Protein 5W6F (pdb70)

Sequence (1848 aa):
TSIEVNKQSIARNFGVKEDEVIIYFTAGIDLSGFKVIYDESTQRAYSLPFGIVSGTTAISLDERAILTHSAGSVDLGELAVSREEYVTLPGSFNFGHTINVKNELLVHDDKKYRWDGSLPKVVAAGSTPDSSGGVGLGAWLSVGDAALRAELNTKVSDGTFPATIKYKYGLPSVIDGAIYRTVQDKLDDFVFLEDFGGKDDAGSTDNSIAFRKAFASGARKIRLRGSGVYGMATRDIELPAKYEIIGNAKNPEIKYLGTDTSFTMFTLTGSGPASNQWKQGGMFRDLIISSDVKINWMLGRHVQNLDYDRVFFYNSATVLNNYHYVNFTRCERWGSAFIGRADLNTIQFFISESPKFHLCFSSGSPIDVWDTADLAITKCTMFAGDYAVRTRVTQKQVTAPDLFAGYPVLITCSVFDAVRGHAWDLEGSVYSTITGNLVSAGRDTNSHGAYIKGGRSLSLTGNVFTYCGNYGLVLEDVQQSGFVGNVFNGNKTGGLGTLACKDLSIVGGSMGTTYVRGGYYTQPVGYSDISSNSTGILLSGVAFDEALTTKVYLDTSITTRNKVINCSGVPDTIARGSTANRPANPQASYQYYDTTLGIPIWWNSVSGTWKNAAGADVTSIEVNKQSIARNFGVKEDEVIYFTAGIDLSGFKVIYDESTQRAYSLPFGIVSGTTAISLDERAILTHSAGSVDLGELAVSREEYVTLPGSFNFGHTINVKNELLVHDDKKYRWDGSLPKVVAAGSTPDSSGGVGLGAWLSVGDAALRAELNTKVSDGTFPATIKYKYGLPSVIDGAIYRTVQDKLDDFVFLEDFGGKDDAGSTDNSIAFRKAFASGARKIRRLRGSSGVYGMATRDIELPAKYEIIGNAKNPEIKYLGTDTSFTMFTLTGSGPASNQWKQGGMFRDLIISSDVKINWMLGRHVQNLDYDRVFFYNSATVLNNYHYVNFTRCERWGSAFIGRADLNTIQFISESPKFHLCFSSGSPIDVWDTADLAITKCTMFAGDYAVRTRVTQKQVTAPDLFAGYPVLITCSVFDAVRGHAWDLEGSVYSTITGNLVSAGRDTNSHGAYIKGGRSLSLTGNVFTYCGNYGLVLEDVQQSGFVGNVFNGNKTGGLGTLACKDLSIVGGSMGTTYVRGGYYTQPVGYSDISSNSTGILLSGVAFDEALTTKVYLDTSITTRNKVINCSGVPDTIARGSTANRPANPQASYQYYDTTLGIPIWWNSVSGTWKNAAGADVTSIEVNKQSIARNFGVKEDEVIYFTAGIDLSGFKVIYDESTQRAYSLPFGIVSGTTAISLDERAILTHSAGSVDLGELAVSREEYVTLPGSFNFGHTINVKNELLVHDDKKYRWDGSLPKVVAAGSTPDSSGGVGLGAWLSVGDAALRAELNTKVSDGTFPATIKYKYGLPSVIDGAIYRTVQDKLDDFVFLEDFGGKDDAGSTDNSIAFRKAFASGARKIRLRGSGVYGMATRDIELPAKYEIIGNAKNPEIKYLGTDTSFTMFTLTGSGPASNQWKQGGMFRDLIISSDVKINWMLGRHVQNLDYDRVFFYNSATVLNNYHYVNFTRCERWGSAFIGRADLNTIQFISESPKFHLCFSSGSPIDVWDTADLAITKCTMFAGDYAVRTRVTQKQVTAPDLFAGYPVLITCSVFDAVRGHAWDLEGSVYSTITGNLVSAGRDTNSHGAYIKGGRSLSLTGNVFTYCGNYGLVLEDVQQSGFVGNVFNGNKTGGLGTLACKDLSIVGGSMGTTYVRGGYYTQPVGYSDISSNSTGILLSGVAFDEALTTKVYLDTSITTRNKVINCSGVPDTIARGSTANRPANPQASYQYYDTTLGIPIWWNSVSGTWKNAAGADV

Structure (mmCIF, N/CA/C/O backbone):
data_5W6F
#
_entry.id   5W6F
#
_cell.length_a   100.580
_cell.length_b   66.781
_cell.length_c   161.989
_cell.angle_alpha   90.00
_cell.angle_beta   105.86
_cell.angle_gamma   90.00
#
_symmetry.space_group_name_H-M   'P 1 21 1'
#
loop_
_entity.id
_entity.type
_entity.pdbx_description
1 polymer 'tailspike protein 3'
2 non-polymer 'CHLORIDE ION'
3 water water
#
loop_
_atom_site.group_PDB
_atom_site.id
_atom_site.type_symbol
_atom_site.label_atom_id
_atom_site.label_alt_id
_atom_site.label_comp_id
_atom_site.label_asym_id
_atom_site.label_entity_id
_atom_site.label_seq_id
_atom_site.pdbx_PDB_ins_code
_atom_site.Cartn_x
_atom_site.Cartn_y
_atom_site.Cartn_z
_atom_site.occupancy
_atom_site.B_iso_or_equiv
_atom_site.auth_seq_id
_atom_site.auth_comp_id
_atom_site.auth_asym_id
_atom_site.auth_atom_id
_atom_site.pdbx_PDB_model_num
ATOM 1 N N . THR A 1 12 ? -42.048 -10.888 43.928 1.00 115.46 12 THR A N 1
ATOM 2 C CA . THR A 1 12 ? -40.728 -11.344 43.506 1.00 112.33 12 THR A CA 1
ATOM 3 C C . THR A 1 12 ? -40.595 -11.271 41.981 1.00 104.14 12 THR A C 1
ATOM 4 O O . THR A 1 12 ? -40.084 -12.185 41.334 1.00 104.51 12 THR A O 1
ATOM 8 N N . SER A 1 13 ? -41.055 -10.155 41.427 1.00 93.59 13 SER A N 1
ATOM 9 C CA . SER A 1 13 ? -41.155 -9.943 39.982 1.00 83.15 13 SER A CA 1
ATOM 10 C C . SER A 1 13 ? -39.824 -9.816 39.233 1.00 73.75 13 SER A C 1
ATOM 11 O O . SER A 1 13 ? -39.780 -9.983 38.013 1.00 67.16 13 SER A O 1
ATOM 14 N N . ILE A 1 14 ? -38.750 -9.495 39.944 1.00 71.89 14 ILE A N 1
ATOM 15 C CA . ILE A 1 14 ? -37.483 -9.168 39.291 1.00 68.59 14 ILE A CA 1
ATOM 16 C C . ILE A 1 14 ? -36.757 -10.334 38.604 1.00 70.33 14 ILE A C 1
ATOM 17 O O . ILE A 1 14 ? -36.282 -10.180 37.475 1.00 59.77 14 ILE A O 1
ATOM 22 N N . GLU A 1 15 ? -36.686 -11.499 39.243 1.00 73.73 15 GLU A N 1
ATOM 23 C CA . GLU A 1 15 ? -35.873 -12.577 38.674 1.00 75.11 15 GLU A CA 1
ATOM 24 C C . GLU A 1 15 ? -36.598 -13.314 37.551 1.00 71.91 15 GLU A C 1
ATOM 25 O O . GLU A 1 15 ? -35.963 -13.977 36.730 1.00 72.56 15 GLU A O 1
ATOM 31 N N . VAL A 1 16 ? -37.921 -13.195 37.507 1.00 70.21 16 VAL A N 1
ATOM 32 C CA . VAL A 1 16 ? -38.682 -13.782 36.412 1.00 71.88 16 VAL A CA 1
ATOM 33 C C . VAL A 1 16 ? -38.591 -12.856 35.200 1.00 69.42 16 VAL A C 1
ATOM 34 O O . VAL A 1 16 ? -38.664 -13.300 34.053 1.00 70.29 16 VAL A O 1
ATOM 38 N N . ASN A 1 17 ? -38.405 -11.567 35.464 1.00 65.82 17 ASN A N 1
ATOM 39 C CA . ASN A 1 17 ? -38.167 -10.601 34.404 1.00 59.10 17 ASN A CA 1
ATOM 40 C C . ASN A 1 17 ? -36.790 -10.817 33.796 1.00 57.79 17 ASN A C 1
ATOM 41 O O . ASN A 1 17 ? -36.618 -10.761 32.578 1.00 53.41 17 ASN A O 1
ATOM 46 N N . LYS A 1 18 ? -35.811 -11.061 34.662 1.00 60.44 18 LYS A N 1
ATOM 47 C CA . LYS A 1 18 ? -34.443 -11.324 34.233 1.00 59.02 18 LYS A CA 1
ATOM 48 C C . LYS A 1 18 ? -34.392 -12.558 33.342 1.00 57.97 18 LYS A C 1
ATOM 49 O O . LYS A 1 18 ? -33.578 -12.643 32.424 1.00 58.99 18 LYS A O 1
ATOM 55 N N . GLN A 1 19 ? -35.267 -13.514 33.628 1.00 60.83 19 GLN A N 1
ATOM 56 C CA . GLN A 1 19 ? -35.332 -14.753 32.869 1.00 61.09 19 GLN A CA 1
ATOM 57 C C . GLN A 1 19 ? -35.849 -14.520 31.452 1.00 59.13 19 GLN A C 1
ATOM 58 O O . GLN A 1 19 ? -35.283 -15.034 30.489 1.00 59.26 19 GLN A O 1
ATOM 64 N N . SER A 1 20 ? -36.918 -13.737 31.328 1.00 56.32 20 SER A N 1
ATOM 65 C CA . SER A 1 20 ? -37.514 -13.456 30.023 1.00 53.92 20 SER A CA 1
ATOM 66 C C . SER A 1 20 ? -36.579 -12.634 29.146 1.00 52.35 20 SER A C 1
ATOM 67 O O . SER A 1 20 ? -36.502 -12.847 27.936 1.00 48.26 20 SER A O 1
ATOM 70 N N . ILE A 1 21 ? -35.876 -11.692 29.766 1.00 48.52 21 ILE A N 1
ATOM 71 C CA . ILE A 1 21 ? -34.890 -10.882 29.065 1.00 47.77 21 ILE A CA 1
ATOM 72 C C . ILE A 1 21 ? -33.741 -11.757 28.576 1.00 49.27 21 ILE A C 1
ATOM 73 O O . ILE A 1 21 ? -33.257 -11.590 27.457 1.00 47.32 21 ILE A O 1
ATOM 78 N N . ALA A 1 22 ? -33.317 -12.696 29.418 1.00 49.41 22 ALA A N 1
ATOM 79 C CA . ALA A 1 22 ? -32.234 -13.608 29.066 1.00 50.60 22 ALA A CA 1
ATOM 80 C C . ALA A 1 22 ? -32.613 -14.493 27.878 1.00 55.53 22 ALA A C 1
ATOM 81 O O . ALA A 1 22 ? -31.787 -14.762 27.003 1.00 50.62 22 ALA A O 1
ATOM 83 N N . ARG A 1 23 ? -33.865 -14.940 27.847 1.00 54.83 23 ARG A N 1
ATOM 84 C CA . ARG A 1 23 ? -34.349 -15.767 26.746 1.00 56.22 23 ARG A CA 1
ATOM 85 C C . ARG A 1 23 ? -34.420 -14.986 25.436 1.00 53.39 23 ARG A C 1
ATOM 86 O O . ARG A 1 23 ? -34.175 -15.539 24.364 1.00 55.33 23 ARG A O 1
ATOM 94 N N . ASN A 1 24 ? -34.754 -13.702 25.523 1.00 52.47 24 ASN A N 1
ATOM 95 C CA . ASN A 1 24 ? -34.775 -12.843 24.343 1.00 53.84 24 ASN A CA 1
ATOM 96 C C . ASN A 1 24 ? -33.386 -12.631 23.755 1.00 53.06 24 ASN A C 1
ATOM 97 O O . ASN A 1 24 ? -33.206 -12.675 22.538 1.00 52.38 24 ASN A O 1
ATOM 102 N N . PHE A 1 25 ? -32.409 -12.399 24.625 1.00 50.33 25 PHE A N 1
ATOM 103 C CA . PHE A 1 25 ? -31.044 -12.128 24.188 1.00 48.86 25 PHE A CA 1
ATOM 104 C C . PHE A 1 25 ? -30.218 -13.400 24.030 1.00 50.79 25 PHE A C 1
ATOM 105 O O . PHE A 1 25 ? -29.087 -13.357 23.549 1.00 53.24 25 PHE A O 1
ATOM 113 N N . GLY A 1 26 ? -30.788 -14.530 24.432 1.00 49.28 26 GLY A N 1
ATOM 114 C CA . GLY A 1 26 ? -30.096 -15.802 24.347 1.00 51.60 26 GLY A CA 1
ATOM 115 C C . GLY A 1 26 ? -28.888 -15.886 25.259 1.00 56.59 26 GLY A C 1
ATOM 116 O O . GLY A 1 26 ? -27.909 -16.560 24.943 1.00 60.52 26 GLY A O 1
ATOM 117 N N . VAL A 1 27 ? -28.955 -15.196 26.392 1.00 55.67 27 VAL A N 1
ATOM 118 C CA . VAL A 1 27 ? -27.905 -15.274 27.400 1.00 58.18 27 VAL A CA 1
ATOM 119 C C . VAL A 1 27 ? -28.407 -16.021 28.630 1.00 59.44 27 VAL A C 1
ATOM 120 O O . VAL A 1 27 ? -29.565 -16.434 28.681 1.00 61.03 27 VAL A O 1
ATOM 124 N N . LYS A 1 28 ? -27.533 -16.201 29.614 1.00 61.74 28 LYS A N 1
ATOM 125 C CA . LYS A 1 28 ? -27.918 -16.866 30.854 1.00 64.67 28 LYS A CA 1
ATOM 126 C C . LYS A 1 28 ? -28.575 -15.878 31.818 1.00 63.72 28 LYS A C 1
ATOM 127 O O . LYS A 1 28 ? -28.364 -14.669 31.725 1.00 62.68 28 LYS A O 1
ATOM 133 N N . GLU A 1 29 ? -29.373 -16.408 32.739 1.00 63.27 29 GLU A N 1
ATOM 134 C CA . GLU A 1 29 ? -30.187 -15.591 33.636 1.00 63.42 29 GLU A CA 1
ATOM 135 C C . GLU A 1 29 ? -29.373 -14.659 34.533 1.00 62.60 29 GLU A C 1
ATOM 136 O O . GLU A 1 29 ? -29.778 -13.524 34.787 1.00 59.98 29 GLU A O 1
ATOM 142 N N . ASP A 1 30 ? -28.226 -15.134 35.009 1.00 65.02 30 ASP A N 1
ATOM 143 C CA . ASP A 1 30 ? -27.396 -14.343 35.915 1.00 66.63 30 ASP A CA 1
ATOM 144 C C . ASP A 1 30 ? -26.510 -13.342 35.175 1.00 64.42 30 ASP A C 1
ATOM 145 O O . ASP A 1 30 ? -25.661 -12.688 35.776 1.00 64.02 30 ASP A O 1
ATOM 150 N N . GLU A 1 31 ? -26.715 -13.227 33.869 1.00 60.77 31 GLU A N 1
ATOM 151 C CA . GLU A 1 31 ? -25.947 -12.294 33.058 1.00 58.78 31 GLU A CA 1
ATOM 152 C C . GLU A 1 31 ? -26.781 -11.059 32.726 1.00 54.51 31 GLU A C 1
ATOM 153 O O . GLU A 1 31 ? -26.368 -10.206 31.941 1.00 53.35 31 GLU A O 1
ATOM 159 N N . VAL A 1 32 ? -27.961 -10.981 33.336 1.00 59.41 32 VAL A N 1
ATOM 160 C CA . VAL A 1 32 ? -28.840 -9.823 33.214 1.00 51.93 32 VAL A CA 1
ATOM 161 C C . VAL A 1 32 ? -28.905 -9.070 34.538 1.00 54.58 32 VAL A C 1
ATOM 162 O O . VAL A 1 32 ? -29.047 -9.679 35.597 1.00 55.25 32 VAL A O 1
ATOM 166 N N A ILE A 1 33 ? -28.791 -7.748 34.468 0.14 53.97 33 ILE A N 1
ATOM 167 N N B ILE A 1 33 ? -28.807 -7.746 34.480 0.86 53.97 33 ILE A N 1
ATOM 168 C CA A ILE A 1 33 ? -28.867 -6.907 35.655 0.14 54.67 33 ILE A CA 1
ATOM 169 C CA B ILE A 1 33 ? -28.833 -6.939 35.696 0.86 54.56 33 ILE A CA 1
ATOM 170 C C A ILE A 1 33 ? -29.730 -5.678 35.467 0.14 53.12 33 ILE A C 1
ATOM 171 C C B ILE A 1 33 ? -29.645 -5.653 35.513 0.86 53.18 33 ILE A C 1
ATOM 172 O O A ILE A 1 33 ? -29.780 -5.092 34.387 0.14 51.16 33 ILE A O 1
ATOM 173 O O B ILE A 1 33 ? -29.601 -5.018 34.459 0.86 48.30 33 ILE A O 1
ATOM 182 N N . TYR A 1 34 ? -30.414 -5.297 36.537 1.00 53.77 34 TYR A N 1
ATOM 183 C CA . TYR A 1 34 ? -31.136 -4.039 36.563 1.00 52.60 34 TYR A CA 1
ATOM 184 C C . TYR A 1 34 ? -30.120 -2.934 36.788 1.00 51.79 34 TYR A C 1
ATOM 185 O O . TYR A 1 34 ? -29.136 -3.137 37.500 1.00 51.79 34 TYR A O 1
ATOM 194 N N . PHE A 1 35 ? -30.338 -1.770 36.188 1.00 48.33 35 PHE A N 1
ATOM 195 C CA . PHE A 1 35 ? -29.470 -0.643 36.490 1.00 48.67 35 PHE A CA 1
ATOM 196 C C . PHE A 1 35 ? -29.861 -0.110 37.856 1.00 50.39 35 PHE A C 1
ATOM 197 O O . PHE A 1 35 ? -31.026 0.189 38.100 1.00 50.27 35 PHE A O 1
ATOM 205 N N . THR A 1 36 ? -28.872 0.031 38.729 1.00 58.26 36 THR A N 1
ATOM 206 C CA . THR A 1 36 ? -29.028 0.782 39.968 1.00 61.16 36 THR A CA 1
ATOM 207 C C . THR A 1 36 ? -27.683 1.422 40.268 1.00 55.24 36 THR A C 1
ATOM 208 O O . THR A 1 36 ? -26.641 0.809 40.055 1.00 60.04 36 THR A O 1
ATOM 212 N N . ALA A 1 37 ? -27.706 2.652 40.765 1.00 55.85 37 ALA A N 1
ATOM 213 C CA . ALA A 1 37 ? -26.482 3.436 40.888 1.00 58.97 37 ALA A CA 1
ATOM 214 C C . ALA A 1 37 ? -25.472 2.777 41.825 1.00 59.60 37 ALA A C 1
ATOM 215 O O . ALA A 1 37 ? -25.831 2.303 42.901 1.00 61.56 37 ALA A O 1
ATOM 217 N N . GLY A 1 38 ? -24.211 2.745 41.400 1.00 60.11 38 GLY A N 1
ATOM 218 C CA . GLY A 1 38 ? -23.131 2.246 42.235 1.00 63.04 38 GLY A CA 1
ATOM 219 C C . GLY A 1 38 ? -22.736 0.792 42.036 1.00 68.39 38 GLY A C 1
ATOM 220 O O . GLY A 1 38 ? -21.729 0.347 42.585 1.00 66.23 38 GLY A O 1
ATOM 221 N N . ILE A 1 39 ? -23.516 0.049 41.256 1.00 65.02 39 ILE A N 1
ATOM 222 C CA . ILE A 1 39 ? -23.267 -1.380 41.073 1.00 65.91 39 ILE A CA 1
ATOM 223 C C . ILE A 1 39 ? -22.088 -1.666 40.153 1.00 62.22 39 ILE A C 1
ATOM 224 O O . ILE A 1 39 ? -21.801 -0.897 39.239 1.00 61.44 39 ILE A O 1
ATOM 229 N N . ASP A 1 40 ? -21.397 -2.771 40.409 1.00 64.37 40 ASP A N 1
ATOM 230 C CA . ASP A 1 40 ? -20.300 -3.184 39.554 1.00 68.69 40 ASP A CA 1
ATOM 231 C C . ASP A 1 40 ? -20.907 -3.854 38.321 1.00 64.49 40 ASP A C 1
ATOM 232 O O . ASP A 1 40 ? -21.631 -4.842 38.430 1.00 62.24 40 ASP A O 1
ATOM 237 N N . LEU A 1 41 ? -20.620 -3.290 37.153 1.00 63.98 41 LEU A N 1
ATOM 238 C CA . LEU A 1 41 ? -21.262 -3.719 35.916 1.00 59.78 41 LEU A CA 1
ATOM 239 C C . LEU A 1 41 ? -20.526 -4.887 35.261 1.00 62.53 41 LEU A C 1
ATOM 240 O O . LEU A 1 41 ? -20.961 -5.407 34.231 1.00 58.24 41 LEU A O 1
ATOM 245 N N . SER A 1 42 ? -19.423 -5.303 35.873 1.00 64.67 42 SER A N 1
ATOM 246 C CA . SER A 1 42 ? -18.546 -6.313 35.293 1.00 67.85 42 SER A CA 1
ATOM 247 C C . SER A 1 42 ? -19.184 -7.698 35.211 1.00 69.13 42 SER A C 1
ATOM 248 O O . SER A 1 42 ? -19.936 -8.106 36.097 1.00 64.71 42 SER A O 1
ATOM 251 N N . GLY A 1 43 ? -18.859 -8.414 34.137 1.00 64.72 43 GLY A N 1
ATOM 252 C CA . GLY A 1 43 ? -19.289 -9.790 33.941 1.00 66.67 43 GLY A CA 1
ATOM 253 C C . GLY A 1 43 ? -20.660 -9.966 33.313 1.00 68.82 43 GLY A C 1
ATOM 254 O O . GLY A 1 43 ? -20.929 -10.986 32.678 1.00 72.86 43 GLY A O 1
ATOM 255 N N . PHE A 1 44 ? -21.528 -8.974 33.480 1.00 64.72 44 PHE A N 1
ATOM 256 C CA . PHE A 1 44 ? -22.885 -9.071 32.958 1.00 57.10 44 PHE A CA 1
ATOM 257 C C . PHE A 1 44 ? -22.930 -8.695 31.478 1.00 60.07 44 PHE A C 1
ATOM 258 O O . PHE A 1 44 ? -22.089 -7.939 30.995 1.00 60.69 44 PHE A O 1
ATOM 266 N N . LYS A 1 45 ? -23.902 -9.241 30.757 1.00 56.08 45 LYS A N 1
ATOM 267 C CA . LYS A 1 45 ? -23.986 -9.027 29.318 1.00 54.53 45 LYS A CA 1
ATOM 268 C C . LYS A 1 45 ? -25.204 -8.216 28.891 1.00 51.96 45 LYS A C 1
ATOM 269 O O . LYS A 1 45 ? -25.232 -7.684 27.783 1.00 48.75 45 LYS A O 1
ATOM 275 N N . VAL A 1 46 ? -26.207 -8.118 29.760 1.00 48.93 46 VAL A N 1
ATOM 276 C CA . VAL A 1 46 ? -27.385 -7.309 29.462 1.00 46.76 46 VAL A CA 1
ATOM 277 C C . VAL A 1 46 ? -27.814 -6.497 30.683 1.00 46.63 46 VAL A C 1
ATOM 278 O O . VAL A 1 46 ? -27.902 -7.024 31.790 1.00 47.99 46 VAL A O 1
ATOM 282 N N . ILE A 1 47 ? -28.090 -5.214 30.469 1.00 45.32 47 ILE A N 1
ATOM 283 C CA . ILE A 1 47 ? -28.561 -4.342 31.535 1.00 50.29 47 ILE A CA 1
ATOM 284 C C . ILE A 1 47 ? -30.012 -3.924 31.276 1.00 48.01 47 ILE A C 1
ATOM 285 O O . ILE A 1 47 ? -30.441 -3.815 30.124 1.00 47.53 47 ILE A O 1
ATOM 290 N N . TYR A 1 48 ? -30.765 -3.711 32.352 1.00 44.29 48 TYR A N 1
ATOM 291 C CA . TYR A 1 48 ? -32.183 -3.383 32.250 1.00 43.46 48 TYR A CA 1
ATOM 292 C C . TYR A 1 48 ? -32.503 -2.081 32.982 1.00 50.04 48 TYR A C 1
ATOM 293 O O . TYR A 1 48 ? -32.022 -1.839 34.090 1.00 44.90 48 TYR A O 1
ATOM 302 N N . ASP A 1 49 ? -33.312 -1.246 32.340 1.00 47.04 49 ASP A N 1
ATOM 303 C CA . ASP A 1 49 ? -33.732 0.041 32.886 1.00 45.54 49 ASP A CA 1
ATOM 304 C C . ASP A 1 49 ? -35.169 -0.049 33.397 1.00 44.33 49 ASP A C 1
ATOM 305 O O . ASP A 1 49 ? -36.076 -0.294 32.608 1.00 42.54 49 ASP A O 1
ATOM 310 N N . GLU A 1 50 ? -35.384 0.144 34.700 1.00 44.91 50 GLU A N 1
ATOM 311 C CA . GLU A 1 50 ? -36.732 0.015 35.260 1.00 50.70 50 GLU A CA 1
ATOM 312 C C . GLU A 1 50 ? -37.663 1.130 34.816 1.00 45.67 50 GLU A C 1
ATOM 313 O O . GLU A 1 50 ? -38.861 0.909 34.643 1.00 56.56 50 GLU A O 1
ATOM 319 N N . SER A 1 51 ? -37.118 2.329 34.651 1.00 45.00 51 SER A N 1
ATOM 320 C CA . SER A 1 51 ? -37.938 3.485 34.310 1.00 52.62 51 SER A CA 1
ATOM 321 C C . SER A 1 51 ? -38.485 3.388 32.889 1.00 48.66 51 SER A C 1
ATOM 322 O O . SER A 1 51 ? -39.677 3.597 32.665 1.00 44.02 51 SER A O 1
ATOM 325 N N . THR A 1 52 ? -37.616 3.057 31.936 1.00 47.43 52 THR A N 1
ATOM 326 C CA . THR A 1 52 ? -38.023 2.961 30.537 1.00 44.30 52 THR A CA 1
ATOM 327 C C . THR A 1 52 ? -38.496 1.555 30.170 1.00 44.91 52 THR A C 1
ATOM 328 O O . THR A 1 52 ? -39.161 1.365 29.148 1.00 44.30 52 THR A O 1
ATOM 332 N N . GLN A 1 53 ? -38.153 0.582 31.013 1.00 43.95 53 GLN A N 1
ATOM 333 C CA . GLN A 1 53 ? -38.439 -0.831 30.757 1.00 42.72 53 GLN A CA 1
ATOM 334 C C . GLN A 1 53 ? -37.857 -1.263 29.403 1.00 42.75 53 GLN A C 1
ATOM 335 O O . GLN A 1 53 ? -38.523 -1.906 28.592 1.00 41.39 53 GLN A O 1
ATOM 341 N N . ARG A 1 54 ? -36.598 -0.890 29.183 1.00 39.62 54 ARG A N 1
ATOM 342 C CA . ARG A 1 54 ? -35.840 -1.270 27.991 1.00 44.14 54 ARG A CA 1
ATOM 343 C C . ARG A 1 54 ? -34.585 -2.040 28.393 1.00 43.27 54 ARG A C 1
ATOM 344 O O . ARG A 1 54 ? -33.976 -1.747 29.423 1.00 39.93 54 ARG A O 1
ATOM 352 N N . ALA A 1 55 ? -34.198 -3.020 27.583 1.00 42.03 55 ALA A N 1
ATOM 353 C CA . ALA A 1 55 ? -33.003 -3.811 27.865 1.00 43.02 55 ALA A CA 1
ATOM 354 C C . ALA A 1 55 ? -31.943 -3.612 26.787 1.00 45.31 55 ALA A C 1
ATOM 355 O O . ALA A 1 55 ? -32.265 -3.489 25.605 1.00 39.39 55 ALA A O 1
ATOM 357 N N . TYR A 1 56 ? -30.679 -3.579 27.198 1.00 40.74 56 TYR A N 1
ATOM 358 C CA . TYR A 1 56 ? -29.582 -3.389 26.255 1.00 45.16 56 TYR A CA 1
ATOM 359 C C . TYR A 1 56 ? -28.432 -4.342 26.535 1.00 45.73 56 TYR A C 1
ATOM 360 O O . TYR A 1 56 ? -28.143 -4.658 27.689 1.00 47.15 56 TYR A O 1
ATOM 369 N N . SER A 1 57 ? -27.779 -4.799 25.474 1.00 43.50 57 SER A N 1
ATOM 370 C CA . SER A 1 57 ? -26.530 -5.523 25.629 1.00 50.29 57 SER A CA 1
ATOM 371 C C . SER A 1 57 ? -25.476 -4.561 26.164 1.00 50.60 57 SER A C 1
ATOM 372 O O . SER A 1 57 ? -25.475 -3.380 25.820 1.00 48.79 57 SER A O 1
ATOM 375 N N . LEU A 1 58 ? -24.581 -5.069 27.004 1.00 53.83 58 LEU A N 1
ATOM 376 C CA . LEU A 1 58 ? -23.488 -4.263 27.535 1.00 52.39 58 LEU A CA 1
ATOM 377 C C . LEU A 1 58 ? -22.228 -4.505 26.711 1.00 54.13 58 LEU A C 1
ATOM 378 O O . LEU A 1 58 ? -22.022 -5.608 26.205 1.00 52.53 58 LEU A O 1
ATOM 383 N N . PRO A 1 59 ? -21.379 -3.474 26.569 1.00 54.75 59 PRO A N 1
ATOM 384 C CA . PRO A 1 59 ? -20.129 -3.662 25.829 1.00 59.01 59 PRO A CA 1
ATOM 385 C C . PRO A 1 59 ? -19.219 -4.676 26.508 1.00 62.97 59 PRO A C 1
ATOM 386 O O . PRO A 1 59 ? -19.203 -4.772 27.736 1.00 65.83 59 PRO A O 1
ATOM 390 N N . PHE A 1 60 ? -18.473 -5.425 25.705 1.00 65.85 60 PHE A N 1
ATOM 391 C CA . PHE A 1 60 ? -17.606 -6.473 26.219 1.00 69.05 60 PHE A CA 1
ATOM 392 C C . PHE A 1 60 ? -16.395 -5.849 26.906 1.00 72.30 60 PHE A C 1
ATOM 393 O O . PHE A 1 60 ? -15.974 -4.748 26.553 1.00 73.46 60 PHE A O 1
ATOM 401 N N . GLY A 1 61 ? -15.841 -6.552 27.887 1.00 72.61 61 GLY A N 1
ATOM 402 C CA . GLY A 1 61 ? -14.613 -6.120 28.527 1.00 70.28 61 GLY A CA 1
ATOM 403 C C . GLY A 1 61 ? -14.755 -5.015 29.559 1.00 72.69 61 GLY A C 1
ATOM 404 O O . GLY A 1 61 ? -13.843 -4.208 29.733 1.00 76.08 61 GLY A O 1
ATOM 405 N N . ILE A 1 62 ? -15.893 -4.969 30.245 1.00 66.49 62 ILE A N 1
ATOM 406 C CA . ILE A 1 62 ? -16.036 -4.084 31.396 1.00 69.70 62 ILE A CA 1
ATOM 407 C C . ILE A 1 62 ? -15.324 -4.711 32.587 1.00 74.10 62 ILE A C 1
ATOM 408 O O . ILE A 1 62 ? -15.707 -5.787 33.047 1.00 75.70 62 ILE A O 1
ATOM 413 N N . VAL A 1 63 ? -14.288 -4.046 33.085 1.00 71.53 63 VAL A N 1
ATOM 414 C CA . VAL A 1 63 ? -13.442 -4.650 34.108 1.00 78.97 63 VAL A CA 1
ATOM 415 C C . VAL A 1 63 ? -14.004 -4.419 35.503 1.00 76.99 63 VAL A C 1
ATOM 416 O O . VAL A 1 63 ? -14.873 -3.570 35.703 1.00 71.69 63 VAL A O 1
ATOM 420 N N . SER A 1 64 ? -13.504 -5.193 36.461 1.00 79.79 64 SER A N 1
ATOM 421 C CA . SER A 1 64 ? -13.945 -5.104 37.848 1.00 79.88 64 SER A CA 1
ATOM 422 C C . SER A 1 64 ? -13.704 -3.713 38.423 1.00 82.75 64 SER A C 1
ATOM 423 O O . SER A 1 64 ? -12.738 -3.042 38.062 1.00 84.26 64 SER A O 1
ATOM 426 N N . GLY A 1 65 ? -14.591 -3.285 39.316 1.00 82.96 65 GLY A N 1
ATOM 427 C CA . GLY A 1 65 ? -14.467 -1.986 39.947 1.00 76.93 65 GLY A CA 1
ATOM 428 C C . GLY A 1 65 ? -15.029 -0.858 39.105 1.00 73.90 65 GLY A C 1
ATOM 429 O O . GLY A 1 65 ? -14.939 0.311 39.476 1.00 81.14 65 GLY A O 1
ATOM 430 N N . THR A 1 66 ? -15.616 -1.206 37.966 1.00 71.19 66 THR A N 1
ATOM 431 C CA . THR A 1 66 ? -16.297 -0.218 37.145 1.00 68.37 66 THR A CA 1
ATOM 432 C C . THR A 1 66 ? -17.740 -0.126 37.614 1.00 65.62 66 THR A C 1
ATOM 433 O O . THR A 1 66 ? -18.508 -1.078 37.474 1.00 70.51 66 THR A O 1
ATOM 437 N N . THR A 1 67 ? -18.113 1.024 38.163 1.00 65.26 67 THR A N 1
ATOM 438 C CA . THR A 1 67 ? -19.416 1.158 38.799 1.00 66.86 67 THR A CA 1
ATOM 439 C C . THR A 1 67 ? -20.307 2.171 38.093 1.00 63.34 67 THR A C 1
ATOM 440 O O . THR A 1 67 ? -19.834 3.184 37.583 1.00 61.11 67 THR A O 1
ATOM 444 N N . ALA A 1 68 ? -21.607 1.900 38.103 1.00 58.65 68 ALA A N 1
ATOM 445 C CA . ALA A 1 68 ? -22.571 2.695 37.357 1.00 56.20 68 ALA A CA 1
ATOM 446 C C . ALA A 1 68 ? -22.853 4.036 38.021 1.00 59.91 68 ALA A C 1
ATOM 447 O O . ALA A 1 68 ? -22.889 4.144 39.248 1.00 58.26 68 ALA A O 1
ATOM 449 N N . ILE A 1 69 ? -23.052 5.056 37.195 1.00 55.64 69 ILE A N 1
ATOM 450 C CA . ILE A 1 69 ? -23.359 6.394 37.682 1.00 56.18 69 ILE A CA 1
ATOM 451 C C . ILE A 1 69 ? -24.755 6.812 37.238 1.00 55.38 69 ILE A C 1
ATOM 452 O O . ILE A 1 69 ? -25.582 7.208 38.059 1.00 55.00 69 ILE A O 1
ATOM 457 N N . SER A 1 70 ? -25.013 6.721 35.936 1.00 54.62 70 SER A N 1
ATOM 458 C CA . SER A 1 70 ? -26.304 7.121 35.389 1.00 52.59 70 SER A CA 1
ATOM 459 C C . SER A 1 70 ? -26.644 6.419 34.073 1.00 52.34 70 SER A C 1
ATOM 460 O O . SER A 1 70 ? -25.762 5.998 33.326 1.00 51.83 70 SER A O 1
ATOM 463 N N . LEU A 1 71 ? -27.941 6.296 33.811 1.00 52.69 71 LEU A N 1
ATOM 464 C CA . LEU A 1 71 ? -28.445 5.749 32.558 1.00 51.18 71 LEU A CA 1
ATOM 465 C C . LEU A 1 71 ? -29.659 6.559 32.132 1.00 50.95 71 LEU A C 1
ATOM 466 O O . LEU A 1 71 ? -30.733 6.425 32.719 1.00 47.57 71 LEU A O 1
ATOM 471 N N . ASP A 1 72 ? -29.496 7.400 31.113 1.00 49.28 72 ASP A N 1
ATOM 472 C CA . ASP A 1 72 ? -30.552 8.345 30.773 1.00 49.53 72 ASP A CA 1
ATOM 473 C C . ASP A 1 72 ? -31.497 7.800 29.706 1.00 43.48 72 ASP A C 1
ATOM 474 O O . ASP A 1 72 ? -31.344 6.672 29.235 1.00 44.20 72 ASP A O 1
ATOM 479 N N . GLU A 1 73 ? -32.474 8.624 29.343 1.00 43.56 73 GLU A N 1
ATOM 480 C CA . GLU A 1 73 ? -33.503 8.279 28.366 1.00 42.69 73 GLU A CA 1
ATOM 481 C C . GLU A 1 73 ? -32.944 7.849 27.005 1.00 52.96 73 GLU A C 1
ATOM 482 O O . GLU A 1 73 ? -33.623 7.164 26.242 1.00 53.17 73 GLU A O 1
ATOM 488 N N . ARG A 1 74 ? -31.710 8.246 26.704 1.00 55.11 74 ARG A N 1
ATOM 489 C CA . ARG A 1 74 ? -31.113 7.936 25.409 1.00 56.00 74 ARG A CA 1
ATOM 490 C C . ARG A 1 74 ? -30.188 6.732 25.510 1.00 53.11 74 ARG A C 1
ATOM 491 O O . ARG A 1 74 ? -29.343 6.519 24.641 1.00 52.89 74 ARG A O 1
ATOM 499 N N . ALA A 1 75 ? -30.348 5.967 26.587 1.00 48.59 75 ALA A N 1
ATOM 500 C CA . ALA A 1 75 ? -29.562 4.760 26.831 1.00 46.10 75 ALA A CA 1
ATOM 501 C C . ALA A 1 75 ? -28.061 5.035 26.893 1.00 44.41 75 ALA A C 1
ATOM 502 O O . ALA A 1 75 ? -27.250 4.136 26.674 1.00 44.89 75 ALA A O 1
ATOM 504 N N . ILE A 1 76 ? -27.693 6.276 27.187 1.00 45.66 76 ILE A N 1
ATOM 505 C CA . ILE A 1 76 ? -26.305 6.593 27.488 1.00 48.91 76 ILE A CA 1
ATOM 506 C C . ILE A 1 76 ? -25.959 6.109 28.887 1.00 53.30 76 ILE A C 1
ATOM 507 O O . ILE A 1 76 ? -26.557 6.550 29.870 1.00 47.16 76 ILE A O 1
ATOM 512 N N . LEU A 1 77 ? -24.998 5.197 28.978 1.00 53.35 77 LEU A N 1
ATOM 513 C CA . LEU A 1 77 ? -24.622 4.650 30.271 1.00 53.40 77 LEU A CA 1
ATOM 514 C C . LEU A 1 77 ? -23.316 5.285 30.714 1.00 54.89 77 LEU A C 1
ATOM 515 O O . LEU A 1 77 ? -22.308 5.206 30.015 1.00 53.21 77 LEU A O 1
ATOM 520 N N . THR A 1 78 ? -23.342 5.914 31.882 1.00 53.64 78 THR A N 1
ATOM 521 C CA . THR A 1 78 ? -22.155 6.544 32.434 1.00 54.43 78 THR A CA 1
ATOM 522 C C . THR A 1 78 ? -21.685 5.744 33.636 1.00 59.68 78 THR A C 1
ATOM 523 O O . THR A 1 78 ? -22.491 5.289 34.447 1.00 60.85 78 THR A O 1
ATOM 527 N N . HIS A 1 79 ? -20.374 5.575 33.744 1.00 61.60 79 HIS A N 1
ATOM 528 C CA . HIS A 1 79 ? -19.791 4.815 34.835 1.00 63.52 79 HIS A CA 1
ATOM 529 C C . HIS A 1 79 ? -18.411 5.353 35.191 1.00 62.52 79 HIS A C 1
ATOM 530 O O . HIS A 1 79 ? -17.953 6.332 34.605 1.00 63.72 79 HIS A O 1
ATOM 537 N N . SER A 1 80 ? -17.763 4.719 36.163 1.00 69.79 80 SER A N 1
ATOM 538 C CA . SER A 1 80 ? -16.500 5.213 36.709 1.00 67.90 80 SER A CA 1
ATOM 539 C C . SER A 1 80 ? -15.370 5.258 35.677 1.00 72.22 80 SER A C 1
ATOM 540 O O . SER A 1 80 ? -14.469 6.092 35.775 1.00 74.19 80 SER A O 1
ATOM 543 N N . ALA A 1 81 ? -15.416 4.359 34.697 1.00 72.19 81 ALA A N 1
ATOM 544 C CA . ALA A 1 81 ? -14.372 4.277 33.676 1.00 73.41 81 ALA A CA 1
ATOM 545 C C . ALA A 1 81 ? -14.637 5.205 32.489 1.00 72.03 81 ALA A C 1
ATOM 546 O O . ALA A 1 81 ? -13.710 5.595 31.779 1.00 73.82 81 ALA A O 1
ATOM 548 N N . GLY A 1 82 ? -15.903 5.544 32.269 1.00 69.55 82 GLY A N 1
ATOM 549 C CA . GLY A 1 82 ? -16.286 6.369 31.137 1.00 68.15 82 GLY A CA 1
ATOM 550 C C . GLY A 1 82 ? -17.764 6.257 30.816 1.00 64.19 82 GLY A C 1
ATOM 551 O O . GLY A 1 82 ? -18.561 5.855 31.664 1.00 61.87 82 GLY A O 1
ATOM 552 N N . SER A 1 83 ? -18.135 6.631 29.595 1.00 63.82 83 SER A N 1
ATOM 553 C CA . SER A 1 83 ? -19.516 6.501 29.146 1.00 61.21 83 SER A CA 1
ATOM 554 C C . SER A 1 83 ? -19.620 5.623 27.901 1.00 62.14 83 SER A C 1
ATOM 555 O O . SER A 1 83 ? -18.647 5.452 27.167 1.00 62.82 83 SER A O 1
ATOM 558 N N . VAL A 1 84 ? -20.807 5.076 27.662 1.00 59.54 84 VAL A N 1
ATOM 559 C CA . VAL A 1 84 ? -21.052 4.282 26.464 1.00 58.10 84 VAL A CA 1
ATOM 560 C C . VAL A 1 84 ? -22.507 4.406 26.015 1.00 55.79 84 VAL A C 1
ATOM 561 O O . VAL A 1 84 ? -23.427 4.409 26.837 1.00 49.59 84 VAL A O 1
ATOM 565 N N . ASP A 1 85 ? -22.705 4.523 24.704 1.00 51.13 85 ASP A N 1
ATOM 566 C CA . ASP A 1 85 ? -24.041 4.613 24.133 1.00 47.29 85 ASP A CA 1
ATOM 567 C C . ASP A 1 85 ? -24.574 3.212 23.852 1.00 49.46 85 ASP A C 1
ATOM 568 O O . ASP A 1 85 ? -24.235 2.599 22.840 1.00 49.18 85 ASP A O 1
ATOM 573 N N . LEU A 1 86 ? -25.413 2.719 24.758 1.00 47.73 86 LEU A N 1
ATOM 574 C CA . LEU A 1 86 ? -25.994 1.386 24.642 1.00 46.62 86 LEU A CA 1
ATOM 575 C C . LEU A 1 86 ? -26.933 1.310 23.443 1.00 42.02 86 LEU A C 1
ATOM 576 O O . LEU A 1 86 ? -27.154 0.238 22.882 1.00 41.19 86 LEU A O 1
ATOM 581 N N . GLY A 1 87 ? -27.502 2.453 23.073 1.00 41.79 87 GLY A N 1
ATOM 582 C CA . GLY A 1 87 ? -28.335 2.540 21.889 1.00 46.87 87 GLY A CA 1
ATOM 583 C C . GLY A 1 87 ? -27.519 2.304 20.630 1.00 48.01 87 GLY A C 1
ATOM 584 O O . GLY A 1 87 ? -27.943 1.573 19.731 1.00 45.58 87 GLY A O 1
ATOM 585 N N . GLU A 1 88 ? -26.349 2.934 20.566 1.00 48.34 88 GLU A N 1
ATOM 586 C CA . GLU A 1 88 ? -25.426 2.745 19.451 1.00 48.09 88 GLU A CA 1
ATOM 587 C C . GLU A 1 88 ? -24.932 1.307 19.380 1.00 44.46 88 GLU A C 1
ATOM 588 O O . GLU A 1 88 ? -24.850 0.719 18.302 1.00 42.48 88 GLU A O 1
ATOM 594 N N . LEU A 1 89 ? -24.611 0.744 20.540 1.00 42.92 89 LEU A N 1
ATOM 595 C CA . LEU A 1 89 ? -24.141 -0.632 20.612 1.00 44.07 89 LEU A CA 1
ATOM 596 C C . LEU A 1 89 ? -25.222 -1.585 20.122 1.00 44.90 89 LEU A C 1
ATOM 597 O O . LEU A 1 89 ? -24.932 -2.568 19.438 1.00 44.24 89 LEU A O 1
ATOM 602 N N . ALA A 1 90 ? -26.468 -1.290 20.481 1.00 40.27 90 ALA A N 1
ATOM 603 C CA . ALA A 1 90 ? -27.591 -2.116 20.063 1.00 43.86 90 ALA A CA 1
ATOM 604 C C . ALA A 1 90 ? -27.732 -2.108 18.543 1.00 43.12 90 ALA A C 1
ATOM 605 O O . ALA A 1 90 ? -28.015 -3.139 17.936 1.00 37.76 90 ALA A O 1
ATOM 607 N N . VAL A 1 91 ? -27.517 -0.943 17.936 1.00 41.94 91 VAL A N 1
ATOM 608 C CA . VAL A 1 91 ? -27.587 -0.808 16.484 1.00 40.90 91 VAL A CA 1
ATOM 609 C C . VAL A 1 91 ? -26.525 -1.667 15.802 1.00 41.48 91 VAL A C 1
ATOM 610 O O . VAL A 1 91 ? -26.818 -2.380 14.840 1.00 38.55 91 VAL A O 1
ATOM 614 N N . SER A 1 92 ? -25.298 -1.606 16.312 1.00 43.04 92 SER A N 1
ATOM 615 C CA . SER A 1 92 ? -24.196 -2.383 15.753 1.00 43.40 92 SER A CA 1
ATOM 616 C C . SER A 1 92 ? -24.468 -3.880 15.878 1.00 43.50 92 SER A C 1
ATOM 617 O O . SER A 1 92 ? -23.991 -4.678 15.071 1.00 44.23 92 SER A O 1
ATOM 620 N N . ARG A 1 93 ? -25.251 -4.248 16.886 1.00 39.61 93 ARG A N 1
ATOM 621 C CA . ARG A 1 93 ? -25.618 -5.640 17.121 1.00 44.65 93 ARG A CA 1
ATOM 622 C C . ARG A 1 93 ? -26.985 -5.983 16.526 1.00 44.08 93 ARG A C 1
ATOM 623 O O . ARG A 1 93 ? -27.490 -7.090 16.721 1.00 38.93 93 ARG A O 1
ATOM 631 N N . GLU A 1 94 ? -27.582 -5.021 15.826 1.00 37.38 94 GLU A N 1
ATOM 632 C CA . GLU A 1 94 ? -28.907 -5.182 15.226 1.00 40.53 94 GLU A CA 1
ATOM 633 C C . GLU A 1 94 ? -29.943 -5.650 16.252 1.00 40.98 94 GLU A C 1
ATOM 634 O O . GLU A 1 94 ? -30.743 -6.546 15.984 1.00 39.09 94 GLU A O 1
ATOM 640 N N . GLU A 1 95 ? -29.901 -5.044 17.435 1.00 40.78 95 GLU A N 1
ATOM 641 C CA . GLU A 1 95 ? -30.883 -5.305 18.480 1.00 41.14 95 GLU A CA 1
ATOM 642 C C . GLU A 1 95 ? -31.799 -4.094 18.629 1.00 38.68 95 GLU A C 1
ATOM 643 O O . GLU A 1 95 ? -31.432 -3.091 19.244 1.00 38.30 95 GLU A O 1
ATOM 649 N N . TYR A 1 96 ? -32.995 -4.201 18.059 1.00 36.75 96 TYR A N 1
ATOM 650 C CA . TYR A 1 96 ? -33.863 -3.046 17.881 1.00 35.87 96 TYR A CA 1
ATOM 651 C C . TYR A 1 96 ? -35.171 -3.149 18.651 1.00 40.13 96 TYR A C 1
ATOM 652 O O . TYR A 1 96 ? -35.607 -4.237 19.027 1.00 44.08 96 TYR A O 1
ATOM 661 N N . VAL A 1 97 ? -35.792 -1.998 18.877 1.00 37.83 97 VAL A N 1
ATOM 662 C CA . VAL A 1 97 ? -37.169 -1.947 19.339 1.00 38.16 97 VAL A CA 1
ATOM 663 C C . VAL A 1 97 ? -38.002 -1.200 18.305 1.00 40.44 97 VAL A C 1
ATOM 664 O O . VAL A 1 97 ? -37.686 -0.065 17.951 1.00 39.76 97 VAL A O 1
ATOM 668 N N . THR A 1 98 ? -39.055 -1.842 17.810 1.00 36.08 98 THR A N 1
ATOM 669 C CA . THR A 1 98 ? -39.948 -1.190 16.862 1.00 39.38 98 THR A CA 1
ATOM 670 C C . THR A 1 98 ? -41.075 -0.497 17.613 1.00 40.54 98 THR A C 1
ATOM 671 O O . THR A 1 98 ? -41.940 -1.144 18.201 1.00 40.44 98 THR A O 1
ATOM 675 N N . LEU A 1 99 ? -41.046 0.830 17.585 1.00 40.50 99 LEU A N 1
ATOM 676 C CA . LEU A 1 99 ? -42.002 1.649 18.317 1.00 41.43 99 LEU A CA 1
ATOM 677 C C . LEU A 1 99 ? -43.435 1.437 17.851 1.00 42.41 99 LEU A C 1
ATOM 678 O O . LEU A 1 99 ? -43.670 1.083 16.698 1.00 47.10 99 LEU A O 1
ATOM 683 N N . PRO A 1 100 ? -44.401 1.640 18.760 1.00 44.01 100 PRO A N 1
ATOM 684 C CA . PRO A 1 100 ? -45.814 1.600 18.374 1.00 43.23 100 PRO A CA 1
ATOM 685 C C . PRO A 1 100 ? -46.138 2.721 17.389 1.00 44.24 100 PRO A C 1
ATOM 686 O O . PRO A 1 100 ? -45.423 3.721 17.342 1.00 45.43 100 PRO A O 1
ATOM 690 N N . GLY A 1 101 ? -47.203 2.553 16.614 1.00 44.34 101 GLY A N 1
ATOM 691 C CA . GLY A 1 101 ? -47.618 3.569 15.666 1.00 46.73 101 GLY A CA 1
ATOM 692 C C . GLY A 1 101 ? -46.707 3.693 14.459 1.00 46.89 101 GLY A C 1
ATOM 693 O O . GLY A 1 101 ? -46.148 2.704 13.983 1.00 46.94 101 GLY A O 1
ATOM 694 N N . SER A 1 102 ? -46.547 4.919 13.970 1.00 46.60 102 SER A N 1
ATOM 695 C CA . SER A 1 102 ? -45.824 5.153 12.726 1.00 45.47 102 SER A CA 1
ATOM 696 C C . SER A 1 102 ? -45.429 6.613 12.541 1.00 47.14 102 SER A C 1
ATOM 697 O O . SER A 1 102 ? -45.721 7.462 13.386 1.00 44.71 102 SER A O 1
ATOM 700 N N . PHE A 1 103 ? -44.757 6.890 11.427 1.00 43.26 103 PHE A N 1
ATOM 701 C CA . PHE A 1 103 ? -44.424 8.253 11.030 1.00 47.37 103 PHE A CA 1
ATOM 702 C C . PHE A 1 103 ? -45.673 9.124 10.889 1.00 49.94 103 PHE A C 1
ATOM 703 O O . PHE A 1 103 ? -45.673 10.289 11.286 1.00 51.96 103 PHE A O 1
ATOM 711 N N . ASN A 1 104 ? -46.732 8.556 10.317 1.00 51.60 104 ASN A N 1
ATOM 712 C CA . ASN A 1 104 ? -47.958 9.308 10.060 1.00 56.41 104 ASN A CA 1
ATOM 713 C C . ASN A 1 104 ? -48.659 9.891 11.272 1.00 58.61 104 ASN A C 1
ATOM 714 O O . ASN A 1 104 ? -49.143 11.022 11.233 1.00 60.93 104 ASN A O 1
ATOM 719 N N . PHE A 1 105 ? -48.723 9.109 12.340 1.00 59.45 105 PHE A N 1
ATOM 720 C CA . PHE A 1 105 ? -49.384 9.540 13.561 1.00 63.21 105 PHE A CA 1
ATOM 721 C C . PHE A 1 105 ? -48.422 10.226 14.521 1.00 59.47 105 PHE A C 1
ATOM 722 O O . PHE A 1 105 ? -48.838 10.814 15.517 1.00 61.17 105 PHE A O 1
ATOM 730 N N . GLY A 1 106 ? -47.135 10.156 14.203 1.00 55.59 106 GLY A N 1
ATOM 731 C CA . GLY A 1 106 ? -46.120 10.825 14.991 1.00 57.08 106 GLY A CA 1
ATOM 732 C C . GLY A 1 106 ? -45.661 10.063 16.221 1.00 57.89 106 GLY A C 1
ATOM 733 O O . GLY A 1 106 ? -46.389 9.237 16.775 1.00 47.11 106 GLY A O 1
ATOM 734 N N . HIS A 1 107 ? -44.435 10.354 16.643 1.00 55.86 107 HIS A N 1
ATOM 735 C CA . HIS A 1 107 ? -43.815 9.691 17.779 1.00 53.84 107 HIS A CA 1
ATOM 736 C C . HIS A 1 107 ? -42.576 10.467 18.210 1.00 52.58 107 HIS A C 1
ATOM 737 O O . HIS A 1 107 ? -42.123 11.370 17.505 1.00 52.67 107 HIS A O 1
ATOM 744 N N . THR A 1 108 ? -42.039 10.123 19.374 1.00 50.99 108 THR A N 1
ATOM 745 C CA . THR A 1 108 ? -40.783 10.701 19.834 1.00 50.84 108 THR A CA 1
ATOM 746 C C . THR A 1 108 ? -39.696 9.630 19.868 1.00 46.80 108 THR A C 1
ATOM 747 O O . THR A 1 108 ? -39.867 8.579 20.485 1.00 45.42 108 THR A O 1
ATOM 751 N N . ILE A 1 109 ? -38.590 9.886 19.179 1.00 47.39 109 ILE A N 1
ATOM 752 C CA . ILE A 1 109 ? -37.461 8.964 19.194 1.00 45.94 109 ILE A CA 1
ATOM 753 C C . ILE A 1 109 ? -36.459 9.355 20.276 1.00 47.63 109 ILE A C 1
ATOM 754 O O . ILE A 1 109 ? -35.967 10.483 20.292 1.00 48.93 109 ILE A O 1
ATOM 759 N N . ASN A 1 110 ? -36.164 8.427 21.181 1.00 41.58 110 ASN A N 1
ATOM 760 C CA . ASN A 1 110 ? -35.238 8.699 22.279 1.00 47.29 110 ASN A CA 1
ATOM 761 C C . ASN A 1 110 ? -33.923 7.934 22.161 1.00 48.62 110 ASN A C 1
ATOM 762 O O . ASN A 1 110 ? -32.881 8.407 22.623 1.00 50.36 110 ASN A O 1
ATOM 767 N N . VAL A 1 111 ? -33.974 6.746 21.563 1.00 44.76 111 VAL A N 1
ATOM 768 C CA . VAL A 1 111 ? -32.805 5.871 21.508 1.00 43.25 111 VAL A CA 1
ATOM 769 C C . VAL A 1 111 ? -32.419 5.524 20.067 1.00 42.64 111 VAL A C 1
ATOM 770 O O . VAL A 1 111 ? -33.266 5.495 19.171 1.00 38.81 111 VAL A O 1
ATOM 774 N N . LYS A 1 112 ? -31.129 5.277 19.857 1.00 39.65 112 LYS A N 1
ATOM 775 C CA . LYS A 1 112 ? -30.595 4.949 18.540 1.00 41.52 112 LYS A CA 1
ATOM 776 C C . LYS A 1 112 ? -31.141 3.638 17.979 1.00 40.25 112 LYS A C 1
ATOM 777 O O . LYS A 1 112 ? -31.194 3.459 16.764 1.00 40.96 112 LYS A O 1
ATOM 783 N N . ASN A 1 113 ? -31.549 2.723 18.853 1.00 37.53 113 ASN A N 1
ATOM 784 C CA . ASN A 1 113 ? -32.055 1.434 18.394 1.00 36.63 113 ASN A CA 1
ATOM 785 C C . ASN A 1 113 ? -33.577 1.382 18.337 1.00 38.69 113 ASN A C 1
ATOM 786 O O . ASN A 1 113 ? -34.164 0.304 18.252 1.00 35.78 113 ASN A O 1
ATOM 791 N N . GLU A 1 114 ? -34.215 2.546 18.378 1.00 36.60 114 GLU A N 1
ATOM 792 C CA . GLU A 1 114 ? -35.662 2.608 18.225 1.00 38.73 114 GLU A CA 1
ATOM 793 C C . GLU A 1 114 ? -36.012 2.765 16.753 1.00 38.06 114 GLU A C 1
ATOM 794 O O . GLU A 1 114 ? -35.409 3.577 16.048 1.00 36.45 114 GLU A O 1
ATOM 800 N N . LEU A 1 115 ? -36.987 1.985 16.296 1.00 35.92 115 LEU A N 1
ATOM 801 C CA . LEU A 1 115 ? -37.393 2.009 14.893 1.00 39.25 115 LEU A CA 1
ATOM 802 C C . LEU A 1 115 ? -38.807 2.560 14.745 1.00 40.07 115 LEU A C 1
ATOM 803 O O . LEU A 1 115 ? -39.704 2.214 15.515 1.00 38.36 115 LEU A O 1
ATOM 808 N N . LEU A 1 116 ? -38.996 3.421 13.752 1.00 36.77 116 LEU A N 1
ATOM 809 C CA . LEU A 1 116 ? -40.314 3.965 13.460 1.00 39.11 116 LEU A CA 1
ATOM 810 C C . LEU A 1 116 ? -40.758 3.538 12.063 1.00 44.04 116 LEU A C 1
ATOM 811 O O . LEU A 1 116 ? -40.055 3.768 11.079 1.00 37.24 116 LEU A O 1
ATOM 816 N N . VAL A 1 117 ? -41.928 2.914 11.985 1.00 38.10 117 VAL A N 1
ATOM 817 C CA . VAL A 1 117 ? -42.427 2.383 10.725 1.00 41.54 117 VAL A CA 1
ATOM 818 C C . VAL A 1 117 ? -43.009 3.473 9.831 1.00 41.91 117 VAL A C 1
ATOM 819 O O . VAL A 1 117 ? -43.830 4.272 10.267 1.00 40.46 117 VAL A O 1
ATOM 823 N N . HIS A 1 118 ? -42.562 3.508 8.581 1.00 41.91 118 HIS A N 1
ATOM 824 C CA . HIS A 1 118 ? -43.221 4.314 7.560 1.00 45.61 118 HIS A CA 1
ATOM 825 C C . HIS A 1 118 ? -43.517 3.457 6.345 1.00 39.85 118 HIS A C 1
ATOM 826 O O . HIS A 1 118 ? -42.592 2.956 5.709 1.00 41.13 118 HIS A O 1
ATOM 833 N N . ASP A 1 119 ? -44.799 3.263 6.052 1.00 41.16 119 ASP A N 1
ATOM 834 C CA . ASP A 1 119 ? -45.218 2.554 4.847 1.00 52.60 119 ASP A CA 1
ATOM 835 C C . ASP A 1 119 ? -44.689 1.120 4.840 1.00 47.37 119 ASP A C 1
ATOM 836 O O . ASP A 1 119 ? -44.167 0.652 3.826 1.00 39.60 119 ASP A O 1
ATOM 841 N N . ASP A 1 120 ? -44.800 0.457 5.992 1.00 44.54 120 ASP A N 1
ATOM 842 C CA . ASP A 1 120 ? -44.377 -0.934 6.190 1.00 44.86 120 ASP A CA 1
ATOM 843 C C . ASP A 1 120 ? -42.858 -1.098 6.185 1.00 41.26 120 ASP A C 1
ATOM 844 O O . ASP A 1 120 ? -42.348 -2.211 6.074 1.00 39.80 120 ASP A O 1
ATOM 849 N N . LYS A 1 121 ? -42.138 0.010 6.313 1.00 37.17 121 LYS A N 1
ATOM 850 C CA . LYS A 1 121 ? -40.680 -0.032 6.320 1.00 38.25 121 LYS A CA 1
ATOM 851 C C . LYS A 1 121 ? -40.123 0.675 7.544 1.00 38.64 121 LYS A C 1
ATOM 852 O O . LYS A 1 121 ? -40.709 1.640 8.032 1.00 39.20 121 LYS A O 1
ATOM 858 N N . LYS A 1 122 ? -38.981 0.202 8.028 1.00 39.77 122 LYS A N 1
ATOM 859 C CA . LYS A 1 122 ? -38.445 0.685 9.294 1.00 39.75 122 LYS A CA 1
ATOM 860 C C . LYS A 1 122 ? -37.279 1.645 9.107 1.00 39.74 122 LYS A C 1
ATOM 861 O O . LYS A 1 122 ? -36.451 1.477 8.211 1.00 39.13 122 LYS A O 1
ATOM 867 N N . TYR A 1 123 ? -37.230 2.655 9.969 1.00 37.79 123 TYR A N 1
ATOM 868 C CA . TYR A 1 123 ? -36.181 3.661 9.930 1.00 38.64 123 TYR A CA 1
ATOM 869 C C . TYR A 1 123 ? -35.705 3.986 11.341 1.00 38.77 123 TYR A C 1
ATOM 870 O O . TYR A 1 123 ? -36.494 3.980 12.287 1.00 38.68 123 TYR A O 1
ATOM 879 N N . ARG A 1 124 ? -34.414 4.268 11.476 1.00 37.10 124 ARG A N 1
ATOM 880 C CA . ARG A 1 124 ? -33.861 4.727 12.742 1.00 40.48 124 ARG A CA 1
ATOM 881 C C . ARG A 1 124 ? -33.258 6.113 12.570 1.00 41.53 124 ARG A C 1
ATOM 882 O O . ARG A 1 124 ? -32.879 6.503 11.461 1.00 40.17 124 ARG A O 1
ATOM 890 N N . TRP A 1 125 ? -33.177 6.856 13.667 1.00 41.04 125 TRP A N 1
ATOM 891 C CA . TRP A 1 125 ? -32.662 8.218 13.619 1.00 44.63 125 TRP A CA 1
ATOM 892 C C . TRP A 1 125 ? -31.180 8.247 13.973 1.00 45.71 125 TRP A C 1
ATOM 893 O O . TRP A 1 125 ? -30.765 7.721 15.005 1.00 46.74 125 TRP A O 1
ATOM 904 N N . ASP A 1 126 ? -30.389 8.857 13.098 1.00 47.82 126 ASP A N 1
ATOM 905 C CA . ASP A 1 126 ? -28.938 8.863 13.237 1.00 48.20 126 ASP A CA 1
ATOM 906 C C . ASP A 1 126 ? -28.435 10.220 13.719 1.00 50.39 126 ASP A C 1
ATOM 907 O O . ASP A 1 126 ? -27.239 10.406 13.937 1.00 52.99 126 ASP A O 1
ATOM 912 N N . GLY A 1 127 ? -29.352 11.169 13.880 1.00 48.78 127 GLY A N 1
ATOM 913 C CA . GLY A 1 127 ? -28.982 12.507 14.303 1.00 54.05 127 GLY A CA 1
ATOM 914 C C . GLY A 1 127 ? -29.075 12.728 15.801 1.00 57.95 127 GLY A C 1
ATOM 915 O O . GLY A 1 127 ? -29.018 11.783 16.589 1.00 56.86 127 GLY A O 1
ATOM 916 N N . SER A 1 128 ? -29.230 13.988 16.195 1.00 61.62 128 SER A N 1
ATOM 917 C CA . SER A 1 128 ? -29.285 14.353 17.605 1.00 62.53 128 SER A CA 1
ATOM 918 C C . SER A 1 128 ? -30.563 13.844 18.258 1.00 62.01 128 SER A C 1
ATOM 919 O O . SER A 1 128 ? -31.611 13.764 17.617 1.00 59.74 128 SER A O 1
ATOM 922 N N . LEU A 1 129 ? -30.470 13.502 19.539 1.00 60.72 129 LEU A N 1
ATOM 923 C CA . LEU A 1 129 ? -31.608 12.946 20.257 1.00 57.89 129 LEU A CA 1
ATOM 924 C C . LEU A 1 129 ? -31.899 13.797 21.491 1.00 59.99 129 LEU A C 1
ATOM 925 O O . LEU A 1 129 ? -30.988 14.414 22.041 1.00 64.24 129 LEU A O 1
ATOM 930 N N . PRO A 1 130 ? -33.172 13.849 21.923 1.00 58.92 130 PRO A N 1
ATOM 931 C CA . PRO A 1 130 ? -34.323 13.151 21.338 1.00 57.11 130 PRO A CA 1
ATOM 932 C C . PRO A 1 130 ? -34.788 13.794 20.038 1.00 60.33 130 PRO A C 1
ATOM 933 O O . PRO A 1 130 ? -34.385 14.911 19.718 1.00 64.85 130 PRO A O 1
ATOM 937 N N . LYS A 1 131 ? -35.640 13.089 19.304 1.00 56.71 131 LYS A N 1
ATOM 938 C CA . LYS A 1 131 ? -36.113 13.577 18.021 1.00 56.87 131 LYS A CA 1
ATOM 939 C C . LYS A 1 131 ? -37.615 13.375 17.921 1.00 56.25 131 LYS A C 1
ATOM 940 O O . LYS A 1 131 ? -38.118 12.259 18.057 1.00 54.69 131 LYS A O 1
ATOM 946 N N . VAL A 1 132 ? -38.329 14.467 17.675 1.00 57.91 132 VAL A N 1
ATOM 947 C CA . VAL A 1 132 ? -39.780 14.422 17.607 1.00 58.63 132 VAL A CA 1
ATOM 948 C C . VAL A 1 132 ? -40.254 14.485 16.165 1.00 60.37 132 VAL A C 1
ATOM 949 O O . VAL A 1 132 ? -39.882 15.394 15.419 1.00 62.83 132 VAL A O 1
ATOM 953 N N . VAL A 1 133 ? -41.075 13.521 15.770 1.00 56.61 133 VAL A N 1
ATOM 954 C CA . VAL A 1 133 ? -41.699 13.584 14.461 1.00 54.32 133 VAL A CA 1
ATOM 955 C C . VAL A 1 133 ? -43.173 13.942 14.655 1.00 54.44 133 VAL A C 1
ATOM 956 O O . VAL A 1 133 ? -43.896 13.304 15.424 1.00 54.40 133 VAL A O 1
ATOM 960 N N . ALA A 1 134 ? -43.600 15.012 13.999 1.00 57.66 134 ALA A N 1
ATOM 961 C CA . ALA A 1 134 ? -44.983 15.446 14.099 1.00 59.15 134 ALA A CA 1
ATOM 962 C C . ALA A 1 134 ? -45.864 14.456 13.357 1.00 59.59 134 ALA A C 1
ATOM 963 O O . ALA A 1 134 ? -45.372 13.672 12.542 1.00 58.22 134 ALA A O 1
ATOM 965 N N . ALA A 1 135 ? -47.161 14.478 13.642 1.00 59.64 135 ALA A N 1
ATOM 966 C CA . ALA A 1 135 ? -48.094 13.633 12.912 1.00 61.59 135 ALA A CA 1
ATOM 967 C C . ALA A 1 135 ? -48.093 14.023 11.436 1.00 60.21 135 ALA A C 1
ATOM 968 O O . ALA A 1 135 ? -47.984 15.202 11.102 1.00 61.79 135 ALA A O 1
ATOM 970 N N . GLY A 1 136 ? -48.208 13.030 10.558 1.00 59.54 136 GLY A N 1
ATOM 971 C CA . GLY A 1 136 ? -48.218 13.270 9.125 1.00 59.56 136 GLY A CA 1
ATOM 972 C C . GLY A 1 136 ? -46.839 13.392 8.501 1.00 59.88 136 GLY A C 1
ATOM 973 O O . GLY A 1 136 ? -46.697 13.891 7.384 1.00 61.68 136 GLY A O 1
ATOM 974 N N . SER A 1 137 ? -45.819 12.938 9.221 1.00 57.54 137 SER A N 1
ATOM 975 C CA . SER A 1 137 ? -44.446 13.022 8.734 1.00 55.38 137 SER A CA 1
ATOM 976 C C . SER A 1 137 ? -44.033 11.821 7.885 1.00 51.78 137 SER A C 1
ATOM 977 O O . SER A 1 137 ? -44.634 10.750 7.963 1.00 49.48 137 SER A O 1
ATOM 980 N N . THR A 1 138 ? -43.005 12.026 7.067 1.00 50.90 138 THR A N 1
ATOM 981 C CA . THR A 1 138 ? -42.310 10.947 6.371 1.00 48.47 138 THR A CA 1
ATOM 982 C C . THR A 1 138 ? -40.830 11.067 6.729 1.00 47.62 138 THR A C 1
ATOM 983 O O . THR A 1 138 ? -40.423 12.083 7.296 1.00 48.08 138 THR A O 1
ATOM 987 N N . PRO A 1 139 ? -40.022 10.033 6.431 1.00 47.16 139 PRO A N 1
ATOM 988 C CA . PRO A 1 139 ? -38.581 10.221 6.632 1.00 49.88 139 PRO A CA 1
ATOM 989 C C . PRO A 1 139 ? -38.036 11.419 5.852 1.00 55.82 139 PRO A C 1
ATOM 990 O O . PRO A 1 139 ? -37.201 12.158 6.373 1.00 59.19 139 PRO A O 1
ATOM 994 N N . ASP A 1 140 ? -38.524 11.616 4.630 1.00 58.40 140 ASP A N 1
ATOM 995 C CA . ASP A 1 140 ? -38.117 12.758 3.816 1.00 62.22 140 ASP A CA 1
ATOM 996 C C . ASP A 1 140 ? -38.590 14.074 4.429 1.00 64.46 140 ASP A C 1
ATOM 997 O O . ASP A 1 140 ? -37.889 15.085 4.373 1.00 65.47 140 ASP A O 1
ATOM 1002 N N . SER A 1 141 ? -39.782 14.052 5.016 1.00 63.27 141 SER A N 1
ATOM 1003 C CA . SER A 1 141 ? -40.384 15.257 5.572 1.00 65.73 141 SER A CA 1
ATOM 1004 C C . SER A 1 141 ? -39.803 15.653 6.928 1.00 65.72 141 SER A C 1
ATOM 1005 O O . SER A 1 141 ? -40.034 16.763 7.403 1.00 68.80 141 SER A O 1
ATOM 1008 N N . SER A 1 142 ? -39.055 14.749 7.554 1.00 62.95 142 SER A N 1
ATOM 1009 C CA . SER A 1 142 ? -38.513 15.022 8.883 1.00 62.02 142 SER A CA 1
ATOM 1010 C C . SER A 1 142 ? -36.996 14.846 8.961 1.00 62.90 142 SER A C 1
ATOM 1011 O O . SER A 1 142 ? -36.484 14.247 9.907 1.00 64.70 142 SER A O 1
ATOM 1014 N N . GLY A 1 143 ? -36.280 15.372 7.972 1.00 63.10 143 GLY A N 1
ATOM 1015 C CA . GLY A 1 143 ? -34.828 15.369 8.010 1.00 61.75 143 GLY A CA 1
ATOM 1016 C C . GLY A 1 143 ? -34.134 14.557 6.931 1.00 62.67 143 GLY A C 1
ATOM 1017 O O . GLY A 1 143 ? -32.910 14.588 6.825 1.00 64.92 143 GLY A O 1
ATOM 1018 N N . GLY A 1 144 ? -34.907 13.830 6.131 1.00 59.25 144 GLY A N 1
ATOM 1019 C CA . GLY A 1 144 ? -34.355 13.098 5.003 1.00 57.47 144 GLY A CA 1
ATOM 1020 C C . GLY A 1 144 ? -33.718 11.762 5.345 1.00 54.48 144 GLY A C 1
ATOM 1021 O O . GLY A 1 144 ? -33.645 11.374 6.510 1.00 55.64 144 GLY A O 1
ATOM 1022 N N . VAL A 1 145 ? -33.261 11.056 4.314 1.00 52.67 145 VAL A N 1
ATOM 1023 C CA . VAL A 1 145 ? -32.632 9.749 4.477 1.00 49.40 145 VAL A CA 1
ATOM 1024 C C . VAL A 1 145 ? -31.138 9.826 4.172 1.00 50.86 145 VAL A C 1
ATOM 1025 O O . VAL A 1 145 ? -30.739 10.282 3.101 1.00 55.61 145 VAL A O 1
ATOM 1029 N N . GLY A 1 146 ? -30.317 9.379 5.117 1.00 51.76 146 GLY A N 1
ATOM 1030 C CA . GLY A 1 146 ? -28.873 9.413 4.962 1.00 49.89 146 GLY A CA 1
ATOM 1031 C C . GLY A 1 146 ? -28.182 9.579 6.304 1.00 54.67 146 GLY A C 1
ATOM 1032 O O . GLY A 1 146 ? -28.841 9.619 7.344 1.00 55.59 146 GLY A O 1
ATOM 1033 N N . LEU A 1 147 ? -26.854 9.662 6.284 1.00 54.09 147 LEU A N 1
ATOM 1034 C CA . LEU A 1 147 ? -26.074 9.821 7.508 1.00 56.21 147 LEU A CA 1
ATOM 1035 C C . LEU A 1 147 ? -26.459 11.088 8.263 1.00 57.61 147 LEU A C 1
ATOM 1036 O O . LEU A 1 147 ? -26.617 12.154 7.667 1.00 53.96 147 LEU A O 1
ATOM 1041 N N . GLY A 1 148 ? -26.614 10.959 9.579 1.00 58.18 148 GLY A N 1
ATOM 1042 C CA . GLY A 1 148 ? -27.027 12.069 10.420 1.00 46.68 148 GLY A CA 1
ATOM 1043 C C . GLY A 1 148 ? -28.527 12.288 10.414 1.00 49.39 148 GLY A C 1
ATOM 1044 O O . GLY A 1 148 ? -29.040 13.171 11.101 1.00 52.36 148 GLY A O 1
ATOM 1045 N N . ALA A 1 149 ? -29.233 11.481 9.630 1.00 47.41 149 ALA A N 1
ATOM 1046 C CA . ALA A 1 149 ? -30.679 11.603 9.510 1.00 47.12 149 ALA A CA 1
ATOM 1047 C C . ALA A 1 149 ? -31.343 10.237 9.649 1.00 43.91 149 ALA A C 1
ATOM 1048 O O . ALA A 1 149 ? -30.931 9.420 10.468 1.00 43.69 149 ALA A O 1
ATOM 1050 N N . TRP A 1 150 ? -32.370 9.987 8.846 1.00 43.73 150 TRP A N 1
ATOM 1051 C CA . TRP A 1 150 ? -33.028 8.687 8.861 1.00 42.53 150 TRP A CA 1
ATOM 1052 C C . TRP A 1 150 ? -32.222 7.647 8.092 1.00 42.15 150 TRP A C 1
ATOM 1053 O O . TRP A 1 150 ? -31.733 7.906 6.993 1.00 45.14 150 TRP A O 1
ATOM 1064 N N . LEU A 1 151 ? -32.074 6.474 8.694 1.00 39.74 151 LEU A N 1
ATOM 1065 C CA . LEU A 1 151 ? -31.441 5.337 8.041 1.00 37.22 151 LEU A CA 1
ATOM 1066 C C . LEU A 1 151 ? -32.395 4.153 8.079 1.00 38.16 151 LEU A C 1
ATOM 1067 O O . LEU A 1 151 ? -32.839 3.740 9.150 1.00 37.19 151 LEU A O 1
ATOM 1072 N N . SER A 1 152 ? -32.715 3.613 6.909 1.00 36.07 152 SER A N 1
ATOM 1073 C CA . SER A 1 152 ? -33.651 2.504 6.823 1.00 35.97 152 SER A CA 1
ATOM 1074 C C . SER A 1 152 ? -33.045 1.246 7.422 1.00 36.98 152 SER A C 1
ATOM 1075 O O . SER A 1 152 ? -31.832 1.044 7.381 1.00 36.31 152 SER A O 1
ATOM 1078 N N . VAL A 1 153 ? -33.905 0.408 7.989 1.00 39.22 153 VAL A N 1
ATOM 1079 C CA . VAL A 1 153 ? -33.472 -0.803 8.666 1.00 38.99 153 VAL A CA 1
ATOM 1080 C C . VAL A 1 153 ? -34.300 -1.998 8.212 1.00 37.86 153 VAL A C 1
ATOM 1081 O O . VAL A 1 153 ? -35.521 -1.908 8.102 1.00 33.21 153 VAL A O 1
ATOM 1085 N N . GLY A 1 154 ? -33.635 -3.111 7.931 1.00 38.34 154 GLY A N 1
ATOM 1086 C CA . GLY A 1 154 ? -34.335 -4.373 7.791 1.00 38.60 154 GLY A CA 1
ATOM 1087 C C . GLY A 1 154 ? -34.793 -4.792 6.410 1.00 40.66 154 GLY A C 1
ATOM 1088 O O . GLY A 1 154 ? -34.493 -4.157 5.398 1.00 39.01 154 GLY A O 1
ATOM 1089 N N . ASP A 1 155 ? -35.542 -5.888 6.400 1.00 42.59 155 ASP A N 1
ATOM 1090 C CA . ASP A 1 155 ? -35.911 -6.611 5.192 1.00 40.02 155 ASP A CA 1
ATOM 1091 C C . ASP A 1 155 ? -36.818 -5.819 4.248 1.00 37.96 155 ASP A C 1
ATOM 1092 O O . ASP A 1 155 ? -36.514 -5.677 3.061 1.00 35.69 155 ASP A O 1
ATOM 1097 N N . ALA A 1 156 ? -37.921 -5.301 4.780 1.00 36.16 156 ALA A N 1
ATOM 1098 C CA . ALA A 1 156 ? -38.921 -4.610 3.971 1.00 40.83 156 ALA A CA 1
ATOM 1099 C C . ALA A 1 156 ? -38.358 -3.350 3.318 1.00 40.50 156 ALA A C 1
ATOM 1100 O O . ALA A 1 156 ? -38.647 -3.059 2.156 1.00 36.20 156 ALA A O 1
ATOM 1102 N N . ALA A 1 157 ? -37.561 -2.605 4.075 1.00 41.89 157 ALA A N 1
ATOM 1103 C CA . ALA A 1 157 ? -36.946 -1.383 3.574 1.00 41.20 157 ALA A CA 1
ATOM 1104 C C . ALA A 1 157 ? -35.954 -1.684 2.452 1.00 43.05 157 ALA A C 1
ATOM 1105 O O . ALA A 1 157 ? -35.965 -1.026 1.411 1.00 45.28 157 ALA A O 1
ATOM 1107 N N . LEU A 1 158 ? -35.099 -2.681 2.672 1.00 41.76 158 LEU A N 1
ATOM 1108 C CA . LEU A 1 158 ? -34.075 -3.048 1.701 1.00 41.54 158 LEU A CA 1
ATOM 1109 C C . LEU A 1 158 ? -34.685 -3.537 0.388 1.00 42.22 158 LEU A C 1
ATOM 1110 O O . LEU A 1 158 ? -34.235 -3.154 -0.689 1.00 42.00 158 LEU A O 1
ATOM 1115 N N . ARG A 1 159 ? -35.710 -4.379 0.482 1.00 41.63 159 ARG A N 1
ATOM 1116 C CA . ARG A 1 159 ? -36.376 -4.910 -0.703 1.00 39.17 159 ARG A CA 1
ATOM 1117 C C . ARG A 1 159 ? -36.985 -3.786 -1.537 1.00 39.36 159 ARG A C 1
ATOM 1118 O O . ARG A 1 159 ? -36.885 -3.786 -2.768 1.00 35.40 159 ARG A O 1
ATOM 1126 N N . ALA A 1 160 ? -37.609 -2.824 -0.862 1.00 37.61 160 ALA A N 1
ATOM 1127 C CA . ALA A 1 160 ? -38.239 -1.701 -1.549 1.00 38.45 160 ALA A CA 1
ATOM 1128 C C . ALA A 1 160 ? -37.201 -0.799 -2.213 1.00 38.66 160 ALA A C 1
ATOM 1129 O O . ALA A 1 160 ? -37.399 -0.332 -3.334 1.00 39.22 160 ALA A O 1
ATOM 1131 N N . GLU A 1 161 ? -36.092 -0.564 -1.520 1.00 38.18 161 GLU A N 1
ATOM 1132 C CA . GLU A 1 161 ? -35.031 0.295 -2.037 1.00 37.45 161 GLU A CA 1
ATOM 1133 C C . GLU A 1 161 ? -34.315 -0.331 -3.231 1.00 41.00 161 GLU A C 1
ATOM 1134 O O . GLU A 1 161 ? -33.989 0.361 -4.195 1.00 32.75 161 GLU A O 1
ATOM 1140 N N . LEU A 1 162 ? -34.060 -1.634 -3.155 1.00 40.31 162 LEU A N 1
ATOM 1141 C CA . LEU A 1 162 ? -33.437 -2.358 -4.259 1.00 40.87 162 LEU A CA 1
ATOM 1142 C C . LEU A 1 162 ? -34.315 -2.290 -5.503 1.00 41.94 162 LEU A C 1
ATOM 1143 O O . LEU A 1 162 ? -33.828 -2.048 -6.608 1.00 43.39 162 LEU A O 1
ATOM 1148 N N . ASN A 1 163 ? -35.614 -2.498 -5.318 1.00 41.01 163 ASN A N 1
ATOM 1149 C CA . ASN A 1 163 ? -36.560 -2.436 -6.426 1.00 42.38 163 ASN A CA 1
ATOM 1150 C C . ASN A 1 163 ? -36.664 -1.043 -7.043 1.00 42.67 163 ASN A C 1
ATOM 1151 O O . ASN A 1 163 ? -36.785 -0.904 -8.261 1.00 43.85 163 ASN A O 1
ATOM 1156 N N . THR A 1 164 ? -36.628 -0.016 -6.199 1.00 44.39 164 THR A N 1
ATOM 1157 C CA . THR A 1 164 ? -36.735 1.362 -6.666 1.00 42.79 164 THR A CA 1
ATOM 1158 C C . THR A 1 164 ? -35.550 1.809 -7.518 1.00 42.96 164 THR A C 1
ATOM 1159 O O . THR A 1 164 ? -35.739 2.296 -8.633 1.00 45.95 164 THR A O 1
ATOM 1163 N N . LYS A 1 165 ? -34.333 1.638 -7.005 1.00 40.84 165 LYS A N 1
ATOM 1164 C CA . LYS A 1 165 ? -33.147 2.125 -7.716 1.00 43.60 165 LYS A CA 1
ATOM 1165 C C . LYS A 1 165 ? -32.901 1.373 -9.026 1.00 43.20 165 LYS A C 1
ATOM 1166 O O . LYS A 1 165 ? -32.398 1.946 -9.988 1.00 43.38 165 LYS A O 1
ATOM 1172 N N . VAL A 1 166 ? -33.234 0.088 -9.049 1.00 42.38 166 VAL A N 1
ATOM 1173 C CA . VAL A 1 166 ? -33.062 -0.726 -10.247 1.00 43.81 166 VAL A CA 1
ATOM 1174 C C . VAL A 1 166 ? -34.038 -0.263 -11.330 1.00 42.08 166 VAL A C 1
ATOM 1175 O O . VAL A 1 166 ? -33.728 -0.297 -12.523 1.00 40.54 166 VAL A O 1
ATOM 1179 N N . SER A 1 167 ? -35.213 0.192 -10.907 1.00 40.19 167 SER A N 1
ATOM 1180 C CA . SER A 1 167 ? -36.269 0.552 -11.847 1.00 40.71 167 SER A CA 1
ATOM 1181 C C . SER A 1 167 ? -36.430 2.060 -12.071 1.00 35.83 167 SER A C 1
ATOM 1182 O O . SER A 1 167 ? -37.292 2.472 -12.845 1.00 36.89 167 SER A O 1
ATOM 1185 N N . ASP A 1 168 ? -35.635 2.893 -11.403 1.00 35.69 168 ASP A N 1
ATOM 1186 C CA . ASP A 1 168 ? -35.815 4.336 -11.580 1.00 43.92 168 ASP A CA 1
ATOM 1187 C C . ASP A 1 168 ? -34.783 4.978 -12.509 1.00 41.97 168 ASP A C 1
ATOM 1188 O O . ASP A 1 168 ? -34.847 6.177 -12.773 1.00 44.10 168 ASP A O 1
ATOM 1193 N N . GLY A 1 169 ? -33.841 4.181 -13.003 1.00 41.01 169 GLY A N 1
ATOM 1194 C CA . GLY A 1 169 ? -32.859 4.672 -13.954 1.00 38.45 169 GLY A CA 1
ATOM 1195 C C . GLY A 1 169 ? -31.558 5.172 -13.350 1.00 41.39 169 GLY A C 1
ATOM 1196 O O . GLY A 1 169 ? -30.637 5.535 -14.081 1.00 42.02 169 GLY A O 1
ATOM 1197 N N . THR A 1 170 ? -31.471 5.194 -12.022 1.00 42.14 170 THR A N 1
ATOM 1198 C CA . THR A 1 170 ? -30.288 5.732 -11.348 1.00 36.31 170 THR A CA 1
ATOM 1199 C C . THR A 1 170 ? -29.195 4.690 -11.154 1.00 38.54 170 THR A C 1
ATOM 1200 O O . THR A 1 170 ? -28.050 5.029 -10.867 1.00 37.98 170 THR A O 1
ATOM 1204 N N . PHE A 1 171 ? -29.551 3.422 -11.317 1.00 34.33 171 PHE A N 1
ATOM 1205 C CA . PHE A 1 171 ? -28.651 2.332 -10.956 1.00 33.61 171 PHE A CA 1
ATOM 1206 C C . PHE A 1 171 ? -27.349 2.254 -11.780 1.00 37.87 171 PHE A C 1
ATOM 1207 O O . PHE A 1 171 ? -26.286 2.015 -11.203 1.00 33.94 171 PHE A O 1
ATOM 1215 N N . PRO A 1 172 ? -27.413 2.439 -13.117 1.00 39.74 172 PRO A N 1
ATOM 1216 C CA . PRO A 1 172 ? -26.144 2.379 -13.860 1.00 40.04 172 PRO A CA 1
ATOM 1217 C C . PRO A 1 172 ? -25.103 3.406 -13.392 1.00 40.78 172 PRO A C 1
ATOM 1218 O O . PRO A 1 172 ? -23.905 3.122 -13.420 1.00 35.78 172 PRO A O 1
ATOM 1222 N N . ALA A 1 173 ? -25.561 4.581 -12.967 1.00 39.79 173 ALA A N 1
ATOM 1223 C CA . ALA A 1 173 ? -24.660 5.619 -12.479 1.00 40.81 173 ALA A CA 1
ATOM 1224 C C . ALA A 1 173 ? -24.024 5.224 -11.149 1.00 41.29 173 ALA A C 1
ATOM 1225 O O . ALA A 1 173 ? -22.965 5.731 -10.783 1.00 38.68 173 ALA A O 1
ATOM 1227 N N . THR A 1 174 ? -24.675 4.319 -10.425 1.00 41.18 174 THR A N 1
ATOM 1228 C CA . THR A 1 174 ? -24.162 3.881 -9.132 1.00 42.29 174 THR A CA 1
ATOM 1229 C C . THR A 1 174 ? -23.165 2.730 -9.258 1.00 43.03 174 THR A C 1
ATOM 1230 O O . THR A 1 174 ? -22.341 2.525 -8.370 1.00 43.95 174 THR A O 1
ATOM 1234 N N . ILE A 1 175 ? -23.225 1.990 -10.362 1.00 42.04 175 ILE A N 1
ATOM 1235 C CA . ILE A 1 175 ? -22.347 0.834 -10.521 1.00 39.63 175 ILE A CA 1
ATOM 1236 C C . ILE A 1 175 ? -20.982 1.236 -11.066 1.00 40.58 175 ILE A C 1
ATOM 1237 O O . ILE A 1 175 ? -20.858 1.665 -12.211 1.00 41.52 175 ILE A O 1
ATOM 1242 N N . LYS A 1 176 ? -19.960 1.091 -10.231 1.00 41.58 176 LYS A N 1
ATOM 1243 C CA . LYS A 1 176 ? -18.589 1.360 -10.639 1.00 46.26 176 LYS A CA 1
ATOM 1244 C C . LYS A 1 176 ? -18.109 0.333 -11.658 1.00 44.93 176 LYS A C 1
ATOM 1245 O O . LYS A 1 176 ? -18.352 -0.865 -11.511 1.00 42.27 176 LYS A O 1
ATOM 1251 N N . TYR A 1 177 ? -17.446 0.811 -12.704 1.00 42.78 177 TYR A N 1
ATOM 1252 C CA . TYR A 1 177 ? -16.910 -0.068 -13.734 1.00 39.80 177 TYR A CA 1
ATOM 1253 C C . TYR A 1 177 ? -15.443 0.234 -14.006 1.00 41.78 177 TYR A C 1
ATOM 1254 O O . TYR A 1 177 ? -15.041 1.394 -14.080 1.00 45.80 177 TYR A O 1
ATOM 1263 N N . LYS A 1 178 ? -14.652 -0.821 -14.158 1.00 42.32 178 LYS A N 1
ATOM 1264 C CA . LYS A 1 178 ? -13.276 -0.697 -14.624 1.00 44.32 178 LYS A CA 1
ATOM 1265 C C . LYS A 1 178 ? -13.009 -1.723 -15.713 1.00 47.72 178 LYS A C 1
ATOM 1266 O O . LYS A 1 178 ? -13.299 -2.907 -15.544 1.00 43.31 178 LYS A O 1
ATOM 1272 N N . TYR A 1 179 ? -12.473 -1.260 -16.838 1.00 33.59 179 TYR A N 1
ATOM 1273 C CA . TYR A 1 179 ? -12.170 -2.141 -17.959 1.00 34.04 179 TYR A CA 1
ATOM 1274 C C . TYR A 1 179 ? -11.204 -3.253 -17.545 1.00 35.80 179 TYR A C 1
ATOM 1275 O O . TYR A 1 179 ? -10.156 -2.989 -16.957 1.00 29.26 179 TYR A O 1
ATOM 1284 N N . GLY A 1 180 ? -11.567 -4.494 -17.856 1.00 35.01 180 GLY A N 1
ATOM 1285 C CA . GLY A 1 180 ? -10.672 -5.621 -17.669 1.00 35.63 180 GLY A CA 1
ATOM 1286 C C . GLY A 1 180 ? -10.729 -6.369 -16.349 1.00 39.93 180 GLY A C 1
ATOM 1287 O O . GLY A 1 180 ? -10.044 -7.380 -16.191 1.00 42.30 180 GLY A O 1
ATOM 1288 N N . LEU A 1 181 ? -11.523 -5.886 -15.398 1.00 39.94 181 LEU A N 1
ATOM 1289 C CA . LEU A 1 181 ? -11.683 -6.590 -14.127 1.00 43.28 181 LEU A CA 1
ATOM 1290 C C . LEU A 1 181 ? -12.225 -8.002 -14.372 1.00 46.10 181 LEU A C 1
ATOM 1291 O O . LEU A 1 181 ? -12.981 -8.217 -15.318 1.00 47.02 181 LEU A O 1
ATOM 1296 N N . PRO A 1 182 ? -11.848 -8.971 -13.521 1.00 47.65 182 PRO A N 1
ATOM 1297 C CA . PRO A 1 182 ? -11.055 -8.843 -12.292 1.00 48.70 182 PRO A CA 1
ATOM 1298 C C . PRO A 1 182 ? -9.547 -8.744 -12.521 1.00 53.15 182 PRO A C 1
ATOM 1299 O O . PRO A 1 182 ? -8.802 -8.599 -11.554 1.00 55.32 182 PRO A O 1
ATOM 1303 N N . SER A 1 183 ? -9.103 -8.820 -13.771 1.00 54.89 183 SER A N 1
ATOM 1304 C CA . SER A 1 183 ? -7.683 -8.669 -14.067 1.00 54.99 183 SER A CA 1
ATOM 1305 C C . SER A 1 183 ? -7.203 -7.274 -13.690 1.00 51.44 183 SER A C 1
ATOM 1306 O O . SER A 1 183 ? -7.887 -6.279 -13.946 1.00 44.92 183 SER A O 1
ATOM 1309 N N . VAL A 1 184 ? -6.025 -7.209 -13.078 1.00 52.89 184 VAL A N 1
ATOM 1310 C CA . VAL A 1 184 ? -5.448 -5.936 -12.676 1.00 53.40 184 VAL A CA 1
ATOM 1311 C C . VAL A 1 184 ? -4.680 -5.339 -13.844 1.00 54.02 184 VAL A C 1
ATOM 1312 O O . VAL A 1 184 ? -3.589 -5.797 -14.186 1.00 56.59 184 VAL A O 1
ATOM 1316 N N . ILE A 1 185 ? -5.264 -4.321 -14.462 1.00 50.81 185 ILE A N 1
ATOM 1317 C CA . ILE A 1 185 ? -4.673 -3.714 -15.645 1.00 46.85 185 ILE A CA 1
ATOM 1318 C C . ILE A 1 185 ? -4.179 -2.304 -15.354 1.00 43.78 185 ILE A C 1
ATOM 1319 O O . ILE A 1 185 ? -4.970 -1.411 -15.041 1.00 42.09 185 ILE A O 1
ATOM 1324 N N . ASP A 1 186 ? -2.866 -2.115 -15.453 1.00 41.93 186 ASP A N 1
ATOM 1325 C CA . ASP A 1 186 ? -2.251 -0.821 -15.186 1.00 46.24 186 ASP A CA 1
ATOM 1326 C C . ASP A 1 186 ? -2.846 0.274 -16.066 1.00 44.27 186 ASP A C 1
ATOM 1327 O O . ASP A 1 186 ? -2.912 0.137 -17.290 1.00 44.85 186 ASP A O 1
ATOM 1332 N N . GLY A 1 187 ? -3.275 1.360 -15.431 1.00 39.69 187 GLY A N 1
ATOM 1333 C CA . GLY A 1 187 ? -3.794 2.510 -16.145 1.00 38.43 187 GLY A CA 1
ATOM 1334 C C . GLY A 1 187 ? -5.294 2.538 -16.362 1.00 39.78 187 GLY A C 1
ATOM 1335 O O . GLY A 1 187 ? -5.858 3.597 -16.637 1.00 44.40 187 GLY A O 1
ATOM 1336 N N . ALA A 1 188 ? -5.947 1.385 -16.250 1.00 39.15 188 ALA A N 1
ATOM 1337 C CA . ALA A 1 188 ? -7.399 1.340 -16.372 1.00 39.17 188 ALA A CA 1
ATOM 1338 C C . ALA A 1 188 ? -8.025 2.089 -15.201 1.00 42.32 188 ALA A C 1
ATOM 1339 O O . ALA A 1 188 ? -7.627 1.899 -14.052 1.00 43.02 188 ALA A O 1
ATOM 1341 N N . ILE A 1 189 ? -9.002 2.941 -15.491 1.00 41.39 189 ILE A N 1
ATOM 1342 C CA . ILE A 1 189 ? -9.595 3.771 -14.451 1.00 41.45 189 ILE A CA 1
ATOM 1343 C C . ILE A 1 189 ? -11.024 3.350 -14.148 1.00 38.98 189 ILE A C 1
ATOM 1344 O O . ILE A 1 189 ? -11.660 2.651 -14.941 1.00 34.41 189 ILE A O 1
ATOM 1349 N N . TYR A 1 190 ? -11.519 3.778 -12.991 1.00 33.85 190 TYR A N 1
ATOM 1350 C CA . TYR A 1 190 ? -12.909 3.551 -12.628 1.00 34.77 190 TYR A CA 1
ATOM 1351 C C . TYR A 1 190 ? -13.827 4.537 -13.332 1.00 35.33 190 TYR A C 1
ATOM 1352 O O . TYR A 1 190 ? -13.596 5.746 -13.328 1.00 37.68 190 TYR A O 1
ATOM 1361 N N . ARG A 1 191 ? -14.866 3.998 -13.949 1.00 35.81 191 ARG A N 1
ATOM 1362 C CA . ARG A 1 191 ? -15.931 4.801 -14.518 1.00 36.64 191 ARG A CA 1
ATOM 1363 C C . ARG A 1 191 ? -17.229 4.240 -13.963 1.00 37.70 191 ARG A C 1
ATOM 1364 O O . ARG A 1 191 ? -17.205 3.411 -13.054 1.00 40.11 191 ARG A O 1
ATOM 1372 N N . THR A 1 192 ? -18.360 4.689 -14.487 1.00 38.18 192 THR A N 1
ATOM 1373 C CA . THR A 1 192 ? -19.626 4.074 -14.121 1.00 36.56 192 THR A CA 1
ATOM 1374 C C . THR A 1 192 ? -20.153 3.265 -15.298 1.00 37.12 192 THR A C 1
ATOM 1375 O O . THR A 1 192 ? -19.762 3.500 -16.445 1.00 38.37 192 THR A O 1
ATOM 1379 N N . VAL A 1 193 ? -21.035 2.310 -15.017 1.00 32.83 193 VAL A N 1
ATOM 1380 C CA . VAL A 1 193 ? -21.653 1.531 -16.083 1.00 36.75 193 VAL A CA 1
ATOM 1381 C C . VAL A 1 193 ? -22.448 2.472 -16.981 1.00 37.06 193 VAL A C 1
ATOM 1382 O O . VAL A 1 193 ? -22.492 2.296 -18.198 1.00 32.83 193 VAL A O 1
ATOM 1386 N N . GLN A 1 194 ? -23.043 3.491 -16.367 1.00 36.49 194 GLN A N 1
ATOM 1387 C CA . GLN A 1 194 ? -23.747 4.537 -17.099 1.00 36.04 194 GLN A CA 1
ATOM 1388 C C . GLN A 1 194 ? -22.839 5.219 -18.121 1.00 37.17 194 GLN A C 1
ATOM 1389 O O . GLN A 1 194 ? -23.185 5.331 -19.296 1.00 33.85 194 GLN A O 1
ATOM 1395 N N . ASP A 1 195 ? -21.675 5.670 -17.665 1.00 40.36 195 ASP A N 1
ATOM 1396 C CA . ASP A 1 195 ? -20.730 6.370 -18.529 1.00 40.50 195 ASP A CA 1
ATOM 1397 C C . ASP A 1 195 ? -20.205 5.468 -19.644 1.00 35.65 195 ASP A C 1
ATOM 1398 O O . ASP A 1 195 ? -20.120 5.884 -20.804 1.00 33.22 195 ASP A O 1
ATOM 1403 N N . LYS A 1 196 ? -19.851 4.237 -19.286 1.00 32.01 196 LYS A N 1
ATOM 1404 C CA . LYS A 1 196 ? -19.346 3.267 -20.250 1.00 30.89 196 LYS A CA 1
ATOM 1405 C C . LYS A 1 196 ? -20.381 2.974 -21.335 1.00 33.66 196 LYS A C 1
ATOM 1406 O O . LYS A 1 196 ? -20.050 2.911 -22.523 1.00 31.36 196 LYS A O 1
ATOM 1412 N N . LEU A 1 197 ? -21.634 2.805 -20.928 1.00 34.62 197 LEU A N 1
ATOM 1413 C CA . LEU A 1 197 ? -22.716 2.594 -21.883 1.00 34.44 197 LEU A CA 1
ATOM 1414 C C . LEU A 1 197 ? -22.929 3.831 -22.751 1.00 33.51 197 LEU A C 1
ATOM 1415 O O . LEU A 1 197 ? -23.277 3.720 -23.925 1.00 32.77 197 LEU A O 1
ATOM 1420 N N . ASP A 1 198 ? -22.713 5.009 -22.172 1.00 30.47 198 ASP A N 1
ATOM 1421 C CA . ASP A 1 198 ? -22.897 6.260 -22.901 1.00 30.42 198 ASP A CA 1
ATOM 1422 C C . ASP A 1 198 ? -21.798 6.512 -23.936 1.00 30.67 198 ASP A C 1
ATOM 1423 O O . ASP A 1 198 ? -21.828 7.525 -24.635 1.00 30.44 198 ASP A O 1
ATOM 1428 N N . ASP A 1 199 ? -20.827 5.604 -24.026 1.00 30.22 199 ASP A N 1
ATOM 1429 C CA . ASP A 1 199 ? -19.759 5.725 -25.018 1.00 31.20 199 ASP A CA 1
ATOM 1430 C C . ASP A 1 199 ? -20.312 5.695 -26.437 1.00 31.98 199 ASP A C 1
ATOM 1431 O O . ASP A 1 199 ? -19.716 6.263 -27.354 1.00 33.54 199 ASP A O 1
ATOM 1436 N N . PHE A 1 200 ? -21.444 5.020 -26.614 1.00 29.55 200 PHE A N 1
ATOM 1437 C CA . PHE A 1 200 ? -22.085 4.932 -27.920 1.00 31.65 200 PHE A CA 1
ATOM 1438 C C . PHE A 1 200 ? -23.471 5.561 -27.920 1.00 32.45 200 PHE A C 1
ATOM 1439 O O . PHE A 1 200 ? -24.186 5.526 -26.916 1.00 30.96 200 PHE A O 1
ATOM 1447 N N . VAL A 1 201 ? -23.839 6.141 -29.057 1.00 29.96 201 VAL A N 1
ATOM 1448 C CA . VAL A 1 201 ? -25.183 6.658 -29.261 1.00 31.72 201 VAL A CA 1
ATOM 1449 C C . VAL A 1 201 ? -25.848 5.975 -30.445 1.00 33.77 201 VAL A C 1
ATOM 1450 O O . VAL A 1 201 ? -25.323 5.995 -31.561 1.00 33.45 201 VAL A O 1
ATOM 1454 N N . PHE A 1 202 ? -27.004 5.375 -30.195 1.00 33.66 202 PHE A N 1
ATOM 1455 C CA . PHE A 1 202 ? -27.843 4.843 -31.256 1.00 31.76 202 PHE A CA 1
ATOM 1456 C C . PHE A 1 202 ? -29.077 5.727 -31.371 1.00 33.64 202 PHE A C 1
ATOM 1457 O O . PHE A 1 202 ? -29.467 6.377 -30.401 1.00 34.47 202 PHE A O 1
ATOM 1465 N N . LEU A 1 203 ? -29.680 5.769 -32.554 1.00 31.02 203 LEU A N 1
ATOM 1466 C CA . LEU A 1 203 ? -30.883 6.570 -32.755 1.00 30.85 203 LEU A CA 1
ATOM 1467 C C . LEU A 1 203 ? -31.992 6.078 -31.829 1.00 31.97 203 LEU A C 1
ATOM 1468 O O . LEU A 1 203 ? -32.856 6.849 -31.406 1.00 33.30 203 LEU A O 1
ATOM 1473 N N . GLU A 1 204 ? -31.946 4.786 -31.514 1.00 28.54 204 GLU A N 1
ATOM 1474 C CA . GLU A 1 204 ? -32.883 4.163 -30.588 1.00 29.80 204 GLU A CA 1
ATOM 1475 C C . GLU A 1 204 ? -32.868 4.831 -29.212 1.00 33.82 204 GLU A C 1
ATOM 1476 O O . GLU A 1 204 ? -33.886 4.869 -28.522 1.00 34.03 204 GLU A O 1
ATOM 1482 N N . ASP A 1 205 ? -31.709 5.351 -28.817 1.00 35.09 205 ASP A N 1
ATOM 1483 C CA . ASP A 1 205 ? -31.566 6.042 -27.536 1.00 35.64 205 ASP A CA 1
ATOM 1484 C C . ASP A 1 205 ? -32.415 7.308 -27.475 1.00 33.46 205 ASP A C 1
ATOM 1485 O O . ASP A 1 205 ? -32.703 7.819 -26.392 1.00 35.64 205 ASP A O 1
ATOM 1490 N N . PHE A 1 206 ? -32.802 7.822 -28.636 1.00 28.28 206 PHE A N 1
ATOM 1491 C CA . PHE A 1 206 ? -33.641 9.010 -28.678 1.00 28.17 206 PHE A CA 1
ATOM 1492 C C . PHE A 1 206 ? -35.006 8.712 -29.286 1.00 31.60 206 PHE A C 1
ATOM 1493 O O . PHE A 1 206 ? -35.649 9.593 -29.857 1.00 35.29 206 PHE A O 1
ATOM 1501 N N . GLY A 1 207 ? -35.446 7.465 -29.155 1.00 31.92 207 GLY A N 1
ATOM 1502 C CA . GLY A 1 207 ? -36.782 7.079 -29.573 1.00 31.77 207 GLY A CA 1
ATOM 1503 C C . GLY A 1 207 ? -36.858 6.618 -31.017 1.00 33.69 207 GLY A C 1
ATOM 1504 O O . GLY A 1 207 ? -37.943 6.370 -31.543 1.00 34.94 207 GLY A O 1
ATOM 1505 N N . GLY A 1 208 ? -35.704 6.509 -31.665 1.00 32.24 208 GLY A N 1
ATOM 1506 C CA . GLY A 1 208 ? -35.653 6.018 -33.029 1.00 32.59 208 GLY A CA 1
ATOM 1507 C C . GLY A 1 208 ? -36.144 4.586 -33.140 1.00 35.04 208 GLY A C 1
ATOM 1508 O O . GLY A 1 208 ? -35.855 3.749 -32.282 1.00 40.87 208 GLY A O 1
ATOM 1509 N N . LYS A 1 209 ? -36.909 4.308 -34.189 1.00 30.53 209 LYS A N 1
ATOM 1510 C CA . LYS A 1 209 ? -37.439 2.971 -34.423 1.00 33.58 209 LYS A CA 1
ATOM 1511 C C . LYS A 1 209 ? -37.659 2.688 -35.904 1.00 33.46 209 LYS A C 1
ATOM 1512 O O . LYS A 1 209 ? -38.224 3.506 -36.628 1.00 33.89 209 LYS A O 1
ATOM 1518 N N . ASP A 1 210 ? -37.192 1.529 -36.351 1.00 32.41 210 ASP A N 1
ATOM 1519 C CA . ASP A 1 210 ? -37.397 1.124 -37.732 1.00 32.94 210 ASP A CA 1
ATOM 1520 C C . ASP A 1 210 ? -38.742 0.403 -37.855 1.00 33.60 210 ASP A C 1
ATOM 1521 O O . ASP A 1 210 ? -38.807 -0.777 -38.209 1.00 31.28 210 ASP A O 1
ATOM 1526 N N . ASP A 1 211 ? -39.817 1.127 -37.552 1.00 33.20 211 ASP A N 1
ATOM 1527 C CA . ASP A 1 211 ? -41.156 0.552 -37.591 1.00 31.56 211 ASP A CA 1
ATOM 1528 C C . ASP A 1 211 ? -41.955 1.065 -38.783 1.00 31.67 211 ASP A C 1
ATOM 1529 O O . ASP A 1 211 ? -43.183 1.131 -38.732 1.00 32.66 211 ASP A O 1
ATOM 1534 N N . ALA A 1 212 ? -41.245 1.431 -39.847 1.00 32.88 212 ALA A N 1
ATOM 1535 C CA . ALA A 1 212 ? -41.854 1.726 -41.143 1.00 33.93 212 ALA A CA 1
ATOM 1536 C C . ALA A 1 212 ? -42.946 2.800 -41.100 1.00 34.76 212 ALA A C 1
ATOM 1537 O O . ALA A 1 212 ? -44.012 2.628 -41.689 1.00 37.02 212 ALA A O 1
ATOM 1539 N N . GLY A 1 213 ? -42.688 3.900 -40.402 1.00 37.01 213 GLY A N 1
ATOM 1540 C CA . GLY A 1 213 ? -43.585 5.041 -40.461 1.00 37.05 213 GLY A CA 1
ATOM 1541 C C . GLY A 1 213 ? -44.406 5.351 -39.223 1.00 39.11 213 GLY A C 1
ATOM 1542 O O . GLY A 1 213 ? -45.005 6.425 -39.137 1.00 40.81 213 GLY A O 1
ATOM 1543 N N . SER A 1 214 ? -44.449 4.429 -38.266 1.00 38.43 214 SER A N 1
ATOM 1544 C CA . SER A 1 214 ? -45.171 4.683 -37.021 1.00 39.16 214 SER A CA 1
ATOM 1545 C C . SER A 1 214 ? -44.461 5.761 -36.208 1.00 37.70 214 SER A C 1
ATOM 1546 O O . SER A 1 214 ? -45.100 6.656 -35.653 1.00 40.68 214 SER A O 1
ATOM 1549 N N . THR A 1 215 ? -43.136 5.671 -36.155 1.00 34.55 215 THR A N 1
ATOM 1550 C CA . THR A 1 215 ? -42.312 6.643 -35.445 1.00 35.17 215 THR A CA 1
ATOM 1551 C C . THR A 1 215 ? -41.705 7.653 -36.419 1.00 34.03 215 THR A C 1
ATOM 1552 O O . THR A 1 215 ? -41.206 7.272 -37.476 1.00 31.85 215 THR A O 1
ATOM 1556 N N . ASP A 1 216 ? -41.759 8.937 -36.069 1.00 33.54 216 ASP A N 1
ATOM 1557 C CA . ASP A 1 216 ? -41.129 9.974 -36.883 1.00 33.04 216 ASP A CA 1
ATOM 1558 C C . ASP A 1 216 ? -39.667 10.135 -36.492 1.00 33.46 216 ASP A C 1
ATOM 1559 O O . ASP A 1 216 ? -39.335 10.884 -35.574 1.00 33.28 216 ASP A O 1
ATOM 1564 N N . ASN A 1 217 ? -38.793 9.440 -37.212 1.00 32.74 217 ASN A N 1
ATOM 1565 C CA . ASN A 1 217 ? -37.378 9.415 -36.872 1.00 31.91 217 ASN A CA 1
ATOM 1566 C C . ASN A 1 217 ? -36.659 10.733 -37.147 1.00 29.44 217 ASN A C 1
ATOM 1567 O O . ASN A 1 217 ? -35.527 10.924 -36.705 1.00 31.27 217 ASN A O 1
ATOM 1572 N N . SER A 1 218 ? -37.314 11.637 -37.870 1.00 29.24 218 SER A N 1
ATOM 1573 C CA . SER A 1 218 ? -36.765 12.974 -38.083 1.00 31.42 218 SER A CA 1
ATOM 1574 C C . SER A 1 218 ? -36.551 13.668 -36.741 1.00 30.89 218 SER A C 1
ATOM 1575 O O . SER A 1 218 ? -35.534 14.324 -36.520 1.00 30.92 218 SER A O 1
ATOM 1578 N N . ILE A 1 219 ? -37.526 13.518 -35.852 1.00 31.99 219 ILE A N 1
ATOM 1579 C CA . ILE A 1 219 ? -37.457 14.099 -34.517 1.00 33.66 219 ILE A CA 1
ATOM 1580 C C . ILE A 1 219 ? -36.337 13.466 -33.695 1.00 29.75 219 ILE A C 1
ATOM 1581 O O . ILE A 1 219 ? -35.611 14.161 -32.987 1.00 30.88 219 ILE A O 1
ATOM 1586 N N . ALA A 1 220 ? -36.197 12.148 -33.796 1.00 29.10 220 ALA A N 1
ATOM 1587 C CA . ALA A 1 220 ? -35.146 11.436 -33.073 1.00 29.15 220 ALA A CA 1
ATOM 1588 C C . ALA A 1 220 ? -33.763 11.949 -33.467 1.00 29.62 220 ALA A C 1
ATOM 1589 O O . ALA A 1 220 ? -32.908 12.150 -32.607 1.00 31.18 220 ALA A O 1
ATOM 1591 N N . PHE A 1 221 ? -33.545 12.157 -34.765 1.00 28.47 221 PHE A N 1
ATOM 1592 C CA . PHE A 1 221 ? -32.287 12.732 -35.237 1.00 28.91 221 PHE A CA 1
ATOM 1593 C C . PHE A 1 221 ? -32.061 14.126 -34.654 1.00 29.16 221 PHE A C 1
ATOM 1594 O O . PHE A 1 221 ? -30.981 14.421 -34.139 1.00 31.39 221 PHE A O 1
ATOM 1602 N N . ARG A 1 222 ? -33.081 14.977 -34.741 1.00 27.83 222 ARG A N 1
ATOM 1603 C CA . ARG A 1 222 ? -32.991 16.346 -34.233 1.00 29.65 222 ARG A CA 1
ATOM 1604 C C . ARG A 1 222 ? -32.575 16.385 -32.767 1.00 32.05 222 ARG A C 1
ATOM 1605 O O . ARG A 1 222 ? -31.676 17.135 -32.385 1.00 33.34 222 ARG A O 1
ATOM 1613 N N . LYS A 1 223 ? -33.229 15.565 -31.952 1.00 32.05 223 LYS A N 1
ATOM 1614 C CA . LYS A 1 223 ? -32.959 15.536 -30.519 1.00 34.42 223 LYS A CA 1
ATOM 1615 C C . LYS A 1 223 ? -31.596 14.927 -30.210 1.00 32.26 223 LYS A C 1
ATOM 1616 O O . LYS A 1 223 ? -30.895 15.387 -29.310 1.00 30.71 223 LYS A O 1
ATOM 1622 N N . ALA A 1 224 ? -31.216 13.907 -30.976 1.00 33.83 224 ALA A N 1
ATOM 1623 C CA . ALA A 1 224 ? -29.908 13.276 -30.827 1.00 34.61 224 ALA A CA 1
ATOM 1624 C C . ALA A 1 224 ? -28.783 14.286 -31.037 1.00 35.74 224 ALA A C 1
ATOM 1625 O O . ALA A 1 224 ? -27.849 14.365 -30.235 1.00 34.26 224 ALA A O 1
ATOM 1627 N N . PHE A 1 225 ? -28.880 15.056 -32.117 1.00 33.85 225 PHE A N 1
ATOM 1628 C CA . PHE A 1 225 ? -27.870 16.058 -32.436 1.00 33.55 225 PHE A CA 1
ATOM 1629 C C . PHE A 1 225 ? -27.886 17.226 -31.442 1.00 32.58 225 PHE A C 1
ATOM 1630 O O . PHE A 1 225 ? -26.842 17.798 -31.123 1.00 32.86 225 PHE A O 1
ATOM 1638 N N . ALA A 1 226 ? -29.071 17.564 -30.945 1.00 31.67 226 ALA A N 1
ATOM 1639 C CA . ALA A 1 226 ? -29.215 18.662 -29.993 1.00 30.81 226 ALA A CA 1
ATOM 1640 C C . ALA A 1 226 ? -28.480 18.373 -28.685 1.00 32.26 226 ALA A C 1
ATOM 1641 O O . ALA A 1 226 ? -28.048 19.294 -27.991 1.00 32.95 226 ALA A O 1
ATOM 1643 N N . SER A 1 227 ? -28.342 17.091 -28.358 1.00 28.72 227 SER A N 1
ATOM 1644 C CA . SER A 1 227 ? -27.671 16.667 -27.135 1.00 29.17 227 SER A CA 1
ATOM 1645 C C . SER A 1 227 ? -26.161 16.860 -27.223 1.00 32.86 227 SER A C 1
ATOM 1646 O O . SER A 1 227 ? -25.459 16.779 -26.217 1.00 31.63 227 SER A O 1
ATOM 1649 N N . GLY A 1 228 ? -25.669 17.102 -28.434 1.00 34.60 228 GLY A N 1
ATOM 1650 C CA . GLY A 1 228 ? -24.246 17.255 -28.669 1.00 32.54 228 GLY A CA 1
ATOM 1651 C C . GLY A 1 228 ? -23.642 16.051 -29.362 1.00 31.41 228 GLY A C 1
ATOM 1652 O O . GLY A 1 228 ? -22.489 16.085 -29.795 1.00 33.04 228 GLY A O 1
ATOM 1653 N N . ALA A 1 229 ? -24.431 14.987 -29.480 1.00 30.69 229 ALA A N 1
ATOM 1654 C CA . ALA A 1 229 ? -23.994 13.782 -30.171 1.00 32.25 229 ALA A CA 1
ATOM 1655 C C . ALA A 1 229 ? -23.744 14.068 -31.648 1.00 34.05 229 ALA A C 1
ATOM 1656 O O . ALA A 1 229 ? -24.463 14.845 -32.278 1.00 33.76 229 ALA A O 1
ATOM 1658 N N . ARG A 1 230 ? -22.710 13.438 -32.191 1.00 34.29 230 ARG A N 1
ATOM 1659 C CA . ARG A 1 230 ? -22.331 13.650 -33.578 1.00 31.17 230 ARG A CA 1
ATOM 1660 C C . ARG A 1 230 ? -22.355 12.344 -34.356 1.00 33.19 230 ARG A C 1
ATOM 1661 O O . ARG A 1 230 ? -22.743 12.308 -35.523 1.00 34.72 230 ARG A O 1
ATOM 1669 N N . LYS A 1 231 ? -21.938 11.272 -33.694 1.00 29.21 231 LYS A N 1
ATOM 1670 C CA . LYS A 1 231 ? -21.827 9.969 -34.327 1.00 29.34 231 LYS A CA 1
ATOM 1671 C C . LYS A 1 231 ? -22.990 9.084 -33.890 1.00 30.01 231 LYS A C 1
ATOM 1672 O O . LYS A 1 231 ? -23.056 8.659 -32.735 1.00 29.83 231 LYS A O 1
ATOM 1678 N N . ILE A 1 232 ? -23.905 8.813 -34.818 1.00 30.66 232 ILE A N 1
ATOM 1679 C CA . ILE A 1 232 ? -25.151 8.119 -34.500 1.00 30.01 232 ILE A CA 1
ATOM 1680 C C . ILE A 1 232 ? -25.291 6.808 -35.265 1.00 31.54 232 ILE A C 1
ATOM 1681 O O . ILE A 1 232 ? -25.172 6.777 -36.492 1.00 30.27 232 ILE A O 1
ATOM 1686 N N . ARG A 1 233 ? -25.576 5.732 -34.542 1.00 30.63 233 ARG A N 1
ATOM 1687 C CA . ARG A 1 233 ? -25.756 4.433 -35.174 1.00 34.19 233 ARG A CA 1
ATOM 1688 C C . ARG A 1 233 ? -27.221 4.026 -35.257 1.00 32.10 233 ARG A C 1
ATOM 1689 O O . ARG A 1 233 ? -28.033 4.396 -34.411 1.00 29.76 233 ARG A O 1
ATOM 1697 N N . LEU A 1 234 ? -27.546 3.270 -36.300 1.00 33.43 234 LEU A N 1
ATOM 1698 C CA . LEU A 1 234 ? -28.871 2.690 -36.466 1.00 32.68 234 LEU A CA 1
ATOM 1699 C C . LEU A 1 234 ? -28.801 1.201 -36.157 1.00 32.69 234 LEU A C 1
ATOM 1700 O O . LEU A 1 234 ? -28.010 0.471 -36.755 1.00 33.21 234 LEU A O 1
ATOM 1705 N N . ARG A 1 235 ? -29.623 0.761 -35.213 1.00 32.77 235 ARG A N 1
ATOM 1706 C CA . ARG A 1 235 ? -29.621 -0.626 -34.769 1.00 32.15 235 ARG A CA 1
ATOM 1707 C C . ARG A 1 235 ? -30.339 -1.568 -35.734 1.00 34.48 235 ARG A C 1
ATOM 1708 O O . ARG A 1 235 ? -29.894 -2.694 -35.960 1.00 35.73 235 ARG A O 1
ATOM 1716 N N . GLY A 1 236 ? -31.442 -1.098 -36.306 1.00 31.65 236 GLY A N 1
ATOM 1717 C CA . GLY A 1 236 ? -32.341 -1.961 -37.048 1.00 33.49 236 GLY A CA 1
ATOM 1718 C C . GLY A 1 236 ? -31.936 -2.291 -38.472 1.00 33.65 236 GLY A C 1
ATOM 1719 O O . GLY A 1 236 ? -30.992 -1.725 -39.022 1.00 35.54 236 GLY A O 1
ATOM 1720 N N . SER A 1 237 ? -32.662 -3.231 -39.065 1.00 34.51 237 SER A N 1
ATOM 1721 C CA . SER A 1 237 ? -32.471 -3.590 -40.462 1.00 35.66 237 SER A CA 1
ATOM 1722 C C . SER A 1 237 ? -33.665 -3.148 -41.298 1.00 33.93 237 SER A C 1
ATOM 1723 O O . SER A 1 237 ? -33.699 -3.374 -42.506 1.00 33.24 237 SER A O 1
ATOM 1726 N N . GLY A 1 238 ? -34.644 -2.525 -40.648 1.00 30.53 238 GLY A N 1
ATOM 1727 C CA . GLY A 1 238 ? -35.869 -2.125 -41.319 1.00 31.07 238 GLY A CA 1
ATOM 1728 C C . GLY A 1 238 ? -35.901 -0.670 -41.756 1.00 29.61 238 GLY A C 1
ATOM 1729 O O . GLY A 1 238 ? -34.865 -0.014 -41.866 1.00 28.39 238 GLY A O 1
ATOM 1730 N N . VAL A 1 239 ? -37.107 -0.162 -41.985 1.00 28.98 239 VAL A N 1
ATOM 1731 C CA . VAL A 1 239 ? -37.294 1.204 -42.458 1.00 29.31 239 VAL A CA 1
ATOM 1732 C C . VAL A 1 239 ? -37.510 2.206 -41.324 1.00 32.57 239 VAL A C 1
ATOM 1733 O O . VAL A 1 239 ? -38.484 2.112 -40.573 1.00 35.50 239 VAL A O 1
ATOM 1737 N N . TYR A 1 240 ? -36.590 3.158 -41.201 1.00 31.59 240 TYR A N 1
ATOM 1738 C CA . TYR A 1 240 ? -36.785 4.300 -40.317 1.00 32.96 240 TYR A CA 1
ATOM 1739 C C . TYR A 1 240 ? -37.512 5.396 -41.083 1.00 33.84 240 TYR A C 1
ATOM 1740 O O . TYR A 1 240 ? -36.904 6.095 -41.893 1.00 33.28 240 TYR A O 1
ATOM 1749 N N . GLY A 1 241 ? -38.810 5.541 -40.835 1.00 31.94 241 GLY A N 1
ATOM 1750 C CA . GLY A 1 241 ? -39.595 6.566 -41.499 1.00 31.53 241 GLY A CA 1
ATOM 1751 C C . GLY A 1 241 ? -39.193 7.967 -41.077 1.00 30.83 241 GLY A C 1
ATOM 1752 O O . GLY A 1 241 ? -38.884 8.211 -39.913 1.00 30.25 241 GLY A O 1
ATOM 1753 N N . MET A 1 242 ? -39.196 8.889 -42.034 1.00 30.76 242 MET A N 1
ATOM 1754 C CA . MET A 1 242 ? -38.858 10.288 -41.786 1.00 30.43 242 MET A CA 1
ATOM 1755 C C . MET A 1 242 ? -40.026 11.180 -42.196 1.00 32.74 242 MET A C 1
ATOM 1756 O O . MET A 1 242 ? -40.425 11.174 -43.359 1.00 34.77 242 MET A O 1
ATOM 1761 N N . ALA A 1 243 ? -40.579 11.942 -41.255 1.00 33.09 243 ALA A N 1
ATOM 1762 C CA . ALA A 1 243 ? -41.811 12.678 -41.542 1.00 33.54 243 ALA A CA 1
ATOM 1763 C C . ALA A 1 243 ? -41.739 14.184 -41.266 1.00 30.82 243 ALA A C 1
ATOM 1764 O O . ALA A 1 243 ? -42.675 14.916 -41.586 1.00 28.23 243 ALA A O 1
ATOM 1766 N N . THR A 1 244 ? -40.636 14.656 -40.695 1.00 29.64 244 THR A N 1
ATOM 1767 C CA . THR A 1 244 ? -40.488 16.090 -40.448 1.00 32.34 244 THR A CA 1
ATOM 1768 C C . THR A 1 244 ? -39.332 16.660 -41.256 1.00 32.20 244 THR A C 1
ATOM 1769 O O . THR A 1 244 ? -38.172 16.315 -41.026 1.00 33.13 244 THR A O 1
ATOM 1773 N N . ARG A 1 245 ? -39.657 17.547 -42.191 1.00 30.59 245 ARG A N 1
ATOM 1774 C CA . ARG A 1 245 ? -38.682 18.043 -43.160 1.00 34.90 245 ARG A CA 1
ATOM 1775 C C . ARG A 1 245 ? -37.600 18.935 -42.555 1.00 33.90 245 ARG A C 1
ATOM 1776 O O . ARG A 1 245 ? -37.762 19.485 -41.467 1.00 33.24 245 ARG A O 1
ATOM 1784 N N . ASP A 1 246 ? -36.495 19.056 -43.286 1.00 32.31 246 ASP A N 1
ATOM 1785 C CA . ASP A 1 246 ? -35.464 20.056 -43.023 1.00 33.66 246 ASP A CA 1
ATOM 1786 C C . ASP A 1 246 ? -34.839 19.973 -41.635 1.00 34.91 246 ASP A C 1
ATOM 1787 O O . ASP A 1 246 ? -34.730 20.982 -40.937 1.00 35.98 246 ASP A O 1
ATOM 1792 N N . ILE A 1 247 ? -34.418 18.778 -41.238 1.00 34.60 247 ILE A N 1
ATOM 1793 C CA . ILE A 1 247 ? -33.649 18.637 -40.009 1.00 34.46 247 ILE A CA 1
ATOM 1794 C C . ILE A 1 247 ? -32.225 19.113 -40.265 1.00 33.68 247 ILE A C 1
ATOM 1795 O O . ILE A 1 247 ? -31.496 18.509 -41.052 1.00 34.85 247 ILE A O 1
ATOM 1800 N N . GLU A 1 248 ? -31.827 20.192 -39.600 1.00 32.64 248 GLU A N 1
ATOM 1801 C CA . GLU A 1 248 ? -30.495 20.749 -39.803 1.00 33.06 248 GLU A CA 1
ATOM 1802 C C . GLU A 1 248 ? -29.452 19.874 -39.129 1.00 32.81 248 GLU A C 1
ATOM 1803 O O . GLU A 1 248 ? -29.489 19.663 -37.916 1.00 32.28 248 GLU A O 1
ATOM 1809 N N . LEU A 1 249 ? -28.524 19.365 -39.930 1.00 31.06 249 LEU A N 1
ATOM 1810 C CA . LEU A 1 249 ? -27.411 18.578 -39.420 1.00 29.52 249 LEU A CA 1
ATOM 1811 C C . LEU A 1 249 ? -26.422 19.470 -38.686 1.00 30.08 249 LEU A C 1
ATOM 1812 O O . LEU A 1 249 ? -26.253 20.636 -39.039 1.00 29.34 249 LEU A O 1
ATOM 1817 N N . PRO A 1 250 ? -25.771 18.925 -37.650 1.00 30.35 250 PRO A N 1
ATOM 1818 C CA . PRO A 1 250 ? -24.670 19.640 -37.008 1.00 29.00 250 PRO A CA 1
ATOM 1819 C C . PRO A 1 250 ? -23.398 19.472 -37.825 1.00 30.20 250 PRO A C 1
ATOM 1820 O O . PRO A 1 250 ? -23.370 18.639 -38.730 1.00 29.71 250 PRO A O 1
ATOM 1824 N N . ALA A 1 251 ? -22.363 20.245 -37.518 1.00 30.59 251 ALA A N 1
ATOM 1825 C CA . ALA A 1 251 ? -21.074 20.057 -38.170 1.00 30.74 251 ALA A CA 1
ATOM 1826 C C . ALA A 1 251 ? -20.485 18.697 -37.801 1.00 31.38 251 ALA A C 1
ATOM 1827 O O . ALA A 1 251 ? -20.602 18.253 -36.659 1.00 33.88 251 ALA A O 1
ATOM 1829 N N . LYS A 1 252 ? -19.868 18.041 -38.781 1.00 30.64 252 LYS A N 1
ATOM 1830 C CA . LYS A 1 252 ? -19.146 16.787 -38.565 1.00 30.94 252 LYS A CA 1
ATOM 1831 C C . LYS A 1 252 ? -20.011 15.693 -37.938 1.00 30.38 252 LYS A C 1
ATOM 1832 O O . LYS A 1 252 ? -19.602 15.014 -36.991 1.00 29.53 252 LYS A O 1
ATOM 1838 N N . TYR A 1 253 ? -21.208 15.531 -38.489 1.00 26.26 253 TYR A N 1
ATOM 1839 C CA . TYR A 1 253 ? -22.082 14.411 -38.172 1.00 25.34 253 TYR A CA 1
ATOM 1840 C C . TYR A 1 253 ? -21.500 13.111 -38.721 1.00 25.16 253 TYR A C 1
ATOM 1841 O O . TYR A 1 253 ? -20.692 13.126 -39.649 1.00 26.09 253 TYR A O 1
ATOM 1850 N N . GLU A 1 254 ? -21.910 11.986 -38.150 1.00 26.02 254 GLU A N 1
ATOM 1851 C CA . GLU A 1 254 ? -21.671 10.700 -38.791 1.00 28.31 254 GLU A CA 1
ATOM 1852 C C . GLU A 1 254 ? -22.837 9.765 -38.510 1.00 28.97 254 GLU A C 1
ATOM 1853 O O . GLU A 1 254 ? -23.051 9.345 -37.374 1.00 31.29 254 GLU A O 1
ATOM 1859 N N . ILE A 1 255 ? -23.589 9.443 -39.555 1.00 25.90 255 ILE A N 1
ATOM 1860 C CA . ILE A 1 255 ? -24.728 8.551 -39.419 1.00 23.32 255 ILE A CA 1
ATOM 1861 C C . ILE A 1 255 ? -24.389 7.204 -40.037 1.00 25.25 255 ILE A C 1
ATOM 1862 O O . ILE A 1 255 ? -24.057 7.110 -41.219 1.00 24.34 255 ILE A O 1
ATOM 1867 N N . ILE A 1 256 ? -24.466 6.165 -39.212 1.00 26.28 256 ILE A N 1
ATOM 1868 C CA . ILE A 1 256 ? -23.985 4.843 -39.582 1.00 26.59 256 ILE A CA 1
ATOM 1869 C C . ILE A 1 256 ? -25.119 3.832 -39.560 1.00 27.21 256 ILE A C 1
ATOM 1870 O O . ILE A 1 256 ? -25.702 3.560 -38.511 1.00 28.01 256 ILE A O 1
ATOM 1875 N N . GLY A 1 257 ? -25.434 3.276 -40.721 1.00 25.18 257 GLY A N 1
ATOM 1876 C CA . GLY A 1 257 ? -26.480 2.278 -40.806 1.00 24.92 257 GLY A CA 1
ATOM 1877 C C . GLY A 1 257 ? -25.975 0.911 -40.401 1.00 27.55 257 GLY A C 1
ATOM 1878 O O . GLY A 1 257 ? -24.779 0.717 -40.189 1.00 28.70 257 GLY A O 1
ATOM 1879 N N . ASN A 1 258 ? -26.895 -0.038 -40.291 1.00 28.56 258 ASN A N 1
ATOM 1880 C CA . ASN A 1 258 ? -26.559 -1.399 -39.901 1.00 27.60 258 ASN A CA 1
ATOM 1881 C C . ASN A 1 258 ? -26.183 -2.247 -41.123 1.00 28.15 258 ASN A C 1
ATOM 1882 O O . ASN A 1 258 ? -27.014 -2.977 -41.667 1.00 25.38 258 ASN A O 1
ATOM 1887 N N . ALA A 1 259 ? -24.925 -2.129 -41.547 1.00 26.69 259 ALA A N 1
ATOM 1888 C CA . ALA A 1 259 ? -24.381 -2.903 -42.667 1.00 24.05 259 ALA A CA 1
ATOM 1889 C C . ALA A 1 259 ? -25.220 -2.772 -43.936 1.00 25.63 259 ALA A C 1
ATOM 1890 O O . ALA A 1 259 ? -25.445 -3.758 -44.644 1.00 28.00 259 ALA A O 1
ATOM 1892 N N . LYS A 1 260 ? -25.683 -1.550 -44.198 1.00 24.58 260 LYS A N 1
ATOM 1893 C CA . LYS A 1 260 ? -26.438 -1.198 -45.404 1.00 25.55 260 LYS A CA 1
ATOM 1894 C C . LYS A 1 260 ? -27.817 -1.859 -45.454 1.00 26.57 260 LYS A C 1
ATOM 1895 O O . LYS A 1 260 ? -28.465 -1.886 -46.500 1.00 26.85 260 LYS A O 1
ATOM 1901 N N . ASN A 1 261 ? -28.273 -2.377 -44.318 1.00 22.64 261 ASN A N 1
ATOM 1902 C CA . ASN A 1 261 ? -29.611 -2.963 -44.236 1.00 25.00 261 ASN A CA 1
ATOM 1903 C C . ASN A 1 261 ? -30.749 -1.951 -44.029 1.00 27.85 261 ASN A C 1
ATOM 1904 O O . ASN A 1 261 ? -31.722 -1.967 -44.784 1.00 27.04 261 ASN A O 1
ATOM 1909 N N . PRO A 1 262 ? -30.644 -1.069 -43.014 1.00 29.20 262 PRO A N 1
ATOM 1910 C CA . PRO A 1 262 ? -31.817 -0.226 -42.751 1.00 28.28 262 PRO A CA 1
ATOM 1911 C C . PRO A 1 262 ? -32.004 0.892 -43.765 1.00 27.50 262 PRO A C 1
ATOM 1912 O O . PRO A 1 262 ? -31.062 1.272 -44.459 1.00 26.00 262 PRO A O 1
ATOM 1916 N N . GLU A 1 263 ? -33.225 1.410 -43.837 1.00 27.99 263 GLU A N 1
ATOM 1917 C CA . GLU A 1 263 ? -33.535 2.530 -44.710 1.00 28.51 263 GLU A CA 1
ATOM 1918 C C . GLU A 1 263 ? -33.924 3.770 -43.919 1.00 29.40 263 GLU A C 1
ATOM 1919 O O . GLU A 1 263 ? -34.715 3.700 -42.981 1.00 29.29 263 GLU A O 1
ATOM 1925 N N . ILE A 1 264 ? -33.341 4.901 -44.294 1.00 31.75 264 ILE A N 1
ATOM 1926 C CA . ILE A 1 264 ? -33.836 6.198 -43.869 1.00 31.71 264 ILE A CA 1
ATOM 1927 C C . ILE A 1 264 ? -34.759 6.668 -44.987 1.00 31.72 264 ILE A C 1
ATOM 1928 O O . ILE A 1 264 ? -34.292 7.049 -46.064 1.00 31.31 264 ILE A O 1
ATOM 1933 N N . LYS A 1 265 ? -36.067 6.617 -44.751 1.00 28.96 265 LYS A N 1
ATOM 1934 C CA . LYS A 1 265 ? -37.019 6.739 -45.852 1.00 28.82 265 LYS A CA 1
ATOM 1935 C C . LYS A 1 265 ? -38.148 7.738 -45.631 1.00 29.42 265 LYS A C 1
ATOM 1936 O O . LYS A 1 265 ? -38.769 7.770 -44.570 1.00 32.61 265 LYS A O 1
ATOM 1942 N N . TYR A 1 266 ? -38.407 8.546 -46.654 1.00 27.08 266 TYR A N 1
ATOM 1943 C CA . TYR A 1 266 ? -39.604 9.372 -46.707 1.00 28.25 266 TYR A CA 1
ATOM 1944 C C . TYR A 1 266 ? -40.743 8.581 -47.342 1.00 29.71 266 TYR A C 1
ATOM 1945 O O . TYR A 1 266 ? -40.610 8.079 -48.458 1.00 27.88 266 TYR A O 1
ATOM 1954 N N . LEU A 1 267 ? -41.854 8.460 -46.625 1.00 31.00 267 LEU A N 1
ATOM 1955 C CA . LEU A 1 267 ? -42.968 7.634 -47.077 1.00 34.23 267 LEU A CA 1
ATOM 1956 C C . LEU A 1 267 ? -44.153 8.460 -47.572 1.00 33.33 267 LEU A C 1
ATOM 1957 O O . 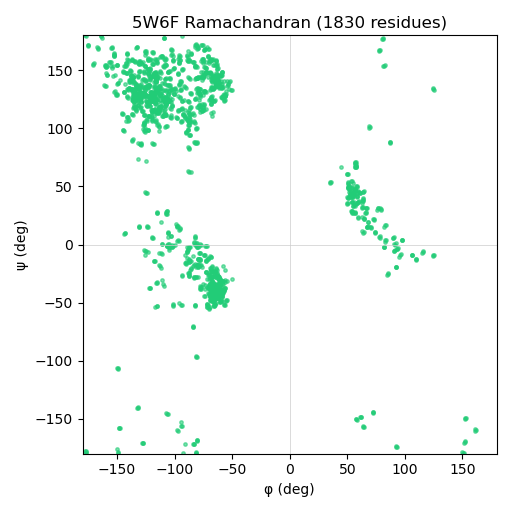LEU A 1 267 ? -45.160 7.906 -48.008 1.00 34.53 267 LEU A O 1
ATOM 1962 N N . GLY A 1 268 ? -44.029 9.782 -47.510 1.00 34.72 268 GLY A N 1
ATOM 1963 C CA . GLY A 1 268 ? -45.112 10.664 -47.917 1.00 36.10 268 GLY A CA 1
ATOM 1964 C C . GLY A 1 268 ? -45.201 10.861 -49.420 1.00 37.79 268 GLY A C 1
ATOM 1965 O O . GLY A 1 268 ? -44.546 10.155 -50.185 1.00 38.27 268 GLY A O 1
ATOM 1966 N N . THR A 1 269 ? -46.005 11.833 -49.843 1.00 38.11 269 THR A N 1
ATOM 1967 C CA . THR A 1 269 ? -46.237 12.078 -51.265 1.00 38.94 269 THR A CA 1
ATOM 1968 C C . THR A 1 269 ? -45.804 13.473 -51.727 1.00 38.27 269 THR A C 1
ATOM 1969 O O . THR A 1 269 ? -46.029 13.853 -52.877 1.00 38.67 269 THR A O 1
ATOM 1973 N N . ASP A 1 270 ? -45.180 14.231 -50.832 1.00 37.77 270 ASP A N 1
ATOM 1974 C CA . ASP A 1 270 ? -44.768 15.599 -51.137 1.00 36.79 270 ASP A CA 1
ATOM 1975 C C . ASP A 1 270 ? -43.343 15.641 -51.702 1.00 36.74 270 ASP A C 1
ATOM 1976 O O . ASP A 1 270 ? -42.370 15.396 -50.986 1.00 34.31 270 ASP A O 1
ATOM 1981 N N . THR A 1 271 ? -43.227 15.940 -52.994 1.00 36.58 271 THR A N 1
ATOM 1982 C CA . THR A 1 271 ? -41.929 15.940 -53.669 1.00 35.18 271 THR A CA 1
ATOM 1983 C C . THR A 1 271 ? -41.016 17.072 -53.193 1.00 34.29 271 THR A C 1
ATOM 1984 O O . THR A 1 271 ? -39.830 17.093 -53.522 1.00 30.57 271 THR A O 1
ATOM 1988 N N . SER A 1 272 ? -41.567 18.007 -52.422 1.00 34.74 272 SER A N 1
ATOM 1989 C CA . SER A 1 272 ? -40.777 19.109 -51.881 1.00 34.15 272 SER A CA 1
ATOM 1990 C C . SER A 1 272 ? -40.138 18.741 -50.546 1.00 32.48 272 SER A C 1
ATOM 1991 O O . SER A 1 272 ? -39.375 19.525 -49.979 1.00 33.43 272 SER A O 1
ATOM 1994 N N . PHE A 1 273 ? -40.453 17.549 -50.047 1.00 30.13 273 PHE A N 1
ATOM 1995 C CA . PHE A 1 273 ? -39.906 17.089 -48.773 1.00 31.52 273 PHE A CA 1
ATOM 1996 C C . PHE A 1 273 ? -38.393 16.925 -48.851 1.00 31.71 273 PHE A C 1
ATOM 1997 O O . PHE A 1 273 ? -37.867 16.416 -49.838 1.00 28.92 273 PHE A O 1
ATOM 2005 N N . THR A 1 274 ? -37.707 17.353 -47.797 1.00 33.41 274 THR A N 1
ATOM 2006 C CA . THR A 1 274 ? -36.264 17.177 -47.667 1.00 30.04 274 THR A CA 1
ATOM 2007 C C . THR A 1 274 ? -35.956 16.674 -46.259 1.00 30.74 274 THR A C 1
ATOM 2008 O O . THR A 1 274 ? -36.441 17.239 -45.280 1.00 29.14 274 THR A O 1
ATOM 2012 N N . MET A 1 275 ? -35.161 15.614 -46.154 1.00 30.08 275 MET A N 1
ATOM 2013 C CA . MET A 1 275 ? -34.848 15.029 -44.853 1.00 29.24 275 MET A CA 1
ATOM 2014 C C . MET A 1 275 ? -33.921 15.908 -44.025 1.00 30.18 275 MET A C 1
ATOM 2015 O O . MET A 1 275 ? -34.206 16.213 -42.865 1.00 29.70 275 MET A O 1
ATOM 2020 N N . PHE A 1 276 ? -32.806 16.309 -44.626 1.00 28.98 276 PHE A N 1
ATOM 2021 C CA . PHE A 1 276 ? -31.757 16.999 -43.889 1.00 27.12 276 PHE A CA 1
ATOM 2022 C C . PHE A 1 276 ? -31.286 18.258 -44.603 1.00 27.99 276 PHE A C 1
ATOM 2023 O O . PHE A 1 276 ? -31.227 18.308 -45.833 1.00 25.78 276 PHE A O 1
ATOM 2031 N N . THR A 1 277 ? -30.951 19.275 -43.821 1.00 28.08 277 THR A N 1
ATOM 2032 C CA . THR A 1 277 ? -30.256 20.434 -44.355 1.00 27.84 277 THR A CA 1
ATOM 2033 C C . THR A 1 277 ? -28.889 20.552 -43.697 1.00 24.72 277 THR A C 1
ATOM 2034 O O . THR A 1 277 ? -28.703 20.155 -42.551 1.00 25.42 277 THR A O 1
ATOM 2038 N N . LEU A 1 278 ? -27.927 21.065 -44.452 1.00 23.47 278 LEU A N 1
ATOM 2039 C CA . LEU A 1 278 ? -26.634 21.451 -43.914 1.00 28.55 278 LEU A CA 1
ATOM 2040 C C . LEU A 1 278 ? -26.375 22.866 -44.404 1.00 28.54 278 LEU A C 1
ATOM 2041 O O . LEU A 1 278 ? -26.297 23.110 -45.609 1.00 27.39 278 LEU A O 1
ATOM 2046 N N . THR A 1 279 ? -26.250 23.801 -43.473 1.00 27.54 279 THR A N 1
ATOM 2047 C CA . THR A 1 279 ? -26.291 25.209 -43.830 1.00 28.60 279 THR A CA 1
ATOM 2048 C C . THR A 1 279 ? -25.197 26.024 -43.159 1.00 28.77 279 THR A C 1
ATOM 2049 O O . THR A 1 279 ? -25.144 26.123 -41.936 1.00 27.50 279 THR A O 1
ATOM 2053 N N . GLY A 1 280 ? -24.323 26.601 -43.976 1.00 30.68 280 GLY A N 1
ATOM 2054 C CA . GLY A 1 280 ? -23.321 27.533 -43.497 1.00 30.87 280 GLY A CA 1
ATOM 2055 C C . GLY A 1 280 ? -23.926 28.895 -43.211 1.00 34.46 280 GLY A C 1
ATOM 2056 O O . GLY A 1 280 ? -25.088 29.149 -43.528 1.00 36.11 280 GLY A O 1
ATOM 2057 N N . SER A 1 281 ? -23.135 29.772 -42.604 1.00 33.96 281 SER A N 1
ATOM 2058 C CA . SER A 1 281 ? -23.598 31.101 -42.227 1.00 34.65 281 SER A CA 1
ATOM 2059 C C . SER A 1 281 ? -23.439 32.127 -43.348 1.00 36.98 281 SER A C 1
ATOM 2060 O O . SER A 1 281 ? -24.002 33.220 -43.280 1.00 38.43 281 SER A O 1
ATOM 2063 N N . GLY A 1 282 ? -22.671 31.779 -44.376 1.00 35.67 282 GLY A N 1
ATOM 2064 C CA . GLY A 1 282 ? -22.428 32.698 -45.473 1.00 34.30 282 GLY A CA 1
ATOM 2065 C C . GLY A 1 282 ? -21.574 32.119 -46.585 1.00 33.20 282 GLY A C 1
ATOM 2066 O O . GLY A 1 282 ? -21.177 30.957 -46.530 1.00 34.36 282 GLY A O 1
ATOM 2067 N N . PRO A 1 283 ? -21.275 32.937 -47.604 1.00 32.43 283 PRO A N 1
ATOM 2068 C CA . PRO A 1 283 ? -20.546 32.481 -48.791 1.00 30.34 283 PRO A CA 1
ATOM 2069 C C . PRO A 1 283 ? -19.031 32.385 -48.596 1.00 32.47 283 PRO A C 1
ATOM 2070 O O . PRO A 1 283 ? -18.372 31.712 -49.387 1.00 34.25 283 PRO A O 1
ATOM 2074 N N . ALA A 1 284 ? -18.485 33.038 -47.573 1.00 32.39 284 ALA A N 1
ATOM 2075 C CA . ALA A 1 284 ? -17.035 33.032 -47.371 1.00 33.71 284 ALA A CA 1
ATOM 2076 C C . ALA A 1 284 ? -16.552 31.697 -46.805 1.00 30.36 284 ALA A C 1
ATOM 2077 O O . ALA A 1 284 ? -17.321 30.970 -46.173 1.00 29.10 284 ALA A O 1
ATOM 2079 N N . SER A 1 285 ? -15.275 31.387 -47.027 1.00 28.15 285 SER A N 1
ATOM 2080 C CA . SER A 1 285 ? -14.708 30.101 -46.616 1.00 30.30 285 SER A CA 1
ATOM 2081 C C . SER A 1 285 ? -14.763 29.872 -45.102 1.00 33.27 285 SER A C 1
ATOM 2082 O O . SER A 1 285 ? -14.876 28.733 -44.649 1.00 35.45 285 SER A O 1
ATOM 2085 N N . ASN A 1 286 ? -14.692 30.943 -44.318 1.00 31.70 286 ASN A N 1
ATOM 2086 C CA . ASN A 1 286 ? -14.780 30.794 -42.870 1.00 33.43 286 ASN A CA 1
ATOM 2087 C C . ASN A 1 286 ? -16.232 30.655 -42.412 1.00 34.80 286 ASN A C 1
ATOM 2088 O O . ASN A 1 286 ? -16.508 30.529 -41.220 1.00 38.50 286 ASN A O 1
ATOM 2093 N N . GLN A 1 287 ? -17.154 30.665 -43.370 1.00 33.67 287 GLN A N 1
ATOM 2094 C CA . GLN A 1 287 ? -18.575 30.517 -43.072 1.00 36.51 287 GLN A CA 1
ATOM 2095 C C . GLN A 1 287 ? -19.150 29.199 -43.588 1.00 37.14 287 GLN A C 1
ATOM 2096 O O . GLN A 1 287 ? -20.301 28.871 -43.302 1.00 38.23 287 GLN A O 1
ATOM 2102 N N . TRP A 1 288 ? -18.362 28.450 -44.356 1.00 34.88 288 TRP A N 1
ATOM 2103 C CA . TRP A 1 288 ? -18.809 27.141 -44.824 1.00 35.52 288 TRP A CA 1
ATOM 2104 C C . TRP A 1 288 ? -18.914 26.176 -43.649 1.00 35.81 288 TRP A C 1
ATOM 2105 O O . TRP A 1 288 ? -17.959 26.004 -42.891 1.00 36.06 288 TRP A O 1
ATOM 2116 N N . LYS A 1 289 ? -20.071 25.544 -43.502 1.00 35.66 289 LYS A N 1
ATOM 2117 C CA . LYS A 1 289 ? -20.261 24.565 -42.443 1.00 33.28 289 LYS A CA 1
ATOM 2118 C C . LYS A 1 289 ? -19.521 23.272 -42.778 1.00 32.97 289 LYS A C 1
ATOM 2119 O O . LYS A 1 289 ? -19.628 22.758 -43.894 1.00 31.19 289 LYS A O 1
ATOM 2125 N N . GLN A 1 290 ? -18.763 22.756 -41.815 1.00 33.09 290 GLN A N 1
ATOM 2126 C CA . GLN A 1 290 ? -18.058 21.493 -41.999 1.00 31.83 290 GLN A CA 1
ATOM 2127 C C . GLN A 1 290 ? -19.054 20.343 -42.064 1.00 30.26 290 GLN A C 1
ATOM 2128 O O . GLN A 1 290 ? -19.879 20.170 -41.167 1.00 33.55 290 GLN A O 1
ATOM 2134 N N . GLY A 1 291 ? -18.979 19.566 -43.139 1.00 29.89 291 GLY A N 1
ATOM 2135 C CA . GLY A 1 291 ? -19.894 18.461 -43.350 1.00 26.52 291 GLY A CA 1
ATOM 2136 C C . GLY A 1 291 ? -19.458 17.207 -42.625 1.00 27.71 291 GLY A C 1
ATOM 2137 O O . GLY A 1 291 ? -18.515 17.231 -41.835 1.00 29.36 291 GLY A O 1
ATOM 2138 N N . GLY A 1 292 ? -20.137 16.102 -42.907 1.00 24.05 292 GLY A N 1
ATOM 2139 C CA . GLY A 1 292 ? -19.894 14.863 -42.196 1.00 23.43 292 GLY A CA 1
ATOM 2140 C C . GLY A 1 292 ? -20.105 13.635 -43.059 1.00 26.61 292 GLY A C 1
ATOM 2141 O O . GLY A 1 292 ? -20.037 13.706 -44.288 1.00 24.12 292 GLY A O 1
ATOM 2142 N N . MET A 1 293 ? -20.356 12.503 -42.410 1.00 20.77 293 MET A N 1
ATOM 2143 C CA . MET A 1 293 ? -20.454 11.224 -43.099 1.00 26.85 293 MET A CA 1
ATOM 2144 C C . MET A 1 293 ? -21.829 10.557 -42.990 1.00 27.66 293 MET A C 1
ATOM 2145 O O . MET A 1 293 ? -22.396 10.443 -41.905 1.00 29.27 293 MET A O 1
ATOM 2150 N N . PHE A 1 294 ? -22.358 10.129 -44.132 1.00 26.88 294 PHE A N 1
ATOM 2151 C CA . PHE A 1 294 ? -23.402 9.111 -44.168 1.00 26.93 294 PHE A CA 1
ATOM 2152 C C . PHE A 1 294 ? -22.761 7.822 -44.650 1.00 26.55 294 PHE A C 1
ATOM 2153 O O . PHE A 1 294 ? -22.063 7.828 -45.666 1.00 27.01 294 PHE A O 1
ATOM 2161 N N . ARG A 1 295 ? -22.971 6.717 -43.940 1.00 24.37 295 ARG A N 1
ATOM 2162 C CA . ARG A 1 295 ? -22.441 5.456 -44.443 1.00 24.76 295 ARG A CA 1
ATOM 2163 C C . ARG A 1 295 ? -23.241 4.213 -44.064 1.00 25.96 295 ARG A C 1
ATOM 2164 O O . ARG A 1 295 ? -23.953 4.191 -43.057 1.00 26.06 295 ARG A O 1
ATOM 2172 N N . ASP A 1 296 ? -23.110 3.188 -44.907 1.00 24.24 296 ASP A N 1
ATOM 2173 C CA . ASP A 1 296 ? -23.664 1.859 -44.658 1.00 27.95 296 ASP A CA 1
ATOM 2174 C C . ASP A 1 296 ? -25.177 1.876 -44.483 1.00 29.38 296 ASP A C 1
ATOM 2175 O O . ASP A 1 296 ? -25.709 1.247 -43.572 1.00 27.79 296 ASP A O 1
ATOM 2180 N N . LEU A 1 297 ? -25.873 2.586 -45.362 1.00 29.91 297 LEU A N 1
ATOM 2181 C CA . LEU A 1 297 ? -27.318 2.684 -45.236 1.00 24.97 297 LEU A CA 1
ATOM 2182 C C . LEU A 1 297 ? -28.023 2.972 -46.553 1.00 22.13 297 LEU A C 1
ATOM 2183 O O . LEU A 1 297 ? -27.395 3.301 -47.561 1.00 20.85 297 LEU A O 1
ATOM 2188 N N . ILE A 1 298 ? -29.343 2.839 -46.524 1.00 22.01 298 ILE A N 1
ATOM 2189 C CA . ILE A 1 298 ? -30.179 3.199 -47.649 1.00 20.49 298 ILE A CA 1
ATOM 2190 C C . ILE A 1 298 ? -30.875 4.516 -47.342 1.00 26.97 298 ILE A C 1
ATOM 2191 O O . ILE A 1 298 ? -31.430 4.698 -46.254 1.00 26.52 298 ILE A O 1
ATOM 2196 N N . ILE A 1 299 ? -30.819 5.436 -48.297 1.00 24.86 299 ILE A N 1
ATOM 2197 C CA . ILE A 1 299 ? -31.598 6.663 -48.245 1.00 24.78 299 ILE A CA 1
ATOM 2198 C C . ILE A 1 299 ? -32.635 6.572 -49.345 1.00 28.48 299 ILE A C 1
ATOM 2199 O O . ILE A 1 299 ? -32.288 6.468 -50.525 1.00 28.86 299 ILE A O 1
ATOM 2204 N N . SER A 1 300 ? -33.908 6.596 -48.976 1.00 28.84 300 SER A N 1
ATOM 2205 C CA . SER A 1 300 ? -34.932 6.288 -49.958 1.00 27.24 300 SER A CA 1
ATOM 2206 C C . SER A 1 300 ? -36.181 7.139 -49.831 1.00 28.07 300 SER A C 1
ATOM 2207 O O . SER A 1 300 ? -36.421 7.798 -48.816 1.00 26.42 300 SER A O 1
ATOM 2210 N N . SER A 1 301 ? -36.969 7.108 -50.896 1.00 25.59 301 SER A N 1
ATOM 2211 C CA . SER A 1 301 ? -38.252 7.781 -50.955 1.00 26.00 301 SER A CA 1
ATOM 2212 C C . SER A 1 301 ? -39.067 7.119 -52.049 1.00 28.13 301 SER A C 1
ATOM 2213 O O . SER A 1 301 ? -38.512 6.674 -53.054 1.00 31.48 301 SER A O 1
ATOM 2216 N N . ASP A 1 302 ? -40.378 7.043 -51.863 1.00 28.63 302 ASP A N 1
ATOM 2217 C CA . ASP A 1 302 ? -41.236 6.477 -52.893 1.00 31.71 302 ASP A CA 1
ATOM 2218 C C . ASP A 1 302 ? -41.444 7.487 -54.016 1.00 31.06 302 ASP A C 1
ATOM 2219 O O . ASP A 1 302 ? -41.512 7.116 -55.186 1.00 32.92 302 ASP A O 1
ATOM 2224 N N . VAL A 1 303 ? -41.535 8.765 -53.658 1.00 29.71 303 VAL A N 1
ATOM 2225 C CA . VAL A 1 303 ? -41.579 9.824 -54.659 1.00 30.75 303 VAL A CA 1
ATOM 2226 C C . VAL A 1 303 ? -40.209 10.486 -54.773 1.00 32.85 303 VAL A C 1
ATOM 2227 O O . VAL A 1 303 ? -39.389 10.387 -53.860 1.00 27.67 303 VAL A O 1
ATOM 2231 N N . LYS A 1 304 ? -39.962 11.145 -55.903 1.00 32.91 304 LYS A N 1
ATOM 2232 C CA . LYS A 1 304 ? -38.704 11.853 -56.125 1.00 31.85 304 LYS A CA 1
ATOM 2233 C C . LYS A 1 304 ? -38.555 13.029 -55.174 1.00 31.03 304 LYS A C 1
ATOM 2234 O O . LYS A 1 304 ? -39.403 13.920 -55.137 1.00 33.20 304 LYS A O 1
ATOM 2240 N N . ILE A 1 305 ? -37.469 13.040 -54.412 1.00 29.04 305 ILE A N 1
ATOM 2241 C CA . ILE A 1 305 ? -37.200 14.149 -53.507 1.00 28.55 305 ILE A CA 1
ATOM 2242 C C . ILE A 1 305 ? -35.745 14.585 -53.542 1.00 27.17 305 ILE A C 1
ATOM 2243 O O . ILE A 1 305 ? -34.861 13.845 -53.980 1.00 27.42 305 ILE A O 1
ATOM 2248 N N . ASN A 1 306 ? -35.511 15.811 -53.094 1.00 25.10 306 ASN A N 1
ATOM 2249 C CA . ASN A 1 306 ? -34.177 16.236 -52.722 1.00 24.43 306 ASN A CA 1
ATOM 2250 C C . ASN A 1 306 ? -33.997 15.918 -51.243 1.00 29.41 306 ASN A C 1
ATOM 2251 O O . ASN A 1 306 ? -34.409 16.696 -50.385 1.00 26.03 306 ASN A O 1
ATOM 2256 N N . TRP A 1 307 ? -33.394 14.767 -50.952 1.00 31.88 307 TRP A N 1
ATOM 2257 C CA . TRP A 1 307 ? -33.333 14.256 -49.583 1.00 31.47 307 TRP A CA 1
ATOM 2258 C C . TRP A 1 307 ? -32.469 15.132 -48.687 1.00 30.35 307 TRP A C 1
ATOM 2259 O O . TRP A 1 307 ? -32.731 15.256 -47.491 1.00 29.60 307 TRP A O 1
ATOM 2270 N N . MET A 1 308 ? -31.441 15.741 -49.268 1.00 28.90 308 MET A N 1
ATOM 2271 C CA . MET A 1 308 ? -30.546 16.604 -48.507 1.00 26.65 308 MET A CA 1
ATOM 2272 C C . MET A 1 308 ? -30.237 17.879 -49.281 1.00 27.57 308 MET A C 1
ATOM 2273 O O . MET A 1 308 ? -29.925 17.842 -50.475 1.00 28.16 308 MET A O 1
ATOM 2278 N N . LEU A 1 309 ? -30.334 19.007 -48.589 1.00 23.67 309 LEU A N 1
ATOM 2279 C CA . LEU A 1 309 ? -30.007 20.302 -49.166 1.00 25.74 309 LEU A CA 1
ATOM 2280 C C . LEU A 1 309 ? -28.838 20.926 -48.416 1.00 26.34 309 LEU A C 1
ATOM 2281 O O . LEU A 1 309 ? -28.946 21.224 -47.226 1.00 30.11 309 LEU A O 1
ATOM 2286 N N . GLY A 1 310 ? -27.723 21.116 -49.114 1.00 22.57 310 GLY A N 1
ATOM 2287 C CA . GLY A 1 310 ? -26.538 21.706 -48.517 1.00 22.67 310 GLY A CA 1
ATOM 2288 C C . GLY A 1 310 ? -26.227 23.070 -49.105 1.00 31.37 310 GLY A C 1
ATOM 2289 O O . GLY A 1 310 ? -26.158 23.226 -50.325 1.00 31.77 310 GLY A O 1
ATOM 2290 N N . ARG A 1 311 ? -26.053 24.064 -48.236 1.00 29.07 311 ARG A N 1
ATOM 2291 C CA . ARG A 1 311 ? -25.760 25.423 -48.679 1.00 26.24 311 ARG A CA 1
ATOM 2292 C C . ARG A 1 311 ? -24.632 26.042 -47.859 1.00 29.85 311 ARG A C 1
ATOM 2293 O O . ARG A 1 311 ? -24.694 26.063 -46.627 1.00 30.40 311 ARG A O 1
ATOM 2301 N N . HIS A 1 312 ? -23.614 26.549 -48.555 1.00 28.51 312 HIS A N 1
ATOM 2302 C CA . HIS A 1 312 ? -22.390 27.056 -47.926 1.00 30.20 312 HIS A CA 1
ATOM 2303 C C . HIS A 1 312 ? -21.742 25.974 -47.073 1.00 28.42 312 HIS A C 1
ATOM 2304 O O . HIS A 1 312 ? -21.701 26.080 -45.847 1.00 33.48 312 HIS A O 1
ATOM 2311 N N . VAL A 1 313 ? -21.247 24.928 -47.727 1.00 26.89 313 VAL A N 1
ATOM 2312 C CA . VAL A 1 313 ? -20.743 23.752 -47.025 1.00 26.29 313 VAL A CA 1
ATOM 2313 C C . VAL A 1 313 ? -19.407 23.256 -47.573 1.00 30.48 313 VAL A C 1
ATOM 2314 O O . VAL A 1 313 ? -19.050 23.526 -48.724 1.00 30.67 313 VAL A O 1
ATOM 2318 N N . GLN A 1 314 ? -18.678 22.522 -46.738 1.00 31.82 314 GLN A N 1
ATOM 2319 C CA . GLN A 1 314 ? -17.387 21.962 -47.120 1.00 30.65 314 GLN A CA 1
ATOM 2320 C C . GLN A 1 314 ? -17.153 20.589 -46.488 1.00 28.70 314 GLN A C 1
ATOM 2321 O O . GLN A 1 314 ? -17.653 20.306 -45.400 1.00 32.17 314 GLN A O 1
ATOM 2327 N N . ASN A 1 315 ? -16.408 19.740 -47.193 1.00 24.63 315 ASN A N 1
ATOM 2328 C CA . ASN A 1 315 ? -15.988 18.433 -46.687 1.00 25.86 315 ASN A CA 1
ATOM 2329 C C . ASN A 1 315 ? -17.147 17.530 -46.264 1.00 27.95 315 ASN A C 1
ATOM 2330 O O . ASN A 1 315 ? -17.330 17.244 -45.081 1.00 29.64 315 ASN A O 1
ATOM 2335 N N . LEU A 1 316 ? -17.924 17.081 -47.244 1.00 27.72 316 LEU A N 1
ATOM 2336 C CA . LEU A 1 316 ? -18.995 16.125 -46.999 1.00 28.20 316 LEU A CA 1
ATOM 2337 C C . LEU A 1 316 ? -18.589 14.748 -47.520 1.00 26.75 316 LEU A C 1
ATOM 2338 O O . LEU A 1 316 ? -17.843 14.641 -48.495 1.00 27.28 316 LEU A O 1
ATOM 2343 N N . ASP A 1 317 ? -19.077 13.697 -46.868 1.00 22.13 317 ASP A N 1
ATOM 2344 C CA . ASP A 1 317 ? -18.785 12.335 -47.301 1.00 23.07 317 ASP A CA 1
ATOM 2345 C C . ASP A 1 317 ? -20.021 11.444 -47.352 1.00 23.27 317 ASP A C 1
ATOM 2346 O O . ASP A 1 317 ? -20.873 11.488 -46.466 1.00 24.17 317 ASP A O 1
ATOM 2351 N N . TYR A 1 318 ? -20.105 10.635 -48.401 1.00 21.29 318 TYR A N 1
ATOM 2352 C CA . TYR A 1 318 ? -21.096 9.574 -48.484 1.00 21.51 318 TYR A CA 1
ATOM 2353 C C . TYR A 1 318 ? -20.383 8.292 -48.897 1.00 22.99 318 TYR A C 1
ATOM 2354 O O . TYR A 1 318 ? -19.766 8.235 -49.961 1.00 23.27 318 TYR A O 1
ATOM 2363 N N . ASP A 1 319 ? -20.459 7.268 -48.052 1.00 23.42 319 ASP A N 1
ATOM 2364 C CA . ASP A 1 319 ? -19.719 6.033 -48.294 1.00 22.99 319 ASP A CA 1
ATOM 2365 C C . ASP A 1 319 ? -20.599 4.800 -48.108 1.00 22.59 319 ASP A C 1
ATOM 2366 O O . ASP A 1 319 ? -21.214 4.621 -47.060 1.00 21.09 319 ASP A O 1
ATOM 2371 N N . ARG A 1 320 ? -20.638 3.942 -49.120 1.00 23.82 320 ARG A N 1
ATOM 2372 C CA . ARG A 1 320 ? -21.497 2.760 -49.102 1.00 27.73 320 ARG A CA 1
ATOM 2373 C C . ARG A 1 320 ? -22.944 3.136 -48.794 1.00 26.76 320 ARG A C 1
ATOM 2374 O O . ARG A 1 320 ? -23.615 2.478 -47.997 1.00 27.05 320 ARG A O 1
ATOM 2382 N N . VAL A 1 321 ? -23.414 4.203 -49.428 1.00 26.74 321 VAL A N 1
ATOM 2383 C CA . VAL A 1 321 ? -24.811 4.592 -49.327 1.00 26.75 321 VAL A CA 1
ATOM 2384 C C . VAL A 1 321 ? -25.567 4.172 -50.587 1.00 27.87 321 VAL A C 1
ATOM 2385 O O . VAL A 1 321 ? -25.097 4.372 -51.708 1.00 24.73 321 VAL A O 1
ATOM 2389 N N . PHE A 1 322 ? -26.730 3.566 -50.379 1.00 25.81 322 PHE A N 1
ATOM 2390 C CA . PHE A 1 322 ? -27.645 3.217 -51.453 1.00 22.23 322 PHE A CA 1
ATOM 2391 C C . PHE A 1 322 ? -28.707 4.311 -51.515 1.00 27.15 322 PHE A C 1
ATOM 2392 O O . PHE A 1 322 ? -29.535 4.420 -50.608 1.00 30.18 322 PHE A O 1
ATOM 2400 N N . PHE A 1 323 ? -28.666 5.131 -52.566 1.00 25.40 323 PHE A N 1
ATOM 2401 C CA . PHE A 1 323 ? -29.652 6.194 -52.772 1.00 23.71 323 PHE A CA 1
ATOM 2402 C C . PHE A 1 323 ? -30.779 5.713 -53.682 1.00 25.41 323 PHE A C 1
ATOM 2403 O O . PHE A 1 323 ? -30.526 5.117 -54.736 1.00 26.57 323 PHE A O 1
ATOM 2411 N N . TYR A 1 324 ? -32.019 5.986 -53.287 1.00 21.57 324 TYR A N 1
ATOM 2412 C CA . TYR A 1 324 ? -33.175 5.612 -54.092 1.00 24.20 324 TYR A CA 1
ATOM 2413 C C . TYR A 1 324 ? -34.159 6.777 -54.207 1.00 25.60 324 TYR A C 1
ATOM 2414 O O . TYR A 1 324 ? -34.736 7.210 -53.205 1.00 24.41 324 TYR A O 1
ATOM 2423 N N . ASN A 1 325 ? -34.338 7.282 -55.429 1.00 25.29 325 ASN A N 1
ATOM 2424 C CA . ASN A 1 325 ? -35.205 8.434 -55.691 1.00 24.61 325 ASN A CA 1
ATOM 2425 C C . ASN A 1 325 ? -34.844 9.641 -54.829 1.00 26.82 325 ASN A C 1
ATOM 2426 O O . ASN A 1 325 ? -35.695 10.475 -54.521 1.00 27.67 325 ASN A O 1
ATOM 2431 N N . SER A 1 326 ? -33.579 9.724 -54.438 1.00 25.64 326 SER A N 1
ATOM 2432 C CA . SER A 1 326 ? -33.151 10.716 -53.463 1.00 28.53 326 SER A CA 1
ATOM 2433 C C . SER A 1 326 ? -31.986 11.550 -53.977 1.00 26.68 326 SER A C 1
ATOM 2434 O O . SER A 1 326 ? -30.830 11.140 -53.891 1.00 27.78 326 SER A O 1
ATOM 2437 N N . ALA A 1 327 ? -32.301 12.731 -54.497 1.00 25.72 327 ALA A N 1
ATOM 2438 C CA . ALA A 1 327 ? -31.290 13.616 -55.055 1.00 25.42 327 ALA A CA 1
ATOM 2439 C C . ALA A 1 327 ? -30.576 14.432 -53.978 1.00 26.95 327 ALA A C 1
ATOM 2440 O O . ALA A 1 327 ? -31.188 14.866 -52.997 1.00 28.88 327 ALA A O 1
ATOM 2442 N N . THR A 1 328 ? -29.279 14.640 -54.179 1.00 21.95 328 THR A N 1
ATOM 2443 C CA . THR A 1 328 ? -28.478 15.481 -53.298 1.00 23.50 328 THR A CA 1
ATOM 2444 C C . THR A 1 328 ? -28.260 16.843 -53.946 1.00 25.02 328 THR A C 1
ATOM 2445 O O . THR A 1 328 ? -27.673 16.934 -55.025 1.00 22.63 328 THR A O 1
ATOM 2449 N N . VAL A 1 329 ? -28.727 17.900 -53.288 1.00 24.86 329 VAL A N 1
ATOM 2450 C CA . VAL A 1 329 ? -28.622 19.241 -53.851 1.00 25.70 329 VAL A CA 1
ATOM 2451 C C . VAL A 1 329 ? -27.676 20.107 -53.030 1.00 27.35 329 VAL A C 1
ATOM 2452 O O . VAL A 1 329 ? -27.916 20.369 -51.848 1.00 22.60 329 VAL A O 1
ATOM 2456 N N . LEU A 1 330 ? -26.589 20.537 -53.662 1.00 27.53 330 LEU A N 1
ATOM 2457 C CA . LEU A 1 330 ? -25.598 21.363 -52.989 1.00 26.57 330 LEU A CA 1
ATOM 2458 C C . LEU A 1 330 ? -25.401 22.676 -53.732 1.00 28.00 330 LEU A C 1
ATOM 2459 O O . LEU A 1 330 ? -25.280 22.702 -54.959 1.00 28.74 330 LEU A O 1
ATOM 2464 N N . ASN A 1 331 ? -25.366 23.766 -52.978 1.00 25.01 331 ASN A N 1
ATOM 2465 C CA . ASN A 1 331 ? -25.164 25.087 -53.553 1.00 25.29 331 ASN A CA 1
ATOM 2466 C C . ASN A 1 331 ? -24.083 25.808 -52.760 1.00 24.46 331 ASN A C 1
ATOM 2467 O O . ASN A 1 331 ? -24.202 25.965 -51.543 1.00 23.53 331 ASN A O 1
ATOM 2472 N N . ASN A 1 332 ? -23.036 26.238 -53.461 1.00 23.22 332 ASN A N 1
ATOM 2473 C CA . ASN A 1 332 ? -21.811 26.736 -52.840 1.00 28.50 332 ASN A CA 1
ATOM 2474 C C . ASN A 1 332 ? -21.226 25.675 -51.918 1.00 29.26 332 ASN A C 1
ATOM 2475 O O . ASN A 1 332 ? -21.268 25.802 -50.695 1.00 28.13 332 ASN A O 1
ATOM 2480 N N . TYR A 1 333 ? -20.692 24.621 -52.526 1.00 29.03 333 TYR A N 1
ATOM 2481 C CA . TYR A 1 333 ? -20.155 23.481 -51.796 1.00 26.17 333 TYR A CA 1
ATOM 2482 C C . TYR A 1 333 ? -18.694 23.307 -52.160 1.00 26.38 333 TYR A C 1
ATOM 2483 O O . TYR A 1 333 ? -18.280 23.660 -53.262 1.00 28.64 333 TYR A O 1
ATOM 2492 N N . HIS A 1 334 ? -17.908 22.764 -51.238 1.00 25.48 334 HIS A N 1
ATOM 2493 C CA . HIS A 1 334 ? -16.476 22.636 -51.469 1.00 24.16 334 HIS A CA 1
ATOM 2494 C C . HIS A 1 334 ? -15.921 21.327 -50.919 1.00 26.86 334 HIS A C 1
ATOM 2495 O O . HIS A 1 334 ? -15.858 21.124 -49.704 1.00 27.79 334 HIS A O 1
ATOM 2502 N N . TYR A 1 335 ? -15.543 20.446 -51.843 1.00 25.30 335 TYR A N 1
ATOM 2503 C CA . TYR A 1 335 ? -14.975 19.126 -51.552 1.00 25.77 335 TYR A CA 1
ATOM 2504 C C . TYR A 1 335 ? -16.002 18.184 -50.942 1.00 25.02 335 TYR A C 1
ATOM 2505 O O . TYR A 1 335 ? -16.316 18.252 -49.758 1.00 24.38 335 TYR A O 1
ATOM 2514 N N . VAL A 1 336 ? -16.534 17.314 -51.795 1.00 26.50 336 VAL A N 1
ATOM 2515 C CA . VAL A 1 336 ? -17.581 16.373 -51.428 1.00 23.56 336 VAL A CA 1
ATOM 2516 C C . VAL A 1 336 ? -17.257 15.018 -52.039 1.00 29.03 336 VAL A C 1
ATOM 2517 O O . VAL A 1 336 ? -17.059 14.917 -53.253 1.00 27.18 336 VAL A O 1
ATOM 2521 N N . ASN A 1 337 ? -17.184 13.983 -51.204 1.00 27.98 337 ASN A N 1
ATOM 2522 C CA . ASN A 1 337 ? -16.867 12.638 -51.683 1.00 27.22 337 ASN A CA 1
ATOM 2523 C C . ASN A 1 337 ? -18.052 11.678 -51.690 1.00 27.89 337 ASN A C 1
ATOM 2524 O O . ASN A 1 337 ? -18.729 11.499 -50.677 1.00 27.86 337 ASN A O 1
ATOM 2529 N N . PHE A 1 338 ? -18.302 11.076 -52.847 1.00 22.75 338 PHE A N 1
ATOM 2530 C CA . PHE A 1 338 ? -19.167 9.908 -52.933 1.00 23.37 338 PHE A CA 1
ATOM 2531 C C . PHE A 1 338 ? -18.296 8.685 -53.209 1.00 28.26 338 PHE A C 1
ATOM 2532 O O . PHE A 1 338 ? -17.718 8.556 -54.291 1.00 27.78 338 PHE A O 1
ATOM 2540 N N . THR A 1 339 ? -18.199 7.789 -52.234 1.00 24.51 339 THR A N 1
ATOM 2541 C CA . THR A 1 339 ? -17.379 6.593 -52.393 1.00 24.68 339 THR A CA 1
ATOM 2542 C C . THR A 1 339 ? -18.206 5.328 -52.213 1.00 24.83 339 THR A C 1
ATOM 2543 O O . THR A 1 339 ? -19.014 5.240 -51.294 1.00 23.01 339 THR A O 1
ATOM 2547 N N . ARG A 1 340 ? -17.987 4.348 -53.087 1.00 25.54 340 ARG A N 1
ATOM 2548 C CA . ARG A 1 340 ? -18.667 3.052 -53.000 1.00 26.13 340 ARG A CA 1
ATOM 2549 C C . ARG A 1 340 ? -20.186 3.180 -52.859 1.00 26.77 340 ARG A C 1
ATOM 2550 O O . ARG A 1 340 ? -20.820 2.390 -52.161 1.00 27.62 340 ARG A O 1
ATOM 2558 N N . CYS A 1 341 ? -20.765 4.176 -53.522 1.00 22.47 341 CYS A N 1
ATOM 2559 C CA . CYS A 1 341 ? -22.200 4.403 -53.423 1.00 22.67 341 CYS A CA 1
ATOM 2560 C C . CYS A 1 341 ? -22.954 3.751 -54.575 1.00 23.63 341 CYS A C 1
ATOM 2561 O O . CYS A 1 341 ? -22.389 3.484 -55.637 1.00 25.17 341 CYS A O 1
ATOM 2564 N N . GLU A 1 342 ? -24.232 3.478 -54.340 1.00 22.49 342 GLU A N 1
ATOM 2565 C CA . GLU A 1 342 ? -25.126 2.967 -55.365 1.00 22.65 342 GLU A CA 1
ATOM 2566 C C . GLU A 1 342 ? -26.264 3.962 -55.533 1.00 22.64 342 GLU A C 1
ATOM 2567 O O . GLU A 1 342 ? -27.058 4.174 -54.614 1.00 22.98 342 GLU A O 1
ATOM 2573 N N . ARG A 1 343 ? -26.321 4.583 -56.706 1.00 21.00 343 ARG A N 1
ATOM 2574 C CA . ARG A 1 343 ? -27.260 5.665 -56.970 1.00 21.87 343 ARG A CA 1
ATOM 2575 C C . ARG A 1 343 ? -28.335 5.243 -57.961 1.00 22.94 343 ARG A C 1
ATOM 2576 O O . ARG A 1 343 ? -28.056 5.040 -59.145 1.00 24.82 343 ARG A O 1
ATOM 2584 N N . TRP A 1 344 ? -29.562 5.113 -57.467 1.00 21.21 344 TRP A N 1
ATOM 2585 C CA . TRP A 1 344 ? -30.696 4.729 -58.299 1.00 21.32 344 TRP A CA 1
ATOM 2586 C C . TRP A 1 344 ? -31.730 5.845 -58.369 1.00 21.38 344 TRP A C 1
ATOM 2587 O O . TRP A 1 344 ? -32.375 6.162 -57.368 1.00 22.86 344 TRP A O 1
ATOM 2598 N N . GLY A 1 345 ? -31.893 6.427 -59.555 1.00 23.58 345 GLY A N 1
ATOM 2599 C CA . GLY A 1 345 ? -32.818 7.533 -59.751 1.00 24.50 345 GLY A CA 1
ATOM 2600 C C . GLY A 1 345 ? -32.550 8.687 -58.801 1.00 25.92 345 GLY A C 1
ATOM 2601 O O . GLY A 1 345 ? -33.470 9.387 -58.379 1.00 26.20 345 GLY A O 1
ATOM 2602 N N . SER A 1 346 ? -31.277 8.889 -58.476 1.00 26.25 346 SER A N 1
ATOM 2603 C CA . SER A 1 346 ? -30.878 9.821 -57.428 1.00 24.80 346 SER A CA 1
ATOM 2604 C C . SER A 1 346 ? -29.809 10.788 -57.918 1.00 23.95 346 SER A C 1
ATOM 2605 O O . SER A 1 346 ? -28.615 10.541 -57.754 1.00 25.42 346 SER A O 1
ATOM 2608 N N . ALA A 1 347 ? -30.247 11.890 -58.515 1.00 26.40 347 ALA A N 1
ATOM 2609 C CA . ALA A 1 347 ? -29.339 12.843 -59.140 1.00 24.86 347 ALA A CA 1
ATOM 2610 C C . ALA A 1 347 ? -28.415 13.503 -58.131 1.00 28.27 347 ALA A C 1
ATOM 2611 O O . ALA A 1 347 ? -28.732 13.590 -56.943 1.00 31.49 347 ALA A O 1
ATOM 2613 N N . PHE A 1 348 ? -27.258 13.951 -58.606 1.00 25.74 348 PHE A N 1
ATOM 2614 C CA . PHE A 1 348 ? -26.469 14.908 -57.848 1.00 24.13 348 PHE A CA 1
ATOM 2615 C C . PHE A 1 348 ? -26.593 16.264 -58.521 1.00 27.09 348 PHE A C 1
ATOM 2616 O O . PHE A 1 348 ? -26.290 16.412 -59.706 1.00 25.59 348 PHE A O 1
ATOM 2624 N N . ILE A 1 349 ? -27.020 17.255 -57.752 1.00 24.03 349 ILE A N 1
ATOM 2625 C CA . ILE A 1 349 ? -27.254 18.582 -58.288 1.00 24.54 349 ILE A CA 1
ATOM 2626 C C . ILE A 1 349 ? -26.327 19.566 -57.598 1.00 27.77 349 ILE A C 1
ATOM 2627 O O . ILE A 1 349 ? -26.483 19.849 -56.407 1.00 26.26 349 ILE A O 1
ATOM 2632 N N . GLY A 1 350 ? -25.352 20.074 -58.345 1.00 26.88 350 GLY A N 1
ATOM 2633 C CA . GLY A 1 350 ? -24.392 21.013 -57.797 1.00 25.25 350 GLY A CA 1
ATOM 2634 C C . GLY A 1 350 ? -24.540 22.394 -58.401 1.00 28.30 350 GLY A C 1
ATOM 2635 O O . GLY A 1 350 ? -24.558 22.552 -59.620 1.00 29.95 350 GLY A O 1
ATOM 2636 N N . ARG A 1 351 ? -24.642 23.399 -57.537 1.00 28.05 351 ARG A N 1
ATOM 2637 C CA . ARG A 1 351 ? -24.799 24.782 -57.972 1.00 25.91 351 ARG A CA 1
ATOM 2638 C C . ARG A 1 351 ? -23.842 25.691 -57.209 1.00 25.23 351 ARG A C 1
ATOM 2639 O O . ARG A 1 351 ? -23.207 25.263 -56.243 1.00 24.76 351 ARG A O 1
ATOM 2647 N N . ALA A 1 352 ? -23.728 26.943 -57.642 1.00 24.43 352 ALA A N 1
ATOM 2648 C CA . ALA A 1 352 ? -22.807 27.866 -56.985 1.00 26.31 352 ALA A CA 1
ATOM 2649 C C . ALA A 1 352 ? -23.337 29.294 -56.903 1.00 26.81 352 ALA A C 1
ATOM 2650 O O . ALA A 1 352 ? -22.597 30.204 -56.537 1.00 27.25 352 ALA A O 1
ATOM 2652 N N . ASP A 1 353 ? -24.609 29.493 -57.237 1.00 26.26 353 ASP A N 1
ATOM 2653 C CA . ASP A 1 353 ? -25.165 30.842 -57.280 1.00 29.58 353 ASP A CA 1
ATOM 2654 C C . ASP A 1 353 ? -25.271 31.486 -55.898 1.00 31.19 353 ASP A C 1
ATOM 2655 O O . ASP A 1 353 ? -25.346 32.708 -55.787 1.00 27.90 353 ASP A O 1
ATOM 2660 N N . LEU A 1 354 ? -25.259 30.671 -54.847 1.00 32.15 354 LEU A N 1
ATOM 2661 C CA . LEU A 1 354 ? -25.289 31.204 -53.485 1.00 33.66 354 LEU A CA 1
ATOM 2662 C C . LEU A 1 354 ? -23.920 31.728 -53.062 1.00 35.82 354 LEU A C 1
ATOM 2663 O O . LEU A 1 354 ? -23.793 32.412 -52.049 1.00 37.68 354 LEU A O 1
ATOM 2668 N N . ASN A 1 355 ? -22.895 31.401 -53.840 1.00 34.92 355 ASN A N 1
ATOM 2669 C CA . ASN A 1 355 ? -21.579 31.983 -53.630 1.00 32.63 355 ASN A CA 1
ATOM 2670 C C . ASN A 1 355 ? -21.555 33.372 -54.251 1.00 32.39 355 ASN A C 1
ATOM 2671 O O . ASN A 1 355 ? -21.186 33.534 -55.406 1.00 37.90 355 ASN A O 1
ATOM 2676 N N . THR A 1 356 ? -21.955 34.377 -53.482 1.00 36.10 356 THR A N 1
ATOM 2677 C CA . THR A 1 356 ? -22.031 35.738 -54.002 1.00 37.43 356 THR A CA 1
ATOM 2678 C C . THR A 1 356 ? -20.659 36.399 -54.097 1.00 36.38 356 THR A C 1
ATOM 2679 O O . THR A 1 356 ? -20.547 37.546 -54.530 1.00 37.15 356 THR A O 1
ATOM 2683 N N . ILE A 1 357 ? -19.620 35.678 -53.692 1.00 34.33 357 ILE A N 1
ATOM 2684 C CA . ILE A 1 357 ? -18.262 36.202 -53.756 1.00 36.25 357 ILE A CA 1
ATOM 2685 C C . ILE A 1 357 ? -17.554 35.780 -55.040 1.00 37.38 357 ILE A C 1
ATOM 2686 O O . ILE A 1 357 ? -17.023 36.618 -55.764 1.00 37.54 357 ILE A O 1
ATOM 2691 N N . GLN A 1 358 ? -17.551 34.481 -55.321 1.00 38.13 358 GLN A N 1
ATOM 2692 C CA . GLN A 1 358 ? -16.837 33.972 -56.486 1.00 39.77 358 GLN A CA 1
ATOM 2693 C C . GLN A 1 358 ? -17.701 33.142 -57.431 1.00 33.72 358 GLN A C 1
ATOM 2694 O O . GLN A 1 358 ? -17.248 32.774 -58.516 1.00 32.96 358 GLN A O 1
ATOM 2700 N N A PHE A 1 359 ? -18.925 32.842 -56.999 0.50 33.33 359 PHE A N 1
ATOM 2701 N N B PHE A 1 359 ? -18.940 32.861 -57.028 0.50 33.35 359 PHE A N 1
ATOM 2702 C CA A PHE A 1 359 ? -19.893 32.118 -57.819 0.50 33.59 359 PHE A CA 1
ATOM 2703 C CA B PHE A 1 359 ? -19.887 32.120 -57.867 0.50 33.51 359 PHE A CA 1
ATOM 2704 C C A PHE A 1 359 ? -19.340 30.778 -58.299 0.50 33.05 359 PHE A C 1
ATOM 2705 C C B PHE A 1 359 ? -19.305 30.783 -58.323 0.50 33.05 359 PHE A C 1
ATOM 2706 O O A PHE A 1 359 ? -19.607 30.349 -59.421 0.50 33.72 359 PHE A O 1
ATOM 2707 O O B PHE A 1 359 ? -19.509 30.364 -59.462 0.50 33.68 359 PHE A O 1
ATOM 2722 N N . ILE A 1 360 ? -18.564 30.126 -57.436 1.00 31.34 360 ILE A N 1
ATOM 2723 C CA . ILE A 1 360 ? -17.901 28.871 -57.777 1.00 29.33 360 ILE A CA 1
ATOM 2724 C C . ILE A 1 360 ? -18.036 27.840 -56.655 1.00 29.52 360 ILE A C 1
ATOM 2725 O O . ILE A 1 360 ? -17.944 28.174 -55.475 1.00 32.49 360 ILE A O 1
ATOM 2730 N N . SER A 1 361 ? -18.274 26.588 -57.039 1.00 26.05 361 SER A N 1
ATOM 2731 C CA . SER A 1 361 ? -18.190 25.453 -56.129 1.00 27.34 361 SER A CA 1
ATOM 2732 C C . SER A 1 361 ? -17.013 24.558 -56.512 1.00 28.48 361 SER A C 1
ATOM 2733 O O . SER A 1 361 ? -16.517 24.628 -57.639 1.00 26.76 361 SER A O 1
ATOM 2736 N N . GLU A 1 362 ? -16.571 23.711 -55.585 1.00 26.23 362 GLU A N 1
ATOM 2737 C CA . GLU A 1 362 ? -15.330 22.966 -55.794 1.00 27.32 362 GLU A CA 1
ATOM 2738 C C . GLU A 1 362 ? -15.406 21.473 -55.486 1.00 25.47 362 GLU A C 1
ATOM 2739 O O . GLU A 1 362 ? -15.984 21.051 -54.482 1.00 20.72 362 GLU A O 1
ATOM 2745 N N . SER A 1 363 ? -14.815 20.695 -56.386 1.00 25.94 363 SER A N 1
ATOM 2746 C CA . SER A 1 363 ? -14.454 19.297 -56.159 1.00 28.47 363 SER A CA 1
ATOM 2747 C C . SER A 1 363 ? -15.529 18.370 -55.598 1.00 28.69 363 SER A C 1
ATOM 2748 O O . SER A 1 363 ? -15.341 17.786 -54.534 1.00 27.91 363 SER A O 1
ATOM 2751 N N . PRO A 1 364 ? -16.646 18.207 -56.319 1.00 28.80 364 PRO A N 1
ATOM 2752 C CA . PRO A 1 364 ? -17.432 17.014 -56.012 1.00 20.96 364 PRO A CA 1
ATOM 2753 C C . PRO A 1 364 ? -16.693 15.820 -56.595 1.00 23.16 364 PRO A C 1
ATOM 2754 O O . PRO A 1 364 ? -16.259 15.872 -57.748 1.00 23.29 364 PRO A O 1
ATOM 2758 N N . LYS A 1 365 ? -16.521 14.764 -55.813 1.00 26.02 365 LYS A N 1
ATOM 2759 C CA . LYS A 1 365 ? -15.720 13.640 -56.270 1.00 24.35 365 LYS A CA 1
ATOM 2760 C C . LYS A 1 365 ? -16.473 12.327 -56.148 1.00 24.33 365 LYS A C 1
ATOM 2761 O O . LYS A 1 365 ? -17.119 12.059 -55.135 1.00 22.98 365 LYS A O 1
ATOM 2767 N N . PHE A 1 366 ? -16.388 11.519 -57.201 1.00 20.31 366 PHE A N 1
ATOM 2768 C CA . PHE A 1 366 ? -17.051 10.223 -57.246 1.00 22.57 366 PHE A CA 1
ATOM 2769 C C . PHE A 1 366 ? -16.037 9.112 -57.473 1.00 21.52 366 PHE A C 1
ATOM 2770 O O . PHE A 1 366 ? -15.244 9.167 -58.408 1.00 20.90 366 PHE A O 1
ATOM 2778 N N . HIS A 1 367 ? -16.061 8.104 -56.610 1.00 20.62 367 HIS A N 1
ATOM 2779 C CA . HIS A 1 367 ? -15.125 6.996 -56.723 1.00 19.83 367 HIS A CA 1
ATOM 2780 C C . HIS A 1 367 ? -15.794 5.664 -56.398 1.00 20.03 367 HIS A C 1
ATOM 2781 O O . HIS A 1 367 ? -16.515 5.551 -55.403 1.00 22.67 367 HIS A O 1
ATOM 2788 N N . LEU A 1 368 ? -15.550 4.667 -57.247 1.00 20.39 368 LEU A N 1
ATOM 2789 C CA . LEU A 1 368 ? -16.092 3.317 -57.070 1.00 24.09 368 LEU A CA 1
ATOM 2790 C C . LEU A 1 368 ? -17.610 3.290 -56.909 1.00 26.94 368 LEU A C 1
ATOM 2791 O O . LEU A 1 368 ? -18.140 2.487 -56.143 1.00 29.52 368 LEU A O 1
ATOM 2796 N N . CYS A 1 369 ? -18.308 4.158 -57.631 1.00 26.07 369 CYS A N 1
ATOM 2797 C CA . CYS A 1 369 ? -19.760 4.225 -57.521 1.00 24.56 369 CYS A CA 1
ATOM 2798 C C . CYS A 1 369 ? -20.447 3.493 -58.671 1.00 24.47 369 CYS A C 1
ATOM 2799 O O . CYS A 1 369 ? -19.891 3.368 -59.763 1.00 22.86 369 CYS A O 1
ATOM 2802 N N . PHE A 1 370 ? -21.648 2.989 -58.404 1.00 25.84 370 PHE A N 1
ATOM 2803 C CA . PHE A 1 370 ? -22.525 2.495 -59.454 1.00 24.53 370 PHE A CA 1
ATOM 2804 C C . PHE A 1 370 ? -23.753 3.391 -59.523 1.00 24.66 370 PHE A C 1
ATOM 2805 O O . PHE A 1 370 ? -24.348 3.721 -58.498 1.00 23.06 370 PHE A O 1
ATOM 2813 N N . SER A 1 371 ? -24.138 3.775 -60.731 1.00 26.23 371 SER A N 1
ATOM 2814 C CA . SER A 1 371 ? -25.290 4.645 -60.902 1.00 23.14 371 SER A CA 1
ATOM 2815 C C . SER A 1 371 ? -26.227 4.117 -61.970 1.00 25.34 371 SER A C 1
ATOM 2816 O O . SER A 1 371 ? -25.791 3.703 -63.047 1.00 27.19 371 SER A O 1
ATOM 2819 N N . SER A 1 372 ? -27.517 4.127 -61.662 1.00 24.01 372 SER A N 1
ATOM 2820 C CA . SER A 1 372 ? -28.540 3.852 -62.659 1.00 24.75 372 SER A CA 1
ATOM 2821 C C . SER A 1 372 ? -29.587 4.957 -62.614 1.00 27.21 372 SER A C 1
ATOM 2822 O O . SER A 1 372 ? -30.174 5.224 -61.560 1.00 23.22 372 SER A O 1
ATOM 2825 N N . GLY A 1 373 ? -29.798 5.607 -63.756 1.00 23.60 373 GLY A N 1
ATOM 2826 C CA . GLY A 1 373 ? -30.738 6.708 -63.857 1.00 22.14 373 GLY A CA 1
ATOM 2827 C C . GLY A 1 373 ? -30.416 7.839 -62.899 1.00 23.33 373 GLY A C 1
ATOM 2828 O O . GLY A 1 373 ? -31.316 8.501 -62.385 1.00 23.84 373 GLY A O 1
ATOM 2829 N N . SER A 1 374 ? -29.128 8.077 -62.670 1.00 22.56 374 SER A N 1
ATOM 2830 C CA . SER A 1 374 ? -28.706 9.071 -61.691 1.00 23.59 374 SER A CA 1
ATOM 2831 C C . SER A 1 374 ? -27.675 10.021 -62.276 1.00 23.92 374 SER A C 1
ATOM 2832 O O . SER A 1 374 ? -26.472 9.803 -62.132 1.00 27.61 374 SER A O 1
ATOM 2835 N N . PRO A 1 375 ? -28.146 11.089 -62.935 1.00 23.58 375 PRO A N 1
ATOM 2836 C CA . PRO A 1 375 ? -27.265 12.074 -63.568 1.00 23.95 375 PRO A CA 1
ATOM 2837 C C . PRO A 1 375 ? -26.390 12.811 -62.565 1.00 25.76 375 PRO A C 1
ATOM 2838 O O . PRO A 1 375 ? -26.749 12.935 -61.393 1.00 24.13 375 PRO A O 1
ATOM 2842 N N . ILE A 1 376 ? -25.245 13.290 -63.035 1.00 26.23 376 ILE A N 1
ATOM 2843 C CA . ILE A 1 376 ? -24.421 14.205 -62.264 1.00 23.69 376 ILE A CA 1
ATOM 2844 C C . ILE A 1 376 ? -24.421 15.542 -62.990 1.00 24.72 376 ILE A C 1
ATOM 2845 O O . ILE A 1 376 ? -23.898 15.656 -64.099 1.00 26.68 376 ILE A O 1
ATOM 2850 N N . ASP A 1 377 ? -25.019 16.548 -62.360 1.00 19.92 377 ASP A N 1
ATOM 2851 C CA . ASP A 1 377 ? -25.281 17.826 -63.015 1.00 22.06 377 ASP A CA 1
ATOM 2852 C C . ASP A 1 377 ? -24.733 18.992 -62.200 1.00 24.80 377 ASP A C 1
ATOM 2853 O O . ASP A 1 377 ? -25.373 19.442 -61.249 1.00 28.11 377 ASP A O 1
ATOM 2858 N N . VAL A 1 378 ? -23.556 19.488 -62.578 1.00 24.06 378 VAL A N 1
ATOM 2859 C CA . VAL A 1 378 ? -22.906 20.558 -61.823 1.00 24.83 378 VAL A CA 1
ATOM 2860 C C . VAL A 1 378 ? -22.774 21.821 -62.671 1.00 28.21 378 VAL A C 1
ATOM 2861 O O . VAL A 1 378 ? -22.396 21.762 -63.842 1.00 30.12 378 VAL A O 1
ATOM 2865 N N . TRP A 1 379 ? -23.126 22.961 -62.083 1.00 25.25 379 TRP A N 1
ATOM 2866 C CA . TRP A 1 379 ? -22.946 24.254 -62.739 1.00 26.58 379 TRP A CA 1
ATOM 2867 C C . TRP A 1 379 ? -21.926 25.070 -61.959 1.00 26.82 379 TRP A C 1
ATOM 2868 O O . TRP A 1 379 ? -21.896 25.001 -60.731 1.00 22.69 379 TRP A O 1
ATOM 2879 N N . ASP A 1 380 ? -21.116 25.851 -62.671 1.00 21.86 380 ASP A N 1
ATOM 2880 C CA . ASP A 1 380 ? -20.141 26.747 -62.053 1.00 34.40 380 ASP A CA 1
ATOM 2881 C C . ASP A 1 380 ? -19.291 26.011 -61.025 1.00 30.70 380 ASP A C 1
ATOM 2882 O O . ASP A 1 380 ? -18.980 26.538 -59.955 1.00 25.30 380 ASP A O 1
ATOM 2887 N N . THR A 1 381 ? -18.925 24.783 -61.364 1.00 28.29 381 THR A N 1
ATOM 2888 C CA . THR A 1 381 ? -18.197 23.926 -60.451 1.00 29.31 381 THR A CA 1
ATOM 2889 C C . THR A 1 381 ? -16.825 23.593 -61.018 1.00 29.08 381 THR A C 1
ATOM 2890 O O . THR A 1 381 ? -16.705 23.139 -62.155 1.00 24.07 381 THR A O 1
ATOM 2894 N N . ALA A 1 382 ? -15.790 23.827 -60.222 1.00 29.69 382 ALA A N 1
ATOM 2895 C CA . ALA A 1 382 ? -14.440 23.487 -60.634 1.00 29.17 382 ALA A CA 1
ATOM 2896 C C . ALA A 1 382 ? -14.035 22.108 -60.115 1.00 28.98 382 ALA A C 1
ATOM 2897 O O . ALA A 1 382 ? -14.352 21.740 -58.982 1.00 27.23 382 ALA A O 1
ATOM 2899 N N . ASP A 1 383 ? -13.342 21.356 -60.966 1.00 24.27 383 ASP A N 1
ATOM 2900 C CA . ASP A 1 383 ? -12.705 20.090 -60.598 1.00 25.85 383 ASP A CA 1
ATOM 2901 C C . ASP A 1 383 ? -13.676 18.992 -60.160 1.00 25.13 383 ASP A C 1
ATOM 2902 O O . ASP A 1 383 ? -13.369 18.224 -59.249 1.00 27.56 383 ASP A O 1
ATOM 2907 N N . LEU A 1 384 ? -14.838 18.906 -60.800 1.00 22.70 384 LEU A N 1
ATOM 2908 C CA . LEU A 1 384 ? -15.646 17.697 -60.679 1.00 22.19 384 LEU A CA 1
ATOM 2909 C C . LEU A 1 384 ? -14.793 16.512 -61.116 1.00 23.84 384 LEU A C 1
ATOM 2910 O O . LEU A 1 384 ? -14.180 16.541 -62.184 1.00 24.22 384 LEU A O 1
ATOM 2915 N N . ALA A 1 385 ? -14.722 15.483 -60.283 1.00 23.46 385 ALA A N 1
ATOM 2916 C CA . ALA A 1 385 ? -13.880 14.339 -60.607 1.00 24.35 385 ALA A CA 1
ATOM 2917 C C . ALA A 1 385 ? -14.635 13.023 -60.485 1.00 24.33 385 ALA A C 1
ATOM 2918 O O . ALA A 1 385 ? -15.249 12.737 -59.457 1.00 22.98 385 ALA A O 1
ATOM 2920 N N . ILE A 1 386 ? -14.591 12.232 -61.551 1.00 23.58 386 ILE A N 1
ATOM 2921 C CA . ILE A 1 386 ? -15.209 10.913 -61.561 1.00 21.47 386 ILE A CA 1
ATOM 2922 C C . ILE A 1 386 ? -14.166 9.880 -61.950 1.00 21.38 386 ILE A C 1
ATOM 2923 O O . ILE A 1 386 ? -13.584 9.953 -63.034 1.00 22.11 386 ILE A O 1
ATOM 2928 N N . THR A 1 387 ? -13.926 8.925 -61.058 1.00 17.85 387 THR A N 1
ATOM 2929 C CA . THR A 1 387 ? -12.870 7.941 -61.255 1.00 18.22 387 THR A CA 1
ATOM 2930 C C . THR A 1 387 ? -13.352 6.553 -60.867 1.00 21.64 387 THR A C 1
ATOM 2931 O O . THR A 1 387 ? -13.948 6.373 -59.802 1.00 22.05 387 THR A O 1
ATOM 2935 N N . LYS A 1 388 ? -13.081 5.577 -61.731 1.00 20.47 388 LYS A N 1
ATOM 2936 C CA . LYS A 1 388 ? -13.402 4.181 -61.460 1.00 21.25 388 LYS A CA 1
ATOM 2937 C C . LYS A 1 388 ? -14.891 4.014 -61.152 1.00 27.03 388 LYS A C 1
ATOM 2938 O O . LYS A 1 388 ? -15.275 3.304 -60.220 1.00 26.74 388 LYS A O 1
ATOM 2944 N N . CYS A 1 389 ? -15.727 4.684 -61.939 1.00 26.69 389 CYS A N 1
ATOM 2945 C CA . CYS A 1 389 ? -17.169 4.634 -61.732 1.00 24.72 389 CYS A CA 1
ATOM 2946 C C . CYS A 1 389 ? -17.889 3.974 -62.893 1.00 23.71 389 CYS A C 1
ATOM 2947 O O . CYS A 1 389 ? -17.385 3.939 -64.017 1.00 23.13 389 CYS A O 1
ATOM 2950 N N . THR A 1 390 ? -19.076 3.453 -62.611 1.00 24.21 390 THR A N 1
ATOM 2951 C CA . THR A 1 390 ? -19.949 2.936 -63.653 1.00 24.24 390 THR A CA 1
ATOM 2952 C C . THR A 1 390 ? -21.294 3.647 -63.594 1.00 24.02 390 THR A C 1
ATOM 2953 O O . THR A 1 390 ? -21.919 3.730 -62.532 1.00 22.61 390 THR A O 1
ATOM 2957 N N . MET A 1 391 ? -21.723 4.174 -64.737 1.00 20.98 391 MET A N 1
ATOM 2958 C CA . MET A 1 391 ? -23.010 4.850 -64.840 1.00 18.95 391 MET A CA 1
ATOM 2959 C C . MET A 1 391 ? -23.840 4.245 -65.963 1.00 21.34 391 MET A C 1
ATOM 2960 O O . MET A 1 391 ? -23.372 4.099 -67.100 1.00 20.99 391 MET A O 1
ATOM 2965 N N . PHE A 1 392 ? -25.078 3.903 -65.630 1.00 20.86 392 PHE A N 1
ATOM 2966 C CA . PHE A 1 392 ? -25.967 3.208 -66.545 1.00 27.71 392 PHE A CA 1
ATOM 2967 C C . PHE A 1 392 ? -27.271 3.990 -66.697 1.00 26.49 392 PHE A C 1
ATOM 2968 O O . PHE A 1 392 ? -27.761 4.580 -65.734 1.00 23.98 392 PHE A O 1
ATOM 2976 N N . ALA A 1 393 ? -27.801 4.014 -67.918 1.00 27.77 393 ALA A N 1
ATOM 2977 C CA . ALA A 1 393 ? -29.099 4.624 -68.222 1.00 26.50 393 ALA A CA 1
ATOM 2978 C C . ALA A 1 393 ? -29.168 6.108 -67.854 1.00 25.71 393 ALA A C 1
ATOM 2979 O O . ALA A 1 393 ? -28.158 6.811 -67.881 1.00 23.38 393 ALA A O 1
ATOM 2981 N N . GLY A 1 394 ? -30.369 6.575 -67.519 1.00 27.26 394 GLY A N 1
ATOM 2982 C CA . GLY A 1 394 ? -30.599 7.986 -67.263 1.00 27.25 394 GLY A CA 1
ATOM 2983 C C . GLY A 1 394 ? -30.699 8.780 -68.554 1.00 28.97 394 GLY A C 1
ATOM 2984 O O . GLY A 1 394 ? -30.372 8.270 -69.627 1.00 25.58 394 GLY A O 1
ATOM 2985 N N . ASP A 1 395 ? -31.157 10.025 -68.456 1.00 28.05 395 ASP A N 1
ATOM 2986 C CA . ASP A 1 395 ? -31.232 10.898 -69.625 1.00 29.66 395 ASP A CA 1
ATOM 2987 C C . ASP A 1 395 ? -29.839 11.302 -70.081 1.00 27.49 395 ASP A C 1
ATOM 2988 O O . ASP A 1 395 ? -29.570 11.407 -71.273 1.00 25.47 395 ASP A O 1
ATOM 2993 N N . TYR A 1 396 ? -28.964 11.540 -69.111 1.00 27.11 396 TYR A N 1
ATOM 2994 C CA . TYR A 1 396 ? -27.557 11.822 -69.364 1.00 27.19 396 TYR A CA 1
ATOM 2995 C C . TYR A 1 396 ? -26.785 11.370 -68.134 1.00 26.44 396 TYR A C 1
ATOM 2996 O O . TYR A 1 396 ? -27.391 11.108 -67.097 1.00 20.78 396 TYR A O 1
ATOM 3005 N N . ALA A 1 397 ? -25.467 11.242 -68.243 1.00 27.89 397 ALA A N 1
ATOM 3006 C CA . ALA A 1 397 ? -24.679 10.817 -67.090 1.00 25.74 397 ALA A CA 1
ATOM 3007 C C . ALA A 1 397 ? -23.978 11.994 -66.419 1.00 27.70 397 ALA A C 1
ATOM 3008 O O . ALA A 1 397 ? -24.120 12.203 -65.213 1.00 26.91 397 ALA A O 1
ATOM 3010 N N . VAL A 1 398 ? -23.238 12.769 -67.207 1.00 25.89 398 VAL A N 1
ATOM 3011 C CA . VAL A 1 398 ? -22.437 13.873 -66.684 1.00 24.16 398 VAL A CA 1
ATOM 3012 C C . VAL A 1 398 ? -22.704 15.161 -67.450 1.00 24.13 398 VAL A C 1
ATOM 3013 O O . VAL A 1 398 ? -22.590 15.192 -68.672 1.00 22.79 398 VAL A O 1
ATOM 3017 N N . ARG A 1 399 ? -23.057 16.220 -66.730 1.00 25.58 399 ARG A N 1
ATOM 3018 C CA . ARG A 1 399 ? -23.306 17.513 -67.358 1.00 23.62 399 ARG A CA 1
ATOM 3019 C C . ARG A 1 399 ? -22.656 18.651 -66.590 1.00 24.65 399 ARG A C 1
ATOM 3020 O O . ARG A 1 399 ? -22.761 18.728 -65.363 1.00 28.27 399 ARG A O 1
ATOM 3028 N N . THR A 1 400 ? -21.964 19.523 -67.316 1.00 21.09 400 THR A N 1
ATOM 3029 C CA . THR A 1 400 ? -21.399 20.724 -66.721 1.00 25.13 400 THR A CA 1
ATOM 3030 C C . THR A 1 400 ? -21.943 21.958 -67.428 1.00 27.88 400 THR A C 1
ATOM 3031 O O . THR A 1 400 ? -22.136 21.954 -68.647 1.00 30.14 400 THR A O 1
ATOM 3035 N N . ARG A 1 401 ? -22.189 23.010 -66.654 1.00 23.13 401 ARG A N 1
ATOM 3036 C CA . ARG A 1 401 ? -22.696 24.265 -67.195 1.00 25.76 401 ARG A CA 1
ATOM 3037 C C . ARG A 1 401 ? -21.997 25.458 -66.553 1.00 26.90 401 ARG A C 1
ATOM 3038 O O . ARG A 1 401 ? -21.569 25.396 -65.403 1.00 25.55 401 ARG A O 1
ATOM 3046 N N . VAL A 1 402 ? -21.862 26.535 -67.316 1.00 27.48 402 VAL A N 1
ATOM 3047 C CA . VAL A 1 402 ? -21.370 27.795 -66.780 1.00 28.99 402 VAL A CA 1
ATOM 3048 C C . VAL A 1 402 ? -22.481 28.834 -66.887 1.00 30.39 402 VAL A C 1
ATOM 3049 O O . VAL A 1 402 ? -22.974 29.099 -67.982 1.00 30.00 402 VAL A O 1
ATOM 3053 N N . THR A 1 403 ? -22.891 29.408 -65.759 1.00 29.68 403 THR A N 1
ATOM 3054 C CA . THR A 1 403 ? -24.025 30.335 -65.752 1.00 34.22 403 THR A CA 1
ATOM 3055 C C . THR A 1 403 ? -23.682 31.708 -66.326 1.00 39.84 403 THR A C 1
ATOM 3056 O O . THR A 1 403 ? -24.526 32.341 -66.960 1.00 44.27 403 TH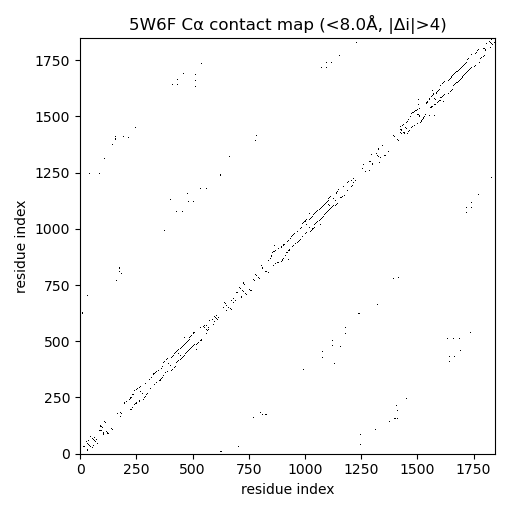R A O 1
ATOM 3060 N N . GLN A 1 404 ? -22.455 32.172 -66.117 1.00 42.73 404 GLN A N 1
ATOM 3061 C CA . GLN A 1 404 ? -22.069 33.469 -66.661 1.00 49.41 404 GLN A CA 1
ATOM 3062 C C . GLN A 1 404 ? -21.002 33.243 -67.722 1.00 48.13 404 GLN A C 1
ATOM 3063 O O . GLN A 1 404 ? -19.826 33.043 -67.410 1.00 47.85 404 GLN A O 1
ATOM 3069 N N . LYS A 1 405 ? -21.429 33.283 -68.981 1.00 44.66 405 LYS A N 1
ATOM 3070 C CA . LYS A 1 405 ? -20.572 32.871 -70.084 1.00 44.77 405 LYS A CA 1
ATOM 3071 C C . LYS A 1 405 ? -19.818 34.047 -70.693 1.00 44.78 405 LYS A C 1
ATOM 3072 O O . LYS A 1 405 ? -18.748 33.874 -71.277 1.00 45.67 405 LYS A O 1
ATOM 3078 N N . GLN A 1 406 ? -20.391 35.240 -70.567 1.00 46.22 406 GLN A N 1
ATOM 3079 C CA . GLN A 1 406 ? -19.750 36.455 -71.059 1.00 47.19 406 GLN A CA 1
ATOM 3080 C C . GLN A 1 406 ? -18.450 36.750 -70.323 1.00 43.29 406 GLN A C 1
ATOM 3081 O O . GLN A 1 406 ? -18.369 36.623 -69.101 1.00 41.44 406 GLN A O 1
ATOM 3087 N N . VAL A 1 407 ? -17.438 37.148 -71.085 1.00 40.83 407 VAL A N 1
ATOM 3088 C CA . VAL A 1 407 ? -16.178 37.617 -70.530 1.00 40.80 407 VAL A CA 1
ATOM 3089 C C . VAL A 1 407 ? -15.824 38.999 -71.078 1.00 44.02 407 VAL A C 1
ATOM 3090 O O . VAL A 1 407 ? -16.385 39.443 -72.082 1.00 44.16 407 VAL A O 1
ATOM 3094 N N . THR A 1 408 ? -14.900 39.676 -70.409 1.00 44.76 408 THR A N 1
ATOM 3095 C CA . THR A 1 408 ? -14.366 40.940 -70.900 1.00 48.76 408 THR A CA 1
ATOM 3096 C C . THR A 1 408 ? -12.896 40.787 -71.290 1.00 51.13 408 THR A C 1
ATOM 3097 O O . THR A 1 408 ? -12.116 40.182 -70.553 1.00 54.27 408 THR A O 1
ATOM 3101 N N . ALA A 1 409 ? -12.535 41.314 -72.459 1.00 52.70 409 ALA A N 1
ATOM 3102 C CA . ALA A 1 409 ? -11.160 41.265 -72.956 1.00 52.05 409 ALA A CA 1
ATOM 3103 C C . ALA A 1 409 ? -10.176 41.785 -71.906 1.00 51.27 409 ALA A C 1
ATOM 3104 O O . ALA A 1 409 ? -10.465 42.759 -71.213 1.00 53.67 409 ALA A O 1
ATOM 3106 N N . PRO A 1 410 ? -9.003 41.138 -71.787 1.00 46.52 410 PRO A N 1
ATOM 3107 C CA . PRO A 1 410 ? -8.481 40.114 -72.702 1.00 43.86 410 PRO A CA 1
ATOM 3108 C C . PRO A 1 410 ? -9.011 38.692 -72.496 1.00 39.47 410 PRO A C 1
ATOM 3109 O O . PRO A 1 410 ? -8.597 37.813 -73.254 1.00 38.24 410 PRO A O 1
ATOM 3113 N N . ASP A 1 411 ? -9.889 38.462 -71.521 1.00 36.00 411 ASP A N 1
ATOM 3114 C CA . ASP A 1 411 ? -10.515 37.146 -71.388 1.00 34.04 411 ASP A CA 1
ATOM 3115 C C . ASP A 1 411 ? -11.324 36.832 -72.643 1.00 33.62 411 ASP A C 1
ATOM 3116 O O . ASP A 1 411 ? -12.003 37.704 -73.185 1.00 33.60 411 ASP A O 1
ATOM 3121 N N . LEU A 1 412 ? -11.252 35.587 -73.097 1.00 33.90 412 LEU A N 1
ATOM 3122 C CA . LEU A 1 412 ? -11.952 35.181 -74.308 1.00 35.23 412 LEU A CA 1
ATOM 3123 C C . LEU A 1 412 ? -12.984 34.104 -74.023 1.00 33.91 412 LEU A C 1
ATOM 3124 O O . LEU A 1 412 ? -13.845 33.824 -74.852 1.00 35.37 412 LEU A O 1
ATOM 3129 N N . PHE A 1 413 ? -12.896 33.501 -72.845 1.00 32.59 413 PHE A N 1
ATOM 3130 C CA . PHE A 1 413 ? -13.701 32.329 -72.551 1.00 30.49 413 PHE A CA 1
ATOM 3131 C C . PHE A 1 413 ? -13.806 32.101 -71.048 1.00 29.34 413 PHE A C 1
ATOM 3132 O O . PHE A 1 413 ? -12.926 32.511 -70.286 1.00 28.15 413 PHE A O 1
ATOM 3140 N N . ALA A 1 414 ? -14.886 31.451 -70.627 1.00 28.39 414 ALA A N 1
ATOM 3141 C CA . ALA A 1 414 ? -15.082 31.112 -69.220 1.00 29.04 414 ALA A CA 1
ATOM 3142 C C . ALA A 1 414 ? -15.458 29.645 -69.086 1.00 27.76 414 ALA A C 1
ATOM 3143 O O . ALA A 1 414 ? -16.343 29.159 -69.788 1.00 25.24 414 ALA A O 1
ATOM 3145 N N . GLY A 1 415 ? -14.786 28.941 -68.184 1.00 29.68 415 GLY A N 1
ATOM 3146 C CA . GLY A 1 415 ? -15.059 27.533 -67.977 1.00 28.36 415 GLY A CA 1
ATOM 3147 C C . GLY A 1 415 ? -14.229 26.927 -66.867 1.00 28.45 415 GLY A C 1
ATOM 3148 O O . GLY A 1 415 ? -13.409 27.606 -66.249 1.00 28.66 415 GLY A O 1
ATOM 3149 N N . TYR A 1 416 ? -14.435 25.635 -66.627 1.00 26.16 416 TYR A N 1
ATOM 3150 C CA . TYR A 1 416 ? -13.824 24.948 -65.497 1.00 28.19 416 TYR A CA 1
ATOM 3151 C C . TYR A 1 416 ? -13.407 23.535 -65.884 1.00 27.95 416 TYR A C 1
ATOM 3152 O O . TYR A 1 416 ? -13.982 22.944 -66.799 1.00 24.31 416 TYR A O 1
ATOM 3161 N N . PRO A 1 417 ? -12.388 22.995 -65.198 1.00 26.14 417 PRO A N 1
ATOM 3162 C CA . PRO A 1 417 ? -11.920 21.637 -65.500 1.00 24.05 417 PRO A CA 1
ATOM 3163 C C . PRO A 1 417 ? -12.771 20.541 -64.887 1.00 28.17 417 PRO A C 1
ATOM 3164 O O . PRO A 1 417 ? -13.291 20.679 -63.777 1.00 28.96 417 PRO A O 1
ATOM 3168 N N . VAL A 1 418 ? -12.921 19.459 -65.640 1.00 28.61 418 VAL A N 1
ATOM 3169 C CA . VAL A 1 418 ? -13.478 18.220 -65.122 1.00 25.00 418 VAL A CA 1
ATOM 3170 C C . VAL A 1 418 ? -12.429 17.128 -65.301 1.00 26.84 418 VAL A C 1
ATOM 3171 O O . VAL A 1 418 ? -11.638 17.166 -66.245 1.00 28.72 418 VAL A O 1
ATOM 3175 N N . LEU A 1 419 ? -12.391 16.175 -64.381 1.00 24.10 419 LEU A N 1
ATOM 3176 C CA . LEU A 1 419 ? -11.469 15.057 -64.511 1.00 23.58 419 LEU A CA 1
ATOM 3177 C C . LEU A 1 419 ? -12.246 13.750 -64.505 1.00 24.24 419 LEU A C 1
ATOM 3178 O O . LEU A 1 419 ? -12.814 13.358 -63.487 1.00 23.85 419 LEU A O 1
ATOM 3183 N N . ILE A 1 420 ? -12.286 13.086 -65.656 1.00 23.54 420 ILE A N 1
ATOM 3184 C CA . ILE A 1 420 ? -13.023 11.834 -65.790 1.00 22.04 420 ILE A CA 1
ATOM 3185 C C . ILE A 1 420 ? -12.053 10.735 -66.202 1.00 20.30 420 ILE A C 1
ATOM 3186 O O . ILE A 1 420 ? -11.466 10.780 -67.283 1.00 20.68 420 ILE A O 1
ATOM 3191 N N . THR A 1 421 ? -11.889 9.747 -65.329 1.00 20.45 421 THR A N 1
ATOM 3192 C CA . THR A 1 421 ? -10.832 8.762 -65.493 1.00 20.26 421 THR A CA 1
ATOM 3193 C C . THR A 1 421 ? -11.324 7.336 -65.289 1.00 21.98 421 THR A C 1
ATOM 3194 O O . THR A 1 421 ? -12.085 7.066 -64.355 1.00 21.10 421 THR A O 1
ATOM 3198 N N . CYS A 1 422 ? -10.865 6.444 -66.168 1.00 23.17 422 CYS A N 1
ATOM 3199 C CA . CYS A 1 422 ? -11.145 5.003 -66.127 1.00 24.27 422 CYS A CA 1
ATOM 3200 C C . CYS A 1 422 ? -12.546 4.670 -65.622 1.00 24.80 422 CYS A C 1
ATOM 3201 O O . CYS A 1 422 ? -12.720 3.856 -64.716 1.00 22.62 422 CYS A O 1
ATOM 3204 N N . SER A 1 423 ? -13.544 5.294 -66.241 1.00 24.73 423 SER A N 1
ATOM 3205 C CA . SER A 1 423 ? -14.931 5.089 -65.851 1.00 25.74 423 SER A CA 1
ATOM 3206 C C . SER A 1 423 ? -15.770 4.607 -67.031 1.00 27.53 423 SER A C 1
ATOM 3207 O O . SER A 1 423 ? -15.408 4.813 -68.187 1.00 28.01 423 SER A O 1
ATOM 3210 N N . VAL A 1 424 ? -16.900 3.978 -66.727 1.00 30.03 424 VAL A N 1
ATOM 3211 C CA . VAL A 1 424 ? -17.740 3.361 -67.745 1.00 27.43 424 VAL A CA 1
ATOM 3212 C C . VAL A 1 424 ? -19.114 4.013 -67.794 1.00 25.55 424 VAL A C 1
ATOM 3213 O O . VAL A 1 424 ? -19.777 4.171 -66.770 1.00 28.18 424 VAL A O 1
ATOM 3217 N N . PHE A 1 425 ? -19.530 4.403 -68.993 1.00 23.92 425 PHE A N 1
ATOM 3218 C CA . PHE A 1 425 ? -20.806 5.075 -69.185 1.00 22.91 425 PHE A CA 1
ATOM 3219 C C . PHE A 1 425 ? -21.588 4.328 -70.253 1.00 25.63 425 PHE A C 1
ATOM 3220 O O . PHE A 1 425 ? -21.212 4.335 -71.426 1.00 26.73 425 PHE A O 1
ATOM 3228 N N . ASP A 1 426 ? -22.674 3.681 -69.842 1.00 24.48 426 ASP A N 1
ATOM 3229 C CA . ASP A 1 426 ? -23.319 2.683 -70.685 1.00 25.24 426 ASP A CA 1
ATOM 3230 C C . ASP A 1 426 ? -24.837 2.828 -70.766 1.00 25.87 426 ASP A C 1
ATOM 3231 O O . ASP A 1 426 ? -25.510 3.041 -69.755 1.00 25.19 426 ASP A O 1
ATOM 3236 N N . ALA A 1 427 ? -25.355 2.713 -71.987 1.00 22.68 427 ALA A N 1
ATOM 3237 C CA . ALA A 1 427 ? -26.792 2.726 -72.269 1.00 18.91 427 ALA A CA 1
ATOM 3238 C C . ALA A 1 427 ? -27.479 3.987 -71.755 1.00 21.01 427 ALA A C 1
ATOM 3239 O O . ALA A 1 427 ? -28.663 3.974 -71.431 1.00 25.18 427 ALA A O 1
ATOM 3241 N N . VAL A 1 428 ? -26.725 5.075 -71.672 1.00 21.29 428 VAL A N 1
ATOM 3242 C CA . VAL A 1 428 ? -27.311 6.369 -71.367 1.00 20.63 428 VAL A CA 1
ATOM 3243 C C . VAL A 1 428 ? -28.191 6.783 -72.547 1.00 23.91 428 VAL A C 1
ATOM 3244 O O . VAL A 1 428 ? -27.781 6.648 -73.699 1.00 23.66 428 VAL A O 1
ATOM 3248 N N . ARG A 1 429 ? -29.398 7.266 -72.263 1.00 22.66 429 ARG A N 1
ATOM 3249 C CA . ARG A 1 429 ? -30.368 7.566 -73.315 1.00 25.85 429 ARG A CA 1
ATOM 3250 C C . ARG A 1 429 ? -29.938 8.754 -74.176 1.00 26.22 429 ARG A C 1
ATOM 3251 O O . ARG A 1 429 ? -30.108 8.732 -75.394 1.00 23.82 429 ARG A O 1
ATOM 3259 N N . GLY A 1 430 ? -29.388 9.785 -73.543 1.00 28.31 430 GLY A N 1
ATOM 3260 C CA . GLY A 1 430 ? -28.845 10.925 -74.265 1.00 27.01 430 GLY A CA 1
ATOM 3261 C C . GLY A 1 430 ? -27.328 10.879 -74.229 1.00 28.83 430 GLY A C 1
ATOM 3262 O O . GLY A 1 430 ? -26.742 9.797 -74.238 1.00 31.97 430 GLY A O 1
ATOM 3263 N N . HIS A 1 431 ? -26.686 12.042 -74.180 1.00 26.79 431 HIS A N 1
ATOM 3264 C CA . HIS A 1 431 ? -25.232 12.087 -74.052 1.00 28.20 431 HIS A CA 1
ATOM 3265 C C . HIS A 1 431 ? -24.794 11.460 -72.735 1.00 26.95 431 HIS A C 1
ATOM 3266 O O . HIS A 1 431 ? -25.419 11.679 -71.701 1.00 25.73 431 HIS A O 1
ATOM 3273 N N . ALA A 1 432 ? -23.723 10.678 -72.772 1.00 24.32 432 ALA A N 1
ATOM 3274 C CA . ALA A 1 432 ? -23.082 10.267 -71.538 1.00 23.48 432 ALA A CA 1
ATOM 3275 C C . ALA A 1 432 ? -22.467 11.506 -70.902 1.00 24.23 432 ALA A C 1
ATOM 3276 O O . ALA A 1 432 ? -22.670 11.769 -69.719 1.00 24.29 432 ALA A O 1
ATOM 3278 N N . TRP A 1 433 ? -21.738 12.273 -71.709 1.00 22.68 433 TRP A N 1
ATOM 3279 C CA . TRP A 1 433 ? -21.153 13.540 -71.271 1.00 24.37 433 TRP A CA 1
ATOM 3280 C C . TRP A 1 433 ? -21.727 14.713 -72.055 1.00 25.24 433 TRP A C 1
ATOM 3281 O O . TRP A 1 433 ? -21.661 14.744 -73.287 1.00 23.86 433 TRP A O 1
ATOM 3292 N N . ASP A 1 434 ? -22.303 15.666 -71.334 1.00 22.80 434 ASP A N 1
ATOM 3293 C CA . ASP A 1 434 ? -22.790 16.904 -71.926 1.00 21.69 434 ASP A CA 1
ATOM 3294 C C . ASP A 1 434 ? -22.022 18.042 -71.270 1.00 26.86 434 ASP A C 1
ATOM 3295 O O . ASP A 1 434 ? -22.459 18.606 -70.262 1.00 26.15 434 ASP A O 1
ATOM 3300 N N . LEU A 1 435 ? -20.869 18.367 -71.839 1.00 24.65 435 LEU A N 1
ATOM 3301 C CA . LEU A 1 435 ? -19.931 19.258 -71.174 1.00 26.38 435 LEU A CA 1
ATOM 3302 C C . LEU A 1 435 ? -19.854 20.626 -71.844 1.00 25.50 435 LEU A C 1
ATOM 3303 O O . LEU A 1 435 ? -19.388 20.751 -72.978 1.00 22.60 435 LEU A O 1
ATOM 3308 N N . GLU A 1 436 ? -20.327 21.651 -71.143 1.00 24.75 436 GLU A N 1
ATOM 3309 C CA . GLU A 1 436 ? -20.133 23.025 -71.591 1.00 25.45 436 GLU A CA 1
ATOM 3310 C C . GLU A 1 436 ? -19.124 23.718 -70.687 1.00 25.77 436 GLU A C 1
ATOM 3311 O O . GLU A 1 436 ? -19.107 23.488 -69.478 1.00 28.66 436 GLU A O 1
ATOM 3317 N N . GLY A 1 437 ? -18.285 24.565 -71.276 1.00 25.53 437 GLY A N 1
ATOM 3318 C CA . GLY A 1 437 ? -17.288 25.300 -70.520 1.00 28.28 437 GLY A CA 1
ATOM 3319 C C . GLY A 1 437 ? -16.254 24.397 -69.875 1.00 27.42 437 GLY A C 1
ATOM 3320 O O . GLY A 1 437 ? -15.919 24.558 -68.703 1.00 22.72 437 GLY A O 1
ATOM 3321 N N . SER A 1 438 ? -15.750 23.440 -70.645 1.00 28.49 438 SER A N 1
ATOM 3322 C CA . SER A 1 438 ? -14.746 22.507 -70.151 1.00 27.32 438 SER A CA 1
ATOM 3323 C C . SER A 1 438 ? -13.348 23.042 -70.457 1.00 28.46 438 SER A C 1
ATOM 3324 O O . SER A 1 438 ? -12.936 23.102 -71.613 1.00 28.37 438 SER A O 1
ATOM 3327 N N . VAL A 1 439 ? -12.623 23.431 -69.414 1.00 27.93 439 VAL A N 1
ATOM 3328 C CA . VAL A 1 439 ? -11.320 24.069 -69.577 1.00 27.11 439 VAL A CA 1
ATOM 3329 C C . VAL A 1 439 ? -10.262 23.420 -68.694 1.00 27.17 439 VAL A C 1
ATOM 3330 O O . VAL A 1 439 ? -10.465 23.295 -67.495 1.00 29.63 439 VAL A O 1
ATOM 3334 N N . TYR A 1 440 ? -9.130 23.045 -69.286 1.00 20.75 440 TYR A N 1
ATOM 3335 C CA . TYR A 1 440 ? -8.038 22.344 -68.589 1.00 26.46 440 TYR A CA 1
ATOM 3336 C C . TYR A 1 440 ? -8.470 20.962 -68.113 1.00 23.45 440 TYR A C 1
ATOM 3337 O O . TYR A 1 440 ? -7.869 20.401 -67.200 1.00 29.00 440 TYR A O 1
ATOM 3346 N N . SER A 1 441 ? -9.510 20.420 -68.735 1.00 21.96 441 SER A N 1
ATOM 3347 C CA . SER A 1 441 ? -10.035 19.111 -68.367 1.00 22.36 441 SER A CA 1
ATOM 3348 C C . SER A 1 441 ? -9.119 17.974 -68.811 1.00 22.39 441 SER A C 1
ATOM 3349 O O . SER A 1 441 ? -8.428 18.071 -69.829 1.00 19.83 441 SER A O 1
ATOM 3352 N N . THR A 1 442 ? -9.108 16.897 -68.033 1.00 26.09 442 THR A N 1
ATOM 3353 C CA . THR A 1 442 ? -8.441 15.673 -68.450 1.00 26.47 442 THR A CA 1
ATOM 3354 C C . THR A 1 442 ? -9.446 14.534 -68.426 1.00 25.80 442 THR A C 1
ATOM 3355 O O . THR A 1 442 ? -10.067 14.256 -67.401 1.00 27.31 442 THR A O 1
ATOM 3359 N N . ILE A 1 443 ? -9.608 13.886 -69.572 1.00 22.01 443 ILE A N 1
ATOM 3360 C CA . ILE A 1 443 ? -10.586 12.824 -69.728 1.00 21.28 443 ILE A CA 1
ATOM 3361 C C . ILE A 1 443 ? -9.873 11.596 -70.277 1.00 23.48 443 ILE A C 1
ATOM 3362 O O . ILE A 1 443 ? -9.532 11.542 -71.460 1.00 20.18 443 ILE A O 1
ATOM 3367 N N . THR A 1 444 ? -9.639 10.616 -69.408 1.00 24.09 444 THR A N 1
ATOM 3368 C CA . THR A 1 444 ? -8.672 9.561 -69.700 1.00 24.31 444 THR A CA 1
ATOM 3369 C C . THR A 1 444 ? -9.172 8.141 -69.447 1.00 26.27 444 THR A C 1
ATOM 3370 O O . THR A 1 444 ? -9.694 7.835 -68.373 1.00 24.25 444 THR A O 1
ATOM 3374 N N . GLY A 1 445 ? -9.001 7.281 -70.448 1.00 24.38 445 GLY A N 1
ATOM 3375 C CA . GLY A 1 445 ? -9.222 5.855 -70.289 1.00 23.20 445 GLY A CA 1
ATOM 3376 C C . GLY A 1 445 ? -10.644 5.461 -69.945 1.00 25.02 445 GLY A C 1
ATOM 3377 O O . GLY A 1 445 ? -10.868 4.469 -69.252 1.00 24.78 445 GLY A O 1
ATOM 3378 N N . ASN A 1 446 ? -11.612 6.228 -70.436 1.00 24.83 446 ASN A N 1
ATOM 3379 C CA . ASN A 1 446 ? -13.012 5.920 -70.179 1.00 23.30 446 ASN A CA 1
ATOM 3380 C C . ASN A 1 446 ? -13.648 5.121 -71.304 1.00 24.65 446 ASN A C 1
ATOM 3381 O O . ASN A 1 446 ? -13.166 5.121 -72.436 1.00 20.23 446 ASN A O 1
ATOM 3386 N N . LEU A 1 447 ? -14.737 4.439 -70.978 1.00 25.65 447 LEU A N 1
ATOM 3387 C CA . LEU A 1 447 ? -15.507 3.707 -71.967 1.00 22.91 447 LEU A CA 1
ATOM 3388 C C . LEU A 1 447 ? -16.895 4.324 -72.079 1.00 23.64 447 LEU A C 1
ATOM 3389 O O . LEU A 1 447 ? -17.598 4.463 -71.081 1.00 23.81 447 LEU A O 1
ATOM 3394 N N . VAL A 1 448 ? -17.282 4.706 -73.292 1.00 23.06 448 VAL A N 1
ATOM 3395 C CA . VAL A 1 448 ? -18.566 5.363 -73.503 1.00 20.77 448 VAL A CA 1
ATOM 3396 C C . VAL A 1 448 ? -19.404 4.663 -74.568 1.00 20.52 448 VAL A C 1
ATOM 3397 O O . VAL A 1 448 ? -18.931 4.391 -75.668 1.00 20.08 448 VAL A O 1
ATOM 3401 N N . SER A 1 449 ? -20.650 4.368 -74.219 1.00 21.40 449 SER A N 1
ATOM 3402 C CA . SER A 1 449 ? -21.619 3.808 -75.152 1.00 22.32 449 SER A CA 1
ATOM 3403 C C . SER A 1 449 ? -22.987 4.383 -74.811 1.00 24.56 449 SER A C 1
ATOM 3404 O O . SER A 1 449 ? -23.650 3.910 -73.882 1.00 26.42 449 SER A O 1
ATOM 3407 N N . ALA A 1 450 ? -23.405 5.414 -75.543 1.00 19.19 450 ALA A N 1
ATOM 3408 C CA . ALA A 1 450 ? -24.573 6.190 -75.127 1.00 19.67 450 ALA A CA 1
ATOM 3409 C C . ALA A 1 450 ? -25.332 6.867 -76.269 1.00 22.94 450 ALA A C 1
ATOM 3410 O O . ALA A 1 450 ? -24.825 6.999 -77.382 1.00 22.14 450 ALA A O 1
ATOM 3412 N N . GLY A 1 451 ? -26.565 7.275 -75.982 1.00 24.70 451 GLY A N 1
ATOM 3413 C CA . GLY A 1 451 ? -27.325 8.114 -76.892 1.00 25.51 451 GLY A CA 1
ATOM 3414 C C . GLY A 1 451 ? -28.194 7.399 -77.907 1.00 23.25 451 GLY A C 1
ATOM 3415 O O . GLY A 1 451 ? -28.859 8.044 -78.719 1.00 21.75 451 GLY A O 1
ATOM 3416 N N . ARG A 1 452 ? -28.196 6.072 -77.870 1.00 21.91 452 ARG A N 1
ATOM 3417 C CA . ARG A 1 452 ? -28.909 5.291 -78.879 1.00 25.96 452 ARG A CA 1
ATOM 3418 C C . ARG A 1 452 ? -30.415 5.538 -78.866 1.00 29.45 452 ARG A C 1
ATOM 3419 O O . ARG A 1 452 ? -31.062 5.516 -79.913 1.00 29.83 452 ARG A O 1
ATOM 3427 N N . ASP A 1 453 ? -30.968 5.779 -77.682 1.00 28.91 453 ASP A N 1
ATOM 3428 C CA . ASP A 1 453 ? -32.407 5.971 -77.541 1.00 33.85 453 ASP A CA 1
ATOM 3429 C C . ASP A 1 453 ? -32.895 7.289 -78.149 1.00 33.24 453 ASP A C 1
ATOM 3430 O O . ASP A 1 453 ? -34.062 7.406 -78.525 1.00 30.87 453 ASP A O 1
ATOM 3435 N N . THR A 1 454 ? -32.010 8.280 -78.235 1.00 29.72 454 THR A N 1
ATOM 3436 C CA . THR A 1 454 ? -32.397 9.601 -78.729 1.00 25.21 454 THR A CA 1
ATOM 3437 C C . THR A 1 454 ? -31.550 10.063 -79.920 1.00 25.76 454 THR A C 1
ATOM 3438 O O . THR A 1 454 ? -31.567 11.244 -80.270 1.00 28.76 454 THR A O 1
ATOM 3442 N N . ASN A 1 455 ? -30.822 9.132 -80.535 1.00 23.98 455 ASN A N 1
ATOM 3443 C CA . ASN A 1 455 ? -29.892 9.453 -81.617 1.00 27.83 455 ASN A CA 1
ATOM 3444 C C . ASN A 1 455 ? -28.929 10.577 -81.245 1.00 27.76 455 ASN A C 1
ATOM 3445 O O . ASN A 1 455 ? -28.736 11.524 -82.011 1.00 25.21 455 ASN A O 1
ATOM 3450 N N . SER A 1 456 ? -28.337 10.469 -80.061 1.00 24.34 456 SER A N 1
ATOM 3451 C CA . SER A 1 456 ? -27.453 11.510 -79.549 1.00 25.10 456 SER A CA 1
ATOM 3452 C C . SER A 1 456 ? -25.999 11.071 -79.585 1.00 23.52 456 SER A C 1
ATOM 3453 O O . SER A 1 456 ? -25.701 9.876 -79.537 1.00 23.77 456 SER A O 1
ATOM 3456 N N . HIS A 1 457 ? -25.098 12.045 -79.656 1.00 21.39 457 HIS A N 1
ATOM 3457 C CA . HIS A 1 457 ? -23.675 11.771 -79.538 1.00 23.18 457 HIS A CA 1
ATOM 3458 C C . HIS A 1 457 ? -23.399 11.131 -78.183 1.00 25.60 457 HIS A C 1
ATOM 3459 O O . HIS A 1 457 ? -24.057 11.460 -77.192 1.00 20.69 457 HIS A O 1
ATOM 3466 N N . GLY A 1 458 ? -22.438 10.213 -78.146 1.00 24.16 458 GLY A N 1
ATOM 3467 C CA . GLY A 1 458 ? -22.032 9.589 -76.899 1.00 24.02 458 GLY A CA 1
ATOM 3468 C C . GLY A 1 458 ? -21.522 10.641 -75.938 1.00 23.31 458 GLY A C 1
ATOM 3469 O O . GLY A 1 458 ? -21.841 10.627 -74.747 1.00 22.12 458 GLY A O 1
ATOM 3470 N N . ALA A 1 459 ? -20.729 11.561 -76.474 1.00 23.97 459 ALA A N 1
ATOM 3471 C CA . ALA A 1 459 ? -20.209 12.684 -75.709 1.00 24.42 459 ALA A CA 1
ATOM 3472 C C . ALA A 1 459 ? -20.252 13.954 -76.553 1.00 26.91 459 ALA A C 1
ATOM 3473 O O . ALA A 1 459 ? -19.964 13.929 -77.751 1.00 28.01 459 ALA A O 1
ATOM 3475 N N . TYR A 1 460 ? -20.610 15.063 -75.918 1.00 25.58 460 TYR A N 1
ATOM 3476 C CA . TYR A 1 460 ? -20.779 16.327 -76.617 1.00 25.05 460 TYR A CA 1
ATOM 3477 C C . TYR A 1 460 ? -20.138 17.446 -75.814 1.00 22.87 460 TYR A C 1
ATOM 3478 O O . TYR A 1 460 ? -20.605 17.793 -74.727 1.00 26.94 460 TYR A O 1
ATOM 3487 N N . ILE A 1 461 ? -19.056 18.000 -76.350 1.00 22.55 461 ILE A N 1
ATOM 3488 C CA . ILE A 1 461 ? -18.353 19.088 -75.687 1.00 25.31 461 ILE A CA 1
ATOM 3489 C C . ILE A 1 461 ? -18.576 20.387 -76.444 1.00 26.42 461 ILE A C 1
ATOM 3490 O O . ILE A 1 461 ? -18.099 20.553 -77.566 1.00 27.69 461 ILE A O 1
ATOM 3495 N N . LYS A 1 462 ? -19.308 21.306 -75.826 1.00 27.55 462 LYS A N 1
ATOM 3496 C CA . LYS A 1 462 ? -19.610 22.585 -76.451 1.00 28.64 462 LYS A CA 1
ATOM 3497 C C . LYS A 1 462 ? -19.001 23.724 -75.651 1.00 26.02 462 LYS A C 1
ATOM 3498 O O . LYS A 1 462 ? -19.499 24.081 -74.584 1.00 27.42 462 LYS A O 1
ATOM 3504 N N . GLY A 1 463 ? -17.932 24.305 -76.180 1.00 24.74 463 GLY A N 1
ATOM 3505 C CA . GLY A 1 463 ? -17.176 25.298 -75.449 1.00 24.38 463 GLY A CA 1
ATOM 3506 C C . GLY A 1 463 ? -16.122 24.617 -74.599 1.00 27.64 463 GLY A C 1
ATOM 3507 O O . GLY A 1 463 ? -16.368 24.266 -73.444 1.00 25.72 463 GLY A O 1
ATOM 3508 N N . GLY A 1 464 ? -14.954 24.401 -75.193 1.00 28.25 464 GLY A N 1
ATOM 3509 C CA . GLY A 1 464 ? -13.843 23.768 -74.512 1.00 26.72 464 GLY A CA 1
ATOM 3510 C C . GLY A 1 464 ? -12.528 24.440 -74.859 1.00 29.86 464 GLY A C 1
ATOM 3511 O O . GLY A 1 464 ? -12.321 24.852 -75.999 1.00 32.26 464 GLY A O 1
ATOM 3512 N N . ARG A 1 465 ? -11.642 24.562 -73.876 1.00 27.24 465 ARG A N 1
ATOM 3513 C CA . ARG A 1 465 ? -10.335 25.174 -74.091 1.00 24.75 465 ARG A CA 1
ATOM 3514 C C . ARG A 1 465 ? -9.236 24.423 -73.350 1.00 27.52 465 ARG A C 1
ATOM 3515 O O . ARG A 1 465 ? -9.391 24.079 -72.172 1.00 25.66 465 ARG A O 1
ATOM 3523 N N . SER A 1 466 ? -8.126 24.187 -74.047 1.00 23.78 466 SER A N 1
ATOM 3524 C CA . SER A 1 466 ? -6.903 23.686 -73.427 1.00 26.19 466 SER A CA 1
ATOM 3525 C C . SER A 1 466 ? -7.120 22.412 -72.618 1.00 28.13 466 SER A C 1
ATOM 3526 O O . SER A 1 466 ? -6.701 22.333 -71.463 1.00 29.38 466 SER A O 1
ATOM 3529 N N . LEU A 1 467 ? -7.781 21.423 -73.212 1.00 25.43 467 LEU A N 1
ATOM 3530 C CA . LEU A 1 467 ? -8.053 20.179 -72.496 1.00 25.97 467 LEU A CA 1
ATOM 3531 C C . LEU A 1 467 ? -7.419 18.973 -73.181 1.00 25.58 467 LEU A C 1
ATOM 3532 O O . LEU A 1 467 ? -6.988 19.045 -74.335 1.00 24.35 467 LEU A O 1
ATOM 3537 N N . SER A 1 468 ? -7.370 17.862 -72.457 1.00 22.24 468 SER A N 1
ATOM 3538 C CA . SER A 1 468 ? -6.854 16.620 -73.003 1.00 22.85 468 SER A CA 1
ATOM 3539 C C . SER A 1 468 ? -7.874 15.504 -72.839 1.00 22.35 468 SER A C 1
ATOM 3540 O O . SER A 1 468 ? -8.408 15.291 -71.754 1.00 23.44 468 SER A O 1
ATOM 3543 N N . LEU A 1 469 ? -8.162 14.816 -73.935 1.00 18.91 469 LEU A N 1
ATOM 3544 C CA . LEU A 1 469 ? -9.059 13.674 -73.915 1.00 20.82 469 LEU A CA 1
ATOM 3545 C C . LEU A 1 469 ? -8.286 12.509 -74.520 1.00 26.51 469 LEU A C 1
ATOM 3546 O O . LEU A 1 469 ? -8.049 12.468 -75.731 1.00 27.09 469 LEU A O 1
ATOM 3551 N N . THR A 1 470 ? -7.893 11.572 -73.662 1.00 24.67 470 THR A N 1
ATOM 3552 C CA . THR A 1 470 ? -6.846 10.608 -73.978 1.00 26.52 470 THR A CA 1
ATOM 3553 C C . THR A 1 470 ? -7.251 9.154 -73.756 1.00 26.71 470 THR A C 1
ATOM 3554 O O . THR A 1 470 ? -7.757 8.799 -72.695 1.00 29.51 470 THR A O 1
ATOM 3558 N N . GLY A 1 471 ? -7.012 8.318 -74.761 1.00 27.25 471 GLY A N 1
ATOM 3559 C CA . GLY A 1 471 ? -7.131 6.878 -74.610 1.00 24.86 471 GLY A CA 1
ATOM 3560 C C . GLY A 1 471 ? -8.502 6.386 -74.195 1.00 23.96 471 GLY A C 1
ATOM 3561 O O . GLY A 1 471 ? -8.619 5.424 -73.433 1.00 21.15 471 GLY A O 1
ATOM 3562 N N . ASN A 1 472 ? -9.542 7.042 -74.701 1.00 21.66 472 ASN A N 1
ATOM 3563 C CA . ASN A 1 472 ? -10.913 6.626 -74.429 1.00 22.59 472 ASN A CA 1
ATOM 3564 C C . ASN A 1 472 ? -11.467 5.752 -75.546 1.00 25.63 472 ASN A C 1
ATOM 3565 O O . ASN A 1 472 ? -10.942 5.746 -76.661 1.00 26.28 472 ASN A O 1
ATOM 3570 N N . VAL A 1 473 ? -12.534 5.021 -75.246 1.00 20.91 473 VAL A N 1
ATOM 3571 C CA . VAL A 1 473 ? -13.242 4.267 -76.272 1.00 22.36 473 VAL A CA 1
ATOM 3572 C C . VAL A 1 473 ? -14.700 4.715 -76.341 1.00 24.39 473 VAL A C 1
ATOM 3573 O O . VAL A 1 473 ? -15.409 4.714 -75.333 1.00 25.12 473 VAL A O 1
ATOM 3577 N N . PHE A 1 474 ? -15.129 5.112 -77.536 1.00 21.03 474 PHE A N 1
ATOM 3578 C CA . PHE A 1 474 ? -16.518 5.488 -77.790 1.00 20.73 474 PHE A CA 1
ATOM 3579 C C . PHE A 1 474 ? -17.111 4.486 -78.763 1.00 23.88 474 PHE A C 1
ATOM 3580 O O . PHE A 1 474 ? -16.682 4.408 -79.917 1.00 22.48 474 PHE A O 1
ATOM 3588 N N . THR A 1 475 ? -18.082 3.706 -78.302 1.00 24.00 475 THR A N 1
ATOM 3589 C CA . THR A 1 475 ? -18.598 2.621 -79.122 1.00 24.46 475 THR A CA 1
ATOM 3590 C C . THR A 1 475 ? -20.126 2.535 -79.105 1.00 24.91 475 THR A C 1
ATOM 3591 O O . THR A 1 475 ? -20.756 2.731 -78.068 1.00 27.18 475 THR A O 1
ATOM 3595 N N . TYR A 1 476 ? -20.713 2.277 -80.272 1.00 22.58 476 TYR A N 1
ATOM 3596 C CA . TYR A 1 476 ? -22.148 2.014 -80.381 1.00 23.41 476 TYR A CA 1
ATOM 3597 C C . TYR A 1 476 ? -22.994 3.169 -79.841 1.00 23.10 476 TYR A C 1
ATOM 3598 O O . TYR A 1 476 ? -23.971 2.953 -79.130 1.00 22.99 476 TYR A O 1
ATOM 3607 N N . CYS A 1 477 ? -22.598 4.397 -80.154 1.00 18.89 477 CYS A N 1
ATOM 3608 C CA . CYS A 1 477 ? -23.350 5.566 -79.721 1.00 18.86 477 CYS A CA 1
ATOM 3609 C C . CYS A 1 477 ? -24.418 5.935 -80.747 1.00 22.66 477 CYS A C 1
ATOM 3610 O O . CYS A 1 477 ? -24.362 5.496 -81.898 1.00 20.84 477 CYS A O 1
ATOM 3613 N N . GLY A 1 478 ? -25.385 6.740 -80.317 1.00 23.38 478 GLY A N 1
ATOM 3614 C CA . GLY A 1 478 ? -26.562 7.052 -81.110 1.00 25.07 478 GLY A CA 1
ATOM 3615 C C . GLY A 1 478 ? -26.367 8.013 -82.266 1.00 23.60 478 GLY A C 1
ATOM 3616 O O . GLY A 1 478 ? -27.273 8.199 -83.076 1.00 21.19 478 GLY A O 1
ATOM 3617 N N . ASN A 1 479 ? -25.190 8.625 -82.345 1.00 23.94 479 ASN A N 1
ATOM 3618 C CA . ASN A 1 479 ? -24.894 9.598 -83.394 1.00 23.95 479 ASN A CA 1
ATOM 3619 C C . ASN A 1 479 ? -23.401 9.548 -83.722 1.00 23.04 479 ASN A C 1
ATOM 3620 O O . ASN A 1 479 ? -22.937 8.606 -84.364 1.00 21.98 479 ASN A O 1
ATOM 3625 N N . TYR A 1 480 ? -22.649 10.557 -83.295 1.00 21.94 480 TYR A N 1
ATOM 3626 C CA . TYR A 1 480 ? -21.196 10.433 -83.271 1.00 23.12 480 TYR A CA 1
ATOM 3627 C C . TYR A 1 480 ? -20.768 9.852 -81.928 1.00 26.19 480 TYR A C 1
ATOM 3628 O O . TYR A 1 480 ? -21.513 9.917 -80.947 1.00 25.05 480 TYR A O 1
ATOM 3637 N N . GLY A 1 481 ? -19.575 9.275 -81.880 1.00 27.07 481 GLY A N 1
ATOM 3638 C CA . GLY A 1 481 ? -19.007 8.862 -80.610 1.00 27.65 481 GLY A CA 1
ATOM 3639 C C . GLY A 1 481 ? -18.774 10.104 -79.771 1.00 27.51 481 GLY A C 1
ATOM 3640 O O . GLY A 1 481 ? -19.191 10.190 -78.612 1.00 25.04 481 GLY A O 1
ATOM 3641 N N . LEU A 1 482 ? -18.107 11.079 -80.381 1.00 26.83 482 LEU A N 1
ATOM 3642 C CA . LEU A 1 482 ? -17.777 12.331 -79.722 1.00 22.18 482 LEU A CA 1
ATOM 3643 C C . LEU A 1 482 ? -17.861 13.501 -80.692 1.00 23.82 482 LEU A C 1
ATOM 3644 O O . LEU A 1 482 ? -17.308 13.451 -81.798 1.00 23.62 482 LEU A O 1
ATOM 3649 N N . VAL A 1 483 ? -18.549 14.558 -80.274 1.00 23.71 483 VAL A N 1
ATOM 3650 C CA . VAL A 1 483 ? -18.583 15.792 -81.047 1.00 21.47 483 VAL A CA 1
ATOM 3651 C C . VAL A 1 483 ? -18.021 16.951 -80.240 1.00 22.29 483 VAL A C 1
ATOM 3652 O O . VAL A 1 483 ? -18.402 17.173 -79.085 1.00 22.68 483 VAL A O 1
ATOM 3656 N N . LEU A 1 484 ? -17.099 17.676 -80.863 1.00 23.58 484 LEU A N 1
ATOM 3657 C CA . LEU A 1 484 ? -16.495 18.860 -80.272 1.00 22.74 484 LEU A CA 1
ATOM 3658 C C . LEU A 1 484 ? -17.003 20.101 -80.985 1.00 23.13 484 LEU A C 1
ATOM 3659 O O . LEU A 1 484 ? -16.810 20.248 -82.190 1.00 22.20 484 LEU A O 1
ATOM 3664 N N . GLU A 1 485 ? -17.662 20.987 -80.248 1.00 24.08 485 GLU A N 1
ATOM 3665 C CA . GLU A 1 485 ? -18.137 22.241 -80.822 1.00 26.22 485 GLU A CA 1
ATOM 3666 C C . GLU A 1 485 ? -17.563 23.414 -80.041 1.00 24.87 485 GLU A C 1
ATOM 3667 O O . GLU A 1 485 ? -17.680 23.460 -78.818 1.00 26.51 485 GLU A O 1
ATOM 3673 N N . ASP A 1 486 ? -16.952 24.358 -80.751 1.00 26.06 486 ASP A N 1
ATOM 3674 C CA . ASP A 1 486 ? -16.282 25.496 -80.122 1.00 26.84 486 ASP A CA 1
ATOM 3675 C C . ASP A 1 486 ? -15.249 24.993 -79.106 1.00 25.13 486 ASP A C 1
ATOM 3676 O O . ASP A 1 486 ? -15.258 25.372 -77.934 1.00 23.16 486 ASP A O 1
ATOM 3681 N N . VAL A 1 487 ? -14.370 24.113 -79.570 1.00 26.06 487 VAL A N 1
ATOM 3682 C CA . VAL A 1 487 ? -13.265 23.626 -78.758 1.00 24.73 487 VAL A CA 1
ATOM 3683 C C . VAL A 1 487 ? -11.956 24.063 -79.399 1.00 27.72 487 VAL A C 1
ATOM 3684 O O . VAL A 1 487 ? -11.768 23.901 -80.606 1.00 29.32 487 VAL A O 1
ATOM 3688 N N . GLN A 1 488 ? -11.059 24.633 -78.599 1.00 26.81 488 GLN A N 1
ATOM 3689 C CA . GLN A 1 488 ? -9.792 25.123 -79.126 1.00 26.69 488 GLN A CA 1
ATOM 3690 C C . GLN A 1 488 ? -8.586 24.656 -78.316 1.00 26.66 488 GLN A C 1
ATOM 3691 O O . GLN A 1 488 ? -8.678 24.453 -77.102 1.00 24.30 488 GLN A O 1
ATOM 3697 N N . GLN A 1 489 ? -7.462 24.496 -79.013 1.00 25.02 489 GLN A N 1
ATOM 3698 C CA . GLN A 1 489 ? -6.166 24.192 -78.405 1.00 26.68 489 GLN A CA 1
ATOM 3699 C C . GLN A 1 489 ? -6.234 23.006 -77.450 1.00 26.64 489 GLN A C 1
ATOM 3700 O O . GLN A 1 489 ? -5.803 23.089 -76.301 1.00 29.12 489 GLN A O 1
ATOM 3706 N N . SER A 1 490 ? -6.759 21.895 -77.954 1.00 22.95 490 SER A N 1
ATOM 3707 C CA . SER A 1 490 ? -6.944 20.696 -77.152 1.00 24.52 490 SER A CA 1
ATOM 3708 C C . SER A 1 490 ? -6.371 19.468 -77.858 1.00 25.37 490 SER A C 1
ATOM 3709 O O . SER A 1 490 ? -6.192 19.464 -79.077 1.00 27.66 490 SER A O 1
ATOM 3712 N N . GLY A 1 491 ? -6.072 18.435 -77.080 1.00 23.77 491 GLY A N 1
ATOM 3713 C CA . GLY A 1 491 ? -5.447 17.236 -77.606 1.00 23.02 491 GLY A CA 1
ATOM 3714 C C . GLY A 1 491 ? -6.325 16.009 -77.467 1.00 25.08 491 GLY A C 1
ATOM 3715 O O . GLY A 1 491 ? -7.007 15.825 -76.453 1.00 24.17 491 GLY A O 1
ATOM 3716 N N . PHE A 1 492 ? -6.316 15.173 -78.499 1.00 20.48 492 PHE A N 1
ATOM 3717 C CA . PHE A 1 492 ? -7.138 13.971 -78.529 1.00 22.48 492 PHE A CA 1
ATOM 3718 C C . PHE A 1 492 ? -6.327 12.809 -79.073 1.00 26.41 492 PHE A C 1
ATOM 3719 O O . PHE A 1 492 ? -6.301 12.566 -80.285 1.00 25.63 492 PHE A O 1
ATOM 3727 N N . VAL A 1 493 ? -5.652 12.100 -78.176 1.00 24.56 493 VAL A N 1
ATOM 3728 C CA . VAL A 1 493 ? -4.734 11.051 -78.594 1.00 28.55 493 VAL A CA 1
ATOM 3729 C C . VAL A 1 493 ? -5.151 9.665 -78.096 1.00 27.66 493 VAL A C 1
ATOM 3730 O O . VAL A 1 493 ? -5.621 9.498 -76.965 1.00 26.16 493 VAL A O 1
ATOM 3734 N N . GLY A 1 494 ? -4.991 8.677 -78.972 1.00 25.94 494 GLY A N 1
ATOM 3735 C CA . GLY A 1 494 ? -5.188 7.283 -78.621 1.00 27.30 494 GLY A CA 1
ATOM 3736 C C . GLY A 1 494 ? -6.632 6.852 -78.451 1.00 26.26 494 GLY A C 1
ATOM 3737 O O . GLY A 1 494 ? -6.899 5.752 -77.968 1.00 25.66 494 GLY A O 1
ATOM 3738 N N . ASN A 1 495 ? -7.568 7.709 -78.848 1.00 24.85 495 ASN A N 1
ATOM 3739 C CA . ASN A 1 495 ? -8.984 7.384 -78.701 1.00 25.40 495 ASN A CA 1
ATOM 3740 C C . ASN A 1 495 ? -9.498 6.465 -79.800 1.00 23.68 495 ASN A C 1
ATOM 3741 O O . ASN A 1 495 ? -9.098 6.580 -80.957 1.00 24.37 495 ASN A O 1
ATOM 3746 N N . VAL A 1 496 ? -10.391 5.556 -79.424 1.00 20.81 496 VAL A N 1
ATOM 3747 C CA . VAL A 1 496 ? -11.023 4.659 -80.377 1.00 20.63 496 VAL A CA 1
ATOM 3748 C C . VAL A 1 496 ? -12.487 5.056 -80.580 1.00 23.99 496 VAL A C 1
ATOM 3749 O O . VAL A 1 496 ? -13.218 5.309 -79.618 1.00 25.04 496 VAL A O 1
ATOM 3753 N N . PHE A 1 497 ? -12.902 5.126 -81.839 1.00 21.84 497 PHE A N 1
ATOM 3754 C CA . PHE A 1 497 ? -14.274 5.478 -82.181 1.00 19.17 497 PHE A CA 1
ATOM 3755 C C . PHE A 1 497 ? -14.887 4.369 -83.017 1.00 20.56 497 PHE A C 1
ATOM 3756 O O . PHE A 1 497 ? -14.671 4.297 -84.225 1.00 19.08 497 PHE A O 1
ATOM 3764 N N . ASN A 1 498 ? -15.650 3.500 -82.362 1.00 21.12 498 ASN A N 1
ATOM 3765 C CA . ASN A 1 498 ? -16.114 2.272 -82.994 1.00 21.11 498 ASN A CA 1
ATOM 3766 C C . ASN A 1 498 ? -17.628 2.165 -83.120 1.00 19.77 498 ASN A C 1
ATOM 3767 O O . ASN A 1 498 ? -18.358 2.488 -82.188 1.00 19.02 498 ASN A O 1
ATOM 3772 N N . GLY A 1 499 ? -18.088 1.723 -84.287 1.00 19.44 499 GLY A N 1
ATOM 3773 C CA . GLY A 1 499 ? -19.465 1.297 -84.474 1.00 19.61 499 GLY A CA 1
ATOM 3774 C C . GLY A 1 499 ? -20.554 2.279 -84.082 1.00 20.28 499 GLY A C 1
ATOM 3775 O O . GLY A 1 499 ? -21.654 1.876 -83.695 1.00 20.32 499 GLY A O 1
ATOM 3776 N N . ASN A 1 500 ? -20.256 3.568 -84.177 1.00 20.89 500 ASN A N 1
ATOM 3777 C CA . ASN A 1 500 ? -21.245 4.593 -83.873 1.00 21.29 500 ASN A CA 1
ATOM 3778 C C . ASN A 1 500 ? -22.161 4.851 -85.070 1.00 22.59 500 ASN A C 1
ATOM 3779 O O . ASN A 1 500 ? -21.773 4.631 -86.216 1.00 23.92 500 ASN A O 1
ATOM 3784 N N . LYS A 1 501 ? -23.378 5.311 -84.794 1.00 23.44 501 LYS A N 1
ATOM 3785 C CA . LYS A 1 501 ? -24.432 5.357 -85.806 1.00 27.46 501 LYS A CA 1
ATOM 3786 C C . LYS A 1 501 ? -24.116 6.263 -86.995 1.00 26.65 501 LYS A C 1
ATOM 3787 O O . LYS A 1 501 ? -24.365 5.892 -88.140 1.00 25.32 501 LYS A O 1
ATOM 3793 N N . THR A 1 502 ? -23.558 7.438 -86.726 1.00 26.42 502 THR A N 1
ATOM 3794 C CA . THR A 1 502 ? -23.380 8.439 -87.768 1.00 28.70 502 THR A CA 1
ATOM 3795 C C . THR A 1 502 ? -21.909 8.739 -88.059 1.00 29.13 502 THR A C 1
ATOM 3796 O O . THR A 1 502 ? -21.548 9.039 -89.198 1.00 30.26 502 THR A O 1
ATOM 3800 N N . GLY A 1 503 ? -21.061 8.652 -87.037 1.00 25.57 503 GLY A N 1
ATOM 3801 C CA . GLY A 1 503 ? -19.641 8.913 -87.210 1.00 23.54 503 GLY A CA 1
ATOM 3802 C C . GLY A 1 503 ? -18.798 8.656 -85.970 1.00 24.84 503 GLY A C 1
ATOM 3803 O O . GLY A 1 503 ? -19.323 8.418 -84.883 1.00 23.23 503 GLY A O 1
ATOM 3804 N N . GLY A 1 504 ? -17.481 8.709 -86.125 1.00 22.41 504 GLY A N 1
ATOM 3805 C CA . GLY A 1 504 ? -16.594 8.495 -84.995 1.00 21.44 504 GLY A CA 1
ATOM 3806 C C . GLY A 1 504 ? -16.382 9.755 -84.176 1.00 22.43 504 GLY A C 1
ATOM 3807 O O . GLY A 1 504 ? -16.883 9.879 -83.057 1.00 24.29 504 GLY A O 1
ATOM 3808 N N . LEU A 1 505 ? -15.647 10.699 -84.751 1.00 21.39 505 LEU A N 1
ATOM 3809 C CA . LEU A 1 505 ? -15.327 11.955 -84.092 1.00 23.52 505 LEU A CA 1
ATOM 3810 C C . LEU A 1 505 ? -15.727 13.131 -84.978 1.00 24.71 505 LEU A C 1
ATOM 3811 O O . LEU A 1 505 ? -15.366 13.178 -86.157 1.00 26.33 505 LEU A O 1
ATOM 3816 N N . GLY A 1 506 ? -16.468 14.079 -84.412 1.00 23.13 506 GLY A N 1
ATOM 3817 C CA . GLY A 1 506 ? -16.927 15.227 -85.171 1.00 26.13 506 GLY A CA 1
ATOM 3818 C C . GLY A 1 506 ? -16.502 16.554 -84.577 1.00 28.17 506 GLY A C 1
ATOM 3819 O O . GLY A 1 506 ? -16.404 16.692 -83.356 1.00 24.53 506 GLY A O 1
ATOM 3820 N N . THR A 1 507 ? -16.247 17.533 -85.443 1.00 27.63 507 THR A N 1
ATOM 3821 C CA . THR A 1 507 ? -15.900 18.882 -85.003 1.00 26.66 507 THR A CA 1
ATOM 3822 C C . THR A 1 507 ? -16.766 19.953 -85.669 1.00 26.10 507 THR A C 1
ATOM 3823 O O . THR A 1 507 ? -17.090 19.861 -86.855 1.00 25.89 507 THR A O 1
ATOM 3827 N N . LEU A 1 508 ? -17.124 20.973 -84.893 1.00 24.92 508 LEU A N 1
ATOM 3828 C CA . LEU A 1 508 ? -17.888 22.117 -85.383 1.00 24.59 508 LEU A CA 1
ATOM 3829 C C . LEU A 1 508 ? -17.270 23.410 -84.871 1.00 28.74 508 LEU A C 1
ATOM 3830 O O . LEU A 1 508 ? -17.224 23.635 -83.660 1.00 32.83 508 LEU A O 1
ATOM 3835 N N . ALA A 1 509 ? -16.813 24.256 -85.793 1.00 26.29 509 ALA A N 1
ATOM 3836 C CA . ALA A 1 509 ? -16.220 25.551 -85.451 1.00 27.28 509 ALA A CA 1
ATOM 3837 C C . ALA A 1 509 ? -15.120 25.429 -84.399 1.00 30.42 509 ALA A C 1
ATOM 3838 O O . ALA A 1 509 ? -15.128 26.142 -83.395 1.00 31.32 509 ALA A O 1
ATOM 3840 N N . CYS A 1 510 ? -14.182 24.519 -84.635 1.00 27.29 510 CYS A N 1
ATOM 3841 C CA . CYS A 1 510 ? -13.064 24.315 -83.721 1.00 26.76 510 CYS A CA 1
ATOM 3842 C C . CYS A 1 510 ? -11.781 24.947 -84.249 1.00 27.59 510 CYS A C 1
ATOM 3843 O O . CYS A 1 510 ? -11.707 25.358 -85.402 1.00 31.30 510 CYS A O 1
ATOM 3846 N N . LYS A 1 511 ? -10.768 25.025 -83.395 1.00 28.54 511 LYS A N 1
ATOM 3847 C CA . LYS A 1 511 ? -9.515 25.663 -83.770 1.00 30.44 511 LYS A CA 1
ATOM 3848 C C . LYS A 1 511 ? -8.335 25.042 -83.035 1.00 31.20 511 LYS A C 1
ATOM 3849 O O . LYS A 1 511 ? -8.364 24.896 -81.817 1.00 32.03 511 LYS A O 1
ATOM 3855 N N . ASP A 1 512 ? -7.304 24.677 -83.789 1.00 29.47 512 ASP A N 1
ATOM 3856 C CA . ASP A 1 512 ? -6.064 24.158 -83.221 1.00 29.14 512 ASP A CA 1
ATOM 3857 C C . ASP A 1 512 ? -6.287 22.917 -82.360 1.00 29.62 512 ASP A C 1
ATOM 3858 O O . ASP A 1 512 ? -6.103 22.947 -81.147 1.00 29.44 512 ASP A O 1
ATOM 3863 N N . LEU A 1 513 ? -6.693 21.825 -82.996 1.00 29.27 513 LEU A N 1
ATOM 3864 C CA . LEU A 1 513 ? -6.864 20.558 -82.299 1.00 27.40 513 LEU A CA 1
ATOM 3865 C C . LEU A 1 513 ? -5.911 19.526 -82.874 1.00 28.43 513 LEU A C 1
ATOM 3866 O O . LEU A 1 513 ? -5.648 19.515 -84.078 1.00 24.55 513 LEU A O 1
ATOM 3871 N N . SER A 1 514 ? -5.393 18.662 -82.011 1.00 26.59 514 SER A N 1
ATOM 3872 C CA . SER A 1 514 ? -4.596 17.535 -82.462 1.00 25.47 514 SER A CA 1
ATOM 3873 C C . SER A 1 514 ? -5.383 16.243 -82.286 1.00 25.98 514 SER A C 1
ATOM 3874 O O . SER A 1 514 ? -5.891 15.950 -81.203 1.00 26.63 514 SER A O 1
ATOM 3877 N N . ILE A 1 515 ? -5.494 15.483 -83.369 1.00 22.57 515 ILE A N 1
ATOM 3878 C CA . ILE A 1 515 ? -6.158 14.191 -83.344 1.00 23.60 515 ILE A CA 1
ATOM 3879 C C . ILE A 1 515 ? -5.148 13.134 -83.764 1.00 26.62 515 ILE A C 1
ATOM 3880 O O . ILE A 1 515 ? -4.787 13.037 -84.938 1.00 24.01 515 ILE A O 1
ATOM 3885 N N . VAL A 1 516 ? -4.693 12.345 -82.798 1.00 27.81 516 VAL A N 1
ATOM 3886 C CA . VAL A 1 516 ? -3.524 11.497 -82.990 1.00 25.72 516 VAL A CA 1
ATOM 3887 C C . VAL A 1 516 ? -3.755 10.035 -82.630 1.00 25.11 516 VAL A C 1
ATOM 3888 O O . VAL A 1 516 ? -4.245 9.721 -81.542 1.00 24.43 516 VAL A O 1
ATOM 3892 N N . GLY A 1 517 ? -3.376 9.147 -83.543 1.00 23.49 517 GLY A N 1
ATOM 3893 C CA . GLY A 1 517 ? -3.421 7.720 -83.285 1.00 26.12 517 GLY A CA 1
ATOM 3894 C C . GLY A 1 517 ? -4.820 7.218 -83.002 1.00 27.05 517 GLY A C 1
ATOM 3895 O O . GLY A 1 517 ? -5.801 7.751 -83.523 1.00 27.18 517 GLY A O 1
ATOM 3896 N N . GLY A 1 518 ? -4.915 6.189 -82.168 1.00 26.88 518 GLY A N 1
ATOM 3897 C CA . GLY A 1 518 ? -6.190 5.542 -81.928 1.00 24.50 518 GLY A CA 1
ATOM 3898 C C . GLY A 1 518 ? -6.707 4.907 -83.205 1.00 25.35 518 GLY A C 1
ATOM 3899 O O . GLY A 1 518 ? -5.936 4.607 -84.115 1.00 26.33 518 GLY A O 1
ATOM 3900 N N . SER A 1 519 ? -8.017 4.709 -83.282 1.00 24.81 519 SER A N 1
ATOM 3901 C CA . SER A 1 519 ? -8.595 4.024 -84.424 1.00 23.25 519 SER A CA 1
ATOM 3902 C C . SER A 1 519 ? -10.076 4.341 -84.573 1.00 24.21 519 SER A C 1
ATOM 3903 O O . SER A 1 519 ? -10.758 4.652 -83.596 1.00 24.50 519 SER A O 1
ATOM 3906 N N . MET A 1 520 ? -10.569 4.272 -85.806 1.00 22.65 520 MET A N 1
ATOM 3907 C CA . MET A 1 520 ? -11.991 4.461 -86.069 1.00 22.17 520 MET A CA 1
ATOM 3908 C C . MET A 1 520 ? -12.476 3.432 -87.076 1.00 27.00 520 MET A C 1
ATOM 3909 O O . MET A 1 520 ? -11.759 3.072 -88.010 1.00 28.74 520 MET A O 1
ATOM 3914 N N . GLY A 1 521 ? -13.703 2.966 -86.888 1.00 28.25 521 GLY A N 1
ATOM 3915 C CA . GLY A 1 521 ? -14.272 1.974 -87.777 1.00 24.29 521 GLY A CA 1
ATOM 3916 C C . GLY A 1 521 ? -15.297 1.129 -87.060 1.00 22.34 521 GLY A C 1
ATOM 3917 O O . GLY A 1 521 ? -15.949 1.594 -86.128 1.00 24.40 521 GLY A O 1
ATOM 3918 N N . THR A 1 522 ? -15.439 -0.118 -87.494 1.00 20.69 522 THR A N 1
ATOM 3919 C CA . THR A 1 522 ? -16.370 -1.038 -86.859 1.00 23.21 522 THR A CA 1
ATOM 3920 C C . THR A 1 522 ? -15.751 -2.427 -86.814 1.00 23.37 522 THR A C 1
ATOM 3921 O O . THR A 1 522 ? -15.310 -2.941 -87.838 1.00 23.02 522 THR A O 1
ATOM 3925 N N . THR A 1 523 ? -15.715 -3.033 -85.629 1.00 20.60 523 THR A N 1
ATOM 3926 C CA . THR A 1 523 ? -15.067 -4.329 -85.472 1.00 20.93 523 THR A CA 1
ATOM 3927 C C . THR A 1 523 ? -16.076 -5.458 -85.311 1.00 21.23 523 THR A C 1
ATOM 3928 O O . THR A 1 523 ? -15.694 -6.620 -85.180 1.00 22.59 523 THR A O 1
ATOM 3932 N N . TYR A 1 524 ? -17.360 -5.109 -85.338 1.00 24.87 524 TYR A N 1
ATOM 3933 C CA . TYR A 1 524 ? -18.437 -6.099 -85.365 1.00 23.87 524 TYR A CA 1
ATOM 3934 C C . TYR A 1 524 ? -18.364 -7.102 -84.213 1.00 27.75 524 TYR A C 1
ATOM 3935 O O . TYR A 1 524 ? -18.555 -8.303 -84.407 1.00 32.65 524 TYR A O 1
ATOM 3944 N N . VAL A 1 525 ? -18.079 -6.599 -83.017 1.00 24.95 525 VAL A N 1
ATOM 3945 C CA . VAL A 1 525 ? -18.025 -7.438 -81.824 1.00 27.07 525 VAL A CA 1
ATOM 3946 C C . VAL A 1 525 ? -19.435 -7.708 -81.308 1.00 26.46 525 VAL A C 1
ATOM 3947 O O . VAL A 1 525 ? -20.241 -6.785 -81.184 1.00 21.09 525 VAL A O 1
ATOM 3951 N N . ARG A 1 526 ? -19.732 -8.977 -81.038 1.00 26.98 526 ARG A N 1
ATOM 3952 C CA . ARG A 1 526 ? -21.033 -9.381 -80.514 1.00 26.78 526 ARG A CA 1
ATOM 3953 C C . ARG A 1 526 ? -21.405 -8.571 -79.274 1.00 27.58 526 ARG A C 1
ATOM 3954 O O . ARG A 1 526 ? -20.584 -8.383 -78.376 1.00 27.02 526 ARG A O 1
ATOM 3962 N N . GLY A 1 527 ? -22.639 -8.082 -79.234 1.00 27.85 527 GLY A N 1
ATOM 3963 C CA . GLY A 1 527 ? -23.089 -7.274 -78.117 1.00 27.41 527 GLY A CA 1
ATOM 3964 C C . GLY A 1 527 ? -23.636 -5.919 -78.522 1.00 26.23 527 GLY A C 1
ATOM 3965 O O . GLY A 1 527 ? -24.218 -5.213 -77.702 1.00 24.28 527 GLY A O 1
ATOM 3966 N N . GLY A 1 528 ? -23.461 -5.555 -79.788 1.00 26.43 528 GLY A N 1
ATOM 3967 C CA . GLY A 1 528 ? -24.063 -4.341 -80.305 1.00 26.75 528 GLY A CA 1
ATOM 3968 C C . GLY A 1 528 ? -23.100 -3.361 -80.948 1.00 28.66 528 GLY A C 1
ATOM 3969 O O . GLY A 1 528 ? -22.046 -3.036 -80.396 1.00 27.83 528 GLY A O 1
ATOM 3970 N N . TYR A 1 529 ? -23.494 -2.883 -82.123 1.00 25.17 529 TYR A N 1
ATOM 3971 C CA . TYR A 1 529 ? -22.720 -1.934 -82.907 1.00 27.26 529 TYR A CA 1
ATOM 3972 C C . TYR A 1 529 ? -23.587 -1.443 -84.061 1.00 28.30 529 TYR A C 1
ATOM 3973 O O . TYR A 1 529 ? -24.529 -2.122 -84.471 1.00 26.08 529 TYR A O 1
ATOM 3982 N N . TYR A 1 530 ? -23.281 -0.258 -84.572 1.00 27.82 530 TYR A N 1
ATOM 3983 C CA . TYR A 1 530 ? -23.795 0.155 -85.869 1.00 28.01 530 TYR A CA 1
ATOM 3984 C C . TYR A 1 530 ? -22.670 -0.002 -86.876 1.00 28.48 530 TYR A C 1
ATOM 3985 O O . TYR A 1 530 ? -21.505 -0.136 -86.492 1.00 26.55 530 TYR A O 1
ATOM 3994 N N . THR A 1 531 ? -23.011 0.001 -88.158 1.00 26.19 531 THR A N 1
ATOM 3995 C CA . THR A 1 531 ? -21.991 0.133 -89.188 1.00 27.70 531 THR A CA 1
ATOM 3996 C C . THR A 1 531 ? -21.653 1.615 -89.305 1.00 27.68 531 THR A C 1
ATOM 3997 O O . THR A 1 531 ? -22.389 2.387 -89.921 1.00 28.84 531 THR A O 1
ATOM 4001 N N . GLN A 1 532 ? -20.548 2.009 -88.683 1.00 26.28 532 GLN A N 1
ATOM 4002 C CA . GLN A 1 532 ? -20.141 3.407 -88.647 1.00 27.11 532 GLN A CA 1
ATOM 4003 C C . GLN A 1 532 ? -19.732 3.864 -90.046 1.00 26.47 532 GLN A C 1
ATOM 4004 O O . GLN A 1 532 ? -18.828 3.290 -90.646 1.00 26.07 532 GLN A O 1
ATOM 4010 N N . PRO A 1 533 ? -20.406 4.896 -90.576 1.00 24.98 533 PRO A N 1
ATOM 4011 C CA . PRO A 1 533 ? -20.127 5.336 -91.947 1.00 27.78 533 PRO A CA 1
ATOM 4012 C C . PRO A 1 533 ? -18.988 6.352 -92.042 1.00 27.24 533 PRO A C 1
ATOM 4013 O O . PRO A 1 533 ? -18.313 6.416 -93.071 1.00 27.16 533 PRO A O 1
ATOM 4017 N N . VAL A 1 534 ? -18.763 7.110 -90.974 1.00 27.59 534 VAL A N 1
ATOM 4018 C CA . VAL A 1 534 ? -17.777 8.186 -90.984 1.00 26.94 534 VAL A CA 1
ATOM 4019 C C . VAL A 1 534 ? -16.712 7.993 -89.906 1.00 28.63 534 VAL A C 1
ATOM 4020 O O . VAL A 1 534 ? -17.027 7.618 -88.775 1.00 25.64 534 VAL A O 1
ATOM 4024 N N . GLY A 1 535 ? -15.454 8.244 -90.263 1.00 27.01 535 GLY A N 1
ATOM 4025 C CA . GLY A 1 535 ? -14.375 8.270 -89.291 1.00 27.52 535 GLY A CA 1
ATOM 4026 C C . GLY A 1 535 ? -14.340 9.607 -88.572 1.00 28.84 535 GLY A C 1
ATOM 4027 O O . GLY A 1 535 ? -15.078 9.821 -87.610 1.00 27.18 535 GLY A O 1
ATOM 4028 N N . TYR A 1 536 ? -13.485 10.512 -89.041 1.00 28.73 536 TYR A N 1
ATOM 4029 C CA . TYR A 1 536 ? -13.471 11.879 -88.531 1.00 26.63 536 TYR A CA 1
ATOM 4030 C C . TYR A 1 536 ? -14.134 12.841 -89.513 1.00 29.08 536 TYR A C 1
ATOM 4031 O O . TYR A 1 536 ? -13.891 12.774 -90.720 1.00 29.71 536 TYR A O 1
ATOM 4040 N N . SER A 1 537 ? -14.955 13.748 -88.994 1.00 28.78 537 SER A N 1
ATOM 4041 C CA . SER A 1 537 ? -15.572 14.768 -89.833 1.00 25.18 537 SER A CA 1
ATOM 4042 C C . SER A 1 537 ? -15.539 16.161 -89.211 1.00 22.70 537 SER A C 1
ATOM 4043 O O . SER A 1 537 ? -16.006 16.364 -88.090 1.00 21.70 537 SER A O 1
ATOM 4046 N N . ASP A 1 538 ? -14.979 17.117 -89.944 1.00 20.53 538 ASP A N 1
ATOM 4047 C CA . ASP A 1 538 ? -15.192 18.521 -89.632 1.00 25.13 538 ASP A CA 1
ATOM 4048 C C . ASP A 1 538 ? -16.524 18.898 -90.265 1.00 28.34 538 ASP A C 1
ATOM 4049 O O . ASP A 1 538 ? -16.580 19.362 -91.405 1.00 31.94 538 ASP A O 1
ATOM 4054 N N . ILE A 1 539 ? -17.589 18.688 -89.500 1.00 27.39 539 ILE A N 1
ATOM 4055 C CA . ILE A 1 539 ? -18.944 18.581 -90.026 1.00 25.23 539 ILE A CA 1
ATOM 4056 C C . ILE A 1 539 ? -19.427 19.790 -90.835 1.00 25.99 539 ILE A C 1
ATOM 4057 O O . ILE A 1 539 ? -20.083 19.620 -91.860 1.00 25.05 539 ILE A O 1
ATOM 4062 N N . SER A 1 540 ? -19.087 21.002 -90.408 1.00 29.61 540 SER A N 1
ATOM 4063 C CA . SER A 1 540 ? -19.528 22.187 -91.145 1.00 30.31 540 SER A CA 1
ATOM 4064 C C . SER A 1 540 ? -18.402 22.832 -91.945 1.00 29.30 540 SER A C 1
ATOM 4065 O O . SER A 1 540 ? -18.568 23.929 -92.475 1.00 31.39 540 SER A O 1
ATOM 4068 N N . SER A 1 541 ? -17.270 22.136 -92.035 1.00 31.01 541 SER A N 1
ATOM 4069 C CA . SER A 1 541 ? -16.113 22.594 -92.803 1.00 37.39 541 SER A CA 1
ATOM 4070 C C . SER A 1 541 ? -15.665 24.006 -92.430 1.00 38.22 541 SER A C 1
ATOM 4071 O O . SER A 1 541 ? -15.332 24.801 -93.307 1.00 40.74 541 SER A O 1
ATOM 4074 N N . ASN A 1 542 ? -15.654 24.319 -91.137 1.00 35.93 542 ASN A N 1
ATOM 4075 C CA . ASN A 1 542 ? -15.279 25.660 -90.695 1.00 32.65 542 ASN A CA 1
ATOM 4076 C C . ASN A 1 542 ? -14.241 25.676 -89.573 1.00 33.36 542 ASN A C 1
ATOM 4077 O O . ASN A 1 542 ? -14.050 26.699 -88.913 1.00 33.93 542 ASN A O 1
ATOM 4082 N N . SER A 1 543 ? -13.575 24.547 -89.352 1.00 31.18 543 SER A N 1
ATOM 4083 C CA . SER A 1 543 ? -12.505 24.496 -88.363 1.00 30.73 543 SER A CA 1
ATOM 4084 C C . SER A 1 543 ? -11.162 24.775 -89.019 1.00 29.64 543 SER A C 1
ATOM 4085 O O . SER A 1 543 ? -10.974 24.499 -90.200 1.00 28.07 543 SER A O 1
ATOM 4088 N N . THR A 1 544 ? -10.232 25.329 -88.250 1.00 28.26 544 THR A N 1
ATOM 4089 C CA . THR A 1 544 ? -8.881 25.555 -88.744 1.00 29.94 544 THR A CA 1
ATOM 4090 C C . THR A 1 544 ? -7.867 24.971 -87.771 1.00 29.36 544 THR A C 1
ATOM 4091 O O . THR A 1 544 ? -8.149 24.829 -86.583 1.00 30.78 544 THR A O 1
ATOM 4095 N N . GLY A 1 545 ? -6.685 24.637 -88.279 1.00 27.98 545 GLY A N 1
ATOM 4096 C CA . GLY A 1 545 ? -5.627 24.087 -87.452 1.00 26.94 545 GLY A CA 1
ATOM 4097 C C . GLY A 1 545 ? -5.930 22.716 -86.871 1.00 26.68 545 GLY A C 1
ATOM 4098 O O . GLY A 1 545 ? -5.426 22.364 -85.807 1.00 26.01 545 GLY A O 1
ATOM 4099 N N . ILE A 1 546 ? -6.763 21.944 -87.560 1.00 25.16 546 ILE A N 1
ATOM 4100 C CA . ILE A 1 546 ? -7.050 20.578 -87.140 1.00 25.52 546 ILE A CA 1
ATOM 4101 C C . ILE A 1 546 ? -6.000 19.636 -87.714 1.00 28.30 546 ILE A C 1
ATOM 4102 O O . ILE A 1 546 ? -5.863 19.517 -88.934 1.00 25.04 546 ILE A O 1
ATOM 4107 N N . LEU A 1 547 ? -5.257 18.972 -86.835 1.00 25.76 547 LEU A N 1
ATOM 4108 C CA . LEU A 1 547 ? -4.162 18.109 -87.263 1.00 26.42 547 LEU A CA 1
ATOM 4109 C C . LEU A 1 547 ? -4.432 16.634 -86.963 1.00 28.80 547 LEU A C 1
ATOM 4110 O O . LEU A 1 547 ? -4.580 16.240 -85.804 1.00 29.55 547 LEU A O 1
ATOM 4115 N N . LEU A 1 548 ? -4.486 15.819 -88.013 1.00 25.89 548 LEU A N 1
ATOM 4116 C CA . LEU A 1 548 ? -4.646 14.380 -87.851 1.00 25.58 548 LEU A CA 1
ATOM 4117 C C . LEU A 1 548 ? -3.338 13.658 -88.144 1.00 26.35 548 LEU A C 1
ATOM 4118 O O . LEU A 1 548 ? -2.771 13.789 -89.227 1.00 28.68 548 LEU A O 1
ATOM 4123 N N . SER A 1 549 ? -2.862 12.893 -87.168 1.00 25.50 549 SER A N 1
ATOM 4124 C CA . SER A 1 549 ? -1.598 12.186 -87.306 1.00 25.69 549 SER A CA 1
ATOM 4125 C C . SER A 1 549 ? -1.699 10.745 -86.819 1.00 26.29 549 SER A C 1
ATOM 4126 O O . SER A 1 549 ? -2.066 10.492 -85.671 1.00 25.04 549 SER A O 1
ATOM 4129 N N . GLY A 1 550 ? -1.379 9.806 -87.704 1.00 23.72 550 GLY A N 1
ATOM 4130 C CA . GLY A 1 550 ? -1.198 8.418 -87.318 1.00 25.50 550 GLY A CA 1
ATOM 4131 C C . GLY A 1 550 ? -2.448 7.635 -86.975 1.00 22.65 550 GLY A C 1
ATOM 4132 O O . GLY A 1 550 ? -2.372 6.633 -86.271 1.00 24.08 550 GLY A O 1
ATOM 4133 N N . VAL A 1 551 ? -3.600 8.081 -87.461 1.00 24.94 551 VAL A N 1
ATOM 4134 C CA . VAL A 1 551 ? -4.860 7.417 -87.141 1.00 26.95 551 VAL A CA 1
ATOM 4135 C C . VAL A 1 551 ? -5.101 6.194 -88.027 1.00 30.09 551 VAL A C 1
ATOM 4136 O O . VAL A 1 551 ? -5.092 6.291 -89.259 1.00 26.12 551 VAL A O 1
ATOM 4140 N N . ALA A 1 552 ? -5.331 5.048 -87.393 1.00 27.48 552 ALA A N 1
ATOM 4141 C CA . ALA A 1 552 ? -5.585 3.808 -88.115 1.00 29.25 552 ALA A CA 1
ATOM 4142 C C . ALA A 1 552 ? -7.069 3.671 -88.432 1.00 28.99 552 ALA A C 1
ATOM 4143 O O . ALA A 1 552 ? -7.879 3.376 -87.549 1.00 26.42 552 ALA A O 1
ATOM 4145 N N . PHE A 1 553 ? -7.420 3.891 -89.696 1.00 28.94 553 PHE A N 1
ATOM 4146 C CA . PHE A 1 553 ? -8.813 3.814 -90.119 1.00 27.54 553 PHE A CA 1
ATOM 4147 C C . PHE A 1 553 ? -9.159 2.454 -90.708 1.00 27.39 553 PHE A C 1
ATOM 4148 O O . PHE A 1 553 ? -8.388 1.878 -91.478 1.00 28.04 553 PHE A O 1
ATOM 4156 N N . ASP A 1 554 ? -10.329 1.951 -90.330 1.00 26.28 554 ASP A N 1
ATOM 4157 C CA . ASP A 1 554 ? -10.926 0.792 -90.973 1.00 27.36 554 ASP A CA 1
ATOM 4158 C C . ASP A 1 554 ? -11.044 1.120 -92.465 1.00 24.65 554 ASP A C 1
ATOM 4159 O O . ASP A 1 554 ? -11.609 2.146 -92.834 1.00 23.51 554 ASP A O 1
ATOM 4164 N N . GLU A 1 555 ? -10.482 0.276 -93.321 1.00 26.97 555 GLU A N 1
ATOM 4165 C CA . GLU A 1 555 ? -10.483 0.565 -94.754 1.00 27.82 555 GLU A CA 1
ATOM 4166 C C . GLU A 1 555 ? -11.904 0.569 -95.310 1.00 30.06 555 GLU A C 1
ATOM 4167 O O . GLU A 1 555 ? -12.178 1.190 -96.343 1.00 28.57 555 GLU A O 1
ATOM 4173 N N . ALA A 1 556 ? -12.809 -0.115 -94.615 1.00 27.25 556 ALA A N 1
ATOM 4174 C CA . ALA A 1 556 ? -14.195 -0.212 -95.060 1.00 28.46 556 ALA A CA 1
ATOM 4175 C C . ALA A 1 556 ? -15.002 1.050 -94.760 1.00 28.76 556 ALA A C 1
ATOM 4176 O O . ALA A 1 556 ? -16.145 1.167 -95.194 1.00 28.59 556 ALA A O 1
ATOM 4178 N N . LEU A 1 557 ? -14.417 1.990 -94.021 1.00 29.84 557 LEU A N 1
ATOM 4179 C CA . LEU A 1 557 ? -15.091 3.261 -93.763 1.00 31.66 557 LEU A CA 1
ATOM 4180 C C . LEU A 1 557 ? -15.406 3.969 -95.072 1.00 31.49 557 LEU A C 1
ATOM 4181 O O . LEU A 1 557 ? -14.521 4.178 -95.898 1.00 35.02 557 LEU A O 1
ATOM 4186 N N . THR A 1 558 ? -16.669 4.333 -95.257 1.00 33.51 558 THR A N 1
ATOM 4187 C CA . THR A 1 558 ? -17.087 5.029 -96.467 1.00 33.62 558 THR A CA 1
ATOM 4188 C C . THR A 1 558 ? -16.399 6.383 -96.542 1.00 34.01 558 THR A C 1
ATOM 4189 O O . THR A 1 558 ? -15.893 6.777 -97.590 1.00 34.83 558 THR A O 1
ATOM 4193 N N . THR A 1 559 ? -16.382 7.087 -95.414 1.00 33.54 559 THR A N 1
ATOM 4194 C CA . THR A 1 559 ? -15.697 8.369 -95.314 1.00 33.44 559 THR A CA 1
ATOM 4195 C C . THR A 1 559 ? -14.729 8.368 -94.136 1.00 32.40 559 THR A C 1
ATOM 4196 O O . THR A 1 559 ? -15.147 8.487 -92.983 1.00 30.58 559 THR A O 1
ATOM 4200 N N . LYS A 1 560 ? -13.438 8.228 -94.423 1.00 28.38 560 LYS A N 1
ATOM 4201 C CA . LYS A 1 560 ? -12.428 8.224 -93.370 1.00 28.60 560 LYS A CA 1
ATOM 4202 C C . LYS A 1 560 ? -12.274 9.610 -92.750 1.00 28.00 560 LYS A C 1
ATOM 4203 O O . LYS A 1 560 ? -12.390 9.778 -91.532 1.00 23.67 560 LYS A O 1
ATOM 4209 N N . VAL A 1 561 ? -12.013 10.599 -93.599 1.00 25.75 561 VAL A N 1
ATOM 4210 C CA . VAL A 1 561 ? -11.799 11.969 -93.149 1.00 27.04 561 VAL A CA 1
ATOM 4211 C C . VAL A 1 561 ? -12.530 12.966 -94.037 1.00 27.55 561 VAL A C 1
ATOM 4212 O O . VAL A 1 561 ? -12.359 12.970 -95.257 1.00 27.81 561 VAL A O 1
ATOM 4216 N N . TYR A 1 562 ? -13.341 13.814 -93.411 1.00 27.96 562 TYR A N 1
ATOM 4217 C CA . TYR A 1 562 ? -13.996 14.919 -94.100 1.00 27.35 562 TYR A CA 1
ATOM 4218 C C . TYR A 1 562 ? -13.438 16.226 -93.551 1.00 27.36 562 TYR A C 1
ATOM 4219 O O . TYR A 1 562 ? -13.805 16.662 -92.458 1.00 25.98 562 TYR A O 1
ATOM 4228 N N . LEU A 1 563 ? -12.542 16.843 -94.315 1.00 25.81 563 LEU A N 1
ATOM 4229 C CA . LEU A 1 563 ? -11.777 17.979 -93.820 1.00 28.22 563 LEU A CA 1
ATOM 4230 C C . LEU A 1 563 ? -11.176 18.797 -94.962 1.00 28.11 563 LEU A C 1
ATOM 4231 O O . LEU A 1 563 ? -10.639 18.241 -95.921 1.00 25.39 563 LEU A O 1
ATOM 4236 N N . ASP A 1 564 ? -11.259 20.118 -94.850 1.00 29.77 564 ASP A N 1
ATOM 4237 C CA . ASP A 1 564 ? -10.640 21.007 -95.826 1.00 30.47 564 ASP A CA 1
ATOM 4238 C C . ASP A 1 564 ? -9.163 21.179 -95.477 1.00 32.78 564 ASP A C 1
ATOM 4239 O O . ASP A 1 564 ? -8.823 21.893 -94.536 1.00 27.95 564 ASP A O 1
ATOM 4244 N N . THR A 1 565 ? -8.286 20.537 -96.243 1.00 34.05 565 THR A N 1
ATOM 4245 C CA . THR A 1 565 ? -6.855 20.607 -95.969 1.00 31.93 565 THR A CA 1
ATOM 4246 C C . THR A 1 565 ? -6.100 21.472 -96.973 1.00 31.00 565 THR A C 1
ATOM 4247 O O . THR A 1 565 ? -4.902 21.279 -97.184 1.00 31.91 565 THR A O 1
ATOM 4251 N N . SER A 1 566 ? -6.793 22.431 -97.578 1.00 28.97 566 SER A N 1
ATOM 4252 C CA . SER A 1 566 ? -6.135 23.381 -98.467 1.00 33.02 566 SER A CA 1
ATOM 4253 C C . SER A 1 566 ? -5.195 24.278 -97.663 1.00 34.59 566 SER A C 1
ATOM 4254 O O . SER A 1 566 ? -5.364 24.434 -96.450 1.00 34.76 566 SER A O 1
ATOM 4257 N N . ILE A 1 567 ? -4.228 24.878 -98.353 1.00 33.32 567 ILE A N 1
ATOM 4258 C CA . ILE A 1 567 ? -3.068 25.523 -97.732 1.00 34.29 567 ILE A CA 1
ATOM 4259 C C . ILE A 1 567 ? -3.424 26.586 -96.684 1.00 35.66 567 ILE A C 1
ATOM 4260 O O . ILE A 1 567 ? -2.694 26.775 -95.711 1.00 39.39 567 ILE A O 1
ATOM 4265 N N . THR A 1 568 ? -4.553 27.258 -96.868 1.00 33.89 568 THR A N 1
ATOM 4266 C CA . THR A 1 568 ? -4.936 28.359 -95.990 1.00 36.84 568 THR A CA 1
ATOM 4267 C C . THR A 1 568 ? -5.644 27.947 -94.690 1.00 36.27 568 THR A C 1
ATOM 4268 O O . THR A 1 568 ? -5.715 28.740 -93.753 1.00 38.57 568 THR A O 1
ATOM 4272 N N . THR A 1 569 ? -6.173 26.728 -94.632 1.00 33.99 569 THR A N 1
ATOM 4273 C CA . THR A 1 569 ? -6.962 26.297 -93.472 1.00 31.44 569 THR A CA 1
ATOM 4274 C C . THR A 1 569 ? -6.121 25.849 -92.274 1.00 35.56 569 THR A C 1
ATOM 4275 O O . THR A 1 569 ? -6.636 25.750 -91.157 1.00 37.40 569 THR A O 1
ATOM 4279 N N . ARG A 1 570 ? -4.845 25.557 -92.521 1.00 36.08 570 ARG A N 1
ATOM 4280 C CA . ARG A 1 570 ? -3.928 25.002 -91.515 1.00 36.29 570 ARG A CA 1
ATOM 4281 C C . ARG A 1 570 ? -4.351 23.606 -91.042 1.00 34.68 570 ARG A C 1
ATOM 4282 O O . ARG A 1 570 ? -3.803 23.079 -90.074 1.00 34.81 570 ARG A O 1
ATOM 4290 N N . ASN A 1 571 ? -5.319 23.008 -91.730 1.00 32.26 571 ASN A N 1
ATOM 4291 C CA . ASN A 1 571 ? -5.706 21.627 -91.461 1.00 29.14 571 ASN A CA 1
ATOM 4292 C C . ASN A 1 571 ? -4.811 20.679 -92.249 1.00 30.78 571 ASN A C 1
ATOM 4293 O O . ASN A 1 571 ? -4.631 20.847 -93.457 1.00 32.68 571 ASN A O 1
ATOM 4298 N N . LYS A 1 572 ? -4.243 19.687 -91.569 1.00 32.33 572 LYS A N 1
ATOM 4299 C CA . LYS A 1 572 ? -3.325 18.753 -92.219 1.00 33.67 572 LYS A CA 1
ATOM 4300 C C . LYS A 1 572 ? -3.479 17.317 -91.729 1.00 31.81 572 LYS A C 1
ATOM 4301 O O . LYS A 1 572 ? -3.793 17.065 -90.560 1.00 28.16 572 LYS A O 1
ATOM 4307 N N . VAL A 1 573 ? -3.234 16.383 -92.641 1.00 25.52 573 VAL A N 1
ATOM 4308 C CA . VAL A 1 573 ? -3.269 14.961 -92.344 1.00 29.20 573 VAL A CA 1
ATOM 4309 C C . VAL A 1 573 ? -1.913 14.321 -92.640 1.00 34.19 573 VAL A C 1
ATOM 4310 O O . VAL A 1 573 ? -1.340 14.542 -93.708 1.00 35.44 573 VAL A O 1
ATOM 4314 N N . ILE A 1 574 ? -1.390 13.544 -91.697 1.00 31.10 574 ILE A N 1
ATOM 4315 C CA . ILE A 1 574 ? -0.182 12.771 -91.959 1.00 29.70 574 ILE A CA 1
ATOM 4316 C C . ILE A 1 574 ? -0.322 11.333 -91.447 1.00 28.03 574 ILE A C 1
ATOM 4317 O O . ILE A 1 574 ? -0.748 11.096 -90.312 1.00 28.31 574 ILE A O 1
ATOM 4322 N N . ASN A 1 575 ? 0.028 10.382 -92.309 1.00 25.36 575 ASN A N 1
ATOM 4323 C CA . ASN A 1 575 ? 0.016 8.952 -91.988 1.00 25.36 575 ASN A CA 1
ATOM 4324 C C . ASN A 1 575 ? -1.292 8.447 -91.367 1.00 28.67 575 ASN A C 1
ATOM 4325 O O . ASN A 1 575 ? -1.282 7.769 -90.341 1.00 28.79 575 ASN A O 1
ATOM 4330 N N . CYS A 1 576 ? -2.414 8.784 -91.991 1.00 29.92 576 CYS A N 1
ATOM 4331 C CA . CYS A 1 576 ? -3.694 8.185 -91.640 1.00 27.26 576 CYS A CA 1
ATOM 4332 C C . CYS A 1 576 ? -4.104 7.264 -92.781 1.00 29.67 576 CYS A C 1
ATOM 4333 O O . CYS A 1 576 ? -4.153 7.693 -93.933 1.00 25.31 576 CYS A O 1
ATOM 4336 N N . SER A 1 577 ? -4.366 5.998 -92.464 1.00 30.40 577 SER A N 1
ATOM 4337 C CA . SER A 1 577 ? -4.555 4.975 -93.493 1.00 31.35 577 SER A CA 1
ATOM 4338 C C . SER A 1 577 ? -5.828 5.197 -94.307 1.00 28.52 577 SER A C 1
ATOM 4339 O O . SER A 1 577 ? -6.889 5.485 -93.756 1.00 27.01 577 SER A O 1
ATOM 4342 N N . GLY A 1 578 ? -5.709 5.066 -95.625 1.00 25.88 578 GLY A N 1
ATOM 4343 C CA . GLY A 1 578 ? -6.830 5.288 -96.520 1.00 22.16 578 GLY A CA 1
ATOM 4344 C C . GLY A 1 578 ? -7.097 6.763 -96.748 1.00 26.11 578 GLY A C 1
ATOM 4345 O O . GLY A 1 578 ? -8.092 7.135 -97.367 1.00 27.43 578 GLY A O 1
ATOM 4346 N N . VAL A 1 579 ? -6.203 7.604 -96.234 1.00 26.73 579 VAL A N 1
ATOM 4347 C CA . VAL A 1 579 ? -6.325 9.057 -96.342 1.00 25.33 579 VAL A CA 1
ATOM 4348 C C . VAL A 1 579 ? -5.024 9.638 -96.875 1.00 26.18 579 VAL A C 1
ATOM 4349 O O . VAL A 1 579 ? -3.949 9.305 -96.380 1.00 27.91 579 VAL A O 1
ATOM 4353 N N . PRO A 1 580 ? -5.109 10.490 -97.903 1.00 29.79 580 PRO A N 1
ATOM 4354 C CA . PRO A 1 580 ? -3.884 11.063 -98.468 1.00 30.97 580 PRO A CA 1
ATOM 4355 C C . PRO A 1 580 ? -3.181 12.018 -97.505 1.00 30.01 580 PRO A C 1
ATOM 4356 O O . PRO A 1 580 ? -3.851 12.765 -96.793 1.00 31.46 580 PRO A O 1
ATOM 4360 N N . ASP A 1 581 ? -1.853 11.976 -97.469 1.00 26.53 581 ASP A N 1
ATOM 4361 C CA . ASP A 1 581 ? -1.089 12.993 -96.756 1.00 29.73 581 ASP A CA 1
ATOM 4362 C C . ASP A 1 581 ? -1.352 14.365 -97.371 1.00 32.77 581 ASP A C 1
ATOM 4363 O O . ASP A 1 581 ? -1.451 14.501 -98.592 1.00 31.11 581 ASP A O 1
ATOM 4368 N N . THR A 1 582 ? -1.463 15.377 -96.521 1.00 31.74 582 THR A N 1
ATOM 4369 C CA . THR A 1 582 ? -1.625 16.750 -96.979 1.00 30.67 582 THR A CA 1
ATOM 4370 C C . THR A 1 582 ? -0.335 17.262 -97.608 1.00 31.14 582 THR A C 1
ATOM 4371 O O . THR A 1 582 ? 0.728 17.221 -96.987 1.00 28.25 582 THR A O 1
ATOM 4375 N N . ILE A 1 583 ? -0.431 17.731 -98.846 1.00 31.67 583 ILE A N 1
ATOM 4376 C CA . ILE A 1 583 ? 0.731 18.233 -99.564 1.00 29.77 583 ILE A CA 1
ATOM 4377 C C . ILE A 1 583 ? 0.663 19.755 -99.623 1.00 30.36 583 ILE A C 1
ATOM 4378 O O . ILE A 1 583 ? -0.401 20.323 -99.870 1.00 31.98 583 ILE A O 1
ATOM 4383 N N . ALA A 1 584 ? 1.798 20.414 -99.402 1.00 29.35 584 ALA A N 1
ATOM 4384 C CA . ALA A 1 584 ? 1.861 21.862 -99.541 1.00 31.72 584 ALA A CA 1
ATOM 4385 C C . ALA A 1 584 ? 1.685 22.205 -101.011 1.00 34.43 584 ALA A C 1
ATOM 4386 O O . ALA A 1 584 ? 2.567 21.938 -101.830 1.00 34.48 584 ALA A O 1
ATOM 4388 N N . ARG A 1 585 ? 0.548 22.814 -101.335 1.00 34.47 585 ARG A N 1
ATOM 4389 C CA . ARG A 1 585 ? 0.183 23.057 -102.725 1.00 37.53 585 ARG A CA 1
ATOM 4390 C C . ARG A 1 585 ? -0.797 24.214 -102.853 1.00 37.54 585 ARG A C 1
ATOM 4391 O O . ARG A 1 585 ? -1.506 24.550 -101.906 1.00 35.19 585 ARG A O 1
ATOM 4399 N N . GLY A 1 586 ? -0.839 24.817 -104.035 1.00 38.19 586 GLY A N 1
ATOM 4400 C CA . GLY A 1 586 ? -1.807 25.859 -104.314 1.00 35.71 586 GLY A CA 1
ATOM 4401 C C . GLY A 1 586 ? -1.309 26.832 -105.357 1.00 36.52 586 GLY A C 1
ATOM 4402 O O . GLY A 1 586 ? -0.283 26.604 -105.998 1.00 35.80 586 GLY A O 1
ATOM 4403 N N . SER A 1 587 ? -2.037 27.929 -105.524 1.00 39.65 587 SER A N 1
ATOM 4404 C CA . SER A 1 587 ? -1.690 28.923 -106.527 1.00 39.09 587 SER A CA 1
ATOM 4405 C C . SER A 1 587 ? -0.425 29.677 -106.134 1.00 37.70 587 SER A C 1
ATOM 4406 O O . SER A 1 587 ? 0.044 29.572 -105.001 1.00 37.37 587 SER A O 1
ATOM 4409 N N . THR A 1 588 ? 0.125 30.433 -107.079 1.00 39.11 588 THR A N 1
ATOM 4410 C CA . THR A 1 588 ? 1.308 31.243 -106.820 1.00 42.09 588 THR A CA 1
ATOM 4411 C C . THR A 1 588 ? 1.014 32.261 -105.721 1.00 44.55 588 THR A C 1
ATOM 4412 O O . THR A 1 588 ? 1.862 32.537 -104.870 1.00 47.59 588 THR A O 1
ATOM 4416 N N . ALA A 1 589 ? -0.202 32.798 -105.733 1.00 42.46 589 ALA A N 1
ATOM 4417 C CA . ALA A 1 589 ? -0.625 33.765 -104.727 1.00 42.94 589 ALA A CA 1
ATOM 4418 C C . ALA A 1 589 ? -0.619 33.172 -103.321 1.00 43.64 589 ALA A C 1
ATOM 4419 O O . ALA A 1 589 ? -0.455 33.897 -102.340 1.00 46.37 589 ALA A O 1
ATOM 4421 N N . ASN A 1 590 ? -0.799 31.857 -103.222 1.00 40.85 590 ASN A N 1
ATOM 4422 C CA . ASN A 1 590 ? -0.858 31.203 -101.918 1.00 41.28 590 ASN A CA 1
ATOM 4423 C C . ASN A 1 590 ? 0.479 30.616 -101.464 1.00 41.05 590 ASN A C 1
ATOM 4424 O O . ASN A 1 590 ? 0.520 29.825 -100.518 1.00 37.38 590 ASN A O 1
ATOM 4429 N N . ARG A 1 591 ? 1.563 30.991 -102.139 1.00 41.83 591 ARG A N 1
ATOM 4430 C CA . ARG A 1 591 ? 2.901 30.642 -101.670 1.00 42.06 591 ARG A CA 1
ATOM 4431 C C . ARG A 1 591 ? 3.099 31.210 -100.270 1.00 45.18 591 ARG A C 1
ATOM 4432 O O . ARG A 1 591 ? 2.682 32.336 -99.998 1.00 47.71 591 ARG A O 1
ATOM 4440 N N . PRO A 1 592 ? 3.716 30.426 -99.373 1.00 45.91 592 PRO A N 1
ATOM 4441 C CA . PRO A 1 592 ? 4.000 30.882 -98.007 1.00 49.03 592 PRO A CA 1
ATOM 4442 C C . PRO A 1 592 ? 4.763 32.206 -98.020 1.00 48.12 592 PRO A C 1
ATOM 4443 O O . PRO A 1 592 ? 5.684 32.370 -98.817 1.00 47.78 592 PRO A O 1
ATOM 4447 N N . ALA A 1 593 ? 4.379 33.132 -97.148 1.00 55.33 593 ALA A N 1
ATOM 4448 C CA . ALA A 1 593 ? 4.998 34.455 -97.112 1.00 60.77 593 ALA A CA 1
ATOM 4449 C C . ALA A 1 593 ? 6.435 34.420 -96.603 1.00 62.57 593 ALA A C 1
ATOM 4450 O O . ALA A 1 593 ? 7.316 35.064 -97.175 1.00 66.31 593 ALA A O 1
ATOM 4452 N N . ASN A 1 594 ? 6.671 33.677 -95.529 1.00 56.60 594 ASN A N 1
ATOM 4453 C CA . ASN A 1 594 ? 8.016 33.546 -94.982 1.00 55.90 594 ASN A CA 1
ATOM 4454 C C . ASN A 1 594 ? 8.420 32.084 -94.873 1.00 49.07 594 ASN A C 1
ATOM 4455 O O . ASN A 1 594 ? 8.490 31.539 -93.773 1.00 44.39 594 ASN A O 1
ATOM 4460 N N . PRO A 1 595 ? 8.686 31.439 -96.019 1.00 45.55 595 PRO A N 1
ATOM 4461 C CA . PRO A 1 595 ? 9.020 30.016 -95.958 1.00 41.33 595 PRO A CA 1
ATOM 4462 C C . PRO A 1 595 ? 10.429 29.788 -95.430 1.00 42.21 595 PRO A C 1
ATOM 4463 O O . PRO A 1 595 ? 11.288 30.661 -95.574 1.00 43.63 595 PRO A O 1
ATOM 4467 N N . GLN A 1 596 ? 10.660 28.633 -94.818 1.00 41.62 596 GLN A N 1
ATOM 4468 C CA . GLN A 1 596 ? 11.995 28.287 -94.363 1.00 45.54 596 GLN A CA 1
ATOM 4469 C C . GLN A 1 596 ? 12.811 27.767 -95.535 1.00 42.32 596 GLN A C 1
ATOM 4470 O O . GLN A 1 596 ? 12.273 27.520 -96.614 1.00 39.45 596 GLN A O 1
ATOM 4476 N N . ALA A 1 597 ? 14.108 27.593 -95.311 1.00 40.54 597 ALA A N 1
ATOM 4477 C CA . ALA A 1 597 ? 15.024 27.188 -96.366 1.00 39.29 597 ALA A CA 1
ATOM 4478 C C . ALA A 1 597 ? 14.668 25.809 -96.911 1.00 37.47 597 ALA A C 1
ATOM 4479 O O . ALA A 1 597 ? 14.318 24.904 -96.154 1.00 38.54 597 ALA A O 1
ATOM 4481 N N . SER A 1 598 ? 14.716 25.691 -98.235 1.00 40.39 598 SER A N 1
ATOM 4482 C CA . SER A 1 598 ? 14.455 24.446 -98.961 1.00 42.76 598 SER A CA 1
ATOM 4483 C C . SER A 1 598 ? 12.993 23.992 -98.888 1.00 43.79 598 SER A C 1
ATOM 4484 O O . SER A 1 598 ? 12.681 22.840 -99.195 1.00 43.80 598 SER A O 1
ATOM 4487 N N . TYR A 1 599 ? 12.104 24.898 -98.490 1.00 41.31 599 TYR A N 1
ATOM 4488 C CA . TYR A 1 599 ? 10.675 24.601 -98.434 1.00 41.49 599 TYR A CA 1
ATOM 4489 C C . TYR A 1 599 ? 10.139 24.215 -99.808 1.00 40.34 599 TYR A C 1
ATOM 4490 O O . TYR A 1 599 ? 10.314 24.948 -100.780 1.00 40.73 599 TYR A O 1
ATOM 4499 N N . GLN A 1 600 ? 9.475 23.066 -99.880 1.00 38.08 600 GLN A N 1
ATOM 4500 C CA . GLN A 1 600 ? 8.906 22.603 -101.138 1.00 38.60 600 GLN A CA 1
ATOM 4501 C C . GLN A 1 600 ? 7.408 22.882 -101.205 1.00 38.04 600 GLN A C 1
ATOM 4502 O O . GLN A 1 600 ? 6.653 22.552 -100.290 1.00 36.66 600 GLN A O 1
ATOM 4508 N N . TYR A 1 601 ? 7.000 23.499 -102.306 1.00 37.63 601 TYR A N 1
ATOM 4509 C CA . TYR A 1 601 ? 5.627 23.922 -102.526 1.00 35.03 601 TYR A CA 1
ATOM 4510 C C . TYR A 1 601 ? 5.236 23.540 -103.945 1.00 33.48 601 TYR A C 1
ATOM 4511 O O . TYR A 1 601 ? 5.957 23.856 -104.890 1.00 33.32 601 TYR A O 1
ATOM 4520 N N . TYR A 1 602 ? 4.109 22.858 -104.113 1.00 35.56 602 TYR A N 1
ATOM 4521 C CA . TYR A 1 602 ? 3.652 22.577 -105.465 1.00 34.89 602 TYR A CA 1
ATOM 4522 C C . TYR A 1 602 ? 2.821 23.750 -105.961 1.00 34.34 602 TYR A C 1
ATOM 4523 O O . TYR A 1 602 ? 1.714 23.993 -105.483 1.00 36.02 602 TYR A O 1
ATOM 4532 N N . ASP A 1 603 ? 3.363 24.464 -106.939 1.00 36.83 603 ASP A N 1
ATOM 4533 C CA . ASP A 1 603 ? 2.702 25.633 -107.491 1.00 38.39 603 ASP A CA 1
ATOM 4534 C C . ASP A 1 603 ? 1.752 25.189 -108.600 1.00 39.34 603 ASP A C 1
ATOM 4535 O O . ASP A 1 603 ? 2.187 24.793 -109.681 1.00 41.06 603 ASP A O 1
ATOM 4540 N N . THR A 1 604 ? 0.453 25.262 -108.322 1.00 37.19 604 THR A N 1
ATOM 4541 C CA . THR A 1 604 ? -0.566 24.792 -109.253 1.00 39.83 604 THR A CA 1
ATOM 4542 C C . THR A 1 604 ? -0.713 25.723 -110.451 1.00 42.16 604 THR A C 1
ATOM 4543 O O . THR A 1 604 ? -1.169 25.306 -111.516 1.00 44.16 604 THR A O 1
ATOM 4547 N N . THR A 1 605 ? -0.324 26.982 -110.276 1.00 41.93 605 THR A N 1
ATOM 4548 C CA . THR A 1 605 ? -0.315 27.933 -111.382 1.00 41.89 605 THR A CA 1
ATOM 4549 C C . THR A 1 605 ? 0.725 27.511 -112.418 1.00 42.88 605 THR A C 1
ATOM 4550 O O . THR A 1 605 ? 0.449 27.481 -113.616 1.00 43.56 605 THR A O 1
ATOM 4554 N N . LEU A 1 606 ? 1.925 27.189 -111.943 1.00 42.04 606 LEU A N 1
ATOM 4555 C CA . LEU A 1 606 ? 3.014 26.767 -112.820 1.00 42.36 606 LEU A CA 1
ATOM 4556 C C . LEU A 1 606 ? 2.949 25.282 -113.175 1.00 41.12 606 LEU A C 1
ATOM 4557 O O . LEU A 1 606 ? 3.420 24.872 -114.234 1.00 44.73 606 LEU A O 1
ATOM 4562 N N . GLY A 1 607 ? 2.376 24.477 -112.286 1.00 39.36 607 GLY A N 1
ATOM 4563 C CA . GLY A 1 607 ? 2.298 23.043 -112.503 1.00 37.52 607 GLY A CA 1
ATOM 4564 C C . GLY A 1 607 ? 3.620 22.336 -112.257 1.00 39.75 607 GLY A C 1
ATOM 4565 O O . GLY A 1 607 ? 3.930 21.328 -112.897 1.00 38.84 607 GLY A O 1
ATOM 4566 N N . ILE A 1 608 ? 4.409 22.877 -111.331 1.00 36.01 608 ILE A N 1
ATOM 4567 C CA . ILE A 1 608 ? 5.699 22.295 -110.973 1.00 34.62 608 ILE A CA 1
ATOM 4568 C C . ILE A 1 608 ? 5.932 22.422 -109.476 1.00 36.96 608 ILE A C 1
ATOM 4569 O O . ILE A 1 608 ? 5.340 23.282 -108.823 1.00 34.72 608 ILE A O 1
ATOM 4574 N N . PRO A 1 609 ? 6.782 21.552 -108.916 1.00 40.81 609 PRO A N 1
ATOM 4575 C CA . PRO A 1 609 ? 7.221 21.813 -107.545 1.00 38.43 609 PRO A CA 1
ATOM 4576 C C . PRO A 1 609 ? 8.241 22.947 -107.543 1.00 38.15 609 PRO A C 1
ATOM 4577 O O . PRO A 1 609 ? 9.000 23.075 -108.504 1.00 36.30 609 PRO A O 1
ATOM 4581 N N . ILE A 1 610 ? 8.250 23.772 -106.502 1.00 37.77 610 ILE A N 1
ATOM 4582 C CA . ILE A 1 610 ? 9.274 24.804 -106.388 1.00 36.98 610 ILE A CA 1
ATOM 4583 C C . ILE A 1 610 ? 9.906 24.779 -105.000 1.00 37.67 610 ILE A C 1
ATOM 4584 O O . ILE A 1 610 ? 9.294 24.315 -104.037 1.00 36.63 610 ILE A O 1
ATOM 4589 N N . TRP A 1 611 ? 11.134 25.277 -104.908 1.00 37.43 611 TRP A N 1
ATOM 4590 C CA . TRP A 1 611 ? 11.880 25.262 -103.656 1.00 38.68 611 TRP A CA 1
ATOM 4591 C C . TRP A 1 611 ? 12.371 26.653 -103.283 1.00 40.39 611 TRP A C 1
ATOM 4592 O O . TRP A 1 611 ? 12.902 27.379 -104.122 1.00 41.45 611 TRP A O 1
ATOM 4603 N N . TRP A 1 612 ? 12.195 27.022 -102.019 1.00 38.29 612 TRP A N 1
ATOM 4604 C CA . TRP A 1 612 ? 12.672 28.313 -101.550 1.00 39.25 612 TRP A CA 1
ATOM 4605 C C . TRP A 1 612 ? 14.174 28.268 -101.304 1.00 37.28 612 TRP A C 1
ATOM 4606 O O . TRP A 1 612 ? 14.659 27.465 -100.511 1.00 37.73 612 TRP A O 1
ATOM 4617 N N . ASN A 1 613 ? 14.906 29.120 -102.012 1.00 37.50 613 ASN A N 1
ATOM 4618 C CA . ASN A 1 613 ? 16.347 29.229 -101.829 1.00 42.52 613 ASN A CA 1
ATOM 4619 C C . ASN A 1 613 ? 16.678 30.386 -100.892 1.00 40.94 613 ASN A C 1
ATOM 4620 O O . ASN A 1 613 ? 16.428 31.546 -101.216 1.00 41.12 613 ASN A O 1
ATOM 4625 N N . SER A 1 614 ? 17.235 30.068 -99.728 1.00 45.27 614 SER A N 1
ATOM 4626 C CA . SER A 1 614 ? 17.490 31.084 -98.712 1.00 50.14 614 SER A CA 1
ATOM 4627 C C . SER A 1 614 ? 18.606 32.040 -99.124 1.00 54.83 614 SER A C 1
ATOM 4628 O O . SER A 1 614 ? 18.618 33.202 -98.718 1.00 58.29 614 SER A O 1
ATOM 4631 N N . VAL A 1 615 ? 19.543 31.544 -99.927 1.00 54.95 615 VAL A N 1
ATOM 4632 C CA . VAL A 1 615 ? 20.664 32.353 -100.394 1.00 55.75 615 VAL A CA 1
ATOM 4633 C C . VAL A 1 615 ? 20.219 33.389 -101.423 1.00 55.39 615 VAL A C 1
ATOM 4634 O O . VAL A 1 615 ? 20.500 34.580 -101.277 1.00 54.28 615 VAL A O 1
ATOM 4638 N N . SER A 1 616 ? 19.522 32.933 -102.460 1.00 54.39 616 SER A N 1
ATOM 4639 C CA . SER A 1 616 ? 19.036 33.828 -103.505 1.00 53.72 616 SER A CA 1
ATOM 4640 C C . SER A 1 616 ? 17.820 34.624 -103.053 1.00 54.85 616 SER A C 1
ATOM 4641 O O . SER A 1 616 ? 17.491 35.657 -103.640 1.00 56.64 616 SER A O 1
ATOM 4644 N N . GLY A 1 617 ? 17.161 34.139 -102.005 1.00 51.32 617 GLY A N 1
ATOM 4645 C CA . GLY A 1 617 ? 15.947 34.758 -101.507 1.00 48.40 617 GLY A CA 1
ATOM 4646 C C . GLY A 1 617 ? 14.852 34.712 -102.556 1.00 47.37 617 GLY A C 1
ATOM 4647 O O . GLY A 1 617 ? 14.067 35.652 -102.689 1.00 47.38 617 GLY A O 1
ATOM 4648 N N . THR A 1 618 ? 14.802 33.609 -103.298 1.00 44.74 618 THR A N 1
ATOM 4649 C CA . THR A 1 618 ? 13.818 33.420 -104.362 1.00 43.03 618 THR A CA 1
ATOM 4650 C C . THR A 1 618 ? 13.301 31.984 -104.412 1.00 41.06 618 THR A C 1
ATOM 4651 O O . THR A 1 618 ? 13.939 31.069 -103.891 1.00 37.96 618 THR A O 1
ATOM 4655 N N . TRP A 1 619 ? 12.142 31.794 -105.036 1.00 41.63 619 TRP A N 1
ATOM 4656 C CA . TRP A 1 619 ? 11.662 30.456 -105.368 1.00 42.92 619 TRP A CA 1
ATOM 4657 C C . TRP A 1 619 ? 12.359 29.942 -106.624 1.00 47.35 619 TRP A C 1
ATOM 4658 O O . TRP A 1 619 ? 12.490 30.664 -107.613 1.00 50.39 619 TRP A O 1
ATOM 4669 N N . LYS A 1 620 ? 12.808 28.691 -106.578 1.00 50.12 620 LYS A N 1
ATOM 4670 C CA . LYS A 1 620 ? 13.474 28.075 -107.721 1.00 49.57 620 LYS A CA 1
ATOM 4671 C C . LYS A 1 620 ? 12.818 26.759 -108.118 1.00 45.27 620 LYS A C 1
ATOM 4672 O O . LYS A 1 620 ? 12.210 26.083 -107.288 1.00 40.45 620 LYS A O 1
ATOM 4678 N N . ASN A 1 621 ? 12.942 26.392 -109.389 1.00 45.59 621 ASN A N 1
ATOM 4679 C CA . ASN A 1 621 ? 12.526 25.061 -109.807 1.00 43.58 621 ASN A CA 1
ATOM 4680 C C . ASN A 1 621 ? 13.632 24.059 -109.488 1.00 40.44 621 ASN A C 1
ATOM 4681 O O . ASN A 1 621 ? 14.675 24.433 -108.947 1.00 37.01 621 ASN A O 1
ATOM 4686 N N . ALA A 1 622 ? 13.406 22.792 -109.816 1.00 38.26 622 ALA A N 1
ATOM 4687 C CA . ALA A 1 622 ? 14.368 21.744 -109.493 1.00 37.19 622 ALA A CA 1
ATOM 4688 C C . ALA A 1 622 ? 15.667 21.889 -110.280 1.00 39.00 622 ALA A C 1
ATOM 4689 O O . ALA A 1 622 ? 16.709 21.379 -109.868 1.00 37.83 622 ALA A O 1
ATOM 4691 N N . ALA A 1 623 ? 15.600 22.584 -111.413 1.00 42.15 623 ALA A N 1
ATOM 4692 C CA . ALA A 1 623 ? 16.781 22.826 -112.234 1.00 43.97 623 ALA A CA 1
ATOM 4693 C C . ALA A 1 623 ? 17.639 23.949 -111.654 1.00 44.16 623 ALA A C 1
ATOM 4694 O O . ALA A 1 623 ? 18.782 24.143 -112.067 1.00 47.19 623 ALA A O 1
ATOM 4696 N N . GLY A 1 624 ? 17.087 24.683 -110.691 1.00 42.22 624 GLY A N 1
ATOM 4697 C CA . GLY A 1 624 ? 17.827 25.736 -110.015 1.00 43.63 624 GLY A CA 1
ATOM 4698 C C . GLY A 1 624 ? 17.574 27.138 -110.540 1.00 45.39 624 GLY A C 1
ATOM 4699 O O . GLY A 1 624 ? 18.218 28.095 -110.105 1.00 47.05 624 GLY A O 1
ATOM 4700 N N . ALA A 1 625 ? 16.651 27.258 -111.488 1.00 44.54 625 ALA A N 1
ATOM 4701 C CA . ALA A 1 625 ? 16.286 28.554 -112.060 1.00 43.91 625 ALA A CA 1
ATOM 4702 C C . ALA A 1 625 ? 15.172 29.246 -111.272 1.00 44.65 625 ALA A C 1
ATOM 4703 O O . ALA A 1 625 ? 14.265 28.590 -110.764 1.00 43.64 625 ALA A O 1
ATOM 4705 N N . ASP A 1 626 ? 15.249 30.571 -111.172 1.00 46.20 626 ASP A N 1
ATOM 4706 C CA . ASP A 1 626 ? 14.185 31.366 -110.562 1.00 46.13 626 ASP A CA 1
ATOM 4707 C C . ASP A 1 626 ? 12.877 31.255 -111.345 1.00 48.09 626 ASP A C 1
ATOM 4708 O O . ASP A 1 626 ? 12.883 31.179 -112.573 1.00 46.33 626 ASP A O 1
ATOM 4713 N N . VAL A 1 627 ? 11.755 31.246 -110.631 1.00 47.67 627 VAL A N 1
ATOM 4714 C CA . VAL A 1 627 ? 10.448 31.274 -111.277 1.00 47.74 627 VAL A CA 1
ATOM 4715 C C . VAL A 1 627 ? 9.763 32.618 -111.043 1.00 48.97 627 VAL A C 1
ATOM 4716 O O . VAL A 1 627 ? 9.084 33.144 -111.925 1.00 50.82 627 VAL A O 1
ATOM 4720 N N . THR B 1 12 ? -42.608 -20.416 40.803 1.00 113.82 12 THR B N 1
ATOM 4721 C CA . THR B 1 12 ? -42.267 -21.626 40.061 1.00 112.21 12 THR B CA 1
ATOM 4722 C C . THR B 1 12 ? -41.548 -21.274 38.751 1.00 108.04 12 THR B C 1
ATOM 4723 O O . THR B 1 12 ? -42.167 -20.948 37.738 1.00 106.83 12 THR B O 1
ATOM 4727 N N . SER B 1 13 ? -40.221 -21.350 38.791 1.00 104.18 13 SER B N 1
ATOM 4728 C CA . SER B 1 13 ? -39.376 -20.870 37.701 1.00 98.76 13 SER B CA 1
ATOM 4729 C C . SER B 1 13 ? -39.462 -21.654 36.389 1.00 94.75 13 SER B C 1
ATOM 4730 O O . SER B 1 13 ? -39.181 -21.105 35.325 1.00 92.10 13 SER B O 1
ATOM 4733 N N . ILE B 1 14 ? -39.833 -22.928 36.453 1.00 94.87 14 ILE B N 1
ATOM 4734 C CA . ILE B 1 14 ? -39.813 -23.764 35.255 1.00 91.69 14 ILE B CA 1
ATOM 4735 C C . ILE B 1 14 ? -40.952 -23.443 34.288 1.00 90.19 14 ILE B C 1
ATOM 4736 O O . ILE B 1 14 ? -40.737 -23.335 33.080 1.00 89.72 14 ILE B O 1
ATOM 4741 N N . GLU B 1 15 ? -42.160 -23.277 34.813 1.00 92.46 15 GLU B N 1
ATOM 4742 C CA . GLU B 1 15 ? -43.315 -23.080 33.944 1.00 92.41 15 GLU B CA 1
ATOM 4743 C C . GLU B 1 15 ? -43.448 -21.635 33.463 1.00 88.33 15 GLU B C 1
ATOM 4744 O O . GLU B 1 15 ? -44.117 -21.376 32.462 1.00 84.61 15 GLU B O 1
ATOM 4750 N N . VAL B 1 16 ? -42.805 -20.699 34.158 1.00 84.61 16 VAL B N 1
ATOM 4751 C CA . VAL B 1 16 ? -42.777 -19.311 33.698 1.00 80.77 16 VAL B CA 1
ATOM 4752 C C . VAL B 1 16 ? -41.704 -19.108 32.632 1.00 76.16 16 VAL B C 1
ATOM 4753 O O . VAL B 1 16 ? -41.826 -18.241 31.766 1.00 71.25 16 VAL B O 1
ATOM 4757 N N . ASN B 1 17 ? -40.657 -19.921 32.700 1.00 80.32 17 ASN B N 1
ATOM 4758 C CA . ASN B 1 17 ? -39.618 -19.917 31.685 1.00 76.72 17 ASN B CA 1
ATOM 4759 C C . ASN B 1 17 ? -40.149 -20.480 30.386 1.00 76.64 17 ASN B C 1
ATOM 4760 O O . ASN B 1 17 ? -39.885 -19.955 29.305 1.00 73.66 17 ASN B O 1
ATOM 4765 N N . LYS B 1 18 ? -40.898 -21.569 30.508 1.00 76.79 18 LYS B N 1
ATOM 4766 C CA . LYS B 1 18 ? -41.487 -22.224 29.356 1.00 75.45 18 LYS B CA 1
ATOM 4767 C C . LYS B 1 18 ? -42.455 -21.283 28.636 1.00 72.88 18 LYS B C 1
ATOM 4768 O O . LYS B 1 18 ? -42.584 -21.325 27.409 1.00 63.60 18 LYS B O 1
ATOM 4774 N N . GLN B 1 19 ? -43.119 -20.429 29.411 1.00 65.54 19 GLN B N 1
ATOM 4775 C CA . GLN B 1 19 ? -44.061 -19.454 28.876 1.00 64.03 19 GLN B CA 1
ATOM 4776 C C . GLN B 1 19 ? -43.361 -18.363 28.067 1.00 65.03 19 GLN B C 1
ATOM 4777 O O . GLN B 1 19 ? -43.818 -17.991 26.984 1.00 63.54 19 GLN B O 1
ATOM 4783 N N . SER B 1 20 ? -42.259 -17.846 28.602 1.00 65.05 20 SER B N 1
ATOM 4784 C CA . SER B 1 20 ? -41.503 -16.796 27.928 1.00 64.69 20 SER B CA 1
ATOM 4785 C C . SER B 1 20 ? -40.889 -17.328 26.639 1.00 62.33 20 SER B C 1
ATOM 4786 O O . SER B 1 20 ? -40.825 -16.623 25.633 1.00 55.22 20 SER B O 1
ATOM 4789 N N . ILE B 1 21 ? -40.435 -18.576 26.683 1.00 62.80 21 ILE B N 1
ATOM 4790 C CA . ILE B 1 21 ? -39.902 -19.247 25.506 1.00 62.99 21 ILE B CA 1
ATOM 4791 C C . ILE B 1 21 ? -41.000 -19.428 24.464 1.00 63.97 21 ILE B C 1
ATOM 4792 O O . ILE B 1 21 ? -40.772 -19.239 23.268 1.00 64.99 21 ILE B O 1
ATOM 4797 N N . ALA B 1 22 ? -42.194 -19.787 24.928 1.00 58.42 22 ALA B N 1
ATOM 4798 C CA . ALA B 1 22 ? -43.335 -19.985 24.043 1.00 58.11 22 ALA B CA 1
ATOM 4799 C C . ALA B 1 22 ? -43.705 -18.686 23.336 1.00 55.94 22 ALA B C 1
ATOM 4800 O O . ALA B 1 22 ? -44.038 -18.687 22.150 1.00 56.57 22 ALA B O 1
ATOM 4802 N N . ARG B 1 23 ? -43.642 -17.581 24.071 1.00 55.36 23 ARG B N 1
ATOM 4803 C CA . ARG B 1 23 ? -43.928 -16.267 23.507 1.00 53.39 23 ARG B CA 1
ATOM 4804 C C . ARG B 1 23 ? -42.855 -15.848 22.505 1.00 56.11 23 ARG B C 1
ATOM 4805 O O . ARG B 1 23 ? -43.150 -15.179 21.515 1.00 53.16 23 ARG B O 1
ATOM 4813 N N . ASN B 1 24 ? -41.613 -16.248 22.764 1.00 57.06 24 ASN B N 1
ATOM 4814 C CA . ASN B 1 24 ? -40.514 -15.947 21.854 1.00 59.08 24 ASN B CA 1
ATOM 4815 C C . ASN B 1 24 ? -40.674 -16.652 20.511 1.00 49.83 24 ASN B C 1
ATOM 4816 O O . ASN B 1 24 ? -40.470 -16.047 19.460 1.00 51.10 24 ASN B O 1
ATOM 4821 N N . PHE B 1 25 ? -41.044 -17.929 20.551 1.00 51.46 25 PHE B N 1
ATOM 4822 C CA . PHE B 1 25 ? -41.214 -18.719 19.334 1.00 56.78 25 PHE B CA 1
ATOM 4823 C C . PHE B 1 25 ? -42.634 -18.628 18.781 1.00 56.89 25 PHE B C 1
ATOM 4824 O O . PHE B 1 25 ? -42.920 -19.143 17.699 1.00 57.34 25 PHE B O 1
ATOM 4832 N N . GLY B 1 26 ? -43.518 -17.971 19.524 1.00 58.13 26 GLY B N 1
ATOM 4833 C CA . GLY B 1 26 ? -44.903 -17.826 19.112 1.00 51.60 26 GLY B CA 1
ATOM 4834 C C . GLY B 1 26 ? -45.674 -19.132 19.084 1.00 56.07 26 GLY B C 1
ATOM 4835 O O . GLY B 1 26 ? -46.586 -19.308 18.277 1.00 53.91 26 GLY B O 1
ATOM 4836 N N . VAL B 1 27 ? -45.309 -20.050 19.972 1.00 58.47 27 VAL B N 1
ATOM 4837 C CA . VAL B 1 27 ? -46.037 -21.303 20.122 1.00 57.66 27 VAL B CA 1
ATOM 4838 C C . VAL B 1 27 ? -46.801 -21.297 21.443 1.00 60.31 27 VAL B C 1
ATOM 4839 O O . VAL B 1 27 ? -46.714 -20.337 22.208 1.00 59.82 27 VAL B O 1
ATOM 4843 N N . LYS B 1 28 ? -47.551 -22.360 21.710 1.00 65.12 28 LYS B N 1
ATOM 4844 C CA . LYS B 1 28 ? -48.293 -22.456 22.963 1.00 66.80 28 LYS B CA 1
ATOM 4845 C C . LYS B 1 28 ? -47.416 -22.970 24.100 1.00 66.84 28 LYS B C 1
ATOM 4846 O O . LYS B 1 28 ? -46.399 -23.625 23.871 1.00 65.77 28 LYS B O 1
ATOM 4852 N N . GLU B 1 29 ? -47.827 -22.660 25.325 1.00 67.42 29 GLU B N 1
ATOM 4853 C CA . GLU B 1 29 ? -47.048 -22.956 26.522 1.00 69.91 29 GLU B CA 1
ATOM 4854 C C . GLU B 1 29 ? -46.801 -24.451 26.702 1.00 72.23 29 GLU B C 1
ATOM 4855 O O . GLU B 1 29 ? -45.720 -24.863 27.126 1.00 69.78 29 GLU B O 1
ATOM 4861 N N . ASP B 1 30 ? -47.803 -25.261 26.374 1.00 73.50 30 ASP B N 1
ATOM 4862 C CA . ASP B 1 30 ? -47.697 -26.706 26.538 1.00 77.44 30 ASP B CA 1
ATOM 4863 C C . ASP B 1 30 ? -46.964 -27.356 25.370 1.00 78.59 30 ASP B C 1
ATOM 4864 O O . ASP B 1 30 ? -46.885 -28.579 25.278 1.00 81.22 30 ASP B O 1
ATOM 4869 N N . GLU B 1 31 ? -46.441 -26.527 24.475 1.00 77.17 31 GLU B N 1
ATOM 4870 C CA . GLU B 1 31 ? -45.684 -27.009 23.329 1.00 77.41 31 GLU B CA 1
ATOM 4871 C C . GLU B 1 31 ? -44.185 -26.772 23.502 1.00 75.39 31 GLU B C 1
ATOM 4872 O O . GLU B 1 31 ? -43.401 -27.000 22.581 1.00 72.64 31 GLU B O 1
ATOM 4878 N N . VAL B 1 32 ? -43.794 -26.311 24.686 1.00 76.44 32 VAL B N 1
ATOM 4879 C CA . VAL B 1 32 ? -42.382 -26.121 25.002 1.00 76.05 32 VAL B CA 1
ATOM 4880 C C . VAL B 1 32 ? -41.942 -27.132 26.076 1.00 79.99 32 VAL B C 1
ATOM 4881 O O . VAL B 1 32 ? -42.668 -27.351 27.045 1.00 84.93 32 VAL B O 1
ATOM 4885 N N . ILE B 1 33 ? -40.782 -27.768 25.891 1.00 78.18 33 ILE B N 1
ATOM 4886 C CA . ILE B 1 33 ? -40.239 -28.725 26.876 1.00 80.36 33 ILE B CA 1
ATOM 4887 C C . ILE B 1 33 ? -38.748 -28.604 27.197 1.00 78.54 33 ILE B C 1
ATOM 4888 O O . ILE B 1 33 ? -37.927 -28.239 26.357 1.00 74.23 33 ILE B O 1
ATOM 4893 N N . TYR B 1 34 ? -38.428 -28.894 28.455 1.00 81.42 34 TYR B N 1
ATOM 4894 C CA . TYR B 1 34 ? -37.051 -29.012 28.910 1.00 83.99 34 TYR B CA 1
ATOM 4895 C C . TYR B 1 34 ? -36.480 -30.359 28.495 1.00 88.12 34 TYR B C 1
ATOM 4896 O O . TYR B 1 34 ? -37.192 -31.361 28.491 1.00 89.49 34 TYR B O 1
ATOM 4905 N N . PHE B 1 35 ? -35.198 -30.381 28.143 1.00 91.89 35 PHE B N 1
ATOM 4906 C CA . PHE B 1 35 ? -34.527 -31.638 27.845 1.00 96.73 35 PHE B CA 1
ATOM 4907 C C . PHE B 1 35 ? -34.121 -32.419 29.088 1.00 99.35 35 PHE B C 1
ATOM 4908 O O . PHE B 1 35 ? -33.410 -31.907 29.952 1.00 99.99 35 PHE B O 1
ATOM 4916 N N . THR B 1 36 ? -34.576 -33.665 29.156 1.00 100.83 36 THR B N 1
ATOM 4917 C CA . THR B 1 36 ? -34.040 -34.652 30.083 1.00 102.64 36 THR B CA 1
ATOM 4918 C C . THR B 1 36 ? -34.264 -36.040 29.486 1.00 103.81 36 THR B C 1
ATOM 4919 O O . THR B 1 36 ? -35.266 -36.276 28.810 1.00 102.63 36 THR B O 1
ATOM 4923 N N . ALA B 1 37 ? -33.320 -36.947 29.723 1.00 103.53 37 ALA B N 1
ATOM 4924 C CA . ALA B 1 37 ? -33.304 -38.246 29.054 1.00 105.17 37 ALA B CA 1
ATOM 4925 C C . ALA B 1 37 ? -34.546 -39.087 29.351 1.00 107.96 37 ALA B C 1
ATOM 4926 O O . ALA B 1 37 ? -35.000 -39.163 30.493 1.00 111.79 37 ALA B O 1
ATOM 4928 N N . GLY B 1 38 ? -35.085 -39.717 28.310 1.00 111.86 38 GLY B N 1
ATOM 4929 C CA . GLY B 1 38 ? -36.206 -40.631 28.458 1.00 114.21 38 GLY B CA 1
ATOM 4930 C C . GLY B 1 38 ? -37.573 -40.031 28.182 1.00 113.91 38 GLY B C 1
ATOM 4931 O O . GLY B 1 38 ? -38.572 -40.749 28.127 1.00 116.07 38 GLY B O 1
ATOM 4932 N N . ILE B 1 39 ? -37.621 -38.716 28.004 1.00 109.75 39 ILE B N 1
ATOM 4933 C CA . ILE B 1 39 ? -38.887 -38.017 27.807 1.00 107.14 39 ILE B CA 1
ATOM 4934 C C . ILE B 1 39 ? -39.441 -38.245 26.396 1.00 103.00 39 ILE B C 1
ATOM 4935 O O . ILE B 1 39 ? -38.684 -38.336 25.432 1.00 102.45 39 ILE B O 1
ATOM 4940 N N . ASP B 1 40 ? -40.767 -38.333 26.288 1.00 102.04 40 ASP B N 1
ATOM 4941 C CA . ASP B 1 40 ? -41.436 -38.490 24.998 1.00 101.30 40 ASP B CA 1
ATOM 4942 C C . ASP B 1 40 ? -41.498 -37.131 24.314 1.00 98.11 40 ASP B C 1
ATOM 4943 O O . ASP B 1 40 ? -42.082 -36.185 24.844 1.00 94.49 40 ASP B O 1
ATOM 4948 N N . LEU B 1 41 ? -40.892 -37.042 23.135 1.00 96.42 41 LEU B N 1
ATOM 4949 C CA . LEU B 1 41 ? -40.732 -35.768 22.446 1.00 91.96 41 LEU B CA 1
ATOM 4950 C C . LEU B 1 41 ? -41.918 -35.404 21.559 1.00 91.08 41 LEU B C 1
ATOM 4951 O O . LEU B 1 41 ? -41.938 -34.330 20.962 1.00 90.35 41 LEU B O 1
ATOM 4956 N N . SER B 1 42 ? -42.907 -36.288 21.483 1.00 96.41 42 SER B N 1
ATOM 4957 C CA . SER B 1 42 ? -44.009 -36.110 20.540 1.00 100.52 42 SER B CA 1
ATOM 4958 C C . SER B 1 42 ? -44.918 -34.924 20.869 1.00 99.99 42 SER B C 1
ATOM 4959 O O . SER B 1 42 ? -45.176 -34.620 22.035 1.00 100.67 42 SER B O 1
ATOM 4962 N N . GLY B 1 43 ? -45.394 -34.258 19.822 1.00 98.29 43 GLY B N 1
ATOM 4963 C CA . GLY B 1 43 ? -46.351 -33.177 19.953 1.00 94.12 43 GLY B CA 1
ATOM 4964 C C . GLY B 1 43 ? -45.777 -31.806 20.247 1.00 90.61 43 GLY B C 1
ATOM 4965 O O . GLY B 1 43 ? -46.400 -30.794 19.921 1.00 90.38 43 GLY B O 1
ATOM 4966 N N . PHE B 1 44 ? -44.601 -31.760 20.864 1.00 86.02 44 PHE B N 1
ATOM 4967 C CA . PHE B 1 44 ? -43.997 -30.483 21.244 1.00 81.85 44 PHE B CA 1
ATOM 4968 C C . PHE B 1 44 ? -43.251 -29.832 20.077 1.00 77.60 44 PHE B C 1
ATOM 4969 O O . PHE B 1 44 ? -42.767 -30.526 19.178 1.00 71.39 44 PHE B O 1
ATOM 4977 N N . LYS B 1 45 ? -43.148 -28.503 20.112 1.00 68.13 45 LYS B N 1
ATOM 4978 C CA . LYS B 1 45 ? -42.539 -27.751 19.010 1.00 70.24 45 LYS B CA 1
ATOM 4979 C C . LYS B 1 45 ? -41.214 -27.068 19.368 1.00 67.51 45 LYS B C 1
ATOM 4980 O O . LYS B 1 45 ? -40.449 -26.694 18.479 1.00 63.23 45 LYS B O 1
ATOM 4986 N N . VAL B 1 46 ? -40.936 -26.898 20.658 1.00 64.92 46 VAL B N 1
ATOM 4987 C CA . VAL B 1 46 ? -39.663 -26.299 21.080 1.00 63.96 46 VAL B CA 1
ATOM 4988 C C . VAL B 1 46 ? -39.072 -27.028 22.285 1.00 67.44 46 VAL B C 1
ATOM 4989 O O . VAL B 1 46 ? -39.780 -27.319 23.250 1.00 67.41 46 VAL B O 1
ATOM 4993 N N . ILE B 1 47 ? -37.774 -27.320 22.225 1.00 66.47 47 ILE B N 1
ATOM 4994 C CA . ILE B 1 47 ? -37.064 -27.959 23.331 1.00 68.50 47 ILE B CA 1
ATOM 4995 C C . ILE B 1 47 ? -36.049 -26.997 23.951 1.00 67.47 47 ILE B C 1
ATOM 4996 O O . ILE B 1 47 ? -35.519 -26.124 23.266 1.00 65.50 47 ILE B O 1
ATOM 5001 N N . TYR B 1 48 ? -35.801 -27.148 25.250 1.00 69.89 48 TYR B N 1
ATOM 5002 C CA . TYR B 1 48 ? -34.931 -26.238 25.989 1.00 70.16 48 TYR B CA 1
ATOM 5003 C C . TYR B 1 48 ? -33.786 -26.964 26.697 1.00 72.79 48 TYR B C 1
ATOM 5004 O O . TYR B 1 48 ? -33.982 -28.018 27.299 1.00 73.00 48 TYR B O 1
ATOM 5013 N N . ASP B 1 49 ? -32.591 -26.388 26.607 1.00 72.43 49 ASP B N 1
ATOM 5014 C CA . ASP B 1 49 ? -31.395 -26.937 27.239 1.00 73.38 49 ASP B CA 1
ATOM 5015 C C . ASP B 1 49 ? -31.073 -26.132 28.492 1.00 75.52 49 ASP B C 1
ATOM 5016 O O . ASP B 1 49 ? -30.781 -24.942 28.402 1.00 73.53 49 ASP B O 1
ATOM 5021 N N . GLU B 1 50 ? -31.130 -26.776 29.656 1.00 74.93 50 GLU B N 1
ATOM 5022 C CA . GLU B 1 50 ? -30.912 -26.078 30.922 1.00 78.77 50 GLU B CA 1
ATOM 5023 C C . GLU B 1 50 ? -29.466 -25.645 31.132 1.00 77.60 50 GLU B C 1
ATOM 5024 O O . GLU B 1 50 ? -29.204 -24.593 31.713 1.00 75.65 50 GLU B O 1
ATOM 5030 N N . SER B 1 51 ? -28.531 -26.456 30.650 1.00 80.18 51 SER B N 1
ATOM 5031 C CA . SER B 1 51 ? -27.110 -26.203 30.870 1.00 83.22 51 SER B CA 1
ATOM 5032 C C . SER B 1 51 ? -26.607 -24.981 30.112 1.00 83.62 51 SER B C 1
ATOM 5033 O O . SER B 1 51 ? -25.925 -24.124 30.675 1.00 82.63 51 SER B O 1
ATOM 5036 N N . THR B 1 52 ? -26.952 -24.906 28.832 1.00 82.17 52 THR B N 1
ATOM 5037 C CA . THR B 1 52 ? -26.514 -23.806 27.982 1.00 82.17 52 THR B CA 1
ATOM 5038 C C . THR B 1 52 ? -27.506 -22.652 28.019 1.00 69.05 52 THR B C 1
ATOM 5039 O O . THR B 1 52 ? -27.184 -21.538 27.608 1.00 67.31 52 THR B O 1
ATOM 5043 N N . GLN B 1 53 ? -28.706 -22.936 28.520 1.00 69.21 53 GLN B N 1
ATOM 5044 C CA . GLN B 1 53 ? -29.812 -21.981 28.534 1.00 67.24 53 GLN B CA 1
ATOM 5045 C C . GLN B 1 53 ? -30.097 -21.495 27.115 1.00 71.80 53 GLN B C 1
ATOM 5046 O O . GLN B 1 53 ? -30.244 -20.298 26.863 1.00 70.34 53 GLN B O 1
ATOM 5052 N N . ARG B 1 54 ? -30.173 -22.455 26.195 1.00 69.82 54 ARG B N 1
ATOM 5053 C CA . ARG B 1 54 ? -30.509 -22.190 24.802 1.00 66.09 54 ARG B CA 1
ATOM 5054 C C . ARG B 1 54 ? -31.763 -22.967 24.410 1.00 66.94 54 ARG B C 1
ATOM 5055 O O . ARG B 1 54 ? -31.970 -24.096 24.859 1.00 68.32 54 ARG B O 1
ATOM 5063 N N . ALA B 1 55 ? -32.595 -22.364 23.567 1.00 63.72 55 ALA B N 1
ATOM 5064 C CA . ALA B 1 55 ? -33.820 -23.010 23.113 1.00 60.91 55 ALA B CA 1
ATOM 5065 C C . ALA B 1 55 ? -33.782 -23.255 21.608 1.00 60.06 55 ALA B C 1
ATOM 5066 O O . ALA B 1 55 ? -33.265 -22.435 20.848 1.00 62.87 55 ALA B O 1
ATOM 5068 N N . TYR B 1 56 ? -34.331 -24.388 21.184 1.00 61.35 56 TYR B N 1
ATOM 5069 C CA . TYR B 1 56 ? -34.347 -24.753 19.771 1.00 65.27 56 TYR B CA 1
ATOM 5070 C C . TYR B 1 56 ? -35.699 -25.300 19.329 1.00 65.69 56 TYR B C 1
ATOM 5071 O O . TYR B 1 56 ? -36.380 -25.993 20.087 1.00 65.14 56 TYR B O 1
ATOM 5080 N N . SER B 1 57 ? -36.078 -24.981 18.095 1.00 60.13 57 SER B N 1
ATOM 5081 C CA . SER B 1 57 ? -37.242 -25.590 17.466 1.00 69.95 57 SER B CA 1
ATOM 5082 C C . SER B 1 57 ? -36.986 -27.073 17.228 1.00 71.53 57 SER B C 1
ATOM 5083 O O . SER B 1 57 ? -35.857 -27.479 16.952 1.00 73.31 57 SER B O 1
ATOM 5086 N N . LEU B 1 58 ? -38.036 -27.878 17.337 1.00 71.92 58 LEU B N 1
ATOM 5087 C CA . LEU B 1 58 ? -37.929 -29.309 17.083 1.00 72.64 58 LEU B CA 1
ATOM 5088 C C . LEU B 1 58 ? -38.363 -29.621 15.657 1.00 75.00 58 LEU B C 1
ATOM 5089 O O . LEU B 1 58 ? -39.246 -28.953 15.117 1.00 73.81 58 LEU B O 1
ATOM 5094 N N . PRO B 1 59 ? -37.738 -30.634 15.036 1.00 77.83 59 PRO B N 1
ATOM 5095 C CA . PRO B 1 59 ? -38.150 -31.030 13.687 1.00 79.42 59 PRO B CA 1
ATOM 5096 C C . PRO B 1 59 ? -39.582 -31.553 13.690 1.00 80.97 59 PRO B C 1
ATOM 5097 O O . PRO B 1 59 ? -40.002 -32.183 14.661 1.00 80.91 59 PRO B O 1
ATOM 5101 N N . PHE B 1 60 ? -40.315 -31.296 12.613 1.00 83.10 60 PHE B N 1
ATOM 5102 C CA . PHE B 1 60 ? -41.721 -31.673 12.540 1.00 87.72 60 PHE B CA 1
ATOM 5103 C C . PHE B 1 60 ? -41.898 -33.178 12.353 1.00 92.94 60 PHE B C 1
ATOM 5104 O O . PHE B 1 60 ? -41.027 -33.854 11.807 1.00 95.90 60 PHE B O 1
ATOM 5112 N N . GLY B 1 61 ? -43.032 -33.692 12.817 1.00 95.01 61 GLY B N 1
ATOM 5113 C CA . GLY B 1 61 ? -43.404 -35.074 12.582 1.00 96.31 61 GLY B CA 1
ATOM 5114 C C . GLY B 1 61 ? -42.724 -36.094 13.470 1.00 99.19 61 GLY B C 1
ATOM 5115 O O . GLY B 1 61 ? -42.501 -37.231 13.056 1.00 102.48 61 GLY B O 1
ATOM 5116 N N . ILE B 1 62 ? -42.395 -35.699 14.695 1.00 94.27 62 ILE B N 1
ATOM 5117 C CA . ILE B 1 62 ? -41.927 -36.661 15.682 1.00 93.80 62 ILE B CA 1
ATOM 5118 C C . ILE B 1 62 ? -43.130 -37.419 16.235 1.00 95.81 62 ILE B C 1
ATOM 5119 O O . ILE B 1 62 ? -43.988 -36.839 16.899 1.00 95.17 62 ILE B O 1
ATOM 5124 N N . VAL B 1 63 ? -43.186 -38.718 15.957 1.00 101.02 63 VAL B N 1
ATOM 5125 C CA . VAL B 1 63 ? -44.361 -39.525 16.277 1.00 105.55 63 VAL B CA 1
ATOM 5126 C C . VAL B 1 63 ? -44.293 -40.095 17.691 1.00 108.09 63 VAL B C 1
ATOM 5127 O O . VAL B 1 63 ? -43.241 -40.077 18.328 1.00 107.96 63 VAL B O 1
ATOM 5131 N N . SER B 1 64 ? -45.427 -40.601 18.170 1.00 111.43 64 SER B N 1
ATOM 5132 C CA . SER B 1 64 ? -45.531 -41.150 19.520 1.00 114.81 64 SER B CA 1
ATOM 5133 C C . SER B 1 64 ? -44.560 -42.301 19.777 1.00 118.07 64 SER B C 1
ATOM 5134 O O . SER B 1 64 ? -44.259 -43.097 18.886 1.00 119.75 64 SER B O 1
ATOM 5137 N N . GLY B 1 65 ? -44.082 -42.376 21.015 1.00 116.68 65 GLY B N 1
ATOM 5138 C CA . GLY B 1 65 ? -43.171 -43.422 21.448 1.00 117.77 65 GLY B CA 1
ATOM 5139 C C . GLY B 1 65 ? -41.717 -43.158 21.111 1.00 113.92 65 GLY B C 1
ATOM 5140 O O . GLY B 1 65 ? -40.851 -43.982 21.397 1.00 115.39 65 GLY B O 1
ATOM 5141 N N . THR B 1 66 ? -41.445 -42.005 20.508 1.00 109.86 66 THR B N 1
ATOM 5142 C CA . THR B 1 66 ? -40.072 -41.584 20.251 1.00 108.18 66 THR B CA 1
ATOM 5143 C C . THR B 1 66 ? -39.550 -40.760 21.426 1.00 107.00 66 THR B C 1
ATOM 5144 O O . THR B 1 66 ? -40.059 -39.674 21.707 1.00 103.84 66 THR B O 1
ATOM 5148 N N . THR B 1 67 ? -38.534 -41.279 22.109 1.00 110.30 67 THR B N 1
ATOM 5149 C CA . THR B 1 67 ? -38.053 -40.666 23.344 1.00 110.78 67 THR B CA 1
ATOM 5150 C C . THR B 1 67 ? -36.615 -40.159 23.243 1.00 108.96 67 THR B C 1
ATOM 5151 O O . THR B 1 67 ? -35.790 -40.734 22.535 1.00 110.20 67 THR B O 1
ATOM 5155 N N . ALA B 1 68 ? -36.327 -39.086 23.976 1.00 106.85 68 ALA B N 1
ATOM 5156 C CA . ALA B 1 68 ? -35.037 -38.401 23.906 1.00 103.92 68 ALA B CA 1
ATOM 5157 C C . ALA B 1 68 ? -33.935 -39.182 24.616 1.00 106.27 68 ALA B C 1
ATOM 5158 O O . ALA B 1 68 ? -34.174 -39.822 25.640 1.00 108.53 68 ALA B O 1
ATOM 5160 N N . ILE B 1 69 ? -32.725 -39.116 24.067 1.00 102.72 69 ILE B N 1
ATOM 5161 C CA . ILE B 1 69 ? -31.581 -39.824 24.632 1.00 102.91 69 ILE B CA 1
ATOM 5162 C C . ILE B 1 69 ? -30.501 -38.874 25.145 1.00 100.62 69 ILE B C 1
ATOM 5163 O O . ILE B 1 69 ? -30.076 -38.975 26.297 1.00 102.59 69 ILE B O 1
ATOM 5168 N N . SER B 1 70 ? -30.062 -37.951 24.294 1.00 97.49 70 SER B N 1
ATOM 5169 C CA . SER B 1 70 ? -29.001 -37.020 24.669 1.00 96.29 70 SER B CA 1
ATOM 5170 C C . SER B 1 70 ? -29.077 -35.710 23.892 1.00 95.01 70 SER B C 1
ATOM 5171 O O . SER B 1 70 ? -29.591 -35.663 22.775 1.00 95.44 70 SER B O 1
ATOM 5174 N N . LEU B 1 71 ? -28.554 -34.649 24.495 1.00 94.97 71 LEU B N 1
ATOM 5175 C CA . LEU B 1 71 ? -28.491 -33.344 23.853 1.00 92.84 71 LEU B CA 1
ATOM 5176 C C . LEU B 1 71 ? -27.140 -32.721 24.194 1.00 95.30 71 LEU B C 1
ATOM 5177 O O . LEU B 1 71 ? -26.915 -32.280 25.320 1.00 95.89 71 LEU B O 1
ATOM 5182 N N . ASP B 1 72 ? -26.252 -32.673 23.207 1.00 97.18 72 ASP B N 1
ATOM 5183 C CA . ASP B 1 72 ? -24.851 -32.325 23.435 1.00 100.60 72 ASP B CA 1
ATOM 5184 C C . ASP B 1 72 ? -24.540 -30.835 23.296 1.00 99.22 72 ASP B C 1
ATOM 5185 O O . ASP B 1 72 ? -25.438 -30.002 23.180 1.00 95.13 72 ASP B O 1
ATOM 5190 N N . GLU B 1 73 ? -23.246 -30.529 23.327 1.00 106.48 73 GLU B N 1
ATOM 5191 C CA . GLU B 1 73 ? -22.719 -29.168 23.298 1.00 109.36 73 GLU B CA 1
ATOM 5192 C C . GLU B 1 73 ? -23.274 -28.276 22.183 1.00 109.49 73 GLU B C 1
ATOM 5193 O O . GLU B 1 73 ? -23.348 -27.055 22.335 1.00 108.54 73 GLU B O 1
ATOM 5199 N N . ARG B 1 74 ? -23.650 -28.883 21.061 1.00 108.59 74 ARG B N 1
ATOM 5200 C CA . ARG B 1 74 ? -24.136 -28.131 19.902 1.00 105.40 74 ARG B CA 1
ATOM 5201 C C . ARG B 1 74 ? -25.608 -28.297 19.543 1.00 99.34 74 ARG B C 1
ATOM 5202 O O . ARG B 1 74 ? -25.994 -28.019 18.405 1.00 97.98 74 ARG B O 1
ATOM 5210 N N . ALA B 1 75 ? -26.415 -28.756 20.492 1.00 94.71 75 ALA B N 1
ATOM 5211 C CA . ALA B 1 75 ? -27.830 -29.021 20.247 1.00 88.50 75 ALA B CA 1
ATOM 5212 C C . ALA B 1 75 ? -28.013 -30.113 19.197 1.00 83.76 75 ALA B C 1
ATOM 5213 O O . ALA B 1 75 ? -29.041 -30.175 18.529 1.00 80.00 75 ALA B O 1
ATOM 5215 N N . ILE B 1 76 ? -27.008 -30.967 19.038 1.00 84.50 76 ILE B N 1
ATOM 5216 C CA . ILE B 1 76 ? -27.215 -32.185 18.274 1.00 86.64 76 ILE B CA 1
ATOM 5217 C C . ILE B 1 76 ? -28.027 -33.079 19.203 1.00 88.96 76 ILE B C 1
ATOM 5218 O O . ILE B 1 76 ? -27.556 -33.470 20.272 1.00 91.08 76 ILE B O 1
ATOM 5223 N N . LEU B 1 77 ? -29.249 -33.394 18.794 1.00 89.89 77 LEU B N 1
ATOM 5224 C CA . LEU B 1 77 ? -30.169 -34.139 19.644 1.00 90.41 77 LEU B CA 1
ATOM 5225 C C . LEU B 1 77 ? -30.317 -35.586 19.196 1.00 93.91 77 LEU B C 1
ATOM 5226 O O . LEU B 1 77 ? -30.644 -35.853 18.043 1.00 93.22 77 LEU B O 1
ATOM 5231 N N . THR B 1 78 ? -30.081 -36.516 20.116 1.00 94.36 78 THR B N 1
ATOM 5232 C CA . THR B 1 78 ? -30.213 -37.936 19.817 1.00 97.21 78 THR B CA 1
ATOM 5233 C C . THR B 1 78 ? -31.444 -38.512 20.510 1.00 97.99 78 THR B C 1
ATOM 5234 O O . THR B 1 78 ? -31.720 -38.194 21.665 1.00 90.25 78 THR B O 1
ATOM 5238 N N . HIS B 1 79 ? -32.182 -39.358 19.799 1.00 100.75 79 HIS B N 1
ATOM 5239 C CA . HIS B 1 79 ? -33.389 -39.968 20.344 1.00 103.89 79 HIS B CA 1
ATOM 5240 C C . HIS B 1 79 ? -33.630 -41.346 19.734 1.00 108.21 79 HIS B C 1
ATOM 5241 O O . HIS B 1 79 ? -32.815 -41.841 18.956 1.00 110.07 79 HIS B O 1
ATOM 5248 N N . SER B 1 80 ? -34.751 -41.959 20.104 1.00 109.33 80 SER B N 1
ATOM 5249 C CA . SER B 1 80 ? -35.048 -43.342 19.739 1.00 112.04 80 SER B CA 1
ATOM 5250 C C . SER B 1 80 ? -35.120 -43.589 18.231 1.00 112.73 80 SER B C 1
ATOM 5251 O O . SER B 1 80 ? -34.803 -44.684 17.764 1.00 115.63 80 SER B O 1
ATOM 5254 N N . ALA B 1 81 ? -35.538 -42.582 17.471 1.00 107.65 81 ALA B N 1
ATOM 5255 C CA . ALA B 1 81 ? -35.664 -42.729 16.023 1.00 105.44 81 ALA B CA 1
ATOM 5256 C C . ALA B 1 81 ? -34.365 -42.392 15.291 1.00 104.47 81 ALA B C 1
ATOM 5257 O O . ALA B 1 81 ? -34.129 -42.866 14.180 1.00 100.60 81 ALA B O 1
ATOM 5259 N N . GLY B 1 82 ? -33.528 -41.569 15.915 1.00 102.61 82 GLY B N 1
ATOM 5260 C CA . GLY B 1 82 ? -32.303 -41.115 15.285 1.00 102.85 82 GLY B CA 1
ATOM 5261 C C . GLY B 1 82 ? -31.736 -39.869 15.938 1.00 102.28 82 GLY B C 1
ATOM 5262 O O . GLY B 1 82 ? -32.045 -39.564 17.091 1.00 101.25 82 GLY B O 1
ATOM 5263 N N . SER B 1 83 ? -30.898 -39.149 15.200 1.00 99.16 83 SER B N 1
ATOM 5264 C CA . SER B 1 83 ? -30.329 -37.899 15.687 1.00 97.67 83 SER B CA 1
ATOM 5265 C C . SER B 1 83 ? -30.725 -36.736 14.783 1.00 94.02 83 SER B C 1
ATOM 5266 O O . SER B 1 83 ? -31.093 -36.939 13.627 1.00 93.79 83 SER B O 1
ATOM 5269 N N . VAL B 1 84 ? -30.652 -35.521 15.317 1.00 91.18 84 VAL B N 1
ATOM 5270 C CA . VAL B 1 84 ? -30.941 -34.321 14.537 1.00 85.64 84 VAL B CA 1
ATOM 5271 C C . VAL B 1 84 ? -30.114 -33.130 15.027 1.00 82.39 84 VAL B C 1
ATOM 5272 O O . VAL B 1 84 ? -29.916 -32.947 16.229 1.00 82.42 84 VAL B O 1
ATOM 5276 N N . ASP B 1 85 ? -29.609 -32.340 14.085 1.00 80.03 85 ASP B N 1
ATOM 5277 C CA . ASP B 1 85 ? -28.839 -31.147 14.415 1.00 78.52 85 ASP B CA 1
ATOM 5278 C C . ASP B 1 85 ? -29.781 -29.956 14.572 1.00 73.33 85 ASP B C 1
ATOM 5279 O O . ASP B 1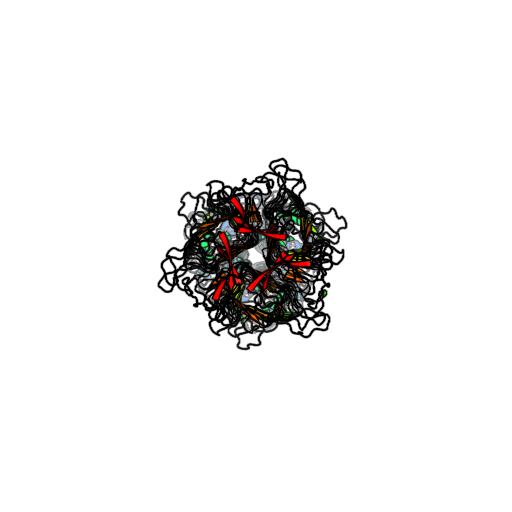 85 ? -30.196 -29.352 13.584 1.00 69.76 85 ASP B O 1
ATOM 5284 N N . LEU B 1 86 ? -30.122 -29.624 15.815 1.00 72.48 86 LEU B N 1
ATOM 5285 C CA . LEU B 1 86 ? -31.032 -28.513 16.081 1.00 70.17 86 LEU B CA 1
ATOM 5286 C C . LEU B 1 86 ? -30.396 -27.174 15.716 1.00 68.58 86 LEU B C 1
ATOM 5287 O O . LEU B 1 86 ? -31.096 -26.215 15.389 1.00 66.30 86 LEU B O 1
ATOM 5292 N N . GLY B 1 87 ? -29.070 -27.110 15.781 1.00 65.25 87 GLY B N 1
ATOM 5293 C CA . GLY B 1 87 ? -28.354 -25.920 15.363 1.00 75.19 87 GLY B CA 1
ATOM 5294 C C . GLY B 1 87 ? -28.507 -25.695 13.870 1.00 71.48 87 GLY B C 1
ATOM 5295 O O . GLY B 1 87 ? -28.772 -24.579 13.420 1.00 68.03 87 GLY B O 1
ATOM 5296 N N . GLU B 1 88 ? -28.340 -26.766 13.100 1.00 73.04 88 GLU B N 1
ATOM 5297 C CA . GLU B 1 88 ? -28.533 -26.716 11.655 1.00 71.58 88 GLU B CA 1
ATOM 5298 C C . GLU B 1 88 ? -29.991 -26.387 11.341 1.00 69.11 88 GLU B C 1
ATOM 5299 O O . GLU B 1 88 ? -30.283 -25.612 10.428 1.00 64.53 88 GLU B O 1
ATOM 5305 N N . LEU B 1 89 ? -30.900 -26.986 12.107 1.00 69.03 89 LEU B N 1
ATOM 5306 C CA . LEU B 1 89 ? -32.329 -26.737 11.956 1.00 64.52 89 LEU B CA 1
ATOM 5307 C C . LEU B 1 89 ? -32.664 -25.276 12.238 1.00 61.62 89 LEU B C 1
ATOM 5308 O O . LEU B 1 89 ? -33.493 -24.677 11.553 1.00 59.45 89 LEU B O 1
ATOM 5313 N N . ALA B 1 90 ? -32.014 -24.709 13.249 1.00 60.93 90 ALA B N 1
ATOM 5314 C CA . ALA B 1 90 ? -32.228 -23.313 13.613 1.00 55.18 90 ALA B CA 1
ATOM 5315 C C . ALA B 1 90 ? -31.817 -22.375 12.475 1.00 57.18 90 ALA B C 1
ATOM 5316 O O . ALA B 1 90 ? -32.460 -21.349 12.246 1.00 50.96 90 ALA B O 1
ATOM 5318 N N . VAL B 1 91 ? -30.739 -22.724 11.778 1.00 53.06 91 VAL B N 1
ATOM 5319 C CA . VAL B 1 91 ? -30.271 -21.936 10.641 1.00 56.61 91 VAL B CA 1
ATOM 5320 C C . VAL B 1 91 ? -31.322 -21.906 9.536 1.00 53.99 91 VAL B C 1
ATOM 5321 O O . VAL B 1 91 ? -31.626 -20.848 8.984 1.00 55.11 91 VAL B O 1
ATOM 5325 N N . SER B 1 92 ? -31.881 -23.073 9.228 1.00 52.52 92 SER B N 1
ATOM 5326 C CA . SER B 1 92 ? -32.898 -23.189 8.189 1.00 51.71 92 SER B CA 1
ATOM 5327 C C . SER B 1 92 ? -34.144 -22.381 8.542 1.00 51.21 92 SER B C 1
ATOM 5328 O O . SER B 1 92 ? -34.882 -21.940 7.659 1.00 46.32 92 SER B O 1
ATOM 5331 N N . ARG B 1 93 ? -34.373 -22.193 9.839 1.00 52.53 93 ARG B N 1
ATOM 5332 C CA . ARG B 1 93 ? -35.514 -21.417 10.309 1.00 52.29 93 ARG B CA 1
ATOM 5333 C C . ARG B 1 93 ? -35.134 -19.977 10.643 1.00 46.73 93 ARG B C 1
ATOM 5334 O O . ARG B 1 93 ? -35.973 -19.203 11.102 1.00 48.77 93 ARG B O 1
ATOM 5342 N N . GLU B 1 94 ? -33.870 -19.630 10.410 1.00 50.32 94 GLU B N 1
ATOM 5343 C CA . GLU B 1 94 ? -33.346 -18.298 10.712 1.00 45.54 94 GLU B CA 1
ATOM 5344 C C . GLU B 1 94 ? -33.628 -17.890 12.161 1.00 46.51 94 GLU B C 1
ATOM 5345 O O . GLU B 1 94 ? -34.044 -16.765 12.443 1.00 45.57 94 GLU B O 1
ATOM 5351 N N . GLU B 1 95 ? -33.402 -18.829 13.073 1.00 49.46 95 GLU B N 1
ATOM 5352 C CA . GLU B 1 95 ? -33.536 -18.576 14.502 1.00 53.26 95 GLU B CA 1
ATOM 5353 C C . GLU B 1 95 ? -32.157 -18.528 15.145 1.00 51.06 95 GLU B C 1
ATOM 5354 O O . GLU B 1 95 ? -31.535 -19.562 15.389 1.00 52.77 95 GLU B O 1
ATOM 5360 N N . TYR B 1 96 ? -31.689 -17.315 15.419 1.00 50.34 96 TYR B N 1
ATOM 5361 C CA . TYR B 1 96 ? -30.294 -17.094 15.777 1.00 54.62 96 TYR B CA 1
ATOM 5362 C C . TYR B 1 96 ? -30.088 -16.579 17.192 1.00 54.98 96 TYR B C 1
ATOM 5363 O O . TYR B 1 96 ? -30.997 -16.027 17.812 1.00 53.81 96 TYR B O 1
ATOM 5372 N N . VAL B 1 97 ? -28.872 -16.773 17.691 1.00 57.04 97 VAL B N 1
ATOM 5373 C CA . VAL B 1 97 ? -28.418 -16.112 18.904 1.00 58.90 97 VAL B CA 1
ATOM 5374 C C . VAL B 1 97 ? -27.203 -15.259 18.558 1.00 59.80 97 VAL B C 1
ATOM 5375 O O . VAL B 1 97 ? -26.214 -15.768 18.028 1.00 60.47 97 VAL B O 1
ATOM 5379 N N . THR B 1 98 ? -27.277 -13.964 18.844 1.00 58.99 98 THR B N 1
ATOM 5380 C CA . THR B 1 98 ? -26.147 -13.077 18.597 1.00 58.68 98 THR B CA 1
ATOM 5381 C C . THR B 1 98 ? -25.268 -12.990 19.837 1.00 61.68 98 THR B C 1
ATOM 5382 O O . THR B 1 98 ? -25.673 -12.436 20.859 1.00 61.21 98 THR B O 1
ATOM 5386 N N . LEU B 1 99 ? -24.068 -13.552 19.738 1.00 62.37 99 LEU B N 1
ATOM 5387 C CA . LEU B 1 99 ? -23.139 -13.619 20.861 1.00 64.32 99 LEU B CA 1
ATOM 5388 C C . LEU B 1 99 ? -22.714 -12.231 21.335 1.00 64.11 99 LEU B C 1
ATOM 5389 O O . LEU B 1 99 ? -22.682 -11.286 20.546 1.00 58.32 99 LEU B O 1
ATOM 5394 N N . PRO B 1 100 ? -22.395 -12.103 22.633 1.00 67.13 100 PRO B N 1
ATOM 5395 C CA . PRO B 1 100 ? -21.853 -10.852 23.177 1.00 67.65 100 PRO B CA 1
ATOM 5396 C C . PRO B 1 100 ? -20.491 -10.524 22.573 1.00 67.44 100 PRO B C 1
ATOM 5397 O O . PRO B 1 100 ? -19.822 -11.420 22.060 1.00 67.15 100 PRO B O 1
ATOM 5401 N N . GLY B 1 101 ? -20.094 -9.257 22.626 1.00 67.35 101 GLY B N 1
ATOM 5402 C CA . GLY B 1 101 ? -18.802 -8.845 22.108 1.00 69.04 101 GLY B CA 1
ATOM 5403 C C . GLY B 1 101 ? -18.722 -8.853 20.592 1.00 67.17 101 GLY B C 1
ATOM 5404 O O . GLY B 1 101 ? -19.697 -8.536 19.908 1.00 65.25 101 GLY B O 1
ATOM 5405 N N . SER B 1 102 ? -17.558 -9.221 20.064 1.00 68.22 102 SER B N 1
ATOM 5406 C CA . SER B 1 102 ? -17.317 -9.137 18.629 1.00 66.89 102 SER B CA 1
ATOM 5407 C C . SER B 1 102 ? -16.114 -9.965 18.187 1.00 70.07 102 SER B C 1
ATOM 5408 O O . SER B 1 102 ? -15.438 -10.582 19.010 1.00 72.47 102 SER B O 1
ATOM 5411 N N . PHE B 1 103 ? -15.863 -9.978 16.879 1.00 69.36 103 PHE B N 1
ATOM 5412 C CA . PHE B 1 103 ? -14.670 -10.611 16.323 1.00 71.97 103 PHE B CA 1
ATOM 5413 C C . PHE B 1 103 ? -13.392 -10.015 16.885 1.00 75.89 103 PHE B C 1
ATOM 5414 O O . PHE B 1 103 ? -12.463 -10.734 17.255 1.00 75.66 103 PHE B O 1
ATOM 5422 N N . ASN B 1 104 ? -13.363 -8.688 16.947 1.00 81.28 104 ASN B N 1
ATOM 5423 C CA . ASN B 1 104 ? -12.171 -7.954 17.352 1.00 88.07 104 ASN B CA 1
ATOM 5424 C C . ASN B 1 104 ? -11.772 -8.245 18.798 1.00 87.75 104 ASN B C 1
ATOM 5425 O O . ASN B 1 104 ? -10.585 -8.280 19.114 1.00 88.60 104 ASN B O 1
ATOM 5430 N N . PHE B 1 105 ? -12.755 -8.449 19.673 1.00 86.63 105 PHE B N 1
ATOM 5431 C CA . PHE B 1 105 ? -12.459 -8.783 21.069 1.00 88.87 105 PHE B CA 1
ATOM 5432 C C . PHE B 1 105 ? -12.221 -10.278 21.187 1.00 87.81 105 PHE B C 1
ATOM 5433 O O . PHE B 1 105 ? -11.794 -10.769 22.233 1.00 87.70 105 PHE B O 1
ATOM 5441 N N . GLY B 1 106 ? -12.518 -11.004 20.114 1.00 83.11 106 GLY B N 1
ATOM 5442 C CA . GLY B 1 106 ? -12.290 -12.434 20.085 1.00 84.37 106 GLY B CA 1
ATOM 5443 C C . GLY B 1 106 ? -13.435 -13.147 20.771 1.00 83.62 106 GLY B C 1
ATOM 5444 O O . GLY B 1 106 ? -14.092 -12.578 21.645 1.00 85.20 106 GLY B O 1
ATOM 5445 N N . HIS B 1 107 ? -13.671 -14.397 20.390 1.00 83.55 107 HIS B N 1
ATOM 5446 C CA . HIS B 1 107 ? -14.778 -15.158 20.953 1.00 83.21 107 HIS B CA 1
ATOM 5447 C C . HIS B 1 107 ? -14.666 -16.640 20.628 1.00 84.93 107 HIS B C 1
ATOM 5448 O O . HIS B 1 107 ? -13.851 -17.051 19.801 1.00 84.58 107 HIS B O 1
ATOM 5455 N N . THR B 1 108 ? -15.496 -17.438 21.288 1.00 86.41 108 THR B N 1
ATOM 5456 C CA . THR B 1 108 ? -15.580 -18.856 20.991 1.00 87.56 108 THR B CA 1
ATOM 5457 C C . THR B 1 108 ? -16.943 -19.106 20.355 1.00 86.81 108 THR B C 1
ATOM 5458 O O . THR B 1 108 ? -17.977 -18.787 20.946 1.00 85.58 108 THR B O 1
ATOM 5462 N N . ILE B 1 109 ? -16.950 -19.653 19.143 1.00 85.71 109 ILE B N 1
ATOM 5463 C CA . ILE B 1 109 ? -18.204 -19.993 18.481 1.00 82.05 109 ILE B CA 1
ATOM 5464 C C . ILE B 1 109 ? -18.543 -21.447 18.763 1.00 82.83 109 ILE B C 1
ATOM 5465 O O . ILE B 1 109 ? -17.751 -22.341 18.464 1.00 82.65 109 ILE B O 1
ATOM 5470 N N . ASN B 1 110 ? -19.719 -21.689 19.331 1.00 85.72 110 ASN B N 1
ATOM 5471 C CA . ASN B 1 110 ? -20.092 -23.051 19.688 1.00 88.34 110 ASN B CA 1
ATOM 5472 C C . ASN B 1 110 ? -21.201 -23.647 18.833 1.00 85.28 110 ASN B C 1
ATOM 5473 O O . ASN B 1 110 ? -21.182 -24.834 18.564 1.00 85.09 110 ASN B O 1
ATOM 5478 N N . VAL B 1 111 ? -22.159 -22.842 18.390 1.00 81.12 111 VAL B N 1
ATOM 5479 C CA . VAL B 1 111 ? -23.309 -23.413 17.690 1.00 77.28 111 VAL B CA 1
ATOM 5480 C C . VAL B 1 111 ? -23.482 -22.819 16.297 1.00 75.28 111 VAL B C 1
ATOM 5481 O O . VAL B 1 111 ? -23.107 -21.673 16.049 1.00 76.36 111 VAL B O 1
ATOM 5485 N N . LYS B 1 112 ? -24.049 -23.613 15.391 1.00 71.19 112 LYS B N 1
ATOM 5486 C CA . LYS B 1 112 ? -24.268 -23.191 14.012 1.00 67.52 112 LYS B CA 1
ATOM 5487 C C . LYS B 1 112 ? -25.224 -22.005 13.909 1.00 63.16 112 LYS B C 1
ATOM 5488 O O . LYS B 1 112 ? -25.166 -21.245 12.943 1.00 59.69 112 LYS B O 1
ATOM 5494 N N . ASN B 1 113 ? -26.105 -21.845 14.894 1.00 61.55 113 ASN B N 1
ATOM 5495 C CA . ASN B 1 113 ? -27.054 -20.738 14.859 1.00 60.49 113 ASN B CA 1
ATOM 5496 C C . ASN B 1 113 ? -26.581 -19.562 15.701 1.00 56.15 113 ASN B C 1
ATOM 5497 O O . ASN B 1 113 ? -27.353 -18.656 16.010 1.00 55.64 113 ASN B O 1
ATOM 5502 N N . GLU B 1 114 ? -25.303 -19.580 16.065 1.00 57.61 114 GLU B N 1
ATOM 5503 C CA . GLU B 1 114 ? -24.699 -18.468 16.787 1.00 57.75 114 GLU B CA 1
ATOM 5504 C C . GLU B 1 114 ? -24.076 -17.454 15.837 1.00 57.93 114 GLU B C 1
ATOM 5505 O O . GLU B 1 114 ? -23.405 -17.820 14.871 1.00 57.22 114 GLU B O 1
ATOM 5511 N N . LEU B 1 115 ? -24.308 -16.177 16.116 1.00 57.23 115 LEU B N 1
ATOM 5512 C CA . LEU B 1 115 ? -23.779 -15.111 15.279 1.00 56.26 115 LEU B CA 1
ATOM 5513 C C . LEU B 1 115 ? -22.731 -14.297 16.030 1.00 57.70 115 LEU B C 1
ATOM 5514 O O . LEU B 1 115 ? -22.915 -13.960 17.201 1.00 60.17 115 LEU B O 1
ATOM 5519 N N . LEU B 1 116 ? -21.629 -13.990 15.353 1.00 56.74 116 LEU B N 1
ATOM 5520 C CA . LEU B 1 116 ? -20.591 -13.142 15.925 1.00 56.11 116 LEU B CA 1
ATOM 5521 C C . LEU B 1 116 ? -20.450 -11.866 15.112 1.00 54.55 116 LEU B C 1
ATOM 5522 O O . LEU B 1 116 ? -20.246 -11.911 13.900 1.00 53.54 116 LEU B O 1
ATOM 5527 N N . VAL B 1 117 ? -20.562 -10.729 15.788 1.00 54.52 117 VAL B N 1
ATOM 5528 C CA . VAL B 1 117 ? -20.531 -9.440 15.115 1.00 53.22 117 VAL B CA 1
ATOM 5529 C C . VAL B 1 117 ? -19.111 -9.018 14.750 1.00 63.34 117 VAL B C 1
ATOM 5530 O O . VAL B 1 117 ? -18.208 -9.049 15.581 1.00 56.34 117 VAL B O 1
ATOM 5534 N N . HIS B 1 118 ? -18.925 -8.649 13.486 1.00 61.47 118 HIS B N 1
ATOM 5535 C CA . HIS B 1 118 ? -17.710 -7.979 13.032 1.00 61.81 118 HIS B CA 1
ATOM 5536 C C . HIS B 1 118 ? -18.077 -6.716 12.267 1.00 61.18 118 HIS B C 1
ATOM 5537 O O . HIS B 1 118 ? -18.706 -6.794 11.208 1.00 61.81 118 HIS B O 1
ATOM 5544 N N . ASP B 1 119 ? -17.702 -5.562 12.814 1.00 60.19 119 ASP B N 1
ATOM 5545 C CA . ASP B 1 119 ? -17.929 -4.282 12.145 1.00 61.50 119 ASP B CA 1
ATOM 5546 C C . ASP B 1 119 ? -19.422 -4.048 11.934 1.00 56.08 119 ASP B C 1
ATOM 5547 O O . ASP B 1 119 ? -19.847 -3.672 10.837 1.00 49.51 119 ASP B O 1
ATOM 5552 N N . ASP B 1 120 ? -20.208 -4.333 12.972 1.00 57.10 120 ASP B N 1
ATOM 5553 C CA . ASP B 1 120 ? -21.658 -4.121 12.968 1.00 56.89 120 ASP B CA 1
ATOM 5554 C C . ASP B 1 120 ? -22.382 -5.088 12.031 1.00 47.03 120 ASP B C 1
ATOM 5555 O O . ASP B 1 120 ? -23.544 -4.879 11.698 1.00 52.69 120 ASP B O 1
ATOM 5560 N N . LYS B 1 121 ? -21.692 -6.145 11.615 1.00 53.23 121 LYS B N 1
ATOM 5561 C CA . LYS B 1 121 ? -22.271 -7.138 10.713 1.00 49.79 121 LYS B CA 1
ATOM 5562 C C . LYS B 1 121 ? -22.126 -8.538 11.298 1.00 47.39 121 LYS B C 1
ATOM 5563 O O . LYS B 1 121 ? -21.151 -8.826 11.990 1.00 51.64 121 LYS B O 1
ATOM 5569 N N . LYS B 1 122 ? -23.089 -9.409 11.008 1.00 46.46 122 LYS B N 1
ATOM 5570 C CA . LYS B 1 122 ? -23.149 -10.720 11.649 1.00 51.62 122 LYS B CA 1
ATOM 5571 C C . LYS B 1 122 ? -22.702 -11.868 10.753 1.00 51.83 122 LYS B C 1
ATOM 5572 O O . LYS B 1 122 ? -22.951 -11.867 9.546 1.00 51.50 122 LYS B O 1
ATOM 5578 N N . TYR B 1 123 ? -22.035 -12.845 11.362 1.00 53.66 123 TYR B N 1
ATOM 5579 C CA . TYR B 1 123 ? -21.538 -14.013 10.643 1.00 55.16 123 TYR B CA 1
ATOM 5580 C C . TYR B 1 123 ? -21.762 -15.294 11.442 1.00 55.57 123 TYR B C 1
ATOM 5581 O O . TYR B 1 123 ? -21.698 -15.286 12.673 1.00 56.67 123 TYR B O 1
ATOM 5590 N N . ARG B 1 124 ? -22.031 -16.388 10.737 1.00 54.62 124 ARG B N 1
ATOM 5591 C CA . ARG B 1 124 ? -22.111 -17.701 11.365 1.00 53.54 124 ARG B CA 1
ATOM 5592 C C . ARG B 1 124 ? -21.061 -18.611 10.748 1.00 56.74 124 ARG B C 1
ATOM 5593 O O . ARG B 1 124 ? -20.628 -18.386 9.617 1.00 57.10 124 ARG B O 1
ATOM 5601 N N . TRP B 1 125 ? -20.638 -19.629 11.485 1.00 58.55 125 TRP B N 1
ATOM 5602 C CA . TRP B 1 125 ? -19.616 -20.530 10.978 1.00 61.68 125 TRP B CA 1
ATOM 5603 C C . TRP B 1 125 ? -20.204 -21.798 10.375 1.00 63.85 125 TRP B C 1
ATOM 5604 O O . TRP B 1 125 ? -20.997 -22.491 11.010 1.00 59.94 125 TRP B O 1
ATOM 5615 N N . ASP B 1 126 ? -19.792 -22.096 9.146 1.00 64.86 126 ASP B N 1
ATOM 5616 C CA . ASP B 1 126 ? -20.332 -23.218 8.384 1.00 67.53 126 ASP B CA 1
ATOM 5617 C C . ASP B 1 126 ? -19.386 -24.428 8.307 1.00 74.19 126 ASP B C 1
ATOM 5618 O O . ASP B 1 126 ? -19.756 -25.473 7.776 1.00 77.54 126 ASP B O 1
ATOM 5623 N N . GLY B 1 127 ? -18.177 -24.293 8.846 1.00 77.63 127 GLY B N 1
ATOM 5624 C CA . GLY B 1 127 ? -17.177 -25.354 8.794 1.00 83.39 127 GLY B CA 1
ATOM 5625 C C . GLY B 1 127 ? -17.180 -26.238 10.030 1.00 88.72 127 GLY B C 1
ATOM 5626 O O . GLY B 1 127 ? -18.225 -26.434 10.643 1.00 87.90 127 GLY B O 1
ATOM 5627 N N . SER B 1 128 ? -16.033 -26.837 10.349 1.00 93.02 128 SER B N 1
ATOM 5628 C CA . SER B 1 128 ? -15.903 -27.699 11.525 1.00 95.91 128 SER B CA 1
ATOM 5629 C C . SER B 1 128 ? -15.942 -26.894 12.834 1.00 97.65 128 SER B C 1
ATOM 5630 O O . SER B 1 128 ? -15.429 -25.780 12.892 1.00 95.26 128 SER B O 1
ATOM 5633 N N . LEU B 1 129 ? -16.542 -27.468 13.878 1.00 100.23 129 LEU B N 1
ATOM 5634 C CA . LEU B 1 129 ? -16.706 -26.804 15.187 1.00 103.01 129 LEU B CA 1
ATOM 5635 C C . LEU B 1 129 ? -16.196 -27.658 16.359 1.00 108.44 129 LEU B C 1
ATOM 5636 O O . LEU B 1 129 ? -16.134 -28.877 16.237 1.00 111.85 129 LEU B O 1
ATOM 5641 N N . PRO B 1 130 ? -15.848 -27.032 17.506 1.00 113.24 130 PRO B N 1
ATOM 5642 C CA . PRO B 1 130 ? -15.843 -25.585 17.745 1.00 111.96 130 PRO B CA 1
ATOM 5643 C C . PRO B 1 130 ? -14.550 -24.921 17.304 1.00 113.50 130 PRO B C 1
ATOM 5644 O O . PRO B 1 130 ? -13.538 -25.590 17.068 1.00 116.75 130 PRO B O 1
ATOM 5648 N N . LYS B 1 131 ? -14.591 -23.603 17.172 1.00 110.11 131 LYS B N 1
ATOM 5649 C CA . LYS B 1 131 ? -13.394 -22.853 16.822 1.00 111.26 131 LYS B CA 1
ATOM 5650 C C . LYS B 1 131 ? -13.307 -21.514 17.524 1.00 110.65 131 LYS B C 1
ATOM 5651 O O . LYS B 1 131 ? -14.286 -20.769 17.583 1.00 108.20 131 LYS B O 1
ATOM 5657 N N . VAL B 1 132 ? -12.114 -21.185 17.995 1.00 115.00 132 VAL B N 1
ATOM 5658 C CA . VAL B 1 132 ? -11.899 -19.944 18.708 1.00 115.36 132 VAL B CA 1
ATOM 5659 C C . VAL B 1 132 ? -11.308 -18.887 17.772 1.00 112.55 132 VAL B C 1
ATOM 5660 O O . VAL B 1 132 ? -10.377 -19.155 17.011 1.00 112.85 132 VAL B O 1
ATOM 5664 N N . VAL B 1 133 ? -11.893 -17.695 17.797 1.00 106.27 133 VAL B N 1
ATOM 5665 C CA . VAL B 1 133 ? -11.352 -16.585 17.029 1.00 102.63 133 VAL B CA 1
ATOM 5666 C C . VAL B 1 133 ? -10.596 -15.670 17.992 1.00 99.83 133 VAL B C 1
ATOM 5667 O O . VAL B 1 133 ? -11.110 -15.263 19.037 1.00 100.87 133 VAL B O 1
ATOM 5671 N N . ALA B 1 134 ? -9.335 -15.414 17.663 1.00 99.67 134 ALA B N 1
ATOM 5672 C CA . ALA B 1 134 ? -8.480 -14.587 18.501 1.00 97.72 134 ALA B CA 1
ATOM 5673 C C . ALA B 1 134 ? -8.911 -13.131 18.446 1.00 96.13 134 ALA B C 1
ATOM 5674 O O . ALA B 1 134 ? -9.634 -12.726 17.538 1.00 94.35 134 ALA B O 1
ATOM 5676 N N . ALA B 1 135 ? -8.473 -12.350 19.426 1.00 94.89 135 ALA B N 1
ATOM 5677 C CA . ALA B 1 135 ? -8.742 -10.921 19.425 1.00 92.28 135 ALA B CA 1
ATOM 5678 C C . ALA B 1 135 ? -8.073 -10.267 18.222 1.00 89.82 135 ALA B C 1
ATOM 5679 O O . ALA B 1 135 ? -6.963 -10.636 17.842 1.00 92.47 135 ALA B O 1
ATOM 5681 N N . GLY B 1 136 ? -8.756 -9.298 17.623 1.00 88.73 136 GLY B N 1
ATOM 5682 C CA . GLY B 1 136 ? -8.226 -8.597 16.469 1.00 86.84 136 GLY B CA 1
ATOM 5683 C C . GLY B 1 136 ? -8.433 -9.355 15.173 1.00 87.69 136 GLY B C 1
ATOM 5684 O O . GLY B 1 136 ? -7.806 -9.046 14.159 1.00 88.01 136 GLY B O 1
ATOM 5685 N N . SER B 1 137 ? -9.311 -10.352 15.203 1.00 86.09 137 SER B N 1
ATOM 5686 C CA . SER B 1 137 ? -9.586 -11.159 14.017 1.00 82.48 137 SER B CA 1
ATOM 5687 C C . SER B 1 137 ? -10.691 -10.561 13.156 1.00 76.02 137 SER B C 1
ATOM 5688 O O . SER B 1 137 ? -11.512 -9.775 13.628 1.00 73.27 137 SER B O 1
ATOM 5691 N N . THR B 1 138 ? -10.692 -10.944 11.884 1.00 74.28 138 THR B N 1
ATOM 5692 C CA . THR B 1 138 ? -11.798 -10.671 10.976 1.00 71.07 138 THR B CA 1
ATOM 5693 C C . THR B 1 138 ? -12.247 -12.002 10.374 1.00 68.99 138 THR B C 1
ATOM 5694 O O . THR B 1 138 ? -11.549 -13.005 10.520 1.00 70.07 138 THR B O 1
ATOM 5698 N N . PRO B 1 139 ? -13.423 -12.030 9.723 1.00 66.63 139 PRO B N 1
ATOM 5699 C CA . PRO B 1 139 ? -13.796 -13.245 8.990 1.00 68.54 139 PRO B CA 1
ATOM 5700 C C . PRO B 1 139 ? -12.745 -13.642 7.951 1.00 68.45 139 PRO B C 1
ATOM 5701 O O . PRO B 1 139 ? -12.482 -14.831 7.771 1.00 66.83 139 PRO B O 1
ATOM 5705 N N . ASP B 1 140 ? -12.148 -12.654 7.290 1.00 70.23 140 ASP B N 1
ATOM 5706 C CA . ASP B 1 140 ? -11.098 -12.909 6.308 1.00 73.58 140 ASP B CA 1
ATOM 5707 C C . ASP B 1 140 ? -9.842 -13.492 6.955 1.00 76.78 140 ASP B C 1
ATOM 5708 O O . ASP B 1 140 ? -9.183 -14.360 6.382 1.00 77.04 140 ASP B O 1
ATOM 5713 N N . SER B 1 141 ? -9.512 -13.009 8.148 1.00 78.59 141 SER B N 1
ATOM 5714 C CA . SER B 1 141 ? -8.302 -13.442 8.841 1.00 81.23 141 SER B CA 1
ATOM 5715 C C . SER B 1 141 ? -8.471 -14.792 9.539 1.00 82.10 141 SER B C 1
ATOM 5716 O O . SER B 1 141 ? -7.490 -15.396 9.973 1.00 84.25 141 SER B O 1
ATOM 5719 N N . SER B 1 142 ? -9.710 -15.261 9.657 1.00 78.83 142 SER B N 1
ATOM 5720 C CA . SER B 1 142 ? -9.976 -16.497 10.388 1.00 80.96 142 SER B CA 1
ATOM 5721 C C . SER B 1 142 ? -10.729 -17.547 9.571 1.00 79.39 142 SER B C 1
ATOM 5722 O O . SER B 1 142 ? -11.657 -18.181 10.073 1.00 80.78 142 SER B O 1
ATOM 5725 N N . GLY B 1 143 ? -10.319 -17.744 8.323 1.00 81.84 143 GLY B N 1
ATOM 5726 C CA . GLY B 1 143 ? -10.882 -18.801 7.501 1.00 80.41 143 GLY B CA 1
ATOM 5727 C C . GLY B 1 143 ? -11.641 -18.321 6.279 1.00 81.18 143 GLY B C 1
ATOM 5728 O O . GLY B 1 143 ? -12.060 -19.126 5.448 1.00 80.69 143 GLY B O 1
ATOM 5729 N N . GLY B 1 144 ? -11.822 -17.009 6.169 1.00 79.40 144 GLY B N 1
ATOM 5730 C CA . GLY B 1 144 ? -12.439 -16.423 4.993 1.00 76.38 144 GLY B CA 1
ATOM 5731 C C . GLY B 1 144 ? -13.953 -16.505 4.976 1.00 74.81 144 GLY B C 1
ATOM 5732 O O . GLY B 1 144 ? -14.567 -17.090 5.868 1.00 74.97 144 GLY B O 1
ATOM 5733 N N . VAL B 1 145 ? -14.553 -15.919 3.946 1.00 72.35 145 VAL B N 1
ATOM 5734 C CA . VAL B 1 145 ? -16.002 -15.911 3.796 1.00 68.18 145 VAL B CA 1
ATOM 5735 C C . VAL B 1 145 ? -16.427 -16.806 2.635 1.00 69.05 145 VAL B C 1
ATOM 5736 O O . VAL B 1 145 ? -15.948 -16.651 1.512 1.00 69.00 145 VAL B O 1
ATOM 5740 N N . GLY B 1 146 ? -17.330 -17.740 2.912 1.00 69.53 146 GLY B N 1
ATOM 5741 C CA . GLY B 1 146 ? -17.810 -18.661 1.897 1.00 66.56 146 GLY B CA 1
ATOM 5742 C C . GLY B 1 146 ? -18.218 -19.995 2.490 1.00 66.84 146 GLY B C 1
ATOM 5743 O O . GLY B 1 146 ? -18.137 -20.194 3.702 1.00 66.40 146 GLY B O 1
ATOM 5744 N N . LEU B 1 147 ? -18.656 -20.909 1.629 1.00 67.04 147 LEU B N 1
ATOM 5745 C CA . LEU B 1 147 ? -19.107 -22.230 2.058 1.00 68.67 147 LEU B CA 1
ATOM 5746 C C . LEU B 1 147 ? -18.008 -22.996 2.787 1.00 69.42 147 LEU B C 1
ATOM 5747 O O . LEU B 1 147 ? -16.857 -23.017 2.350 1.00 69.89 147 LEU B O 1
ATOM 5752 N N . GLY B 1 148 ? -18.370 -23.617 3.905 1.00 70.18 148 GLY B N 1
ATOM 5753 C CA . GLY B 1 148 ? -17.408 -24.324 4.729 1.00 72.21 148 GLY B CA 1
ATOM 5754 C C . GLY B 1 148 ? -16.666 -23.358 5.629 1.00 71.34 148 GLY B C 1
ATOM 5755 O O . GLY B 1 148 ? -15.826 -23.757 6.435 1.00 73.02 148 GLY B O 1
ATOM 5756 N N . ALA B 1 149 ? -16.982 -22.075 5.488 1.00 69.12 149 ALA B N 1
ATOM 5757 C CA . ALA B 1 149 ? -16.316 -21.042 6.263 1.00 69.86 149 ALA B CA 1
ATOM 5758 C C . ALA B 1 149 ? -17.315 -20.079 6.897 1.00 69.08 149 ALA B C 1
ATOM 5759 O O . ALA B 1 149 ? -18.369 -20.494 7.382 1.00 68.06 149 ALA B O 1
ATOM 5761 N N . TRP B 1 150 ? -16.974 -18.794 6.912 1.00 67.48 150 TRP B N 1
ATOM 5762 C CA . TRP B 1 150 ? -17.886 -17.785 7.432 1.00 63.02 150 TRP B CA 1
ATOM 5763 C C . TRP B 1 150 ? -18.965 -17.459 6.415 1.00 59.68 150 TRP B C 1
ATOM 5764 O O . TRP B 1 150 ? -18.684 -17.256 5.234 1.00 58.63 150 TRP B O 1
ATOM 5775 N N . LEU B 1 151 ? -20.204 -17.410 6.886 1.00 56.69 151 LEU B N 1
ATOM 5776 C CA . LEU B 1 151 ? -21.318 -16.987 6.053 1.00 52.07 151 LEU B CA 1
ATOM 5777 C C . LEU B 1 151 ? -22.027 -15.829 6.730 1.00 50.18 151 LEU B C 1
ATOM 5778 O O . LEU B 1 151 ? -22.475 -15.945 7.875 1.00 51.17 151 LEU B O 1
ATOM 5783 N N . SER B 1 152 ? -22.116 -14.707 6.029 1.00 47.37 152 SER B N 1
ATOM 5784 C CA . SER B 1 152 ? -22.743 -13.527 6.599 1.00 47.74 152 SER B CA 1
ATOM 5785 C C . SER B 1 152 ? -24.241 -13.741 6.752 1.00 48.10 152 SER B C 1
ATOM 5786 O O . SER B 1 152 ? -24.867 -14.443 5.955 1.00 43.45 152 SER B O 1
ATOM 5789 N N . VAL B 1 153 ? -24.803 -13.128 7.787 1.00 46.42 153 VAL B N 1
ATOM 5790 C CA . VAL B 1 153 ? -26.209 -13.288 8.118 1.00 45.43 153 VAL B CA 1
ATOM 5791 C C . VAL B 1 153 ? -26.856 -11.936 8.368 1.00 42.06 153 VAL B C 1
ATOM 5792 O O . VAL B 1 153 ? -26.296 -11.092 9.065 1.00 42.63 153 VAL B O 1
ATOM 5796 N N . GLY B 1 154 ? -28.031 -11.726 7.788 1.00 40.60 154 GLY B N 1
ATOM 5797 C CA . GLY B 1 154 ? -28.864 -10.614 8.190 1.00 39.79 154 GLY B CA 1
ATOM 5798 C C . GLY B 1 154 ? -28.714 -9.311 7.437 1.00 40.33 154 GLY B C 1
ATOM 5799 O O . GLY B 1 154 ? -27.969 -9.202 6.459 1.00 39.65 154 GLY B O 1
ATOM 5800 N N . ASP B 1 155 ? -29.426 -8.311 7.942 1.00 39.47 155 ASP B N 1
ATOM 5801 C CA . ASP B 1 155 ? -29.645 -7.041 7.264 1.00 39.71 155 ASP B CA 1
ATOM 5802 C C . ASP B 1 155 ? -28.384 -6.204 7.075 1.00 41.70 155 ASP B C 1
ATOM 5803 O O . ASP B 1 155 ? -28.090 -5.765 5.965 1.00 46.15 155 ASP B O 1
ATOM 5808 N N . ALA B 1 156 ? -27.648 -5.976 8.157 1.00 42.52 156 ALA B N 1
ATOM 5809 C CA . ALA B 1 156 ? -26.478 -5.105 8.106 1.00 44.92 156 ALA B CA 1
ATOM 5810 C C . ALA B 1 156 ? -25.402 -5.665 7.180 1.00 44.64 156 ALA B C 1
ATOM 5811 O O . ALA B 1 156 ? -24.761 -4.920 6.434 1.00 40.20 156 ALA B O 1
ATOM 5813 N N . ALA B 1 157 ? -25.207 -6.978 7.238 1.00 43.00 157 ALA B N 1
ATOM 5814 C CA . ALA B 1 157 ? -24.214 -7.640 6.405 1.00 44.75 157 ALA B CA 1
ATOM 5815 C C . ALA B 1 157 ? -24.574 -7.542 4.926 1.00 44.37 157 ALA B C 1
ATOM 5816 O O . ALA B 1 157 ? -23.726 -7.213 4.095 1.00 46.60 157 ALA B O 1
ATOM 5818 N N . LEU B 1 158 ? -25.832 -7.827 4.601 1.00 41.86 158 LEU B N 1
ATOM 5819 C CA . LEU B 1 158 ? -26.273 -7.801 3.211 1.00 40.82 158 LEU B CA 1
ATOM 5820 C C . LEU B 1 158 ? -26.154 -6.394 2.633 1.00 40.17 158 LEU B C 1
ATOM 5821 O O . LEU B 1 158 ? -25.677 -6.218 1.515 1.00 38.92 158 LEU B O 1
ATOM 5826 N N . ARG B 1 159 ? -26.575 -5.397 3.405 1.00 36.73 159 ARG B N 1
ATOM 5827 C CA . ARG B 1 159 ? -26.525 -4.012 2.956 1.00 36.49 159 ARG B CA 1
ATOM 5828 C C . ARG B 1 159 ? -25.098 -3.564 2.660 1.00 42.32 159 ARG B C 1
ATOM 5829 O O . ARG B 1 159 ? -24.852 -2.893 1.660 1.00 41.81 159 ARG B O 1
ATOM 5837 N N . ALA B 1 160 ? -24.163 -3.935 3.529 1.00 42.67 160 ALA B N 1
ATOM 5838 C CA . ALA B 1 160 ? -22.762 -3.573 3.342 1.00 40.25 160 ALA B CA 1
ATOM 5839 C C . ALA B 1 160 ? -22.151 -4.292 2.142 1.00 42.87 160 ALA B C 1
ATOM 5840 O O . ALA B 1 160 ? -21.387 -3.701 1.382 1.00 46.55 160 ALA B O 1
ATOM 5842 N N . GLU B 1 161 ? -22.491 -5.566 1.974 1.00 42.24 161 GLU B N 1
ATOM 5843 C CA . GLU B 1 161 ? -21.953 -6.354 0.871 1.00 44.68 161 GLU B CA 1
ATOM 5844 C C . GLU B 1 161 ? -22.468 -5.858 -0.474 1.00 42.78 161 GLU B C 1
ATOM 5845 O O . GLU B 1 161 ? -21.710 -5.754 -1.437 1.00 39.87 161 GLU B O 1
ATOM 5851 N N . LEU B 1 162 ? -23.760 -5.558 -0.534 1.00 41.15 162 LEU B N 1
ATOM 5852 C CA . LEU B 1 162 ? -24.357 -5.008 -1.743 1.00 40.03 162 LEU B CA 1
ATOM 5853 C C . LEU B 1 162 ? -23.745 -3.654 -2.077 1.00 43.62 162 LEU B C 1
ATOM 5854 O O . LEU B 1 162 ? -23.397 -3.380 -3.228 1.00 43.28 162 LEU B O 1
ATOM 5859 N N . ASN B 1 163 ? -23.605 -2.816 -1.055 1.00 44.67 163 ASN B N 1
ATOM 5860 C CA . ASN B 1 163 ? -23.031 -1.489 -1.218 1.00 49.20 163 ASN B CA 1
ATOM 5861 C C . ASN B 1 163 ? -21.568 -1.546 -1.648 1.00 50.09 163 ASN B C 1
ATOM 5862 O O . ASN B 1 163 ? -21.127 -0.769 -2.494 1.00 47.15 163 ASN B O 1
ATOM 5867 N N . THR B 1 164 ? -20.824 -2.475 -1.055 1.00 50.65 164 THR B N 1
ATOM 5868 C CA . THR B 1 164 ? -19.416 -2.670 -1.380 1.00 49.46 164 THR B CA 1
ATOM 5869 C C . THR B 1 164 ? -19.260 -3.176 -2.806 1.00 47.96 164 THR B C 1
ATOM 5870 O O . THR B 1 164 ? -18.468 -2.647 -3.585 1.00 44.75 164 THR B O 1
ATOM 5874 N N . LYS B 1 165 ? -20.033 -4.204 -3.138 1.00 50.84 165 LYS B N 1
ATOM 5875 C CA . LYS B 1 165 ? -19.926 -4.879 -4.424 1.00 48.14 165 LYS B CA 1
ATOM 5876 C C . LYS B 1 165 ? -20.256 -3.952 -5.585 1.00 44.69 165 LYS B C 1
ATOM 5877 O O . LYS B 1 165 ? -19.630 -4.025 -6.638 1.00 40.50 165 LYS B O 1
ATOM 5883 N N . VAL B 1 166 ? -21.229 -3.071 -5.383 1.00 42.80 166 VAL B N 1
ATOM 5884 C CA . VAL B 1 166 ? -21.633 -2.131 -6.422 1.00 45.00 166 VAL B CA 1
ATOM 5885 C C . VAL B 1 166 ? -20.566 -1.066 -6.684 1.00 45.98 166 VAL B C 1
ATOM 5886 O O . VAL B 1 166 ? -20.356 -0.652 -7.826 1.00 47.39 166 VAL B O 1
ATOM 5890 N N . SER B 1 167 ? -19.862 -0.656 -5.634 1.00 47.31 167 SER B N 1
ATOM 5891 C CA . SER B 1 167 ? -18.933 0.465 -5.749 1.00 50.49 167 SER B CA 1
ATOM 5892 C C . SER B 1 167 ? -17.452 0.092 -5.848 1.00 49.68 167 SER B C 1
ATOM 5893 O O . SER B 1 167 ? -16.604 0.978 -5.985 1.00 50.01 167 SER B O 1
ATOM 5896 N N . ASP B 1 168 ? -17.122 -1.195 -5.786 1.00 48.27 168 ASP B N 1
ATOM 5897 C CA . ASP B 1 168 ? -15.711 -1.580 -5.855 1.00 50.46 168 ASP B CA 1
ATOM 5898 C C . ASP B 1 168 ? -15.331 -2.095 -7.246 1.00 50.13 168 ASP B C 1
ATOM 5899 O O . ASP B 1 168 ? -14.175 -2.439 -7.495 1.00 51.80 168 ASP B O 1
ATOM 5904 N N . GLY B 1 169 ? -16.307 -2.135 -8.150 1.00 47.03 169 GLY B N 1
ATOM 5905 C CA . GLY B 1 169 ? -16.053 -2.526 -9.527 1.00 45.60 169 GLY B CA 1
ATOM 5906 C C . GLY B 1 169 ? -16.273 -3.996 -9.837 1.00 49.66 169 GLY B C 1
ATOM 5907 O O . GLY B 1 169 ? -16.152 -4.414 -10.989 1.00 45.20 169 GLY B O 1
ATOM 5908 N N . THR B 1 170 ? -16.606 -4.783 -8.820 1.00 44.45 170 THR B N 1
ATOM 5909 C CA . THR B 1 170 ? -16.752 -6.226 -8.998 1.00 44.22 170 THR B CA 1
ATOM 5910 C C . THR B 1 170 ? -18.145 -6.652 -9.456 1.00 42.24 170 THR B C 1
ATOM 5911 O O . THR B 1 170 ? -18.335 -7.791 -9.880 1.00 42.09 170 THR B O 1
ATOM 5915 N N . PHE B 1 171 ? -19.119 -5.751 -9.362 1.00 40.88 171 PHE B N 1
ATOM 5916 C CA . PHE B 1 171 ? -20.504 -6.117 -9.656 1.00 42.66 171 PHE B CA 1
ATOM 5917 C C . PHE B 1 171 ? -20.752 -6.533 -11.120 1.00 40.73 171 PHE B C 1
ATOM 5918 O O . PHE B 1 171 ? -21.468 -7.508 -11.358 1.00 40.29 171 PHE B O 1
ATOM 5926 N N . PRO B 1 172 ? -20.183 -5.804 -12.105 1.00 39.58 172 PRO B N 1
ATOM 5927 C CA . PRO B 1 172 ? -20.455 -6.222 -13.489 1.00 39.38 172 PRO B CA 1
ATOM 5928 C C . PRO B 1 172 ? -20.042 -7.661 -13.803 1.00 40.04 172 PRO B C 1
ATOM 5929 O O . PRO B 1 172 ? -20.719 -8.331 -14.581 1.00 39.39 172 PRO B O 1
ATOM 5933 N N . ALA B 1 173 ? -18.964 -8.132 -13.186 1.00 43.90 173 ALA B N 1
ATOM 5934 C CA . ALA B 1 173 ? -18.489 -9.495 -13.402 1.00 43.14 173 ALA B CA 1
ATOM 5935 C C . ALA B 1 173 ? -19.441 -10.547 -12.825 1.00 41.51 173 ALA B C 1
ATOM 5936 O O . ALA B 1 173 ? -19.423 -11.702 -13.251 1.00 43.64 173 ALA B O 1
ATOM 5938 N N . THR B 1 174 ? -20.270 -10.150 -11.862 1.00 40.09 174 THR B N 1
ATOM 5939 C CA . THR B 1 174 ? -21.201 -11.082 -11.227 1.00 39.23 174 THR B CA 1
ATOM 5940 C C . THR B 1 174 ? -22.516 -11.226 -11.997 1.00 42.35 174 THR B C 1
ATOM 5941 O O . THR B 1 174 ? -23.239 -12.209 -11.826 1.00 40.85 174 THR B O 1
ATOM 5945 N N . ILE B 1 175 ? -22.828 -10.246 -12.838 1.00 40.53 175 ILE B N 1
ATOM 5946 C CA . ILE B 1 175 ? -24.091 -10.256 -13.569 1.00 40.67 175 ILE B CA 1
ATOM 5947 C C . ILE B 1 175 ? -24.018 -11.094 -14.840 1.00 43.37 175 ILE B C 1
ATOM 5948 O O . ILE B 1 175 ? -23.311 -10.744 -15.787 1.00 44.02 175 ILE B O 1
ATOM 5953 N N . LYS B 1 176 ? -24.752 -12.202 -14.860 1.00 35.99 176 LYS B N 1
ATOM 5954 C CA . LYS B 1 176 ? -24.829 -13.020 -16.061 1.00 40.57 176 LYS B CA 1
ATOM 5955 C C . LYS B 1 176 ? -25.580 -12.280 -17.159 1.00 38.09 176 LYS B C 1
ATOM 5956 O O . LYS B 1 176 ? -26.636 -11.689 -16.923 1.00 36.33 176 LYS B O 1
ATOM 5962 N N . TYR B 1 177 ? -25.012 -12.307 -18.358 1.00 38.83 177 TYR B N 1
ATOM 5963 C CA . TYR B 1 177 ? -25.621 -11.669 -19.513 1.00 37.59 177 TYR B CA 1
ATOM 5964 C C . TYR B 1 177 ? -25.669 -12.621 -20.691 1.00 36.70 177 TYR B C 1
ATOM 5965 O O . TYR B 1 177 ? -24.703 -13.332 -20.957 1.00 38.10 177 TYR B O 1
ATOM 5974 N N . LYS B 1 178 ? -26.800 -12.645 -21.385 1.00 35.90 178 LYS B N 1
ATOM 5975 C CA . LYS B 1 178 ? -26.875 -13.316 -22.675 1.00 36.66 178 LYS B CA 1
ATOM 5976 C C . LYS B 1 178 ? -27.622 -12.435 -23.674 1.00 36.07 178 LYS B C 1
ATOM 5977 O O . LYS B 1 178 ? -28.697 -11.912 -23.382 1.00 34.83 178 LYS B O 1
ATOM 5983 N N . TYR B 1 179 ? -27.023 -12.270 -24.849 1.00 34.44 179 TYR B N 1
ATOM 5984 C CA . TYR B 1 179 ? -27.570 -11.429 -25.904 1.00 34.20 179 TYR B CA 1
ATOM 5985 C C . TYR B 1 179 ? -28.999 -11.818 -26.273 1.00 34.95 179 TYR B C 1
ATOM 5986 O O . TYR B 1 179 ? -29.296 -12.990 -26.508 1.00 39.25 179 TYR B O 1
ATOM 5995 N N . GLY B 1 180 ? -29.884 -10.828 -26.297 1.00 34.98 180 GLY B N 1
ATOM 5996 C CA . GLY B 1 180 ? -31.235 -11.026 -26.788 1.00 35.74 180 GLY B CA 1
ATOM 5997 C C . GLY B 1 180 ? -32.291 -11.434 -25.780 1.00 39.47 180 GLY B C 1
ATOM 5998 O O . GLY B 1 180 ? -33.466 -11.527 -26.130 1.00 41.96 180 GLY B O 1
ATOM 5999 N N . LEU B 1 181 ? -31.893 -11.687 -24.538 1.00 40.86 181 LEU B N 1
ATOM 6000 C CA . LEU B 1 181 ? -32.866 -12.021 -23.502 1.00 40.79 181 LEU B CA 1
ATOM 6001 C C . LEU B 1 181 ? -33.874 -10.880 -23.338 1.00 39.82 181 LEU B C 1
ATOM 6002 O O . LEU B 1 181 ? -33.528 -9.716 -23.539 1.00 37.17 181 LEU B O 1
ATOM 6007 N N . PRO B 1 182 ? -35.129 -11.205 -22.974 1.00 43.58 182 PRO B N 1
ATOM 6008 C CA . PRO B 1 182 ? -35.635 -12.532 -22.597 1.00 44.68 182 PRO B CA 1
ATOM 6009 C C . PRO B 1 182 ? -35.959 -13.465 -23.767 1.00 46.46 182 PRO B C 1
ATOM 6010 O O . PRO B 1 182 ? -36.360 -14.602 -23.519 1.00 51.20 182 PRO B O 1
ATOM 6014 N N . SER B 1 183 ? -35.801 -13.009 -25.007 1.00 44.09 183 SER B N 1
ATOM 6015 C CA . SER B 1 183 ? -36.019 -13.893 -26.148 1.00 48.38 183 SER B CA 1
ATOM 6016 C C . SER B 1 183 ? -34.993 -15.020 -26.134 1.00 48.07 183 SER B C 1
ATOM 6017 O O . SER B 1 183 ? -33.808 -14.792 -25.883 1.00 45.08 183 SER B O 1
ATOM 6020 N N . VAL B 1 184 ? -35.450 -16.236 -26.405 1.00 49.93 184 VAL B N 1
ATOM 6021 C CA . VAL B 1 184 ? -34.556 -17.384 -26.424 1.00 52.32 184 VAL B CA 1
ATOM 6022 C C . VAL B 1 184 ? -33.924 -17.512 -27.801 1.00 51.03 184 VAL B C 1
ATOM 6023 O O . VAL B 1 184 ? -34.581 -17.909 -28.763 1.00 54.11 184 VAL B O 1
ATOM 6027 N N . ILE B 1 185 ? -32.646 -17.167 -27.890 1.00 49.48 185 ILE B N 1
ATOM 6028 C CA . ILE B 1 185 ? -31.950 -17.166 -29.168 1.00 47.27 185 ILE B CA 1
ATOM 6029 C C . ILE B 1 185 ? -30.941 -18.303 -29.224 1.00 44.60 185 ILE B C 1
ATOM 6030 O O . ILE B 1 185 ? -29.976 -18.327 -28.458 1.00 42.34 185 ILE B O 1
ATOM 6035 N N . ASP B 1 186 ? -31.177 -19.240 -30.138 1.00 46.09 186 ASP B N 1
ATOM 6036 C CA . ASP B 1 186 ? -30.324 -20.411 -30.307 1.00 46.44 186 ASP B CA 1
ATOM 6037 C C . ASP B 1 186 ? -28.864 -20.020 -30.559 1.00 43.40 186 ASP B C 1
ATOM 6038 O O . ASP B 1 186 ? -28.572 -19.192 -31.422 1.00 43.06 186 ASP B O 1
ATOM 6043 N N . GLY B 1 187 ? -27.956 -20.606 -29.785 1.00 41.77 187 GLY B N 1
ATOM 6044 C CA . GLY B 1 187 ? -26.534 -20.377 -29.968 1.00 38.95 187 GLY B CA 1
ATOM 6045 C C . GLY B 1 187 ? -25.956 -19.249 -29.135 1.00 42.37 187 GLY B C 1
ATOM 6046 O O . GLY B 1 187 ? -24.745 -19.187 -28.929 1.00 43.53 187 GLY B O 1
ATOM 6047 N N . ALA B 1 188 ? -26.812 -18.354 -28.654 1.00 37.58 188 ALA B N 1
ATOM 6048 C CA . ALA B 1 188 ? -26.361 -17.278 -27.777 1.00 43.03 188 ALA B CA 1
ATOM 6049 C C . ALA B 1 188 ? -25.870 -17.860 -26.455 1.00 40.02 188 ALA B C 1
ATOM 6050 O O . ALA B 1 188 ? -26.514 -18.742 -25.882 1.00 37.84 188 ALA B O 1
ATOM 6052 N N . ILE B 1 189 ? -24.721 -17.385 -25.985 1.00 37.75 189 ILE B N 1
ATOM 6053 C CA . ILE B 1 189 ? -24.124 -17.928 -24.770 1.00 36.70 189 ILE B CA 1
ATOM 6054 C C . ILE B 1 189 ? -24.168 -16.924 -23.626 1.00 36.61 189 ILE B C 1
ATOM 6055 O O . ILE B 1 189 ? -24.344 -15.723 -23.841 1.00 35.48 189 ILE B O 1
ATOM 6060 N N . TYR B 1 190 ? -24.013 -17.426 -22.406 1.00 36.65 190 TYR B N 1
ATOM 6061 C CA . TYR B 1 190 ? -23.921 -16.562 -21.239 1.00 39.11 190 TYR B CA 1
ATOM 6062 C C . TYR B 1 190 ? -22.532 -15.958 -21.112 1.00 39.21 190 TYR B C 1
ATOM 6063 O O . TYR B 1 190 ? -21.524 -16.659 -21.171 1.00 35.95 190 TYR B O 1
ATOM 6072 N N . ARG B 1 191 ? -22.496 -14.646 -20.933 1.00 34.97 191 ARG B N 1
ATOM 6073 C CA . ARG B 1 191 ? -21.265 -13.944 -20.621 1.00 37.52 191 ARG B CA 1
ATOM 6074 C C . ARG B 1 191 ? -21.537 -13.119 -19.376 1.00 37.62 191 ARG B C 1
ATOM 6075 O O . ARG B 1 191 ? -22.579 -13.279 -18.744 1.00 40.57 191 ARG B O 1
ATOM 6083 N N . THR B 1 192 ? -20.611 -12.244 -19.010 1.00 38.30 192 THR B N 1
ATOM 6084 C CA . THR B 1 192 ? -20.872 -11.317 -17.921 1.00 37.51 192 THR B CA 1
ATOM 6085 C C . THR B 1 192 ? -21.068 -9.931 -18.505 1.00 38.31 192 THR B C 1
ATOM 6086 O O . THR B 1 192 ? -20.646 -9.666 -19.631 1.00 37.92 192 THR B O 1
ATOM 6090 N N . VAL B 1 193 ? -21.712 -9.051 -17.747 1.00 37.29 193 VAL B N 1
ATOM 6091 C CA . VAL B 1 193 ? -21.876 -7.672 -18.179 1.00 37.01 193 VAL B CA 1
ATOM 6092 C C . VAL B 1 193 ? -20.489 -7.065 -18.334 1.00 38.21 193 VAL B C 1
ATOM 6093 O O . VAL B 1 193 ? -20.240 -6.271 -19.242 1.00 36.41 193 VAL B O 1
ATOM 6097 N N . GLN B 1 194 ? -19.581 -7.487 -17.458 1.00 38.98 194 GLN B N 1
ATOM 6098 C CA . GLN B 1 194 ? -18.183 -7.083 -17.522 1.00 35.82 194 GLN B CA 1
ATOM 6099 C C . GLN B 1 194 ? -17.537 -7.434 -18.866 1.00 37.33 194 GLN B C 1
ATOM 6100 O O . GLN B 1 194 ? -16.914 -6.580 -19.495 1.00 35.30 194 GLN B O 1
ATOM 6106 N N . ASP B 1 195 ? -17.677 -8.689 -19.293 1.00 42.11 195 ASP B N 1
ATOM 6107 C CA . ASP B 1 195 ? -17.091 -9.149 -20.555 1.00 44.58 195 ASP B CA 1
ATOM 6108 C C . ASP B 1 195 ? -17.696 -8.421 -21.746 1.00 40.24 195 ASP B C 1
ATOM 6109 O O . ASP B 1 195 ? -16.982 -7.996 -22.656 1.00 39.27 195 ASP B O 1
ATOM 6114 N N . LYS B 1 196 ? -19.019 -8.287 -21.729 1.00 34.92 196 LYS B N 1
ATOM 6115 C CA . LYS B 1 196 ? -19.750 -7.613 -22.794 1.00 33.31 196 LYS B CA 1
ATOM 6116 C C . LYS B 1 196 ? -19.302 -6.161 -22.936 1.00 33.37 196 LYS B C 1
ATOM 6117 O O . LYS B 1 196 ? -19.110 -5.666 -24.047 1.00 33.71 196 LYS B O 1
ATOM 6123 N N . LEU B 1 197 ? -19.136 -5.485 -21.804 1.00 34.03 197 LEU B N 1
ATOM 6124 C CA . LEU B 1 197 ? -18.656 -4.106 -21.797 1.00 35.58 197 LEU B CA 1
ATOM 6125 C C . LEU B 1 197 ? -17.212 -4.012 -22.286 1.00 36.30 197 LEU B C 1
ATOM 6126 O O . LEU B 1 197 ? -16.833 -3.047 -22.951 1.00 35.04 197 LEU B O 1
ATOM 6131 N N . ASP B 1 198 ? -16.413 -5.023 -21.960 1.00 30.50 198 ASP B N 1
ATOM 6132 C CA . ASP B 1 198 ? -15.005 -5.037 -22.340 1.00 30.40 198 ASP B CA 1
ATOM 6133 C C . ASP B 1 198 ? -14.798 -5.307 -23.835 1.00 32.84 198 ASP B C 1
ATOM 6134 O O . ASP B 1 198 ? -13.662 -5.335 -24.311 1.00 29.99 198 ASP B O 1
ATOM 6139 N N . ASP B 1 199 ? -15.890 -5.511 -24.570 1.00 32.55 199 ASP B N 1
ATOM 6140 C CA . ASP B 1 199 ? -15.814 -5.723 -26.016 1.00 33.78 199 ASP B CA 1
ATOM 6141 C C . ASP B 1 199 ? -15.209 -4.513 -26.722 1.00 33.84 199 ASP B C 1
ATOM 6142 O O . ASP B 1 199 ? -14.604 -4.644 -27.785 1.00 31.60 199 ASP B O 1
ATOM 6147 N N . PHE B 1 200 ? -15.389 -3.335 -26.131 1.00 33.07 200 PHE B N 1
ATOM 6148 C CA . PHE B 1 200 ? -14.867 -2.103 -26.709 1.00 33.02 200 PHE B CA 1
ATOM 6149 C C . PHE B 1 200 ? -13.853 -1.439 -25.785 1.00 35.08 200 PHE B C 1
ATOM 6150 O O . PHE B 1 200 ? -13.973 -1.515 -24.560 1.00 33.47 200 PHE B O 1
ATOM 6158 N N . VAL B 1 201 ? -12.863 -0.776 -26.376 1.00 32.68 201 VAL B N 1
ATOM 6159 C CA . VAL B 1 201 ? -11.919 0.021 -25.604 1.00 35.70 201 VAL B CA 1
ATOM 6160 C C . VAL B 1 201 ? -11.950 1.481 -26.042 1.00 37.30 201 VAL B C 1
ATOM 6161 O O . VAL B 1 201 ? -11.747 1.795 -27.213 1.00 38.33 201 VAL B O 1
ATOM 6165 N N . PHE B 1 202 ? -12.205 2.371 -25.092 1.00 33.90 202 PHE B N 1
ATOM 6166 C CA . PHE B 1 202 ? -12.099 3.800 -25.344 1.00 32.27 202 PHE B CA 1
ATOM 6167 C C . PHE B 1 202 ? -10.888 4.341 -24.602 1.00 34.81 202 PHE B C 1
ATOM 6168 O O . PHE B 1 202 ? -10.473 3.771 -23.593 1.00 36.32 202 PHE B O 1
ATOM 6176 N N . LEU B 1 203 ? -10.307 5.426 -25.105 1.00 34.19 203 LEU B N 1
ATOM 6177 C CA . LEU B 1 203 ? -9.159 6.029 -24.440 1.00 33.34 203 LEU B CA 1
ATOM 6178 C C . LEU B 1 203 ? -9.567 6.489 -23.040 1.00 33.26 203 LEU B C 1
ATOM 6179 O O . LEU B 1 203 ? -8.752 6.514 -22.115 1.00 35.30 203 LEU B O 1
ATOM 6184 N N . GLU B 1 204 ? -10.841 6.842 -22.897 1.00 30.32 204 GLU B N 1
ATOM 6185 C CA . GLU B 1 204 ? -11.404 7.220 -21.608 1.00 31.89 204 GLU B CA 1
ATOM 6186 C C . GLU B 1 204 ? -11.269 6.105 -20.568 1.00 34.84 204 GLU B C 1
ATOM 6187 O O . GLU B 1 204 ? -11.142 6.379 -19.377 1.00 39.72 204 GLU B O 1
ATOM 6193 N N . ASP B 1 205 ? -11.303 4.853 -21.018 1.00 33.03 205 ASP B N 1
ATOM 6194 C CA . ASP B 1 205 ? -11.152 3.709 -20.119 1.00 34.31 205 ASP B CA 1
ATOM 6195 C C . ASP B 1 205 ? -9.779 3.669 -19.457 1.00 37.97 205 ASP B C 1
ATOM 6196 O O . ASP B 1 205 ? -9.598 3.029 -18.421 1.00 38.64 205 ASP B O 1
ATOM 6201 N N . PHE B 1 206 ? -8.811 4.347 -20.064 1.00 36.80 206 PHE B N 1
ATOM 6202 C CA . PHE B 1 206 ? -7.466 4.407 -19.509 1.00 37.79 206 PHE B CA 1
ATOM 6203 C C . PHE B 1 206 ? -7.098 5.828 -19.103 1.00 32.35 206 PHE B C 1
ATOM 6204 O O . PHE B 1 206 ? -5.927 6.194 -19.084 1.00 34.02 206 PHE B O 1
ATOM 6212 N N . GLY B 1 207 ? -8.108 6.621 -18.765 1.00 36.74 207 GLY B N 1
ATOM 6213 C CA . GLY B 1 207 ? -7.882 7.952 -18.236 1.00 35.08 207 GLY B CA 1
ATOM 6214 C C . GLY B 1 207 ? -7.827 9.037 -19.291 1.00 37.34 207 GLY B C 1
ATOM 6215 O O . GLY B 1 207 ? -7.524 10.190 -18.981 1.00 36.48 207 GLY B O 1
ATOM 6216 N N . GLY B 1 208 ? -8.122 8.672 -20.537 1.00 36.21 208 GLY B N 1
ATOM 6217 C CA . GLY B 1 208 ? -8.153 9.640 -21.618 1.00 37.09 208 GLY B CA 1
ATOM 6218 C C . GLY B 1 208 ? -9.211 10.695 -21.363 1.00 38.34 208 GLY B C 1
ATOM 6219 O O . GLY B 1 208 ? -10.314 10.382 -20.911 1.00 35.60 208 GLY B O 1
ATOM 6220 N N . LYS B 1 209 ? -8.873 11.948 -21.649 1.00 32.53 209 LYS B N 1
ATOM 6221 C CA . LYS B 1 209 ? -9.791 13.054 -21.412 1.00 42.10 209 LYS B CA 1
ATOM 6222 C C . LYS B 1 209 ? -9.540 14.189 -22.394 1.00 37.04 209 LYS B C 1
ATOM 6223 O O . LYS B 1 209 ? -8.408 14.643 -22.537 1.00 35.66 209 LYS B O 1
ATOM 6229 N N . ASP B 1 210 ? -10.592 14.655 -23.061 1.00 37.03 210 ASP B N 1
ATOM 6230 C CA . ASP B 1 210 ? -10.444 15.770 -23.993 1.00 38.08 210 ASP B CA 1
ATOM 6231 C C . ASP B 1 210 ? -10.620 17.089 -23.243 1.00 36.28 210 ASP B C 1
ATOM 6232 O O . ASP B 1 210 ? -11.544 17.858 -23.509 1.00 34.72 210 ASP B O 1
ATOM 6237 N N . ASP B 1 211 ? -9.720 17.342 -22.297 1.00 34.79 211 ASP B N 1
ATOM 6238 C CA . ASP B 1 211 ? -9.805 18.541 -21.473 1.00 38.67 211 ASP B CA 1
ATOM 6239 C C . ASP B 1 211 ? -8.740 19.565 -21.849 1.00 40.00 211 ASP B C 1
ATOM 6240 O O . ASP B 1 211 ? -8.299 20.349 -21.011 1.00 44.08 211 ASP B O 1
ATOM 6245 N N . ALA B 1 212 ? -8.334 19.539 -23.115 1.00 37.32 212 ALA B N 1
ATOM 6246 C CA . ALA B 1 212 ? -7.495 20.583 -23.701 1.00 37.87 212 ALA B CA 1
ATOM 6247 C C . ALA B 1 212 ? -6.182 20.828 -22.950 1.00 40.85 212 ALA B C 1
ATOM 6248 O O . ALA B 1 212 ? -5.796 21.976 -22.726 1.00 38.23 212 ALA B O 1
ATOM 6250 N N . GLY B 1 213 ? -5.494 19.754 -22.575 1.00 39.82 213 GLY B N 1
ATOM 6251 C CA . GLY B 1 213 ? -4.160 19.880 -22.017 1.00 40.63 213 GLY B CA 1
ATOM 6252 C C . GLY B 1 213 ? -4.020 19.563 -20.538 1.00 42.50 213 GLY B C 1
ATOM 6253 O O . GLY B 1 213 ? -2.904 19.428 -20.037 1.00 45.30 213 GLY B O 1
ATOM 6254 N N . SER B 1 214 ? -5.140 19.446 -19.834 1.00 44.05 214 SER B N 1
ATOM 6255 C CA . SER B 1 214 ? -5.098 19.092 -18.418 1.00 44.17 214 SER B CA 1
ATOM 6256 C C . SER B 1 214 ? -4.630 17.653 -18.238 1.00 43.83 214 SER B C 1
ATOM 6257 O O . SER B 1 214 ? -3.833 17.355 -17.350 1.00 47.19 214 SER B O 1
ATOM 6260 N N . THR B 1 215 ? -5.131 16.762 -19.085 1.00 41.58 215 THR B N 1
ATOM 6261 C CA . THR B 1 215 ? -4.730 15.362 -19.046 1.00 44.46 215 THR B CA 1
ATOM 6262 C C . THR B 1 215 ? -3.694 15.070 -20.129 1.00 43.67 215 THR B C 1
ATOM 6263 O O . THR B 1 215 ? -3.863 15.467 -21.282 1.00 42.61 215 THR B O 1
ATOM 6267 N N . ASP B 1 216 ? -2.625 14.370 -19.760 1.00 43.67 216 ASP B N 1
ATOM 6268 C CA . ASP B 1 216 ? -1.623 13.953 -20.733 1.00 44.42 216 ASP B CA 1
ATOM 6269 C C . ASP B 1 216 ? -2.056 12.627 -21.351 1.00 40.26 216 ASP B C 1
ATOM 6270 O O . ASP B 1 216 ? -1.775 11.557 -20.816 1.00 38.57 216 ASP B O 1
ATOM 6275 N N . ASN B 1 217 ? -2.736 12.711 -22.489 1.00 37.19 217 ASN B N 1
ATOM 6276 C CA . ASN B 1 217 ? -3.327 11.539 -23.124 1.00 37.34 217 ASN B CA 1
ATOM 6277 C C . ASN B 1 217 ? -2.304 10.586 -23.738 1.00 36.46 217 ASN B C 1
ATOM 6278 O O . ASN B 1 217 ? -2.640 9.457 -24.094 1.00 35.95 217 ASN B O 1
ATOM 6283 N N . SER B 1 218 ? -1.058 11.039 -23.849 1.00 38.21 218 SER B N 1
ATOM 6284 C CA . SER B 1 218 ? 0.022 10.183 -24.326 1.00 39.22 218 SER B CA 1
ATOM 6285 C C . SER B 1 218 ? 0.148 8.959 -23.431 1.00 42.04 218 SER B C 1
ATOM 6286 O O . SER B 1 218 ? 0.329 7.838 -23.907 1.00 42.42 218 SER B O 1
ATOM 6289 N N . ILE B 1 219 ? 0.039 9.194 -22.127 1.00 40.55 219 ILE B N 1
ATOM 6290 C CA . ILE B 1 219 ? 0.121 8.138 -21.130 1.00 39.86 219 ILE B CA 1
ATOM 6291 C C . ILE B 1 219 ? -1.046 7.163 -21.268 1.00 33.71 219 ILE B C 1
ATOM 6292 O O . ILE B 1 219 ? -0.868 5.949 -21.164 1.00 41.78 219 ILE B O 1
ATOM 6297 N N . ALA B 1 220 ? -2.237 7.702 -21.504 1.00 33.19 220 ALA B N 1
ATOM 6298 C CA . ALA B 1 220 ? -3.429 6.884 -21.694 1.00 36.32 220 ALA B CA 1
ATOM 6299 C C . ALA B 1 220 ? -3.254 5.930 -22.871 1.00 38.54 220 ALA B C 1
ATOM 6300 O O . ALA B 1 220 ? -3.600 4.750 -22.773 1.00 38.57 220 ALA B O 1
ATOM 6302 N N . PHE B 1 221 ? -2.714 6.447 -23.975 1.00 37.80 221 PHE B N 1
ATOM 6303 C CA . PHE B 1 221 ? -2.424 5.626 -25.149 1.00 36.30 221 PHE B CA 1
ATOM 6304 C C . PHE B 1 221 ? -1.431 4.521 -24.809 1.00 37.30 221 PHE B C 1
ATOM 6305 O O . PHE B 1 221 ? -1.652 3.354 -25.137 1.00 36.34 221 PHE B O 1
ATOM 6313 N N . ARG B 1 222 ? -0.334 4.901 -24.160 1.00 32.48 222 ARG B N 1
ATOM 6314 C CA . ARG B 1 222 ? 0.701 3.951 -23.768 1.00 41.24 222 ARG B CA 1
ATOM 6315 C C . ARG B 1 222 ? 0.147 2.812 -22.916 1.00 38.92 222 ARG B C 1
ATOM 6316 O O . ARG B 1 222 ? 0.419 1.641 -23.174 1.00 41.54 222 ARG B O 1
ATOM 6324 N N . LYS B 1 223 ? -0.637 3.161 -21.904 1.00 35.48 223 LYS B N 1
ATOM 6325 C CA . LYS B 1 223 ? -1.187 2.162 -20.994 1.00 38.61 223 LYS B CA 1
ATOM 6326 C C . LYS B 1 223 ? -2.257 1.300 -21.667 1.00 35.98 223 LYS B C 1
ATOM 6327 O O . LYS B 1 223 ? -2.361 0.105 -21.393 1.00 34.04 223 LYS B O 1
ATOM 6333 N N . ALA B 1 224 ? -3.048 1.908 -22.544 1.00 31.95 224 ALA B N 1
ATOM 6334 C CA . ALA B 1 224 ? -4.052 1.168 -23.301 1.00 37.89 224 ALA B CA 1
ATOM 6335 C C . ALA B 1 224 ? -3.414 0.069 -24.149 1.00 36.07 224 ALA B C 1
ATOM 6336 O O . ALA B 1 224 ? -3.858 -1.078 -24.127 1.00 35.01 224 ALA B O 1
ATOM 6338 N N . PHE B 1 225 ? -2.363 0.425 -24.880 1.00 31.40 225 PHE B N 1
ATOM 6339 C CA . PHE B 1 225 ? -1.681 -0.520 -25.757 1.00 39.80 225 PHE B CA 1
ATOM 6340 C C . PHE B 1 225 ? -0.944 -1.607 -24.976 1.00 40.84 225 PHE B C 1
ATOM 6341 O O . PHE B 1 225 ? -0.852 -2.750 -25.428 1.00 39.23 225 PHE B O 1
ATOM 6349 N N . ALA B 1 226 ? -0.420 -1.245 -23.807 1.00 42.18 226 ALA B N 1
ATOM 6350 C CA . ALA B 1 226 ? 0.309 -2.185 -22.960 1.00 41.41 226 ALA B CA 1
ATOM 6351 C C . ALA B 1 226 ? -0.603 -3.304 -22.466 1.00 40.42 226 ALA B C 1
ATOM 6352 O O . ALA B 1 226 ? -0.149 -4.417 -22.198 1.00 41.07 226 ALA B O 1
ATOM 6354 N N . SER B 1 227 ? -1.891 -2.999 -22.349 1.00 38.86 227 SER B N 1
ATOM 6355 C CA . SER B 1 227 ? -2.875 -3.970 -21.884 1.00 39.21 227 SER B CA 1
ATOM 6356 C C . SER B 1 227 ? -3.154 -5.028 -22.945 1.00 40.03 227 SER B C 1
ATOM 6357 O O . SER B 1 227 ? -3.749 -6.067 -22.658 1.00 37.03 227 SER B O 1
ATOM 6360 N N . GLY B 1 228 ? -2.717 -4.759 -24.170 1.00 32.51 228 GLY B N 1
ATOM 6361 C CA . GLY B 1 228 ? -2.978 -5.652 -25.281 1.00 35.63 228 GLY B CA 1
ATOM 6362 C C . GLY B 1 228 ? -4.033 -5.097 -26.220 1.00 37.11 228 GLY B C 1
ATOM 6363 O O . GLY B 1 228 ? -4.265 -5.647 -27.298 1.00 38.42 228 GLY B O 1
ATOM 6364 N N . ALA B 1 229 ? -4.677 -4.008 -25.810 1.00 32.84 229 ALA B N 1
ATOM 6365 C CA . ALA B 1 229 ? -5.659 -3.350 -26.659 1.00 36.77 229 ALA B CA 1
ATOM 6366 C C . ALA B 1 229 ? -4.986 -2.783 -27.909 1.00 38.50 229 ALA B C 1
ATOM 6367 O O . ALA B 1 229 ? -3.873 -2.259 -27.845 1.00 39.34 229 ALA B O 1
ATOM 6369 N N . ARG B 1 230 ? -5.669 -2.887 -29.043 1.00 37.61 230 ARG B N 1
ATOM 6370 C CA . ARG B 1 230 ? -5.125 -2.421 -30.315 1.00 34.67 230 ARG B CA 1
ATOM 6371 C C . ARG B 1 230 ? -6.027 -1.373 -30.944 1.00 33.02 230 ARG B C 1
ATOM 6372 O O . ARG B 1 230 ? -5.560 -0.404 -31.540 1.00 33.65 230 ARG B O 1
ATOM 6380 N N . LYS B 1 231 ? -7.329 -1.581 -30.791 1.00 28.44 231 LYS B N 1
ATOM 6381 C CA . LYS B 1 231 ? -8.342 -0.735 -31.401 1.00 31.36 231 LYS B CA 1
ATOM 6382 C C . LYS B 1 231 ? -8.934 0.202 -30.352 1.00 30.96 231 LYS B C 1
ATOM 6383 O O . LYS B 1 231 ? -9.645 -0.234 -29.449 1.00 28.20 231 LYS B O 1
ATOM 6389 N N . ILE B 1 232 ? -8.625 1.489 -30.469 1.00 31.64 232 ILE B N 1
ATOM 6390 C CA . ILE B 1 232 ? -8.987 2.462 -29.442 1.00 31.15 232 ILE B CA 1
ATOM 6391 C C . ILE B 1 232 ? -9.881 3.561 -30.001 1.00 29.71 232 ILE B C 1
ATOM 6392 O O . ILE B 1 232 ? -9.575 4.152 -31.039 1.00 27.79 232 ILE B O 1
ATOM 6397 N N A ARG B 1 233 ? -10.997 3.824 -29.328 0.57 28.05 233 ARG B N 1
ATOM 6398 N N B ARG B 1 233 ? -10.970 3.848 -29.297 0.43 28.06 233 ARG B N 1
ATOM 6399 C CA A ARG B 1 233 ? -11.899 4.886 -29.758 0.57 30.68 233 ARG B CA 1
ATOM 6400 C CA B ARG B 1 233 ? -11.909 4.875 -29.727 0.43 30.71 233 ARG B CA 1
ATOM 6401 C C A ARG B 1 233 ? -11.788 6.123 -28.877 0.57 28.38 233 ARG B C 1
ATOM 6402 C C B ARG B 1 233 ? -11.817 6.126 -28.861 0.43 30.85 233 ARG B C 1
ATOM 6403 O O A ARG B 1 233 ? -11.493 6.030 -27.685 0.57 29.95 233 ARG B O 1
ATOM 6404 O O B ARG B 1 233 ? -11.561 6.044 -27.660 0.43 30.26 233 ARG B O 1
ATOM 6419 N N . LEU B 1 234 ? -12.026 7.283 -29.479 1.00 28.44 234 LEU B N 1
ATOM 6420 C CA . LEU B 1 234 ? -12.061 8.541 -28.745 1.00 33.86 234 LEU B CA 1
ATOM 6421 C C . LEU B 1 234 ? -13.509 8.990 -28.582 1.00 31.99 234 LEU B C 1
ATOM 6422 O O . LEU B 1 234 ? -14.231 9.153 -29.561 1.00 30.99 234 LEU B O 1
ATOM 6427 N N . ARG B 1 235 ? -13.930 9.185 -27.340 1.00 35.24 235 ARG B N 1
ATOM 6428 C CA . ARG B 1 235 ? -15.313 9.539 -27.046 1.00 37.59 235 ARG B CA 1
ATOM 6429 C C . ARG B 1 235 ? -15.638 11.012 -27.303 1.00 38.22 235 ARG B C 1
ATOM 6430 O O . ARG B 1 235 ? -16.731 11.344 -27.765 1.00 38.06 235 ARG B O 1
ATOM 6438 N N . GLY B 1 236 ? -14.689 11.890 -26.994 1.00 36.53 236 GLY B N 1
ATOM 6439 C CA . GLY B 1 236 ? -14.947 13.319 -26.982 1.00 34.37 236 GLY B CA 1
ATOM 6440 C C . GLY B 1 236 ? -14.913 14.007 -28.333 1.00 33.12 236 GLY B C 1
ATOM 6441 O O . GLY B 1 236 ? -14.521 13.417 -29.337 1.00 34.29 236 GLY B O 1
ATOM 6442 N N A SER B 1 237 ? -15.343 15.264 -28.362 0.45 34.76 237 SER B N 1
ATOM 6443 N N B SER B 1 237 ? -15.331 15.269 -28.345 0.55 34.81 237 SER B N 1
ATOM 6444 C CA A SER B 1 237 ? -15.268 16.070 -29.575 0.45 35.20 237 SER B CA 1
ATOM 6445 C CA B SER B 1 237 ? -15.300 16.092 -29.547 0.55 35.34 237 SER B CA 1
ATOM 6446 C C A SER B 1 237 ? -14.244 17.191 -29.416 0.45 35.72 237 SER B C 1
ATOM 6447 C C B SER B 1 237 ? -14.351 17.268 -29.351 0.55 35.85 237 SER B C 1
ATOM 6448 O O A SER B 1 237 ? -14.037 17.991 -30.328 0.45 35.10 237 SER B O 1
ATOM 6449 O O B SER B 1 237 ? -14.299 18.183 -30.174 0.55 35.12 237 SER B O 1
ATOM 6454 N N . GLY B 1 238 ? -13.608 17.236 -28.249 1.00 34.88 238 GLY B N 1
ATOM 6455 C CA . GLY B 1 238 ? -12.670 18.295 -27.919 1.00 34.33 238 GLY B CA 1
ATOM 6456 C C . GLY B 1 238 ? -11.214 17.936 -28.142 1.00 35.55 238 GLY B C 1
ATOM 6457 O O . GLY B 1 238 ? -10.895 17.028 -28.908 1.00 39.30 238 GLY B O 1
ATOM 6458 N N . VAL B 1 239 ? -10.327 18.663 -27.469 1.00 34.48 239 VAL B N 1
ATOM 6459 C CA . VAL B 1 239 ? -8.888 18.468 -27.626 1.00 37.14 239 VAL B CA 1
ATOM 6460 C C . VAL B 1 239 ? -8.282 17.507 -26.604 1.00 36.81 239 VAL B C 1
ATOM 6461 O O . VAL B 1 239 ? -8.298 17.770 -25.402 1.00 38.35 239 VAL B O 1
ATOM 6465 N N . TYR B 1 240 ? -7.750 16.391 -27.097 1.00 36.65 240 TYR B N 1
ATOM 6466 C CA . TYR B 1 240 ? -6.941 15.497 -26.277 1.00 37.42 240 TYR B CA 1
ATOM 6467 C C . TYR B 1 240 ? -5.484 15.936 -26.340 1.00 37.75 240 TYR B C 1
ATOM 6468 O O . TYR B 1 240 ? -4.796 15.667 -27.324 1.00 37.97 240 TYR B O 1
ATOM 6477 N N . GLY B 1 241 ? -5.010 16.604 -25.294 1.00 38.21 241 GLY B N 1
ATOM 6478 C CA . GLY B 1 241 ? -3.630 17.054 -25.250 1.00 36.73 241 GLY B CA 1
ATOM 6479 C C . GLY B 1 241 ? -2.633 15.911 -25.172 1.00 36.32 241 GLY B C 1
ATOM 6480 O O . GLY B 1 241 ? -2.883 14.899 -24.515 1.00 35.65 241 GLY B O 1
ATOM 6481 N N . MET B 1 242 ? -1.506 16.074 -25.859 1.00 37.59 242 MET B N 1
ATOM 6482 C CA . MET B 1 242 ? -0.423 15.092 -25.854 1.00 38.89 242 MET B CA 1
ATOM 6483 C C . MET B 1 242 ? 0.866 15.740 -25.359 1.00 39.21 242 MET B C 1
ATOM 6484 O O . MET B 1 242 ? 1.362 16.686 -25.972 1.00 37.87 242 MET B O 1
ATOM 6489 N N . ALA B 1 243 ? 1.410 15.232 -24.257 1.00 39.24 243 ALA B N 1
ATOM 6490 C CA . ALA B 1 243 ? 2.537 15.896 -23.608 1.00 37.01 243 ALA B CA 1
ATOM 6491 C C . ALA B 1 243 ? 3.751 14.994 -23.375 1.00 37.37 243 ALA B C 1
ATOM 6492 O O . ALA B 1 243 ? 4.786 15.469 -22.915 1.00 38.40 243 ALA B O 1
ATOM 6494 N N . THR B 1 244 ? 3.634 13.705 -23.683 1.00 41.20 244 THR B N 1
ATOM 6495 C CA . THR B 1 244 ? 4.768 12.796 -23.520 1.00 42.81 244 THR B CA 1
ATOM 6496 C C . THR B 1 244 ? 5.203 12.231 -24.870 1.00 43.19 244 THR B C 1
ATOM 6497 O O . THR B 1 244 ? 4.462 11.497 -25.525 1.00 42.28 244 THR B O 1
ATOM 6501 N N . ARG B 1 245 ? 6.420 12.584 -25.269 1.00 45.49 245 ARG B N 1
ATOM 6502 C CA . ARG B 1 245 ? 6.926 12.307 -26.609 1.00 45.42 245 ARG B CA 1
ATOM 6503 C C . ARG B 1 245 ? 7.206 10.824 -26.868 1.00 43.41 245 ARG B C 1
ATOM 6504 O O . ARG B 1 245 ? 7.433 10.049 -25.936 1.00 41.92 245 ARG B O 1
ATOM 6512 N N . ASP B 1 246 ? 7.192 10.449 -28.146 1.00 44.32 246 ASP B N 1
ATOM 6513 C CA . ASP B 1 246 ? 7.669 9.145 -28.614 1.00 42.50 246 ASP B CA 1
ATOM 6514 C C . ASP B 1 246 ? 6.974 7.934 -27.985 1.00 40.80 246 ASP B C 1
ATOM 6515 O O . ASP B 1 246 ? 7.635 7.014 -27.501 1.00 41.06 246 ASP B O 1
ATOM 6520 N N . ILE B 1 247 ? 5.646 7.928 -27.999 1.00 38.36 247 ILE B N 1
ATOM 6521 C CA . ILE B 1 247 ? 4.903 6.745 -27.582 1.00 36.19 247 ILE B CA 1
ATOM 6522 C C . ILE B 1 247 ? 4.981 5.686 -28.678 1.00 37.79 247 ILE B C 1
ATOM 6523 O O . ILE B 1 247 ? 4.500 5.903 -29.790 1.00 34.51 247 ILE B O 1
ATOM 6528 N N . GLU B 1 248 ? 5.605 4.550 -28.380 1.00 38.22 248 GLU B N 1
ATOM 6529 C CA . GLU B 1 248 ? 5.732 3.493 -29.380 1.00 38.27 248 GLU B CA 1
ATOM 6530 C C . GLU B 1 248 ? 4.405 2.766 -29.576 1.00 40.72 248 GLU B C 1
ATOM 6531 O O . GLU B 1 248 ? 3.837 2.210 -28.633 1.00 44.05 248 GLU B O 1
ATOM 6537 N N . LEU B 1 249 ? 3.909 2.801 -30.808 1.00 35.54 249 LEU B N 1
ATOM 6538 C CA . LEU B 1 249 ? 2.704 2.076 -31.177 1.00 34.34 249 LEU B CA 1
ATOM 6539 C C . LEU B 1 249 ? 2.981 0.582 -31.257 1.00 34.08 249 LEU B C 1
ATOM 6540 O O . LEU B 1 249 ? 4.087 0.169 -31.603 1.00 36.03 249 LEU B O 1
ATOM 6545 N N . PRO B 1 250 ? 1.974 -0.238 -30.935 1.00 35.63 250 PRO B N 1
ATOM 6546 C CA . PRO B 1 250 ? 2.079 -1.678 -31.164 1.00 31.66 250 PRO B CA 1
ATOM 6547 C C . PRO B 1 250 ? 1.797 -2.001 -32.626 1.00 36.98 250 PRO B C 1
ATOM 6548 O O . PRO B 1 250 ? 1.348 -1.126 -33.367 1.00 30.59 250 PRO B O 1
ATOM 6552 N N . ALA B 1 251 ? 2.064 -3.232 -33.040 1.00 35.63 251 ALA B N 1
ATOM 6553 C CA . ALA B 1 251 ? 1.697 -3.662 -34.381 1.00 34.24 251 ALA B CA 1
ATOM 6554 C C . ALA B 1 251 ? 0.175 -3.671 -34.536 1.00 31.81 251 ALA B C 1
ATOM 6555 O O . ALA B 1 251 ? -0.544 -4.038 -33.607 1.00 33.23 251 ALA B O 1
ATOM 6557 N N . LYS B 1 252 ? -0.301 -3.248 -35.704 1.00 35.69 252 LYS B N 1
ATOM 6558 C CA . LYS B 1 252 ? -1.723 -3.318 -36.054 1.00 36.47 252 LYS B CA 1
ATOM 6559 C C . LYS B 1 252 ? -2.627 -2.593 -35.054 1.00 36.96 252 LYS B C 1
ATOM 6560 O O . LYS B 1 252 ? -3.628 -3.140 -34.580 1.00 28.92 252 LYS B O 1
ATOM 6566 N N . TYR B 1 253 ? -2.235 -1.366 -34.724 1.00 32.60 253 TYR B N 1
ATOM 6567 C CA . TYR B 1 253 ? -3.060 -0.437 -33.963 1.00 33.23 253 TYR B CA 1
ATOM 6568 C C . TYR B 1 253 ? -4.241 0.053 -34.797 1.00 33.45 253 TYR B C 1
ATOM 6569 O O . TYR B 1 253 ? -4.199 0.015 -36.029 1.00 30.12 253 TYR B O 1
ATOM 6578 N N . GLU B 1 254 ? -5.290 0.515 -34.128 1.00 27.91 254 GLU B N 1
ATOM 6579 C CA . GLU B 1 254 ? -6.322 1.299 -34.794 1.00 27.52 254 GLU B CA 1
ATOM 6580 C C . GLU B 1 254 ? -6.878 2.352 -33.852 1.00 33.62 254 GLU B C 1
ATOM 6581 O O . GLU B 1 254 ? -7.525 2.032 -32.856 1.00 37.27 254 GLU B O 1
ATOM 6587 N N . ILE B 1 255 ? -6.618 3.612 -34.171 1.00 31.93 255 ILE B N 1
ATOM 6588 C CA . ILE B 1 255 ? -7.113 4.712 -33.358 1.00 33.54 255 ILE B CA 1
ATOM 6589 C C . ILE B 1 255 ? -8.232 5.440 -34.093 1.00 34.76 255 ILE B C 1
ATOM 6590 O O . ILE B 1 255 ? -8.049 5.939 -35.208 1.00 32.88 255 ILE B O 1
ATOM 6595 N N . ILE B 1 256 ? -9.397 5.483 -33.457 1.00 32.60 256 ILE B N 1
ATOM 6596 C CA . ILE B 1 256 ? -10.615 5.965 -34.090 1.00 27.36 256 ILE B CA 1
ATOM 6597 C C . ILE B 1 256 ? -11.167 7.191 -33.371 1.00 27.66 256 ILE B C 1
ATOM 6598 O O . ILE B 1 256 ? -11.571 7.110 -32.213 1.00 35.47 256 ILE B O 1
ATOM 6603 N N . GLY B 1 257 ? -11.187 8.326 -34.062 1.00 30.31 257 GLY B N 1
ATOM 6604 C CA . GLY B 1 257 ? -11.727 9.546 -33.494 1.00 30.47 257 GLY B CA 1
ATOM 6605 C C . GLY B 1 257 ? -13.239 9.590 -33.597 1.00 34.46 257 GLY B C 1
ATOM 6606 O O . GLY B 1 257 ? -13.851 8.743 -34.250 1.00 33.95 257 GLY B O 1
ATOM 6607 N N . ASN B 1 258 ? -13.843 10.585 -32.955 1.00 34.23 258 ASN B N 1
ATOM 6608 C CA . ASN B 1 258 ? -15.294 10.724 -32.950 1.00 34.41 258 ASN B CA 1
ATOM 6609 C C . ASN B 1 258 ? -15.787 11.529 -34.150 1.00 33.08 258 ASN B C 1
ATOM 6610 O O . ASN B 1 258 ? -16.028 12.732 -34.045 1.00 30.94 258 ASN B O 1
ATOM 6615 N N . ALA B 1 259 ? -15.924 10.852 -35.289 1.00 28.88 259 ALA B N 1
ATOM 6616 C CA . ALA B 1 259 ? -16.437 11.464 -36.515 1.00 32.28 259 ALA B CA 1
ATOM 6617 C C . ALA B 1 259 ? -15.676 12.731 -36.919 1.00 31.83 259 ALA B C 1
ATOM 6618 O O . ALA B 1 259 ? -16.285 13.721 -37.326 1.00 29.90 259 ALA B O 1
ATOM 6620 N N . LYS B 1 260 ? -14.351 12.689 -36.775 1.00 31.62 260 LYS B N 1
ATOM 6621 C CA . LYS B 1 260 ? -13.447 13.774 -37.173 1.00 30.86 260 LYS B CA 1
ATOM 6622 C C . LYS B 1 260 ? -13.630 15.039 -36.327 1.00 32.80 260 LYS B C 1
ATOM 6623 O O . LYS B 1 260 ? -13.164 16.117 -36.704 1.00 34.58 260 LYS B O 1
ATOM 6629 N N . ASN B 1 261 ? -14.308 14.910 -35.191 1.00 33.29 261 ASN B N 1
ATOM 6630 C CA . ASN B 1 261 ? -14.480 16.039 -34.272 1.00 35.63 261 ASN B CA 1
ATOM 6631 C C . ASN B 1 261 ? -13.287 16.286 -33.332 1.00 34.79 261 ASN B C 1
ATOM 6632 O O . ASN B 1 261 ? -12.787 17.409 -33.270 1.00 32.25 261 ASN B O 1
ATOM 6637 N N . PRO B 1 262 ? -12.823 15.254 -32.596 1.00 34.68 262 PRO B N 1
ATOM 6638 C CA . PRO B 1 262 ? -11.778 15.558 -31.610 1.00 34.17 262 PRO B CA 1
ATOM 6639 C C . PRO B 1 262 ? -10.387 15.779 -32.202 1.00 35.67 262 PRO B C 1
ATOM 6640 O O . PRO B 1 262 ? -10.098 15.346 -33.323 1.00 34.74 262 PRO B O 1
ATOM 6644 N N . GLU B 1 263 ? -9.531 16.447 -31.434 1.00 34.52 263 GLU B N 1
ATOM 6645 C CA . GLU B 1 263 ? -8.145 16.658 -31.828 1.00 31.34 263 GLU B CA 1
ATOM 6646 C C . GLU B 1 263 ? -7.179 15.936 -30.900 1.00 41.90 263 GLU B C 1
ATOM 6647 O O . GLU B 1 263 ? -7.284 16.027 -29.674 1.00 43.74 263 GLU B O 1
ATOM 6653 N N . ILE B 1 264 ? -6.240 15.217 -31.498 1.00 41.66 264 ILE B N 1
ATOM 6654 C CA . ILE B 1 264 ? -5.066 14.738 -30.791 1.00 40.48 264 ILE B CA 1
ATOM 6655 C C . ILE B 1 264 ? -3.997 15.788 -31.042 1.00 39.94 264 ILE B C 1
ATOM 6656 O O . ILE B 1 264 ? -3.458 15.886 -32.148 1.00 31.50 264 ILE B O 1
ATOM 6661 N N . LYS B 1 265 ? -3.705 16.588 -30.021 1.00 35.43 265 LYS B N 1
ATOM 6662 C CA . LYS B 1 265 ? -2.954 17.817 -30.237 1.00 35.54 265 LYS B CA 1
ATOM 6663 C C . LYS B 1 265 ? -1.762 18.002 -29.306 1.00 37.41 265 LYS B C 1
ATOM 6664 O O . LYS B 1 265 ? -1.854 17.783 -28.096 1.00 37.59 265 LYS B O 1
ATOM 6670 N N . TYR B 1 266 ? -0.637 18.398 -29.892 1.00 34.27 266 TYR B N 1
ATOM 6671 C CA . TYR B 1 266 ? 0.512 18.853 -29.123 1.00 39.93 266 TYR B CA 1
ATOM 6672 C C . TYR B 1 266 ? 0.399 20.354 -28.875 1.00 38.80 266 TYR B C 1
ATOM 6673 O O . TYR B 1 266 ? 0.308 21.143 -29.816 1.00 36.27 266 TYR B O 1
ATOM 6682 N N . LEU B 1 267 ? 0.423 20.743 -27.606 1.00 36.94 267 LEU B N 1
ATOM 6683 C CA . LEU B 1 267 ? 0.188 22.130 -27.220 1.00 42.26 267 LEU B CA 1
ATOM 6684 C C . LEU B 1 267 ? 1.461 22.867 -26.806 1.00 43.10 267 LEU B C 1
ATOM 6685 O O . LEU B 1 267 ? 1.408 24.045 -26.451 1.00 44.49 267 LEU B O 1
ATOM 6690 N N . GLY B 1 268 ? 2.598 22.178 -26.846 1.00 42.79 268 GLY B N 1
ATOM 6691 C CA . GLY B 1 268 ? 3.860 22.778 -26.443 1.00 47.11 268 GLY B CA 1
ATOM 6692 C C . GLY B 1 268 ? 4.516 23.647 -27.504 1.00 48.87 268 GLY B C 1
ATOM 6693 O O . GLY B 1 268 ? 3.900 23.978 -28.518 1.00 47.56 268 GLY B O 1
ATOM 6694 N N . THR B 1 269 ? 5.770 24.023 -27.262 1.00 49.04 269 THR B N 1
ATOM 6695 C CA . THR B 1 269 ? 6.510 24.895 -28.171 1.00 50.41 269 THR B CA 1
ATOM 6696 C C . THR B 1 269 ? 7.769 24.211 -28.700 1.00 53.66 269 THR B C 1
ATOM 6697 O O . THR B 1 269 ? 8.579 24.826 -29.393 1.00 57.12 269 THR B O 1
ATOM 6701 N N . ASP B 1 270 ? 7.927 22.935 -28.369 1.00 51.99 270 ASP B N 1
ATOM 6702 C CA . ASP B 1 270 ? 9.109 22.180 -28.763 1.00 52.07 270 ASP B CA 1
ATOM 6703 C C . ASP B 1 270 ? 8.883 21.521 -30.123 1.00 51.15 270 ASP B C 1
ATOM 6704 O O . ASP B 1 270 ? 8.140 20.547 -30.233 1.00 49.92 270 ASP B O 1
ATOM 6709 N N . THR B 1 271 ? 9.535 22.055 -31.153 1.00 48.98 271 THR B N 1
ATOM 6710 C CA . THR B 1 271 ? 9.351 21.574 -32.522 1.00 46.76 271 THR B CA 1
ATOM 6711 C C . THR B 1 271 ? 9.927 20.172 -32.736 1.00 46.62 271 THR B C 1
ATOM 6712 O O . THR B 1 271 ? 9.693 19.549 -33.775 1.00 38.33 271 THR B O 1
ATOM 6716 N N . SER B 1 272 ? 10.678 19.677 -31.756 1.00 45.01 272 SER B N 1
ATOM 6717 C CA . SER B 1 272 ? 11.249 18.335 -31.837 1.00 44.48 272 SER B CA 1
ATOM 6718 C C . SER B 1 272 ? 10.309 17.253 -31.293 1.00 42.06 272 SER B C 1
ATOM 6719 O O . SER B 1 272 ? 10.617 16.064 -31.373 1.00 42.33 272 SER B O 1
ATOM 6722 N N . PHE B 1 273 ? 9.167 17.667 -30.750 1.00 40.01 273 PHE B N 1
ATOM 6723 C CA . PHE B 1 273 ? 8.201 16.732 -30.169 1.00 40.41 273 PHE B CA 1
ATOM 6724 C C . PHE B 1 273 ? 7.590 15.786 -31.202 1.00 40.12 273 PHE B C 1
ATOM 6725 O O . PHE B 1 273 ? 7.252 16.193 -32.312 1.00 42.61 273 PHE B O 1
ATOM 6733 N N . THR B 1 274 ? 7.444 14.522 -30.818 1.00 39.96 274 THR B N 1
ATOM 6734 C CA . THR B 1 274 ? 6.787 13.523 -31.654 1.00 39.63 274 THR B CA 1
ATOM 6735 C C . THR B 1 274 ? 5.804 12.719 -30.808 1.00 42.62 274 THR B C 1
ATOM 6736 O O . THR B 1 274 ? 6.158 12.234 -29.734 1.00 43.14 274 THR B O 1
ATOM 6740 N N . MET B 1 275 ? 4.570 12.581 -31.287 1.00 41.11 275 MET B N 1
ATOM 6741 C CA . MET B 1 275 ? 3.541 11.873 -30.528 1.00 38.34 275 MET B CA 1
ATOM 6742 C C . MET B 1 275 ? 3.782 10.369 -30.484 1.00 38.82 275 MET B C 1
ATOM 6743 O O . MET B 1 275 ? 3.771 9.758 -29.415 1.00 43.02 275 MET B O 1
ATOM 6748 N N . PHE B 1 276 ? 3.995 9.778 -31.655 1.00 39.43 276 PHE B N 1
ATOM 6749 C CA . PHE B 1 276 ? 4.044 8.328 -31.790 1.00 32.07 276 PHE B CA 1
ATOM 6750 C C . PHE B 1 276 ? 5.255 7.863 -32.582 1.00 35.15 276 PHE B C 1
ATOM 6751 O O . PHE B 1 276 ? 5.674 8.517 -33.536 1.00 37.21 276 PHE B O 1
ATOM 6759 N N . THR B 1 277 ? 5.810 6.725 -32.185 1.00 35.96 277 THR B N 1
ATOM 6760 C CA . THR B 1 277 ? 6.811 6.044 -32.992 1.00 33.02 277 THR B CA 1
ATOM 6761 C C . THR B 1 277 ? 6.307 4.669 -33.405 1.00 37.96 277 THR B C 1
ATOM 6762 O O . THR B 1 277 ? 5.560 4.023 -32.673 1.00 36.17 277 THR B O 1
ATOM 6766 N N . LEU B 1 278 ? 6.721 4.227 -34.584 1.00 34.97 278 LEU B N 1
ATOM 6767 C CA . LEU B 1 278 ? 6.500 2.853 -35.003 1.00 34.53 278 LEU B CA 1
ATOM 6768 C C . LEU B 1 278 ? 7.844 2.323 -35.476 1.00 36.48 278 LEU B C 1
ATOM 6769 O O . LEU B 1 278 ? 8.432 2.859 -36.411 1.00 38.86 278 LEU B O 1
ATOM 6774 N N . THR B 1 279 ? 8.344 1.289 -34.812 1.00 40.16 279 THR B N 1
ATOM 6775 C CA . THR B 1 279 ? 9.734 0.893 -34.995 1.00 41.34 279 THR B CA 1
ATOM 6776 C C . THR B 1 279 ? 9.912 -0.613 -35.139 1.00 42.77 279 THR B C 1
ATOM 6777 O O . THR B 1 279 ? 9.615 -1.374 -34.215 1.00 43.91 279 THR B O 1
ATOM 6781 N N . GLY B 1 280 ? 10.412 -1.030 -36.298 1.00 39.47 280 GLY B N 1
ATOM 6782 C CA . GLY B 1 280 ? 10.770 -2.418 -36.530 1.00 38.93 280 GLY B CA 1
ATOM 6783 C C . GLY B 1 280 ? 12.073 -2.765 -35.835 1.00 42.38 280 GLY B C 1
ATOM 6784 O O . GLY B 1 280 ? 12.762 -1.886 -35.318 1.00 43.64 280 GLY B O 1
ATOM 6785 N N . SER B 1 281 ? 12.416 -4.049 -35.830 1.00 44.09 281 SER B N 1
ATOM 6786 C CA . SER B 1 281 ? 13.602 -4.523 -35.128 1.00 47.92 281 SER B CA 1
ATOM 6787 C C . SER B 1 281 ? 14.863 -4.425 -35.976 1.00 48.29 281 SER B C 1
ATOM 6788 O O . SER B 1 281 ? 15.977 -4.537 -35.461 1.00 46.70 281 SER B O 1
ATOM 6791 N N . GLY B 1 282 ? 14.685 -4.210 -37.275 1.00 44.56 282 GLY B N 1
ATOM 6792 C CA . GLY B 1 282 ? 15.807 -4.133 -38.191 1.00 43.66 282 GLY B CA 1
ATOM 6793 C C . GLY B 1 282 ? 15.383 -3.805 -39.609 1.00 41.12 282 GLY B C 1
ATOM 6794 O O . GLY B 1 282 ? 14.196 -3.624 -39.881 1.00 39.04 282 GLY B O 1
ATOM 6795 N N . PRO B 1 283 ? 16.355 -3.743 -40.528 1.00 43.78 283 PRO B N 1
ATOM 6796 C CA . PRO B 1 283 ? 16.117 -3.316 -41.912 1.00 42.04 283 PRO B CA 1
ATOM 6797 C C . PRO B 1 283 ? 15.528 -4.397 -42.820 1.00 43.45 283 PRO B C 1
ATOM 6798 O O . PRO B 1 283 ? 14.984 -4.052 -43.865 1.00 44.75 283 PRO B O 1
ATOM 6802 N N . ALA B 1 284 ? 15.624 -5.667 -42.433 1.00 44.82 284 ALA B N 1
ATOM 6803 C CA . ALA B 1 284 ? 15.141 -6.763 -43.276 1.00 44.65 284 ALA B CA 1
ATOM 6804 C C . ALA B 1 284 ? 13.619 -6.879 -43.265 1.00 44.76 284 ALA B C 1
ATOM 6805 O O . ALA B 1 284 ? 12.957 -6.425 -42.333 1.00 46.30 284 ALA B O 1
ATOM 6807 N N . SER B 1 285 ? 13.079 -7.502 -44.310 1.00 42.69 285 SER B N 1
ATOM 6808 C CA . SER B 1 285 ? 11.636 -7.618 -44.499 1.00 40.73 285 SER B CA 1
ATOM 6809 C C . SER B 1 285 ? 10.949 -8.376 -43.368 1.00 42.40 285 SER B C 1
ATOM 6810 O O . SER B 1 285 ? 9.796 -8.097 -43.043 1.00 42.04 285 SER B O 1
ATOM 6813 N N . ASN B 1 286 ? 11.656 -9.326 -42.763 1.00 43.88 286 ASN B N 1
ATOM 6814 C CA . ASN B 1 286 ? 11.105 -10.065 -41.632 1.00 47.24 286 ASN B CA 1
ATOM 6815 C C . ASN B 1 286 ? 11.240 -9.276 -40.332 1.00 48.47 286 ASN B C 1
ATOM 6816 O O . ASN B 1 286 ? 10.864 -9.754 -39.264 1.00 48.72 286 ASN B O 1
ATOM 6821 N N . GLN B 1 287 ? 11.786 -8.066 -40.429 1.00 49.00 287 GLN B N 1
ATOM 6822 C CA . GLN B 1 287 ? 11.960 -7.208 -39.261 1.00 45.66 287 GLN B CA 1
ATOM 6823 C C . GLN B 1 287 ? 11.093 -5.945 -39.291 1.00 44.05 287 GLN B C 1
ATOM 6824 O O . GLN B 1 287 ? 11.052 -5.197 -38.314 1.00 43.75 287 GLN B O 1
ATOM 6830 N N . TRP B 1 288 ? 10.416 -5.699 -40.411 1.00 42.46 288 TRP B N 1
ATOM 6831 C CA . TRP B 1 288 ? 9.527 -4.542 -40.523 1.00 39.13 288 TRP B CA 1
ATOM 6832 C C . TRP B 1 288 ? 8.305 -4.703 -39.632 1.00 37.24 288 TRP B C 1
ATOM 6833 O O . TRP B 1 288 ? 7.599 -5.707 -39.720 1.00 36.66 288 TRP B O 1
ATOM 6844 N N . LYS B 1 289 ? 8.047 -3.713 -38.784 1.00 36.35 289 LYS B N 1
ATOM 6845 C CA . LYS B 1 289 ? 6.877 -3.761 -37.919 1.00 36.19 289 LYS B CA 1
ATOM 6846 C C . LYS B 1 289 ? 5.611 -3.481 -38.720 1.00 35.21 289 LYS B C 1
ATOM 6847 O O . LYS B 1 289 ? 5.549 -2.507 -39.467 1.00 38.05 289 LYS B O 1
ATOM 6853 N N . GLN B 1 290 ? 4.603 -4.333 -38.553 1.00 34.42 290 GLN B N 1
ATOM 6854 C CA . GLN B 1 290 ? 3.317 -4.147 -39.221 1.00 35.66 290 GLN B CA 1
ATOM 6855 C C . GLN B 1 290 ? 2.587 -2.932 -38.661 1.00 38.96 290 GLN B C 1
ATOM 6856 O O . GLN B 1 290 ? 2.371 -2.829 -37.452 1.00 42.83 290 GLN B O 1
ATOM 6862 N N . GLY B 1 291 ? 2.209 -2.014 -39.546 1.00 36.04 291 GLY B N 1
ATOM 6863 C CA . GLY B 1 291 ? 1.541 -0.791 -39.141 1.00 33.78 291 GLY B CA 1
ATOM 6864 C C . GLY B 1 291 ? 0.045 -0.946 -38.945 1.00 35.51 291 GLY B C 1
ATOM 6865 O O . GLY B 1 291 ? -0.489 -2.056 -38.974 1.00 36.02 291 GLY B O 1
ATOM 6866 N N . GLY B 1 292 ? -0.635 0.179 -38.743 1.00 34.53 292 GLY B N 1
ATOM 6867 C CA . GLY B 1 292 ? -2.051 0.170 -38.433 1.00 31.66 292 GLY B CA 1
ATOM 6868 C C . GLY B 1 292 ? -2.789 1.383 -38.968 1.00 29.27 292 GLY B C 1
ATOM 6869 O O . GLY B 1 292 ? -2.333 2.035 -39.908 1.00 31.41 292 GLY B O 1
ATOM 6870 N N . MET B 1 293 ? -3.933 1.682 -38.359 1.00 27.44 293 MET B N 1
ATOM 6871 C CA . MET B 1 293 ? -4.824 2.740 -38.831 1.00 27.77 293 MET B CA 1
ATOM 6872 C C . MET B 1 293 ? -5.030 3.897 -37.850 1.00 28.42 293 MET B C 1
ATOM 6873 O O . MET B 1 293 ? -5.312 3.683 -36.676 1.00 31.50 293 MET B O 1
ATOM 6878 N N . PHE B 1 294 ? -4.880 5.119 -38.351 1.00 28.51 294 PHE B N 1
ATOM 6879 C CA . PHE B 1 294 ? -5.456 6.302 -37.720 1.00 27.26 294 PHE B CA 1
ATOM 6880 C C . PHE B 1 294 ? -6.653 6.726 -38.566 1.00 31.34 294 PHE B C 1
ATOM 6881 O O . PHE B 1 294 ? -6.522 6.867 -39.785 1.00 30.33 294 PHE B O 1
ATOM 6889 N N . ARG B 1 295 ? -7.815 6.935 -37.954 1.00 32.52 295 ARG B N 1
ATOM 6890 C CA . ARG B 1 295 ? -8.939 7.428 -38.745 1.00 31.99 295 ARG B CA 1
ATOM 6891 C C . ARG B 1 295 ? -9.955 8.293 -38.004 1.00 31.11 295 ARG B C 1
ATOM 6892 O O . ARG B 1 295 ? -10.120 8.197 -36.786 1.00 32.22 295 ARG B O 1
ATOM 6900 N N . ASP B 1 296 ? -10.626 9.140 -38.783 1.00 29.61 296 ASP B N 1
ATOM 6901 C CA . ASP B 1 296 ? -11.745 9.961 -38.328 1.00 32.19 296 ASP B CA 1
ATOM 6902 C C . ASP B 1 296 ? -11.374 10.906 -37.191 1.00 33.34 296 ASP B C 1
ATOM 6903 O O . ASP B 1 296 ? -12.120 11.034 -36.221 1.00 32.24 296 ASP B O 1
ATOM 6908 N N . LEU B 1 297 ? -10.234 11.578 -37.312 1.00 34.64 297 LEU B N 1
ATOM 6909 C CA . LEU B 1 297 ? -9.802 12.490 -36.260 1.00 39.20 297 LEU B CA 1
ATOM 6910 C C . LEU B 1 297 ? -8.880 13.590 -36.770 1.00 35.83 297 LEU B C 1
ATOM 6911 O O . LEU B 1 297 ? -8.407 13.556 -37.911 1.00 31.79 297 LEU B O 1
ATOM 6916 N N . ILE B 1 298 ? -8.630 14.563 -35.904 1.00 32.36 298 ILE B N 1
ATOM 6917 C CA . ILE B 1 298 ? -7.682 15.623 -36.196 1.00 29.91 298 ILE B CA 1
ATOM 6918 C C . ILE B 1 298 ? -6.382 15.369 -35.448 1.00 30.01 298 ILE B C 1
ATOM 6919 O O . ILE B 1 298 ? -6.393 15.080 -34.251 1.00 30.14 298 ILE B O 1
ATOM 6924 N N . ILE B 1 299 ? -5.269 15.461 -36.169 1.00 30.02 299 ILE B N 1
ATOM 6925 C CA . ILE B 1 299 ? -3.943 15.449 -35.564 1.00 34.33 299 ILE B CA 1
ATOM 6926 C C . ILE B 1 299 ? -3.343 16.829 -35.747 1.00 31.04 299 ILE B C 1
ATOM 6927 O O . ILE B 1 299 ? -3.160 17.292 -36.872 1.00 31.05 299 ILE B O 1
ATOM 6932 N N . SER B 1 300 ? -3.040 17.496 -34.642 1.00 37.17 300 SER B N 1
ATOM 6933 C CA . SER B 1 300 ? -2.686 18.900 -34.731 1.00 36.72 300 SER B CA 1
ATOM 6934 C C . SER B 1 300 ? -1.566 19.314 -33.794 1.00 39.75 300 SER B C 1
ATOM 6935 O O . SER B 1 300 ? -1.218 18.604 -32.849 1.00 40.62 300 SER B O 1
ATOM 6938 N N . SER B 1 301 ? -1.007 20.480 -34.088 1.00 34.01 301 SER B N 1
ATOM 6939 C CA . SER B 1 301 ? 0.020 21.095 -33.270 1.00 36.72 301 SER B CA 1
ATOM 6940 C C . SER B 1 301 ? 0.033 22.580 -33.588 1.00 39.53 301 SER B C 1
ATOM 6941 O O . SER B 1 301 ? -0.231 22.973 -34.723 1.00 41.86 301 SER B O 1
ATOM 6944 N N . ASP B 1 302 ? 0.317 23.410 -32.593 1.00 36.82 302 ASP B N 1
ATOM 6945 C CA . ASP B 1 302 ? 0.419 24.841 -32.835 1.00 41.67 302 ASP B CA 1
ATOM 6946 C C . ASP B 1 302 ? 1.761 25.176 -33.478 1.00 43.57 302 ASP B C 1
ATOM 6947 O O . ASP B 1 302 ? 1.847 26.070 -34.318 1.00 47.99 302 ASP B O 1
ATOM 6952 N N . VAL B 1 303 ? 2.807 24.459 -33.082 1.00 44.47 303 VAL B N 1
ATOM 6953 C CA . VAL B 1 303 ? 4.105 24.592 -33.738 1.00 46.70 303 VAL B CA 1
ATOM 6954 C C . VAL B 1 303 ? 4.328 23.423 -34.695 1.00 45.81 303 VAL B C 1
ATOM 6955 O O . VAL B 1 303 ? 3.709 22.372 -34.548 1.00 36.63 303 VAL B O 1
ATOM 6959 N N . LYS B 1 304 ? 5.213 23.610 -35.669 1.00 45.70 304 LYS B N 1
ATOM 6960 C CA . LYS B 1 304 ? 5.538 22.553 -36.627 1.00 43.57 304 LYS B CA 1
ATOM 6961 C C . LYS B 1 304 ? 6.237 21.378 -35.952 1.00 43.37 304 LYS B C 1
ATOM 6962 O O . LYS B 1 304 ? 7.278 21.550 -35.309 1.00 40.37 304 LYS B O 1
ATOM 6968 N N . ILE B 1 305 ? 5.669 20.185 -36.097 1.00 35.63 305 ILE B N 1
ATOM 6969 C CA . ILE B 1 305 ? 6.287 18.981 -35.547 1.00 40.23 305 ILE B CA 1
ATOM 6970 C C . ILE B 1 305 ? 6.231 17.806 -36.514 1.00 40.26 305 ILE B C 1
ATOM 6971 O O . ILE B 1 305 ? 5.415 17.775 -37.440 1.00 39.71 305 ILE B O 1
ATOM 6976 N N . ASN B 1 306 ? 7.117 16.843 -36.293 1.00 38.24 306 ASN B N 1
ATOM 6977 C CA . ASN B 1 306 ? 6.972 15.523 -36.880 1.00 33.84 306 ASN B CA 1
ATOM 6978 C C . ASN B 1 306 ? 6.162 14.676 -35.909 1.00 36.66 306 ASN B C 1
ATOM 6979 O O . ASN B 1 306 ? 6.708 14.129 -34.951 1.00 33.81 306 ASN B O 1
ATOM 6984 N N . TRP B 1 307 ? 4.857 14.587 -36.149 1.00 35.04 307 TRP B N 1
ATOM 6985 C CA . TRP B 1 307 ? 3.944 13.983 -35.184 1.00 36.34 307 TRP B CA 1
ATOM 6986 C C . TRP B 1 307 ? 4.191 12.486 -35.026 1.00 35.30 307 TRP B C 1
ATOM 6987 O O . TRP B 1 307 ? 3.979 11.926 -33.950 1.00 37.27 307 TRP B O 1
ATOM 6998 N N . MET B 1 308 ? 4.628 11.839 -36.103 1.00 35.51 308 MET B N 1
ATOM 6999 C CA . MET B 1 308 ? 4.899 10.407 -36.073 1.00 35.87 308 MET B CA 1
ATOM 7000 C C . MET B 1 308 ? 6.202 10.082 -36.800 1.00 36.97 308 MET B C 1
ATOM 7001 O O . MET B 1 308 ? 6.457 10.580 -37.897 1.00 35.50 308 MET B O 1
ATOM 7006 N N . LEU B 1 309 ? 7.027 9.252 -36.170 1.00 36.98 309 LEU B N 1
ATOM 7007 C CA . LEU B 1 309 ? 8.275 8.798 -36.765 1.00 34.26 309 LEU B CA 1
ATOM 7008 C C . LEU B 1 309 ? 8.227 7.282 -36.945 1.00 34.42 309 LEU B C 1
ATOM 7009 O O . LEU B 1 309 ? 8.120 6.538 -35.970 1.00 36.22 309 LEU B O 1
ATOM 7014 N N . GLY B 1 310 ? 8.277 6.831 -38.194 1.00 34.10 310 GLY B N 1
ATOM 7015 C CA . GLY B 1 310 ? 8.240 5.411 -38.491 1.00 35.93 310 GLY B CA 1
ATOM 7016 C C . GLY B 1 310 ? 9.538 4.905 -39.085 1.00 37.52 310 GLY B C 1
ATOM 7017 O O . GLY B 1 310 ? 10.043 5.458 -40.063 1.00 39.05 310 GLY B O 1
ATOM 7018 N N . ARG B 1 311 ? 10.082 3.846 -38.496 1.00 36.21 311 ARG B N 1
ATOM 7019 C CA . ARG B 1 311 ? 11.339 3.272 -38.966 1.00 38.72 311 ARG B CA 1
ATOM 7020 C C . ARG B 1 311 ? 11.274 1.750 -39.042 1.00 39.56 311 ARG B C 1
ATOM 7021 O O . ARG B 1 311 ? 10.923 1.086 -38.062 1.00 35.35 311 ARG B O 1
ATOM 7029 N N . HIS B 1 312 ? 11.628 1.212 -40.209 1.00 37.79 312 HIS B N 1
ATOM 7030 C CA . HIS B 1 312 ? 11.504 -0.216 -40.502 1.00 37.06 312 HIS B CA 1
ATOM 7031 C C . HIS B 1 312 ? 10.055 -0.649 -40.319 1.00 37.32 312 HIS B C 1
ATOM 7032 O O . HIS B 1 312 ? 9.738 -1.428 -39.417 1.00 36.83 312 HIS B O 1
ATOM 7039 N N . VAL B 1 313 ? 9.176 -0.139 -41.177 1.00 36.23 313 VAL B N 1
ATOM 7040 C CA . VAL B 1 313 ? 7.742 -0.347 -41.006 1.00 34.54 313 VAL B CA 1
ATOM 7041 C C . VAL B 1 313 ? 7.043 -0.740 -42.302 1.00 36.50 313 VAL B C 1
ATOM 7042 O O . VAL B 1 313 ? 7.537 -0.468 -43.400 1.00 34.29 313 VAL B O 1
ATOM 7046 N N . GLN B 1 314 ? 5.888 -1.385 -42.169 1.00 35.89 314 GLN B N 1
ATOM 7047 C CA . GLN B 1 314 ? 5.123 -1.803 -43.337 1.00 35.82 314 GLN B CA 1
ATOM 7048 C C . GLN B 1 314 ? 3.614 -1.716 -43.111 1.00 34.95 314 GLN B C 1
ATOM 7049 O O . GLN B 1 314 ? 3.129 -1.888 -41.991 1.00 34.98 314 GLN B O 1
ATOM 7055 N N . ASN B 1 315 ? 2.885 -1.433 -44.188 1.00 35.16 315 ASN B N 1
ATOM 7056 C CA . ASN B 1 315 ? 1.423 -1.425 -44.184 1.00 34.31 315 ASN B CA 1
ATOM 7057 C C . ASN B 1 315 ? 0.821 -0.478 -43.149 1.00 33.96 315 ASN B C 1
ATOM 7058 O O . ASN B 1 315 ? 0.242 -0.913 -42.153 1.00 35.14 315 ASN B O 1
ATOM 7063 N N . LEU B 1 316 ? 0.972 0.820 -43.390 1.00 34.55 316 LEU B N 1
ATOM 7064 C CA . LEU B 1 316 ? 0.356 1.836 -42.544 1.00 28.15 316 LEU B CA 1
ATOM 7065 C C . LEU B 1 316 ? -0.841 2.461 -43.254 1.00 28.64 316 LEU B C 1
ATOM 7066 O O . LEU B 1 316 ? -0.850 2.577 -44.483 1.00 28.43 316 LEU B O 1
ATOM 7071 N N . ASP B 1 317 ? -1.844 2.866 -42.480 1.00 27.42 317 ASP B N 1
ATOM 7072 C CA . ASP B 1 317 ? -3.024 3.513 -43.042 1.00 28.88 317 ASP B CA 1
ATOM 7073 C C . ASP B 1 317 ? -3.440 4.768 -42.280 1.00 27.04 317 ASP B C 1
ATOM 7074 O O . ASP B 1 317 ? -3.446 4.801 -41.048 1.00 29.76 317 ASP B O 1
ATOM 7079 N N . TYR B 1 318 ? -3.795 5.798 -43.038 1.00 26.96 318 TYR B N 1
ATOM 7080 C CA . TYR B 1 318 ? -4.412 6.993 -42.489 1.00 31.09 318 TYR B CA 1
ATOM 7081 C C . TYR B 1 318 ? -5.633 7.302 -43.340 1.00 30.87 318 TYR B C 1
ATOM 7082 O O . TYR B 1 318 ? -5.513 7.529 -44.545 1.00 29.53 318 TYR B O 1
ATOM 7091 N N . ASP B 1 319 ? -6.805 7.310 -42.716 1.00 29.87 319 ASP B N 1
ATOM 7092 C CA . ASP B 1 319 ? -8.051 7.491 -43.449 1.00 29.80 319 ASP B CA 1
ATOM 7093 C C . ASP B 1 319 ? -8.928 8.543 -42.784 1.00 28.49 319 ASP B C 1
ATOM 7094 O O . ASP B 1 319 ? -9.214 8.452 -41.597 1.00 27.35 319 ASP B O 1
ATOM 7099 N N . ARG B 1 320 ? -9.350 9.538 -43.560 1.00 29.73 320 ARG B N 1
ATOM 7100 C CA . ARG B 1 320 ? -10.143 10.649 -43.041 1.00 27.51 320 ARG B CA 1
ATOM 7101 C C . ARG B 1 320 ? -9.470 11.298 -41.837 1.00 34.07 320 ARG B C 1
ATOM 7102 O O . ARG B 1 320 ? -10.120 11.608 -40.834 1.00 31.60 320 ARG B O 1
ATOM 7110 N N . VAL B 1 321 ? -8.161 11.496 -41.944 1.00 27.68 321 VAL B N 1
ATOM 7111 C CA . VAL B 1 321 ? -7.420 12.218 -40.928 1.00 27.97 321 VAL B CA 1
ATOM 7112 C C . VAL B 1 321 ? -7.139 13.637 -41.406 1.00 31.91 321 VAL B C 1
ATOM 7113 O O . VAL B 1 321 ? -6.711 13.860 -42.543 1.00 28.42 321 VAL B O 1
ATOM 7117 N N . PHE B 1 322 ? -7.400 14.590 -40.520 1.00 28.87 322 PHE B N 1
ATOM 7118 C CA . PHE B 1 322 ? -7.090 15.992 -40.738 1.00 29.46 322 PHE B CA 1
ATOM 7119 C C . PHE B 1 322 ? -5.765 16.303 -40.043 1.00 34.89 322 PHE B C 1
ATOM 7120 O O . PHE B 1 322 ? -5.693 16.330 -38.812 1.00 37.90 322 PHE B O 1
ATOM 7128 N N . PHE B 1 323 ? -4.716 16.529 -40.828 1.00 29.81 323 PHE B N 1
ATOM 7129 C CA . PHE B 1 323 ? -3.408 16.873 -40.276 1.00 30.19 323 PHE B CA 1
ATOM 7130 C C . PHE B 1 323 ? -3.201 18.386 -40.236 1.00 35.40 323 PHE B C 1
ATOM 7131 O O . PHE B 1 323 ? -3.462 19.082 -41.217 1.00 34.65 323 PHE B O 1
ATOM 7139 N N . TYR B 1 324 ? -2.721 18.891 -39.105 1.00 31.73 324 TYR B N 1
ATOM 7140 C CA . TYR B 1 324 ? -2.435 20.314 -38.965 1.00 32.42 324 TYR B CA 1
ATOM 7141 C C . TYR B 1 324 ? -1.063 20.543 -38.330 1.00 39.24 324 TYR B C 1
ATOM 7142 O O . TYR B 1 324 ? -0.839 20.183 -37.170 1.00 38.97 324 TYR B O 1
ATOM 7151 N N . ASN B 1 325 ? -0.156 21.146 -39.100 1.00 33.35 325 ASN B N 1
ATOM 7152 C CA . ASN B 1 325 ? 1.227 21.380 -38.677 1.00 35.06 325 ASN B CA 1
ATOM 7153 C C . ASN B 1 325 ? 1.931 20.106 -38.216 1.00 34.95 325 ASN B C 1
ATOM 7154 O O . ASN B 1 325 ? 2.852 20.159 -37.400 1.00 37.60 325 ASN B O 1
ATOM 7159 N N . SER B 1 326 ? 1.504 18.967 -38.754 1.00 34.37 326 SER B N 1
ATOM 7160 C CA . SER B 1 326 ? 1.962 17.669 -38.271 1.00 35.24 326 SER B CA 1
ATOM 7161 C C . SER B 1 326 ? 2.538 16.819 -39.398 1.00 38.36 326 SER B C 1
ATOM 7162 O O . SER B 1 326 ? 1.799 16.178 -40.151 1.00 38.78 326 SER B O 1
ATOM 7165 N N . ALA B 1 327 ? 3.861 16.817 -39.513 1.00 35.42 327 ALA B N 1
ATOM 7166 C CA . ALA B 1 327 ? 4.525 16.073 -40.576 1.00 31.95 327 ALA B CA 1
ATOM 7167 C C . ALA B 1 327 ? 4.667 14.598 -40.218 1.00 36.25 327 ALA B C 1
ATOM 7168 O O . ALA B 1 327 ? 4.887 14.245 -39.058 1.00 34.61 327 ALA B O 1
ATOM 7170 N N . THR B 1 328 ? 4.521 13.741 -41.222 1.00 33.69 328 THR B N 1
ATOM 7171 C CA . THR B 1 328 ? 4.736 12.311 -41.054 1.00 32.89 328 THR B CA 1
ATOM 7172 C C . THR B 1 328 ? 6.095 11.934 -41.637 1.00 35.50 328 THR B C 1
ATOM 7173 O O . THR B 1 328 ? 6.338 12.117 -42.830 1.00 33.60 328 THR B O 1
ATOM 7177 N N . VAL B 1 329 ? 6.980 11.415 -40.792 1.00 37.15 329 VAL B N 1
ATOM 7178 C CA . VAL B 1 329 ? 8.331 11.066 -41.219 1.00 32.73 329 VAL B CA 1
ATOM 7179 C C . VAL B 1 329 ? 8.570 9.566 -41.161 1.00 32.11 329 VAL B C 1
ATOM 7180 O O . VAL B 1 329 ? 8.508 8.955 -40.093 1.00 35.76 329 VAL B O 1
ATOM 7184 N N . LEU B 1 330 ? 8.839 8.977 -42.320 1.00 31.95 330 LEU B N 1
ATOM 7185 C CA . LEU B 1 330 ? 9.065 7.544 -42.414 1.00 37.59 330 LEU B CA 1
ATOM 7186 C C . LEU B 1 330 ? 10.424 7.240 -43.040 1.00 36.60 330 LEU B C 1
ATOM 7187 O O . LEU B 1 330 ? 10.811 7.846 -44.039 1.00 38.40 330 LEU B O 1
ATOM 7192 N N . ASN B 1 331 ? 11.146 6.300 -42.441 1.00 38.39 331 ASN B N 1
ATOM 7193 C CA . ASN B 1 331 ? 12.451 5.891 -42.943 1.00 37.82 331 ASN B CA 1
ATOM 7194 C C . ASN B 1 331 ? 12.512 4.373 -43.020 1.00 39.28 331 ASN B C 1
ATOM 7195 O O . ASN B 1 331 ? 12.290 3.688 -42.018 1.00 39.16 331 ASN B O 1
ATOM 7200 N N . ASN B 1 332 ? 12.817 3.861 -44.209 1.00 37.25 332 ASN B N 1
ATOM 7201 C CA . ASN B 1 332 ? 12.689 2.438 -44.519 1.00 36.61 332 ASN B CA 1
ATOM 7202 C C . ASN B 1 332 ? 11.260 1.967 -44.280 1.00 36.39 332 ASN B C 1
ATOM 7203 O O . ASN B 1 332 ? 10.982 1.239 -43.329 1.00 35.14 332 ASN B O 1
ATOM 7208 N N . TYR B 1 333 ? 10.359 2.404 -45.152 1.00 34.61 333 TYR B N 1
ATOM 7209 C CA . TYR B 1 333 ? 8.939 2.104 -45.030 1.00 34.32 333 TYR B CA 1
ATOM 7210 C C . TYR B 1 333 ? 8.444 1.379 -46.271 1.00 37.89 333 TYR B C 1
ATOM 7211 O O . TYR B 1 333 ? 8.982 1.564 -47.364 1.00 38.34 333 TYR B O 1
ATOM 7220 N N . HIS B 1 334 ? 7.417 0.554 -46.108 1.00 36.95 334 HIS B N 1
ATOM 7221 C CA . HIS B 1 334 ? 6.918 -0.230 -47.228 1.00 36.16 334 HIS B CA 1
ATOM 7222 C C . HIS B 1 334 ? 5.398 -0.323 -47.231 1.00 37.35 334 HIS B C 1
ATOM 7223 O O . HIS B 1 334 ? 4.797 -0.968 -46.370 1.00 35.30 334 HIS B O 1
ATOM 7230 N N . TYR B 1 335 ? 4.804 0.354 -48.212 1.00 29.77 335 TYR B N 1
ATOM 7231 C CA . TYR B 1 335 ? 3.358 0.409 -48.423 1.00 34.91 335 TYR B CA 1
ATOM 7232 C C . TYR B 1 335 ? 2.637 1.200 -47.329 1.00 36.34 335 TYR B C 1
ATOM 7233 O O . TYR B 1 335 ? 2.425 0.721 -46.215 1.00 28.81 335 TYR B O 1
ATOM 7242 N N . VAL B 1 336 ? 2.292 2.438 -47.675 1.00 34.63 336 VAL B N 1
ATOM 7243 C CA . VAL B 1 336 ? 1.656 3.381 -46.764 1.00 32.90 336 VAL B CA 1
ATOM 7244 C C . VAL B 1 336 ? 0.508 4.089 -47.480 1.00 35.98 336 VAL B C 1
ATOM 7245 O O . VAL B 1 336 ? 0.715 4.691 -48.536 1.00 36.48 336 VAL B O 1
ATOM 7249 N N . ASN B 1 337 ? -0.696 4.012 -46.919 1.00 27.45 337 ASN B N 1
ATOM 7250 C CA . ASN B 1 337 ? -1.860 4.647 -47.536 1.00 27.18 337 ASN B CA 1
ATOM 7251 C C . ASN B 1 337 ? -2.364 5.894 -46.814 1.00 33.66 337 ASN B C 1
ATOM 7252 O O . ASN B 1 337 ? -2.688 5.852 -45.626 1.00 31.32 337 ASN B O 1
ATOM 7257 N N . PHE B 1 338 ? -2.449 6.997 -47.551 1.00 27.13 338 PHE B N 1
ATOM 7258 C CA . PHE B 1 338 ? -3.206 8.163 -47.111 1.00 31.83 338 PHE B CA 1
ATOM 7259 C C . PHE B 1 338 ? -4.477 8.266 -47.951 1.00 31.85 338 PHE B C 1
ATOM 7260 O O . PHE B 1 338 ? -4.416 8.541 -49.153 1.00 30.10 338 PHE B O 1
ATOM 7268 N N . THR B 1 339 ? -5.625 8.034 -47.322 1.00 30.05 339 THR B N 1
ATOM 7269 C CA . THR B 1 339 ? -6.904 8.095 -48.022 1.00 26.94 339 THR B CA 1
ATOM 7270 C C . THR B 1 339 ? -7.837 9.106 -47.374 1.00 28.64 339 THR B C 1
ATOM 7271 O O . THR B 1 339 ? -7.930 9.175 -46.145 1.00 27.60 339 THR B O 1
ATOM 7275 N N . ARG B 1 340 ? -8.515 9.891 -48.207 1.00 28.51 340 ARG B N 1
ATOM 7276 C CA . ARG B 1 340 ? -9.502 10.871 -47.755 1.00 28.84 340 ARG B CA 1
ATOM 7277 C C . ARG B 1 340 ? -8.986 11.774 -46.637 1.00 29.99 340 ARG B C 1
ATOM 7278 O O . ARG B 1 340 ? -9.741 12.171 -45.751 1.00 31.16 340 ARG B O 1
ATOM 7286 N N . CYS B 1 341 ? -7.701 12.106 -46.688 1.00 27.77 341 CYS B N 1
ATOM 7287 C CA . CYS B 1 341 ? -7.094 12.928 -45.654 1.00 32.60 341 CYS B CA 1
ATOM 7288 C C . CYS B 1 341 ? -7.062 14.395 -46.051 1.00 30.75 341 CYS B C 1
ATOM 7289 O O . CYS B 1 341 ? -7.109 14.735 -47.234 1.00 28.84 341 CYS B O 1
ATOM 7292 N N . GLU B 1 342 ? -6.992 15.256 -45.044 1.00 31.47 342 GLU B N 1
ATOM 7293 C CA . GLU B 1 342 ? -6.826 16.686 -45.252 1.00 31.53 342 GLU B CA 1
ATOM 7294 C C . GLU B 1 342 ? -5.531 17.129 -44.587 1.00 34.20 342 GLU B C 1
ATOM 7295 O O . GLU B 1 342 ? -5.397 17.090 -43.360 1.00 33.63 342 GLU B O 1
ATOM 7301 N N . ARG B 1 343 ? -4.577 17.551 -45.408 1.00 29.91 343 ARG B N 1
ATOM 7302 C CA . ARG B 1 343 ? -3.243 17.866 -44.928 1.00 30.18 343 ARG B CA 1
ATOM 7303 C C . ARG B 1 343 ? -2.986 19.367 -44.988 1.00 32.41 343 ARG B C 1
ATOM 7304 O O . ARG B 1 343 ? -2.861 19.944 -46.068 1.00 33.78 343 ARG B O 1
ATOM 7312 N N . TRP B 1 344 ? -2.909 19.993 -43.818 1.00 31.45 344 TRP B N 1
ATOM 7313 C CA . TRP B 1 344 ? -2.646 21.424 -43.723 1.00 32.35 344 TRP B CA 1
ATOM 7314 C C . TRP B 1 344 ? -1.305 21.662 -43.039 1.00 33.56 344 TRP B C 1
ATOM 7315 O O . TRP B 1 344 ? -1.145 21.367 -41.853 1.00 32.77 344 TRP B O 1
ATOM 7326 N N . GLY B 1 345 ? -0.350 22.205 -43.792 1.00 35.87 345 GLY B N 1
ATOM 7327 C CA . GLY B 1 345 ? 0.991 22.446 -43.286 1.00 34.59 345 GLY B CA 1
ATOM 7328 C C . GLY B 1 345 ? 1.625 21.181 -42.741 1.00 35.11 345 GLY B C 1
ATOM 7329 O O . GLY B 1 345 ? 2.396 21.221 -41.781 1.00 35.58 345 GLY B O 1
ATOM 7330 N N . SER B 1 346 ? 1.297 20.054 -43.364 1.00 34.88 346 SER B N 1
ATOM 7331 C CA . SER B 1 346 ? 1.663 18.750 -42.829 1.00 37.09 346 SER B CA 1
ATOM 7332 C C . SER B 1 346 ? 2.347 17.883 -43.872 1.00 34.89 346 SER B C 1
ATOM 7333 O O . SER B 1 346 ? 1.702 17.084 -44.555 1.00 34.99 346 SER B O 1
ATOM 7336 N N . ALA B 1 347 ? 3.658 18.047 -43.990 1.00 35.15 347 ALA B N 1
ATOM 7337 C CA . ALA B 1 347 ? 4.434 17.361 -45.015 1.00 34.03 347 ALA B CA 1
ATOM 7338 C C . ALA B 1 347 ? 4.471 15.852 -44.804 1.00 34.63 347 ALA B C 1
ATOM 7339 O O . ALA B 1 347 ? 4.302 15.365 -43.686 1.00 36.24 347 ALA B O 1
ATOM 7341 N N . PHE B 1 348 ? 4.672 15.115 -45.891 1.00 35.29 348 PHE B N 1
ATOM 7342 C CA . PHE B 1 348 ? 5.103 13.728 -45.798 1.00 30.51 348 PHE B CA 1
ATOM 7343 C C . PHE B 1 348 ? 6.564 13.631 -46.202 1.00 34.80 348 PHE B C 1
ATOM 7344 O O . PHE B 1 348 ? 6.956 14.078 -47.283 1.00 38.54 348 PHE B O 1
ATOM 7352 N N . ILE B 1 349 ? 7.367 13.052 -45.319 1.00 33.56 349 ILE B N 1
ATOM 7353 C CA . ILE B 1 349 ? 8.798 12.938 -45.538 1.00 32.04 349 ILE B CA 1
ATOM 7354 C C . ILE B 1 349 ? 9.216 11.474 -45.544 1.00 3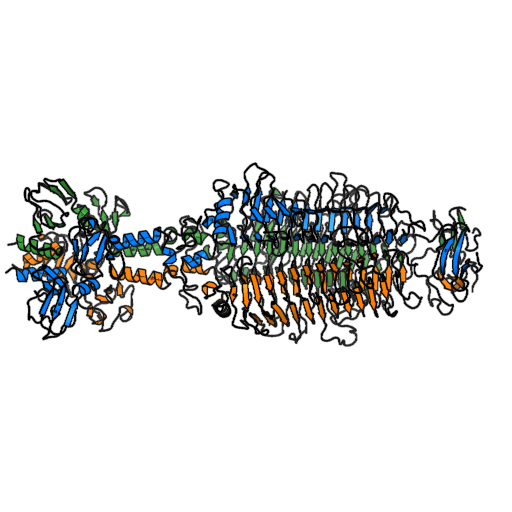1.96 349 ILE B C 1
ATOM 7355 O O . ILE B 1 349 ? 9.164 10.800 -44.516 1.00 36.13 349 ILE B O 1
ATOM 7360 N N . GLY B 1 350 ? 9.611 10.982 -46.713 1.00 35.12 350 GLY B N 1
ATOM 7361 C CA . GLY B 1 350 ? 10.010 9.596 -46.858 1.00 32.52 350 GLY B CA 1
ATOM 7362 C C . GLY B 1 350 ? 11.486 9.428 -47.162 1.00 35.45 350 GLY B C 1
ATOM 7363 O O . GLY B 1 350 ? 12.018 10.062 -48.074 1.00 35.05 350 GLY B O 1
ATOM 7364 N N . ARG B 1 351 ? 12.146 8.564 -46.393 1.00 37.48 351 ARG B N 1
ATOM 7365 C CA . ARG B 1 351 ? 13.573 8.305 -46.557 1.00 34.19 351 ARG B CA 1
ATOM 7366 C C . ARG B 1 351 ? 13.822 6.800 -46.559 1.00 34.36 351 ARG B C 1
ATOM 7367 O O . ARG B 1 351 ? 12.918 6.021 -46.263 1.00 34.22 351 ARG B O 1
ATOM 7375 N N . ALA B 1 352 ? 15.038 6.386 -46.905 1.00 35.23 352 ALA B N 1
ATOM 7376 C CA . ALA B 1 352 ? 15.352 4.960 -46.958 1.00 36.11 352 ALA B CA 1
ATOM 7377 C C . ALA B 1 352 ? 16.773 4.623 -46.505 1.00 39.32 352 ALA B C 1
ATOM 7378 O O . ALA B 1 352 ? 17.212 3.480 -46.637 1.00 40.84 352 ALA B O 1
ATOM 7380 N N . ASP B 1 353 ? 17.489 5.598 -45.959 1.00 37.45 353 ASP B N 1
ATOM 7381 C CA . ASP B 1 353 ? 18.887 5.380 -45.598 1.00 45.32 353 ASP B CA 1
ATOM 7382 C C . ASP B 1 353 ? 19.037 4.378 -44.445 1.00 44.64 353 ASP B C 1
ATOM 7383 O O . ASP B 1 353 ? 20.116 3.828 -44.231 1.00 44.26 353 ASP B O 1
ATOM 7388 N N . LEU B 1 354 ? 17.958 4.142 -43.705 1.00 42.46 354 LEU B N 1
ATOM 7389 C CA . LEU B 1 354 ? 17.978 3.132 -42.653 1.00 42.60 354 LEU B CA 1
ATOM 7390 C C . LEU B 1 354 ? 17.840 1.718 -43.220 1.00 44.44 354 LEU B C 1
ATOM 7391 O O . LEU B 1 354 ? 18.072 0.736 -42.515 1.00 46.34 354 LEU B O 1
ATOM 7396 N N . ASN B 1 355 ? 17.456 1.614 -44.488 1.00 44.76 355 ASN B N 1
ATOM 7397 C CA . ASN B 1 355 ? 17.451 0.321 -45.165 1.00 43.34 355 ASN B CA 1
ATOM 7398 C C . ASN B 1 355 ? 18.859 -0.006 -45.644 1.00 46.12 355 ASN B C 1
ATOM 7399 O O . ASN B 1 355 ? 19.224 0.318 -46.767 1.00 47.12 355 ASN B O 1
ATOM 7404 N N . THR B 1 356 ? 19.658 -0.634 -44.789 1.00 48.99 356 THR B N 1
ATOM 7405 C CA . THR B 1 356 ? 21.042 -0.930 -45.146 1.00 48.43 356 THR B CA 1
ATOM 7406 C C . THR B 1 356 ? 21.174 -2.151 -46.059 1.00 49.63 356 THR B C 1
ATOM 7407 O O . THR B 1 356 ? 22.281 -2.519 -46.452 1.00 51.07 356 THR B O 1
ATOM 7411 N N . ILE B 1 357 ? 20.050 -2.781 -46.385 1.00 47.52 357 ILE B N 1
ATOM 7412 C CA . ILE B 1 357 ? 20.062 -3.953 -47.256 1.00 52.12 357 ILE B CA 1
ATOM 7413 C C . ILE B 1 357 ? 19.782 -3.612 -48.721 1.00 52.69 357 ILE B C 1
ATOM 7414 O O . ILE B 1 357 ? 20.529 -4.020 -49.605 1.00 55.06 357 ILE B O 1
ATOM 7419 N N . GLN B 1 358 ? 18.711 -2.866 -48.979 1.00 52.35 358 GLN B N 1
ATOM 7420 C CA . GLN B 1 358 ? 18.339 -2.542 -50.354 1.00 53.94 358 GLN B CA 1
ATOM 7421 C C . GLN B 1 358 ? 18.245 -1.035 -50.585 1.00 49.69 358 GLN B C 1
ATOM 7422 O O . GLN B 1 358 ? 18.044 -0.586 -51.712 1.00 46.37 358 GLN B O 1
ATOM 7428 N N . PHE B 1 359 ? 18.377 -0.269 -49.504 1.00 49.20 359 PHE B N 1
ATOM 7429 C CA . PHE B 1 359 ? 18.435 1.195 -49.557 1.00 45.12 359 PHE B CA 1
ATOM 7430 C C . PHE B 1 359 ? 17.224 1.809 -50.235 1.00 38.62 359 PHE B C 1
ATOM 7431 O O . PHE B 1 359 ? 17.320 2.858 -50.871 1.00 39.16 359 PHE B O 1
ATOM 7439 N N . ILE B 1 360 ? 16.077 1.167 -50.066 1.00 36.43 360 ILE B N 1
ATOM 7440 C CA . ILE B 1 360 ? 14.869 1.590 -50.751 1.00 44.72 360 ILE B CA 1
ATOM 7441 C C . ILE B 1 360 ? 13.639 1.558 -49.845 1.00 42.89 360 ILE B C 1
ATOM 7442 O O . ILE B 1 360 ? 13.492 0.672 -49.006 1.00 34.69 360 ILE B O 1
ATOM 7447 N N . SER B 1 361 ? 12.767 2.545 -50.014 1.00 40.74 361 SER B N 1
ATOM 7448 C CA . SER B 1 361 ? 11.443 2.489 -49.421 1.00 38.14 361 SER B CA 1
ATOM 7449 C C . SER B 1 361 ? 10.427 2.291 -50.544 1.00 36.09 361 SER B C 1
ATOM 7450 O O . SER B 1 361 ? 10.718 2.565 -51.711 1.00 32.51 361 SER B O 1
ATOM 7453 N N . GLU B 1 362 ? 9.238 1.814 -50.198 1.00 36.34 362 GLU B N 1
ATOM 7454 C CA . GLU B 1 362 ? 8.286 1.398 -51.217 1.00 35.90 362 GLU B CA 1
ATOM 7455 C C . GLU B 1 362 ? 6.875 1.921 -51.002 1.00 34.48 362 GLU B C 1
ATOM 7456 O O . GLU B 1 362 ? 6.345 1.901 -49.891 1.00 36.46 362 GLU B O 1
ATOM 7462 N N . SER B 1 363 ? 6.292 2.399 -52.095 1.00 33.09 363 SER B N 1
ATOM 7463 C CA . SER B 1 363 ? 4.858 2.638 -52.226 1.00 33.72 363 SER B CA 1
ATOM 7464 C C . SER B 1 363 ? 4.168 3.444 -51.124 1.00 32.07 363 SER B C 1
ATOM 7465 O O . SER B 1 363 ? 3.263 2.938 -50.461 1.00 32.32 363 SER B O 1
ATOM 7468 N N . PRO B 1 364 ? 4.587 4.701 -50.922 1.00 29.04 364 PRO B N 1
ATOM 7469 C CA . PRO B 1 364 ? 3.652 5.581 -50.224 1.00 28.65 364 PRO B CA 1
ATOM 7470 C C . PRO B 1 364 ? 2.549 5.959 -51.210 1.00 35.02 364 PRO B C 1
ATOM 7471 O O . PRO B 1 364 ? 2.847 6.326 -52.352 1.00 32.69 364 PRO B O 1
ATOM 7475 N N . LYS B 1 365 ? 1.294 5.852 -50.793 1.00 32.88 365 LYS B N 1
ATOM 7476 C CA . LYS B 1 365 ? 0.187 6.076 -51.711 1.00 31.71 365 LYS B CA 1
ATOM 7477 C C . LYS B 1 365 ? -0.801 7.102 -51.173 1.00 30.95 365 LYS B C 1
ATOM 7478 O O . LYS B 1 365 ? -1.185 7.063 -50.003 1.00 30.77 365 LYS B O 1
ATOM 7484 N N . PHE B 1 366 ? -1.206 8.020 -52.044 1.00 27.58 366 PHE B N 1
ATOM 7485 C CA . PHE B 1 366 ? -2.150 9.068 -51.685 1.00 27.55 366 PHE B CA 1
ATOM 7486 C C . PHE B 1 366 ? -3.378 8.984 -52.587 1.00 27.50 366 PHE B C 1
ATOM 7487 O O . PHE B 1 366 ? -3.257 8.969 -53.814 1.00 30.26 366 PHE B O 1
ATOM 7495 N N . HIS B 1 367 ? -4.557 8.924 -51.979 1.00 27.38 367 HIS B N 1
ATOM 7496 C CA . HIS B 1 367 ? -5.806 8.823 -52.730 1.00 34.75 367 HIS B CA 1
ATOM 7497 C C . HIS B 1 367 ? -6.898 9.673 -52.091 1.00 27.54 367 HIS B C 1
ATOM 7498 O O . HIS B 1 367 ? -7.076 9.642 -50.873 1.00 27.41 367 HIS B O 1
ATOM 7505 N N . LEU B 1 368 ? -7.617 10.430 -52.919 1.00 27.84 368 LEU B N 1
ATOM 7506 C CA . LEU B 1 368 ? -8.725 11.272 -52.462 1.00 34.35 368 LEU B CA 1
ATOM 7507 C C . LEU B 1 368 ? -8.334 12.223 -51.335 1.00 35.38 368 LEU B C 1
ATOM 7508 O O . LEU B 1 368 ? -9.128 12.488 -50.431 1.00 37.19 368 LEU B O 1
ATOM 7513 N N . CYS B 1 369 ? -7.115 12.743 -51.395 1.00 34.15 369 CYS B N 1
ATOM 7514 C CA . CYS B 1 369 ? -6.636 13.648 -50.360 1.00 32.75 369 CYS B CA 1
ATOM 7515 C C . CYS B 1 369 ? -6.719 15.107 -50.799 1.00 34.07 369 CYS B C 1
ATOM 7516 O O . CYS B 1 369 ? -6.660 15.422 -51.988 1.00 31.98 369 CYS B O 1
ATOM 7519 N N . PHE B 1 370 ? -6.882 15.992 -49.823 1.00 33.84 370 PHE B N 1
ATOM 7520 C CA . PHE B 1 370 ? -6.719 17.418 -50.049 1.00 33.23 370 PHE B CA 1
ATOM 7521 C C . PHE B 1 370 ? -5.515 17.887 -49.256 1.00 30.02 370 PHE B C 1
ATOM 7522 O O . PHE B 1 370 ? -5.360 17.534 -48.087 1.00 35.80 370 PHE B O 1
ATOM 7530 N N . SER B 1 371 ? -4.662 18.680 -49.891 1.00 30.43 371 SER B N 1
ATOM 7531 C CA . SER B 1 371 ? -3.477 19.201 -49.228 1.00 30.71 371 SER B CA 1
ATOM 7532 C C . SER B 1 371 ? -3.338 20.698 -49.460 1.00 31.55 371 SER B C 1
ATOM 7533 O O . SER B 1 371 ? -3.501 21.189 -50.579 1.00 31.85 371 SER B O 1
ATOM 7536 N N . SER B 1 372 ? -3.043 21.420 -48.388 1.00 32.00 372 SER B N 1
ATOM 7537 C CA . SER B 1 372 ? -2.681 22.823 -48.486 1.00 32.92 372 SER B CA 1
ATOM 7538 C C . SER B 1 372 ? -1.389 23.061 -47.717 1.00 33.21 372 SER B C 1
ATOM 7539 O O . SER B 1 372 ? -1.311 22.779 -46.519 1.00 33.11 372 SER B O 1
ATOM 7542 N N . GLY B 1 373 ? -0.380 23.577 -48.414 1.00 33.63 373 GLY B N 1
ATOM 7543 C CA . GLY B 1 373 ? 0.923 23.828 -47.822 1.00 41.21 373 GLY B CA 1
ATOM 7544 C C . GLY B 1 373 ? 1.558 22.578 -47.243 1.00 38.36 373 GLY B C 1
ATOM 7545 O O . GLY B 1 373 ? 2.233 22.633 -46.217 1.00 36.22 373 GLY B O 1
ATOM 7546 N N . SER B 1 374 ? 1.334 21.444 -47.900 1.00 36.45 374 SER B N 1
ATOM 7547 C CA . SER B 1 374 ? 1.813 20.165 -47.393 1.00 35.21 374 SER B CA 1
ATOM 7548 C C . SER B 1 374 ? 2.531 19.368 -48.478 1.00 32.07 374 SER B C 1
ATOM 7549 O O . SER B 1 374 ? 1.916 18.551 -49.164 1.00 31.09 374 SER B O 1
ATOM 7552 N N . PRO B 1 375 ? 3.840 19.608 -48.635 1.00 32.90 375 PRO B N 1
ATOM 7553 C CA . PRO B 1 375 ? 4.657 18.930 -49.649 1.00 33.81 375 PRO B CA 1
ATOM 7554 C C . PRO B 1 375 ? 4.755 17.423 -49.429 1.00 34.31 375 PRO B C 1
ATOM 7555 O O . PRO B 1 375 ? 4.573 16.936 -48.311 1.00 31.18 375 PRO B O 1
ATOM 7559 N N . ILE B 1 376 ? 5.015 16.698 -50.510 1.00 31.10 376 ILE B N 1
ATOM 7560 C CA . ILE B 1 376 ? 5.376 15.290 -50.432 1.00 33.30 376 ILE B CA 1
ATOM 7561 C C . ILE B 1 376 ? 6.822 15.155 -50.912 1.00 33.90 376 ILE B C 1
ATOM 7562 O O . ILE B 1 376 ? 7.132 15.434 -52.072 1.00 35.45 376 ILE B O 1
ATOM 7567 N N . ASP B 1 377 ? 7.701 14.750 -50.002 1.00 31.49 377 ASP B N 1
ATOM 7568 C CA . ASP B 1 377 ? 9.143 14.770 -50.231 1.00 33.72 377 ASP B CA 1
ATOM 7569 C C . ASP B 1 377 ? 9.747 13.398 -49.970 1.00 34.22 377 ASP B C 1
ATOM 7570 O O . ASP B 1 377 ? 9.953 13.017 -48.816 1.00 32.25 377 ASP B O 1
ATOM 7575 N N . VAL B 1 378 ? 10.001 12.645 -51.037 1.00 32.00 378 VAL B N 1
ATOM 7576 C CA . VAL B 1 378 ? 10.507 11.283 -50.898 1.00 37.30 378 VAL B CA 1
ATOM 7577 C C . VAL B 1 378 ? 11.895 11.076 -51.521 1.00 39.90 378 VAL B C 1
ATOM 7578 O O . VAL B 1 378 ? 12.170 11.538 -52.629 1.00 40.22 378 VAL B O 1
ATOM 7582 N N . TRP B 1 379 ? 12.777 10.405 -50.783 1.00 38.94 379 TRP B N 1
ATOM 7583 C CA . TRP B 1 379 ? 14.086 10.024 -51.310 1.00 36.01 379 TRP B CA 1
ATOM 7584 C C . TRP B 1 379 ? 14.201 8.505 -51.389 1.00 37.71 379 TRP B C 1
ATOM 7585 O O . TRP B 1 379 ? 13.694 7.798 -50.516 1.00 37.72 379 TRP B O 1
ATOM 7596 N N . ASP B 1 380 ? 14.877 8.014 -52.428 1.00 34.42 380 ASP B N 1
ATOM 7597 C CA . ASP B 1 380 ? 15.146 6.582 -52.595 1.00 43.36 380 ASP B CA 1
ATOM 7598 C C . ASP B 1 380 ? 13.884 5.744 -52.434 1.00 40.42 380 ASP B C 1
ATOM 7599 O O . ASP B 1 380 ? 13.907 4.677 -51.817 1.00 38.71 380 ASP B O 1
ATOM 7604 N N . THR B 1 381 ? 12.784 6.244 -52.985 1.00 37.93 381 THR B N 1
ATOM 7605 C CA . THR B 1 381 ? 11.489 5.602 -52.834 1.00 36.74 381 THR B CA 1
ATOM 7606 C C . THR B 1 381 ? 10.930 5.141 -54.178 1.00 37.15 381 THR B C 1
ATOM 7607 O O . THR B 1 381 ? 10.844 5.918 -55.132 1.00 36.70 381 THR B O 1
ATOM 7611 N N . ALA B 1 382 ? 10.559 3.867 -54.248 1.00 36.27 382 ALA B N 1
ATOM 7612 C CA . ALA B 1 382 ? 9.949 3.321 -55.453 1.00 37.91 382 ALA B CA 1
ATOM 7613 C C . ALA B 1 382 ? 8.430 3.342 -55.358 1.00 34.96 382 ALA B C 1
ATOM 7614 O O . ALA B 1 382 ? 7.862 3.084 -54.295 1.00 34.34 382 ALA B O 1
ATOM 7616 N N . ASP B 1 383 ? 7.789 3.667 -56.476 1.00 32.84 383 ASP B N 1
ATOM 7617 C CA . ASP B 1 383 ? 6.339 3.562 -56.629 1.00 32.37 383 ASP B CA 1
ATOM 7618 C C . ASP B 1 383 ? 5.545 4.468 -55.694 1.00 31.94 383 ASP B C 1
ATOM 7619 O O . ASP B 1 383 ? 4.484 4.077 -55.211 1.00 32.04 383 ASP B O 1
ATOM 7624 N N . LEU B 1 384 ? 6.057 5.667 -55.426 1.00 33.06 384 LEU B N 1
ATOM 7625 C CA . LEU B 1 384 ? 5.218 6.714 -54.858 1.00 29.34 384 LEU B CA 1
ATOM 7626 C C . LEU B 1 384 ? 4.060 6.940 -55.820 1.00 29.72 384 LEU B C 1
ATOM 7627 O O . LEU B 1 384 ? 4.277 7.171 -57.010 1.00 30.35 384 LEU B O 1
ATOM 7632 N N . ALA B 1 385 ? 2.836 6.871 -55.313 1.00 30.39 385 ALA B N 1
ATOM 7633 C CA . ALA B 1 385 ? 1.664 7.011 -56.165 1.00 32.87 385 ALA B CA 1
ATOM 7634 C C . ALA B 1 385 ? 0.686 8.040 -55.614 1.00 30.91 385 ALA B C 1
ATOM 7635 O O . ALA B 1 385 ? 0.297 7.985 -54.449 1.00 30.11 385 ALA B O 1
ATOM 7637 N N . ILE B 1 386 ? 0.305 8.986 -56.465 1.00 28.61 386 ILE B N 1
ATOM 7638 C CA . ILE B 1 386 ? -0.667 10.007 -56.104 1.00 28.30 386 ILE B CA 1
ATOM 7639 C C . ILE B 1 386 ? -1.822 9.969 -57.101 1.00 29.75 386 ILE B C 1
ATOM 7640 O O . ILE B 1 386 ? -1.621 10.174 -58.299 1.00 28.58 386 ILE B O 1
ATOM 7645 N N . THR B 1 387 ? -3.026 9.700 -56.604 1.00 28.15 387 THR B N 1
ATOM 7646 C CA . THR B 1 387 ? -4.187 9.516 -57.468 1.00 28.26 387 THR B CA 1
ATOM 7647 C C . THR B 1 387 ? -5.425 10.220 -56.925 1.00 28.31 387 THR B C 1
ATOM 7648 O O . THR B 1 387 ? -5.759 10.077 -55.744 1.00 28.09 387 THR B O 1
ATOM 7652 N N . LYS B 1 388 ? -6.108 10.961 -57.797 1.00 28.67 388 LYS B N 1
ATOM 7653 C CA . LYS B 1 388 ? -7.366 11.626 -57.453 1.00 32.80 388 LYS B CA 1
ATOM 7654 C C . LYS B 1 388 ? -7.175 12.521 -56.225 1.00 33.42 388 LYS B C 1
ATOM 7655 O O . LYS B 1 388 ? -8.002 12.546 -55.314 1.00 33.40 388 LYS B O 1
ATOM 7661 N N . CYS B 1 389 ? -6.062 13.245 -56.213 1.00 31.76 389 CYS B N 1
ATOM 7662 C CA . CYS B 1 389 ? -5.714 14.115 -55.101 1.00 31.40 389 CYS B CA 1
ATOM 7663 C C . CYS B 1 389 ? -5.699 15.572 -55.538 1.00 32.27 389 CYS B C 1
ATOM 7664 O O . CYS B 1 389 ? -5.541 15.876 -56.724 1.00 29.87 389 CYS B O 1
ATOM 7667 N N . THR B 1 390 ? -5.869 16.471 -54.575 1.00 29.82 390 THR B N 1
ATOM 7668 C CA . THR B 1 390 ? -5.731 17.899 -54.826 1.00 30.48 390 THR B CA 1
ATOM 7669 C C . THR B 1 390 ? -4.671 18.491 -53.905 1.00 30.59 390 THR B C 1
ATOM 7670 O O . THR B 1 390 ? -4.710 18.294 -52.687 1.00 31.99 390 THR B O 1
ATOM 7674 N N . MET B 1 391 ? -3.716 19.208 -54.486 1.00 32.15 391 MET B N 1
ATOM 7675 C CA . MET B 1 391 ? -2.682 19.858 -53.692 1.00 32.61 391 MET B CA 1
ATOM 7676 C C . MET B 1 391 ? -2.630 21.347 -54.015 1.00 36.08 391 MET B C 1
ATOM 7677 O O . MET B 1 391 ? -2.570 21.749 -55.182 1.00 32.45 391 MET B O 1
ATOM 7682 N N . PHE B 1 392 ? -2.656 22.154 -52.962 1.00 32.53 392 PHE B N 1
ATOM 7683 C CA . PHE B 1 392 ? -2.747 23.600 -53.078 1.00 33.48 392 PHE B CA 1
ATOM 7684 C C . PHE B 1 392 ? -1.587 24.251 -52.327 1.00 33.93 392 PHE B C 1
ATOM 7685 O O . PHE B 1 392 ? -1.203 23.783 -51.254 1.00 38.52 392 PHE B O 1
ATOM 7693 N N . ALA B 1 393 ? -1.026 25.312 -52.904 1.00 34.73 393 ALA B N 1
ATOM 7694 C CA . ALA B 1 393 ? 0.021 26.115 -52.263 1.00 35.40 393 ALA B CA 1
ATOM 7695 C C . ALA B 1 393 ? 1.263 25.306 -51.867 1.00 38.04 393 ALA B C 1
ATOM 7696 O O . ALA B 1 393 ? 1.600 24.311 -52.508 1.00 38.16 393 ALA B O 1
ATOM 7698 N N . GLY B 1 394 ? 1.941 25.744 -50.809 1.00 38.43 394 GLY B N 1
ATOM 7699 C CA . GLY B 1 394 ? 3.203 25.150 -50.396 1.00 35.24 394 GLY B CA 1
ATOM 7700 C C . GLY B 1 394 ? 4.360 25.613 -51.266 1.00 41.31 394 GLY B C 1
ATOM 7701 O O . GLY B 1 394 ? 4.148 26.204 -52.325 1.00 41.35 394 GLY B O 1
ATOM 7702 N N . ASP B 1 395 ? 5.587 25.356 -50.823 1.00 41.58 395 ASP B N 1
ATOM 7703 C CA . ASP B 1 395 ? 6.768 25.698 -51.615 1.00 41.96 395 ASP B CA 1
ATOM 7704 C C . ASP B 1 395 ? 6.891 24.787 -52.831 1.00 40.00 395 ASP B C 1
ATOM 7705 O O . ASP B 1 395 ? 7.304 25.217 -53.906 1.00 39.83 395 ASP B O 1
ATOM 7710 N N . TYR B 1 396 ? 6.549 23.520 -52.641 1.00 35.64 396 TYR B N 1
ATOM 7711 C CA . TYR B 1 396 ? 6.488 22.560 -53.732 1.00 38.21 396 TYR B CA 1
ATOM 7712 C C . TYR B 1 396 ? 5.464 21.504 -53.345 1.00 38.02 396 TYR B C 1
ATOM 7713 O O . TYR B 1 396 ? 5.116 21.388 -52.173 1.00 33.27 396 TYR B O 1
ATOM 7722 N N . ALA B 1 397 ? 4.981 20.734 -54.313 1.00 36.46 397 ALA B N 1
ATOM 7723 C CA . ALA B 1 397 ? 3.983 19.713 -54.011 1.00 35.77 397 ALA B CA 1
ATOM 7724 C C . ALA B 1 397 ? 4.600 18.325 -53.939 1.00 31.59 397 ALA B C 1
ATOM 7725 O O . ALA B 1 397 ? 4.396 17.593 -52.970 1.00 31.45 397 ALA B O 1
ATOM 7727 N N . VAL B 1 398 ? 5.341 17.961 -54.979 1.00 24.75 398 VAL B N 1
ATOM 7728 C CA . VAL B 1 398 ? 5.926 16.633 -55.080 1.00 28.73 398 VAL B CA 1
ATOM 7729 C C . VAL B 1 398 ? 7.414 16.722 -55.403 1.00 30.79 398 VAL B C 1
ATOM 7730 O O . VAL B 1 398 ? 7.806 17.365 -56.379 1.00 32.34 398 VAL B O 1
ATOM 7734 N N . ARG B 1 399 ? 8.241 16.081 -54.586 1.00 28.71 399 ARG B N 1
ATOM 7735 C CA . ARG B 1 399 ? 9.677 16.074 -54.832 1.00 31.25 399 ARG B CA 1
ATOM 7736 C C . ARG B 1 399 ? 10.256 14.678 -54.628 1.00 32.90 399 ARG B C 1
ATOM 7737 O O . ARG B 1 399 ? 9.999 14.035 -53.609 1.00 34.86 399 ARG B O 1
ATOM 7745 N N . THR B 1 400 ? 11.037 14.215 -55.599 1.00 29.06 400 THR B N 1
ATOM 7746 C CA . THR B 1 400 ? 11.735 12.939 -55.483 1.00 31.03 400 THR B CA 1
ATOM 7747 C C . THR B 1 400 ? 13.235 13.140 -55.616 1.00 33.45 400 THR B C 1
ATOM 7748 O O . THR B 1 400 ? 13.692 13.992 -56.378 1.00 35.55 400 THR B O 1
ATOM 7752 N N . ARG B 1 401 ? 13.995 12.364 -54.853 1.00 34.53 401 ARG B N 1
ATOM 7753 C CA . ARG B 1 401 ? 15.448 12.439 -54.894 1.00 35.89 401 ARG B CA 1
ATOM 7754 C C . ARG B 1 401 ? 16.070 11.052 -54.837 1.00 37.75 401 ARG B C 1
ATOM 7755 O O . ARG B 1 401 ? 15.520 10.132 -54.224 1.00 35.91 401 ARG B O 1
ATOM 7763 N N . VAL B 1 402 ? 17.227 10.914 -55.469 1.00 33.81 402 VAL B N 1
ATOM 7764 C CA . VAL B 1 402 ? 18.015 9.706 -55.343 1.00 36.07 402 VAL B CA 1
ATOM 7765 C C . VAL B 1 402 ? 19.249 10.141 -54.587 1.00 38.50 402 VAL B C 1
ATOM 7766 O O . VAL B 1 402 ? 20.003 10.992 -55.058 1.00 39.83 402 VAL B O 1
ATOM 7770 N N . THR B 1 403 ? 19.471 9.562 -53.416 1.00 43.03 403 THR B N 1
ATOM 7771 C CA . THR B 1 403 ? 20.558 10.058 -52.601 1.00 45.84 403 THR B CA 1
ATOM 7772 C C . THR B 1 403 ? 21.876 9.620 -53.206 1.00 51.11 403 THR B C 1
ATOM 7773 O O . THR B 1 403 ? 22.843 10.380 -53.192 1.00 56.49 403 THR B O 1
ATOM 7777 N N . GLN B 1 404 ? 21.930 8.404 -53.741 1.00 49.17 404 GLN B N 1
ATOM 7778 C CA . GLN B 1 404 ? 23.189 7.960 -54.303 1.00 56.98 404 GLN B CA 1
ATOM 7779 C C . GLN B 1 404 ? 23.061 7.557 -55.781 1.00 62.82 404 GLN B C 1
ATOM 7780 O O . GLN B 1 404 ? 22.446 6.547 -56.124 1.00 62.59 404 GLN B O 1
ATOM 7786 N N . LYS B 1 405 ? 23.670 8.372 -56.632 1.00 62.49 405 LYS B N 1
ATOM 7787 C CA . LYS B 1 405 ? 23.499 8.362 -58.081 1.00 62.12 405 LYS B CA 1
ATOM 7788 C C . LYS B 1 405 ? 24.468 7.454 -58.891 1.00 79.62 405 LYS B C 1
ATOM 7789 O O . LYS B 1 405 ? 24.208 7.166 -60.070 1.00 79.80 405 LYS B O 1
ATOM 7795 N N . GLN B 1 406 ? 25.570 7.009 -58.272 1.00 79.47 406 GLN B N 1
ATOM 7796 C CA . GLN B 1 406 ? 26.559 6.117 -58.915 1.00 80.95 406 GLN B CA 1
ATOM 7797 C C . GLN B 1 406 ? 25.974 4.861 -59.483 1.00 76.81 406 GLN B C 1
ATOM 7798 O O . GLN B 1 406 ? 25.110 4.226 -58.883 1.00 76.26 406 GLN B O 1
ATOM 7804 N N . VAL B 1 407 ? 26.502 4.491 -60.636 1.00 69.21 407 VAL B N 1
ATOM 7805 C CA . VAL B 1 407 ? 26.242 3.199 -61.205 1.00 62.58 407 VAL B CA 1
ATOM 7806 C C . VAL B 1 407 ? 27.567 2.481 -61.426 1.00 58.66 407 VAL B C 1
ATOM 7807 O O . VAL B 1 407 ? 28.623 3.108 -61.459 1.00 57.13 407 VAL B O 1
ATOM 7811 N N . THR B 1 408 ? 27.507 1.162 -61.556 1.00 55.78 408 THR B N 1
ATOM 7812 C CA . THR B 1 408 ? 28.669 0.381 -61.941 1.00 51.72 408 THR B CA 1
ATOM 7813 C C . THR B 1 408 ? 28.341 -0.131 -63.328 1.00 46.68 408 THR B C 1
ATOM 7814 O O . THR B 1 408 ? 27.260 -0.678 -63.532 1.00 45.28 408 THR B O 1
ATOM 7818 N N . ALA B 1 409 ? 29.250 0.063 -64.280 1.00 42.93 409 ALA B N 1
ATOM 7819 C CA . ALA B 1 409 ? 29.019 -0.386 -65.648 1.00 42.62 409 ALA B CA 1
ATOM 7820 C C . ALA B 1 409 ? 28.653 -1.862 -65.651 1.00 43.57 409 ALA B C 1
ATOM 7821 O O . ALA B 1 409 ? 29.267 -2.652 -64.936 1.00 44.26 409 ALA B O 1
ATOM 7823 N N . PRO B 1 410 ? 27.669 -2.251 -66.474 1.00 42.89 410 PRO B N 1
ATOM 7824 C CA . PRO B 1 410 ? 27.003 -1.480 -67.530 1.00 43.81 410 PRO B CA 1
ATOM 7825 C C . PRO B 1 410 ? 25.863 -0.552 -67.092 1.00 42.17 410 PRO B C 1
ATOM 7826 O O . PRO B 1 410 ? 25.268 0.067 -67.971 1.00 38.39 410 PRO B O 1
ATOM 7830 N N . ASP B 1 411 ? 25.546 -0.455 -65.802 1.00 44.58 411 ASP B N 1
ATOM 7831 C CA . ASP B 1 411 ? 24.524 0.506 -65.377 1.00 42.22 411 ASP B CA 1
ATOM 7832 C C . ASP B 1 411 ? 24.961 1.915 -65.765 1.00 37.66 411 ASP B C 1
ATOM 7833 O O . ASP B 1 411 ? 26.141 2.247 -65.680 1.00 41.56 411 ASP B O 1
ATOM 7838 N N . LEU B 1 412 ? 24.012 2.726 -66.219 1.00 38.59 412 LEU B N 1
ATOM 7839 C CA . LEU B 1 412 ? 24.304 4.091 -66.646 1.00 40.26 412 LEU B CA 1
ATOM 7840 C C . LEU B 1 412 ? 23.575 5.128 -65.802 1.00 41.89 412 LEU B C 1
ATOM 7841 O O . LEU B 1 412 ? 23.897 6.314 -65.851 1.00 41.51 412 LEU B O 1
ATOM 7846 N N . PHE B 1 413 ? 22.594 4.683 -65.025 1.00 41.98 413 PHE B N 1
ATOM 7847 C CA . PHE B 1 413 ? 21.699 5.618 -64.359 1.00 39.49 413 PHE B CA 1
ATOM 7848 C C . PHE B 1 413 ? 20.997 4.976 -63.162 1.00 40.36 413 PHE B C 1
ATOM 7849 O O . PHE B 1 413 ? 20.839 3.756 -63.102 1.00 41.14 413 PHE B O 1
ATOM 7857 N N . ALA B 1 414 ? 20.593 5.806 -62.204 1.00 36.28 414 ALA B N 1
ATOM 7858 C CA . ALA B 1 414 ? 19.866 5.330 -61.034 1.00 36.12 414 ALA B CA 1
ATOM 7859 C C . ALA B 1 414 ? 18.603 6.156 -60.805 1.00 36.27 414 ALA B C 1
ATOM 7860 O O . ALA B 1 414 ? 18.647 7.387 -60.813 1.00 35.67 414 ALA B O 1
ATOM 7862 N N . GLY B 1 415 ? 17.479 5.476 -60.599 1.00 35.00 415 GLY B N 1
ATOM 7863 C CA . GLY B 1 415 ? 16.219 6.158 -60.360 1.00 30.40 415 GLY B CA 1
ATOM 7864 C C . GLY B 1 415 ? 15.055 5.229 -60.076 1.00 29.99 415 GLY B C 1
ATOM 7865 O O . GLY B 1 415 ? 15.208 4.009 -60.074 1.00 35.39 415 GLY B O 1
ATOM 7866 N N . TYR B 1 416 ? 13.886 5.816 -59.832 1.00 29.13 416 TYR B N 1
ATOM 7867 C CA . TYR B 1 416 ? 12.707 5.062 -59.406 1.00 32.58 416 TYR B CA 1
ATOM 7868 C C . TYR B 1 416 ? 11.427 5.634 -60.012 1.00 33.26 416 TYR B C 1
ATOM 7869 O O . TYR B 1 416 ? 11.362 6.823 -60.325 1.00 33.43 416 TYR B O 1
ATOM 7878 N N . PRO B 1 417 ? 10.399 4.786 -60.177 1.00 32.02 417 PRO B N 1
ATOM 7879 C CA . PRO B 1 417 ? 9.150 5.270 -60.775 1.00 30.54 417 PRO B CA 1
ATOM 7880 C C . PRO B 1 417 ? 8.249 6.017 -59.806 1.00 31.37 417 PRO B C 1
ATOM 7881 O O . PRO B 1 417 ? 8.147 5.661 -58.633 1.00 33.57 417 PRO B O 1
ATOM 7885 N N . VAL B 1 418 ? 7.598 7.054 -60.317 1.00 29.56 418 VAL B N 1
ATOM 7886 C CA . VAL B 1 418 ? 6.509 7.699 -59.608 1.00 28.85 418 VAL B CA 1
ATOM 7887 C C . VAL B 1 418 ? 5.260 7.569 -60.478 1.00 30.16 418 VAL B C 1
ATOM 7888 O O . VAL B 1 418 ? 5.346 7.586 -61.710 1.00 30.92 418 VAL B O 1
ATOM 7892 N N . LEU B 1 419 ? 4.102 7.415 -59.847 1.00 28.26 419 LEU B N 1
ATOM 7893 C CA . LEU B 1 419 ? 2.853 7.339 -60.596 1.00 29.58 419 LEU B CA 1
ATOM 7894 C C . LEU B 1 419 ? 1.906 8.436 -60.136 1.00 28.34 419 LEU B C 1
ATOM 7895 O O . LEU B 1 419 ? 1.398 8.402 -59.018 1.00 29.41 419 LEU B O 1
ATOM 7900 N N . ILE B 1 420 ? 1.681 9.417 -61.004 1.00 27.19 420 ILE B N 1
ATOM 7901 C CA . ILE B 1 420 ? 0.818 10.543 -60.674 1.00 26.21 420 ILE B CA 1
ATOM 7902 C C . ILE B 1 420 ? -0.346 10.597 -61.659 1.00 26.12 420 ILE B C 1
ATOM 7903 O O . ILE B 1 420 ? -0.151 10.805 -62.860 1.00 22.11 420 ILE B O 1
ATOM 7908 N N . THR B 1 421 ? -1.557 10.407 -61.147 1.00 27.90 421 THR B N 1
ATOM 7909 C CA . THR B 1 421 ? -2.724 10.219 -62.003 1.00 27.74 421 THR B CA 1
ATOM 7910 C C . THR B 1 421 ? -3.918 11.064 -61.568 1.00 28.31 421 THR B C 1
ATOM 7911 O O . THR B 1 421 ? -4.235 11.135 -60.376 1.00 30.53 421 THR B O 1
ATOM 7915 N N . CYS B 1 422 ? -4.576 11.673 -62.557 1.00 24.73 422 CYS B N 1
ATOM 7916 C CA . CYS B 1 422 ? -5.793 12.483 -62.395 1.00 23.34 422 CYS B CA 1
ATOM 7917 C C . CYS B 1 422 ? -5.829 13.286 -61.093 1.00 23.44 422 CYS B C 1
ATOM 7918 O O . CYS B 1 422 ? -6.784 13.201 -60.318 1.00 25.00 422 CYS B O 1
ATOM 7921 N N . SER B 1 423 ? -4.777 14.068 -60.867 1.00 23.61 423 SER B N 1
ATOM 7922 C CA . SER B 1 423 ? -4.657 14.887 -59.666 1.00 24.37 423 SER B CA 1
ATOM 7923 C C . SER B 1 423 ? -4.480 16.357 -60.030 1.00 27.18 423 SER B C 1
ATOM 7924 O O . SER B 1 423 ? -4.092 16.684 -61.153 1.00 24.77 423 SER B O 1
ATOM 7927 N N . VAL B 1 424 ? -4.778 17.240 -59.082 1.00 27.37 424 VAL B N 1
ATOM 7928 C CA . VAL B 1 424 ? -4.746 18.678 -59.328 1.00 25.62 424 VAL B CA 1
ATOM 7929 C C . VAL B 1 424 ? -3.723 19.376 -58.441 1.00 26.26 424 VAL B C 1
ATOM 7930 O O . VAL B 1 424 ? -3.727 19.206 -57.220 1.00 24.96 424 VAL B O 1
ATOM 7934 N N . PHE B 1 425 ? -2.862 20.177 -59.061 1.00 27.19 425 PHE B N 1
ATOM 7935 C CA . PHE B 1 425 ? -1.805 20.884 -58.348 1.00 28.16 425 PHE B CA 1
ATOM 7936 C C . PHE B 1 425 ? -1.906 22.373 -58.665 1.00 30.27 425 PHE B C 1
ATOM 7937 O O . PHE B 1 425 ? -1.636 22.802 -59.787 1.00 28.35 425 PHE B O 1
ATOM 7945 N N . ASP B 1 426 ? -2.287 23.163 -57.667 1.00 30.30 426 ASP B N 1
ATOM 7946 C CA . ASP B 1 426 ? -2.721 24.531 -57.917 1.00 31.88 426 ASP B CA 1
ATOM 7947 C C . ASP B 1 426 ? -2.084 25.557 -56.985 1.00 32.17 426 ASP B C 1
ATOM 7948 O O . ASP B 1 426 ? -2.012 25.348 -55.772 1.00 32.91 426 ASP B O 1
ATOM 7953 N N . ALA B 1 427 ? -1.632 26.662 -57.574 1.00 29.64 427 ALA B N 1
ATOM 7954 C CA . ALA B 1 427 ? -1.088 27.806 -56.836 1.00 31.78 427 ALA B CA 1
ATOM 7955 C C . ALA B 1 427 ? 0.088 27.439 -55.929 1.00 31.95 427 ALA B C 1
ATOM 7956 O O . ALA B 1 427 ? 0.337 28.101 -54.920 1.00 31.26 427 ALA B O 1
ATOM 7958 N N . VAL B 1 428 ? 0.808 26.387 -56.299 1.00 32.93 428 VAL B N 1
ATOM 7959 C CA . VAL B 1 428 ? 2.041 26.016 -55.615 1.00 32.71 428 VAL B CA 1
ATOM 7960 C C . VAL B 1 428 ? 3.106 27.081 -55.869 1.00 30.98 428 VAL B C 1
ATOM 7961 O O . VAL B 1 428 ? 3.272 27.544 -57.000 1.00 30.04 428 VAL B O 1
ATOM 7965 N N . ARG B 1 429 ? 3.828 27.466 -54.822 1.00 29.87 429 ARG B N 1
ATOM 7966 C CA . ARG B 1 429 ? 4.760 28.585 -54.916 1.00 33.26 429 ARG B CA 1
ATOM 7967 C C . ARG B 1 429 ? 5.940 28.289 -55.838 1.00 32.81 429 ARG B C 1
ATOM 7968 O O . ARG B 1 429 ? 6.340 29.140 -56.636 1.00 33.50 429 ARG B O 1
ATOM 7976 N N . GLY B 1 430 ? 6.488 27.083 -55.732 1.00 34.02 430 GLY B N 1
ATOM 7977 C CA . GLY B 1 430 ? 7.565 26.643 -56.603 1.00 34.75 430 GLY B CA 1
ATOM 7978 C C . GLY B 1 430 ? 7.061 25.617 -57.594 1.00 36.08 430 GLY B C 1
ATOM 7979 O O . GLY B 1 430 ? 5.925 25.708 -58.058 1.00 37.27 430 GLY B O 1
ATOM 7980 N N . HIS B 1 431 ? 7.907 24.646 -57.934 1.00 36.66 431 HIS B N 1
ATOM 7981 C CA . HIS B 1 431 ? 7.485 23.550 -58.799 1.00 32.67 431 HIS B CA 1
ATOM 7982 C C . HIS B 1 431 ? 6.391 22.746 -58.111 1.00 31.20 431 HIS B C 1
ATOM 7983 O O . HIS B 1 431 ? 6.486 22.462 -56.919 1.00 29.40 431 HIS B O 1
ATOM 7990 N N . ALA B 1 432 ? 5.357 22.372 -58.856 1.00 28.67 432 ALA B N 1
ATOM 7991 C CA . ALA B 1 432 ? 4.413 21.378 -58.367 1.00 24.38 432 ALA B CA 1
ATOM 7992 C C . ALA B 1 432 ? 5.138 20.039 -58.290 1.00 30.76 432 ALA B C 1
ATOM 7993 O O . ALA B 1 432 ? 5.053 19.328 -57.288 1.00 30.01 432 ALA B O 1
ATOM 7995 N N . TRP B 1 433 ? 5.849 19.701 -59.364 1.00 27.51 433 TRP B N 1
ATOM 7996 C CA . TRP B 1 433 ? 6.674 18.499 -59.393 1.00 29.81 433 TRP B CA 1
ATOM 7997 C C . TRP B 1 433 ? 8.148 18.849 -59.574 1.00 33.37 433 TRP B C 1
ATOM 7998 O O . TRP B 1 433 ? 8.535 19.487 -60.556 1.00 33.89 433 TRP B O 1
ATOM 8009 N N . ASP B 1 434 ? 8.964 18.427 -58.617 1.00 34.01 434 ASP B N 1
ATOM 8010 C CA . ASP B 1 434 ? 10.410 18.587 -58.691 1.00 32.59 434 ASP B CA 1
ATOM 8011 C C . ASP B 1 434 ? 11.001 17.187 -58.664 1.00 32.83 434 ASP B C 1
ATOM 8012 O O . ASP B 1 434 ? 11.343 16.675 -57.601 1.00 33.31 434 ASP B O 1
ATOM 8017 N N . LEU B 1 435 ? 11.114 16.569 -59.834 1.00 30.74 435 LEU B N 1
ATOM 8018 C CA . LEU B 1 435 ? 11.413 15.143 -59.902 1.00 31.11 435 LEU B CA 1
ATOM 8019 C C . LEU B 1 435 ? 12.821 14.834 -60.396 1.00 33.62 435 LEU B C 1
ATOM 8020 O O . LEU B 1 435 ? 13.157 15.071 -61.559 1.00 36.72 435 LEU B O 1
ATOM 8025 N N . GLU B 1 436 ? 13.637 14.297 -59.496 1.00 31.90 436 GLU B N 1
ATOM 8026 C CA . GLU B 1 436 ? 14.952 13.786 -59.849 1.00 34.53 436 GLU B CA 1
ATOM 8027 C C . GLU B 1 436 ? 14.980 12.261 -59.798 1.00 34.45 436 GLU B C 1
ATOM 8028 O O . GLU B 1 436 ? 14.355 11.649 -58.929 1.00 35.71 436 GLU B O 1
ATOM 8034 N N . GLY B 1 437 ? 15.707 11.657 -60.733 1.00 31.47 437 GLY B N 1
ATOM 8035 C CA . GLY B 1 437 ? 15.835 10.212 -60.792 1.00 32.48 437 GLY B CA 1
ATOM 8036 C C . GLY B 1 437 ? 14.511 9.522 -61.055 1.00 34.16 437 GLY B C 1
ATOM 8037 O O . GLY B 1 437 ? 14.174 8.536 -60.401 1.00 36.62 437 GLY B O 1
ATOM 8038 N N . SER B 1 438 ? 13.754 10.047 -62.012 1.00 31.32 438 SER B N 1
ATOM 8039 C CA . SER B 1 438 ? 12.457 9.480 -62.355 1.00 31.17 438 SER B CA 1
ATOM 8040 C C . SER B 1 438 ? 12.592 8.468 -63.495 1.00 33.49 438 SER B C 1
ATOM 8041 O O . SER B 1 438 ? 12.899 8.833 -64.630 1.00 32.69 438 SER B O 1
ATOM 8044 N N . VAL B 1 439 ? 12.364 7.195 -63.186 1.00 33.14 439 VAL B N 1
ATOM 8045 C CA . VAL B 1 439 ? 12.560 6.117 -64.151 1.00 27.53 439 VAL B CA 1
ATOM 8046 C C . VAL B 1 439 ? 11.347 5.194 -64.192 1.00 34.60 439 VAL B C 1
ATOM 8047 O O . VAL B 1 439 ? 10.900 4.728 -63.151 1.00 30.83 439 VAL B O 1
ATOM 8051 N N . TYR B 1 440 ? 10.835 4.928 -65.394 1.00 26.87 440 TYR B N 1
ATOM 8052 C CA . TYR B 1 440 ? 9.636 4.104 -65.597 1.00 30.97 440 TYR B CA 1
ATOM 8053 C C . TYR B 1 440 ? 8.393 4.757 -65.000 1.00 27.72 440 TYR B C 1
ATOM 8054 O O . TYR B 1 440 ? 7.419 4.076 -64.685 1.00 26.56 440 TYR B O 1
ATOM 8063 N N . SER B 1 441 ? 8.435 6.073 -64.827 1.00 26.43 441 SER B N 1
ATOM 8064 C CA . SER B 1 441 ? 7.307 6.801 -64.256 1.00 26.80 441 SER B CA 1
ATOM 8065 C C . SER B 1 441 ? 6.144 6.915 -65.239 1.00 28.97 441 SER B C 1
ATOM 8066 O O . SER B 1 441 ? 6.350 6.987 -66.452 1.00 30.44 441 SER B O 1
ATOM 8069 N N . THR B 1 442 ? 4.923 6.922 -64.712 1.00 28.13 442 THR B N 1
ATOM 8070 C CA . THR B 1 442 ? 3.746 7.237 -65.514 1.00 28.95 442 THR B CA 1
ATOM 8071 C C . THR B 1 442 ? 2.998 8.401 -64.882 1.00 25.37 442 THR B C 1
ATOM 8072 O O . THR B 1 442 ? 2.588 8.335 -63.728 1.00 28.79 442 THR B O 1
ATOM 8076 N N . ILE B 1 443 ? 2.821 9.462 -65.657 1.00 22.73 443 ILE B N 1
ATOM 8077 C CA . ILE B 1 443 ? 2.197 10.687 -65.177 1.00 24.81 443 ILE B CA 1
ATOM 8078 C C . ILE B 1 443 ? 1.049 11.062 -66.109 1.00 26.82 443 ILE B C 1
ATOM 8079 O O . ILE B 1 443 ? 1.267 11.533 -67.231 1.00 26.49 443 ILE B O 1
ATOM 8084 N N . THR B 1 444 ? -0.177 10.840 -65.642 1.00 26.47 444 THR B N 1
ATOM 8085 C CA . THR B 1 444 ? -1.334 10.825 -66.527 1.00 21.69 444 THR B CA 1
ATOM 8086 C C . THR B 1 444 ? -2.522 11.663 -66.056 1.00 26.57 444 THR B C 1
ATOM 8087 O O . THR B 1 444 ? -2.986 11.525 -64.927 1.00 25.06 444 THR B O 1
ATOM 8091 N N . GLY B 1 445 ? -3.016 12.520 -66.945 1.00 25.98 445 GLY B N 1
ATOM 8092 C CA . GLY B 1 445 ? -4.271 13.222 -66.739 1.00 23.57 445 GLY B CA 1
ATOM 8093 C C . GLY B 1 445 ? -4.311 14.157 -65.547 1.00 25.30 445 GLY B C 1
ATOM 8094 O O . GLY B 1 445 ? -5.364 14.356 -64.937 1.00 25.30 445 GLY B O 1
ATOM 8095 N N . ASN B 1 446 ? -3.167 14.747 -65.224 1.00 25.32 446 ASN B N 1
ATOM 8096 C CA . ASN B 1 446 ? -3.089 15.689 -64.117 1.00 24.70 446 ASN B CA 1
ATOM 8097 C C . ASN B 1 446 ? -3.220 17.128 -64.591 1.00 26.12 446 ASN B C 1
ATOM 8098 O O . ASN B 1 446 ? -3.002 17.432 -65.770 1.00 24.60 446 ASN B O 1
ATOM 8103 N N . LEU B 1 447 ? -3.593 18.008 -63.668 1.00 26.72 447 LEU B N 1
ATOM 8104 C CA . LEU B 1 447 ? -3.667 19.434 -63.945 1.00 26.76 447 LEU B CA 1
ATOM 8105 C C . LEU B 1 447 ? -2.646 20.165 -63.082 1.00 31.03 447 LEU B C 1
ATOM 8106 O O . LEU B 1 447 ? -2.640 20.024 -61.856 1.00 30.07 447 LEU B O 1
ATOM 8111 N N . VAL B 1 448 ? -1.779 20.938 -63.724 1.00 30.03 448 VAL B N 1
ATOM 8112 C CA . VAL B 1 448 ? -0.712 21.622 -63.010 1.00 27.60 448 VAL B CA 1
ATOM 8113 C C . VAL B 1 448 ? -0.718 23.118 -63.285 1.00 29.44 448 VAL B C 1
ATOM 8114 O O . VAL B 1 448 ? -0.692 23.552 -64.438 1.00 28.90 448 VAL B O 1
ATOM 8118 N N . SER B 1 449 ? -0.736 23.898 -62.211 1.00 26.65 449 SER B N 1
ATOM 8119 C CA . SER B 1 449 ? -0.637 25.348 -62.301 1.00 30.14 449 SER B CA 1
ATOM 8120 C C . SER B 1 449 ? 0.163 25.844 -61.108 1.00 31.29 449 SER B C 1
ATOM 8121 O O . SER B 1 449 ? -0.381 26.009 -60.015 1.00 29.56 449 SER B O 1
ATOM 8124 N N . ALA B 1 450 ? 1.453 26.088 -61.317 1.00 33.60 450 ALA B N 1
ATOM 8125 C CA . ALA B 1 450 ? 2.361 26.304 -60.197 1.00 31.12 450 ALA B CA 1
ATOM 8126 C C . ALA B 1 450 ? 3.552 27.187 -60.545 1.00 33.62 450 ALA B C 1
ATOM 8127 O O . ALA B 1 450 ? 3.868 27.391 -61.715 1.00 35.24 450 ALA B O 1
ATOM 8129 N N . GLY B 1 451 ? 4.217 27.702 -59.514 1.00 33.61 451 GLY B N 1
ATOM 8130 C CA . GLY B 1 451 ? 5.476 28.404 -59.690 1.00 32.80 451 GLY B CA 1
ATOM 8131 C C . GLY B 1 451 ? 5.396 29.907 -59.870 1.00 31.54 451 GLY B C 1
ATOM 8132 O O . GLY B 1 451 ? 6.423 30.566 -60.045 1.00 31.57 451 GLY B O 1
ATOM 8133 N N . ARG B 1 452 ? 4.188 30.458 -59.830 1.00 30.77 452 ARG B N 1
ATOM 8134 C CA . ARG B 1 452 ? 4.008 31.886 -60.086 1.00 33.71 452 ARG B CA 1
ATOM 8135 C C . ARG B 1 452 ? 4.710 32.776 -59.061 1.00 36.77 452 ARG B C 1
ATOM 8136 O O . ARG B 1 452 ? 5.211 33.846 -59.407 1.00 40.58 452 ARG B O 1
ATOM 8144 N N . ASP B 1 453 ? 4.753 32.331 -57.810 1.00 34.87 453 ASP B N 1
ATOM 8145 C CA . ASP B 1 453 ? 5.350 33.123 -56.738 1.00 40.34 453 ASP B CA 1
ATOM 8146 C C . ASP B 1 453 ? 6.868 33.228 -56.839 1.00 40.21 453 ASP B C 1
ATOM 8147 O O . ASP B 1 453 ? 7.455 34.198 -56.367 1.00 42.78 453 ASP B O 1
ATOM 8152 N N . THR B 1 454 ? 7.500 32.239 -57.462 1.00 39.96 454 THR B N 1
ATOM 8153 C CA . THR B 1 454 ? 8.960 32.182 -57.502 1.00 39.13 454 THR B CA 1
ATOM 8154 C C . THR B 1 454 ? 9.536 32.136 -58.916 1.00 40.02 454 THR B C 1
ATOM 8155 O O . THR B 1 454 ? 10.713 31.820 -59.096 1.00 40.75 454 THR B O 1
ATOM 8159 N N . ASN B 1 455 ? 8.709 32.464 -59.906 1.00 39.82 455 ASN B N 1
ATOM 8160 C CA . ASN B 1 455 ? 9.091 32.370 -61.314 1.00 40.89 455 ASN B CA 1
ATOM 8161 C C . ASN B 1 455 ? 9.660 30.999 -61.663 1.00 38.13 455 ASN B C 1
ATOM 8162 O O . ASN B 1 455 ? 10.675 30.895 -62.351 1.00 40.17 455 ASN B O 1
ATOM 8167 N N . SER B 1 456 ? 8.994 29.951 -61.193 1.00 34.70 456 SER B N 1
ATOM 8168 C CA . SER B 1 456 ? 9.474 28.589 -61.390 1.00 35.26 456 SER B CA 1
ATOM 8169 C C . SER B 1 456 ? 8.616 27.825 -62.395 1.00 36.01 456 SER B C 1
ATOM 8170 O O . SER B 1 456 ? 7.446 28.154 -62.599 1.00 31.49 456 SER B O 1
ATOM 8173 N N . HIS B 1 457 ? 9.211 26.814 -63.027 1.00 36.37 457 HIS B N 1
ATOM 8174 C CA . HIS B 1 457 ? 8.471 25.900 -63.885 1.00 36.39 457 HIS B CA 1
ATOM 8175 C C . HIS B 1 457 ? 7.394 25.182 -63.079 1.00 36.00 457 HIS B C 1
ATOM 8176 O O . HIS B 1 457 ? 7.592 24.885 -61.903 1.00 36.89 457 HIS B O 1
ATOM 8183 N N . GLY B 1 458 ? 6.257 24.910 -63.712 1.00 33.06 458 GLY B N 1
ATOM 8184 C CA . GLY B 1 458 ? 5.196 24.156 -63.072 1.00 29.43 458 GLY B CA 1
ATOM 8185 C C . GLY B 1 458 ? 5.670 22.768 -62.682 1.00 30.38 458 GLY B C 1
ATOM 8186 O O . GLY B 1 458 ? 5.368 22.274 -61.592 1.00 29.03 458 GLY B O 1
ATOM 8187 N N . ALA B 1 459 ? 6.411 22.136 -63.586 1.00 27.30 459 ALA B N 1
ATOM 8188 C CA . ALA B 1 459 ? 6.992 20.825 -63.329 1.00 28.76 459 ALA B CA 1
ATOM 8189 C C . ALA B 1 459 ? 8.411 20.753 -63.885 1.00 33.52 459 ALA B C 1
ATOM 8190 O O . ALA B 1 459 ? 8.700 21.274 -64.964 1.00 36.70 459 ALA B O 1
ATOM 8192 N N . TYR B 1 460 ? 9.297 20.113 -63.132 1.00 32.71 460 TYR B N 1
ATOM 8193 C CA . TYR B 1 460 ? 10.705 20.047 -63.487 1.00 32.72 460 TYR B CA 1
ATOM 8194 C C . TYR B 1 460 ? 11.240 18.641 -63.255 1.00 33.79 460 TYR B C 1
ATOM 8195 O O . TYR B 1 460 ? 11.317 18.179 -62.118 1.00 39.38 460 TYR B O 1
ATOM 8204 N N . ILE B 1 461 ? 11.590 17.955 -64.337 1.00 31.73 461 ILE B N 1
ATOM 8205 C CA . ILE B 1 461 ? 12.152 16.615 -64.240 1.00 31.76 461 ILE B CA 1
ATOM 8206 C C . ILE B 1 461 ? 13.632 16.630 -64.601 1.00 32.86 461 ILE B C 1
ATOM 8207 O O . ILE B 1 461 ? 13.998 16.865 -65.753 1.00 37.45 461 ILE B O 1
ATOM 8212 N N . LYS B 1 462 ? 14.479 16.370 -63.611 1.00 32.63 462 LYS B N 1
ATOM 8213 C CA . LYS B 1 462 ? 15.921 16.377 -63.815 1.00 34.13 462 LYS B CA 1
ATOM 8214 C C . LYS B 1 462 ? 16.512 14.992 -63.585 1.00 35.36 462 LYS B C 1
ATOM 8215 O O . LYS B 1 462 ? 16.606 14.525 -62.450 1.00 36.03 462 LYS B O 1
ATOM 8221 N N . GLY B 1 463 ? 16.903 14.334 -64.669 1.00 34.70 463 GLY B N 1
ATOM 8222 C CA . GLY B 1 463 ? 17.349 12.956 -64.598 1.00 35.29 463 GLY B CA 1
ATOM 8223 C C . GLY B 1 463 ? 16.162 12.021 -64.712 1.00 34.63 463 GLY B C 1
ATOM 8224 O O . GLY B 1 463 ? 15.581 11.601 -63.708 1.00 33.54 463 GLY B O 1
ATOM 8225 N N . GLY B 1 464 ? 15.804 11.692 -65.949 1.00 33.81 464 GLY B N 1
ATOM 8226 C CA . GLY B 1 464 ? 14.680 10.816 -66.218 1.00 33.09 464 GLY B CA 1
ATOM 8227 C C . GLY B 1 464 ? 14.984 9.827 -67.327 1.00 34.45 464 GLY B C 1
ATOM 8228 O O . GLY B 1 464 ? 15.656 10.159 -68.304 1.00 33.15 464 GLY B O 1
ATOM 8229 N N . ARG B 1 465 ? 14.501 8.600 -67.165 1.00 33.99 465 ARG B N 1
ATOM 8230 C CA . ARG B 1 465 ? 14.710 7.552 -68.158 1.00 27.85 465 ARG B CA 1
ATOM 8231 C C . ARG B 1 465 ? 13.448 6.719 -68.337 1.00 27.33 465 ARG B C 1
ATOM 8232 O O . ARG B 1 465 ? 12.812 6.330 -67.358 1.00 38.27 465 ARG B O 1
ATOM 8240 N N . SER B 1 466 ? 13.096 6.447 -69.589 1.00 28.91 466 SER B N 1
ATOM 8241 C CA . SER B 1 466 ? 12.057 5.473 -69.915 1.00 29.27 466 SER B CA 1
ATOM 8242 C C . SER B 1 466 ? 10.726 5.724 -69.207 1.00 26.18 466 SER B C 1
ATOM 8243 O O . SER B 1 466 ? 10.143 4.809 -68.634 1.00 26.41 466 SER B O 1
ATOM 8246 N N . LEU B 1 467 ? 10.235 6.955 -69.255 1.00 25.83 467 LEU B N 1
ATOM 8247 C CA . LEU B 1 467 ? 8.978 7.271 -68.588 1.00 25.03 467 LEU B CA 1
ATOM 8248 C C . LEU B 1 467 ? 7.927 7.757 -69.582 1.00 32.48 467 LEU B C 1
ATOM 8249 O O . LEU B 1 467 ? 8.242 8.085 -70.726 1.00 29.31 467 LEU B O 1
ATOM 8254 N N . SER B 1 468 ? 6.676 7.785 -69.139 1.00 24.00 468 SER B N 1
ATOM 8255 C CA . SER B 1 468 ? 5.588 8.293 -69.956 1.00 30.48 468 SER B CA 1
ATOM 8256 C C . SER B 1 468 ? 4.822 9.374 -69.208 1.00 30.70 468 SER B C 1
ATOM 8257 O O . SER B 1 468 ? 4.378 9.172 -68.076 1.00 30.98 468 SER B O 1
ATOM 8260 N N . LEU B 1 469 ? 4.660 10.520 -69.859 1.00 29.67 469 LEU B N 1
ATOM 8261 C CA . LEU B 1 469 ? 3.913 11.630 -69.291 1.00 29.43 469 LEU B CA 1
ATOM 8262 C C . LEU B 1 469 ? 2.806 11.998 -70.273 1.00 29.67 469 LEU B C 1
ATOM 8263 O O . LEU B 1 469 ? 3.059 12.564 -71.337 1.00 30.30 469 LEU B O 1
ATOM 8268 N N . THR B 1 470 ? 1.575 11.663 -69.903 1.00 31.08 470 THR B N 1
ATOM 8269 C CA . THR B 1 470 ? 0.478 11.592 -70.860 1.00 29.11 470 THR B CA 1
ATOM 8270 C C . THR B 1 470 ? -0.758 12.406 -70.493 1.00 26.68 470 THR B C 1
ATOM 8271 O O . THR B 1 470 ? -1.278 12.301 -69.379 1.00 30.32 470 THR B O 1
ATOM 8275 N N . GLY B 1 471 ? -1.225 13.208 -71.445 1.00 25.45 471 GLY B N 1
ATOM 8276 C CA . GLY B 1 471 ? -2.518 13.863 -71.346 1.00 26.65 471 GLY B CA 1
ATOM 8277 C C . GLY B 1 471 ? -2.686 14.773 -70.145 1.00 30.91 471 GLY B C 1
ATOM 8278 O O . GLY B 1 471 ? -3.766 14.844 -69.559 1.00 31.97 471 GLY B O 1
ATOM 8279 N N . ASN B 1 472 ? -1.620 15.473 -69.778 1.00 31.91 472 ASN B N 1
ATOM 8280 C CA . ASN B 1 472 ? -1.682 16.414 -68.671 1.00 30.11 472 ASN B CA 1
ATOM 8281 C C . ASN B 1 472 ? -1.939 17.824 -69.177 1.00 31.47 472 ASN B C 1
ATOM 8282 O O . ASN B 1 472 ? -1.754 18.110 -70.363 1.00 26.36 472 ASN B O 1
ATOM 8287 N N . VAL B 1 473 ? -2.369 18.701 -68.279 1.00 21.49 473 VAL B N 1
ATOM 8288 C CA . VAL B 1 473 ? -2.505 20.112 -68.608 1.00 21.71 473 VAL B CA 1
ATOM 8289 C C . VAL B 1 473 ? -1.636 20.966 -67.688 1.00 24.37 473 VAL B C 1
ATOM 8290 O O . VAL B 1 473 ? -1.737 20.882 -66.463 1.00 24.77 473 VAL B O 1
ATOM 8294 N N . PHE B 1 474 ? -0.775 21.778 -68.291 1.00 28.06 474 PHE B N 1
ATOM 8295 C CA . PHE B 1 474 ? 0.054 22.721 -67.550 1.00 27.89 474 PHE B CA 1
ATOM 8296 C C . PHE B 1 474 ? -0.354 24.132 -67.940 1.00 27.79 474 PHE B C 1
ATOM 8297 O O . PHE B 1 474 ? -0.156 24.541 -69.085 1.00 28.26 474 PHE B O 1
ATOM 8305 N N . THR B 1 475 ? -0.920 24.877 -66.996 1.00 28.62 475 THR B N 1
ATOM 8306 C CA . THR B 1 475 ? -1.481 26.187 -67.310 1.00 32.44 475 THR B CA 1
ATOM 8307 C C . THR B 1 475 ? -1.094 27.248 -66.280 1.00 33.39 475 THR B C 1
ATOM 8308 O O . THR B 1 475 ? -1.034 26.967 -65.084 1.00 33.77 475 THR B O 1
ATOM 8312 N N . TYR B 1 476 ? -0.792 28.455 -66.759 1.00 33.21 476 TYR B N 1
ATOM 8313 C CA . TYR B 1 476 ? -0.557 29.608 -65.886 1.00 32.09 476 TYR B CA 1
ATOM 8314 C C . TYR B 1 476 ? 0.588 29.368 -64.892 1.00 31.41 476 TYR B C 1
ATOM 8315 O O . TYR B 1 476 ? 0.493 29.731 -63.719 1.00 30.86 476 TYR B O 1
ATOM 8324 N N . CYS B 1 477 ? 1.666 28.747 -65.360 1.00 31.90 477 CYS B N 1
ATOM 8325 C CA . CYS B 1 477 ? 2.815 28.490 -64.498 1.00 30.69 477 CYS B CA 1
ATOM 8326 C C . CYS B 1 477 ? 3.811 29.646 -64.517 1.00 30.31 477 CYS B C 1
ATOM 8327 O O . CYS B 1 477 ? 3.790 30.484 -65.419 1.00 28.88 477 CYS B O 1
ATOM 8330 N N . GLY B 1 478 ? 4.683 29.678 -63.513 1.00 31.93 478 GLY B N 1
ATOM 8331 C CA . GLY B 1 478 ? 5.577 30.803 -63.292 1.00 34.18 478 GLY B CA 1
ATOM 8332 C C . GLY B 1 478 ? 6.752 30.939 -64.244 1.00 34.73 478 GLY B C 1
ATOM 8333 O O . GLY B 1 478 ? 7.459 31.947 -64.219 1.00 36.54 478 GLY B O 1
ATOM 8334 N N . ASN B 1 479 ? 6.975 29.926 -65.072 1.00 34.04 479 ASN B N 1
ATOM 8335 C CA . ASN B 1 479 ? 8.086 29.950 -66.018 1.00 36.01 479 ASN B CA 1
ATOM 8336 C C . ASN B 1 479 ? 7.690 29.141 -67.249 1.00 34.62 479 ASN B C 1
ATOM 8337 O O . ASN B 1 479 ? 6.876 29.592 -68.055 1.00 36.27 479 ASN B O 1
ATOM 8342 N N . TYR B 1 480 ? 8.256 27.947 -67.396 1.00 33.25 480 TYR B N 1
ATOM 8343 C CA . TYR B 1 480 ? 7.710 26.987 -68.346 1.00 32.66 480 TYR B CA 1
ATOM 8344 C C . TYR B 1 480 ? 6.639 26.152 -67.657 1.00 34.03 480 TYR B C 1
ATOM 8345 O O . TYR B 1 480 ? 6.618 26.053 -66.429 1.00 38.07 480 TYR B O 1
ATOM 8354 N N . GLY B 1 481 ? 5.745 25.559 -68.441 1.00 31.31 481 GLY B N 1
ATOM 8355 C CA . GLY B 1 481 ? 4.791 24.612 -67.896 1.00 30.86 481 GLY B CA 1
ATOM 8356 C C . GLY B 1 481 ? 5.538 23.404 -67.368 1.00 30.46 481 GLY B C 1
ATOM 8357 O O . GLY B 1 481 ? 5.360 22.990 -66.222 1.00 30.43 481 GLY B O 1
ATOM 8358 N N . LEU B 1 482 ? 6.396 22.854 -68.221 1.00 30.37 482 LEU B N 1
ATOM 8359 C CA . LEU B 1 482 ? 7.197 21.682 -67.901 1.00 30.29 482 LEU B CA 1
ATOM 8360 C C . LEU B 1 482 ? 8.579 21.792 -68.534 1.00 31.06 482 LEU B C 1
ATOM 8361 O O . LEU B 1 482 ? 8.698 22.106 -69.717 1.00 30.72 482 LEU B O 1
ATOM 8366 N N . VAL B 1 483 ? 9.622 21.549 -67.747 1.00 29.24 483 VAL B N 1
ATOM 8367 C CA . VAL B 1 483 ? 10.973 21.483 -68.294 1.00 27.89 483 VAL B CA 1
ATOM 8368 C C . VAL B 1 483 ? 11.597 20.119 -68.033 1.00 29.66 483 VAL B C 1
ATOM 8369 O O . VAL B 1 483 ? 11.557 19.603 -66.915 1.00 35.06 483 VAL B O 1
ATOM 8373 N N . LEU B 1 484 ? 12.155 19.537 -69.087 1.00 30.67 484 LEU B N 1
ATOM 8374 C CA . LEU B 1 484 ? 12.845 18.259 -69.007 1.00 30.50 484 LEU B CA 1
ATOM 8375 C C . LEU B 1 484 ? 14.345 18.454 -69.161 1.00 32.01 484 LEU B C 1
ATOM 8376 O O . LEU B 1 484 ? 14.811 18.951 -70.183 1.00 33.97 484 LEU B O 1
ATOM 8381 N N . GLU B 1 485 ? 15.096 18.069 -68.137 1.00 30.23 485 GLU B N 1
ATOM 8382 C CA . GLU B 1 485 ? 16.549 18.145 -68.175 1.00 32.01 485 GLU B CA 1
ATOM 8383 C C . GLU B 1 485 ? 17.155 16.773 -67.937 1.00 35.58 485 GLU B C 1
ATOM 8384 O O . GLU B 1 485 ? 16.812 16.103 -66.960 1.00 34.45 485 GLU B O 1
ATOM 8390 N N . ASP B 1 486 ? 18.050 16.365 -68.835 1.00 29.31 486 ASP B N 1
ATOM 8391 C CA . ASP B 1 486 ? 18.666 15.044 -68.777 1.00 32.98 486 ASP B CA 1
ATOM 8392 C C . ASP B 1 486 ? 17.577 13.972 -68.732 1.00 31.91 486 ASP B C 1
ATOM 8393 O O . ASP B 1 486 ? 17.533 13.135 -67.828 1.00 31.61 486 ASP B O 1
ATOM 8398 N N . VAL B 1 487 ? 16.678 14.025 -69.709 1.00 31.92 487 VAL B N 1
ATOM 8399 C CA . VAL B 1 487 ? 15.647 13.009 -69.853 1.00 32.49 487 VAL B CA 1
ATOM 8400 C C . VAL B 1 487 ? 15.885 12.249 -71.151 1.00 34.11 487 VAL B C 1
ATOM 8401 O O . VAL B 1 487 ? 16.097 12.853 -72.205 1.00 34.64 487 VAL B O 1
ATOM 8405 N N . GLN B 1 488 ? 15.874 10.923 -71.075 1.00 32.96 488 GLN B N 1
ATOM 8406 C CA . GLN B 1 488 ? 16.107 10.118 -72.265 1.00 36.41 488 GLN B CA 1
ATOM 8407 C C . GLN B 1 488 ? 15.064 9.024 -72.451 1.00 37.81 488 GLN B C 1
ATOM 8408 O O . GLN B 1 488 ? 14.530 8.477 -71.482 1.00 37.71 488 GLN B O 1
ATOM 8414 N N . GLN B 1 489 ? 14.797 8.720 -73.717 1.00 37.03 489 GLN B N 1
ATOM 8415 C CA . GLN B 1 489 ? 13.938 7.613 -74.120 1.00 27.02 489 GLN B CA 1
ATOM 8416 C C . GLN B 1 489 ? 12.590 7.620 -73.408 1.00 32.44 489 GLN B C 1
ATOM 8417 O O . GLN B 1 489 ? 12.164 6.614 -72.848 1.00 34.15 489 GLN B O 1
ATOM 8423 N N . SER B 1 490 ? 11.912 8.763 -73.471 1.00 30.07 490 SER B N 1
ATOM 8424 C CA . SER B 1 490 ? 10.624 8.944 -72.815 1.00 29.30 490 SER B CA 1
ATOM 8425 C C . SER B 1 490 ? 9.595 9.533 -73.777 1.00 32.69 490 SER B C 1
ATOM 8426 O O . SER B 1 490 ? 9.951 10.172 -74.772 1.00 29.82 490 SER B O 1
ATOM 8429 N N . GLY B 1 491 ? 8.318 9.317 -73.474 1.00 30.72 491 GLY B N 1
ATOM 8430 C CA . GLY B 1 491 ? 7.244 9.753 -74.348 1.00 27.37 491 GLY B CA 1
ATOM 8431 C C . GLY B 1 491 ? 6.346 10.792 -73.710 1.00 27.44 491 GLY B C 1
ATOM 8432 O O . GLY B 1 491 ? 6.013 10.700 -72.525 1.00 28.18 491 GLY B O 1
ATOM 8433 N N . PHE B 1 492 ? 5.940 11.778 -74.504 1.00 25.35 492 PHE B N 1
ATOM 8434 C CA . PHE B 1 492 ? 5.119 12.874 -74.009 1.00 24.19 492 PHE B CA 1
ATOM 8435 C C . PHE B 1 492 ? 3.984 13.180 -74.980 1.00 29.63 492 PHE B C 1
ATOM 8436 O O . PHE B 1 492 ? 4.132 13.991 -75.893 1.00 30.80 492 PHE B O 1
ATOM 8444 N N . VAL B 1 493 ? 2.847 12.523 -74.775 1.00 28.45 493 VAL B N 1
ATOM 8445 C CA . VAL B 1 493 ? 1.741 12.616 -75.716 1.00 28.45 493 VAL B CA 1
ATOM 8446 C C . VAL B 1 493 ? 0.487 13.254 -75.108 1.00 26.46 493 VAL B C 1
ATOM 8447 O O . VAL B 1 493 ? 0.159 13.037 -73.937 1.00 28.30 493 VAL B O 1
ATOM 8451 N N . GLY B 1 494 ? -0.178 14.081 -75.909 1.00 22.44 494 GLY B N 1
ATOM 8452 C CA . GLY B 1 494 ? -1.474 14.636 -75.561 1.00 23.40 494 GLY B CA 1
ATOM 8453 C C . GLY B 1 494 ? -1.491 15.728 -74.505 1.00 25.33 494 GLY B C 1
ATOM 8454 O O . GLY B 1 494 ? -2.560 16.116 -74.033 1.00 25.33 494 GLY B O 1
ATOM 8455 N N . ASN B 1 495 ? -0.318 16.236 -74.138 1.00 25.20 495 ASN B N 1
ATOM 8456 C CA . ASN B 1 495 ? -0.233 17.275 -73.115 1.00 25.25 495 ASN B CA 1
ATOM 8457 C C . ASN B 1 495 ? -0.545 18.674 -73.631 1.00 24.37 495 ASN B C 1
ATOM 8458 O O . ASN B 1 495 ? -0.200 19.030 -74.757 1.00 27.30 495 ASN B O 1
ATOM 8463 N N . VAL B 1 496 ? -1.200 19.466 -72.789 1.00 25.94 496 VAL B N 1
ATOM 8464 C CA . VAL B 1 496 ? -1.520 20.847 -73.119 1.00 25.42 496 VAL B CA 1
ATOM 8465 C C . VAL B 1 496 ? -0.641 21.796 -72.311 1.00 28.33 496 VAL B C 1
ATOM 8466 O O . VAL B 1 496 ? -0.491 21.638 -71.099 1.00 28.87 496 VAL B O 1
ATOM 8470 N N . PHE B 1 497 ? -0.053 22.775 -72.987 1.00 22.75 497 PHE B N 1
ATOM 8471 C CA . PHE B 1 497 ? 0.790 23.756 -72.326 1.00 23.18 497 PHE B CA 1
ATOM 8472 C C . PHE B 1 497 ? 0.251 25.150 -72.609 1.00 26.60 497 PHE B C 1
ATOM 8473 O O . PHE B 1 497 ? 0.519 25.728 -73.662 1.00 27.69 497 PHE B O 1
ATOM 8481 N N . ASN B 1 498 ? -0.509 25.682 -71.657 1.00 26.78 498 ASN B N 1
ATOM 8482 C CA . ASN B 1 498 ? -1.271 26.905 -71.869 1.00 25.57 498 ASN B CA 1
ATOM 8483 C C . ASN B 1 498 ? -0.865 28.069 -70.969 1.00 28.91 498 ASN B C 1
ATOM 8484 O O . ASN B 1 498 ? -0.667 27.899 -69.766 1.00 26.10 498 ASN B O 1
ATOM 8489 N N . GLY B 1 499 ? -0.739 29.249 -71.568 1.00 25.29 499 GLY B N 1
ATOM 8490 C CA . GLY B 1 499 ? -0.642 30.493 -70.828 1.00 28.24 499 GLY B CA 1
ATOM 8491 C C . GLY B 1 499 ? 0.435 30.562 -69.761 1.00 33.95 499 GLY B C 1
ATOM 8492 O O . GLY B 1 499 ? 0.292 31.282 -68.771 1.00 35.10 499 GLY B O 1
ATOM 8493 N N . ASN B 1 500 ? 1.519 29.820 -69.958 1.00 35.12 500 ASN B N 1
ATOM 8494 C CA . ASN B 1 500 ? 2.627 29.847 -69.014 1.00 32.26 500 ASN B CA 1
ATOM 8495 C C . ASN B 1 500 ? 3.521 31.052 -69.270 1.00 35.32 500 ASN B C 1
ATOM 8496 O O . ASN B 1 500 ? 3.592 31.551 -70.393 1.00 37.53 500 ASN B O 1
ATOM 8501 N N . LYS B 1 501 ? 4.206 31.511 -68.229 1.00 34.63 501 LYS B N 1
ATOM 8502 C CA . LYS B 1 501 ? 4.883 32.805 -68.266 1.00 37.35 501 LYS B CA 1
ATOM 8503 C C . LYS B 1 501 ? 5.976 32.906 -69.333 1.00 36.88 501 LYS B C 1
ATOM 8504 O O . LYS B 1 501 ? 6.081 33.923 -70.016 1.00 35.81 501 LYS B O 1
ATOM 8510 N N . THR B 1 502 ? 6.781 31.860 -69.483 1.00 38.40 502 THR B N 1
ATOM 8511 C CA . THR B 1 502 ? 7.951 31.933 -70.355 1.00 35.62 502 THR B CA 1
ATOM 8512 C C . THR B 1 502 ? 7.875 30.977 -71.546 1.00 36.64 502 THR B C 1
ATOM 8513 O O . THR B 1 502 ? 8.373 31.281 -72.630 1.00 42.46 502 THR B O 1
ATOM 8517 N N . GLY B 1 503 ? 7.246 29.826 -71.346 1.00 33.93 503 GLY B N 1
ATOM 8518 C CA . GLY B 1 503 ? 7.109 28.849 -72.409 1.00 33.09 503 GLY B CA 1
ATOM 8519 C C . GLY B 1 503 ? 6.255 27.669 -71.995 1.00 34.46 503 GLY B C 1
ATOM 8520 O O . GLY B 1 503 ? 5.895 27.533 -70.829 1.00 34.97 503 GLY B O 1
ATOM 8521 N N . GLY B 1 504 ? 5.922 26.811 -72.951 1.00 32.39 504 GLY B N 1
ATOM 8522 C CA . GLY B 1 504 ? 5.127 25.633 -72.660 1.00 29.28 504 GLY B CA 1
ATOM 8523 C C . GLY B 1 504 ? 5.961 24.469 -72.160 1.00 29.49 504 GLY B C 1
ATOM 8524 O O . GLY B 1 504 ? 5.885 24.086 -70.985 1.00 28.01 504 GLY B O 1
ATOM 8525 N N . LEU B 1 505 ? 6.753 23.904 -73.066 1.00 26.77 505 LEU B N 1
ATOM 8526 C CA . LEU B 1 505 ? 7.597 22.750 -72.773 1.00 28.41 505 LEU B CA 1
ATOM 8527 C C . LEU B 1 505 ? 9.056 23.015 -73.145 1.00 29.63 505 LEU B C 1
ATOM 8528 O O . LEU B 1 505 ? 9.351 23.467 -74.253 1.00 31.20 505 LEU B O 1
ATOM 8533 N N . GLY B 1 506 ? 9.965 22.738 -72.216 1.00 29.62 506 GLY B N 1
ATOM 8534 C CA . GLY B 1 506 ? 11.381 22.964 -72.451 1.00 27.94 506 GLY B CA 1
ATOM 8535 C C . GLY B 1 506 ? 12.221 21.713 -72.266 1.00 30.43 506 GLY B C 1
ATOM 8536 O O . GLY B 1 506 ? 11.905 20.861 -71.434 1.00 29.12 506 GLY B O 1
ATOM 8537 N N . THR B 1 507 ? 13.294 21.598 -73.044 1.00 31.40 507 THR B N 1
ATOM 8538 C CA . THR B 1 507 ? 14.219 20.477 -72.903 1.00 32.31 507 THR B CA 1
ATOM 8539 C C . THR B 1 507 ? 15.650 20.963 -72.743 1.00 33.00 507 THR B C 1
ATOM 8540 O O . THR B 1 507 ? 16.059 21.941 -73.369 1.00 36.28 507 THR B O 1
ATOM 8544 N N . LEU B 1 508 ? 16.404 20.271 -71.895 1.00 34.66 508 LEU B N 1
ATOM 8545 C CA . LEU B 1 508 ? 17.811 20.575 -71.669 1.00 33.26 508 LEU B CA 1
ATOM 8546 C C . LEU B 1 508 ? 18.625 19.291 -71.660 1.00 36.28 508 LEU B C 1
ATOM 8547 O O . LEU B 1 508 ? 18.410 18.432 -70.804 1.00 40.20 508 LEU B O 1
ATOM 8552 N N . ALA B 1 509 ? 19.557 19.169 -72.602 1.00 35.68 509 ALA B N 1
ATOM 8553 C CA . ALA B 1 509 ? 20.435 18.005 -72.687 1.00 37.14 509 ALA B CA 1
ATOM 8554 C C . ALA B 1 509 ? 19.633 16.707 -72.643 1.00 36.86 509 ALA B C 1
ATOM 8555 O O . ALA B 1 509 ? 19.933 15.801 -71.866 1.00 36.47 509 ALA B O 1
ATOM 8557 N N . CYS B 1 510 ? 18.606 16.629 -73.478 1.00 36.25 510 CYS B N 1
ATOM 8558 C CA . CYS B 1 510 ? 17.771 15.442 -73.535 1.00 35.61 510 CYS B CA 1
ATOM 8559 C C . CYS B 1 510 ? 18.135 14.606 -74.753 1.00 35.77 510 CYS B C 1
ATOM 8560 O O . CYS B 1 510 ? 18.854 15.063 -75.641 1.00 33.48 510 CYS B O 1
ATOM 8563 N N . LYS B 1 511 ? 17.636 13.379 -74.795 1.00 35.17 511 LYS B N 1
ATOM 8564 C CA . LYS B 1 511 ? 17.979 12.481 -75.881 1.00 33.97 511 LYS B CA 1
ATOM 8565 C C . LYS B 1 511 ? 16.836 11.513 -76.153 1.00 34.11 511 LYS B C 1
ATOM 8566 O O . LYS B 1 511 ? 16.327 10.875 -75.238 1.00 34.04 511 LYS B O 1
ATOM 8572 N N . ASP B 1 512 ? 16.431 11.427 -77.417 1.00 35.85 512 ASP B N 1
ATOM 8573 C CA . ASP B 1 512 ? 15.415 10.476 -77.858 1.00 35.40 512 ASP B CA 1
ATOM 8574 C C . ASP B 1 512 ? 14.091 10.623 -77.110 1.00 34.64 512 ASP B C 1
ATOM 8575 O O . ASP B 1 512 ? 13.689 9.739 -76.352 1.00 35.33 512 ASP B O 1
ATOM 8580 N N . LEU B 1 513 ? 13.414 11.746 -77.333 1.00 33.19 513 LEU B N 1
ATOM 8581 C CA . LEU B 1 513 ? 12.097 11.977 -76.748 1.00 32.80 513 LEU B CA 1
ATOM 8582 C C . LEU B 1 513 ? 11.041 12.111 -77.836 1.00 32.73 513 LEU B C 1
ATOM 8583 O O . LEU B 1 513 ? 11.309 12.654 -78.907 1.00 31.00 513 LEU B O 1
ATOM 8588 N N . SER B 1 514 ? 9.844 11.608 -77.563 1.00 29.48 514 SER B N 1
ATOM 8589 C CA . SER B 1 514 ? 8.719 11.829 -78.461 1.00 31.22 514 SER B CA 1
ATOM 8590 C C . SER B 1 514 ? 7.738 12.800 -77.821 1.00 29.37 514 SER B C 1
ATOM 8591 O O . SER B 1 514 ? 7.283 12.592 -76.697 1.00 24.78 514 SER B O 1
ATOM 8594 N N . ILE B 1 515 ? 7.421 13.859 -78.551 1.00 31.05 515 ILE B N 1
ATOM 8595 C CA . ILE B 1 515 ? 6.452 14.851 -78.114 1.00 29.00 515 ILE B CA 1
ATOM 8596 C C . ILE B 1 515 ? 5.319 14.871 -79.129 1.00 32.05 515 ILE B C 1
ATOM 8597 O O . ILE B 1 515 ? 5.482 15.344 -80.255 1.00 32.62 515 ILE B O 1
ATOM 8602 N N . VAL B 1 516 ? 4.169 14.345 -78.728 1.00 31.03 516 VAL B N 1
ATOM 8603 C CA . VAL B 1 516 ? 3.120 14.029 -79.683 1.00 29.23 516 VAL B CA 1
ATOM 8604 C C . VAL B 1 516 ? 1.780 14.657 -79.334 1.00 29.24 516 VAL B C 1
ATOM 8605 O O . VAL B 1 516 ? 1.295 14.538 -78.210 1.00 31.45 516 VAL B O 1
ATOM 8609 N N . GLY B 1 517 ? 1.183 15.324 -80.313 1.00 27.89 517 GLY B N 1
ATOM 8610 C CA . GLY B 1 517 ? -0.149 15.872 -80.152 1.00 29.03 517 GLY B CA 1
ATOM 8611 C C . GLY B 1 517 ? -0.239 16.903 -79.046 1.00 29.61 517 GLY B C 1
ATOM 8612 O O . GLY B 1 517 ? 0.725 17.613 -78.759 1.00 29.45 517 GLY B O 1
ATOM 8613 N N . GLY B 1 518 ? -1.402 16.971 -78.409 1.00 26.76 518 GLY B N 1
ATOM 8614 C CA . GLY B 1 518 ? -1.671 18.011 -77.436 1.00 25.32 518 GLY B CA 1
ATOM 8615 C C . GLY B 1 518 ? -1.668 19.369 -78.107 1.00 27.73 518 GLY B C 1
ATOM 8616 O O . GLY B 1 518 ? -1.871 19.471 -79.323 1.00 27.08 518 GLY B O 1
ATOM 8617 N N . SER B 1 519 ? -1.431 20.415 -77.323 1.00 29.10 519 SER B N 1
ATOM 8618 C CA . SER B 1 519 ? -1.493 21.775 -77.842 1.00 28.82 519 SER B CA 1
ATOM 8619 C C . SER B 1 519 ? -0.722 22.756 -76.970 1.00 30.41 519 SER B C 1
ATOM 8620 O O . SER B 1 519 ? -0.571 22.547 -75.766 1.00 33.08 519 SER B O 1
ATOM 8623 N N . MET B 1 520 ? -0.237 23.832 -77.581 1.00 29.18 520 MET B N 1
ATOM 8624 C CA . MET B 1 520 ? 0.443 24.880 -76.832 1.00 27.29 520 MET B CA 1
ATOM 8625 C C . MET B 1 520 ? -0.009 26.255 -77.295 1.00 27.79 520 MET B C 1
ATOM 8626 O O . MET B 1 520 ? -0.265 26.472 -78.477 1.00 31.85 520 MET B O 1
ATOM 8631 N N . GLY B 1 521 ? -0.104 27.184 -76.352 1.00 31.46 521 GLY B N 1
ATOM 8632 C CA . GLY B 1 521 ? -0.528 28.536 -76.660 1.00 30.61 521 GLY B CA 1
ATOM 8633 C C . GLY B 1 521 ? -1.198 29.191 -75.470 1.00 31.40 521 GLY B C 1
ATOM 8634 O O . GLY B 1 521 ? -0.862 28.903 -74.325 1.00 35.29 521 GLY B O 1
ATOM 8635 N N . THR B 1 522 ? -2.142 30.085 -75.747 1.00 27.59 522 THR B N 1
ATOM 8636 C CA . THR B 1 522 ? -2.899 30.754 -74.699 1.00 28.39 522 THR B CA 1
ATOM 8637 C C . THR B 1 522 ? -4.355 30.912 -75.126 1.00 28.02 522 THR B C 1
ATOM 8638 O O . THR B 1 522 ? -4.636 31.406 -76.216 1.00 28.83 522 THR B O 1
ATOM 8642 N N . THR B 1 523 ? -5.283 30.473 -74.280 1.00 29.05 523 THR B N 1
ATOM 8643 C CA . THR B 1 523 ? -6.697 30.521 -74.637 1.00 30.27 523 THR B CA 1
ATOM 8644 C C . THR B 1 523 ? -7.454 31.610 -73.880 1.00 31.92 523 THR B C 1
ATOM 8645 O O . THR B 1 523 ? -8.655 31.794 -74.085 1.00 32.87 523 THR B O 1
ATOM 8649 N N . TYR B 1 524 ? -6.745 32.328 -73.013 1.00 31.36 524 TYR B N 1
ATOM 8650 C CA . TYR B 1 524 ? -7.290 33.505 -72.335 1.00 33.67 524 TYR B CA 1
ATOM 8651 C C . TYR B 1 524 ? -8.592 33.219 -71.583 1.00 33.94 524 TYR B C 1
ATOM 8652 O O . TYR B 1 524 ? -9.542 34.003 -71.637 1.00 31.76 524 TYR B O 1
ATOM 8661 N N . VAL B 1 525 ? -8.631 32.089 -70.886 1.00 30.20 525 VAL B N 1
ATOM 8662 C CA . VAL B 1 525 ? -9.796 31.722 -70.093 1.00 32.03 525 VAL B CA 1
ATOM 8663 C C . VAL B 1 525 ? -9.796 32.476 -68.768 1.00 34.33 525 VAL B C 1
ATOM 8664 O O . VAL B 1 525 ? -8.770 32.536 -68.087 1.00 32.59 525 VAL B O 1
ATOM 8668 N N . ARG B 1 526 ? -10.939 33.069 -68.425 1.00 35.41 526 ARG B N 1
ATOM 8669 C CA . ARG B 1 526 ? -11.094 33.800 -67.171 1.00 34.72 526 ARG B CA 1
ATOM 8670 C C . ARG B 1 526 ? -10.630 32.949 -65.993 1.00 36.89 526 ARG B C 1
ATOM 8671 O O . ARG B 1 526 ? -10.996 31.779 -65.884 1.00 36.69 526 ARG B O 1
ATOM 8679 N N . GLY B 1 527 ? -9.823 33.537 -65.114 1.00 37.07 527 GLY B N 1
ATOM 8680 C CA . GLY B 1 527 ? -9.293 32.810 -63.976 1.00 35.05 527 GLY B CA 1
ATOM 8681 C C . GLY B 1 527 ? -7.778 32.833 -63.879 1.00 35.43 527 GLY B C 1
ATOM 8682 O O . GLY B 1 527 ? -7.216 32.407 -62.872 1.00 37.90 527 GLY B O 1
ATOM 8683 N N . GLY B 1 528 ? -7.114 33.331 -64.919 1.00 33.04 528 GLY B N 1
ATOM 8684 C CA . GLY B 1 528 ? -5.674 33.516 -64.868 1.00 34.37 528 GLY B CA 1
ATOM 8685 C C . GLY B 1 528 ? -4.880 32.842 -65.974 1.00 32.01 528 GLY B C 1
ATOM 8686 O O . GLY B 1 528 ? -5.096 31.674 -66.300 1.00 31.31 528 GLY B O 1
ATOM 8687 N N . TYR B 1 529 ? -3.951 33.598 -66.548 1.00 29.37 529 TYR B N 1
ATOM 8688 C CA . TYR B 1 529 ? -3.088 33.124 -67.623 1.00 28.89 529 TYR B CA 1
ATOM 8689 C C . TYR B 1 529 ? -2.003 34.157 -67.886 1.00 29.14 529 TYR B C 1
ATOM 8690 O O . TYR B 1 529 ? -2.194 35.341 -67.613 1.00 31.51 529 TYR B O 1
ATOM 8699 N N . TYR B 1 530 ? -0.869 33.715 -68.418 1.00 30.40 530 TYR B N 1
ATOM 8700 C CA . TYR B 1 530 ? 0.087 34.638 -69.017 1.00 30.04 530 TYR B CA 1
ATOM 8701 C C . TYR B 1 530 ? -0.043 34.539 -70.527 1.00 32.17 530 TYR B C 1
ATOM 8702 O O . TYR B 1 530 ? -0.609 33.574 -71.035 1.00 27.96 530 TYR B O 1
ATOM 8711 N N . THR B 1 531 ? 0.471 35.527 -71.252 1.00 33.20 531 THR B N 1
ATOM 8712 C CA . THR B 1 531 ? 0.613 35.370 -72.691 1.00 34.00 531 THR B CA 1
ATOM 8713 C C . THR B 1 531 ? 1.886 34.573 -72.943 1.00 33.66 531 THR B C 1
ATOM 8714 O O . THR B 1 531 ? 2.992 35.109 -72.882 1.00 36.42 531 THR B O 1
ATOM 8718 N N . GLN B 1 532 ? 1.717 33.281 -73.193 1.00 30.34 532 GLN B N 1
ATOM 8719 C CA . GLN B 1 532 ? 2.845 32.383 -73.376 1.00 27.97 532 GLN B CA 1
ATOM 8720 C C . GLN B 1 532 ? 3.565 32.723 -74.675 1.00 32.54 532 GLN B C 1
ATOM 8721 O O . GLN B 1 532 ? 2.961 32.701 -75.742 1.00 31.73 532 GLN B O 1
ATOM 8727 N N . PRO B 1 533 ? 4.860 33.059 -74.582 1.00 35.26 533 PRO B N 1
ATOM 8728 C CA . PRO B 1 533 ? 5.635 33.497 -75.746 1.00 37.87 533 PRO B CA 1
ATOM 8729 C C . PRO B 1 533 ? 6.267 32.348 -76.525 1.00 39.05 533 PRO B C 1
ATOM 8730 O O . PRO B 1 533 ? 6.524 32.495 -77.717 1.00 37.94 533 PRO B O 1
ATOM 8734 N N . VAL B 1 534 ? 6.527 31.232 -75.852 1.00 39.95 534 VAL B N 1
ATOM 8735 C CA . VAL B 1 534 ? 7.212 30.100 -76.463 1.00 38.76 534 VAL B CA 1
ATOM 8736 C C . VAL B 1 534 ? 6.357 28.838 -76.360 1.00 38.15 534 VAL B C 1
ATOM 8737 O O . VAL B 1 534 ? 5.744 28.578 -75.326 1.00 39.47 534 VAL B O 1
ATOM 8741 N N . GLY B 1 535 ? 6.305 28.060 -77.436 1.00 33.68 535 GLY B N 1
ATOM 8742 C CA . GLY B 1 535 ? 5.671 26.755 -77.391 1.00 31.71 535 GLY B CA 1
ATOM 8743 C C . GLY B 1 535 ? 6.632 25.732 -76.812 1.00 33.43 535 GLY B C 1
ATOM 8744 O O . GLY B 1 535 ? 6.750 25.591 -75.590 1.00 29.89 535 GLY B O 1
ATOM 8745 N N . TYR B 1 536 ? 7.318 25.012 -77.696 1.00 31.96 536 TYR B N 1
ATOM 8746 C CA . TYR B 1 536 ? 8.384 24.107 -77.286 1.00 31.94 536 TYR B CA 1
ATOM 8747 C C . TYR B 1 536 ? 9.751 24.708 -77.578 1.00 31.97 536 TYR B C 1
ATOM 8748 O O . TYR B 1 536 ? 9.983 25.254 -78.661 1.00 31.76 536 TYR B O 1
ATOM 8757 N N . SER B 1 537 ? 10.663 24.591 -76.620 1.00 29.15 537 SER B N 1
ATOM 8758 C CA . SER B 1 537 ? 12.027 25.054 -76.835 1.00 31.48 537 SER B CA 1
ATOM 8759 C C . SER B 1 537 ? 13.065 24.070 -76.316 1.00 32.85 537 SER B C 1
ATOM 8760 O O . SER B 1 537 ? 13.047 23.697 -75.142 1.00 33.37 537 SER B O 1
ATOM 8763 N N . ASP B 1 538 ? 13.975 23.656 -77.190 1.00 32.35 538 ASP B N 1
ATOM 8764 C CA . ASP B 1 538 ? 15.191 22.997 -76.739 1.00 32.25 538 ASP B CA 1
ATOM 8765 C C . ASP B 1 538 ? 16.140 24.113 -76.352 1.00 35.12 538 ASP B C 1
ATOM 8766 O O . ASP B 1 538 ? 16.962 24.553 -77.155 1.00 38.68 538 ASP B O 1
ATOM 8771 N N . ILE B 1 539 ? 16.018 24.546 -75.102 1.00 36.33 539 ILE B N 1
ATOM 8772 C CA . ILE B 1 539 ? 16.517 25.839 -74.646 1.00 37.98 539 ILE B CA 1
ATOM 8773 C C . ILE B 1 539 ? 18.015 26.051 -74.876 1.00 40.86 539 ILE B C 1
ATOM 8774 O O . ILE B 1 539 ? 18.448 27.156 -75.211 1.00 42.30 539 ILE B O 1
ATOM 8779 N N . SER B 1 540 ? 18.806 24.998 -74.709 1.00 41.42 540 SER B N 1
ATOM 8780 C CA . SER B 1 540 ? 20.250 25.130 -74.876 1.00 42.59 540 SER B CA 1
ATOM 8781 C C . SER B 1 540 ? 20.786 24.512 -76.167 1.00 39.83 540 SER B C 1
ATOM 8782 O O . SER B 1 540 ? 21.999 24.371 -76.322 1.00 40.09 540 SER B O 1
ATOM 8785 N N . SER B 1 541 ? 19.883 24.141 -77.073 1.00 32.11 541 SER B N 1
ATOM 8786 C CA . SER B 1 541 ? 20.249 23.591 -78.382 1.00 47.07 541 SER B CA 1
ATOM 8787 C C . SER B 1 541 ? 21.231 22.426 -78.294 1.00 44.40 541 SER B C 1
ATOM 8788 O O . SER B 1 541 ? 22.178 22.352 -79.073 1.00 45.49 541 SER B O 1
ATOM 8791 N N . ASN B 1 542 ? 21.021 21.528 -77.340 1.00 45.25 542 ASN B N 1
ATOM 8792 C CA . ASN B 1 542 ? 21.945 20.413 -77.166 1.00 44.09 542 ASN B CA 1
ATOM 8793 C C . ASN B 1 542 ? 21.269 19.051 -77.055 1.00 41.15 542 ASN B C 1
ATOM 8794 O O . ASN B 1 542 ? 21.893 18.077 -76.642 1.00 44.11 542 ASN B O 1
ATOM 8799 N N . SER B 1 543 ? 19.995 18.980 -77.421 1.00 37.24 543 SER B N 1
ATOM 8800 C CA . SER B 1 543 ? 19.303 17.698 -77.435 1.00 29.92 543 SER B CA 1
ATOM 8801 C C . SER B 1 543 ? 19.363 17.061 -78.818 1.00 36.80 543 SER B C 1
ATOM 8802 O O . SER B 1 543 ? 19.424 17.757 -79.834 1.00 35.08 543 SER B O 1
ATOM 8805 N N . THR B 1 544 ? 19.350 15.732 -78.849 1.00 36.68 544 THR B N 1
ATOM 8806 C CA . THR B 1 544 ? 19.301 14.993 -80.104 1.00 36.46 544 THR B CA 1
ATOM 8807 C C . THR B 1 544 ? 18.183 13.956 -80.048 1.00 39.14 544 THR B C 1
ATOM 8808 O O . THR B 1 544 ? 17.776 13.528 -78.968 1.00 28.59 544 THR B O 1
ATOM 8812 N N . GLY B 1 545 ? 17.686 13.563 -81.217 1.00 31.48 545 GLY B N 1
ATOM 8813 C CA . GLY B 1 545 ? 16.625 12.576 -81.305 1.00 33.12 545 GLY B CA 1
ATOM 8814 C C . GLY B 1 545 ? 15.303 13.043 -80.728 1.00 32.61 545 GLY B C 1
ATOM 8815 O O . GLY B 1 545 ? 14.485 12.231 -80.297 1.00 29.45 545 GLY B O 1
ATOM 8816 N N . ILE B 1 546 ? 15.086 14.355 -80.732 1.00 35.00 546 ILE B N 1
ATOM 8817 C CA . ILE B 1 546 ? 13.820 14.924 -80.282 1.00 26.39 546 ILE B CA 1
ATOM 8818 C C . ILE B 1 546 ? 12.819 14.953 -81.433 1.00 33.97 546 ILE B C 1
ATOM 8819 O O . ILE B 1 546 ? 13.039 15.627 -82.442 1.00 32.56 546 ILE B O 1
ATOM 8824 N N . LEU B 1 547 ? 11.717 14.226 -81.277 1.00 32.05 547 LEU B N 1
ATOM 8825 C CA . LEU B 1 547 ? 10.731 14.113 -82.344 1.00 29.28 547 LEU B CA 1
ATOM 8826 C C . LEU B 1 547 ? 9.414 14.779 -81.968 1.00 29.56 547 LEU B C 1
ATOM 8827 O O . LEU B 1 547 ? 8.758 14.379 -81.006 1.00 30.07 547 LEU B O 1
ATOM 8832 N N . LEU B 1 548 ? 9.030 15.793 -82.734 1.00 32.22 548 LEU B N 1
ATOM 8833 C CA . LEU B 1 548 ? 7.745 16.450 -82.543 1.00 31.41 548 LEU B CA 1
ATOM 8834 C C . LEU B 1 548 ? 6.795 16.045 -83.661 1.00 28.66 548 LEU B C 1
ATOM 8835 O O . LEU B 1 548 ? 7.101 16.235 -84.841 1.00 26.69 548 LEU B O 1
ATOM 8840 N N . SER B 1 549 ? 5.649 15.483 -83.286 1.00 24.94 549 SER B N 1
ATOM 8841 C CA . SER B 1 549 ? 4.669 15.012 -84.259 1.00 27.56 549 SER B CA 1
ATOM 8842 C C . SER B 1 549 ? 3.251 15.417 -83.882 1.00 28.97 549 SER B C 1
ATOM 8843 O O . SER B 1 549 ? 2.772 15.093 -82.797 1.00 29.73 549 SER B O 1
ATOM 8846 N N . GLY B 1 550 ? 2.586 16.129 -84.786 1.00 27.49 550 GLY B N 1
ATOM 8847 C CA . GLY B 1 550 ? 1.162 16.388 -84.665 1.00 27.99 550 GLY B CA 1
ATOM 8848 C C . GLY B 1 550 ? 0.728 17.384 -83.604 1.00 27.28 550 GLY B C 1
ATOM 8849 O O . GLY B 1 550 ? -0.432 17.382 -83.202 1.00 27.92 550 GLY B O 1
ATOM 8850 N N . VAL B 1 551 ? 1.640 18.249 -83.169 1.00 28.47 551 VAL B N 1
ATOM 8851 C CA . VAL B 1 551 ? 1.342 19.218 -82.113 1.00 27.02 551 VAL B CA 1
ATOM 8852 C C . VAL B 1 551 ? 0.617 20.456 -82.643 1.00 29.70 551 VAL B C 1
ATOM 8853 O O . VAL B 1 551 ? 1.087 21.107 -83.580 1.00 30.28 551 VAL B O 1
ATOM 8857 N N . ALA B 1 552 ? -0.525 20.775 -82.037 1.00 27.40 552 ALA B N 1
ATOM 8858 C CA . ALA B 1 552 ? -1.323 21.932 -82.438 1.00 31.03 552 ALA B CA 1
ATOM 8859 C C . ALA B 1 552 ? -0.892 23.210 -81.719 1.00 32.82 552 ALA B C 1
ATOM 8860 O O . ALA B 1 552 ? -1.187 23.398 -80.540 1.00 36.57 552 ALA B O 1
ATOM 8862 N N . PHE B 1 553 ? -0.203 24.091 -82.437 1.00 32.39 553 PHE B N 1
ATOM 8863 C CA . PHE B 1 553 ? 0.275 25.344 -81.856 1.00 32.68 553 PHE B CA 1
ATOM 8864 C C . PHE B 1 553 ? -0.652 26.528 -82.123 1.00 31.59 553 PHE B C 1
ATOM 8865 O O . PHE B 1 553 ? -1.178 26.687 -83.224 1.00 30.76 553 PHE B O 1
ATOM 8873 N N . ASP B 1 554 ? -0.851 27.347 -81.094 1.00 31.96 554 ASP B N 1
ATOM 8874 C CA . ASP B 1 554 ? -1.502 28.643 -81.232 1.00 30.93 554 ASP B CA 1
ATOM 8875 C C . ASP B 1 554 ? -0.713 29.464 -82.250 1.00 30.99 554 ASP B C 1
ATOM 8876 O O . ASP B 1 554 ? 0.492 29.661 -82.085 1.00 30.18 554 ASP B O 1
ATOM 8881 N N . GLU B 1 555 ? -1.377 29.936 -83.301 1.00 30.64 555 GLU B N 1
ATOM 8882 C CA . GLU B 1 555 ? -0.677 30.657 -84.363 1.00 30.91 555 GLU B CA 1
ATOM 8883 C C . GLU B 1 555 ? -0.099 31.983 -83.864 1.00 31.44 555 GLU B C 1
ATOM 8884 O O . GLU B 1 555 ? 0.866 32.500 -84.429 1.00 32.29 555 GLU B O 1
ATOM 8890 N N . ALA B 1 556 ? -0.677 32.518 -82.793 1.00 32.58 556 ALA B N 1
ATOM 8891 C CA . ALA B 1 556 ? -0.223 33.786 -82.231 1.00 31.95 556 ALA B CA 1
ATOM 8892 C C . ALA B 1 556 ? 1.056 33.622 -81.409 1.00 33.32 556 ALA B C 1
ATOM 8893 O O . ALA B 1 556 ? 1.641 34.611 -80.962 1.00 36.26 556 ALA B O 1
ATOM 8895 N N . LEU B 1 557 ? 1.479 32.377 -81.199 1.00 31.44 557 LEU B N 1
ATOM 8896 C CA . LEU B 1 557 ? 2.730 32.102 -80.490 1.00 33.31 557 LEU B CA 1
ATOM 8897 C C . LEU B 1 557 ? 3.903 32.757 -81.209 1.00 36.98 557 LEU B C 1
ATOM 8898 O O . LEU B 1 557 ? 4.087 32.555 -82.410 1.00 37.00 557 LEU B O 1
ATOM 8903 N N . THR B 1 558 ? 4.690 33.542 -80.479 1.00 35.82 558 THR B N 1
ATOM 8904 C CA . THR B 1 558 ? 5.856 34.196 -81.066 1.00 39.20 558 THR B CA 1
ATOM 8905 C C . THR B 1 558 ? 6.877 33.165 -81.535 1.00 40.01 558 THR B C 1
ATOM 8906 O O . THR B 1 558 ? 7.422 33.269 -82.635 1.00 42.11 558 THR B O 1
ATOM 8910 N N . THR B 1 559 ? 7.129 32.167 -80.696 1.00 39.61 559 THR B N 1
ATOM 8911 C CA . THR B 1 559 ? 8.040 31.087 -81.049 1.00 39.93 559 THR B CA 1
ATOM 8912 C C . THR B 1 559 ? 7.368 29.733 -80.856 1.00 39.99 559 THR B C 1
ATOM 8913 O O . THR B 1 559 ? 7.214 29.266 -79.729 1.00 43.82 559 THR B O 1
ATOM 8917 N N . LYS B 1 560 ? 6.960 29.108 -81.955 1.00 38.84 560 LYS B N 1
ATOM 8918 C CA . LYS B 1 560 ? 6.307 27.806 -81.879 1.00 37.79 560 LYS B CA 1
ATOM 8919 C C . LYS B 1 560 ? 7.291 26.719 -81.464 1.00 37.96 560 LYS B C 1
ATOM 8920 O O . LYS B 1 560 ? 7.070 26.006 -80.483 1.00 37.00 560 LYS B O 1
ATOM 8926 N N . VAL B 1 561 ? 8.377 26.595 -82.220 1.00 39.57 561 VAL B N 1
ATOM 8927 C CA . VAL B 1 561 ? 9.393 25.583 -81.949 1.00 37.90 561 VAL B CA 1
ATOM 8928 C C . VAL B 1 561 ? 10.804 26.145 -82.094 1.00 37.63 561 VAL B C 1
ATOM 8929 O O . VAL B 1 561 ? 11.150 26.736 -83.119 1.00 36.47 561 VAL B O 1
ATOM 8933 N N . TYR B 1 562 ? 11.608 25.966 -81.049 1.00 36.71 562 TYR B N 1
ATOM 8934 C CA . TYR B 1 562 ? 13.028 26.282 -81.098 1.00 36.51 562 TYR B CA 1
ATOM 8935 C C . TYR B 1 562 ? 13.829 24.996 -80.965 1.00 38.64 562 TYR B C 1
ATOM 8936 O O . TYR B 1 562 ? 13.954 24.438 -79.872 1.00 41.30 562 TYR B O 1
ATOM 8945 N N . LEU B 1 563 ? 14.367 24.528 -82.085 1.00 36.92 563 LEU B N 1
ATOM 8946 C CA . LEU B 1 563 ? 14.993 23.215 -82.138 1.00 35.94 563 LEU B CA 1
ATOM 8947 C C . LEU B 1 563 ? 15.941 23.109 -83.329 1.00 38.73 563 LEU B C 1
ATOM 8948 O O . LEU B 1 563 ? 15.619 23.545 -84.433 1.00 42.15 563 LEU B O 1
ATOM 8953 N N . ASP B 1 564 ? 17.114 22.531 -83.101 1.00 37.95 564 ASP B N 1
ATOM 8954 C CA . ASP B 1 564 ? 18.058 22.302 -84.181 1.00 38.45 564 ASP B CA 1
ATOM 8955 C C . ASP B 1 564 ? 17.669 21.024 -84.904 1.00 38.63 564 ASP B C 1
ATOM 8956 O O . ASP B 1 564 ? 17.898 19.921 -84.403 1.00 36.41 564 ASP B O 1
ATOM 8961 N N . THR B 1 565 ? 17.085 21.182 -86.089 1.00 39.13 565 THR B N 1
ATOM 8962 C CA . THR B 1 565 ? 16.632 20.045 -86.877 1.00 39.27 565 THR B CA 1
ATOM 8963 C C . THR B 1 565 ? 17.521 19.803 -88.089 1.00 38.93 565 THR B C 1
ATOM 8964 O O . THR B 1 565 ? 17.064 19.259 -89.098 1.00 38.09 565 THR B O 1
ATOM 8968 N N . SER B 1 566 ? 18.783 20.211 -87.998 1.00 38.36 566 SER B N 1
ATOM 8969 C CA . SER B 1 566 ? 19.732 19.923 -89.065 1.00 38.93 566 SER B CA 1
ATOM 8970 C C . SER B 1 566 ? 19.970 18.418 -89.102 1.00 40.58 566 SER B C 1
ATOM 8971 O O . SER B 1 566 ? 19.730 17.721 -88.116 1.00 42.69 566 SER B O 1
ATOM 8974 N N . ILE B 1 567 ? 20.438 17.931 -90.246 1.00 43.68 567 ILE B N 1
ATOM 8975 C CA . ILE B 1 567 ? 20.430 16.504 -90.564 1.00 44.75 567 ILE B CA 1
ATOM 8976 C C . ILE B 1 567 ? 21.151 15.611 -89.537 1.00 46.76 567 ILE B C 1
ATOM 8977 O O . ILE B 1 567 ? 20.772 14.456 -89.338 1.00 48.22 567 ILE B O 1
ATOM 8982 N N . THR B 1 568 ? 22.177 16.143 -88.880 1.00 45.48 568 THR B N 1
ATOM 8983 C CA . THR B 1 568 ? 22.976 15.343 -87.953 1.00 46.41 568 THR B CA 1
ATOM 8984 C C . THR B 1 568 ? 22.377 15.223 -86.545 1.00 44.00 568 THR B C 1
ATOM 8985 O O . THR B 1 568 ? 22.762 14.339 -85.779 1.00 40.78 568 THR B O 1
ATOM 8989 N N . THR B 1 569 ? 21.440 16.104 -86.205 1.00 42.57 569 THR B N 1
ATOM 8990 C CA . THR B 1 569 ? 20.907 16.162 -84.840 1.00 39.66 569 THR B CA 1
ATOM 8991 C C . THR B 1 569 ? 19.861 15.094 -84.517 1.00 38.30 569 THR B C 1
ATOM 8992 O O . THR B 1 569 ? 19.555 14.873 -83.348 1.00 37.74 569 THR B O 1
ATOM 8996 N N . ARG B 1 570 ? 19.296 14.466 -85.547 1.00 36.96 570 ARG B N 1
ATOM 8997 C CA . ARG B 1 570 ? 18.213 13.487 -85.391 1.00 38.61 570 ARG B CA 1
ATOM 8998 C C . ARG B 1 570 ? 16.939 14.100 -84.805 1.00 38.17 570 ARG B C 1
ATOM 8999 O O . ARG B 1 570 ? 16.016 13.377 -84.433 1.00 38.02 570 ARG B O 1
ATOM 9007 N N . ASN B 1 571 ? 16.891 15.425 -84.710 1.00 35.97 571 ASN B N 1
ATOM 9008 C CA . ASN B 1 571 ? 15.669 16.115 -84.307 1.00 33.22 571 ASN B CA 1
ATOM 9009 C C . ASN B 1 571 ? 14.782 16.383 -85.521 1.00 34.42 571 ASN B C 1
ATOM 9010 O O . ASN B 1 571 ? 15.251 16.905 -86.536 1.00 35.67 571 ASN B O 1
ATOM 9015 N N . LYS B 1 572 ? 13.504 16.023 -85.426 1.00 34.49 572 LYS B N 1
ATOM 9016 C CA . LYS B 1 572 ? 12.590 16.202 -86.551 1.00 35.81 572 LYS B CA 1
ATOM 9017 C C . LYS B 1 572 ? 11.193 16.645 -86.124 1.00 36.74 572 LYS B C 1
ATOM 9018 O O . LYS B 1 572 ? 10.707 16.284 -85.050 1.00 38.14 572 LYS B O 1
ATOM 9024 N N . VAL B 1 573 ? 10.562 17.439 -86.982 1.00 33.21 573 VAL B N 1
ATOM 9025 C CA . VAL B 1 573 ? 9.196 17.903 -86.775 1.00 32.48 573 VAL B CA 1
ATOM 9026 C C . VAL B 1 573 ? 8.298 17.468 -87.932 1.00 33.06 573 VAL B C 1
ATOM 9027 O O . VAL B 1 573 ? 8.647 17.656 -89.096 1.00 33.45 573 VAL B O 1
ATOM 9031 N N . ILE B 1 574 ? 7.147 16.884 -87.610 1.00 31.87 574 ILE B N 1
ATOM 9032 C CA . ILE B 1 574 ? 6.150 16.551 -88.622 1.00 30.85 574 ILE B CA 1
ATOM 9033 C C . ILE B 1 574 ? 4.749 16.973 -88.167 1.00 31.20 574 ILE B C 1
ATOM 9034 O O . ILE B 1 574 ? 4.344 16.724 -87.030 1.00 32.01 574 ILE B O 1
ATOM 9039 N N . ASN B 1 575 ? 4.034 17.644 -89.067 1.00 30.39 575 ASN B N 1
ATOM 9040 C CA . ASN B 1 575 ? 2.659 18.091 -88.843 1.00 29.54 575 ASN B CA 1
ATOM 9041 C C . ASN B 1 575 ? 2.455 18.863 -87.537 1.00 32.82 575 ASN B C 1
ATOM 9042 O O . ASN B 1 575 ? 1.532 18.582 -86.771 1.00 34.95 575 ASN B O 1
ATOM 9047 N N . CYS B 1 576 ? 3.316 19.844 -87.293 1.00 30.21 576 CYS B N 1
ATOM 9048 C CA . CYS B 1 576 ? 3.094 20.791 -86.212 1.00 29.24 576 CYS B CA 1
ATOM 9049 C C . CYS B 1 576 ? 2.730 22.131 -86.836 1.00 30.24 576 CYS B C 1
ATOM 9050 O O . CYS B 1 576 ? 3.476 22.657 -87.658 1.00 31.22 576 CYS B O 1
ATOM 9053 N N . SER B 1 577 ? 1.577 22.674 -86.459 1.00 30.50 577 SER B N 1
ATOM 9054 C CA . SER B 1 577 ? 1.034 23.836 -87.158 1.00 31.05 577 SER B CA 1
ATOM 9055 C C . SER B 1 577 ? 1.893 25.082 -86.940 1.00 30.14 577 SER B C 1
ATOM 9056 O O . SER B 1 577 ? 2.317 25.375 -85.826 1.00 29.32 577 SER B O 1
ATOM 9059 N N . GLY B 1 578 ? 2.149 25.805 -88.025 1.00 30.27 578 GLY B N 1
ATOM 9060 C CA . GLY B 1 578 ? 2.994 26.985 -87.992 1.00 31.94 578 GLY B CA 1
ATOM 9061 C C . GLY B 1 578 ? 4.469 26.633 -87.971 1.00 33.88 578 GLY B C 1
ATOM 9062 O O . GLY B 1 578 ? 5.323 27.505 -87.843 1.00 37.03 578 GLY B O 1
ATOM 9063 N N . VAL B 1 579 ? 4.765 25.343 -88.096 1.00 34.83 579 VAL B N 1
ATOM 9064 C CA . VAL B 1 579 ? 6.139 24.858 -88.120 1.00 37.20 579 VAL B CA 1
ATOM 9065 C C . VAL B 1 579 ? 6.297 23.941 -89.324 1.00 36.99 579 VAL B C 1
ATOM 9066 O O . VAL B 1 579 ? 5.529 22.998 -89.488 1.00 37.10 579 VAL B O 1
ATOM 9070 N N . PRO B 1 580 ? 7.301 24.204 -90.168 1.00 39.71 580 PRO B N 1
ATOM 9071 C CA . PRO B 1 580 ? 7.505 23.391 -91.370 1.00 39.70 580 PRO B CA 1
ATOM 9072 C C . PRO B 1 580 ? 7.953 21.982 -91.029 1.00 34.79 580 PRO B C 1
ATOM 9073 O O . PRO B 1 580 ? 8.700 21.802 -90.067 1.00 35.47 580 PRO B O 1
ATOM 9077 N N . ASP B 1 581 ? 7.500 21.002 -91.802 1.00 32.89 581 ASP B N 1
ATOM 9078 C CA . ASP B 1 581 ? 8.016 19.649 -91.677 1.00 35.61 581 ASP B CA 1
ATOM 9079 C C . ASP B 1 581 ? 9.525 19.687 -91.890 1.00 36.35 581 ASP B C 1
ATOM 9080 O O . ASP B 1 581 ? 10.014 20.410 -92.758 1.00 38.02 581 ASP B O 1
ATOM 9085 N N . THR B 1 582 ? 10.258 18.899 -91.110 1.00 35.11 582 THR B N 1
ATOM 9086 C CA . THR B 1 582 ? 11.711 18.853 -91.231 1.00 32.88 582 THR B CA 1
ATOM 9087 C C . THR B 1 582 ? 12.131 18.235 -92.553 1.00 33.55 582 THR B C 1
ATOM 9088 O O . THR B 1 582 ? 11.742 17.117 -92.891 1.00 30.84 582 THR B O 1
ATOM 9092 N N . ILE B 1 583 ? 12.926 18.989 -93.300 1.00 36.60 583 ILE B N 1
ATOM 9093 C CA . ILE B 1 583 ? 13.367 18.569 -94.614 1.00 38.77 583 ILE B CA 1
ATOM 9094 C C . ILE B 1 583 ? 14.828 18.152 -94.582 1.00 35.53 583 ILE B C 1
ATOM 9095 O O . ILE B 1 583 ? 15.656 18.820 -93.967 1.00 36.04 583 ILE B O 1
ATOM 9100 N N . ALA B 1 584 ? 15.142 17.048 -95.251 1.00 36.46 584 ALA B N 1
ATOM 9101 C CA . ALA B 1 584 ? 16.525 16.624 -95.403 1.00 38.79 584 ALA B CA 1
ATOM 9102 C C . ALA B 1 584 ? 17.240 17.625 -96.301 1.00 40.03 584 ALA B C 1
ATOM 9103 O O . ALA B 1 584 ? 16.931 17.745 -97.488 1.00 37.44 584 ALA B O 1
ATOM 9105 N N . ARG B 1 585 ? 18.193 18.349 -95.728 1.00 42.20 585 ARG B N 1
ATOM 9106 C CA . ARG B 1 585 ? 18.862 19.425 -96.443 1.00 43.31 585 ARG B CA 1
ATOM 9107 C C . ARG B 1 585 ? 20.246 19.683 -95.874 1.00 44.38 585 ARG B C 1
ATOM 9108 O O . ARG B 1 585 ? 20.532 19.344 -94.725 1.00 42.95 585 ARG B O 1
ATOM 9116 N N . GLY B 1 586 ? 21.107 20.270 -96.697 1.00 46.33 586 GLY B N 1
ATOM 9117 C CA . GLY B 1 586 ? 22.427 20.676 -96.257 1.00 45.56 586 GLY B CA 1
ATOM 9118 C C . GLY B 1 586 ? 23.416 20.646 -97.402 1.00 45.75 586 GLY B C 1
ATOM 9119 O O . GLY B 1 586 ? 23.033 20.475 -98.561 1.00 45.24 586 GLY B O 1
ATOM 9120 N N . SER B 1 587 ? 24.692 20.808 -97.071 1.00 45.37 587 SER B N 1
ATOM 9121 C CA . SER B 1 587 ? 25.758 20.825 -98.067 1.00 46.31 587 SER B CA 1
ATOM 9122 C C . SER B 1 587 ? 26.012 19.438 -98.646 1.00 43.78 587 SER B C 1
ATOM 9123 O O . SER B 1 587 ? 25.503 18.438 -98.138 1.00 40.64 587 SER B O 1
ATOM 9126 N N . THR B 1 588 ? 26.813 19.388 -99.707 1.00 46.96 588 THR B N 1
ATOM 9127 C CA . THR B 1 588 ? 27.187 18.128 -100.339 1.00 47.52 588 THR B CA 1
ATOM 9128 C C . THR B 1 588 ? 27.901 17.229 -99.329 1.00 50.81 588 THR B C 1
ATOM 9129 O O . THR B 1 588 ? 27.722 16.009 -99.326 1.00 50.27 588 THR B O 1
ATOM 9133 N N . ALA B 1 589 ? 28.705 17.844 -98.468 1.00 53.02 589 ALA B N 1
ATOM 9134 C CA . ALA B 1 589 ? 29.420 17.118 -97.424 1.00 57.79 589 ALA B CA 1
ATOM 9135 C C . ALA B 1 589 ? 28.461 16.451 -96.433 1.00 57.21 589 ALA B C 1
ATOM 9136 O O . ALA B 1 589 ? 28.806 15.448 -95.809 1.00 56.33 589 ALA B O 1
ATOM 9138 N N . ASN B 1 590 ? 27.266 17.016 -96.285 1.00 56.34 590 ASN B N 1
ATOM 9139 C CA . ASN B 1 590 ? 26.285 16.494 -95.337 1.00 55.79 590 ASN B CA 1
ATOM 9140 C C . ASN B 1 590 ? 25.246 15.548 -95.945 1.00 53.89 590 ASN B C 1
ATOM 9141 O O . ASN B 1 590 ? 24.240 15.242 -95.305 1.00 51.59 590 ASN B O 1
ATOM 9146 N N . ARG B 1 591 ? 25.477 15.096 -97.176 1.00 51.64 591 ARG B N 1
ATOM 9147 C CA . ARG B 1 591 ? 24.634 14.058 -97.765 1.00 48.46 591 ARG B CA 1
ATOM 9148 C C . ARG B 1 591 ? 24.686 12.786 -96.920 1.00 50.00 591 ARG B C 1
ATOM 9149 O O . ARG B 1 591 ? 25.758 12.401 -96.454 1.00 53.54 591 ARG B O 1
ATOM 9157 N N . PRO B 1 592 ? 23.527 12.138 -96.709 1.00 48.27 592 PRO B N 1
ATOM 9158 C CA . PRO B 1 592 ? 23.446 10.880 -95.955 1.00 49.23 592 PRO B CA 1
ATOM 9159 C C . PRO B 1 592 ? 24.394 9.840 -96.544 1.00 50.86 592 PRO B C 1
ATOM 9160 O O . PRO B 1 592 ? 24.448 9.700 -97.763 1.00 50.12 592 PRO B O 1
ATOM 9164 N N . ALA B 1 593 ? 25.120 9.122 -95.694 1.00 56.42 593 ALA B N 1
ATOM 9165 C CA . ALA B 1 593 ? 26.091 8.136 -96.164 1.00 60.50 593 ALA B CA 1
ATOM 9166 C C . ALA B 1 593 ? 25.451 6.895 -96.776 1.00 61.70 593 ALA B C 1
ATOM 9167 O O . ALA B 1 593 ? 25.925 6.384 -97.789 1.00 64.55 593 ALA B O 1
ATOM 9169 N N . ASN B 1 594 ? 24.385 6.408 -96.154 1.00 61.74 594 ASN B N 1
ATOM 9170 C CA . ASN B 1 594 ? 23.675 5.238 -96.660 1.00 65.46 594 ASN B CA 1
ATOM 9171 C C . ASN B 1 594 ? 22.170 5.482 -96.709 1.00 60.68 594 ASN B C 1
ATOM 9172 O O . ASN B 1 594 ? 21.415 4.932 -95.906 1.00 57.66 594 ASN B O 1
ATOM 9177 N N . PRO B 1 595 ? 21.729 6.299 -97.675 1.00 55.55 595 PRO B N 1
ATOM 9178 C CA . PRO B 1 595 ? 20.321 6.689 -97.783 1.00 51.19 595 PRO B CA 1
ATOM 9179 C C . PRO B 1 595 ? 19.422 5.563 -98.276 1.00 45.79 595 PRO B C 1
ATOM 9180 O O . PRO B 1 595 ? 19.882 4.643 -98.955 1.00 44.64 595 PRO B O 1
ATOM 9184 N N . GLN B 1 596 ? 18.137 5.664 -97.958 1.00 43.76 596 GLN B N 1
ATOM 9185 C CA . GLN B 1 596 ? 17.172 4.675 -98.405 1.00 44.01 596 GLN B CA 1
ATOM 9186 C C . GLN B 1 596 ? 16.939 4.908 -99.886 1.00 40.68 596 GLN B C 1
ATOM 9187 O O . GLN B 1 596 ? 17.368 5.925 -100.429 1.00 40.97 596 GLN B O 1
ATOM 9193 N N . ALA B 1 597 ? 16.270 3.970 -100.542 1.00 40.02 597 ALA B N 1
ATOM 9194 C CA . ALA B 1 597 ? 16.042 4.093 -101.974 1.00 41.00 597 ALA B CA 1
ATOM 9195 C C . ALA B 1 597 ? 15.153 5.306 -102.229 1.00 39.34 597 ALA B C 1
ATOM 9196 O O . ALA B 1 597 ? 14.197 5.535 -101.489 1.00 35.74 597 ALA B O 1
ATOM 9198 N N . SER B 1 598 ? 15.513 6.098 -103.241 1.00 38.12 598 SER B N 1
ATOM 9199 C CA . SER B 1 598 ? 14.745 7.277 -103.657 1.00 37.43 598 SER B CA 1
ATOM 9200 C C . SER B 1 598 ? 14.765 8.410 -102.627 1.00 36.90 598 SER B C 1
ATOM 9201 O O . SER B 1 598 ? 13.915 9.300 -102.661 1.00 36.03 598 SER B O 1
ATOM 9204 N N . TYR B 1 599 ? 15.745 8.374 -101.726 1.00 37.13 599 TYR B N 1
ATOM 9205 C CA . TYR B 1 599 ? 15.912 9.390 -100.686 1.00 36.81 599 TYR B CA 1
ATOM 9206 C C . TYR B 1 599 ? 16.039 10.784 -101.299 1.00 38.02 599 TYR B C 1
ATOM 9207 O O . TYR B 1 599 ? 16.869 11.006 -102.183 1.00 39.20 599 TYR B O 1
ATOM 9216 N N . GLN B 1 600 ? 15.217 11.721 -100.833 1.00 35.58 600 GLN B N 1
ATOM 9217 C CA . GLN B 1 600 ? 15.270 13.089 -101.343 1.00 36.08 600 GLN B CA 1
ATOM 9218 C C . GLN B 1 600 ? 16.024 14.021 -100.397 1.00 36.29 600 GLN B C 1
ATOM 9219 O O . GLN B 1 600 ? 15.746 14.076 -99.198 1.00 37.54 600 GLN B O 1
ATOM 9225 N N . TYR B 1 601 ? 16.977 14.755 -100.960 1.00 34.76 601 TYR B N 1
ATOM 9226 C CA . TYR B 1 601 ? 17.861 15.621 -100.192 1.00 35.68 601 TYR B CA 1
ATOM 9227 C C . TYR B 1 601 ? 18.010 16.966 -100.897 1.00 38.45 601 TYR B C 1
ATOM 9228 O O . TYR B 1 601 ? 18.299 17.012 -102.092 1.00 40.57 601 TYR B O 1
ATOM 9237 N N . TYR B 1 602 ? 17.796 18.061 -100.176 1.00 37.27 602 TYR B N 1
ATOM 9238 C CA . TYR B 1 602 ? 18.046 19.371 -100.763 1.00 37.78 602 TYR B CA 1
ATOM 9239 C C . TYR B 1 602 ? 19.503 19.754 -100.542 1.00 40.73 602 TYR B C 1
ATOM 9240 O O . TYR B 1 602 ? 19.927 19.992 -99.413 1.00 42.98 602 TYR B O 1
ATOM 9249 N N . ASP B 1 603 ? 20.263 19.815 -101.628 1.00 42.76 603 ASP B N 1
ATOM 9250 C CA . ASP B 1 603 ? 21.685 20.123 -101.557 1.00 41.09 603 ASP B CA 1
ATOM 9251 C C . ASP B 1 603 ? 21.910 21.634 -101.598 1.00 42.67 603 ASP B C 1
ATOM 9252 O O . ASP B 1 603 ? 21.709 22.270 -102.634 1.00 43.16 603 ASP B O 1
ATOM 9257 N N . THR B 1 604 ? 22.322 22.205 -100.468 1.00 45.46 604 THR B N 1
ATOM 9258 C CA . THR B 1 604 ? 22.493 23.653 -100.361 1.00 47.63 604 THR B CA 1
ATOM 9259 C C . THR B 1 604 ? 23.715 24.146 -101.128 1.00 51.53 604 THR B C 1
ATOM 9260 O O . THR B 1 604 ? 23.786 25.316 -101.504 1.00 55.58 604 THR B O 1
ATOM 9264 N N . THR B 1 605 ? 24.682 23.260 -101.345 1.00 50.94 605 THR B N 1
ATOM 9265 C CA . THR B 1 605 ? 25.841 23.586 -102.169 1.00 49.62 605 THR B CA 1
ATOM 9266 C C . THR B 1 605 ? 25.416 23.783 -103.624 1.00 51.07 605 THR B C 1
ATOM 9267 O O . THR B 1 605 ? 25.813 24.752 -104.274 1.00 51.66 605 THR B O 1
ATOM 9271 N N . LEU B 1 606 ? 24.618 22.848 -104.130 1.00 51.32 606 LEU B N 1
ATOM 9272 C CA . LEU B 1 606 ? 24.132 22.912 -105.505 1.00 51.08 606 LEU B CA 1
ATOM 9273 C C . LEU B 1 606 ? 22.899 23.805 -105.631 1.00 49.77 606 LEU B C 1
ATOM 9274 O O . LEU B 1 606 ? 22.660 24.396 -106.682 1.00 50.98 606 LEU B O 1
ATOM 9279 N N . GLY B 1 607 ? 22.120 23.895 -104.558 1.00 47.66 607 GLY B N 1
ATOM 9280 C CA . GLY B 1 607 ? 20.901 24.687 -104.561 1.00 47.26 607 GLY B CA 1
ATOM 9281 C C . GLY B 1 607 ? 19.757 24.021 -105.307 1.00 47.46 607 GLY B C 1
ATOM 9282 O O . GLY B 1 607 ? 18.887 24.691 -105.865 1.00 47.74 607 GLY B O 1
ATOM 9283 N N . ILE B 1 608 ? 19.755 22.693 -105.306 1.00 45.36 608 ILE B N 1
ATOM 9284 C CA . ILE B 1 608 ? 18.712 21.914 -105.961 1.00 44.24 608 ILE B CA 1
ATOM 9285 C C . ILE B 1 608 ? 18.382 20.685 -105.123 1.00 41.49 608 ILE B C 1
ATOM 9286 O O . ILE B 1 608 ? 19.208 20.229 -104.335 1.00 35.01 608 ILE B O 1
ATOM 9291 N N . PRO B 1 609 ? 17.168 20.143 -105.284 1.00 39.54 609 PRO B N 1
ATOM 9292 C CA . PRO B 1 609 ? 16.895 18.845 -104.667 1.00 36.24 609 PRO B CA 1
ATOM 9293 C C . PRO B 1 609 ? 17.582 17.724 -105.441 1.00 36.58 609 PRO B C 1
ATOM 9294 O O . PRO B 1 609 ? 17.713 17.819 -106.661 1.00 37.63 609 PRO B O 1
ATOM 9298 N N . ILE B 1 610 ? 18.034 16.689 -104.744 1.00 36.31 610 ILE B N 1
ATOM 9299 C CA . ILE B 1 610 ? 18.604 15.528 -105.413 1.00 39.05 610 ILE B CA 1
ATOM 9300 C C . ILE B 1 610 ? 18.004 14.242 -104.862 1.00 38.56 610 ILE B C 1
ATOM 9301 O O . ILE B 1 610 ? 17.508 14.207 -103.734 1.00 38.11 610 ILE B O 1
ATOM 9306 N N . TRP B 1 611 ? 18.045 13.189 -105.671 1.00 38.36 611 TRP B N 1
ATOM 9307 C CA . TRP B 1 611 ? 17.456 11.910 -105.300 1.00 38.38 611 TRP B CA 1
ATOM 9308 C C . TRP B 1 611 ? 18.460 10.770 -105.401 1.00 41.46 611 TRP B C 1
ATOM 9309 O O . TRP B 1 611 ? 19.189 10.654 -106.389 1.00 43.39 611 TRP B O 1
ATOM 9320 N N . TRP B 1 612 ? 18.500 9.939 -104.366 1.00 37.09 612 TRP B N 1
ATOM 9321 C CA . TRP B 1 612 ? 19.369 8.769 -104.360 1.00 39.74 612 TRP B CA 1
ATOM 9322 C C . TRP B 1 612 ? 18.763 7.618 -105.147 1.00 40.00 612 TRP B C 1
ATOM 9323 O O . TRP B 1 612 ? 17.691 7.121 -104.807 1.00 38.62 612 TRP B O 1
ATOM 9334 N N . ASN B 1 613 ? 19.454 7.194 -106.199 1.00 44.46 613 ASN B N 1
ATOM 9335 C CA . ASN B 1 613 ? 19.017 6.043 -106.975 1.00 42.75 613 ASN B CA 1
ATOM 9336 C C . ASN B 1 613 ? 19.765 4.800 -106.514 1.00 42.20 613 ASN B C 1
ATOM 9337 O O . ASN B 1 613 ? 20.983 4.716 -106.653 1.00 44.93 613 ASN B O 1
ATOM 9342 N N . SER B 1 614 ? 19.032 3.842 -105.958 1.00 41.01 614 SER B N 1
ATOM 9343 C CA . SER B 1 614 ? 19.637 2.656 -105.363 1.00 44.06 614 SER B CA 1
ATOM 9344 C C . SER B 1 614 ? 20.268 1.736 -106.404 1.00 47.81 614 SER B C 1
ATOM 9345 O O . SER B 1 614 ? 21.226 1.022 -106.111 1.00 49.18 614 SER B O 1
ATOM 9348 N N . VAL B 1 615 ? 19.734 1.752 -107.621 1.00 47.40 615 VAL B N 1
ATOM 9349 C CA . VAL B 1 615 ? 20.260 0.896 -108.678 1.00 46.11 615 VAL B CA 1
ATOM 9350 C C . VAL B 1 615 ? 21.624 1.375 -109.174 1.00 48.02 615 VAL B C 1
ATOM 9351 O O . VAL B 1 615 ? 22.588 0.610 -109.195 1.00 49.47 615 VAL B O 1
ATOM 9355 N N . SER B 1 616 ? 21.702 2.642 -109.569 1.00 46.92 616 SER B N 1
ATOM 9356 C CA . SER B 1 616 ? 22.955 3.218 -110.048 1.00 46.34 616 SER B CA 1
ATOM 9357 C C . SER B 1 616 ? 23.892 3.561 -108.890 1.00 46.63 616 SER B C 1
ATOM 9358 O O . SER B 1 616 ? 25.092 3.742 -109.087 1.00 48.96 616 SER B O 1
ATOM 9361 N N . GLY B 1 617 ? 23.341 3.645 -107.684 1.00 48.00 617 GLY B N 1
ATOM 9362 C CA . GLY B 1 617 ? 24.124 4.011 -106.517 1.00 50.54 617 GLY B CA 1
ATOM 9363 C C . GLY B 1 617 ? 24.683 5.420 -106.594 1.00 53.51 617 GLY B C 1
ATOM 9364 O O . GLY B 1 617 ? 25.826 5.668 -106.206 1.00 53.74 617 GLY B O 1
ATOM 9365 N N . THR B 1 618 ? 23.879 6.347 -107.107 1.00 50.07 618 THR B N 1
ATOM 9366 C CA . THR B 1 618 ? 24.300 7.739 -107.242 1.00 48.74 618 THR B CA 1
ATOM 9367 C C . THR B 1 618 ? 23.180 8.718 -106.908 1.00 44.14 618 THR B C 1
ATOM 9368 O O . THR B 1 618 ? 22.000 8.367 -106.949 1.00 39.22 618 THR B O 1
ATOM 9372 N N . TRP B 1 619 ? 23.563 9.948 -106.577 1.00 45.99 619 TRP B N 1
ATOM 9373 C CA . TRP B 1 619 ? 22.619 11.054 -106.490 1.00 46.64 619 TRP B CA 1
ATOM 9374 C C . TRP B 1 619 ? 22.335 11.620 -107.878 1.00 44.60 619 TRP B C 1
ATOM 9375 O O . TRP B 1 619 ? 23.256 11.854 -108.659 1.00 44.50 619 TRP B O 1
ATOM 9386 N N . LYS B 1 620 ? 21.061 11.845 -108.176 1.00 43.79 620 LYS B N 1
ATOM 9387 C CA . LYS B 1 620 ? 20.659 12.420 -109.455 1.00 43.38 620 LYS B CA 1
ATOM 9388 C C . LYS B 1 620 ? 19.788 13.649 -109.225 1.00 41.20 620 LYS B C 1
ATOM 9389 O O . LYS B 1 620 ? 19.120 13.753 -108.195 1.00 39.44 620 LYS B O 1
ATOM 9395 N N . ASN B 1 621 ? 19.785 14.576 -110.179 1.00 40.93 621 ASN B N 1
ATOM 9396 C CA . ASN B 1 621 ? 18.843 15.684 -110.118 1.00 42.41 621 ASN B CA 1
ATOM 9397 C C . ASN B 1 621 ? 17.488 15.240 -110.655 1.00 43.01 621 ASN B C 1
ATOM 9398 O O . ASN B 1 621 ? 17.318 14.083 -111.041 1.00 42.68 621 ASN B O 1
ATOM 9403 N N . ALA B 1 622 ? 16.528 16.157 -110.681 1.00 43.34 622 ALA B N 1
ATOM 9404 C CA . ALA B 1 622 ? 15.170 15.826 -111.098 1.00 42.00 622 ALA B CA 1
ATOM 9405 C C . ALA B 1 622 ? 15.105 15.446 -112.573 1.00 42.95 622 ALA B C 1
ATOM 9406 O O . ALA B 1 622 ? 14.173 14.765 -112.999 1.00 41.04 622 ALA B O 1
ATOM 9408 N N . ALA B 1 623 ? 16.091 15.897 -113.346 1.00 44.12 623 ALA B N 1
ATOM 9409 C CA . ALA B 1 623 ? 16.171 15.562 -114.763 1.00 43.18 623 ALA B CA 1
ATOM 9410 C C . ALA B 1 623 ? 16.742 14.162 -114.972 1.00 45.56 623 ALA B C 1
ATOM 9411 O O . ALA B 1 623 ? 16.681 13.617 -116.073 1.00 50.07 623 ALA B O 1
ATOM 9413 N N . GLY B 1 624 ? 17.310 13.589 -113.915 1.00 44.20 624 GLY B N 1
ATOM 9414 C CA . GLY B 1 624 ? 17.825 12.232 -113.972 1.00 44.32 624 GLY B CA 1
ATOM 9415 C C . GLY B 1 624 ? 19.315 12.126 -114.226 1.00 47.33 624 GLY B C 1
ATOM 9416 O O . GLY B 1 624 ? 19.852 11.025 -114.355 1.00 50.65 624 GLY B O 1
ATOM 9417 N N . ALA B 1 625 ? 19.990 13.268 -114.295 1.00 44.62 625 ALA B N 1
ATOM 9418 C CA . ALA B 1 625 ? 21.432 13.282 -114.504 1.00 44.24 625 ALA B CA 1
ATOM 9419 C C . ALA B 1 625 ? 22.185 13.181 -113.183 1.00 45.79 625 ALA B C 1
ATOM 9420 O O . ALA B 1 625 ? 21.756 13.737 -112.169 1.00 44.54 625 ALA B O 1
ATOM 9422 N N . ASP B 1 626 ? 23.304 12.463 -113.202 1.00 45.46 626 ASP B N 1
ATOM 9423 C CA . ASP B 1 626 ? 24.196 12.399 -112.055 1.00 50.15 626 ASP B CA 1
ATOM 9424 C C . ASP B 1 626 ? 24.725 13.799 -111.770 1.00 54.12 626 ASP B C 1
ATOM 9425 O O . ASP B 1 626 ? 24.946 14.583 -112.695 1.00 54.60 626 ASP B O 1
ATOM 9430 N N . VAL B 1 627 ? 24.927 14.115 -110.496 1.00 57.53 627 VAL B N 1
ATOM 9431 C CA . VAL B 1 627 ? 25.499 15.405 -110.131 1.00 62.39 627 VAL B CA 1
ATOM 9432 C C . VAL B 1 627 ? 26.934 15.259 -109.642 1.00 61.52 627 VAL B C 1
ATOM 9433 O O . VAL B 1 627 ? 27.849 15.846 -110.216 1.00 62.28 627 VAL B O 1
ATOM 9437 N N . THR C 1 12 ? -48.584 -14.406 39.894 1.00 92.21 12 THR C N 1
ATOM 9438 C CA . THR C 1 12 ? -49.700 -14.831 39.056 1.00 93.45 12 THR C CA 1
ATOM 9439 C C . THR C 1 12 ? -49.275 -15.025 37.602 1.00 90.18 12 THR C C 1
ATOM 9440 O O . THR C 1 12 ? -48.410 -14.312 37.092 1.00 86.57 12 THR C O 1
ATOM 9444 N N . SER C 1 13 ? -49.890 -15.999 36.940 1.00 90.00 13 SER C N 1
ATOM 9445 C CA . SER C 1 13 ? -49.475 -16.387 35.598 1.00 86.77 13 SER C CA 1
ATOM 9446 C C . SER C 1 13 ? -49.773 -15.317 34.548 1.00 83.38 13 SER C C 1
ATOM 9447 O O . SER C 1 13 ? -49.106 -15.254 33.516 1.00 79.82 13 SER C O 1
ATOM 9450 N N . ILE C 1 14 ? -50.772 -14.480 34.808 1.00 83.01 14 ILE C N 1
ATOM 9451 C CA . ILE C 1 14 ? -51.207 -13.495 33.820 1.00 80.03 14 ILE C CA 1
ATOM 9452 C C . ILE C 1 14 ? -50.228 -12.323 33.688 1.00 78.92 14 ILE C C 1
ATOM 9453 O O . ILE C 1 14 ? -49.900 -11.913 32.574 1.00 80.07 14 ILE C O 1
ATOM 9458 N N . GLU C 1 15 ? -49.746 -11.795 34.811 1.00 80.41 15 GLU C N 1
ATOM 9459 C CA . GLU C 1 15 ? -48.869 -10.625 34.765 1.00 79.18 15 GLU C CA 1
ATOM 9460 C C . GLU C 1 15 ? -47.424 -10.966 34.421 1.00 72.61 15 GLU C C 1
ATOM 9461 O O . GLU C 1 15 ? -46.673 -10.093 33.990 1.00 71.09 15 GLU C O 1
ATOM 9467 N N . VAL C 1 16 ? -47.030 -12.224 34.596 1.00 67.91 16 VAL C N 1
ATOM 9468 C CA . VAL C 1 16 ? -45.702 -12.641 34.156 1.00 66.67 16 VAL C CA 1
ATOM 9469 C C . VAL C 1 16 ? -45.719 -12.933 32.657 1.00 61.83 16 VAL C C 1
ATOM 9470 O O . VAL C 1 16 ? -44.704 -12.787 31.973 1.00 61.03 16 VAL C O 1
ATOM 9474 N N . ASN C 1 17 ? -46.879 -13.338 32.152 1.00 61.38 17 ASN C N 1
ATOM 9475 C CA . ASN C 1 17 ? -47.060 -13.525 30.721 1.00 59.51 17 ASN C CA 1
ATOM 9476 C C . ASN C 1 17 ? -47.058 -12.163 30.047 1.00 58.37 17 ASN C C 1
ATOM 9477 O O . ASN C 1 17 ? -46.443 -11.976 29.000 1.00 51.04 17 ASN C O 1
ATOM 9482 N N . LYS C 1 18 ? -47.750 -11.212 30.670 1.00 59.24 18 LYS C N 1
ATOM 9483 C CA . LYS C 1 18 ? -47.808 -9.843 30.177 1.00 55.91 18 LYS C CA 1
ATOM 9484 C C . LYS C 1 18 ? -46.407 -9.242 30.145 1.00 54.23 18 LYS C C 1
ATOM 9485 O O . LYS C 1 18 ? -46.069 -8.457 29.258 1.00 49.30 18 LYS C O 1
ATOM 9491 N N . GLN C 1 19 ? -45.594 -9.631 31.123 1.00 53.69 19 GLN C N 1
ATOM 9492 C CA . GLN C 1 19 ? -44.223 -9.152 31.228 1.00 52.48 19 GLN C CA 1
ATOM 9493 C C . GLN C 1 19 ? -43.353 -9.709 30.112 1.00 51.79 19 GLN C C 1
ATOM 9494 O O . GLN C 1 19 ? -42.562 -8.983 29.516 1.00 50.95 19 GLN C O 1
ATOM 9500 N N . SER C 1 20 ? -43.494 -11.003 29.845 1.00 53.45 20 SER C N 1
ATOM 9501 C CA . SER C 1 20 ? -42.700 -11.658 28.812 1.00 53.97 20 SER C CA 1
ATOM 9502 C C . SER C 1 20 ? -43.057 -11.110 27.433 1.00 53.92 20 SER C C 1
ATOM 9503 O O . SER C 1 20 ? -42.186 -10.914 26.584 1.00 49.69 20 SER C O 1
ATOM 9506 N N . ILE C 1 21 ? -44.343 -10.852 27.227 1.00 56.10 21 ILE C N 1
ATOM 9507 C CA . ILE C 1 21 ? -44.822 -10.252 25.990 1.00 46.07 21 ILE C CA 1
ATOM 9508 C C . ILE C 1 21 ? -44.290 -8.829 25.833 1.00 50.68 21 ILE C C 1
ATOM 9509 O O . ILE C 1 21 ? -43.871 -8.426 24.745 1.00 46.57 21 ILE C O 1
ATOM 9514 N N . ALA C 1 22 ? -44.293 -8.078 26.931 1.00 51.78 22 ALA C N 1
ATOM 9515 C CA . ALA C 1 22 ? -43.812 -6.699 26.923 1.00 49.88 22 ALA C CA 1
ATOM 9516 C C . ALA C 1 22 ? -42.326 -6.619 26.582 1.00 50.82 22 ALA C C 1
ATOM 9517 O O . ALA C 1 22 ? -41.896 -5.725 25.852 1.00 50.20 22 ALA C O 1
ATOM 9519 N N . ARG C 1 23 ? -41.547 -7.556 27.116 1.00 51.23 23 ARG C N 1
ATOM 9520 C CA . ARG C 1 23 ? -40.116 -7.617 26.840 1.00 43.81 23 ARG C CA 1
ATOM 9521 C C . ARG C 1 23 ? -39.855 -8.003 25.384 1.00 55.61 23 ARG C C 1
ATOM 9522 O O . ARG C 1 23 ? -38.877 -7.558 24.782 1.00 41.75 23 ARG C O 1
ATOM 9530 N N . ASN C 1 24 ? -40.727 -8.844 24.832 1.00 53.15 24 ASN C N 1
ATOM 9531 C CA . ASN C 1 24 ? -40.632 -9.249 23.432 1.00 53.06 24 ASN C CA 1
ATOM 9532 C C . ASN C 1 24 ? -40.883 -8.089 22.471 1.00 48.65 24 ASN C C 1
ATOM 9533 O O . ASN C 1 24 ? -40.156 -7.911 21.493 1.00 44.76 24 ASN C O 1
ATOM 9538 N N . PHE C 1 25 ? -41.914 -7.301 22.758 1.00 41.46 25 PHE C N 1
ATOM 9539 C CA . PHE C 1 25 ? -42.283 -6.173 21.911 1.00 44.14 25 PHE C CA 1
ATOM 9540 C C . PHE C 1 25 ? -41.560 -4.895 22.328 1.00 40.84 25 PHE C C 1
ATOM 9541 O O . PHE C 1 25 ? -41.660 -3.869 21.658 1.00 44.79 25 PHE C O 1
ATOM 9549 N N . GLY C 1 26 ? -40.832 -4.962 23.437 1.00 45.73 26 GLY C N 1
ATOM 9550 C CA . GLY C 1 26 ? -40.126 -3.802 23.952 1.00 41.23 26 GLY C CA 1
ATOM 9551 C C . GLY C 1 26 ? -41.057 -2.708 24.441 1.00 43.11 26 GLY C C 1
ATOM 9552 O O . GLY C 1 26 ? -40.731 -1.525 24.357 1.00 44.99 26 GLY C O 1
ATOM 9553 N N . VAL C 1 27 ? -42.221 -3.101 24.951 1.00 42.70 27 VAL C N 1
ATOM 9554 C CA . VAL C 1 27 ? -43.158 -2.153 25.545 1.00 43.71 27 VAL C CA 1
ATOM 9555 C C . VAL C 1 27 ? -43.198 -2.345 27.058 1.00 49.01 27 VAL C C 1
ATOM 9556 O O . VAL C 1 27 ? -42.535 -3.235 27.590 1.00 45.09 27 VAL C O 1
ATOM 9560 N N . LYS C 1 28 ? -43.972 -1.514 27.749 1.00 46.21 28 LYS C N 1
ATOM 9561 C CA . LYS C 1 28 ? -44.106 -1.637 29.197 1.00 47.84 28 LYS C CA 1
ATOM 9562 C C . LYS C 1 28 ? -45.158 -2.679 29.570 1.00 48.59 28 LYS C C 1
ATOM 9563 O O . LYS C 1 28 ? -46.049 -2.987 28.781 1.00 48.11 28 LYS C O 1
ATOM 9569 N N . GLU C 1 29 ? -45.045 -3.208 30.784 1.00 53.21 29 GLU C N 1
ATOM 9570 C CA . GLU C 1 29 ? -45.888 -4.309 31.237 1.00 54.52 29 GLU C CA 1
ATOM 9571 C C . GLU C 1 29 ? -47.375 -3.957 31.246 1.00 54.25 29 GLU C C 1
ATOM 9572 O O . GLU C 1 29 ? -48.211 -4.788 30.893 1.00 52.74 29 GLU C O 1
ATOM 9578 N N . ASP C 1 30 ? -47.702 -2.725 31.629 1.00 54.74 30 ASP C N 1
ATOM 9579 C CA . ASP C 1 30 ? -49.099 -2.304 31.704 1.00 59.07 30 ASP C CA 1
ATOM 9580 C C . ASP C 1 30 ? -49.627 -1.877 30.337 1.00 55.74 30 ASP C C 1
ATOM 9581 O O . ASP C 1 30 ? -50.747 -1.375 30.224 1.00 53.60 30 ASP C O 1
ATOM 9586 N N . GLU C 1 31 ? -48.818 -2.081 29.301 1.00 53.60 31 GLU C N 1
ATOM 9587 C CA . GLU C 1 31 ? -49.227 -1.753 27.942 1.00 52.07 31 GLU C CA 1
ATOM 9588 C C . GLU C 1 31 ? -49.601 -3.020 27.186 1.00 51.94 31 GLU C C 1
ATOM 9589 O O . GLU C 1 31 ? -49.852 -2.989 25.982 1.00 51.39 31 GLU C O 1
ATOM 9595 N N . VAL C 1 32 ? -49.636 -4.136 27.908 1.00 51.83 32 VAL C N 1
ATOM 9596 C CA . VAL C 1 32 ? -50.094 -5.402 27.351 1.00 53.77 32 VAL C CA 1
ATOM 9597 C C . VAL C 1 32 ? -51.433 -5.776 27.979 1.00 55.47 32 VAL C C 1
ATOM 9598 O O . VAL C 1 32 ? -51.592 -5.716 29.199 1.00 52.67 32 VAL C O 1
ATOM 9602 N N . ILE C 1 33 ? -52.391 -6.169 27.148 1.00 53.98 33 ILE C N 1
ATOM 9603 C CA . ILE C 1 33 ? -53.702 -6.551 27.650 1.00 53.24 33 ILE C CA 1
ATOM 9604 C C . ILE C 1 33 ? -54.213 -7.825 26.972 1.00 55.39 33 ILE C C 1
ATOM 9605 O O . ILE C 1 33 ? -53.995 -8.041 25.780 1.00 52.40 33 ILE C O 1
ATOM 9610 N N . TYR C 1 34 ? -54.895 -8.665 27.747 1.00 58.41 34 TYR C N 1
ATOM 9611 C CA . TYR C 1 34 ? -55.574 -9.844 27.220 1.00 61.20 34 TYR C CA 1
ATOM 9612 C C . TYR C 1 34 ? -56.875 -9.433 26.549 1.00 64.12 34 TYR C C 1
ATOM 9613 O O . TYR C 1 34 ? -57.544 -8.509 27.009 1.00 65.56 34 TYR C O 1
ATOM 9622 N N . PHE C 1 35 ? -57.247 -10.109 25.468 1.00 66.30 35 PHE C N 1
ATOM 9623 C CA . PHE C 1 35 ? -58.546 -9.839 24.865 1.00 68.68 35 PHE C CA 1
ATOM 9624 C C . PHE C 1 35 ? -59.681 -10.496 25.641 1.00 71.08 35 PHE C C 1
ATOM 9625 O O . PHE C 1 35 ? -59.650 -11.695 25.919 1.00 71.86 35 PHE C O 1
ATOM 9633 N N . THR C 1 36 ? -60.676 -9.694 25.998 1.00 74.15 36 THR C N 1
ATOM 9634 C CA . THR C 1 36 ? -61.964 -10.202 26.451 1.00 76.29 36 THR C CA 1
ATOM 9635 C C . THR C 1 36 ? -63.028 -9.159 26.114 1.00 79.55 36 THR C C 1
ATOM 9636 O O . THR C 1 36 ? -62.748 -7.963 26.120 1.00 79.92 36 THR C O 1
ATOM 9640 N N . ALA C 1 37 ? -64.233 -9.612 25.782 1.00 78.89 37 ALA C N 1
ATOM 9641 C CA . ALA C 1 37 ? -65.264 -8.724 25.247 1.00 76.78 37 ALA C CA 1
ATOM 9642 C C . ALA C 1 37 ? -65.668 -7.607 26.211 1.00 75.92 37 ALA C C 1
ATOM 9643 O O . ALA C 1 37 ? -65.868 -7.838 27.403 1.00 77.65 37 ALA C O 1
ATOM 9645 N N . GLY C 1 38 ? -65.776 -6.394 25.677 1.00 74.65 38 GLY C N 1
ATOM 9646 C CA . GLY C 1 38 ? -66.270 -5.251 26.424 1.00 76.37 38 GLY C CA 1
ATOM 9647 C C . GLY C 1 38 ? -65.237 -4.350 27.080 1.00 75.47 38 GLY C C 1
ATOM 9648 O O . GLY C 1 38 ? -65.576 -3.265 27.548 1.00 77.02 38 GLY C O 1
ATOM 9649 N N . ILE C 1 39 ? -63.981 -4.785 27.120 1.00 74.58 39 ILE C N 1
ATOM 9650 C CA . ILE C 1 39 ? -62.934 -4.007 27.784 1.00 72.31 39 ILE C CA 1
ATOM 9651 C C . ILE C 1 39 ? -62.470 -2.829 26.942 1.00 69.12 39 ILE C C 1
ATOM 9652 O O . ILE C 1 39 ? -62.469 -2.888 25.716 1.00 69.65 39 ILE C O 1
ATOM 9657 N N . ASP C 1 40 ? -62.065 -1.760 27.618 1.00 67.85 40 ASP C N 1
ATOM 9658 C CA . ASP C 1 40 ? -61.577 -0.568 26.941 1.00 67.58 40 ASP C CA 1
ATOM 9659 C C . ASP C 1 40 ? -60.147 -0.814 26.458 1.00 64.99 40 ASP C C 1
ATOM 9660 O O . ASP C 1 40 ? -59.242 -1.055 27.256 1.00 65.67 40 ASP C O 1
ATOM 9665 N N . LEU C 1 41 ? -59.958 -0.749 25.143 1.00 64.08 41 LEU C N 1
ATOM 9666 C CA . LEU C 1 41 ? -58.687 -1.109 24.516 1.00 63.41 41 LEU C CA 1
ATOM 9667 C C . LEU C 1 41 ? -57.721 0.067 24.443 1.00 60.80 41 LEU C C 1
ATOM 9668 O O . LEU C 1 41 ? -56.594 -0.075 23.974 1.00 59.70 41 LEU C O 1
ATOM 9673 N N . SER C 1 42 ? -58.173 1.225 24.910 1.00 62.78 42 SER C N 1
ATOM 9674 C CA . SER C 1 42 ? -57.402 2.455 24.794 1.00 63.09 42 SER C CA 1
ATOM 9675 C C . SER C 1 42 ? -56.134 2.408 25.641 1.00 58.95 42 SER C C 1
ATOM 9676 O O . SER C 1 42 ? -56.123 1.830 26.726 1.00 59.68 42 SER C O 1
ATOM 9679 N N . GLY C 1 43 ? -55.067 3.018 25.133 1.00 55.35 43 GLY C N 1
ATOM 9680 C CA . GLY C 1 43 ? -53.817 3.135 25.868 1.00 55.91 43 GLY C CA 1
ATOM 9681 C C . GLY C 1 43 ? -52.862 1.959 25.753 1.00 57.05 43 GLY C C 1
ATOM 9682 O O . GLY C 1 43 ? -51.653 2.125 25.917 1.00 57.45 43 GLY C O 1
ATOM 9683 N N . PHE C 1 44 ? -53.393 0.776 25.461 1.00 51.92 44 PHE C N 1
ATOM 9684 C CA . PHE C 1 44 ? -52.570 -0.426 25.373 1.00 50.60 44 PHE C CA 1
ATOM 9685 C C . PHE C 1 44 ? -51.859 -0.507 24.022 1.00 52.22 44 PHE C C 1
ATOM 9686 O O . PHE C 1 44 ? -52.343 0.026 23.024 1.00 52.09 44 PHE C O 1
ATOM 9694 N N . LYS C 1 45 ? -50.707 -1.172 23.998 1.00 47.85 45 LYS C N 1
ATOM 9695 C CA . LYS C 1 45 ? -49.892 -1.248 22.792 1.00 48.26 45 LYS C CA 1
ATOM 9696 C C . LYS C 1 45 ? -49.854 -2.656 22.216 1.00 49.78 45 LYS C C 1
ATOM 9697 O O . LYS C 1 45 ? -49.570 -2.844 21.033 1.00 46.98 45 LYS C O 1
ATOM 9703 N N . VAL C 1 46 ? -50.164 -3.644 23.049 1.00 46.51 46 VAL C N 1
ATOM 9704 C CA . VAL C 1 46 ? -50.197 -5.027 22.602 1.00 46.36 46 VAL C CA 1
ATOM 9705 C C . VAL C 1 46 ? -51.408 -5.746 23.176 1.00 49.05 46 VAL C C 1
ATOM 9706 O O . VAL C 1 46 ? -51.709 -5.630 24.366 1.00 51.87 46 VAL C O 1
ATOM 9710 N N . ILE C 1 47 ? -52.105 -6.486 22.323 1.00 49.24 47 ILE C N 1
ATOM 9711 C CA . ILE C 1 47 ? -53.233 -7.277 22.775 1.00 53.46 47 ILE C CA 1
ATOM 9712 C C . ILE C 1 47 ? -52.856 -8.749 22.640 1.00 53.00 47 ILE C C 1
ATOM 9713 O O . ILE C 1 47 ? -52.090 -9.129 21.750 1.00 48.84 47 ILE C O 1
ATOM 9718 N N . TYR C 1 48 ? -53.379 -9.572 23.540 1.00 55.52 48 TYR C N 1
ATOM 9719 C CA . TYR C 1 48 ? -53.022 -10.980 23.576 1.00 58.00 48 TYR C CA 1
ATOM 9720 C C . TYR C 1 48 ? -54.251 -11.872 23.501 1.00 63.30 48 TYR C C 1
ATOM 9721 O O . TYR C 1 48 ? -55.249 -11.637 24.185 1.00 69.10 48 TYR C O 1
ATOM 9730 N N . ASP C 1 49 ? -54.167 -12.904 22.671 1.00 62.20 49 ASP C N 1
ATOM 9731 C CA . ASP C 1 49 ? -55.251 -13.860 22.526 1.00 62.44 49 ASP C CA 1
ATOM 9732 C C . ASP C 1 49 ? -54.858 -15.118 23.288 1.00 62.56 49 ASP C C 1
ATOM 9733 O O . ASP C 1 49 ? -53.944 -15.820 22.875 1.00 56.09 49 ASP C O 1
ATOM 9738 N N . GLU C 1 50 ? -55.555 -15.411 24.384 1.00 62.76 50 GLU C N 1
ATOM 9739 C CA . GLU C 1 50 ? -55.202 -16.563 25.214 1.00 64.06 50 GLU C CA 1
ATOM 9740 C C . GLU C 1 50 ? -55.565 -17.877 24.531 1.00 64.32 50 GLU C C 1
ATOM 9741 O O . GLU C 1 50 ? -54.930 -18.904 24.773 1.00 64.90 50 GLU C O 1
ATOM 9747 N N . SER C 1 51 ? -56.601 -17.849 23.701 1.00 68.02 51 SER C N 1
ATOM 9748 C CA . SER C 1 51 ? -57.061 -19.057 23.028 1.00 73.13 51 SER C CA 1
ATOM 9749 C C . SER C 1 51 ? -56.017 -19.538 22.026 1.00 74.35 51 SER C C 1
ATOM 9750 O O . SER C 1 51 ? -55.678 -20.721 21.990 1.00 78.80 51 SER C O 1
ATOM 9753 N N . THR C 1 52 ? -55.506 -18.617 21.215 1.00 71.28 52 THR C N 1
ATOM 9754 C CA . THR C 1 52 ? -54.503 -18.953 20.208 1.00 69.17 52 THR C CA 1
ATOM 9755 C C . THR C 1 52 ? -53.088 -18.807 20.763 1.00 62.83 52 THR C C 1
ATOM 9756 O O . THR C 1 52 ? -52.132 -19.316 20.180 1.00 57.56 52 THR C O 1
ATOM 9760 N N . GLN C 1 53 ? -52.975 -18.113 21.894 1.00 61.09 53 GLN C N 1
ATOM 9761 C CA . GLN C 1 53 ? -51.692 -17.785 22.519 1.00 57.80 53 GLN C CA 1
ATOM 9762 C C . GLN C 1 53 ? -50.782 -17.026 21.554 1.00 56.55 53 GLN C C 1
ATOM 9763 O O . GLN C 1 53 ? -49.599 -17.333 21.404 1.00 55.31 53 GLN C O 1
ATOM 9769 N N . ARG C 1 54 ? -51.367 -16.025 20.903 1.00 53.00 54 ARG C N 1
ATOM 9770 C CA . ARG C 1 54 ? -50.640 -15.133 20.011 1.00 52.82 54 ARG C CA 1
ATOM 9771 C C . ARG C 1 54 ? -50.778 -13.686 20.473 1.00 52.08 54 ARG C C 1
ATOM 9772 O O . ARG C 1 54 ? -51.826 -13.288 20.977 1.00 50.96 54 ARG C O 1
ATOM 9780 N N . ALA C 1 55 ? -49.719 -12.904 20.295 1.00 52.86 55 ALA C N 1
ATOM 9781 C CA . ALA C 1 55 ? -49.736 -11.496 20.671 1.00 52.05 55 ALA C CA 1
ATOM 9782 C C . ALA C 1 55 ? -49.578 -10.617 19.438 1.00 49.70 55 ALA C C 1
ATOM 9783 O O . ALA C 1 55 ? -48.828 -10.948 18.521 1.00 46.41 55 ALA C O 1
ATOM 9785 N N . TYR C 1 56 ? -50.286 -9.494 19.420 1.00 50.68 56 TYR C N 1
ATOM 9786 C CA . TYR C 1 56 ? -50.226 -8.577 18.291 1.00 48.91 56 TYR C CA 1
ATOM 9787 C C . TYR C 1 56 ? -50.124 -7.137 18.766 1.00 48.79 56 TYR C C 1
ATOM 9788 O O . TYR C 1 56 ? -50.712 -6.768 19.782 1.00 46.42 56 TYR C O 1
ATOM 9797 N N . SER C 1 57 ? -49.375 -6.325 18.029 1.00 46.77 57 SER C N 1
ATOM 9798 C CA . SER C 1 57 ? -49.375 -4.892 18.274 1.00 47.13 57 SER C CA 1
ATOM 9799 C C . SER C 1 57 ? -50.750 -4.327 17.942 1.00 51.28 57 SER C C 1
ATOM 9800 O O . SER C 1 57 ? -51.420 -4.795 17.018 1.00 53.94 57 SER C O 1
ATOM 9803 N N . LEU C 1 58 ? -51.169 -3.322 18.700 1.00 48.74 58 LEU C N 1
ATOM 9804 C CA . LEU C 1 58 ? -52.440 -2.660 18.451 1.00 49.19 58 LEU C CA 1
ATOM 9805 C C . LEU C 1 58 ? -52.230 -1.390 17.638 1.00 50.46 58 LEU C C 1
ATOM 9806 O O . LEU C 1 58 ? -51.200 -0.730 17.764 1.00 47.30 58 LEU C O 1
ATOM 9811 N N . PRO C 1 59 ? -53.206 -1.055 16.783 1.00 54.29 59 PRO C N 1
ATOM 9812 C CA . PRO C 1 59 ? -53.147 0.177 15.993 1.00 56.59 59 PRO C CA 1
ATOM 9813 C C . PRO C 1 59 ? -53.187 1.426 16.870 1.00 56.14 59 PRO C C 1
ATOM 9814 O O . PRO C 1 59 ? -53.817 1.419 17.927 1.00 55.12 59 PRO C O 1
ATOM 9818 N N . PHE C 1 60 ? -52.508 2.481 16.433 1.00 59.35 60 PHE C N 1
ATOM 9819 C CA . PHE C 1 60 ? -52.448 3.726 17.189 1.00 65.55 60 PHE C CA 1
ATOM 9820 C C . PHE C 1 60 ? -53.772 4.482 17.140 1.00 68.65 60 PHE C C 1
ATOM 9821 O O . PHE C 1 60 ? -54.535 4.361 16.182 1.00 71.67 60 PHE C O 1
ATOM 9829 N N . GLY C 1 61 ? -54.033 5.264 18.182 1.00 67.02 61 GLY C N 1
ATOM 9830 C CA . GLY C 1 61 ? -55.176 6.156 18.214 1.00 66.62 61 GLY C CA 1
ATOM 9831 C C . GLY C 1 61 ? -56.515 5.522 18.529 1.00 67.18 61 GLY C C 1
ATOM 9832 O O . GLY C 1 61 ? -57.553 6.003 18.074 1.00 69.18 61 GLY C O 1
ATOM 9833 N N . ILE C 1 62 ? -56.504 4.447 19.310 1.00 64.34 62 ILE C N 1
ATOM 9834 C CA . ILE C 1 62 ? -57.746 3.907 19.846 1.00 63.22 62 ILE C CA 1
ATOM 9835 C C . ILE C 1 62 ? -58.162 4.780 21.021 1.00 62.67 62 ILE C C 1
ATOM 9836 O O . ILE C 1 62 ? -57.458 4.853 22.029 1.00 62.72 62 ILE C O 1
ATOM 9841 N N . VAL C 1 63 ? -59.307 5.441 20.891 1.00 63.35 63 VAL C N 1
ATOM 9842 C CA . VAL C 1 63 ? -59.710 6.453 21.862 1.00 65.21 63 VAL C CA 1
ATOM 9843 C C . VAL C 1 63 ? -60.440 5.854 23.059 1.00 65.53 63 VAL C C 1
ATOM 9844 O O . VAL C 1 63 ? -60.878 4.704 23.023 1.00 61.94 63 VAL C O 1
ATOM 9848 N N . SER C 1 64 ? -60.554 6.641 24.125 1.00 68.37 64 SER C N 1
ATOM 9849 C CA . SER C 1 64 ? -61.220 6.193 25.340 1.00 71.64 64 SER C CA 1
ATOM 9850 C C . SER C 1 64 ? -62.667 5.813 25.049 1.00 73.70 64 SER C C 1
ATOM 9851 O O . SER C 1 64 ? -63.315 6.422 24.199 1.00 67.38 64 SER C O 1
ATOM 9854 N N . GLY C 1 65 ? -63.168 4.807 25.759 1.00 73.19 65 GLY C N 1
ATOM 9855 C CA . GLY C 1 65 ? -64.536 4.363 25.576 1.00 73.45 65 GLY C CA 1
ATOM 9856 C C . GLY C 1 65 ? -64.702 3.406 24.410 1.00 74.97 65 GLY C C 1
ATOM 9857 O O . GLY C 1 65 ? -65.820 3.003 24.084 1.00 77.72 65 GLY C O 1
ATOM 9858 N N . THR C 1 66 ? -63.591 3.037 23.781 1.00 70.58 66 THR C N 1
ATOM 9859 C CA . THR C 1 66 ? -63.615 2.039 22.718 1.00 67.87 66 THR C CA 1
ATOM 9860 C C . THR C 1 66 ? -63.470 0.652 23.327 1.00 65.80 66 THR C C 1
ATOM 9861 O O . THR C 1 66 ? -62.441 0.332 23.915 1.00 64.84 66 THR C O 1
ATOM 9865 N N . THR C 1 67 ? -64.501 -0.172 23.177 1.00 64.91 67 THR C N 1
ATOM 9866 C CA . THR C 1 67 ? -64.541 -1.457 23.863 1.00 68.58 67 THR C CA 1
ATOM 9867 C C . THR C 1 67 ? -64.505 -2.638 22.900 1.00 69.03 67 THR C C 1
ATOM 9868 O O . THR C 1 67 ? -65.038 -2.572 21.793 1.00 69.34 67 THR C O 1
ATOM 9872 N N . ALA C 1 68 ? -63.882 -3.725 23.344 1.00 67.98 68 ALA C N 1
ATOM 9873 C CA . ALA C 1 68 ? -63.656 -4.886 22.494 1.00 65.04 68 ALA C CA 1
ATOM 9874 C C . ALA C 1 68 ? -64.934 -5.693 22.298 1.00 69.75 68 ALA C C 1
ATOM 9875 O O . ALA C 1 68 ? -65.745 -5.826 23.213 1.00 70.79 68 ALA C O 1
ATOM 9877 N N . ILE C 1 69 ? -65.108 -6.227 21.093 1.00 70.49 69 ILE C N 1
ATOM 9878 C CA . ILE C 1 69 ? -66.283 -7.027 20.775 1.00 67.46 69 ILE C CA 1
ATOM 9879 C C . ILE C 1 69 ? -65.906 -8.463 20.422 1.00 71.30 69 ILE C C 1
ATOM 9880 O O . ILE C 1 69 ? -66.428 -9.411 21.007 1.00 68.73 69 ILE C O 1
ATOM 9885 N N . SER C 1 70 ? -64.996 -8.623 19.467 1.00 72.04 70 SER C N 1
ATOM 9886 C CA . SER C 1 70 ? -64.580 -9.955 19.046 1.00 73.21 70 SER C CA 1
ATOM 9887 C C . SER C 1 70 ? -63.171 -9.963 18.460 1.00 73.90 70 SER C C 1
ATOM 9888 O O . SER C 1 70 ? -62.703 -8.965 17.911 1.00 72.57 70 SER C O 1
ATOM 9891 N N . LEU C 1 71 ? -62.501 -11.102 18.593 1.00 75.95 71 LEU C N 1
ATOM 9892 C CA . LEU C 1 71 ? -61.186 -11.309 18.004 1.00 76.71 71 LEU C CA 1
ATOM 9893 C C . LEU C 1 71 ? -61.076 -12.738 17.491 1.00 80.10 71 LEU C C 1
ATOM 9894 O O . LEU C 1 71 ? -60.952 -13.673 18.283 1.00 81.25 71 LEU C O 1
ATOM 9899 N N . ASP C 1 72 ? -61.119 -12.919 16.175 1.00 79.67 72 ASP C N 1
ATOM 9900 C CA . ASP C 1 72 ? -61.197 -14.269 15.635 1.00 80.65 72 ASP C CA 1
ATOM 9901 C C . ASP C 1 72 ? -59.825 -14.852 15.306 1.00 79.60 72 ASP C C 1
ATOM 9902 O O . ASP C 1 72 ? -58.796 -14.204 15.490 1.00 78.33 72 ASP C O 1
ATOM 9907 N N . GLU C 1 73 ? -59.837 -16.089 14.822 1.00 79.42 73 GLU C N 1
ATOM 9908 C CA . GLU C 1 73 ? -58.631 -16.843 14.483 1.00 77.25 73 GLU C CA 1
ATOM 9909 C C . GLU C 1 73 ? -57.717 -16.173 13.446 1.00 74.95 73 GLU C C 1
ATOM 9910 O O . GLU C 1 73 ? -56.544 -16.534 13.334 1.00 74.43 73 GLU C O 1
ATOM 9916 N N . ARG C 1 74 ? -58.239 -15.210 12.688 1.00 73.78 74 ARG C N 1
ATOM 9917 C CA . ARG C 1 74 ? -57.436 -14.552 11.658 1.00 71.05 74 ARG C CA 1
ATOM 9918 C C . ARG C 1 74 ? -56.907 -13.246 12.237 1.00 65.40 74 ARG C C 1
ATOM 9919 O O . ARG C 1 74 ? -56.463 -12.366 11.499 1.00 61.94 74 ARG C O 1
ATOM 9927 N N . ALA C 1 75 ? -56.972 -13.132 13.564 1.00 62.35 75 ALA C N 1
ATOM 9928 C CA . ALA C 1 75 ? -56.522 -11.944 14.291 1.00 61.46 75 ALA C CA 1
ATOM 9929 C C . ALA C 1 75 ? -57.276 -10.689 13.850 1.00 57.17 75 ALA C C 1
ATOM 9930 O O . ALA C 1 75 ? -56.773 -9.576 13.987 1.00 55.83 75 ALA C O 1
ATOM 9932 N N . ILE C 1 76 ? -58.475 -10.874 13.307 1.00 59.31 76 ILE C N 1
ATOM 9933 C CA . ILE C 1 76 ? -59.371 -9.755 13.036 1.00 65.55 76 ILE C CA 1
ATOM 9934 C C . ILE C 1 76 ? -60.006 -9.248 14.324 1.00 64.80 76 ILE C C 1
ATOM 9935 O O . ILE C 1 76 ? -60.725 -9.982 15.000 1.00 65.58 76 ILE C O 1
ATOM 9940 N N . LEU C 1 77 ? -59.739 -7.991 14.664 1.00 65.10 77 LEU C N 1
ATOM 9941 C CA . LEU C 1 77 ? -60.253 -7.429 15.906 1.00 65.73 77 LEU C CA 1
ATOM 9942 C C . LEU C 1 77 ? -61.410 -6.471 15.649 1.00 67.25 77 LEU C C 1
ATOM 9943 O O . LEU C 1 77 ? -61.283 -5.513 14.886 1.00 65.51 77 LEU C O 1
ATOM 9948 N N . THR C 1 78 ? -62.544 -6.749 16.282 1.00 67.89 78 THR C N 1
ATOM 9949 C CA . THR C 1 78 ? -63.717 -5.892 16.172 1.00 69.63 78 THR C CA 1
ATOM 9950 C C . THR C 1 78 ? -63.980 -5.188 17.499 1.00 68.43 78 THR C C 1
ATOM 9951 O O . THR C 1 78 ? -63.854 -5.787 18.568 1.00 65.78 78 THR C O 1
ATOM 9955 N N . HIS C 1 79 ? -64.345 -3.914 17.425 1.00 69.77 79 HIS C N 1
ATOM 9956 C CA . HIS C 1 79 ? -64.633 -3.135 18.617 1.00 70.00 79 HIS C CA 1
ATOM 9957 C C . HIS C 1 79 ? -65.695 -2.084 18.309 1.00 72.75 79 HIS C C 1
ATOM 9958 O O . HIS C 1 79 ? -66.183 -2.004 17.182 1.00 75.87 79 HIS C O 1
ATOM 9965 N N . SER C 1 80 ? -66.050 -1.286 19.312 1.00 72.29 80 SER C N 1
ATOM 9966 C CA . SER C 1 80 ? -67.171 -0.355 19.201 1.00 73.57 80 SER C CA 1
ATOM 9967 C C . SER C 1 80 ? -66.975 0.696 18.109 1.00 74.86 80 SER C C 1
ATOM 9968 O O . SER C 1 80 ? -67.945 1.175 17.524 1.00 78.39 80 SER C O 1
ATOM 9971 N N . ALA C 1 81 ? -65.723 1.055 17.842 1.00 72.00 81 ALA C N 1
ATOM 9972 C CA . ALA C 1 81 ? -65.419 2.079 16.847 1.00 72.71 81 ALA C CA 1
ATOM 9973 C C . ALA C 1 81 ? -65.279 1.518 15.432 1.00 74.55 81 ALA C C 1
ATOM 9974 O O . ALA C 1 81 ? -65.469 2.241 14.454 1.00 77.15 81 ALA C O 1
ATOM 9976 N N . GLY C 1 82 ? -64.947 0.235 15.321 1.00 73.16 82 GLY C N 1
ATOM 9977 C CA . GLY C 1 82 ? -64.710 -0.374 14.023 1.00 72.27 82 GLY C CA 1
ATOM 9978 C C . GLY C 1 82 ? -63.936 -1.677 14.095 1.00 69.68 82 GLY C C 1
ATOM 9979 O O . GLY C 1 82 ? -63.903 -2.330 15.137 1.00 69.01 82 GLY C O 1
ATOM 9980 N N . SER C 1 83 ? -63.331 -2.069 12.978 1.00 69.16 83 SER C N 1
ATOM 9981 C CA . SER C 1 83 ? -62.516 -3.281 12.929 1.00 66.97 83 SER C CA 1
ATOM 9982 C C . SER C 1 83 ? -61.076 -3.007 12.503 1.00 67.13 83 SER C C 1
ATOM 9983 O O . SER C 1 83 ? -60.781 -1.976 11.898 1.00 68.85 83 SER C O 1
ATOM 9986 N N . VAL C 1 84 ? -60.181 -3.936 12.828 1.00 64.34 84 VAL C N 1
ATOM 9987 C CA . VAL C 1 84 ? -58.796 -3.848 12.382 1.00 64.71 84 VAL C CA 1
ATOM 9988 C C . VAL C 1 84 ? -58.186 -5.244 12.207 1.00 62.64 84 VAL C C 1
ATOM 9989 O O . VAL C 1 84 ? -58.410 -6.144 13.021 1.00 61.50 84 VAL C O 1
ATOM 9993 N N . ASP C 1 85 ? -57.431 -5.417 11.125 1.00 60.61 85 ASP C N 1
ATOM 9994 C CA . ASP C 1 85 ? -56.741 -6.671 10.841 1.00 58.48 85 ASP C CA 1
ATOM 9995 C C . ASP C 1 85 ? -55.362 -6.646 11.498 1.00 57.74 85 ASP C C 1
ATOM 9996 O O . ASP C 1 85 ? -54.419 -6.075 10.948 1.00 58.18 85 ASP C O 1
ATOM 10001 N N . LEU C 1 86 ? -55.251 -7.268 12.670 1.00 52.78 86 LEU C N 1
ATOM 10002 C CA . LEU C 1 86 ? -53.995 -7.284 13.421 1.00 46.77 86 LEU C CA 1
ATOM 10003 C C . LEU C 1 86 ? -52.894 -8.089 12.737 1.00 48.51 86 LEU C C 1
ATOM 10004 O O . LEU C 1 86 ? -51.711 -7.812 12.926 1.00 48.69 86 LEU C O 1
ATOM 10009 N N . GLY C 1 87 ? -53.284 -9.090 11.954 1.00 49.46 87 GLY C N 1
ATOM 10010 C CA . GLY C 1 87 ? -52.326 -9.858 11.178 1.00 51.66 87 GLY C CA 1
ATOM 10011 C C . GLY C 1 87 ? -51.692 -8.979 10.119 1.00 48.93 87 GLY C C 1
ATOM 10012 O O . GLY C 1 87 ? -50.478 -8.997 9.915 1.00 44.97 87 GLY C O 1
ATOM 10013 N N . GLU C 1 88 ? -52.536 -8.199 9.451 1.00 51.75 88 GLU C N 1
ATOM 10014 C CA . GLU C 1 88 ? -52.103 -7.235 8.449 1.00 50.85 88 GLU C CA 1
ATOM 10015 C C . GLU C 1 88 ? -51.204 -6.167 9.066 1.00 48.70 88 GLU C C 1
ATOM 10016 O O . GLU C 1 88 ? -50.189 -5.786 8.486 1.00 47.14 88 GLU C O 1
ATOM 10022 N N . LEU C 1 89 ? -51.585 -5.691 10.247 1.00 49.15 89 LEU C N 1
ATOM 10023 C CA . LEU C 1 89 ? -50.794 -4.697 10.963 1.00 44.58 89 LEU C CA 1
ATOM 10024 C C . LEU C 1 89 ? -49.427 -5.249 11.345 1.00 43.19 89 LEU C C 1
ATOM 10025 O O . LEU C 1 89 ? -48.416 -4.554 11.243 1.00 42.71 89 LEU C O 1
ATOM 10030 N N . ALA C 1 90 ? -49.410 -6.506 11.780 1.00 42.87 90 ALA C N 1
ATOM 10031 C CA . ALA C 1 90 ? -48.177 -7.171 12.186 1.00 41.96 90 ALA C CA 1
ATOM 10032 C C . ALA C 1 90 ? -47.203 -7.289 11.020 1.00 41.33 90 ALA C C 1
ATOM 10033 O O . ALA C 1 90 ? -45.992 -7.134 11.194 1.00 40.69 90 ALA C O 1
ATOM 10035 N N . VAL C 1 91 ? -47.737 -7.568 9.835 1.00 42.05 91 VAL C N 1
ATOM 10036 C CA . VAL C 1 91 ? -46.917 -7.662 8.634 1.00 41.35 91 VAL C CA 1
ATOM 10037 C C . VAL C 1 91 ? -46.257 -6.320 8.345 1.00 41.13 91 VAL C C 1
ATOM 10038 O O . VAL C 1 91 ? -45.059 -6.254 8.076 1.00 43.16 91 VAL C O 1
ATOM 10042 N N . SER C 1 92 ? -47.044 -5.250 8.422 1.00 42.83 92 SER C N 1
ATOM 10043 C CA . SER C 1 92 ? -46.539 -3.908 8.163 1.00 42.23 92 SER C CA 1
ATOM 10044 C C . SER C 1 92 ? -45.458 -3.520 9.169 1.00 43.49 92 SER C C 1
ATOM 10045 O O . SER C 1 92 ? -44.572 -2.722 8.861 1.00 41.64 92 SER C O 1
ATOM 10048 N N . ARG C 1 93 ? -45.530 -4.103 10.363 1.00 41.24 93 ARG C N 1
ATOM 10049 C CA . ARG C 1 93 ? -44.547 -3.847 11.413 1.00 45.91 93 ARG C CA 1
ATOM 10050 C C . ARG C 1 93 ? -43.469 -4.922 11.423 1.00 44.54 93 ARG C C 1
ATOM 10051 O O . ARG C 1 93 ? -42.587 -4.914 12.280 1.00 46.78 93 ARG C O 1
ATOM 10059 N N . GLU C 1 94 ? -43.556 -5.846 10.469 1.00 44.24 94 GLU C N 1
ATOM 10060 C CA . GLU C 1 94 ? -42.621 -6.963 10.356 1.00 39.36 94 GLU C CA 1
ATOM 10061 C C . GLU C 1 94 ? -42.495 -7.728 11.671 1.00 45.31 94 GLU C C 1
ATOM 10062 O O . GLU C 1 94 ? -41.395 -8.083 12.095 1.00 44.19 94 GLU C O 1
ATOM 10068 N N . GLU C 1 95 ? -43.635 -7.975 12.307 1.00 46.39 95 GLU C N 1
ATOM 10069 C CA . GLU C 1 95 ? -43.687 -8.780 13.521 1.00 43.64 95 GLU C CA 1
ATOM 10070 C C . GLU C 1 95 ? -44.302 -10.131 13.177 1.00 42.73 95 GLU C C 1
ATOM 10071 O O . GLU C 1 95 ? -45.518 -10.256 13.030 1.00 44.00 95 GLU C O 1
ATOM 10077 N N . TYR C 1 96 ? -43.447 -11.139 13.041 1.00 44.06 96 TYR C N 1
ATOM 10078 C CA . TYR C 1 96 ? -43.849 -12.416 12.461 1.00 43.60 96 TYR C CA 1
ATOM 10079 C C . TYR C 1 96 ? -43.770 -13.589 13.425 1.00 47.59 96 TYR C C 1
ATOM 10080 O O . TYR C 1 96 ? -43.054 -13.555 14.427 1.00 46.90 96 TYR C O 1
ATOM 10089 N N . VAL C 1 97 ? -44.515 -14.634 13.088 1.00 47.37 97 VAL C N 1
ATOM 10090 C CA . VAL C 1 97 ? -44.391 -15.927 13.738 1.00 47.61 97 VAL C CA 1
ATOM 10091 C C . VAL C 1 97 ? -43.980 -16.961 12.701 1.00 48.40 97 VAL C C 1
ATOM 10092 O O . VAL C 1 97 ? -44.652 -17.128 11.682 1.00 45.69 97 VAL C O 1
ATOM 10096 N N . THR C 1 98 ? -42.869 -17.644 12.952 1.00 46.38 98 THR C N 1
ATOM 10097 C CA . THR C 1 98 ? -42.418 -18.688 12.047 1.00 48.09 98 THR C CA 1
ATOM 10098 C C . THR C 1 98 ? -42.992 -20.032 12.478 1.00 49.48 98 THR C C 1
ATOM 10099 O O . THR C 1 98 ? -42.598 -20.585 13.504 1.00 50.87 98 THR C O 1
ATOM 10103 N N . LEU C 1 99 ? -43.926 -20.550 11.685 1.00 52.40 99 LEU C N 1
ATOM 10104 C CA . LEU C 1 99 ? -44.609 -21.797 12.009 1.00 54.54 99 LEU C CA 1
ATOM 10105 C C . LEU C 1 99 ? -43.640 -22.971 12.048 1.00 58.03 99 LEU C C 1
ATOM 10106 O O . LEU C 1 99 ? -42.625 -22.967 11.350 1.00 58.92 99 LEU C O 1
ATOM 10111 N N . PRO C 1 100 ? -43.950 -23.983 12.871 1.00 56.94 100 PRO C N 1
ATOM 10112 C CA . PRO C 1 100 ? -43.152 -25.212 12.895 1.00 59.36 100 PRO C CA 1
ATOM 10113 C C . PRO C 1 100 ? -43.225 -25.962 11.569 1.00 64.42 100 PRO C C 1
ATOM 10114 O O . PRO C 1 100 ? -44.167 -25.769 10.800 1.00 63.71 100 PRO C O 1
ATOM 10118 N N . GLY C 1 101 ? -42.236 -26.810 11.308 1.00 64.74 101 GLY C N 1
ATOM 10119 C CA . GLY C 1 101 ? -42.214 -27.599 10.091 1.00 67.90 101 GLY C CA 1
ATOM 10120 C C . GLY C 1 101 ? -41.899 -26.793 8.846 1.00 63.89 101 GLY C C 1
ATOM 10121 O O . GLY C 1 101 ? -41.103 -25.855 8.887 1.00 58.39 101 GLY C O 1
ATOM 10122 N N . SER C 1 102 ? -42.531 -27.159 7.736 1.00 65.08 102 SER C N 1
ATOM 10123 C CA . SER C 1 102 ? -42.211 -26.564 6.444 1.00 62.51 102 SER C CA 1
ATOM 10124 C C . SER C 1 102 ? -43.296 -26.821 5.403 1.00 64.71 102 SER C C 1
ATOM 10125 O O . SER C 1 102 ? -44.301 -27.478 5.680 1.00 65.32 102 SER C O 1
ATOM 10128 N N . PHE C 1 103 ? -43.075 -26.289 4.204 1.00 62.45 103 PHE C N 1
ATOM 10129 C CA . PHE C 1 103 ? -43.943 -26.538 3.060 1.00 63.19 103 PHE C CA 1
ATOM 10130 C C . PHE C 1 103 ? -44.046 -28.036 2.785 1.00 66.83 103 PHE C C 1
ATOM 10131 O O . PHE C 1 103 ? -45.120 -28.543 2.467 1.00 69.57 103 PHE C O 1
ATOM 10139 N N . ASN C 1 104 ? -42.921 -28.733 2.913 1.00 65.28 104 ASN C N 1
ATOM 10140 C CA . ASN C 1 104 ? -42.856 -30.164 2.633 1.00 71.94 104 ASN C CA 1
ATOM 10141 C C . ASN C 1 104 ? -43.767 -31.020 3.508 1.00 74.79 104 ASN C C 1
ATOM 10142 O O . ASN C 1 104 ? -44.358 -31.989 3.032 1.00 78.47 104 ASN C O 1
ATOM 10147 N N . PHE C 1 105 ? -43.874 -30.674 4.785 1.00 74.58 105 PHE C N 1
ATOM 10148 C CA . PHE C 1 105 ? -44.726 -31.433 5.694 1.00 77.83 105 PHE C CA 1
ATOM 10149 C C . PHE C 1 105 ? -46.158 -30.910 5.735 1.00 77.95 105 PHE C C 1
ATOM 10150 O O . PHE C 1 105 ? -47.048 -31.562 6.282 1.00 78.32 105 PHE C O 1
ATOM 10158 N N . GLY C 1 106 ? -46.379 -29.733 5.160 1.00 75.10 106 GLY C N 1
ATOM 10159 C CA . GLY C 1 106 ? -47.718 -29.179 5.087 1.00 69.91 106 GLY C CA 1
ATOM 10160 C C . GLY C 1 106 ? -48.120 -28.508 6.385 1.00 75.19 106 GLY C C 1
ATOM 10161 O O . GLY C 1 106 ? -47.624 -28.861 7.456 1.00 68.72 106 GLY C O 1
ATOM 10162 N N . HIS C 1 107 ? -49.026 -27.541 6.290 1.00 71.92 107 HIS C N 1
ATOM 10163 C CA . HIS C 1 107 ? -49.478 -26.792 7.455 1.00 69.06 107 HIS C CA 1
ATOM 10164 C C . HIS C 1 107 ? -50.714 -25.976 7.095 1.00 67.21 107 HIS C C 1
ATOM 10165 O O . HIS C 1 107 ? -51.074 -25.865 5.925 1.00 68.46 107 HIS C O 1
ATOM 10172 N N . THR C 1 108 ? -51.365 -25.411 8.103 1.00 66.00 108 THR C N 1
ATOM 10173 C CA . THR C 1 108 ? -52.481 -24.509 7.865 1.00 67.46 108 THR C CA 1
ATOM 10174 C C . THR C 1 108 ? -52.066 -23.099 8.260 1.00 65.36 108 THR C C 1
ATOM 10175 O O . THR C 1 108 ? -51.634 -22.864 9.389 1.00 68.34 108 THR C O 1
ATOM 10179 N N . ILE C 1 109 ? -52.185 -22.164 7.323 1.00 64.29 109 ILE C N 1
ATOM 10180 C CA . ILE C 1 109 ? -51.863 -20.772 7.599 1.00 61.51 109 ILE C CA 1
ATOM 10181 C C . ILE C 1 109 ? -53.125 -20.067 8.063 1.00 61.98 109 ILE C C 1
ATOM 10182 O O . ILE C 1 109 ? -54.145 -20.078 7.370 1.00 62.55 109 ILE C O 1
ATOM 10187 N N . ASN C 1 110 ? -53.054 -19.452 9.236 1.00 58.69 110 ASN C N 1
ATOM 10188 C CA . ASN C 1 110 ? -54.223 -18.814 9.809 1.00 60.96 110 ASN C CA 1
ATOM 10189 C C . ASN C 1 110 ? -54.133 -17.294 9.793 1.00 60.19 110 ASN C C 1
ATOM 10190 O O . ASN C 1 110 ? -55.128 -16.612 9.569 1.00 61.60 110 ASN C O 1
ATOM 10195 N N . VAL C 1 111 ? -52.931 -16.764 9.987 1.00 56.37 111 VAL C N 1
ATOM 10196 C CA . VAL C 1 111 ? -52.770 -15.324 10.143 1.00 54.60 111 VAL C CA 1
ATOM 10197 C C . VAL C 1 111 ? -51.800 -14.772 9.107 1.00 52.41 111 VAL C C 1
ATOM 10198 O O . VAL C 1 111 ? -50.895 -15.474 8.656 1.00 51.98 111 VAL C O 1
ATOM 10202 N N . LYS C 1 112 ? -51.993 -13.510 8.736 1.00 53.56 112 LYS C N 1
ATOM 10203 C CA . LYS C 1 112 ? -51.151 -12.865 7.734 1.00 54.40 112 LYS C CA 1
ATOM 10204 C C . LYS C 1 112 ? -49.687 -12.752 8.159 1.00 50.26 112 LYS C C 1
ATOM 10205 O O . LYS C 1 112 ? -48.801 -12.674 7.310 1.00 48.14 112 LYS C O 1
ATOM 10211 N N . ASN C 1 113 ? -49.431 -12.750 9.464 1.00 47.61 113 ASN C N 1
ATOM 10212 C CA . ASN C 1 113 ? -48.063 -12.626 9.958 1.00 46.82 113 ASN C CA 1
ATOM 10213 C C . ASN C 1 113 ? -47.432 -13.977 10.292 1.00 47.05 113 ASN C C 1
ATOM 10214 O O . ASN C 1 113 ? -46.410 -14.044 10.977 1.00 43.33 113 ASN C O 1
ATOM 10219 N N . GLU C 1 114 ? -48.045 -15.050 9.799 1.00 47.41 114 GLU C N 1
ATOM 10220 C CA . GLU C 1 114 ? -47.495 -16.393 9.963 1.00 47.44 114 GLU C CA 1
ATOM 10221 C C . GLU C 1 114 ? -46.583 -16.749 8.794 1.00 47.62 114 GLU C C 1
ATOM 10222 O O . GLU C 1 114 ? -46.928 -16.514 7.636 1.00 49.37 114 GLU C O 1
ATOM 10228 N N . LEU C 1 115 ? -45.425 -17.323 9.101 1.00 47.22 115 LEU C N 1
ATOM 10229 C CA . LEU C 1 115 ? -44.451 -17.681 8.076 1.00 48.82 115 LEU C CA 1
ATOM 10230 C C . LEU C 1 115 ? -44.272 -19.190 7.959 1.00 50.83 115 LEU C C 1
ATOM 10231 O O . LEU C 1 115 ? -44.181 -19.895 8.964 1.00 52.75 115 LEU C O 1
ATOM 10236 N N . LEU C 1 116 ? -44.223 -19.679 6.725 1.00 48.09 116 LEU C N 1
ATOM 10237 C CA . LEU C 1 116 ? -43.967 -21.091 6.477 1.00 50.07 116 LEU C CA 1
ATOM 10238 C C . LEU C 1 116 ? -42.674 -21.261 5.684 1.00 52.21 116 LEU C C 1
ATOM 10239 O O . LEU C 1 116 ? -42.506 -20.677 4.612 1.00 48.75 116 LEU C O 1
ATOM 10244 N N . VAL C 1 117 ? -41.763 -22.064 6.222 1.00 50.59 117 VAL C N 1
ATOM 10245 C CA . VAL C 1 117 ? -40.447 -22.245 5.622 1.00 50.38 117 VAL C CA 1
ATOM 10246 C C . VAL C 1 117 ? -40.459 -23.196 4.424 1.00 55.54 117 VAL C C 1
ATOM 10247 O O . VAL C 1 117 ? -41.010 -24.292 4.493 1.00 54.28 117 VAL C O 1
ATOM 10251 N N . HIS C 1 118 ? -39.862 -22.756 3.321 1.00 51.02 118 HIS C N 1
ATOM 10252 C CA . HIS C 1 118 ? -39.564 -23.641 2.203 1.00 53.09 118 HIS C CA 1
ATOM 10253 C C . HIS C 1 118 ? -38.098 -23.530 1.824 1.00 51.89 118 HIS C C 1
ATOM 10254 O O . HIS C 1 118 ? -37.644 -22.467 1.397 1.00 49.95 118 HIS C O 1
ATOM 10261 N N . ASP C 1 119 ? -37.360 -24.620 2.007 1.00 53.73 119 ASP C N 1
ATOM 10262 C CA . ASP C 1 119 ? -35.969 -24.693 1.576 1.00 62.00 119 ASP C CA 1
ATOM 10263 C C . ASP C 1 119 ? -35.115 -23.633 2.269 1.00 57.93 119 ASP C C 1
ATOM 10264 O O . ASP C 1 119 ? -34.347 -22.925 1.618 1.00 50.23 119 ASP C O 1
ATOM 10269 N N . ASP C 1 120 ? -35.306 -23.506 3.583 1.00 58.10 120 ASP C N 1
ATOM 10270 C CA . ASP C 1 120 ? -34.550 -22.582 4.433 1.00 55.60 120 ASP C CA 1
ATOM 10271 C C . ASP C 1 120 ? -34.908 -21.115 4.181 1.00 53.65 120 ASP C C 1
ATOM 10272 O O . ASP C 1 120 ? -34.193 -20.211 4.613 1.00 49.77 120 ASP C O 1
ATOM 10277 N N . LYS C 1 121 ? -36.016 -20.886 3.484 1.00 53.63 121 LYS C N 1
ATOM 10278 C CA . LYS C 1 121 ? -36.477 -19.532 3.189 1.00 52.15 121 LYS C CA 1
ATOM 10279 C C . LYS C 1 121 ? -37.928 -19.364 3.626 1.00 45.24 121 LYS C C 1
ATOM 10280 O O . LYS C 1 121 ? -38.701 -20.320 3.596 1.00 46.75 121 LYS C O 1
ATOM 10286 N N . LYS C 1 122 ? -38.298 -18.150 4.024 1.00 43.81 122 LYS C N 1
ATOM 10287 C CA . LYS C 1 122 ? -39.611 -17.912 4.622 1.00 46.01 122 LYS C CA 1
ATOM 10288 C C . LYS C 1 122 ? -40.598 -17.241 3.669 1.00 48.63 122 LYS C C 1
ATOM 10289 O O . LYS C 1 122 ? -40.222 -16.385 2.868 1.00 42.66 122 LYS C O 1
ATOM 10295 N N . TYR C 1 123 ? -41.864 -17.639 3.774 1.00 44.56 123 TYR C N 1
ATOM 10296 C CA . TYR C 1 123 ? -42.932 -17.094 2.938 1.00 49.13 123 TYR C CA 1
ATOM 10297 C C . TYR C 1 123 ? -44.201 -16.829 3.749 1.00 49.80 123 TYR C C 1
ATOM 10298 O O . TYR C 1 123 ? -44.518 -17.568 4.680 1.00 49.94 123 TYR C O 1
ATOM 10307 N N . ARG C 1 124 ? -44.926 -15.775 3.386 1.00 48.58 124 ARG C N 1
ATOM 10308 C CA . ARG C 1 124 ? -46.230 -15.500 3.984 1.00 50.22 124 ARG C CA 1
ATOM 10309 C C . ARG C 1 124 ? -47.324 -15.516 2.918 1.00 49.69 124 ARG C C 1
ATOM 10310 O O . ARG C 1 124 ? -47.053 -15.289 1.739 1.00 49.95 124 ARG C O 1
ATOM 10318 N N . TRP C 1 125 ? -48.557 -15.785 3.336 1.00 48.32 125 TRP C N 1
ATOM 10319 C CA . TRP C 1 125 ? -49.682 -15.864 2.406 1.00 52.44 125 TRP C CA 1
ATOM 10320 C C . TRP C 1 125 ? -50.432 -14.538 2.338 1.00 52.82 125 TRP C C 1
ATOM 10321 O O . TRP C 1 125 ? -50.855 -13.992 3.360 1.00 53.95 125 TRP C O 1
ATOM 10332 N N . ASP C 1 126 ? -50.592 -14.031 1.121 1.00 47.37 126 ASP C N 1
ATOM 10333 C CA . ASP C 1 126 ? -51.186 -12.719 0.892 1.00 51.25 126 ASP C CA 1
ATOM 10334 C C . ASP C 1 126 ? -52.612 -12.845 0.359 1.00 57.42 126 ASP C C 1
ATOM 10335 O O . ASP C 1 126 ? -53.293 -11.845 0.130 1.00 61.62 126 ASP C O 1
ATOM 10340 N N . GLY C 1 127 ? -53.059 -14.080 0.153 1.00 56.14 127 GLY C N 1
ATOM 10341 C CA . GLY C 1 127 ? -54.387 -14.321 -0.379 1.00 59.75 127 GLY C CA 1
ATOM 10342 C C . GLY C 1 127 ? -55.433 -14.544 0.698 1.00 62.75 127 GLY C C 1
ATOM 10343 O O . GLY C 1 127 ? -55.272 -14.110 1.839 1.00 62.52 127 GLY C O 1
ATOM 10344 N N . SER C 1 128 ? -56.506 -15.235 0.336 1.00 63.38 128 SER C N 1
ATOM 10345 C CA . SER C 1 128 ? -57.605 -15.477 1.263 1.00 62.38 128 SER C CA 1
ATOM 10346 C C . SER C 1 128 ? -57.190 -16.416 2.382 1.00 63.26 128 SER C C 1
ATOM 10347 O O . SER C 1 128 ? -56.375 -17.314 2.180 1.00 63.81 128 SER C O 1
ATOM 10350 N N . LEU C 1 129 ? -57.768 -16.218 3.560 1.00 63.73 129 LEU C N 1
ATOM 10351 C CA . LEU C 1 129 ? -57.409 -17.031 4.708 1.00 64.59 129 LEU C CA 1
ATOM 10352 C C . LEU C 1 129 ? -58.686 -17.702 5.202 1.00 68.36 129 LEU C C 1
ATOM 10353 O O . LEU C 1 129 ? -59.768 -17.128 5.091 1.00 71.09 129 LEU C O 1
ATOM 10358 N N . PRO C 1 130 ? -58.569 -18.911 5.776 1.00 69.42 130 PRO C N 1
ATOM 10359 C CA . PRO C 1 130 ? -57.334 -19.656 6.042 1.00 68.95 130 PRO C CA 1
ATOM 10360 C C . PRO C 1 130 ? -56.731 -20.244 4.777 1.00 72.26 130 PRO C C 1
ATOM 10361 O O . PRO C 1 130 ? -57.364 -20.227 3.723 1.00 75.13 130 PRO C O 1
ATOM 10365 N N . LYS C 1 131 ? -55.500 -20.724 4.879 1.00 71.50 131 LYS C N 1
ATOM 10366 C CA . LYS C 1 131 ? -54.843 -21.318 3.735 1.00 68.04 131 LYS C CA 1
ATOM 10367 C C . LYS C 1 131 ? -54.180 -22.595 4.195 1.00 66.78 131 LYS C C 1
ATOM 10368 O O . LYS C 1 131 ? -53.317 -22.579 5.074 1.00 63.66 131 LYS C O 1
ATOM 10374 N N . VAL C 1 132 ? -54.597 -23.705 3.597 1.00 69.54 132 VAL C N 1
ATOM 10375 C CA . VAL C 1 132 ? -54.063 -25.005 3.959 1.00 70.88 132 VAL C CA 1
ATOM 10376 C C . VAL C 1 132 ? -53.131 -25.491 2.862 1.00 70.03 132 VAL C C 1
ATOM 10377 O O . VAL C 1 132 ? -53.511 -25.551 1.691 1.00 69.82 132 VAL C O 1
ATOM 10381 N N . VAL C 1 133 ? -51.903 -25.827 3.237 1.00 68.49 133 VAL C N 1
ATOM 10382 C CA . VAL C 1 133 ? -50.971 -26.426 2.296 1.00 67.61 133 VAL C CA 1
ATOM 10383 C C . VAL C 1 133 ? -50.769 -27.908 2.618 1.00 66.80 133 VAL C C 1
ATOM 10384 O O . VAL C 1 133 ? -50.500 -28.285 3.758 1.00 68.29 133 VAL C O 1
ATOM 10388 N N . ALA C 1 134 ? -50.970 -28.752 1.614 1.00 67.11 134 ALA C N 1
ATOM 10389 C CA . ALA C 1 134 ? -50.791 -30.186 1.784 1.00 66.89 134 ALA C CA 1
ATOM 10390 C C . ALA C 1 134 ? -49.308 -30.508 1.933 1.00 66.36 134 ALA C C 1
ATOM 10391 O O . ALA C 1 134 ? -48.453 -29.691 1.594 1.00 65.67 134 ALA C O 1
ATOM 10393 N N . ALA C 1 135 ? -49.007 -31.694 2.453 1.00 63.33 135 ALA C N 1
ATOM 10394 C CA . ALA C 1 135 ? -47.628 -32.152 2.561 1.00 62.00 135 ALA C CA 1
ATOM 10395 C C . ALA C 1 135 ? -46.989 -32.300 1.180 1.00 61.61 135 ALA C C 1
ATOM 10396 O O . ALA C 1 135 ? -47.648 -32.708 0.223 1.00 61.96 135 ALA C O 1
ATOM 10398 N N . GLY C 1 136 ? -45.706 -31.962 1.082 1.00 61.36 136 GLY C N 1
ATOM 10399 C CA . GLY C 1 136 ? -44.986 -32.061 -0.174 1.00 62.60 136 GLY C CA 1
ATOM 10400 C C . GLY C 1 136 ? -45.196 -30.867 -1.086 1.00 60.62 136 GLY C C 1
ATOM 10401 O O . GLY C 1 136 ? -44.917 -30.933 -2.281 1.00 58.58 136 GLY C O 1
ATOM 10402 N N . SER C 1 137 ? -45.691 -29.771 -0.522 1.00 61.06 137 SER C N 1
ATOM 10403 C CA . SER C 1 137 ? -45.972 -28.572 -1.304 1.00 57.73 137 SER C CA 1
ATOM 10404 C C . SER C 1 137 ? -44.760 -27.658 -1.439 1.00 56.54 137 SER C C 1
ATOM 10405 O O . SER C 1 137 ? -43.816 -27.732 -0.653 1.00 56.26 137 SER C O 1
ATOM 10408 N N . THR C 1 138 ? -44.793 -26.816 -2.466 1.00 54.09 138 THR C N 1
ATOM 10409 C CA . THR C 1 138 ? -43.870 -25.698 -2.602 1.00 52.10 138 THR C CA 1
ATOM 10410 C C . THR C 1 138 ? -44.716 -24.438 -2.774 1.00 53.65 138 THR C C 1
ATOM 10411 O O . THR C 1 138 ? -45.916 -24.538 -3.038 1.00 55.40 138 THR C O 1
ATOM 10415 N N . PRO C 1 139 ? -44.107 -23.250 -2.624 1.00 50.88 139 PRO C N 1
ATOM 10416 C CA . PRO C 1 139 ? -44.848 -22.023 -2.940 1.00 50.76 139 PRO C CA 1
ATOM 10417 C C . PRO C 1 139 ? -45.383 -22.016 -4.374 1.00 52.24 139 PRO C C 1
ATOM 10418 O O . PRO C 1 139 ? -46.491 -21.536 -4.618 1.00 52.06 139 PRO C O 1
ATOM 10422 N N . ASP C 1 140 ? -44.599 -22.547 -5.306 1.00 53.07 140 ASP C N 1
ATOM 10423 C CA . ASP C 1 140 ? -45.022 -22.641 -6.699 1.00 55.39 140 ASP C CA 1
ATOM 10424 C C . ASP C 1 140 ? -46.191 -23.609 -6.892 1.00 57.53 140 ASP C C 1
ATOM 10425 O O . ASP C 1 140 ? -47.083 -23.358 -7.703 1.00 58.68 140 ASP C O 1
ATOM 10430 N N . SER C 1 141 ? -46.182 -24.712 -6.149 1.00 59.04 141 SER C N 1
ATOM 10431 C CA . SER C 1 141 ? -47.209 -25.741 -6.292 1.00 59.84 141 SER C CA 1
ATOM 10432 C C . SER C 1 141 ? -48.512 -25.373 -5.584 1.00 63.20 141 SER C C 1
ATOM 10433 O O . SER C 1 141 ? -49.539 -26.016 -5.800 1.00 65.79 141 SER C O 1
ATOM 10436 N N . SER C 1 142 ? -48.478 -24.344 -4.742 1.00 60.08 142 SER C N 1
ATOM 10437 C CA . SER C 1 142 ? -49.660 -23.980 -3.964 1.00 56.39 142 SER C CA 1
ATOM 10438 C C . SER C 1 142 ? -50.091 -22.527 -4.158 1.00 55.30 142 SER C C 1
ATOM 10439 O O . SER C 1 142 ? -50.412 -21.833 -3.193 1.00 55.47 142 SER C O 1
ATOM 10442 N N . GLY C 1 143 ? -50.102 -22.071 -5.406 1.00 53.48 143 GLY C N 1
ATOM 10443 C CA . GLY C 1 143 ? -50.627 -20.755 -5.724 1.00 52.86 143 GLY C CA 1
ATOM 10444 C C . GLY C 1 143 ? -49.621 -19.758 -6.263 1.00 51.75 143 GLY C C 1
ATOM 10445 O O . GLY C 1 143 ? -49.995 -18.667 -6.692 1.00 52.36 143 GLY C O 1
ATOM 10446 N N . GLY C 1 144 ? -48.346 -20.129 -6.256 1.00 50.94 144 GLY C N 1
ATOM 10447 C CA . GLY C 1 144 ? -47.319 -19.285 -6.838 1.00 48.64 144 GLY C CA 1
ATOM 10448 C C . GLY C 1 144 ? -46.861 -18.150 -5.942 1.00 47.55 144 GLY C C 1
ATOM 10449 O O . GLY C 1 144 ? -47.375 -17.961 -4.838 1.00 48.98 144 GLY C O 1
ATOM 10450 N N . VAL C 1 145 ? -45.883 -17.394 -6.430 1.00 47.56 145 VAL C N 1
ATOM 10451 C CA . VAL C 1 145 ? -45.306 -16.272 -5.696 1.00 49.96 145 VAL C CA 1
ATOM 10452 C C . VAL C 1 145 ? -45.670 -14.926 -6.319 1.00 51.74 145 VAL C C 1
ATOM 10453 O O . VAL C 1 145 ? -45.469 -14.708 -7.514 1.00 51.47 145 VAL C O 1
ATOM 10457 N N . GLY C 1 146 ? -46.205 -14.026 -5.500 1.00 51.15 146 GLY C N 1
ATOM 10458 C CA . GLY C 1 146 ? -46.586 -12.703 -5.959 1.00 48.79 146 GLY C CA 1
ATOM 10459 C C . GLY C 1 146 ? -47.739 -12.142 -5.154 1.00 47.10 146 GLY C C 1
ATOM 10460 O O . GLY C 1 146 ? -48.227 -12.793 -4.231 1.00 48.83 146 GLY C O 1
ATOM 10461 N N . LEU C 1 147 ? -48.174 -10.934 -5.501 1.00 45.87 147 LEU C N 1
ATOM 10462 C CA . LEU C 1 147 ? -49.268 -10.282 -4.791 1.00 48.35 147 LEU C CA 1
ATOM 10463 C C . LEU C 1 147 ? -50.530 -11.134 -4.852 1.00 45.99 147 LEU C C 1
ATOM 10464 O O . LEU C 1 147 ? -50.891 -11.649 -5.909 1.00 44.92 147 LEU C O 1
ATOM 10469 N N . GLY C 1 148 ? -51.193 -11.281 -3.710 1.00 46.55 148 GLY C N 1
ATOM 10470 C CA . GLY C 1 148 ? -52.370 -12.125 -3.612 1.00 48.85 148 GLY C CA 1
ATOM 10471 C C . GLY C 1 148 ? -52.023 -13.592 -3.431 1.00 51.44 148 GLY C C 1
ATOM 10472 O O . GLY C 1 148 ? -52.908 -14.436 -3.289 1.00 54.09 148 GLY C O 1
ATOM 10473 N N . ALA C 1 149 ? -50.729 -13.895 -3.426 1.00 50.70 149 ALA C N 1
ATOM 10474 C CA . ALA C 1 149 ? -50.261 -15.270 -3.288 1.00 51.26 149 ALA C CA 1
ATOM 10475 C C . ALA C 1 149 ? -49.169 -15.355 -2.226 1.00 51.35 149 ALA C C 1
ATOM 10476 O O . ALA C 1 149 ? -49.267 -14.718 -1.177 1.00 51.55 149 ALA C O 1
ATOM 10478 N N . TRP C 1 150 ? -48.140 -16.158 -2.487 1.00 52.51 150 TRP C N 1
ATOM 10479 C CA . TRP C 1 150 ? -47.003 -16.252 -1.573 1.00 51.04 150 TRP C CA 1
ATOM 10480 C C . TRP C 1 150 ? -46.055 -15.072 -1.743 1.00 46.70 150 TRP C C 1
ATOM 10481 O O . TRP C 1 150 ? -45.712 -14.692 -2.860 1.00 46.51 150 TRP C O 1
ATOM 10492 N N . LEU C 1 151 ? -45.643 -14.488 -0.625 1.00 47.68 151 LEU C N 1
ATOM 10493 C CA . LEU C 1 151 ? -44.636 -13.437 -0.641 1.00 45.95 151 LEU C CA 1
ATOM 10494 C C . LEU C 1 151 ? -43.490 -13.814 0.285 1.00 45.54 151 LEU C C 1
ATOM 10495 O O . LEU C 1 151 ? -43.702 -14.069 1.471 1.00 41.04 151 LEU C O 1
ATOM 10500 N N . SER C 1 152 ? -42.277 -13.855 -0.258 1.00 40.52 152 SER C N 1
ATOM 10501 C CA . SER C 1 152 ? -41.122 -14.250 0.534 1.00 40.37 152 SER C CA 1
ATOM 10502 C C . SER C 1 152 ? -40.802 -13.187 1.576 1.00 40.85 152 SER C C 1
ATOM 10503 O O . SER C 1 152 ? -41.016 -11.996 1.352 1.00 42.95 152 SER C O 1
ATOM 10506 N N . VAL C 1 153 ? -40.294 -13.631 2.718 1.00 41.66 153 VAL C N 1
ATOM 10507 C CA . VAL C 1 153 ? -40.006 -12.739 3.832 1.00 43.10 153 VAL C CA 1
ATOM 10508 C C . VAL C 1 153 ? -38.611 -12.997 4.383 1.00 41.66 153 VAL C C 1
ATOM 10509 O O . VAL C 1 153 ? -38.214 -14.146 4.573 1.00 42.72 153 VAL C O 1
ATOM 10513 N N . GLY C 1 154 ? -37.865 -11.927 4.628 1.00 42.35 154 GLY C N 1
ATOM 10514 C CA . GLY C 1 154 ? -36.651 -12.028 5.413 1.00 41.62 154 GLY C CA 1
ATOM 10515 C C . GLY C 1 154 ? -35.346 -12.245 4.674 1.00 39.83 154 GLY C C 1
ATOM 10516 O O . GLY C 1 154 ? -35.282 -12.243 3.443 1.00 39.51 154 GLY C O 1
ATOM 10517 N N . ASP C 1 155 ? -34.302 -12.454 5.469 1.00 39.33 155 ASP C N 1
ATOM 10518 C CA . ASP C 1 155 ? -32.918 -12.440 5.021 1.00 39.35 155 ASP C CA 1
ATOM 10519 C C . ASP C 1 155 ? -32.538 -13.558 4.048 1.00 38.20 155 ASP C C 1
ATOM 10520 O O . ASP C 1 155 ? -31.978 -13.292 2.984 1.00 42.93 155 ASP C O 1
ATOM 10525 N N . ALA C 1 156 ? -32.825 -14.802 4.415 1.00 38.72 156 ALA C N 1
ATOM 10526 C CA . ALA C 1 156 ? -32.417 -15.940 3.597 1.00 44.75 156 ALA C CA 1
ATOM 10527 C C . ALA C 1 156 ? -33.093 -15.911 2.230 1.00 45.35 156 ALA C C 1
ATOM 10528 O O . ALA C 1 156 ? -32.466 -16.200 1.210 1.00 43.40 156 ALA C O 1
ATOM 10530 N N . ALA C 1 157 ? -34.373 -15.554 2.220 1.00 44.31 157 ALA C N 1
ATOM 10531 C CA . ALA C 1 157 ? -35.140 -15.486 0.986 1.00 46.65 157 ALA C CA 1
ATOM 10532 C C . ALA C 1 157 ? -34.598 -14.406 0.055 1.00 45.61 157 ALA C C 1
ATOM 10533 O O . ALA C 1 157 ? -34.417 -14.642 -1.137 1.00 47.05 157 ALA C O 1
ATOM 10535 N N . LEU C 1 158 ? -34.339 -13.223 0.605 1.00 43.99 158 LEU C N 1
ATOM 10536 C CA . LEU C 1 158 ? -33.860 -12.102 -0.195 1.00 42.55 158 LEU C CA 1
ATOM 10537 C C . LEU C 1 158 ? -32.503 -12.400 -0.821 1.00 44.13 158 LEU C C 1
ATOM 10538 O O . LEU C 1 158 ? -32.277 -12.121 -1.999 1.00 42.57 158 LEU C O 1
ATOM 10543 N N . ARG C 1 159 ? -31.606 -12.973 -0.024 1.00 43.47 159 ARG C N 1
ATOM 10544 C CA . ARG C 1 159 ? -30.265 -13.299 -0.490 1.00 41.06 159 ARG C CA 1
ATOM 10545 C C . ARG C 1 159 ? -30.290 -14.295 -1.642 1.00 38.79 159 ARG C C 1
ATOM 10546 O O . ARG C 1 159 ? -29.538 -14.156 -2.603 1.00 37.93 159 ARG C O 1
ATOM 10554 N N . ALA C 1 160 ? -31.150 -15.302 -1.534 1.00 38.86 160 ALA C N 1
ATOM 10555 C CA . ALA C 1 160 ? -31.265 -16.319 -2.571 1.00 40.20 160 ALA C CA 1
ATOM 10556 C C . ALA C 1 160 ? -31.836 -15.724 -3.852 1.00 40.32 160 ALA C C 1
ATOM 10557 O O . ALA C 1 160 ? -31.402 -16.067 -4.951 1.00 42.29 160 ALA C O 1
ATOM 10559 N N . GLU C 1 161 ? -32.814 -14.837 -3.705 1.00 39.04 161 GLU C N 1
ATOM 10560 C CA . GLU C 1 161 ? -33.449 -14.212 -4.860 1.00 42.21 161 GLU C CA 1
ATOM 10561 C C . GLU C 1 161 ? -32.481 -13.279 -5.583 1.00 42.36 161 GLU C C 1
ATOM 10562 O O . GLU C 1 161 ? -32.427 -13.259 -6.815 1.00 40.70 161 GLU C O 1
ATOM 10568 N N . LEU C 1 162 ? -31.720 -12.510 -4.810 1.00 41.60 162 LEU C N 1
ATOM 10569 C CA . LEU C 1 162 ? -30.711 -11.623 -5.373 1.00 41.85 162 LEU C CA 1
ATOM 10570 C C . LEU C 1 162 ? -29.654 -12.427 -6.118 1.00 43.41 162 LEU C C 1
ATOM 10571 O O . LEU C 1 162 ? -29.257 -12.064 -7.223 1.00 42.14 162 LEU C O 1
ATOM 10576 N N . ASN C 1 163 ? -29.206 -13.522 -5.512 1.00 46.68 163 ASN C N 1
ATOM 10577 C CA . ASN C 1 163 ? -28.209 -14.381 -6.139 1.00 47.24 163 ASN C CA 1
ATOM 10578 C C . ASN C 1 163 ? -28.729 -15.048 -7.412 1.00 43.10 163 ASN C C 1
ATOM 10579 O O . ASN C 1 163 ? -28.006 -15.163 -8.403 1.00 38.83 163 ASN C O 1
ATOM 10584 N N . THR C 1 164 ? -29.984 -15.486 -7.383 1.00 42.32 164 THR C N 1
ATOM 10585 C CA . THR C 1 164 ? -30.584 -16.122 -8.550 1.00 41.08 164 THR C CA 1
ATOM 10586 C C . THR C 1 164 ? -30.730 -15.135 -9.702 1.00 41.71 164 THR C C 1
ATOM 10587 O O . THR C 1 164 ? -30.306 -15.411 -10.823 1.00 41.13 164 THR C O 1
ATOM 10591 N N . LYS C 1 165 ? -31.320 -13.979 -9.413 1.00 42.64 165 LYS C N 1
ATOM 10592 C CA . LYS C 1 165 ? -31.609 -12.983 -10.439 1.00 42.83 165 LYS C CA 1
ATOM 10593 C C . LYS C 1 165 ? -30.340 -12.411 -11.064 1.00 39.79 165 LYS C C 1
ATOM 10594 O O . LYS C 1 165 ? -30.310 -12.112 -12.258 1.00 38.62 165 LYS C O 1
ATOM 10600 N N . VAL C 1 166 ? -29.294 -12.260 -10.260 1.00 37.73 166 VAL C N 1
ATOM 10601 C CA . VAL C 1 166 ? -28.025 -11.743 -10.758 1.00 38.98 166 VAL C CA 1
ATOM 10602 C C . VAL C 1 166 ? -27.346 -12.751 -11.694 1.00 38.13 166 VAL C C 1
ATOM 10603 O O . VAL C 1 166 ? -26.711 -12.368 -12.681 1.00 42.25 166 VAL C O 1
ATOM 10607 N N . SER C 1 167 ? -27.511 -14.038 -11.404 1.00 37.38 167 SER C N 1
ATOM 10608 C CA . SER C 1 167 ? -26.800 -15.081 -12.141 1.00 38.93 167 SER C CA 1
ATOM 10609 C C . SER C 1 167 ? -27.621 -15.861 -13.179 1.00 38.43 167 SER C C 1
ATOM 10610 O O . SER C 1 167 ? -27.077 -16.733 -13.857 1.00 38.12 167 SER C O 1
ATOM 10613 N N . ASP C 1 168 ? -28.909 -15.562 -13.327 1.00 37.51 168 ASP C N 1
ATOM 10614 C CA . ASP C 1 168 ? -29.723 -16.348 -14.258 1.00 37.87 168 ASP C CA 1
ATOM 10615 C C . ASP C 1 168 ? -29.936 -15.661 -15.606 1.00 39.49 168 ASP C C 1
ATOM 10616 O O . ASP C 1 168 ? -30.604 -16.204 -16.483 1.00 41.10 168 ASP C O 1
ATOM 10621 N N . GLY C 1 169 ? -29.372 -14.467 -15.762 1.00 40.01 169 GLY C N 1
ATOM 10622 C CA . GLY C 1 169 ? -29.443 -13.753 -17.023 1.00 35.73 169 GLY C CA 1
ATOM 10623 C C . GLY C 1 169 ? -30.594 -12.769 -17.140 1.00 35.37 169 GLY C C 1
ATOM 10624 O O . GLY C 1 169 ? -30.704 -12.059 -18.139 1.00 35.48 169 GLY C O 1
ATOM 10625 N N . THR C 1 170 ? -31.453 -12.721 -16.125 1.00 36.69 170 THR C N 1
ATOM 10626 C CA . THR C 1 170 ? -32.634 -11.860 -16.171 1.00 31.55 170 THR C CA 1
ATOM 10627 C C . THR C 1 170 ? -32.380 -10.437 -15.667 1.00 31.43 170 THR C C 1
ATOM 10628 O O . THR C 1 170 ? -33.191 -9.541 -15.897 1.00 38.40 170 THR C O 1
ATOM 10632 N N . PHE C 1 171 ? -31.264 -10.229 -14.975 1.00 31.33 171 PHE C N 1
ATOM 10633 C CA . PHE C 1 171 ? -31.020 -8.949 -14.307 1.00 31.35 171 PHE C CA 1
ATOM 10634 C C . PHE C 1 171 ? -30.851 -7.737 -15.241 1.00 36.22 171 PHE C C 1
ATOM 10635 O O . PHE C 1 171 ? -31.415 -6.679 -14.960 1.00 31.20 171 PHE C O 1
ATOM 10643 N N . PRO C 1 172 ? -30.077 -7.870 -16.342 1.00 35.60 172 PRO C N 1
ATOM 10644 C CA . PRO C 1 172 ? -29.924 -6.691 -17.206 1.00 34.49 172 PRO C CA 1
ATOM 10645 C C . PRO C 1 172 ? -31.253 -6.161 -17.742 1.00 37.00 172 PRO C C 1
ATOM 10646 O O . PRO C 1 172 ? -31.390 -4.953 -17.939 1.00 36.97 172 PRO C O 1
ATOM 10650 N N . ALA C 1 173 ? -32.212 -7.051 -17.974 1.00 30.64 173 ALA C N 1
ATOM 10651 C CA . ALA C 1 173 ? -33.528 -6.643 -18.457 1.00 40.08 173 ALA C CA 1
ATOM 10652 C C . ALA C 1 173 ? -34.316 -5.865 -17.397 1.00 38.78 173 ALA C C 1
ATOM 10653 O O . ALA C 1 173 ? -35.236 -5.119 -17.725 1.00 39.22 173 ALA C O 1
ATOM 10655 N N . THR C 1 174 ? -33.959 -6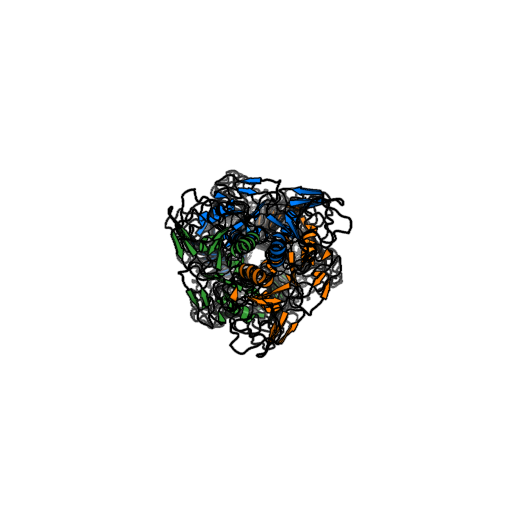.039 -16.128 1.00 37.87 174 THR C N 1
ATOM 10656 C CA . THR C 1 174 ? -34.660 -5.349 -15.046 1.00 37.30 174 THR C CA 1
ATOM 10657 C C . THR C 1 174 ? -34.104 -3.950 -14.790 1.00 37.60 174 THR C C 1
ATOM 10658 O O . THR C 1 174 ? -34.786 -3.107 -14.209 1.00 40.86 174 THR C O 1
ATOM 10662 N N . ILE C 1 175 ? -32.871 -3.700 -15.222 1.00 33.04 175 ILE C N 1
ATOM 10663 C CA . ILE C 1 175 ? -32.239 -2.412 -14.955 1.00 33.07 175 ILE C CA 1
ATOM 10664 C C . ILE C 1 175 ? -32.658 -1.369 -15.979 1.00 32.57 175 ILE C C 1
ATOM 10665 O O . ILE C 1 175 ? -32.299 -1.460 -17.152 1.00 31.36 175 ILE C O 1
ATOM 10670 N N . LYS C 1 176 ? -33.421 -0.380 -15.528 1.00 32.24 176 LYS C N 1
ATOM 10671 C CA . LYS C 1 176 ? -33.829 0.718 -16.394 1.00 40.94 176 LYS C CA 1
ATOM 10672 C C . LYS C 1 176 ? -32.629 1.595 -16.749 1.00 39.76 176 LYS C C 1
ATOM 10673 O O . LYS C 1 176 ? -31.844 1.972 -15.874 1.00 32.33 176 LYS C O 1
ATOM 10679 N N . TYR C 1 177 ? -32.497 1.922 -18.034 1.00 36.12 177 TYR C N 1
ATOM 10680 C CA . TYR C 1 177 ? -31.395 2.755 -18.507 1.00 31.87 177 TYR C CA 1
ATOM 10681 C C . TYR C 1 177 ? -31.872 3.905 -19.388 1.00 37.07 177 TYR C C 1
ATOM 10682 O O . TYR C 1 177 ? -32.737 3.732 -20.251 1.00 32.20 177 TYR C O 1
ATOM 10691 N N . LYS C 1 178 ? -31.291 5.079 -19.167 1.00 36.13 178 LYS C N 1
ATOM 10692 C CA . LYS C 1 178 ? -31.476 6.210 -20.066 1.00 37.96 178 LYS C CA 1
ATOM 10693 C C . LYS C 1 178 ? -30.133 6.861 -20.378 1.00 37.08 178 LYS C C 1
ATOM 10694 O O . LYS C 1 178 ? -29.356 7.173 -19.473 1.00 36.10 178 LYS C O 1
ATOM 10700 N N . TYR C 1 179 ? -29.867 7.061 -21.664 1.00 34.57 179 TYR C N 1
ATOM 10701 C CA . TYR C 1 179 ? -28.627 7.681 -22.115 1.00 34.25 179 TYR C CA 1
ATOM 10702 C C . TYR C 1 179 ? -28.412 9.064 -21.499 1.00 33.27 179 TYR C C 1
ATOM 10703 O O . TYR C 1 179 ? -29.299 9.916 -21.539 1.00 33.87 179 TYR C O 1
ATOM 10712 N N . GLY C 1 180 ? -27.228 9.274 -20.930 1.00 33.31 180 GLY C N 1
ATOM 10713 C CA . GLY C 1 180 ? -26.826 10.583 -20.447 1.00 34.07 180 GLY C CA 1
ATOM 10714 C C . GLY C 1 180 ? -27.148 10.920 -19.001 1.00 44.32 180 GLY C C 1
ATOM 10715 O O . GLY C 1 180 ? -26.740 11.973 -18.511 1.00 47.11 180 GLY C O 1
ATOM 10716 N N . LEU C 1 181 ? -27.873 10.042 -18.312 1.00 40.33 181 LEU C N 1
ATOM 10717 C CA . LEU C 1 181 ? -28.180 10.260 -16.900 1.00 37.28 181 LEU C CA 1
ATOM 10718 C C . LEU C 1 181 ? -26.894 10.380 -16.076 1.00 39.82 181 LEU C C 1
ATOM 10719 O O . LEU C 1 181 ? -25.885 9.762 -16.413 1.00 41.11 181 LEU C O 1
ATOM 10724 N N . PRO C 1 182 ? -26.922 11.174 -14.989 1.00 40.47 182 PRO C N 1
ATOM 10725 C CA . PRO C 1 182 ? -28.083 11.867 -14.413 1.00 41.67 182 PRO C CA 1
ATOM 10726 C C . PRO C 1 182 ? -28.463 13.160 -15.137 1.00 44.29 182 PRO C C 1
ATOM 10727 O O . PRO C 1 182 ? -29.443 13.799 -14.752 1.00 45.84 182 PRO C O 1
ATOM 10731 N N . SER C 1 183 ? -27.706 13.539 -16.162 1.00 48.24 183 SER C N 1
ATOM 10732 C CA . SER C 1 183 ? -28.061 14.716 -16.944 1.00 49.86 183 SER C CA 1
ATOM 10733 C C . SER C 1 183 ? -29.395 14.475 -17.639 1.00 46.18 183 SER C C 1
ATOM 10734 O O . SER C 1 183 ? -29.646 13.388 -18.158 1.00 44.84 183 SER C O 1
ATOM 10737 N N . VAL C 1 184 ? -30.262 15.480 -17.617 1.00 46.07 184 VAL C N 1
ATOM 10738 C CA . VAL C 1 184 ? -31.562 15.373 -18.261 1.00 48.52 184 VAL C CA 1
ATOM 10739 C C . VAL C 1 184 ? -31.447 15.798 -19.716 1.00 49.04 184 VAL C C 1
ATOM 10740 O O . VAL C 1 184 ? -31.318 16.985 -20.018 1.00 52.52 184 VAL C O 1
ATOM 10744 N N . ILE C 1 185 ? -31.500 14.825 -20.615 1.00 45.25 185 ILE C N 1
ATOM 10745 C CA . ILE C 1 185 ? -31.309 15.092 -22.033 1.00 41.12 185 ILE C CA 1
ATOM 10746 C C . ILE C 1 185 ? -32.625 14.958 -22.777 1.00 40.59 185 ILE C C 1
ATOM 10747 O O . ILE C 1 185 ? -33.218 13.878 -22.818 1.00 40.78 185 ILE C O 1
ATOM 10752 N N . ASP C 1 186 ? -33.081 16.069 -23.349 1.00 40.45 186 ASP C N 1
ATOM 10753 C CA . ASP C 1 186 ? -34.345 16.103 -24.070 1.00 43.52 186 ASP C CA 1
ATOM 10754 C C . ASP C 1 186 ? -34.366 15.060 -25.176 1.00 43.15 186 ASP C C 1
ATOM 10755 O O . ASP C 1 186 ? -33.455 14.998 -25.999 1.00 46.65 186 ASP C O 1
ATOM 10760 N N . GLY C 1 187 ? -35.408 14.237 -25.179 1.00 41.28 187 GLY C N 1
ATOM 10761 C CA . GLY C 1 187 ? -35.598 13.248 -26.223 1.00 37.05 187 GLY C CA 1
ATOM 10762 C C . GLY C 1 187 ? -35.011 11.881 -25.940 1.00 40.57 187 GLY C C 1
ATOM 10763 O O . GLY C 1 187 ? -35.396 10.896 -26.573 1.00 39.59 187 GLY C O 1
ATOM 10764 N N . ALA C 1 188 ? -34.070 11.812 -25.003 1.00 37.78 188 ALA C N 1
ATOM 10765 C CA . ALA C 1 188 ? -33.520 10.526 -24.603 1.00 34.82 188 ALA C CA 1
ATOM 10766 C C . ALA C 1 188 ? -34.618 9.726 -23.916 1.00 34.86 188 ALA C C 1
ATOM 10767 O O . ALA C 1 188 ? -35.347 10.258 -23.084 1.00 36.04 188 ALA C O 1
ATOM 10769 N N . ILE C 1 189 ? -34.745 8.455 -24.275 1.00 34.18 189 ILE C N 1
ATOM 10770 C CA . ILE C 1 189 ? -35.823 7.628 -23.747 1.00 36.91 189 ILE C CA 1
ATOM 10771 C C . ILE C 1 189 ? -35.289 6.563 -22.804 1.00 35.26 189 ILE C C 1
ATOM 10772 O O . ILE C 1 189 ? -34.096 6.262 -22.800 1.00 33.34 189 ILE C O 1
ATOM 10777 N N . TYR C 1 190 ? -36.179 6.001 -21.995 1.00 33.95 190 TYR C N 1
ATOM 10778 C CA . TYR C 1 190 ? -35.804 4.896 -21.133 1.00 33.50 190 TYR C CA 1
ATOM 10779 C C . TYR C 1 190 ? -35.735 3.587 -21.907 1.00 34.89 190 TYR C C 1
ATOM 10780 O O . TYR C 1 190 ? -36.654 3.231 -22.644 1.00 32.98 190 TYR C O 1
ATOM 10789 N N . ARG C 1 191 ? -34.624 2.882 -21.732 1.00 33.62 191 ARG C N 1
ATOM 10790 C CA . ARG C 1 191 ? -34.471 1.532 -22.247 1.00 32.12 191 ARG C CA 1
ATOM 10791 C C . ARG C 1 191 ? -34.025 0.659 -21.081 1.00 34.71 191 ARG C C 1
ATOM 10792 O O . ARG C 1 191 ? -34.044 1.098 -19.934 1.00 39.06 191 ARG C O 1
ATOM 10800 N N . THR C 1 192 ? -33.641 -0.577 -21.364 1.00 35.18 192 THR C N 1
ATOM 10801 C CA . THR C 1 192 ? -33.039 -1.422 -20.342 1.00 35.10 192 THR C CA 1
ATOM 10802 C C . THR C 1 192 ? -31.558 -1.571 -20.641 1.00 36.65 192 THR C C 1
ATOM 10803 O O . THR C 1 192 ? -31.120 -1.320 -21.766 1.00 34.58 192 THR C O 1
ATOM 10807 N N . VAL C 1 193 ? -30.784 -1.955 -19.634 1.00 36.26 193 VAL C N 1
ATOM 10808 C CA . VAL C 1 193 ? -29.368 -2.228 -19.840 1.00 36.24 193 VAL C CA 1
ATOM 10809 C C . VAL C 1 193 ? -29.209 -3.394 -20.818 1.00 36.05 193 VAL C C 1
ATOM 10810 O O . VAL C 1 193 ? -28.295 -3.406 -21.642 1.00 35.33 193 VAL C O 1
ATOM 10814 N N . GLN C 1 194 ? -30.125 -4.356 -20.740 1.00 35.09 194 GLN C N 1
ATOM 10815 C CA . GLN C 1 194 ? -30.152 -5.474 -21.677 1.00 33.67 194 GLN C CA 1
ATOM 10816 C C . GLN C 1 194 ? -30.247 -5.018 -23.131 1.00 34.14 194 GLN C C 1
ATOM 10817 O O . GLN C 1 194 ? -29.446 -5.430 -23.970 1.00 33.37 194 GLN C O 1
ATOM 10823 N N . ASP C 1 195 ? -31.225 -4.166 -23.419 1.00 38.44 195 ASP C N 1
ATOM 10824 C CA . ASP C 1 195 ? -31.443 -3.682 -24.779 1.00 38.05 195 ASP C CA 1
ATOM 10825 C C . ASP C 1 195 ? -30.257 -2.863 -25.274 1.00 35.26 195 ASP C C 1
ATOM 10826 O O . ASP C 1 195 ? -29.805 -3.033 -26.406 1.00 28.53 195 ASP C O 1
ATOM 10831 N N . LYS C 1 196 ? -29.756 -1.978 -24.416 1.00 31.66 196 LYS C N 1
ATOM 10832 C CA . LYS C 1 196 ? -28.609 -1.141 -24.753 1.00 30.83 196 LYS C CA 1
ATOM 10833 C C . LYS C 1 196 ? -27.380 -1.987 -25.083 1.00 30.79 196 LYS C C 1
ATOM 10834 O O . LYS C 1 196 ? -26.658 -1.699 -26.037 1.00 32.46 196 LYS C O 1
ATOM 10840 N N . LEU C 1 197 ? -27.145 -3.029 -24.292 1.00 29.50 197 LEU C N 1
ATOM 10841 C CA . LEU C 1 197 ? -26.038 -3.942 -24.555 1.00 31.81 197 LEU C CA 1
ATOM 10842 C C . LEU C 1 197 ? -26.256 -4.689 -25.868 1.00 31.58 197 LEU C C 1
ATOM 10843 O O . LEU C 1 197 ? -25.302 -4.986 -26.587 1.00 29.91 197 LEU C O 1
ATOM 10848 N N . ASP C 1 198 ? -27.516 -4.981 -26.177 1.00 27.88 198 ASP C N 1
ATOM 10849 C CA . ASP C 1 198 ? -27.862 -5.709 -27.396 1.00 31.84 198 ASP C CA 1
ATOM 10850 C C . ASP C 1 198 ? -27.693 -4.868 -28.666 1.00 31.98 198 ASP C C 1
ATOM 10851 O O . ASP C 1 198 ? -27.932 -5.363 -29.768 1.00 29.44 198 ASP C O 1
ATOM 10856 N N . ASP C 1 199 ? -27.295 -3.605 -28.516 1.00 27.52 199 ASP C N 1
ATOM 10857 C CA . ASP C 1 199 ? -27.042 -2.745 -29.672 1.00 34.53 199 ASP C CA 1
ATOM 10858 C C . ASP C 1 199 ? -25.914 -3.283 -30.551 1.00 34.80 199 ASP C C 1
ATOM 10859 O O . ASP C 1 199 ? -25.894 -3.054 -31.757 1.00 36.55 199 ASP C O 1
ATOM 10864 N N . PHE C 1 200 ? -24.975 -3.996 -29.940 1.00 34.46 200 PHE C N 1
ATOM 10865 C CA . PHE C 1 200 ? -23.849 -4.565 -30.675 1.00 32.22 200 PHE C CA 1
ATOM 10866 C C . PHE C 1 200 ? -23.848 -6.082 -30.607 1.00 31.21 200 PHE C C 1
ATOM 10867 O O . PHE C 1 200 ? -24.284 -6.672 -29.618 1.00 31.25 200 PHE C O 1
ATOM 10875 N N . VAL C 1 201 ? -23.356 -6.706 -31.670 1.00 28.57 201 VAL C N 1
ATOM 10876 C CA . VAL C 1 201 ? -23.162 -8.147 -31.690 1.00 28.35 201 VAL C CA 1
ATOM 10877 C C . VAL C 1 201 ? -21.699 -8.496 -31.945 1.00 28.15 201 VAL C C 1
ATOM 10878 O O . VAL C 1 201 ? -21.107 -8.049 -32.927 1.00 26.31 201 VAL C O 1
ATOM 10882 N N . PHE C 1 202 ? -21.113 -9.277 -31.047 1.00 28.84 202 PHE C N 1
ATOM 10883 C CA . PHE C 1 202 ? -19.787 -9.835 -31.269 1.00 26.11 202 PHE C CA 1
ATOM 10884 C C . PHE C 1 202 ? -19.933 -11.331 -31.485 1.00 28.91 202 PHE C C 1
ATOM 10885 O O . PHE C 1 202 ? -20.886 -11.935 -30.994 1.00 29.26 202 PHE C O 1
ATOM 10893 N N . LEU C 1 203 ? -18.995 -11.932 -32.211 1.00 27.88 203 LEU C N 1
ATOM 10894 C CA . LEU C 1 203 ? -19.048 -13.370 -32.452 1.00 28.94 203 LEU C CA 1
ATOM 10895 C C . LEU C 1 203 ? -18.992 -14.120 -31.128 1.00 29.10 203 LEU C C 1
ATOM 10896 O O . LEU C 1 203 ? -19.537 -15.217 -30.998 1.00 31.74 203 LEU C O 1
ATOM 10901 N N . GLU C 1 204 ? -18.328 -13.508 -30.152 1.00 30.25 204 GLU C N 1
ATOM 10902 C CA . GLU C 1 204 ? -18.235 -14.049 -28.801 1.00 30.85 204 GLU C CA 1
ATOM 10903 C C . GLU C 1 204 ? -19.610 -14.256 -28.160 1.00 29.12 204 GLU C C 1
ATOM 10904 O O . GLU C 1 204 ? -19.793 -15.178 -27.369 1.00 33.22 204 GLU C O 1
ATOM 10910 N N . ASP C 1 205 ? -20.576 -13.412 -28.517 1.00 29.33 205 ASP C N 1
ATOM 10911 C CA . ASP C 1 205 ? -21.939 -13.534 -27.995 1.00 30.45 205 ASP C CA 1
ATOM 10912 C C . ASP C 1 205 ? -22.611 -14.838 -28.413 1.00 30.55 205 ASP C C 1
ATOM 10913 O O . ASP C 1 205 ? -23.559 -15.289 -27.766 1.00 30.53 205 ASP C O 1
ATOM 10918 N N . PHE C 1 206 ? -22.117 -15.440 -29.491 1.00 31.58 206 PHE C N 1
ATOM 10919 C CA . PHE C 1 206 ? -22.650 -16.709 -29.966 1.00 31.83 206 PHE C CA 1
ATOM 10920 C C . PHE C 1 206 ? -21.611 -17.823 -29.868 1.00 30.53 206 PHE C C 1
ATOM 10921 O O . PHE C 1 206 ? -21.654 -18.795 -30.616 1.00 30.31 206 PHE C O 1
ATOM 10929 N N . GLY C 1 207 ? -20.681 -17.672 -28.930 1.00 33.33 207 GLY C N 1
ATOM 10930 C CA . GLY C 1 207 ? -19.721 -18.717 -28.620 1.00 32.16 207 GLY C CA 1
ATOM 10931 C C . GLY C 1 207 ? -18.432 -18.680 -29.418 1.00 32.03 207 GLY C C 1
ATOM 10932 O O . GLY C 1 207 ? -17.601 -19.580 -29.294 1.00 35.39 207 GLY C O 1
ATOM 10933 N N . GLY C 1 208 ? -18.261 -17.645 -30.235 1.00 30.32 208 GLY C N 1
ATOM 10934 C CA . GLY C 1 208 ? -17.038 -17.476 -31.000 1.00 30.42 208 GLY C CA 1
ATOM 10935 C C . GLY C 1 208 ? -15.840 -17.287 -30.088 1.00 33.47 208 GLY C C 1
ATOM 10936 O O . GLY C 1 208 ? -15.928 -16.581 -29.082 1.00 32.66 208 GLY C O 1
ATOM 10937 N N . LYS C 1 209 ? -14.722 -17.926 -30.424 1.00 35.58 209 LYS C N 1
ATOM 10938 C CA . LYS C 1 209 ? -13.527 -17.822 -29.596 1.00 38.52 209 LYS C CA 1
ATOM 10939 C C . LYS C 1 209 ? -12.257 -18.017 -30.416 1.00 37.60 209 LYS C C 1
ATOM 10940 O O . LYS C 1 209 ? -12.141 -18.984 -31.169 1.00 35.61 209 LYS C O 1
ATOM 10946 N N . ASP C 1 210 ? -11.297 -17.112 -30.247 1.00 28.98 210 ASP C N 1
ATOM 10947 C CA . ASP C 1 210 ? -10.033 -17.196 -30.977 1.00 32.43 210 ASP C CA 1
ATOM 10948 C C . ASP C 1 210 ? -9.033 -18.097 -30.254 1.00 32.64 210 ASP C C 1
ATOM 10949 O O . ASP C 1 210 ? -7.952 -17.664 -29.854 1.00 35.94 210 ASP C O 1
ATOM 10954 N N . ASP C 1 211 ? -9.398 -19.366 -30.117 1.00 31.37 211 ASP C N 1
ATOM 10955 C CA . ASP C 1 211 ? -8.572 -20.331 -29.404 1.00 32.92 211 ASP C CA 1
ATOM 10956 C C . ASP C 1 211 ? -7.885 -21.321 -30.344 1.00 35.87 211 ASP C C 1
ATOM 10957 O O . ASP C 1 211 ? -7.624 -22.462 -29.967 1.00 36.87 211 ASP C O 1
ATOM 10962 N N . ALA C 1 212 ? -7.619 -20.876 -31.570 1.00 36.11 212 ALA C N 1
ATOM 10963 C CA . ALA C 1 212 ? -6.765 -21.598 -32.515 1.00 36.13 212 ALA C CA 1
ATOM 10964 C C . ALA C 1 212 ? -7.203 -23.041 -32.781 1.00 34.88 212 ALA C C 1
ATOM 10965 O O . ALA C 1 212 ? -6.377 -23.952 -32.800 1.00 36.68 212 ALA C O 1
ATOM 10967 N N . GLY C 1 213 ? -8.499 -23.247 -32.984 1.00 35.28 213 GLY C N 1
ATOM 10968 C CA . GLY C 1 213 ? -8.990 -24.543 -33.416 1.00 36.53 213 GLY C CA 1
ATOM 10969 C C . GLY C 1 213 ? -9.779 -25.346 -32.400 1.00 39.32 213 GLY C C 1
ATOM 10970 O O . GLY C 1 213 ? -10.422 -26.329 -32.767 1.00 40.26 213 GLY C O 1
ATOM 10971 N N . SER C 1 214 ? -9.737 -24.945 -31.131 1.00 38.99 214 SER C N 1
ATOM 10972 C CA . SER C 1 214 ? -10.518 -25.627 -30.102 1.00 37.91 214 SER C CA 1
ATOM 10973 C C . SER C 1 214 ? -12.008 -25.375 -30.307 1.00 35.28 214 SER C C 1
ATOM 10974 O O . SER C 1 214 ? -12.825 -26.283 -30.170 1.00 36.92 214 SER C O 1
ATOM 10977 N N . THR C 1 215 ? -12.353 -24.135 -30.632 1.00 33.02 215 THR C N 1
ATOM 10978 C CA . THR C 1 215 ? -13.737 -23.766 -30.904 1.00 34.98 215 THR C CA 1
ATOM 10979 C C . THR C 1 215 ? -13.986 -23.716 -32.406 1.00 33.68 215 THR C C 1
ATOM 10980 O O . THR C 1 215 ? -13.187 -23.145 -33.147 1.00 32.57 215 THR C O 1
ATOM 10984 N N . ASP C 1 216 ? -15.087 -24.319 -32.853 1.00 32.85 216 ASP C N 1
ATOM 10985 C CA . ASP C 1 216 ? -15.479 -24.248 -34.258 1.00 33.29 216 ASP C CA 1
ATOM 10986 C C . ASP C 1 216 ? -16.323 -23.001 -34.515 1.00 29.35 216 ASP C C 1
ATOM 10987 O O . ASP C 1 216 ? -17.538 -23.018 -34.340 1.00 29.63 216 ASP C O 1
ATOM 10992 N N . ASN C 1 217 ? -15.670 -21.930 -34.950 1.00 29.70 217 ASN C N 1
ATOM 10993 C CA . ASN C 1 217 ? -16.330 -20.644 -35.127 1.00 30.98 217 ASN C CA 1
ATOM 10994 C C . ASN C 1 217 ? -17.302 -20.584 -36.308 1.00 30.98 217 ASN C C 1
ATOM 10995 O O . ASN C 1 217 ? -18.082 -19.636 -36.423 1.00 26.85 217 ASN C O 1
ATOM 11000 N N . SER C 1 218 ? -17.257 -21.589 -37.179 1.00 30.52 218 SER C N 1
ATOM 11001 C CA . SER C 1 218 ? -18.224 -21.686 -38.274 1.00 30.53 218 SER C CA 1
ATOM 11002 C C . SER C 1 218 ? -19.635 -21.761 -37.709 1.00 30.00 218 SER C C 1
ATOM 11003 O O . SER C 1 218 ? -20.558 -21.116 -38.207 1.00 29.82 218 SER C O 1
ATOM 11006 N N . ILE C 1 219 ? -19.785 -22.546 -36.650 1.00 32.09 219 ILE C N 1
ATOM 11007 C CA . ILE C 1 219 ? -21.064 -22.700 -35.976 1.00 34.19 219 ILE C CA 1
ATOM 11008 C C . ILE C 1 219 ? -21.508 -21.377 -35.362 1.00 33.81 219 ILE C C 1
ATOM 11009 O O . ILE C 1 219 ? -22.682 -21.010 -35.439 1.00 34.16 219 ILE C O 1
ATOM 11014 N N . ALA C 1 220 ? -20.558 -20.664 -34.762 1.00 30.13 220 ALA C N 1
ATOM 11015 C CA . ALA C 1 220 ? -20.838 -19.371 -34.144 1.00 30.18 220 ALA C CA 1
ATOM 11016 C C . ALA C 1 220 ? -21.401 -18.376 -35.157 1.00 29.27 220 ALA C C 1
ATOM 11017 O O . ALA C 1 220 ? -22.369 -17.674 -34.869 1.00 26.61 220 ALA C O 1
ATOM 11019 N N . PHE C 1 221 ? -20.794 -18.326 -36.342 1.00 29.39 221 PHE C N 1
ATOM 11020 C CA . PHE C 1 221 ? -21.281 -17.466 -37.417 1.00 25.92 221 PHE C CA 1
ATOM 11021 C C . PHE C 1 221 ? -22.699 -17.843 -37.826 1.00 26.03 221 PHE C C 1
ATOM 11022 O O . PHE C 1 221 ? -23.579 -16.988 -37.908 1.00 27.55 221 PHE C O 1
ATOM 11030 N N . ARG C 1 222 ? -22.911 -19.133 -38.067 1.00 27.65 222 ARG C N 1
ATOM 11031 C CA . ARG C 1 222 ? -24.209 -19.645 -38.491 1.00 26.61 222 ARG C CA 1
ATOM 11032 C C . ARG C 1 222 ? -25.328 -19.257 -37.529 1.00 31.05 222 ARG C C 1
ATOM 11033 O O . ARG C 1 222 ? -26.379 -18.773 -37.946 1.00 29.10 222 ARG C O 1
ATOM 11041 N N . LYS C 1 223 ? -25.095 -19.470 -36.238 1.00 27.15 223 LYS C N 1
ATOM 11042 C CA . LYS C 1 223 ? -26.109 -19.179 -35.232 1.00 30.81 223 LYS C CA 1
ATOM 11043 C C . LYS C 1 223 ? -26.301 -17.672 -35.046 1.00 28.85 223 LYS C C 1
ATOM 11044 O O . LYS C 1 223 ? -27.420 -17.208 -34.830 1.00 31.15 223 LYS C O 1
ATOM 11050 N N . ALA C 1 224 ? -25.211 -16.915 -35.137 1.00 28.06 224 ALA C N 1
ATOM 11051 C CA . ALA C 1 224 ? -25.281 -15.456 -35.075 1.00 29.14 224 ALA C CA 1
ATOM 11052 C C . ALA C 1 224 ? -26.154 -14.900 -36.203 1.00 32.72 224 ALA C C 1
ATOM 11053 O O . ALA C 1 224 ? -27.017 -14.053 -35.979 1.00 35.13 224 ALA C O 1
ATOM 11055 N N . PHE C 1 225 ? -25.911 -15.377 -37.419 1.00 34.64 225 PHE C N 1
ATOM 11056 C CA . PHE C 1 225 ? -26.661 -14.922 -38.585 1.00 32.49 225 PHE C CA 1
ATOM 11057 C C . PHE C 1 225 ? -28.110 -15.389 -38.540 1.00 29.09 225 PHE C C 1
ATOM 11058 O O . PHE C 1 225 ? -29.003 -14.691 -39.015 1.00 28.53 225 PHE C O 1
ATOM 11066 N N . ALA C 1 226 ? -28.334 -16.571 -37.973 1.00 29.01 226 ALA C N 1
ATOM 11067 C CA . ALA C 1 226 ? -29.677 -17.131 -37.859 1.00 30.35 226 ALA C CA 1
ATOM 11068 C C . ALA C 1 226 ? -30.559 -16.281 -36.950 1.00 31.17 226 ALA C C 1
ATOM 11069 O O . ALA C 1 226 ? -31.779 -16.251 -37.105 1.00 29.70 226 ALA C O 1
ATOM 11071 N N . SER C 1 227 ? -29.931 -15.593 -36.001 1.00 31.15 227 SER C N 1
ATOM 11072 C CA . SER C 1 227 ? -30.651 -14.748 -35.052 1.00 31.17 227 SER C CA 1
ATOM 11073 C C . SER C 1 227 ? -31.177 -13.473 -35.702 1.00 31.91 227 SER C C 1
ATOM 11074 O O . SER C 1 227 ? -32.014 -12.774 -35.131 1.00 30.92 227 SER C O 1
ATOM 11077 N N . GLY C 1 228 ? -30.682 -13.174 -36.899 1.00 28.59 228 GLY C N 1
ATOM 11078 C CA . GLY C 1 228 ? -31.055 -11.953 -37.589 1.00 30.31 228 GLY C CA 1
ATOM 11079 C C . GLY C 1 228 ? -29.939 -10.925 -37.572 1.00 30.30 228 GLY C C 1
ATOM 11080 O O . GLY C 1 228 ? -30.023 -9.895 -38.241 1.00 32.05 228 GLY C O 1
ATOM 11081 N N . ALA C 1 229 ? -28.892 -11.204 -36.803 1.00 27.09 229 ALA C N 1
ATOM 11082 C CA . ALA C 1 229 ? -27.731 -10.325 -36.759 1.00 28.22 229 ALA C CA 1
ATOM 11083 C C . ALA C 1 229 ? -27.042 -10.285 -38.122 1.00 30.44 229 ALA C C 1
ATOM 11084 O O . ALA C 1 229 ? -26.964 -11.295 -38.822 1.00 29.18 229 ALA C O 1
ATOM 11086 N N . ARG C 1 230 ? -26.555 -9.108 -38.497 1.00 28.18 230 ARG C N 1
ATOM 11087 C CA . ARG C 1 230 ? -25.910 -8.929 -39.790 1.00 31.11 230 ARG C CA 1
ATOM 11088 C C . ARG C 1 230 ? -24.486 -8.416 -39.622 1.00 31.57 230 ARG C C 1
ATOM 11089 O O . ARG C 1 230 ? -23.573 -8.802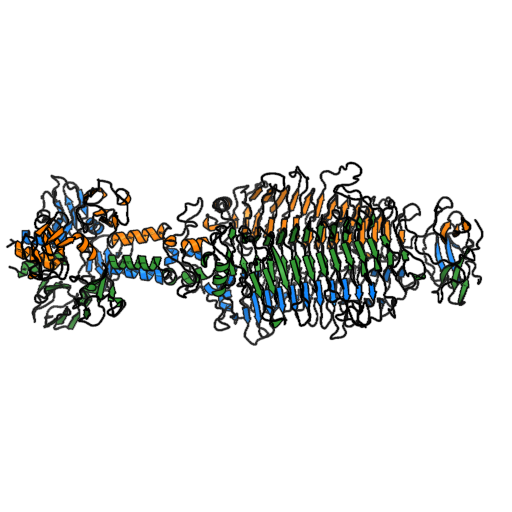 -40.358 1.00 30.59 230 ARG C O 1
ATOM 11097 N N . LYS C 1 231 ? -24.311 -7.544 -38.639 1.00 29.53 231 LYS C N 1
ATOM 11098 C CA . LYS C 1 231 ? -23.038 -6.888 -38.401 1.00 31.97 231 LYS C CA 1
ATOM 11099 C C . LYS C 1 231 ? -22.350 -7.538 -37.202 1.00 30.87 231 LYS C C 1
ATOM 11100 O O . LYS C 1 231 ? -22.788 -7.378 -36.063 1.00 31.63 231 LYS C O 1
ATOM 11106 N N . ILE C 1 232 ? -21.277 -8.277 -37.465 1.00 29.24 232 ILE C N 1
ATOM 11107 C CA . ILE C 1 232 ? -20.631 -9.076 -36.428 1.00 31.50 232 ILE C CA 1
ATOM 11108 C C . ILE C 1 232 ? -19.182 -8.648 -36.217 1.00 29.55 232 ILE C C 1
ATOM 11109 O O . ILE C 1 232 ? -18.410 -8.546 -37.170 1.00 28.56 232 ILE C O 1
ATOM 11114 N N . ARG C 1 233 ? -18.818 -8.401 -34.963 1.00 29.28 233 ARG C N 1
ATOM 11115 C CA . ARG C 1 233 ? -17.456 -8.000 -34.632 1.00 30.31 233 ARG C CA 1
ATOM 11116 C C . ARG C 1 233 ? -16.662 -9.138 -33.992 1.00 30.46 233 ARG C C 1
ATOM 11117 O O . ARG C 1 233 ? -17.227 -10.003 -33.317 1.00 25.78 233 ARG C O 1
ATOM 11125 N N . LEU C 1 234 ? -15.353 -9.131 -34.227 1.00 29.20 234 LEU C N 1
ATOM 11126 C CA . LEU C 1 234 ? -14.439 -10.083 -33.605 1.00 33.13 234 LEU C CA 1
ATOM 11127 C C . LEU C 1 234 ? -13.659 -9.395 -32.496 1.00 35.46 234 LEU C C 1
ATOM 11128 O O . LEU C 1 234 ? -12.992 -8.388 -32.729 1.00 37.46 234 LEU C O 1
ATOM 11133 N N . ARG C 1 235 ? -13.749 -9.947 -31.293 1.00 35.42 235 ARG C N 1
ATOM 11134 C CA . ARG C 1 235 ? -13.127 -9.354 -30.115 1.00 37.91 235 ARG C CA 1
ATOM 11135 C C . ARG C 1 235 ? -11.626 -9.606 -30.063 1.00 38.05 235 ARG C C 1
ATOM 11136 O O . ARG C 1 235 ? -10.858 -8.730 -29.671 1.00 38.75 235 ARG C O 1
ATOM 11144 N N . GLY C 1 236 ? -11.216 -10.804 -30.469 1.00 36.67 236 GLY C N 1
ATOM 11145 C CA . GLY C 1 236 ? -9.852 -11.260 -30.269 1.00 35.85 236 GLY C CA 1
ATOM 11146 C C . GLY C 1 236 ? -8.806 -10.798 -31.266 1.00 36.21 236 GLY C C 1
ATOM 11147 O O . GLY C 1 236 ? -9.120 -10.213 -32.303 1.00 34.28 236 GLY C O 1
ATOM 11148 N N . SER C 1 237 ? -7.547 -11.065 -30.930 1.00 34.54 237 SER C N 1
ATOM 11149 C CA . SER C 1 237 ? -6.420 -10.810 -31.816 1.00 32.71 237 SER C CA 1
ATOM 11150 C C . SER C 1 237 ? -5.808 -12.123 -32.291 1.00 34.55 237 SER C C 1
ATOM 11151 O O . SER C 1 237 ? -4.835 -12.124 -33.044 1.00 33.39 237 SER C O 1
ATOM 11154 N N . GLY C 1 238 ? -6.383 -13.240 -31.852 1.00 29.37 238 GLY C N 1
ATOM 11155 C CA . GLY C 1 238 ? -5.838 -14.547 -32.170 1.00 29.74 238 GLY C CA 1
ATOM 11156 C C . GLY C 1 238 ? -6.504 -15.216 -33.359 1.00 35.71 238 GLY C C 1
ATOM 11157 O O . GLY C 1 238 ? -7.142 -14.559 -34.187 1.00 33.09 238 GLY C O 1
ATOM 11158 N N . VAL C 1 239 ? -6.349 -16.534 -33.446 1.00 32.36 239 VAL C N 1
ATOM 11159 C CA . VAL C 1 239 ? -6.891 -17.301 -34.560 1.00 34.00 239 VAL C CA 1
ATOM 11160 C C . VAL C 1 239 ? -8.271 -17.897 -34.253 1.00 33.57 239 VAL C C 1
ATOM 11161 O O . VAL C 1 239 ? -8.409 -18.733 -33.364 1.00 31.62 239 VAL C O 1
ATOM 11165 N N . TYR C 1 240 ? -9.285 -17.470 -35.000 1.00 35.13 240 TYR C N 1
ATOM 11166 C CA . TYR C 1 240 ? -10.594 -18.112 -34.952 1.00 31.65 240 TYR C CA 1
ATOM 11167 C C . TYR C 1 240 ? -10.631 -19.269 -35.943 1.00 32.15 240 TYR C C 1
ATOM 11168 O O . TYR C 1 240 ? -10.753 -19.054 -37.148 1.00 29.95 240 TYR C O 1
ATOM 11177 N N . GLY C 1 241 ? -10.507 -20.492 -35.440 1.00 32.83 241 GLY C N 1
ATOM 11178 C CA . GLY C 1 241 ? -10.553 -21.663 -36.296 1.00 28.92 241 GLY C CA 1
ATOM 11179 C C . GLY C 1 241 ? -11.928 -21.895 -36.896 1.00 31.48 241 GLY C C 1
ATOM 11180 O O . GLY C 1 241 ? -12.946 -21.698 -36.229 1.00 28.36 241 GLY C O 1
ATOM 11181 N N . MET C 1 242 ? -11.948 -22.321 -38.158 1.00 28.30 242 MET C N 1
ATOM 11182 C CA . MET C 1 242 ? -13.181 -22.629 -38.877 1.00 31.40 242 MET C CA 1
ATOM 11183 C C . MET C 1 242 ? -13.137 -24.079 -39.348 1.00 34.90 242 MET C C 1
ATOM 11184 O O . MET C 1 242 ? -12.262 -24.452 -40.131 1.00 33.93 242 MET C O 1
ATOM 11189 N N . ALA C 1 243 ? -14.085 -24.891 -38.891 1.00 34.73 243 ALA C N 1
ATOM 11190 C CA . ALA C 1 243 ? -14.010 -26.328 -39.134 1.00 29.57 243 ALA C CA 1
ATOM 11191 C C . ALA C 1 243 ? -15.255 -26.906 -39.808 1.00 29.53 243 ALA C C 1
ATOM 11192 O O . ALA C 1 243 ? -15.283 -28.089 -40.145 1.00 31.49 243 ALA C O 1
ATOM 11194 N N . THR C 1 244 ? -16.285 -26.087 -39.997 1.00 28.92 244 THR C N 1
ATOM 11195 C CA . THR C 1 244 ? -17.490 -26.555 -40.682 1.00 32.63 244 THR C CA 1
ATOM 11196 C C . THR C 1 244 ? -17.747 -25.795 -41.984 1.00 32.05 244 THR C C 1
ATOM 11197 O O . THR C 1 244 ? -18.018 -24.593 -41.980 1.00 27.56 244 THR C O 1
ATOM 11201 N N . ARG C 1 245 ? -17.671 -26.515 -43.098 1.00 30.25 245 ARG C N 1
ATOM 11202 C CA . ARG C 1 245 ? -17.744 -25.902 -44.420 1.00 33.13 245 ARG C CA 1
ATOM 11203 C C . ARG C 1 245 ? -19.103 -25.315 -44.785 1.00 33.88 245 ARG C C 1
ATOM 11204 O O . ARG C 1 245 ? -20.127 -25.659 -44.196 1.00 27.61 245 ARG C O 1
ATOM 11212 N N . ASP C 1 246 ? -19.076 -24.413 -45.766 1.00 30.65 246 ASP C N 1
ATOM 11213 C CA . ASP C 1 246 ? -20.275 -23.917 -46.442 1.00 30.94 246 ASP C CA 1
ATOM 11214 C C . ASP C 1 246 ? -21.289 -23.263 -45.515 1.00 29.72 246 ASP C C 1
ATOM 11215 O O . ASP C 1 246 ? -22.474 -23.598 -45.537 1.00 29.76 246 ASP C O 1
ATOM 11220 N N . ILE C 1 247 ? -20.814 -22.335 -44.695 1.00 28.00 247 ILE C N 1
ATOM 11221 C CA . ILE C 1 247 ? -21.710 -21.502 -43.913 1.00 28.04 247 ILE C CA 1
ATOM 11222 C C . ILE C 1 247 ? -22.309 -20.458 -44.843 1.00 26.90 247 ILE C C 1
ATOM 11223 O O . ILE C 1 247 ? -21.592 -19.612 -45.379 1.00 24.95 247 ILE C O 1
ATOM 11228 N N . GLU C 1 248 ? -23.619 -20.525 -45.054 1.00 25.57 248 GLU C N 1
ATOM 11229 C CA . GLU C 1 248 ? -24.274 -19.577 -45.947 1.00 27.90 248 GLU C CA 1
ATOM 11230 C C . GLU C 1 248 ? -24.422 -18.228 -45.253 1.00 24.95 248 GLU C C 1
ATOM 11231 O O . GLU C 1 248 ? -25.046 -18.119 -44.200 1.00 25.21 248 GLU C O 1
ATOM 11237 N N . LEU C 1 249 ? -23.832 -17.204 -45.855 1.00 28.14 249 LEU C N 1
ATOM 11238 C CA . LEU C 1 249 ? -23.956 -15.841 -45.366 1.00 26.87 249 LEU C CA 1
ATOM 11239 C C . LEU C 1 249 ? -25.358 -15.315 -45.633 1.00 27.29 249 LEU C C 1
ATOM 11240 O O . LEU C 1 249 ? -25.993 -15.710 -46.607 1.00 28.45 249 LEU C O 1
ATOM 11245 N N . PRO C 1 250 ? -25.855 -14.430 -44.756 1.00 26.37 250 PRO C N 1
ATOM 11246 C CA . PRO C 1 250 ? -27.118 -13.748 -45.038 1.00 24.64 250 PRO C CA 1
ATOM 11247 C C . PRO C 1 250 ? -26.874 -12.594 -45.998 1.00 30.48 250 PRO C C 1
ATOM 11248 O O . PRO C 1 250 ? -25.718 -12.243 -46.226 1.00 23.98 250 PRO C O 1
ATOM 11252 N N . ALA C 1 251 ? -27.931 -12.006 -46.544 1.00 24.48 251 ALA C N 1
ATOM 11253 C CA . ALA C 1 251 ? -27.765 -10.811 -47.353 1.00 24.26 251 ALA C CA 1
ATOM 11254 C C . ALA C 1 251 ? -27.237 -9.677 -46.473 1.00 27.67 251 ALA C C 1
ATOM 11255 O O . ALA C 1 251 ? -27.638 -9.547 -45.316 1.00 29.65 251 ALA C O 1
ATOM 11257 N N . LYS C 1 252 ? -26.321 -8.884 -47.022 1.00 25.42 252 LYS C N 1
ATOM 11258 C CA . LYS C 1 252 ? -25.809 -7.682 -46.364 1.00 27.81 252 LYS C CA 1
ATOM 11259 C C . LYS C 1 252 ? -25.199 -7.936 -44.982 1.00 30.36 252 LYS C C 1
ATOM 11260 O O . LYS C 1 252 ? -25.494 -7.234 -44.013 1.00 24.18 252 LYS C O 1
ATOM 11266 N N . TYR C 1 253 ? -24.349 -8.951 -44.914 1.00 28.28 253 TYR C N 1
ATOM 11267 C CA . TYR C 1 253 ? -23.508 -9.213 -43.756 1.00 27.56 253 TYR C CA 1
ATOM 11268 C C . TYR C 1 253 ? -22.436 -8.134 -43.611 1.00 28.43 253 TYR C C 1
ATOM 11269 O O . TYR C 1 253 ? -22.078 -7.468 -44.581 1.00 24.87 253 TYR C O 1
ATOM 11278 N N . GLU C 1 254 ? -21.912 -7.973 -42.404 1.00 30.60 254 GLU C N 1
ATOM 11279 C CA . GLU C 1 254 ? -20.682 -7.216 -42.227 1.00 28.71 254 GLU C CA 1
ATOM 11280 C C . GLU C 1 254 ? -19.876 -7.848 -41.112 1.00 32.92 254 GLU C C 1
ATOM 11281 O O . GLU C 1 254 ? -20.269 -7.823 -39.944 1.00 35.93 254 GLU C O 1
ATOM 11287 N N . ILE C 1 255 ? -18.742 -8.422 -41.489 1.00 31.12 255 ILE C N 1
ATOM 11288 C CA . ILE C 1 255 ? -17.865 -9.064 -40.532 1.00 30.25 255 ILE C CA 1
ATOM 11289 C C . ILE C 1 255 ? -16.629 -8.201 -40.335 1.00 29.24 255 ILE C C 1
ATOM 11290 O O . ILE C 1 255 ? -15.901 -7.897 -41.285 1.00 30.99 255 ILE C O 1
ATOM 11295 N N . ILE C 1 256 ? -16.421 -7.796 -39.086 1.00 25.37 256 ILE C N 1
ATOM 11296 C CA . ILE C 1 256 ? -15.412 -6.812 -38.733 1.00 24.74 256 ILE C CA 1
ATOM 11297 C C . ILE C 1 256 ? -14.380 -7.403 -37.786 1.00 32.42 256 ILE C C 1
ATOM 11298 O O . ILE C 1 256 ? -14.709 -7.788 -36.660 1.00 32.33 256 ILE C O 1
ATOM 11303 N N . GLY C 1 257 ? -13.135 -7.482 -38.239 1.00 32.01 257 GLY C N 1
ATOM 11304 C CA . GLY C 1 257 ? -12.063 -7.973 -37.393 1.00 33.22 257 GLY C CA 1
ATOM 11305 C C . GLY C 1 257 ? -11.534 -6.885 -36.477 1.00 34.85 257 GLY C C 1
ATOM 11306 O O . GLY C 1 257 ? -11.894 -5.715 -36.608 1.00 35.61 257 GLY C O 1
ATOM 11307 N N . ASN C 1 258 ? -10.673 -7.275 -35.544 1.00 38.71 258 ASN C N 1
ATOM 11308 C CA . ASN C 1 258 ? -10.087 -6.341 -34.590 1.00 33.84 258 ASN C CA 1
ATOM 11309 C C . ASN C 1 258 ? -8.809 -5.701 -35.127 1.00 30.48 258 ASN C C 1
ATOM 11310 O O . ASN C 1 258 ? -7.705 -6.170 -34.845 1.00 30.62 258 ASN C O 1
ATOM 11315 N N . ALA C 1 259 ? -8.971 -4.640 -35.916 1.00 28.00 259 ALA C N 1
ATOM 11316 C CA . ALA C 1 259 ? -7.845 -3.888 -36.475 1.00 28.46 259 ALA C CA 1
ATOM 11317 C C . ALA C 1 259 ? -6.856 -4.779 -37.227 1.00 31.20 259 ALA C C 1
ATOM 11318 O O . ALA C 1 259 ? -5.638 -4.625 -37.083 1.00 33.25 259 ALA C O 1
ATOM 11320 N N . LYS C 1 260 ? -7.393 -5.727 -37.995 1.00 30.27 260 LYS C N 1
ATOM 11321 C CA . LYS C 1 260 ? -6.604 -6.608 -38.860 1.00 34.23 260 LYS C CA 1
ATOM 11322 C C . LYS C 1 260 ? -5.705 -7.571 -38.075 1.00 35.62 260 LYS C C 1
ATOM 11323 O O . LYS C 1 260 ? -4.803 -8.191 -38.641 1.00 36.15 260 LYS C O 1
ATOM 11329 N N . ASN C 1 261 ? -5.964 -7.709 -36.777 1.00 34.66 261 ASN C N 1
ATOM 11330 C CA . ASN C 1 261 ? -5.213 -8.651 -35.946 1.00 36.01 261 ASN C CA 1
ATOM 11331 C C . ASN C 1 261 ? -5.695 -10.109 -36.016 1.00 36.67 261 ASN C C 1
ATOM 11332 O O . ASN C 1 261 ? -4.884 -11.005 -36.242 1.00 37.36 261 ASN C O 1
ATOM 11337 N N . PRO C 1 262 ? -7.004 -10.363 -35.812 1.00 37.80 262 PRO C N 1
ATOM 11338 C CA . PRO C 1 262 ? -7.389 -11.777 -35.743 1.00 36.47 262 PRO C CA 1
ATOM 11339 C C . PRO C 1 262 ? -7.423 -12.475 -37.098 1.00 36.22 262 PRO C C 1
ATOM 11340 O O . PRO C 1 262 ? -7.522 -11.817 -38.134 1.00 34.17 262 PRO C O 1
ATOM 11344 N N . GLU C 1 263 ? -7.341 -13.801 -37.078 1.00 36.41 263 GLU C N 1
ATOM 11345 C CA . GLU C 1 263 ? -7.455 -14.596 -38.295 1.00 32.86 263 GLU C CA 1
ATOM 11346 C C . GLU C 1 263 ? -8.692 -15.477 -38.257 1.00 34.09 263 GLU C C 1
ATOM 11347 O O . GLU C 1 263 ? -8.961 -16.157 -37.262 1.00 33.85 263 GLU C O 1
ATOM 11353 N N . ILE C 1 264 ? -9.444 -15.453 -39.349 1.00 31.26 264 ILE C N 1
ATOM 11354 C CA . ILE C 1 264 ? -10.461 -16.455 -39.601 1.00 34.85 264 ILE C CA 1
ATOM 11355 C C . ILE C 1 264 ? -9.778 -17.514 -40.457 1.00 32.62 264 ILE C C 1
ATOM 11356 O O . ILE C 1 264 ? -9.506 -17.290 -41.636 1.00 31.15 264 ILE C O 1
ATOM 11361 N N . LYS C 1 265 ? -9.471 -18.658 -39.853 1.00 30.05 265 LYS C N 1
ATOM 11362 C CA . LYS C 1 265 ? -8.548 -19.600 -40.472 1.00 30.11 265 LYS C CA 1
ATOM 11363 C C . LYS C 1 265 ? -9.048 -21.037 -40.523 1.00 34.00 265 LYS C C 1
ATOM 11364 O O . LYS C 1 265 ? -9.551 -21.570 -39.531 1.00 32.69 265 LYS C O 1
ATOM 11370 N N . TYR C 1 266 ? -8.884 -21.661 -41.688 1.00 33.42 266 TYR C N 1
ATOM 11371 C CA . TYR C 1 266 ? -9.080 -23.098 -41.827 1.00 34.29 266 TYR C CA 1
ATOM 11372 C C . TYR C 1 266 ? -7.773 -23.818 -41.497 1.00 34.00 266 TYR C C 1
ATOM 11373 O O . TYR C 1 266 ? -6.735 -23.556 -42.104 1.00 31.34 266 TYR C O 1
ATOM 11382 N N . LEU C 1 267 ? -7.829 -24.721 -40.524 1.00 33.42 267 LEU C N 1
ATOM 11383 C CA . LEU C 1 267 ? -6.629 -25.383 -40.025 1.00 34.45 267 LEU C CA 1
ATOM 11384 C C . LEU C 1 267 ? -6.521 -26.833 -40.484 1.00 34.73 267 LEU C C 1
ATOM 11385 O O . LEU C 1 267 ? -5.562 -27.524 -40.148 1.00 35.93 267 LEU C O 1
ATOM 11390 N N . GLY C 1 268 ? -7.506 -27.290 -41.250 1.00 36.14 268 GLY C N 1
ATOM 11391 C CA . GLY C 1 268 ? -7.520 -28.661 -41.727 1.00 36.29 268 GLY C CA 1
ATOM 11392 C C . GLY C 1 268 ? -6.634 -28.877 -42.941 1.00 36.90 268 GLY C C 1
ATOM 11393 O O . GLY C 1 268 ? -5.836 -28.010 -43.300 1.00 37.45 268 GLY C O 1
ATOM 11394 N N . THR C 1 269 ? -6.779 -30.036 -43.576 1.00 36.68 269 THR C N 1
ATOM 11395 C CA . THR C 1 269 ? -5.935 -30.407 -44.710 1.00 36.80 269 THR C CA 1
ATOM 11396 C C . THR C 1 269 ? -6.713 -30.654 -46.004 1.00 36.80 269 THR C C 1
ATOM 11397 O O . THR C 1 269 ? -6.140 -31.096 -47.001 1.00 37.96 269 THR C O 1
ATOM 11401 N N . ASP C 1 270 ? -8.014 -30.379 -45.985 1.00 31.49 270 ASP C N 1
ATOM 11402 C CA . ASP C 1 270 ? -8.868 -30.624 -47.143 1.00 31.08 270 ASP C CA 1
ATOM 11403 C C . ASP C 1 270 ? -8.892 -29.391 -48.043 1.00 30.62 270 ASP C C 1
ATOM 11404 O O . ASP C 1 270 ? -9.503 -28.378 -47.706 1.00 30.19 270 ASP C O 1
ATOM 11409 N N . THR C 1 271 ? -8.232 -29.488 -49.196 1.00 29.98 271 THR C N 1
ATOM 11410 C CA . THR C 1 271 ? -8.099 -28.352 -50.104 1.00 36.71 271 THR C CA 1
ATOM 11411 C C . THR C 1 271 ? -9.424 -27.948 -50.748 1.00 35.38 271 THR C C 1
ATOM 11412 O O . THR C 1 271 ? -9.515 -26.895 -51.379 1.00 35.10 271 THR C O 1
ATOM 11416 N N . SER C 1 272 ? -10.444 -28.786 -50.596 1.00 33.67 272 SER C N 1
ATOM 11417 C CA . SER C 1 272 ? -11.772 -28.475 -51.121 1.00 35.42 272 SER C CA 1
ATOM 11418 C C . SER C 1 272 ? -12.621 -27.705 -50.099 1.00 33.49 272 SER C C 1
ATOM 11419 O O . SER C 1 272 ? -13.755 -27.328 -50.388 1.00 32.08 272 SER C O 1
ATOM 11422 N N . PHE C 1 273 ? -12.071 -27.475 -48.909 1.00 30.01 273 PHE C N 1
ATOM 11423 C CA . PHE C 1 273 ? -12.806 -26.775 -47.854 1.00 33.26 273 PHE C CA 1
ATOM 11424 C C . PHE C 1 273 ? -13.176 -25.347 -48.239 1.00 34.27 273 PHE C C 1
ATOM 11425 O O . PHE C 1 273 ? -12.385 -24.626 -48.847 1.00 33.41 273 PHE C O 1
ATOM 11433 N N . THR C 1 274 ? -14.391 -24.950 -47.874 1.00 33.83 274 THR C N 1
ATOM 11434 C CA . THR C 1 274 ? -14.862 -23.587 -48.089 1.00 29.84 274 THR C CA 1
ATOM 11435 C C . THR C 1 274 ? -15.529 -23.045 -46.824 1.00 29.75 274 THR C C 1
ATOM 11436 O O . THR C 1 274 ? -16.390 -23.703 -46.246 1.00 26.24 274 THR C O 1
ATOM 11440 N N . MET C 1 275 ? -15.131 -21.851 -46.391 1.00 27.76 275 MET C N 1
ATOM 11441 C CA . MET C 1 275 ? -15.689 -21.265 -45.173 1.00 27.61 275 MET C CA 1
ATOM 11442 C C . MET C 1 275 ? -17.124 -20.803 -45.365 1.00 32.37 275 MET C C 1
ATOM 11443 O O . MET C 1 275 ? -18.012 -21.149 -44.583 1.00 33.27 275 MET C O 1
ATOM 11448 N N . PHE C 1 276 ? -17.341 -20.017 -46.415 1.00 32.34 276 PHE C N 1
ATOM 11449 C CA . PHE C 1 276 ? -18.614 -19.343 -46.612 1.00 24.47 276 PHE C CA 1
ATOM 11450 C C . PHE C 1 276 ? -19.159 -19.516 -48.018 1.00 27.56 276 PHE C C 1
ATOM 11451 O O . PHE C 1 276 ? -18.407 -19.559 -48.994 1.00 24.09 276 PHE C O 1
ATOM 11459 N N . THR C 1 277 ? -20.479 -19.611 -48.109 1.00 25.11 277 THR C N 1
ATOM 11460 C CA . THR C 1 277 ? -21.154 -19.508 -49.388 1.00 26.91 277 THR C CA 1
ATOM 11461 C C . THR C 1 277 ? -22.060 -18.287 -49.369 1.00 24.27 277 THR C C 1
ATOM 11462 O O . THR C 1 277 ? -22.594 -17.906 -48.323 1.00 25.68 277 THR C O 1
ATOM 11466 N N . LEU C 1 278 ? -22.210 -17.665 -50.529 1.00 23.61 278 LEU C N 1
ATOM 11467 C CA . LEU C 1 278 ? -23.213 -16.636 -50.729 1.00 23.51 278 LEU C CA 1
ATOM 11468 C C . LEU C 1 278 ? -23.970 -17.009 -51.995 1.00 26.28 278 LEU C C 1
ATOM 11469 O O . LEU C 1 278 ? -23.387 -17.078 -53.082 1.00 25.38 278 LEU C O 1
ATOM 11474 N N . THR C 1 279 ? -25.265 -17.258 -51.856 1.00 28.02 279 THR C N 1
ATOM 11475 C CA . THR C 1 279 ? -26.011 -17.899 -52.927 1.00 28.25 279 THR C CA 1
ATOM 11476 C C . THR C 1 279 ? -27.347 -17.227 -53.190 1.00 28.37 279 THR C C 1
ATOM 11477 O O . THR C 1 279 ? -28.207 -17.171 -52.311 1.00 26.27 279 THR C O 1
ATOM 11481 N N . GLY C 1 280 ? -27.507 -16.712 -54.406 1.00 27.30 280 GLY C N 1
ATOM 11482 C CA . GLY C 1 280 ? -28.772 -16.157 -54.844 1.00 26.71 280 GLY C CA 1
ATOM 11483 C C . GLY C 1 280 ? -29.767 -17.250 -55.175 1.00 29.58 280 GLY C C 1
ATOM 11484 O O . GLY C 1 280 ? -29.419 -18.431 -55.197 1.00 30.20 280 GLY C O 1
ATOM 11485 N N . SER C 1 281 ? -31.012 -16.853 -55.422 1.00 31.05 281 SER C N 1
ATOM 11486 C CA . SER C 1 281 ? -32.095 -17.794 -55.696 1.00 30.31 281 SER C CA 1
ATOM 11487 C C . SER C 1 281 ? -32.210 -18.172 -57.176 1.00 32.47 281 SER C C 1
ATOM 11488 O O . SER C 1 281 ? -32.941 -19.098 -57.524 1.00 26.67 281 SER C O 1
ATOM 11491 N N . GLY C 1 282 ? -31.511 -17.440 -58.041 1.00 25.56 282 GLY C N 1
ATOM 11492 C CA . GLY C 1 282 ? -31.561 -17.688 -59.473 1.00 25.56 282 GLY C CA 1
ATOM 11493 C C . GLY C 1 282 ? -30.634 -16.782 -60.266 1.00 28.90 282 GLY C C 1
ATOM 11494 O O . GLY C 1 282 ? -29.917 -15.968 -59.689 1.00 29.81 282 GLY C O 1
ATOM 11495 N N . PRO C 1 283 ? -30.645 -16.913 -61.602 1.00 28.25 283 PRO C N 1
ATOM 11496 C CA . PRO C 1 283 ? -29.702 -16.168 -62.445 1.00 25.09 283 PRO C CA 1
ATOM 11497 C C . PRO C 1 283 ? -30.094 -14.714 -62.736 1.00 24.24 283 PRO C C 1
ATOM 11498 O O . PRO C 1 283 ? -29.225 -13.937 -63.132 1.00 25.74 283 PRO C O 1
ATOM 11502 N N . ALA C 1 284 ? -31.359 -14.353 -62.543 1.00 24.79 284 ALA C N 1
ATOM 11503 C CA . ALA C 1 284 ? -31.832 -13.004 -62.873 1.00 30.79 284 ALA C CA 1
ATOM 11504 C C . ALA C 1 284 ? -31.382 -11.952 -61.858 1.00 31.70 284 ALA C C 1
ATOM 11505 O O . ALA C 1 284 ? -31.075 -12.275 -60.710 1.00 31.97 284 ALA C O 1
ATOM 11507 N N . SER C 1 285 ? -31.364 -10.693 -62.291 1.00 31.06 285 SER C N 1
ATOM 11508 C CA . SER C 1 285 ? -30.848 -9.591 -61.480 1.00 32.28 285 SER C CA 1
ATOM 11509 C C . SER C 1 285 ? -31.592 -9.376 -60.163 1.00 31.33 285 SER C C 1
ATOM 11510 O O . SER C 1 285 ? -30.994 -8.964 -59.171 1.00 30.60 285 SER C O 1
ATOM 11513 N N . ASN C 1 286 ? -32.890 -9.654 -60.150 1.00 32.31 286 ASN C N 1
ATOM 11514 C CA . ASN C 1 286 ? -33.666 -9.540 -58.922 1.00 33.13 286 ASN C CA 1
ATOM 11515 C C . ASN C 1 286 ? -33.528 -10.788 -58.050 1.00 31.70 286 ASN C C 1
ATOM 11516 O O . ASN C 1 286 ? -34.143 -10.883 -56.990 1.00 33.77 286 ASN C O 1
ATOM 11521 N N . GLN C 1 287 ? -32.717 -11.742 -58.500 1.00 28.88 287 GLN C N 1
ATOM 11522 C CA . GLN C 1 287 ? -32.476 -12.967 -57.741 1.00 29.50 287 GLN C CA 1
ATOM 11523 C C . GLN C 1 287 ? -31.054 -13.025 -57.199 1.00 26.99 287 GLN C C 1
ATOM 11524 O O . GLN C 1 287 ? -30.719 -13.919 -56.421 1.00 26.26 287 GLN C O 1
ATOM 11530 N N . TRP C 1 288 ? -30.216 -12.079 -57.611 1.00 28.94 288 TRP C N 1
ATOM 11531 C CA . TRP C 1 288 ? -28.854 -12.012 -57.091 1.00 28.39 288 TRP C CA 1
ATOM 11532 C C . TRP C 1 288 ? -28.908 -11.641 -55.619 1.00 26.85 288 TRP C C 1
ATOM 11533 O O . TRP C 1 288 ? -29.544 -10.658 -55.243 1.00 29.51 288 TRP C O 1
ATOM 11544 N N . LYS C 1 289 ? -28.244 -12.429 -54.785 1.00 27.28 289 LYS C N 1
ATOM 11545 C CA . LYS C 1 289 ? -28.221 -12.137 -53.360 1.00 28.98 289 LYS C CA 1
ATOM 11546 C C . LYS C 1 289 ? -27.339 -10.925 -53.097 1.00 26.86 289 LYS C C 1
ATOM 11547 O O . LYS C 1 289 ? -26.218 -10.839 -53.600 1.00 25.22 289 LYS C O 1
ATOM 11553 N N . GLN C 1 290 ? -27.860 -9.979 -52.322 1.00 26.95 290 GLN C N 1
ATOM 11554 C CA . GLN C 1 290 ? -27.094 -8.795 -51.962 1.00 26.79 290 GLN C CA 1
ATOM 11555 C C . GLN C 1 290 ? -25.958 -9.180 -51.032 1.00 28.91 290 GLN C C 1
ATOM 11556 O O . GLN C 1 290 ? -26.180 -9.784 -49.980 1.00 28.69 290 GLN C O 1
ATOM 11562 N N . GLY C 1 291 ? -24.740 -8.826 -51.426 1.00 25.81 291 GLY C N 1
ATOM 11563 C CA . GLY C 1 291 ? -23.567 -9.161 -50.648 1.00 26.30 291 GLY C CA 1
ATOM 11564 C C . GLY C 1 291 ? -23.316 -8.169 -49.532 1.00 26.70 291 GLY C C 1
ATOM 11565 O O . GLY C 1 291 ? -24.133 -7.287 -49.261 1.00 23.23 291 GLY C O 1
ATOM 11566 N N . GLY C 1 292 ? -22.168 -8.314 -48.887 1.00 22.90 292 GLY C N 1
ATOM 11567 C CA . GLY C 1 292 ? -21.846 -7.515 -47.726 1.00 28.73 292 GLY C CA 1
ATOM 11568 C C . GLY C 1 292 ? -20.362 -7.242 -47.598 1.00 25.81 292 GLY C C 1
ATOM 11569 O O . GLY C 1 292 ? -19.617 -7.313 -48.576 1.00 28.40 292 GLY C O 1
ATOM 11570 N N . MET C 1 293 ? -19.934 -6.940 -46.378 1.00 24.56 293 MET C N 1
ATOM 11571 C CA . MET C 1 293 ? -18.564 -6.522 -46.132 1.00 24.80 293 MET C CA 1
ATOM 11572 C C . MET C 1 293 ? -17.771 -7.478 -45.236 1.00 23.91 293 MET C C 1
ATOM 11573 O O . MET C 1 293 ? -18.230 -7.881 -44.171 1.00 24.66 293 MET C O 1
ATOM 11578 N N . PHE C 1 294 ? -16.579 -7.844 -45.693 1.00 23.19 294 PHE C N 1
ATOM 11579 C CA . PHE C 1 294 ? -15.539 -8.361 -44.814 1.00 27.92 294 PHE C CA 1
ATOM 11580 C C . PHE C 1 294 ? -14.512 -7.252 -44.667 1.00 26.14 294 PHE C C 1
ATOM 11581 O O . PHE C 1 294 ? -14.047 -6.707 -45.672 1.00 24.73 294 PHE C O 1
ATOM 11589 N N . ARG C 1 295 ? -14.152 -6.904 -43.436 1.00 23.90 295 ARG C N 1
ATOM 11590 C CA . ARG C 1 295 ? -13.117 -5.894 -43.260 1.00 24.17 295 ARG C CA 1
ATOM 11591 C C . ARG C 1 295 ? -12.277 -6.041 -41.998 1.00 29.10 295 ARG C C 1
ATOM 11592 O O . ARG C 1 295 ? -12.708 -6.630 -41.001 1.00 28.46 295 ARG C O 1
ATOM 11600 N N . ASP C 1 296 ? -11.061 -5.504 -42.085 1.00 29.36 296 ASP C N 1
ATOM 11601 C CA . ASP C 1 296 ? -10.136 -5.378 -40.963 1.00 29.49 296 ASP C CA 1
ATOM 11602 C C . ASP C 1 296 ? -9.793 -6.713 -40.330 1.00 28.83 296 ASP C C 1
ATOM 11603 O O . ASP C 1 296 ? -9.766 -6.830 -39.108 1.00 31.60 296 ASP C O 1
ATOM 11608 N N . LEU C 1 297 ? -9.516 -7.715 -41.155 1.00 30.21 297 LEU C N 1
ATOM 11609 C CA . LEU C 1 297 ? -9.209 -9.037 -40.632 1.00 33.30 297 LEU C CA 1
ATOM 11610 C C . LEU C 1 297 ? -8.367 -9.868 -41.591 1.00 30.32 297 LEU C C 1
ATOM 11611 O O . LEU C 1 297 ? -8.172 -9.501 -42.750 1.00 29.87 297 LEU C O 1
ATOM 11616 N N . ILE C 1 298 ? -7.865 -10.988 -41.086 1.00 29.06 298 ILE C N 1
ATOM 11617 C CA . ILE C 1 298 ? -7.131 -11.943 -41.900 1.00 29.43 298 ILE C CA 1
ATOM 11618 C C . ILE C 1 298 ? -7.995 -13.160 -42.202 1.00 25.75 298 ILE C C 1
ATOM 11619 O O . ILE C 1 298 ? -8.644 -13.712 -41.314 1.00 26.64 298 ILE C O 1
ATOM 11624 N N . ILE C 1 299 ? -8.021 -13.556 -43.468 1.00 25.47 299 ILE C N 1
ATOM 11625 C CA . ILE C 1 299 ? -8.638 -14.809 -43.867 1.00 25.38 299 ILE C CA 1
ATOM 11626 C C . ILE C 1 299 ? -7.531 -15.733 -44.342 1.00 29.64 299 ILE C C 1
ATOM 11627 O O . ILE C 1 299 ? -6.818 -15.413 -45.293 1.00 28.99 299 ILE C O 1
ATOM 11632 N N . SER C 1 300 ? -7.372 -16.871 -43.678 1.00 26.25 300 SER C N 1
ATOM 11633 C CA . SER C 1 300 ? -6.197 -17.696 -43.921 1.00 28.57 300 SER C CA 1
ATOM 11634 C C . SER C 1 300 ? -6.478 -19.190 -43.911 1.00 28.92 300 SER C C 1
ATOM 11635 O O . SER C 1 300 ? -7.530 -19.646 -43.466 1.00 28.64 300 SER C O 1
ATOM 11638 N N . SER C 1 301 ? -5.518 -19.937 -44.439 1.00 27.59 301 SER C N 1
ATOM 11639 C CA . SER C 1 301 ? -5.551 -21.390 -44.445 1.00 32.83 301 SER C CA 1
ATOM 11640 C C . SER C 1 301 ? -4.121 -21.878 -44.640 1.00 32.25 301 SER C C 1
ATOM 11641 O O . SER C 1 301 ? -3.326 -21.223 -45.312 1.00 32.53 301 SER C O 1
ATOM 11644 N N . ASP C 1 302 ? -3.783 -23.016 -44.049 1.00 31.78 302 ASP C N 1
ATOM 11645 C CA . ASP C 1 302 ? -2.451 -23.573 -44.233 1.00 34.77 302 ASP C CA 1
ATOM 11646 C C . ASP C 1 302 ? -2.328 -24.239 -45.601 1.00 33.68 302 ASP C C 1
ATOM 11647 O O . ASP C 1 302 ? -1.282 -24.168 -46.245 1.00 33.75 302 ASP C O 1
ATOM 11652 N N . VAL C 1 303 ? -3.405 -24.878 -46.043 1.00 33.40 303 VAL C N 1
ATOM 11653 C CA . VAL C 1 303 ? -3.461 -25.437 -47.387 1.00 32.74 303 VAL C CA 1
ATOM 11654 C C . VAL C 1 303 ? -4.269 -24.512 -48.289 1.00 32.37 303 VAL C C 1
ATOM 11655 O O . VAL C 1 303 ? -5.057 -23.701 -47.802 1.00 31.59 303 VAL C O 1
ATOM 11659 N N . LYS C 1 304 ? -4.068 -24.634 -49.598 1.00 31.14 304 LYS C N 1
ATOM 11660 C CA . LYS C 1 304 ? -4.807 -23.837 -50.573 1.00 33.96 304 LYS C CA 1
ATOM 11661 C C . LYS C 1 304 ? -6.294 -24.170 -50.548 1.00 33.35 304 LYS C C 1
ATOM 11662 O O . LYS C 1 304 ? -6.677 -25.331 -50.702 1.00 33.45 304 LYS C O 1
ATOM 11668 N N . ILE C 1 305 ? -7.131 -23.156 -50.342 1.00 29.67 305 ILE C N 1
ATOM 11669 C CA . ILE C 1 305 ? -8.575 -23.354 -50.380 1.00 28.23 305 ILE C CA 1
ATOM 11670 C C . ILE C 1 305 ? -9.279 -22.238 -51.135 1.00 29.11 305 ILE C C 1
ATOM 11671 O O . ILE C 1 305 ? -8.747 -21.138 -51.292 1.00 28.58 305 ILE C O 1
ATOM 11676 N N . ASN C 1 306 ? -10.484 -22.538 -51.600 1.00 25.31 306 ASN C N 1
ATOM 11677 C CA . ASN C 1 306 ? -11.423 -21.512 -52.012 1.00 27.88 306 ASN C CA 1
ATOM 11678 C C . ASN C 1 306 ? -12.254 -21.147 -50.788 1.00 29.38 306 ASN C C 1
ATOM 11679 O O . ASN C 1 306 ? -13.219 -21.838 -50.456 1.00 29.63 306 ASN C O 1
ATOM 11684 N N . TRP C 1 307 ? -11.857 -20.079 -50.103 1.00 28.35 307 TRP C N 1
ATOM 11685 C CA . TRP C 1 307 ? -12.430 -19.753 -48.799 1.00 29.82 307 TRP C CA 1
ATOM 11686 C C . TRP C 1 307 ? -13.900 -19.348 -48.893 1.00 29.46 307 TRP C C 1
ATOM 11687 O O . TRP C 1 307 ? -14.685 -19.603 -47.977 1.00 27.59 307 TRP C O 1
ATOM 11698 N N . MET C 1 308 ? -14.273 -18.729 -50.007 1.00 29.18 308 MET C N 1
ATOM 11699 C CA . MET C 1 308 ? -15.645 -18.284 -50.199 1.00 28.42 308 MET C CA 1
ATOM 11700 C C . MET C 1 308 ? -16.147 -18.607 -51.600 1.00 28.28 308 MET C C 1
ATOM 11701 O O . MET C 1 308 ? -15.452 -18.381 -52.591 1.00 25.76 308 MET C O 1
ATOM 11706 N N . LEU C 1 309 ? -17.357 -19.148 -51.672 1.00 28.93 309 LEU C N 1
ATOM 11707 C CA . LEU C 1 309 ? -17.983 -19.434 -52.951 1.00 28.74 309 LEU C CA 1
ATOM 11708 C C . LEU C 1 309 ? -19.269 -18.634 -53.113 1.00 27.07 309 LEU C C 1
ATOM 11709 O O . LEU C 1 309 ? -20.234 -18.831 -52.375 1.00 29.94 309 LEU C O 1
ATOM 11714 N N . GLY C 1 310 ? -19.278 -17.737 -54.092 1.00 26.52 310 GLY C N 1
ATOM 11715 C CA . GLY C 1 310 ? -20.440 -16.914 -54.359 1.00 22.67 310 GLY C CA 1
ATOM 11716 C C . GLY C 1 310 ? -21.077 -17.248 -55.691 1.00 22.64 310 GLY C C 1
ATOM 11717 O O . GLY C 1 310 ? -20.402 -17.277 -56.718 1.00 26.09 310 GLY C O 1
ATOM 11718 N N . ARG C 1 311 ? -22.384 -17.494 -55.671 1.00 29.66 311 ARG C N 1
ATOM 11719 C CA . ARG C 1 311 ? -23.133 -17.844 -56.876 1.00 28.30 311 ARG C CA 1
ATOM 11720 C C . ARG C 1 311 ? -24.427 -17.038 -56.949 1.00 25.10 311 ARG C C 1
ATOM 11721 O O . ARG C 1 311 ? -25.208 -17.023 -55.998 1.00 24.12 311 ARG C O 1
ATOM 11729 N N . HIS C 1 312 ? -24.633 -16.370 -58.084 1.00 22.90 312 HIS C N 1
ATOM 11730 C CA . HIS C 1 312 ? -25.750 -15.445 -58.279 1.00 23.03 312 HIS C CA 1
ATOM 11731 C C . HIS C 1 312 ? -25.737 -14.339 -57.223 1.00 24.45 312 HIS C C 1
ATOM 11732 O O . HIS C 1 312 ? -26.626 -14.286 -56.373 1.00 27.25 312 HIS C O 1
ATOM 11739 N N . VAL C 1 313 ? -24.733 -13.466 -57.265 1.00 25.53 313 VAL C N 1
ATOM 11740 C CA . VAL C 1 313 ? -24.557 -12.463 -56.211 1.00 27.42 313 VAL C CA 1
ATOM 11741 C C . VAL C 1 313 ? -24.269 -11.070 -56.767 1.00 28.23 313 VAL C C 1
ATOM 11742 O O . VAL C 1 313 ? -23.805 -10.922 -57.901 1.00 26.63 313 VAL C O 1
ATOM 11746 N N . GLN C 1 314 ? -24.544 -10.049 -55.960 1.00 22.51 314 GLN C N 1
ATOM 11747 C CA . GLN C 1 314 ? -24.288 -8.671 -56.363 1.00 23.60 314 GLN C CA 1
ATOM 11748 C C . GLN C 1 314 ? -23.825 -7.820 -55.186 1.00 26.58 314 GLN C C 1
ATOM 11749 O O . GLN C 1 314 ? -24.236 -8.047 -54.047 1.00 28.20 314 GLN C O 1
ATOM 11755 N N . ASN C 1 315 ? -22.976 -6.838 -55.482 1.00 26.04 315 ASN C N 1
ATOM 11756 C CA . ASN C 1 315 ? -22.506 -5.859 -54.500 1.00 27.62 315 ASN C CA 1
ATOM 11757 C C . ASN C 1 315 ? -21.809 -6.482 -53.287 1.00 26.43 315 ASN C C 1
ATOM 11758 O O . ASN C 1 315 ? -22.331 -6.457 -52.172 1.00 26.31 315 ASN C O 1
ATOM 11763 N N . LEU C 1 316 ? -20.624 -7.039 -53.518 1.00 26.76 316 LEU C N 1
ATOM 11764 C CA . LEU C 1 316 ? -19.794 -7.571 -52.441 1.00 27.54 316 LEU C CA 1
ATOM 11765 C C . LEU C 1 316 ? -18.628 -6.631 -52.170 1.00 26.79 316 LEU C C 1
ATOM 11766 O O . LEU C 1 316 ? -18.134 -5.968 -53.080 1.00 28.03 316 LEU C O 1
ATOM 11771 N N . ASP C 1 317 ? -18.193 -6.579 -50.916 1.00 24.04 317 ASP C N 1
ATOM 11772 C CA . ASP C 1 317 ? -17.066 -5.739 -50.530 1.00 26.11 317 ASP C CA 1
ATOM 11773 C C . ASP C 1 317 ? -16.060 -6.467 -49.655 1.00 24.96 317 ASP C C 1
ATOM 11774 O O . ASP C 1 317 ? -16.427 -7.217 -48.749 1.00 26.21 317 ASP C O 1
ATOM 11779 N N . TYR C 1 318 ? -14.786 -6.230 -49.944 1.00 26.21 318 TYR C N 1
ATOM 11780 C CA . TYR C 1 318 ? -13.692 -6.650 -49.080 1.00 26.55 318 TYR C CA 1
ATOM 11781 C C . TYR C 1 318 ? -12.761 -5.460 -48.899 1.00 28.05 318 TYR C C 1
ATOM 11782 O O . TYR C 1 318 ? -12.219 -4.938 -49.876 1.00 29.66 318 TYR C O 1
ATOM 11791 N N . ASP C 1 319 ? -12.583 -5.023 -47.656 1.00 27.94 319 ASP C N 1
ATOM 11792 C CA . ASP C 1 319 ? -11.785 -3.834 -47.377 1.00 27.27 319 ASP C CA 1
ATOM 11793 C C . ASP C 1 319 ? -10.790 -4.075 -46.247 1.00 29.34 319 ASP C C 1
ATOM 11794 O O . ASP C 1 319 ? -11.176 -4.502 -45.163 1.00 24.32 319 ASP C O 1
ATOM 11799 N N . ARG C 1 320 ? -9.517 -3.786 -46.506 1.00 24.55 320 ARG C N 1
ATOM 11800 C CA . ARG C 1 320 ? -8.449 -4.036 -45.538 1.00 32.26 320 ARG C CA 1
ATOM 11801 C C . ARG C 1 320 ? -8.479 -5.485 -45.057 1.00 32.34 320 ARG C C 1
ATOM 11802 O O . ARG C 1 320 ? -8.394 -5.758 -43.860 1.00 25.15 320 ARG C O 1
ATOM 11810 N N . VAL C 1 321 ? -8.640 -6.406 -46.002 1.00 24.54 321 VAL C N 1
ATOM 11811 C CA . VAL C 1 321 ? -8.565 -7.829 -45.702 1.00 28.17 321 VAL C CA 1
ATOM 11812 C C . VAL C 1 321 ? -7.222 -8.407 -46.153 1.00 28.80 321 VAL C C 1
ATOM 11813 O O . VAL C 1 321 ? -6.747 -8.130 -47.256 1.00 27.35 321 VAL C O 1
ATOM 11817 N N . PHE C 1 322 ? -6.604 -9.191 -45.276 1.00 30.23 322 PHE C N 1
ATOM 11818 C CA . PHE C 1 322 ? -5.383 -9.918 -45.599 1.00 29.52 322 PHE C CA 1
ATOM 11819 C C . PHE C 1 322 ? -5.742 -11.364 -45.946 1.00 32.12 322 PHE C C 1
ATOM 11820 O O . PHE C 1 322 ? -6.135 -12.138 -45.071 1.00 33.84 322 PHE C O 1
ATOM 11828 N N . PHE C 1 323 ? -5.613 -11.722 -47.222 1.00 30.52 323 PHE C N 1
ATOM 11829 C CA . PHE C 1 323 ? -5.892 -13.086 -47.674 1.00 29.09 323 PHE C CA 1
ATOM 11830 C C . PHE C 1 323 ? -4.634 -13.946 -47.730 1.00 27.96 323 PHE C C 1
ATOM 11831 O O . PHE C 1 323 ? -3.621 -13.538 -48.300 1.00 27.11 323 PHE C O 1
ATOM 11839 N N . TYR C 1 324 ? -4.712 -15.154 -47.180 1.00 29.12 324 TYR C N 1
ATOM 11840 C CA . TYR C 1 324 ? -3.580 -16.072 -47.214 1.00 30.11 324 TYR C CA 1
ATOM 11841 C C . TYR C 1 324 ? -4.031 -17.467 -47.639 1.00 30.65 324 TYR C C 1
ATOM 11842 O O . TYR C 1 324 ? -4.826 -18.100 -46.948 1.00 26.62 324 TYR C O 1
ATOM 11851 N N . ASN C 1 325 ? -3.528 -17.926 -48.786 1.00 28.64 325 ASN C N 1
ATOM 11852 C CA . ASN C 1 325 ? -3.916 -19.212 -49.373 1.00 31.46 325 ASN C CA 1
ATOM 11853 C C . ASN C 1 325 ? -5.424 -19.340 -49.562 1.00 33.80 325 ASN C C 1
ATOM 11854 O O . ASN C 1 325 ? -5.967 -20.446 -49.567 1.00 26.25 325 ASN C O 1
ATOM 11859 N N . SER C 1 326 ? -6.094 -18.207 -49.733 1.00 25.48 326 SER C N 1
ATOM 11860 C CA . SER C 1 326 ? -7.548 -18.193 -49.727 1.00 31.83 326 SER C CA 1
ATOM 11861 C C . SER C 1 326 ? -8.111 -17.547 -50.984 1.00 29.50 326 SER C C 1
ATOM 11862 O O . SER C 1 326 ? -8.220 -16.323 -51.074 1.00 28.53 326 SER C O 1
ATOM 11865 N N . ALA C 1 327 ? -8.471 -18.382 -51.951 1.00 30.41 327 ALA C N 1
ATOM 11866 C CA . ALA C 1 327 ? -9.004 -17.900 -53.213 1.00 28.77 327 ALA C CA 1
ATOM 11867 C C . ALA C 1 327 ? -10.494 -17.597 -53.095 1.00 26.62 327 ALA C C 1
ATOM 11868 O O . ALA C 1 327 ? -11.232 -18.311 -52.415 1.00 24.90 327 ALA C O 1
ATOM 11870 N N . THR C 1 328 ? -10.927 -16.534 -53.763 1.00 27.12 328 THR C N 1
ATOM 11871 C CA . THR C 1 328 ? -12.340 -16.183 -53.819 1.00 26.53 328 THR C CA 1
ATOM 11872 C C . THR C 1 328 ? -12.919 -16.593 -55.169 1.00 30.44 328 THR C C 1
ATOM 11873 O O . THR C 1 328 ? -12.455 -16.144 -56.219 1.00 30.83 328 THR C O 1
ATOM 11877 N N . VAL C 1 329 ? -13.924 -17.460 -55.134 1.00 32.15 329 VAL C N 1
ATOM 11878 C CA . VAL C 1 329 ? -14.530 -17.971 -56.354 1.00 29.62 329 VAL C CA 1
ATOM 11879 C C . VAL C 1 329 ? -15.964 -17.477 -56.499 1.00 29.14 329 VAL C C 1
ATOM 11880 O O . VAL C 1 329 ? -16.831 -17.797 -55.684 1.00 28.46 329 VAL C O 1
ATOM 11884 N N . LEU C 1 330 ? -16.204 -16.701 -57.549 1.00 24.25 330 LEU C N 1
ATOM 11885 C CA . LEU C 1 330 ? -17.523 -16.140 -57.805 1.00 25.31 330 LEU C CA 1
ATOM 11886 C C . LEU C 1 330 ? -18.032 -16.548 -59.188 1.00 26.45 330 LEU C C 1
ATOM 11887 O O . LEU C 1 330 ? -17.285 -16.513 -60.167 1.00 29.05 330 LEU C O 1
ATOM 11892 N N . ASN C 1 331 ? -19.297 -16.949 -59.257 1.00 21.93 331 ASN C N 1
ATOM 11893 C CA . ASN C 1 331 ? -19.915 -17.347 -60.521 1.00 28.05 331 ASN C CA 1
ATOM 11894 C C . ASN C 1 331 ? -21.272 -16.665 -60.685 1.00 25.28 331 ASN C C 1
ATOM 11895 O O . ASN C 1 331 ? -22.146 -16.797 -59.826 1.00 24.67 331 ASN C O 1
ATOM 11900 N N . ASN C 1 332 ? -21.436 -15.950 -61.796 1.00 25.50 332 ASN C N 1
ATOM 11901 C CA . ASN C 1 332 ? -22.564 -15.039 -62.005 1.00 25.39 332 ASN C CA 1
ATOM 11902 C C . ASN C 1 332 ? -22.601 -14.010 -60.884 1.00 24.05 332 ASN C C 1
ATOM 11903 O O . ASN C 1 332 ? -23.492 -14.022 -60.034 1.00 26.37 332 ASN C O 1
ATOM 11908 N N . TYR C 1 333 ? -21.622 -13.114 -60.903 1.00 21.56 333 TYR C N 1
ATOM 11909 C CA . TYR C 1 333 ? -21.451 -12.112 -59.860 1.00 29.36 333 TYR C CA 1
ATOM 11910 C C . TYR C 1 333 ? -21.506 -10.731 -60.483 1.00 29.23 333 TYR C C 1
ATOM 11911 O O . TYR C 1 333 ? -21.138 -10.564 -61.646 1.00 24.33 333 TYR C O 1
ATOM 11920 N N . HIS C 1 334 ? -21.964 -9.741 -59.721 1.00 21.64 334 HIS C N 1
ATOM 11921 C CA . HIS C 1 334 ? -22.128 -8.403 -60.274 1.00 27.93 334 HIS C CA 1
ATOM 11922 C C . HIS C 1 334 ? -21.747 -7.301 -59.287 1.00 28.43 334 HIS C C 1
ATOM 11923 O O . HIS C 1 334 ? -22.434 -7.067 -58.292 1.00 28.96 334 HIS C O 1
ATOM 11930 N N . TYR C 1 335 ? -20.629 -6.644 -59.596 1.00 26.48 335 TYR C N 1
ATOM 11931 C CA . TYR C 1 335 ? -20.051 -5.550 -58.810 1.00 25.70 335 TYR C CA 1
ATOM 11932 C C . TYR C 1 335 ? -19.489 -6.025 -57.476 1.00 26.96 335 TYR C C 1
ATOM 11933 O O . TYR C 1 335 ? -20.208 -6.255 -56.506 1.00 23.69 335 TYR C O 1
ATOM 11942 N N . VAL C 1 336 ? -18.170 -6.167 -57.462 1.00 27.22 336 VAL C N 1
ATOM 11943 C CA . VAL C 1 336 ? -17.431 -6.680 -56.323 1.00 25.87 336 VAL C CA 1
ATOM 11944 C C . VAL C 1 336 ? -16.210 -5.803 -56.098 1.00 26.20 336 VAL C C 1
ATOM 11945 O O . VAL C 1 336 ? -15.403 -5.619 -57.010 1.00 24.33 336 VAL C O 1
ATOM 11949 N N . ASN C 1 337 ? -16.077 -5.261 -54.891 1.00 27.56 337 ASN C N 1
ATOM 11950 C CA . ASN C 1 337 ? -14.947 -4.396 -54.562 1.00 29.99 337 ASN C CA 1
ATOM 11951 C C . ASN C 1 337 ? -13.916 -5.063 -53.658 1.00 29.50 337 ASN C C 1
ATOM 11952 O O . ASN C 1 337 ? -14.247 -5.554 -52.577 1.00 26.36 337 ASN C O 1
ATOM 11957 N N . PHE C 1 338 ? -12.668 -5.079 -54.111 1.00 28.70 338 PHE C N 1
ATOM 11958 C CA . PHE C 1 338 ? -11.539 -5.357 -53.235 1.00 27.85 338 PHE C CA 1
ATOM 11959 C C . PHE C 1 338 ? -10.779 -4.053 -53.047 1.00 27.85 338 PHE C C 1
ATOM 11960 O O . PHE C 1 338 ? -10.172 -3.544 -53.993 1.00 24.63 338 PHE C O 1
ATOM 11968 N N . THR C 1 339 ? -10.822 -3.506 -51.837 1.00 23.33 339 THR C N 1
ATOM 11969 C CA . THR C 1 339 ? -10.137 -2.252 -51.551 1.00 23.79 339 THR C CA 1
ATOM 11970 C C . THR C 1 339 ? -9.145 -2.413 -50.411 1.00 26.86 339 THR C C 1
ATOM 11971 O O . THR C 1 339 ? -9.446 -3.059 -49.407 1.00 28.51 339 THR C O 1
ATOM 11975 N N . ARG C 1 340 ? -7.964 -1.826 -50.585 1.00 26.74 340 ARG C N 1
ATOM 11976 C CA . ARG C 1 340 ? -6.915 -1.825 -49.570 1.00 27.64 340 ARG C CA 1
ATOM 11977 C C . ARG C 1 340 ? -6.638 -3.224 -49.024 1.00 27.52 340 ARG C C 1
ATOM 11978 O O . ARG C 1 340 ? -6.342 -3.389 -47.844 1.00 32.53 340 ARG C O 1
ATOM 11986 N N . CYS C 1 341 ? -6.738 -4.227 -49.889 1.00 26.23 341 CYS C N 1
ATOM 11987 C CA . CYS C 1 341 ? -6.546 -5.611 -49.472 1.00 26.05 341 CYS C CA 1
ATOM 11988 C C . CYS C 1 341 ? -5.121 -6.089 -49.728 1.00 27.09 341 CYS C C 1
ATOM 11989 O O . CYS C 1 341 ? -4.408 -5.546 -50.570 1.00 28.68 341 CYS C O 1
ATOM 11992 N N . GLU C 1 342 ? -4.712 -7.108 -48.982 1.00 27.62 342 GLU C N 1
ATOM 11993 C CA . GLU C 1 342 ? -3.421 -7.743 -49.194 1.00 29.58 342 GLU C CA 1
ATOM 11994 C C . GLU C 1 342 ? -3.661 -9.206 -49.538 1.00 31.28 342 GLU C C 1
ATOM 11995 O O . GLU C 1 342 ? -4.159 -9.973 -48.713 1.00 32.79 342 GLU C O 1
ATOM 12001 N N . ARG C 1 343 ? -3.316 -9.583 -50.764 1.00 31.62 343 ARG C N 1
ATOM 12002 C CA . ARG C 1 343 ? -3.611 -10.916 -51.276 1.00 31.43 343 ARG C CA 1
ATOM 12003 C C . ARG C 1 343 ? -2.344 -11.748 -51.441 1.00 34.22 343 ARG C C 1
ATOM 12004 O O . ARG C 1 343 ? -1.513 -11.469 -52.306 1.00 31.33 343 ARG C O 1
ATOM 12012 N N . TRP C 1 344 ? -2.207 -12.771 -50.601 1.00 25.81 344 TRP C N 1
ATOM 12013 C CA . TRP C 1 344 ? -1.054 -13.662 -50.640 1.00 26.43 344 TRP C CA 1
ATOM 12014 C C . TRP C 1 344 ? -1.469 -15.077 -51.009 1.00 27.38 344 TRP C C 1
ATOM 12015 O O . TRP C 1 344 ? -2.208 -15.720 -50.266 1.00 27.19 344 TRP C O 1
ATOM 12026 N N . GLY C 1 345 ? -1.003 -15.549 -52.165 1.00 26.35 345 GLY C N 1
ATOM 12027 C CA . GLY C 1 345 ? -1.351 -16.873 -52.656 1.00 26.33 345 GLY C CA 1
ATOM 12028 C C . GLY C 1 345 ? -2.854 -17.060 -52.726 1.00 30.01 345 GLY C C 1
ATOM 12029 O O . GLY C 1 345 ? -3.369 -18.160 -52.519 1.00 28.26 345 GLY C O 1
ATOM 12030 N N . SER C 1 346 ? -3.558 -15.974 -53.021 1.00 25.12 346 SER C N 1
ATOM 12031 C CA . SER C 1 346 ? -5.011 -15.948 -52.915 1.00 29.81 346 SER C CA 1
ATOM 12032 C C . SER C 1 346 ? -5.652 -15.431 -54.194 1.00 27.85 346 SER C C 1
ATOM 12033 O O . SER C 1 346 ? -5.944 -14.238 -54.321 1.00 30.84 346 SER C O 1
ATOM 12036 N N . ALA C 1 347 ? -5.870 -16.339 -55.139 1.00 29.27 347 ALA C N 1
ATOM 12037 C CA . ALA C 1 347 ? -6.377 -15.975 -56.458 1.00 28.77 347 ALA C CA 1
ATOM 12038 C C . ALA C 1 347 ? -7.796 -15.424 -56.400 1.00 30.26 347 ALA C C 1
ATOM 12039 O O . ALA C 1 347 ? -8.556 -15.730 -55.484 1.00 32.57 347 ALA C O 1
ATOM 12041 N N . PHE C 1 348 ? -8.152 -14.605 -57.382 1.00 29.81 348 PHE C N 1
ATOM 12042 C CA . PHE C 1 348 ? -9.555 -14.319 -57.620 1.00 25.76 348 PHE C CA 1
ATOM 12043 C C . PHE C 1 348 ? -10.001 -15.065 -58.866 1.00 25.69 348 PHE C C 1
ATOM 12044 O O . PHE C 1 348 ? -9.400 -14.928 -59.932 1.00 26.11 348 PHE C O 1
AT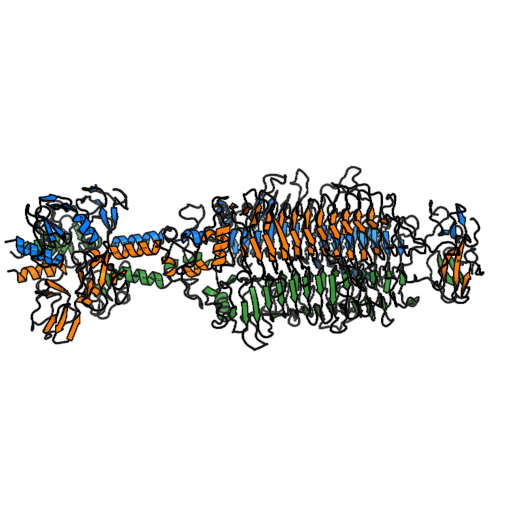OM 12052 N N . ILE C 1 349 ? -11.057 -15.854 -58.719 1.00 24.81 349 ILE C N 1
ATOM 12053 C CA . ILE C 1 349 ? -11.569 -16.670 -59.808 1.00 24.88 349 ILE C CA 1
ATOM 12054 C C . ILE C 1 349 ? -13.007 -16.282 -60.124 1.00 25.15 349 ILE C C 1
ATOM 12055 O O . ILE C 1 349 ? -13.920 -16.551 -59.342 1.00 27.23 349 ILE C O 1
ATOM 12060 N N . GLY C 1 350 ? -13.198 -15.653 -61.280 1.00 21.83 350 GLY C N 1
ATOM 12061 C CA . GLY C 1 350 ? -14.509 -15.195 -61.701 1.00 21.14 350 GLY C CA 1
ATOM 12062 C C . GLY C 1 350 ? -15.030 -15.964 -62.901 1.00 24.59 350 GLY C C 1
ATOM 12063 O O . GLY C 1 350 ? -14.329 -16.128 -63.902 1.00 25.17 350 GLY C O 1
ATOM 12064 N N . ARG C 1 351 ? -16.263 -16.449 -62.791 1.00 24.31 351 ARG C N 1
ATOM 12065 C CA . ARG C 1 351 ? -16.893 -17.220 -63.858 1.00 25.37 351 ARG C CA 1
ATOM 12066 C C . ARG C 1 351 ? -18.309 -16.703 -64.083 1.00 24.42 351 ARG C C 1
ATOM 12067 O O . ARG C 1 351 ? -18.818 -15.921 -63.283 1.00 25.54 351 ARG C O 1
ATOM 12075 N N . ALA C 1 352 ? -18.954 -17.144 -65.160 1.00 24.68 352 ALA C N 1
ATOM 12076 C CA . ALA C 1 352 ? -20.298 -16.661 -65.471 1.00 21.40 352 ALA C CA 1
ATOM 12077 C C . ALA C 1 352 ? -21.213 -17.736 -66.058 1.00 21.73 352 ALA C C 1
ATOM 12078 O O . ALA C 1 352 ? -22.308 -17.432 -66.533 1.00 23.41 352 ALA C O 1
ATOM 12080 N N . ASP C 1 353 ? -20.771 -18.988 -66.027 1.00 25.35 353 ASP C N 1
ATOM 12081 C CA . ASP C 1 353 ? -21.529 -20.069 -66.646 1.00 26.40 353 ASP C CA 1
ATOM 12082 C C . ASP C 1 353 ? -22.856 -20.353 -65.928 1.00 30.47 353 ASP C C 1
ATOM 12083 O O . ASP C 1 353 ? -23.754 -20.968 -66.505 1.00 30.33 353 ASP C O 1
ATOM 12088 N N . LEU C 1 354 ? -22.989 -19.910 -64.681 1.00 29.04 354 LEU C N 1
ATOM 12089 C CA . LEU C 1 354 ? -24.260 -20.071 -63.972 1.00 28.64 354 LEU C CA 1
ATOM 12090 C C . LEU C 1 354 ? -25.299 -19.039 -64.405 1.00 29.69 354 LEU C C 1
ATOM 12091 O O . LEU C 1 354 ? -26.484 -19.176 -64.094 1.00 27.53 354 LEU C O 1
ATOM 12096 N N . ASN C 1 355 ? -24.853 -18.009 -65.118 1.00 26.17 355 ASN C N 1
ATOM 12097 C CA . ASN C 1 355 ? -25.772 -17.045 -65.709 1.00 26.04 355 ASN C CA 1
ATOM 12098 C C . ASN C 1 355 ? -26.341 -17.601 -67.005 1.00 25.63 355 ASN C C 1
ATOM 12099 O O . ASN C 1 355 ? -25.808 -17.353 -68.078 1.00 26.27 355 ASN C O 1
ATOM 12104 N N . THR C 1 356 ? -27.432 -18.347 -66.902 1.00 24.35 356 THR C N 1
ATOM 12105 C CA . THR C 1 356 ? -28.029 -18.987 -68.067 1.00 29.42 356 THR C CA 1
ATOM 12106 C C . THR C 1 356 ? -28.837 -18.007 -68.918 1.00 30.25 356 THR C C 1
ATOM 12107 O O . THR C 1 356 ? -29.412 -18.386 -69.938 1.00 30.12 356 THR C O 1
ATOM 12111 N N . ILE C 1 357 ? -28.878 -16.747 -68.496 1.00 29.30 357 ILE C N 1
ATOM 12112 C CA . ILE C 1 357 ? -29.614 -15.729 -69.233 1.00 24.02 357 ILE C CA 1
ATOM 12113 C C . ILE C 1 357 ? -28.689 -14.998 -70.199 1.00 28.23 357 ILE C C 1
ATOM 12114 O O . ILE C 1 357 ? -28.990 -14.894 -71.386 1.00 26.59 357 ILE C O 1
ATOM 12119 N N . GLN C 1 358 ? -27.565 -14.494 -69.692 1.00 26.84 358 GLN C N 1
ATOM 12120 C CA . GLN C 1 358 ? -26.647 -13.733 -70.530 1.00 27.48 358 GLN C CA 1
ATOM 12121 C C . GLN C 1 358 ? -25.218 -14.281 -70.499 1.00 28.25 358 GLN C C 1
ATOM 12122 O O . GLN C 1 358 ? -24.378 -13.832 -71.273 1.00 29.40 358 GLN C O 1
ATOM 12128 N N . PHE C 1 359 ? -24.943 -15.236 -69.609 1.00 25.17 359 PHE C N 1
ATOM 12129 C CA . PHE C 1 359 ? -23.607 -15.844 -69.508 1.00 26.47 359 PHE C CA 1
ATOM 12130 C C . PHE C 1 359 ? -22.495 -14.817 -69.287 1.00 22.47 359 PHE C C 1
ATOM 12131 O O . PHE C 1 359 ? -21.392 -14.955 -69.816 1.00 23.67 359 PHE C O 1
ATOM 12139 N N . ILE C 1 360 ? -22.800 -13.786 -68.506 1.00 27.35 360 ILE C N 1
ATOM 12140 C CA . ILE C 1 360 ? -21.857 -12.701 -68.254 1.00 27.86 360 ILE C CA 1
ATOM 12141 C C . ILE C 1 360 ? -21.837 -12.322 -66.768 1.00 26.63 360 ILE C C 1
ATOM 12142 O O . ILE C 1 360 ? -22.874 -12.309 -66.104 1.00 22.96 360 ILE C O 1
ATOM 12147 N N . SER C 1 361 ? -20.644 -12.041 -66.251 1.00 24.77 361 SER C N 1
ATOM 12148 C CA . SER C 1 361 ? -20.492 -11.432 -64.936 1.00 23.73 361 SER C CA 1
ATOM 12149 C C . SER C 1 361 ? -19.953 -10.014 -65.110 1.00 25.13 361 SER C C 1
ATOM 12150 O O . SER C 1 361 ? -19.423 -9.681 -66.175 1.00 21.21 361 SER C O 1
ATOM 12153 N N . GLU C 1 362 ? -20.093 -9.185 -64.074 1.00 21.60 362 GLU C N 1
ATOM 12154 C CA . GLU C 1 362 ? -19.798 -7.758 -64.196 1.00 25.51 362 GLU C CA 1
ATOM 12155 C C . GLU C 1 362 ? -18.941 -7.158 -63.085 1.00 26.69 362 GLU C C 1
ATOM 12156 O O . GLU C 1 362 ? -19.171 -7.396 -61.896 1.00 24.50 362 GLU C O 1
ATOM 12162 N N . SER C 1 363 ? -17.969 -6.356 -63.509 1.00 22.54 363 SER C N 1
ATOM 12163 C CA . SER C 1 363 ? -17.252 -5.413 -62.659 1.00 25.80 363 SER C CA 1
ATOM 12164 C C . SER C 1 363 ? -16.684 -5.944 -61.346 1.00 28.11 363 SER C C 1
ATOM 12165 O O . SER C 1 363 ? -17.053 -5.465 -60.276 1.00 21.43 363 SER C O 1
ATOM 12168 N N . PRO C 1 364 ? -15.782 -6.930 -61.416 1.00 27.48 364 PRO C N 1
ATOM 12169 C CA . PRO C 1 364 ? -14.948 -7.078 -60.229 1.00 21.19 364 PRO C CA 1
ATOM 12170 C C . PRO C 1 364 ? -13.939 -5.938 -60.244 1.00 28.45 364 PRO C C 1
ATOM 12171 O O . PRO C 1 364 ? -13.326 -5.681 -61.284 1.00 27.41 364 PRO C O 1
ATOM 12175 N N . LYS C 1 365 ? -13.784 -5.244 -59.126 1.00 21.61 365 LYS C N 1
ATOM 12176 C CA . LYS C 1 365 ? -12.918 -4.076 -59.105 1.00 21.89 365 LYS C CA 1
ATOM 12177 C C . LYS C 1 365 ? -11.885 -4.175 -57.993 1.00 29.71 365 LYS C C 1
ATOM 12178 O O . LYS C 1 365 ? -12.201 -4.552 -56.861 1.00 23.16 365 LYS C O 1
ATOM 12184 N N . PHE C 1 366 ? -10.648 -3.831 -58.335 1.00 27.49 366 PHE C N 1
ATOM 12185 C CA . PHE C 1 366 ? -9.545 -3.867 -57.391 1.00 22.62 366 PHE C CA 1
ATOM 12186 C C . PHE C 1 366 ? -8.947 -2.474 -57.270 1.00 23.07 366 PHE C C 1
ATOM 12187 O O . PHE C 1 366 ? -8.580 -1.852 -58.268 1.00 23.75 366 PHE C O 1
ATOM 12195 N N . HIS C 1 367 ? -8.847 -1.986 -56.039 1.00 23.40 367 HIS C N 1
ATOM 12196 C CA . HIS C 1 367 ? -8.321 -0.652 -55.802 1.00 30.42 367 HIS C CA 1
ATOM 12197 C C . HIS C 1 367 ? -7.425 -0.628 -54.573 1.00 27.61 367 HIS C C 1
ATOM 12198 O O . HIS C 1 367 ? -7.792 -1.155 -53.519 1.00 25.06 367 HIS C O 1
ATOM 12205 N N . LEU C 1 368 ? -6.258 -0.003 -54.720 1.00 26.11 368 LEU C N 1
ATOM 12206 C CA . LEU C 1 368 ? -5.284 0.128 -53.637 1.00 27.42 368 LEU C CA 1
ATOM 12207 C C . LEU C 1 368 ? -4.915 -1.214 -53.015 1.00 28.79 368 LEU C C 1
ATOM 12208 O O . LEU C 1 368 ? -4.724 -1.306 -51.806 1.00 30.67 368 LEU C O 1
ATOM 12213 N N . CYS C 1 369 ? -4.824 -2.254 -53.835 1.00 29.69 369 CYS C N 1
ATOM 12214 C CA . CYS C 1 369 ? -4.494 -3.579 -53.320 1.00 27.45 369 CYS C CA 1
ATOM 12215 C C . CYS C 1 369 ? -3.037 -3.937 -53.558 1.00 28.59 369 CYS C C 1
ATOM 12216 O O . CYS C 1 369 ? -2.425 -3.487 -54.526 1.00 33.01 369 CYS C O 1
ATOM 12219 N N . PHE C 1 370 ? -2.489 -4.759 -52.670 1.00 29.36 370 PHE C N 1
ATOM 12220 C CA . PHE C 1 370 ? -1.200 -5.388 -52.909 1.00 29.98 370 PHE C CA 1
ATOM 12221 C C . PHE C 1 370 ? -1.384 -6.887 -53.046 1.00 28.14 370 PHE C C 1
ATOM 12222 O O . PHE C 1 370 ? -2.089 -7.507 -52.254 1.00 28.98 370 PHE C O 1
ATOM 12230 N N . SER C 1 371 ? -0.737 -7.470 -54.048 1.00 31.70 371 SER C N 1
ATOM 12231 C CA . SER C 1 371 ? -0.844 -8.904 -54.278 1.00 29.91 371 SER C CA 1
ATOM 12232 C C . SER C 1 371 ? 0.516 -9.550 -54.492 1.00 31.78 371 SER C C 1
ATOM 12233 O O . SER C 1 371 ? 1.364 -9.023 -55.218 1.00 33.14 371 SER C O 1
ATOM 12236 N N . SER C 1 372 ? 0.720 -10.692 -53.845 1.00 29.16 372 SER C N 1
ATOM 12237 C CA . SER C 1 372 ? 1.884 -11.523 -54.117 1.00 28.78 372 SER C CA 1
ATOM 12238 C C . SER C 1 372 ? 1.412 -12.945 -54.377 1.00 28.39 372 SER C C 1
ATOM 12239 O O . SER C 1 372 ? 0.739 -13.544 -53.540 1.00 29.83 372 SER C O 1
ATOM 12242 N N . GLY C 1 373 ? 1.756 -13.473 -55.547 1.00 30.31 373 GLY C N 1
ATOM 12243 C CA . GLY C 1 373 ? 1.334 -14.804 -55.945 1.00 33.92 373 GLY C CA 1
ATOM 12244 C C . GLY C 1 373 ? -0.172 -14.983 -55.972 1.00 30.94 373 GLY C C 1
ATOM 12245 O O . GLY C 1 373 ? -0.679 -16.055 -55.644 1.00 32.00 373 GLY C O 1
ATOM 12246 N N . SER C 1 374 ? -0.893 -13.937 -56.364 1.00 28.14 374 SER C N 1
ATOM 12247 C CA . SER C 1 374 ? -2.351 -13.974 -56.346 1.00 27.29 374 SER C CA 1
ATOM 12248 C C . SER C 1 374 ? -2.936 -13.512 -57.674 1.00 26.35 374 SER C C 1
ATOM 12249 O O . SER C 1 374 ? -3.258 -12.334 -57.845 1.00 29.06 374 SER C O 1
ATOM 12252 N N . PRO C 1 375 ? -3.073 -14.447 -58.622 1.00 31.12 375 PRO C N 1
ATOM 12253 C CA . PRO C 1 375 ? -3.613 -14.124 -59.945 1.00 31.38 375 PRO C CA 1
ATOM 12254 C C . PRO C 1 375 ? -5.061 -13.654 -59.887 1.00 30.58 375 PRO C C 1
ATOM 12255 O O . PRO C 1 375 ? -5.798 -13.990 -58.960 1.00 32.11 375 PRO C O 1
ATOM 12259 N N . ILE C 1 376 ? -5.450 -12.874 -60.885 1.00 28.20 376 ILE C N 1
ATOM 12260 C CA . ILE C 1 376 ? -6.842 -12.515 -61.102 1.00 25.80 376 ILE C CA 1
ATOM 12261 C C . ILE C 1 376 ? -7.290 -13.166 -62.408 1.00 29.35 376 ILE C C 1
ATOM 12262 O O . ILE C 1 376 ? -6.786 -12.837 -63.484 1.00 23.17 376 ILE C O 1
ATOM 12267 N N . ASP C 1 377 ? -8.228 -14.101 -62.303 1.00 30.56 377 ASP C N 1
ATOM 12268 C CA . ASP C 1 377 ? -8.589 -14.950 -63.431 1.00 24.50 377 ASP C CA 1
ATOM 12269 C C . ASP C 1 377 ? -10.084 -14.889 -63.714 1.00 25.10 377 ASP C C 1
ATOM 12270 O O . ASP C 1 377 ? -10.883 -15.575 -63.075 1.00 25.22 377 ASP C O 1
ATOM 12275 N N . VAL C 1 378 ? -10.461 -14.072 -64.689 1.00 23.54 378 VAL C N 1
ATOM 12276 C CA . VAL C 1 378 ? -11.870 -13.885 -64.982 1.00 29.11 378 VAL C CA 1
ATOM 12277 C C . VAL C 1 378 ? -12.219 -14.370 -66.382 1.00 27.08 378 VAL C C 1
ATOM 12278 O O . VAL C 1 378 ? -11.515 -14.096 -67.354 1.00 29.58 378 VAL C O 1
ATOM 12282 N N . TRP C 1 379 ? -13.305 -15.129 -66.458 1.00 27.28 379 TRP C N 1
ATOM 12283 C CA . TRP C 1 379 ? -13.861 -15.577 -67.723 1.00 28.30 379 TRP C CA 1
ATOM 12284 C C . TRP C 1 379 ? -15.226 -14.940 -67.876 1.00 29.45 379 TRP C C 1
ATOM 12285 O O . TRP C 1 379 ? -15.938 -14.763 -66.880 1.00 28.47 379 TRP C O 1
ATOM 12296 N N . ASP C 1 380 ? -15.585 -14.599 -69.112 1.00 27.53 380 ASP C N 1
ATOM 12297 C CA . ASP C 1 380 ? -16.920 -14.100 -69.425 1.00 28.99 380 ASP C CA 1
ATOM 12298 C C . ASP C 1 380 ? -17.324 -12.959 -68.504 1.00 25.53 380 ASP C C 1
ATOM 12299 O O . ASP C 1 380 ? -18.460 -12.880 -68.035 1.00 26.38 380 ASP C O 1
ATOM 12304 N N . THR C 1 381 ? -16.363 -12.096 -68.223 1.00 25.70 381 THR C N 1
ATOM 12305 C CA . THR C 1 381 ? -16.577 -10.999 -67.303 1.00 25.38 381 THR C CA 1
ATOM 12306 C C . THR C 1 381 ? -16.376 -9.659 -67.984 1.00 23.65 381 THR C C 1
ATOM 12307 O O . THR C 1 381 ? -15.355 -9.427 -68.630 1.00 22.01 381 THR C O 1
ATOM 12311 N N . ALA C 1 382 ? -17.361 -8.781 -67.847 1.00 20.88 382 ALA C N 1
ATOM 12312 C CA . ALA C 1 382 ? -17.243 -7.436 -68.381 1.00 24.85 382 ALA C CA 1
ATOM 12313 C C . ALA C 1 382 ? -16.736 -6.483 -67.303 1.00 22.48 382 ALA C C 1
ATOM 12314 O O . ALA C 1 382 ? -17.126 -6.590 -66.134 1.00 20.33 382 ALA C O 1
ATOM 12316 N N . ASP C 1 383 ? -15.862 -5.566 -67.708 1.00 21.53 383 ASP C N 1
ATOM 12317 C CA . ASP C 1 383 ? -15.410 -4.456 -66.866 1.00 23.79 383 ASP C CA 1
ATOM 12318 C C . ASP C 1 383 ? -14.630 -4.868 -65.610 1.00 22.49 383 ASP C C 1
ATOM 12319 O O . ASP C 1 383 ? -14.810 -4.268 -64.550 1.00 19.76 383 ASP C O 1
ATOM 12324 N N . LEU C 1 384 ? -13.783 -5.889 -65.710 1.00 21.71 384 LEU C N 1
ATOM 12325 C CA . LEU C 1 384 ? -12.773 -6.079 -64.673 1.00 24.89 384 LEU C CA 1
ATOM 12326 C C . LEU C 1 384 ? -11.968 -4.792 -64.615 1.00 24.96 384 LEU C C 1
ATOM 12327 O O . LEU C 1 384 ? -11.490 -4.310 -65.645 1.00 22.22 384 LEU C O 1
ATOM 12332 N N . ALA C 1 385 ? -11.838 -4.218 -63.425 1.00 21.08 385 ALA C N 1
ATOM 12333 C CA . ALA C 1 385 ? -11.131 -2.955 -63.296 1.00 20.18 385 ALA C CA 1
ATOM 12334 C C . ALA C 1 385 ? -10.067 -3.030 -62.211 1.00 23.85 385 ALA C C 1
ATOM 12335 O O . ALA C 1 385 ? -10.341 -3.393 -61.065 1.00 21.49 385 ALA C O 1
ATOM 12337 N N . ILE C 1 386 ? -8.848 -2.677 -62.596 1.00 25.33 386 ILE C N 1
ATOM 12338 C CA . ILE C 1 386 ? -7.720 -2.648 -61.683 1.00 21.91 386 ILE C CA 1
ATOM 12339 C C . ILE C 1 386 ? -7.115 -1.257 -61.705 1.00 22.73 386 ILE C C 1
ATOM 12340 O O . ILE C 1 386 ? -6.660 -0.784 -62.746 1.00 24.17 386 ILE C O 1
ATOM 12345 N N . THR C 1 387 ? -7.119 -0.612 -60.547 1.00 23.84 387 THR C N 1
ATOM 12346 C CA . THR C 1 387 ? -6.689 0.773 -60.423 1.00 27.59 387 THR C CA 1
ATOM 12347 C C . THR C 1 387 ? -5.813 0.950 -59.192 1.00 32.88 387 THR C C 1
ATOM 12348 O O . THR C 1 387 ? -6.150 0.453 -58.115 1.00 32.59 387 THR C O 1
ATOM 12352 N N . LYS C 1 388 ? -4.685 1.635 -59.364 1.00 27.72 388 LYS C N 1
ATOM 12353 C CA . LYS C 1 388 ? -3.801 1.981 -58.255 1.00 29.54 388 LYS C CA 1
ATOM 12354 C C . LYS C 1 388 ? -3.409 0.738 -57.464 1.00 29.29 388 LYS C C 1
ATOM 12355 O O . LYS C 1 388 ? -3.392 0.751 -56.235 1.00 30.33 388 LYS C O 1
ATOM 12361 N N . CYS C 1 389 ? -3.104 -0.338 -58.177 1.00 28.15 389 CYS C N 1
ATOM 12362 C CA . CYS C 1 389 ? -2.762 -1.600 -57.535 1.00 29.00 389 CYS C CA 1
ATOM 12363 C C . CYS C 1 389 ? -1.329 -2.026 -57.814 1.00 32.73 389 CYS C C 1
ATOM 12364 O O . CYS C 1 389 ? -0.717 -1.610 -58.802 1.00 28.81 389 CYS C O 1
ATOM 12367 N N . THR C 1 390 ? -0.803 -2.859 -56.925 1.00 30.81 390 THR C N 1
ATOM 12368 C CA . THR C 1 390 ? 0.501 -3.470 -57.114 1.00 29.84 390 THR C CA 1
ATOM 12369 C C . THR C 1 390 ? 0.356 -4.985 -57.072 1.00 30.85 390 THR C C 1
ATOM 12370 O O . THR C 1 390 ? -0.236 -5.531 -56.140 1.00 28.69 390 THR C O 1
ATOM 12374 N N . MET C 1 391 ? 0.877 -5.659 -58.093 1.00 31.54 391 MET C N 1
ATOM 12375 C CA . MET C 1 391 ? 0.850 -7.119 -58.142 1.00 28.24 391 MET C CA 1
ATOM 12376 C C . MET C 1 391 ? 2.254 -7.672 -58.355 1.00 35.22 391 MET C C 1
ATOM 12377 O O . MET C 1 391 ? 2.976 -7.243 -59.256 1.00 32.77 391 MET C O 1
ATOM 12382 N N . PHE C 1 392 ? 2.632 -8.627 -57.514 1.00 30.13 392 PHE C N 1
ATOM 12383 C CA . PHE C 1 392 ? 3.982 -9.170 -57.512 1.00 33.88 392 PHE C CA 1
ATOM 12384 C C . PHE C 1 392 ? 3.960 -10.692 -57.664 1.00 34.89 392 PHE C C 1
ATOM 12385 O O . PHE C 1 392 ? 3.093 -11.364 -57.105 1.00 34.46 392 PHE C O 1
ATOM 12393 N N . ALA C 1 393 ? 4.907 -11.219 -58.440 1.00 32.69 393 ALA C N 1
ATOM 12394 C CA . ALA C 1 393 ? 5.100 -12.663 -58.605 1.00 33.20 393 ALA C CA 1
ATOM 12395 C C . ALA C 1 393 ? 3.850 -13.379 -59.113 1.00 33.55 393 ALA C C 1
ATOM 12396 O O . ALA C 1 393 ? 3.036 -12.797 -59.830 1.00 33.39 393 ALA C O 1
ATOM 12398 N N . GLY C 1 394 ? 3.702 -14.645 -58.732 1.00 33.76 394 GLY C N 1
ATOM 12399 C CA . GLY C 1 394 ? 2.631 -15.478 -59.249 1.00 31.46 394 GLY C CA 1
ATOM 12400 C C . GLY C 1 394 ? 2.961 -15.977 -60.645 1.00 38.02 394 GLY C C 1
ATOM 12401 O O . GLY C 1 394 ? 3.895 -15.485 -61.280 1.00 38.51 394 GLY C O 1
ATOM 12402 N N . ASP C 1 395 ? 2.197 -16.952 -61.129 1.00 36.74 395 ASP C N 1
ATOM 12403 C CA . ASP C 1 395 ? 2.398 -17.470 -62.479 1.00 36.42 395 ASP C CA 1
ATOM 12404 C C . ASP C 1 395 ? 1.984 -16.422 -63.499 1.00 33.96 395 ASP C C 1
ATOM 12405 O O . ASP C 1 395 ? 2.609 -16.269 -64.543 1.00 33.14 395 ASP C O 1
ATOM 12410 N N . TYR C 1 396 ? 0.914 -15.706 -63.181 1.00 35.81 396 TYR C N 1
ATOM 12411 C CA . TYR C 1 396 ? 0.454 -14.592 -63.993 1.00 34.16 396 TYR C CA 1
ATOM 12412 C C . TYR C 1 396 ? -0.277 -13.643 -63.064 1.00 31.76 396 TYR C C 1
ATOM 12413 O O . TYR C 1 396 ? -0.640 -14.027 -61.955 1.00 34.64 396 TYR C O 1
ATOM 12422 N N . ALA C 1 397 ? -0.495 -12.408 -63.498 1.00 28.65 397 ALA C N 1
ATOM 12423 C CA . ALA C 1 397 ? -1.196 -11.446 -62.654 1.00 30.18 397 ALA C CA 1
ATOM 12424 C C . ALA C 1 397 ? -2.655 -11.299 -63.082 1.00 28.03 397 ALA C C 1
ATOM 12425 O O . ALA C 1 397 ? -3.566 -11.410 -62.262 1.00 26.89 397 ALA C O 1
ATOM 12427 N N . VAL C 1 398 ? -2.870 -11.050 -64.371 1.00 28.17 398 VAL C N 1
ATOM 12428 C CA . VAL C 1 398 ? -4.209 -10.815 -64.899 1.00 25.93 398 VAL C CA 1
ATOM 12429 C C . VAL C 1 398 ? -4.493 -11.682 -66.121 1.00 28.67 398 VAL C C 1
ATOM 12430 O O . VAL C 1 398 ? -3.745 -11.653 -67.100 1.00 27.02 398 VAL C O 1
ATOM 12434 N N . ARG C 1 399 ? -5.581 -12.443 -66.069 1.00 26.91 399 ARG C N 1
ATOM 12435 C CA . ARG C 1 399 ? -5.968 -13.272 -67.202 1.00 27.58 399 ARG C CA 1
ATOM 12436 C C . ARG C 1 399 ? -7.460 -13.150 -67.486 1.00 27.47 399 ARG C C 1
ATOM 12437 O O . ARG C 1 399 ? -8.291 -13.263 -66.577 1.00 28.03 399 ARG C O 1
ATOM 12445 N N . THR C 1 400 ? -7.788 -12.909 -68.753 1.00 22.86 400 THR C N 1
ATOM 12446 C CA . THR C 1 400 ? -9.175 -12.865 -69.192 1.00 28.69 400 THR C CA 1
ATOM 12447 C C . THR C 1 400 ? -9.408 -13.895 -70.286 1.00 30.44 400 THR C C 1
ATOM 12448 O O . THR C 1 400 ? -8.557 -14.112 -71.150 1.00 30.56 400 THR C O 1
ATOM 12452 N N . ARG C 1 401 ? -10.575 -14.523 -70.240 1.00 29.45 401 ARG C N 1
ATOM 12453 C CA . ARG C 1 401 ? -10.942 -15.537 -71.213 1.00 28.52 401 ARG C CA 1
ATOM 12454 C C . ARG C 1 401 ? -12.400 -15.369 -71.615 1.00 28.47 401 ARG C C 1
ATOM 12455 O O . ARG C 1 401 ? -13.220 -14.885 -70.833 1.00 24.83 401 ARG C O 1
ATOM 12463 N N . VAL C 1 402 ? -12.709 -15.755 -72.847 1.00 28.43 402 VAL C N 1
ATOM 12464 C CA . VAL C 1 402 ? -14.084 -15.825 -73.327 1.00 29.52 402 VAL C CA 1
ATOM 12465 C C . VAL C 1 402 ? -14.449 -17.278 -73.613 1.00 29.15 402 VAL C C 1
ATOM 12466 O O . VAL C 1 402 ? -13.772 -17.945 -74.392 1.00 35.93 402 VAL C O 1
ATOM 12470 N N . THR C 1 403 ? -15.503 -17.769 -72.966 1.00 35.35 403 THR C N 1
ATOM 12471 C CA . THR C 1 403 ? -15.889 -19.177 -73.060 1.00 42.27 403 THR C CA 1
ATOM 12472 C C . THR C 1 403 ? -16.533 -19.526 -74.399 1.00 52.48 403 THR C C 1
ATOM 12473 O O . THR C 1 403 ? -16.306 -20.609 -74.943 1.00 58.13 403 THR C O 1
ATOM 12477 N N . GLN C 1 404 ? -17.295 -18.597 -74.964 1.00 56.85 404 GLN C N 1
ATOM 12478 C CA . GLN C 1 404 ? -17.946 -18.877 -76.233 1.00 60.64 404 GLN C CA 1
ATOM 12479 C C . GLN C 1 404 ? -17.326 -17.963 -77.290 1.00 64.08 404 GLN C C 1
ATOM 12480 O O . GLN C 1 404 ? -17.703 -16.798 -77.420 1.00 62.87 404 GLN C O 1
ATOM 12486 N N . LYS C 1 405 ? -16.372 -18.508 -78.047 1.00 68.00 405 LYS C N 1
ATOM 12487 C CA . LYS C 1 405 ? -15.557 -17.687 -78.941 1.00 68.02 405 LYS C CA 1
ATOM 12488 C C . LYS C 1 405 ? -16.109 -17.631 -80.358 1.00 68.33 405 LYS C C 1
ATOM 12489 O O . LYS C 1 405 ? -15.884 -16.654 -81.073 1.00 66.57 405 LYS C O 1
ATOM 12495 N N . GLN C 1 406 ? -16.829 -18.677 -80.758 1.00 71.35 406 GLN C N 1
ATOM 12496 C CA . GLN C 1 406 ? -17.474 -18.689 -82.065 1.00 71.56 406 GLN C CA 1
ATOM 12497 C C . GLN C 1 406 ? -18.494 -17.571 -82.126 1.00 65.05 406 GLN C C 1
ATOM 12498 O O . GLN C 1 406 ? -19.258 -17.377 -81.185 1.00 62.90 406 GLN C O 1
ATOM 12504 N N . VAL C 1 407 ? -18.530 -16.857 -83.242 1.00 57.74 407 VAL C N 1
ATOM 12505 C CA . VAL C 1 407 ? -19.592 -15.893 -83.476 1.00 47.29 407 VAL C CA 1
ATOM 12506 C C . VAL C 1 407 ? -20.280 -16.199 -84.794 1.00 44.69 407 VAL C C 1
ATOM 12507 O O . VAL C 1 407 ? -19.776 -16.972 -85.607 1.00 44.45 407 VAL C O 1
ATOM 12511 N N . THR C 1 408 ? -21.451 -15.606 -84.982 1.00 42.45 408 THR C N 1
ATOM 12512 C CA . THR C 1 408 ? -22.179 -15.707 -86.236 1.00 39.66 408 THR C CA 1
ATOM 12513 C C . THR C 1 408 ? -22.216 -14.377 -86.979 1.00 35.48 408 THR C C 1
ATOM 12514 O O . THR C 1 408 ? -22.500 -13.340 -86.383 1.00 35.29 408 THR C O 1
ATOM 12518 N N . ALA C 1 409 ? -21.901 -14.413 -88.272 1.00 35.55 409 ALA C N 1
ATOM 12519 C CA . ALA C 1 409 ? -21.952 -13.223 -89.115 1.00 42.02 409 ALA C CA 1
ATOM 12520 C C . ALA C 1 409 ? -23.328 -12.566 -88.997 1.00 33.55 409 ALA C C 1
ATOM 12521 O O . ALA C 1 409 ? -24.343 -13.259 -88.964 1.00 35.56 409 ALA C O 1
ATOM 12523 N N . PRO C 1 410 ? -23.371 -11.226 -88.950 1.00 31.20 410 PRO C N 1
ATOM 12524 C CA . PRO C 1 410 ? -22.255 -10.309 -89.209 1.00 29.22 410 PRO C CA 1
ATOM 12525 C C . PRO C 1 410 ? -21.295 -10.072 -88.035 1.00 32.77 410 PRO C C 1
ATOM 12526 O O . PRO C 1 410 ? -20.348 -9.309 -88.215 1.00 35.36 410 PRO C O 1
ATOM 12530 N N . ASP C 1 411 ? -21.520 -10.686 -86.876 1.00 31.82 411 ASP C N 1
ATOM 12531 C CA . ASP C 1 411 ? -20.541 -10.589 -85.789 1.00 31.71 411 ASP C CA 1
ATOM 12532 C C . ASP C 1 411 ? -19.217 -11.210 -86.225 1.00 27.34 411 ASP C C 1
ATOM 12533 O O . ASP C 1 411 ? -19.199 -12.257 -86.870 1.00 29.41 411 ASP C O 1
ATOM 12538 N N . LEU C 1 412 ? -18.111 -10.573 -85.859 1.00 25.88 412 LEU C N 1
ATOM 12539 C CA . LEU C 1 412 ? -16.794 -11.057 -86.260 1.00 29.97 412 LEU C CA 1
ATOM 12540 C C . LEU C 1 412 ? -15.940 -11.466 -85.066 1.00 26.35 412 LEU C C 1
ATOM 12541 O O . LEU C 1 412 ? -14.920 -12.136 -85.225 1.00 33.09 412 LEU C O 1
ATOM 12546 N N . PHE C 1 413 ? -16.356 -11.063 -83.871 1.00 25.08 413 PHE C N 1
ATOM 12547 C CA . PHE C 1 413 ? -15.527 -11.259 -82.690 1.00 26.72 413 PHE C CA 1
ATOM 12548 C C . PHE C 1 413 ? -16.354 -11.168 -81.407 1.00 28.22 413 PHE C C 1
ATOM 12549 O O . PHE C 1 413 ? -17.407 -10.531 -81.380 1.00 28.33 413 PHE C O 1
ATOM 12557 N N . ALA C 1 414 ? -15.877 -11.817 -80.351 1.00 27.27 414 ALA C N 1
ATOM 12558 C CA . ALA C 1 414 ? -16.541 -11.763 -79.053 1.00 28.37 414 ALA C CA 1
ATOM 12559 C C . ALA C 1 414 ? -15.542 -11.425 -77.957 1.00 26.41 414 ALA C C 1
ATOM 12560 O O . ALA C 1 414 ? -14.470 -12.025 -77.874 1.00 28.40 414 ALA C O 1
ATOM 12562 N N . GLY C 1 415 ? -15.892 -10.464 -77.111 1.00 25.05 415 GLY C N 1
ATOM 12563 C CA . GLY C 1 415 ? -15.006 -10.074 -76.033 1.00 23.26 415 GLY C CA 1
ATOM 12564 C C . GLY C 1 415 ? -15.578 -9.013 -75.118 1.00 24.18 415 GLY C C 1
ATOM 12565 O O . GLY C 1 415 ? -16.704 -8.548 -75.311 1.00 22.63 415 GLY C O 1
ATOM 12566 N N . TYR C 1 416 ? -14.786 -8.630 -74.120 1.00 19.17 416 TYR C N 1
ATOM 12567 C CA . TYR C 1 416 ? -15.238 -7.723 -73.073 1.00 20.16 416 TYR C CA 1
ATOM 12568 C C . TYR C 1 416 ? -14.130 -6.771 -72.658 1.00 20.26 416 TYR C C 1
ATOM 12569 O O . TYR C 1 416 ? -12.950 -7.091 -72.793 1.00 19.57 416 TYR C O 1
ATOM 12578 N N . PRO C 1 417 ? -14.507 -5.588 -72.152 1.00 23.88 417 PRO C N 1
ATOM 12579 C CA . PRO C 1 417 ? -13.482 -4.630 -71.733 1.00 24.10 417 PRO C CA 1
ATOM 12580 C C . PRO C 1 417 ? -12.875 -4.928 -70.373 1.00 22.86 417 PRO C C 1
ATOM 12581 O O . PRO C 1 417 ? -13.540 -5.415 -69.458 1.00 27.38 417 PRO C O 1
ATOM 12585 N N . VAL C 1 418 ? -11.584 -4.645 -70.274 1.00 23.70 418 VAL C N 1
ATOM 12586 C CA . VAL C 1 418 ? -10.897 -4.588 -68.997 1.00 24.26 418 VAL C CA 1
ATOM 12587 C C . VAL C 1 418 ? -10.392 -3.159 -68.872 1.00 25.98 418 VAL C C 1
ATOM 12588 O O . VAL C 1 418 ? -10.065 -2.523 -69.874 1.00 26.12 418 VAL C O 1
ATOM 12592 N N . LEU C 1 419 ? -10.370 -2.632 -67.657 1.00 25.41 419 LEU C N 1
ATOM 12593 C CA . LEU C 1 419 ? -9.830 -1.301 -67.437 1.00 23.93 419 LEU C CA 1
ATOM 12594 C C . LEU C 1 419 ? -8.698 -1.398 -66.423 1.00 23.76 419 LEU C C 1
ATOM 12595 O O . LEU C 1 419 ? -8.922 -1.691 -65.249 1.00 21.82 419 LEU C O 1
ATOM 12600 N N . ILE C 1 420 ? -7.476 -1.180 -66.894 1.00 21.73 420 ILE C N 1
ATOM 12601 C CA . ILE C 1 420 ? -6.300 -1.280 -66.042 1.00 21.76 420 ILE C CA 1
ATOM 12602 C C . ILE C 1 420 ? -5.581 0.059 -66.012 1.00 24.93 420 ILE C C 1
ATOM 12603 O O . ILE C 1 420 ? -5.076 0.522 -67.032 1.00 22.65 420 ILE C O 1
ATOM 12608 N N . THR C 1 421 ? -5.528 0.676 -64.838 1.00 25.77 421 THR C N 1
ATOM 12609 C CA . THR C 1 421 ? -5.052 2.049 -64.739 1.00 23.96 421 THR C CA 1
ATOM 12610 C C . THR C 1 421 ? -4.044 2.230 -63.609 1.00 26.35 421 THR C C 1
ATOM 12611 O O . THR C 1 421 ? -4.246 1.720 -62.505 1.00 26.00 421 THR C O 1
ATOM 12615 N N . CYS C 1 422 ? -2.977 2.975 -63.907 1.00 23.67 422 CYS C N 1
ATOM 12616 C CA . CYS C 1 422 ? -1.927 3.352 -62.955 1.00 25.19 422 CYS C CA 1
ATOM 12617 C C . CYS C 1 422 ? -1.610 2.270 -61.926 1.00 27.22 422 CYS C C 1
ATOM 12618 O O . CYS C 1 422 ? -1.650 2.508 -60.716 1.00 29.74 422 CYS C O 1
ATOM 12621 N N . SER C 1 423 ? -1.304 1.078 -62.428 1.00 25.80 423 SER C N 1
ATOM 12622 C CA . SER C 1 423 ? -0.984 -0.065 -61.584 1.00 26.84 423 SER C CA 1
ATOM 12623 C C . SER C 1 423 ? 0.388 -0.636 -61.923 1.00 28.31 423 SER C C 1
ATOM 12624 O O . SER C 1 423 ? 0.915 -0.418 -63.016 1.00 27.52 423 SER C O 1
ATOM 12627 N N . VAL C 1 424 ? 0.961 -1.365 -60.972 1.00 26.68 424 VAL C N 1
ATOM 12628 C CA . VAL C 1 424 ? 2.314 -1.885 -61.106 1.00 24.51 424 VAL C CA 1
ATOM 12629 C C . VAL C 1 424 ? 2.312 -3.406 -61.088 1.00 28.26 424 VAL C C 1
ATOM 12630 O O . VAL C 1 424 ? 1.740 -4.031 -60.191 1.00 26.85 424 VAL C O 1
ATOM 12634 N N . PHE C 1 425 ? 2.958 -3.996 -62.087 1.00 27.64 425 PHE C N 1
ATOM 12635 C CA . PHE C 1 425 ? 3.017 -5.443 -62.220 1.00 29.67 425 PHE C CA 1
ATOM 12636 C C . PHE C 1 425 ? 4.477 -5.860 -62.333 1.00 32.99 425 PHE C C 1
ATOM 12637 O O . PHE C 1 425 ? 5.143 -5.566 -63.327 1.00 31.85 425 PHE C O 1
ATOM 12645 N N . ASP C 1 426 ? 4.974 -6.535 -61.300 1.00 31.28 426 ASP C N 1
ATOM 12646 C CA . ASP C 1 426 ? 6.412 -6.712 -61.139 1.00 29.45 426 ASP C CA 1
ATOM 12647 C C . ASP C 1 426 ? 6.825 -8.143 -60.795 1.00 30.71 426 ASP C C 1
ATOM 12648 O O . ASP C 1 426 ? 6.217 -8.789 -59.939 1.00 26.87 426 ASP C O 1
ATOM 12653 N N . ALA C 1 427 ? 7.865 -8.620 -61.476 1.00 28.46 427 ALA C N 1
ATOM 12654 C CA . ALA C 1 427 ? 8.471 -9.925 -61.215 1.00 31.11 427 ALA C CA 1
ATOM 12655 C C . ALA C 1 427 ? 7.474 -11.074 -61.320 1.00 28.89 427 ALA C C 1
ATOM 12656 O O . ALA C 1 427 ? 7.645 -12.112 -60.684 1.00 30.91 427 ALA C O 1
ATOM 12658 N N . VAL C 1 428 ? 6.433 -10.886 -62.125 1.00 28.92 428 VAL C N 1
ATOM 12659 C CA . VAL C 1 428 ? 5.513 -11.973 -62.429 1.00 26.98 428 VAL C CA 1
ATOM 12660 C C . VAL C 1 428 ? 6.256 -13.016 -63.262 1.00 29.70 428 VAL C C 1
ATOM 12661 O O . VAL C 1 428 ? 6.970 -12.668 -64.199 1.00 27.91 428 VAL C O 1
ATOM 12665 N N . ARG C 1 429 ? 6.101 -14.290 -62.917 1.00 28.23 429 ARG C N 1
ATOM 12666 C CA . ARG C 1 429 ? 6.874 -15.343 -63.570 1.00 33.15 429 ARG C CA 1
ATOM 12667 C C . ARG C 1 429 ? 6.481 -15.526 -65.036 1.00 34.38 429 ARG C C 1
ATOM 12668 O O . ARG C 1 429 ? 7.341 -15.745 -65.888 1.00 33.09 429 ARG C O 1
ATOM 12676 N N . GLY C 1 430 ? 5.185 -15.444 -65.323 1.00 33.70 430 GLY C N 1
ATOM 12677 C CA . GLY C 1 430 ? 4.706 -15.509 -66.693 1.00 29.90 430 GLY C CA 1
ATOM 12678 C C . GLY C 1 430 ? 4.278 -14.129 -67.145 1.00 31.11 430 GLY C C 1
ATOM 12679 O O . GLY C 1 430 ? 4.884 -13.136 -66.738 1.00 29.65 430 GLY C O 1
ATOM 12680 N N . HIS C 1 431 ? 3.243 -14.063 -67.981 1.00 28.12 431 HIS C N 1
ATOM 12681 C CA . HIS C 1 431 ? 2.685 -12.783 -68.410 1.00 27.65 431 HIS C CA 1
ATOM 12682 C C . HIS C 1 431 ? 2.120 -12.020 -67.219 1.00 29.10 431 HIS C C 1
ATOM 12683 O O . HIS C 1 431 ? 1.485 -12.611 -66.346 1.00 28.29 431 HIS C O 1
ATOM 12690 N N . ALA C 1 432 ? 2.354 -10.712 -67.179 1.00 27.56 432 ALA C N 1
ATOM 12691 C CA . ALA C 1 432 ? 1.626 -9.854 -66.254 1.00 28.49 432 ALA C CA 1
ATOM 12692 C C . ALA C 1 432 ? 0.164 -9.804 -66.693 1.00 30.27 432 ALA C C 1
ATOM 12693 O O . ALA C 1 432 ? -0.752 -9.995 -65.887 1.00 28.43 432 ALA C O 1
ATOM 12695 N N . TRP C 1 433 ? -0.041 -9.557 -67.984 1.00 27.12 433 TRP C N 1
ATOM 12696 C CA . TRP C 1 433 ? -1.373 -9.577 -68.575 1.00 27.24 433 TRP C CA 1
ATOM 12697 C C . TRP C 1 433 ? -1.471 -10.670 -69.635 1.00 32.88 433 TRP C C 1
ATOM 12698 O O . TRP C 1 433 ? -0.725 -10.668 -70.618 1.00 24.94 433 TRP C O 1
ATOM 12709 N N . ASP C 1 434 ? -2.400 -11.598 -69.436 1.00 24.87 434 ASP C N 1
ATOM 12710 C CA . ASP C 1 434 ? -2.677 -12.632 -70.422 1.00 29.82 434 ASP C CA 1
ATOM 12711 C C . ASP C 1 434 ? -4.121 -12.436 -70.852 1.00 31.96 434 ASP C C 1
ATOM 12712 O O . ASP C 1 434 ? -5.035 -13.059 -70.306 1.00 33.44 434 ASP C O 1
ATOM 12717 N N . LEU C 1 435 ? -4.323 -11.568 -71.836 1.00 24.91 435 LEU C N 1
ATOM 12718 C CA . LEU C 1 435 ? -5.664 -11.106 -72.156 1.00 25.95 435 LEU C CA 1
ATOM 12719 C C . LEU C 1 435 ? -6.181 -11.658 -73.475 1.00 31.08 435 LEU C C 1
ATOM 12720 O O . LEU C 1 435 ? -5.691 -11.298 -74.547 1.00 30.68 435 LEU C O 1
ATOM 12725 N N . GLU C 1 436 ? -7.187 -12.523 -73.383 1.00 31.37 436 GLU C N 1
ATOM 12726 C CA . GLU C 1 436 ? -7.913 -12.990 -74.554 1.00 30.51 436 GLU C CA 1
ATOM 12727 C C . GLU C 1 436 ? -9.302 -12.370 -74.580 1.00 29.39 436 GLU C C 1
ATOM 12728 O O . GLU C 1 436 ? -9.934 -12.205 -73.534 1.00 26.29 436 GLU C O 1
ATOM 12734 N N . GLY C 1 437 ? -9.777 -12.038 -75.778 1.00 29.72 437 GLY C N 1
ATOM 12735 C CA . GLY C 1 437 ? -11.093 -11.448 -75.947 1.00 27.01 437 GLY C CA 1
ATOM 12736 C C . GLY C 1 437 ? -11.223 -10.086 -75.288 1.00 24.93 437 GLY C C 1
ATOM 12737 O O . GLY C 1 437 ? -12.208 -9.806 -74.605 1.00 29.29 437 GLY C O 1
ATOM 12738 N N . SER C 1 438 ? -10.221 -9.237 -75.491 1.00 24.55 438 SER C N 1
ATOM 12739 C CA . SER C 1 438 ? -10.216 -7.897 -74.912 1.00 26.79 438 SER C CA 1
ATOM 12740 C C . SER C 1 438 ? -10.809 -6.874 -75.885 1.00 29.79 438 SER C C 1
ATOM 12741 O O . SER C 1 438 ? -10.230 -6.592 -76.935 1.00 30.15 438 SER C O 1
ATOM 12744 N N . VAL C 1 439 ? -11.971 -6.328 -75.536 1.00 30.18 439 VAL C N 1
ATOM 12745 C CA . VAL C 1 439 ? -12.691 -5.421 -76.426 1.00 23.80 439 VAL C CA 1
ATOM 12746 C C . VAL C 1 439 ? -13.128 -4.136 -75.723 1.00 31.04 439 VAL C C 1
ATOM 12747 O O . VAL C 1 439 ? -13.756 -4.188 -74.670 1.00 23.39 439 VAL C O 1
ATOM 12751 N N . TYR C 1 440 ? -12.806 -2.992 -76.329 1.00 27.45 440 TYR C N 1
ATOM 12752 C CA . TYR C 1 440 ? -13.105 -1.662 -75.782 1.00 28.16 440 TYR C CA 1
ATOM 12753 C C . TYR C 1 440 ? -12.347 -1.411 -74.487 1.00 27.60 440 TYR C C 1
ATOM 12754 O O . TYR C 1 440 ? -12.733 -0.562 -73.688 1.00 25.95 440 TYR C O 1
ATOM 12763 N N . SER C 1 441 ? -11.262 -2.148 -74.288 1.00 28.05 441 SER C N 1
ATOM 12764 C CA . SER C 1 441 ? -10.464 -2.018 -73.079 1.00 23.74 441 SER C CA 1
ATOM 12765 C C . SER C 1 441 ? -9.664 -0.722 -73.069 1.00 26.10 441 SER C C 1
ATOM 12766 O O . SER C 1 441 ? -9.248 -0.224 -74.119 1.00 22.10 441 SER C O 1
ATOM 12769 N N . THR C 1 442 ? -9.454 -0.179 -71.875 1.00 21.90 442 THR C N 1
ATOM 12770 C CA . THR C 1 442 ? -8.552 0.949 -71.709 1.00 25.45 442 THR C CA 1
ATOM 12771 C C . THR C 1 442 ? -7.473 0.567 -70.709 1.00 25.40 442 THR C C 1
ATOM 12772 O O . THR C 1 442 ? -7.763 0.206 -69.569 1.00 27.50 442 THR C O 1
ATOM 12776 N N . ILE C 1 443 ? -6.225 0.644 -71.150 1.00 24.03 443 ILE C N 1
ATOM 12777 C CA . ILE C 1 443 ? -5.097 0.240 -70.327 1.00 24.81 443 ILE C CA 1
ATOM 12778 C C . ILE C 1 443 ? -4.101 1.390 -70.275 1.00 26.12 443 ILE C C 1
ATOM 12779 O O . ILE C 1 443 ? -3.371 1.637 -71.241 1.00 24.14 443 ILE C O 1
ATOM 12784 N N . THR C 1 444 ? -4.070 2.087 -69.143 1.00 24.08 444 THR C N 1
ATOM 12785 C CA . THR C 1 444 ? -3.439 3.401 -69.077 1.00 21.83 444 THR C CA 1
ATOM 12786 C C . THR C 1 444 ? -2.477 3.571 -67.906 1.00 27.66 444 THR C C 1
ATOM 12787 O O . THR C 1 444 ? -2.823 3.288 -66.758 1.00 23.53 444 THR C O 1
ATOM 12791 N N . GLY C 1 445 ? -1.273 4.045 -68.213 1.00 26.54 445 GLY C N 1
ATOM 12792 C CA . GLY C 1 445 ? -0.320 4.478 -67.206 1.00 25.35 445 GLY C CA 1
ATOM 12793 C C . GLY C 1 445 ? 0.166 3.402 -66.260 1.00 26.60 445 GLY C C 1
ATOM 12794 O O . GLY C 1 445 ? 0.450 3.676 -65.094 1.00 25.90 445 GLY C O 1
ATOM 12795 N N . ASN C 1 446 ? 0.261 2.174 -66.754 1.00 29.14 446 ASN C N 1
ATOM 12796 C CA . ASN C 1 446 ? 0.749 1.071 -65.935 1.00 29.84 446 ASN C CA 1
ATOM 12797 C C . ASN C 1 446 ? 2.231 0.777 -66.134 1.00 28.30 446 ASN C C 1
ATOM 12798 O O . ASN C 1 446 ? 2.824 1.149 -67.148 1.00 27.02 446 ASN C O 1
ATOM 12803 N N . LEU C 1 447 ? 2.814 0.108 -65.145 1.00 29.25 447 LEU C N 1
ATOM 12804 C CA . LEU C 1 447 ? 4.202 -0.336 -65.198 1.00 28.17 447 LEU C CA 1
ATOM 12805 C C . LEU C 1 447 ? 4.256 -1.853 -65.191 1.00 23.89 447 LEU C C 1
ATOM 12806 O O . LEU C 1 447 ? 3.723 -2.490 -64.287 1.00 23.88 447 LEU C O 1
ATOM 12811 N N . VAL C 1 448 ? 4.909 -2.426 -66.196 1.00 25.28 448 VAL C N 1
ATOM 12812 C CA . VAL C 1 448 ? 4.967 -3.875 -66.342 1.00 26.47 448 VAL C CA 1
ATOM 12813 C C . VAL C 1 448 ? 6.400 -4.386 -66.462 1.00 30.36 448 VAL C C 1
ATOM 12814 O O . VAL C 1 448 ? 7.185 -3.894 -67.271 1.00 31.24 448 VAL C O 1
ATOM 12818 N N . SER C 1 449 ? 6.731 -5.371 -65.636 1.00 25.44 449 SER C N 1
ATOM 12819 C CA . SER C 1 449 ? 8.015 -6.050 -65.703 1.00 26.18 449 SER C CA 1
ATOM 12820 C C . SER C 1 449 ? 7.799 -7.515 -65.340 1.00 34.08 449 SER C C 1
ATOM 12821 O O . SER C 1 449 ? 7.716 -7.861 -64.160 1.00 33.52 449 SER C O 1
ATOM 12824 N N . ALA C 1 450 ? 7.694 -8.375 -66.349 1.00 29.26 450 ALA C N 1
ATOM 12825 C CA . ALA C 1 450 ? 7.230 -9.737 -66.111 1.00 26.93 450 ALA C CA 1
ATOM 12826 C C . ALA C 1 450 ? 7.756 -10.745 -67.122 1.00 31.38 450 ALA C C 1
ATOM 12827 O O . ALA C 1 450 ? 8.209 -10.382 -68.206 1.00 32.58 450 ALA C O 1
ATOM 12829 N N . GLY C 1 451 ? 7.675 -12.020 -66.757 1.00 30.73 451 GLY C N 1
ATOM 12830 C CA . GLY C 1 451 ? 7.951 -13.108 -67.679 1.00 28.75 451 GLY C CA 1
ATOM 12831 C C . GLY C 1 451 ? 9.381 -13.605 -67.713 1.00 29.71 451 GLY C C 1
ATOM 12832 O O . GLY C 1 451 ? 9.693 -14.536 -68.455 1.00 31.05 451 GLY C O 1
ATOM 12833 N N . ARG C 1 452 ? 10.249 -13.006 -66.905 1.00 29.84 452 ARG C N 1
ATOM 12834 C CA . ARG C 1 452 ? 11.670 -13.344 -66.931 1.00 30.82 452 ARG C CA 1
ATOM 12835 C C . ARG C 1 452 ? 11.944 -14.797 -66.551 1.00 39.87 452 ARG C C 1
ATOM 12836 O O . ARG C 1 452 ? 12.867 -15.418 -67.077 1.00 39.13 452 ARG C O 1
ATOM 12844 N N . ASP C 1 453 ? 11.144 -15.334 -65.638 1.00 39.67 453 ASP C N 1
ATOM 12845 C CA . ASP C 1 453 ? 11.337 -16.702 -65.168 1.00 41.06 453 ASP C CA 1
ATOM 12846 C C . ASP C 1 453 ? 10.984 -17.750 -66.227 1.00 42.22 453 ASP C C 1
ATOM 12847 O O . ASP C 1 453 ? 11.505 -18.864 -66.200 1.00 44.36 453 ASP C O 1
ATOM 12852 N N . THR C 1 454 ? 10.100 -17.397 -67.156 1.00 39.37 454 THR C N 1
ATOM 12853 C CA . THR C 1 454 ? 9.619 -18.361 -68.144 1.00 38.92 454 THR C CA 1
ATOM 12854 C C . THR C 1 454 ? 9.838 -17.912 -69.590 1.00 40.16 454 THR C C 1
ATOM 12855 O O . THR C 1 454 ? 9.238 -18.471 -70.512 1.00 41.35 454 THR C O 1
ATOM 12859 N N . ASN C 1 455 ? 10.699 -16.915 -69.779 1.00 38.53 455 ASN C N 1
ATOM 12860 C CA . ASN C 1 455 ? 10.933 -16.314 -71.091 1.00 40.25 455 ASN C CA 1
ATOM 12861 C C . ASN C 1 455 ? 9.628 -15.890 -71.750 1.00 37.53 455 ASN C C 1
ATOM 12862 O O . ASN C 1 455 ? 9.400 -16.164 -72.924 1.00 36.98 455 ASN C O 1
ATOM 12867 N N . SER C 1 456 ? 8.771 -15.225 -70.982 1.00 35.02 456 SER C N 1
ATOM 12868 C CA . SER C 1 456 ? 7.458 -14.827 -71.472 1.00 34.12 456 SER C CA 1
ATOM 12869 C C . SER C 1 456 ? 7.389 -13.331 -71.723 1.00 34.22 456 SER C C 1
ATOM 12870 O O . SER C 1 456 ? 8.140 -12.559 -71.124 1.00 28.93 456 SER C O 1
ATOM 12873 N N . HIS C 1 457 ? 6.493 -12.931 -72.623 1.00 34.31 457 HIS C N 1
ATOM 12874 C CA . HIS C 1 457 ? 6.209 -11.520 -72.840 1.00 32.50 457 HIS C CA 1
ATOM 12875 C C . HIS C 1 457 ? 5.675 -10.915 -71.552 1.00 31.20 457 HIS C C 1
ATOM 12876 O O . HIS C 1 457 ? 4.984 -11.590 -70.787 1.00 33.80 457 HIS C O 1
ATOM 12883 N N . GLY C 1 458 ? 6.003 -9.652 -71.305 1.00 26.73 458 GLY C N 1
ATOM 12884 C CA . GLY C 1 458 ? 5.469 -8.955 -70.151 1.00 26.71 458 GLY C CA 1
ATOM 12885 C C . GLY C 1 458 ? 3.958 -8.897 -70.221 1.00 29.29 458 GLY C C 1
ATOM 12886 O O . GLY C 1 458 ? 3.272 -9.136 -69.226 1.00 26.88 458 GLY C O 1
ATOM 12887 N N . ALA C 1 459 ? 3.439 -8.600 -71.410 1.00 25.39 459 ALA C N 1
ATOM 12888 C CA . ALA C 1 459 ? 1.998 -8.564 -71.636 1.00 28.31 459 ALA C CA 1
ATOM 12889 C C . ALA C 1 459 ? 1.655 -9.192 -72.987 1.00 34.35 459 ALA C C 1
ATOM 12890 O O . ALA C 1 459 ? 2.351 -8.979 -73.981 1.00 34.84 459 ALA C O 1
ATOM 12892 N N . TYR C 1 460 ? 0.574 -9.964 -73.016 1.00 32.33 460 TYR C N 1
ATOM 12893 C CA . TYR C 1 460 ? 0.207 -10.708 -74.209 1.00 29.86 460 TYR C CA 1
ATOM 12894 C C . TYR C 1 460 ? -1.294 -10.614 -74.456 1.00 30.72 460 TYR C C 1
ATOM 12895 O O . TYR C 1 460 ? -2.095 -11.147 -73.688 1.00 31.80 460 TYR C O 1
ATOM 12904 N N . ILE C 1 461 ? -1.670 -9.925 -75.527 1.00 28.49 461 ILE C N 1
ATOM 12905 C CA . ILE C 1 461 ? -3.074 -9.794 -75.889 1.00 29.87 461 ILE C CA 1
ATOM 12906 C C . ILE C 1 461 ? -3.368 -10.624 -77.128 1.00 29.34 461 ILE C C 1
ATOM 12907 O O . ILE C 1 461 ? -2.860 -10.341 -78.217 1.00 28.32 461 ILE C O 1
ATOM 12912 N N . LYS C 1 462 ? -4.176 -11.663 -76.949 1.00 31.23 462 LYS C N 1
ATOM 12913 C CA . LYS C 1 462 ? -4.535 -12.549 -78.043 1.00 32.77 462 LYS C CA 1
ATOM 12914 C C . LYS C 1 462 ? -6.032 -12.452 -78.307 1.00 34.28 462 LYS C C 1
ATOM 12915 O O . LYS C 1 462 ? -6.843 -12.991 -77.553 1.00 35.85 462 LYS C O 1
ATOM 12921 N N . GLY C 1 463 ? -6.390 -11.772 -79.389 1.00 28.80 463 GLY C N 1
ATOM 12922 C CA . GLY C 1 463 ? -7.780 -11.477 -79.673 1.00 28.19 463 GLY C CA 1
ATOM 12923 C C . GLY C 1 463 ? -8.202 -10.186 -78.997 1.00 30.39 463 GLY C C 1
ATOM 12924 O O . GLY C 1 463 ? -8.699 -10.190 -77.865 1.00 25.37 463 GLY C O 1
ATOM 12925 N N . GLY C 1 464 ? -7.995 -9.074 -79.693 1.00 25.34 464 GLY C N 1
ATOM 12926 C CA . GLY C 1 464 ? -8.341 -7.768 -79.164 1.00 24.71 464 GLY C CA 1
ATOM 12927 C C . GLY C 1 464 ? -8.971 -6.883 -80.218 1.00 29.58 464 GLY C C 1
ATOM 12928 O O . GLY C 1 464 ? -8.564 -6.899 -81.380 1.00 30.72 464 GLY C O 1
ATOM 12929 N N . ARG C 1 465 ? -9.972 -6.107 -79.814 1.00 26.94 465 ARG C N 1
ATOM 12930 C CA . ARG C 1 465 ? -10.661 -5.215 -80.738 1.00 24.43 465 ARG C CA 1
ATOM 12931 C C . ARG C 1 465 ? -10.979 -3.866 -80.114 1.00 28.11 465 ARG C C 1
ATOM 12932 O O . ARG C 1 465 ? -11.458 -3.796 -78.981 1.00 23.73 465 ARG C O 1
ATOM 12940 N N . SER C 1 466 ? -10.711 -2.803 -80.868 1.00 23.83 466 SER C N 1
ATOM 12941 C CA . SER C 1 466 ? -11.171 -1.459 -80.528 1.00 28.82 466 SER C CA 1
ATOM 12942 C C . SER C 1 466 ? -10.782 -1.052 -79.116 1.00 27.47 466 SER C C 1
ATOM 12943 O O . SER C 1 466 ? -11.612 -0.566 -78.349 1.00 24.20 466 SER C O 1
ATOM 12946 N N . LEU C 1 467 ? -9.514 -1.248 -78.779 1.00 22.96 467 LEU C N 1
ATOM 12947 C CA . LEU C 1 467 ? -9.040 -0.929 -77.444 1.00 23.39 467 LEU C CA 1
ATOM 12948 C C . LEU C 1 467 ? -7.957 0.133 -77.488 1.00 25.60 467 LEU C C 1
ATOM 12949 O O . LEU C 1 467 ? -7.377 0.407 -78.541 1.00 25.26 467 LEU C O 1
ATOM 12954 N N . SER C 1 468 ? -7.681 0.722 -76.333 1.00 26.02 468 SER C N 1
ATOM 12955 C CA . SER C 1 468 ? -6.632 1.718 -76.222 1.00 22.10 468 SER C CA 1
ATOM 12956 C C . SER C 1 468 ? -5.654 1.336 -75.121 1.00 24.37 468 SER C C 1
ATOM 12957 O O . SER C 1 468 ? -6.052 1.068 -73.986 1.00 28.44 468 SER C O 1
ATOM 12960 N N . LEU C 1 469 ? -4.372 1.312 -75.464 1.00 23.75 469 LEU C N 1
ATOM 12961 C CA . LEU C 1 469 ? -3.324 1.030 -74.496 1.00 24.07 469 LEU C CA 1
ATOM 12962 C C . LEU C 1 469 ? -2.353 2.202 -74.522 1.00 26.58 469 LEU C C 1
ATOM 12963 O O . LEU C 1 469 ? -1.576 2.359 -75.464 1.00 29.55 469 LEU C O 1
ATOM 12968 N N . THR C 1 470 ? -2.407 3.021 -73.477 1.00 24.34 470 THR C N 1
ATOM 12969 C CA . THR C 1 470 ? -1.830 4.358 -73.514 1.00 25.02 470 THR C CA 1
ATOM 12970 C C . THR C 1 470 ? -0.871 4.643 -72.360 1.00 27.51 470 THR C C 1
ATOM 12971 O O . THR C 1 470 ? -1.200 4.414 -71.195 1.00 28.75 470 THR C O 1
ATOM 12975 N N . GLY C 1 471 ? 0.309 5.153 -72.695 1.00 25.29 471 GLY C N 1
ATOM 12976 C CA . GLY C 1 471 ? 1.230 5.689 -71.708 1.00 28.03 471 GLY C CA 1
ATOM 12977 C C . GLY C 1 471 ? 1.701 4.713 -70.649 1.00 26.88 471 GLY C C 1
ATOM 12978 O O . GLY C 1 471 ? 1.854 5.073 -69.486 1.00 27.71 471 GLY C O 1
ATOM 12979 N N . ASN C 1 472 ? 1.917 3.468 -71.051 1.00 27.38 472 ASN C N 1
ATOM 12980 C CA . ASN C 1 472 ? 2.441 2.454 -70.149 1.00 25.87 472 ASN C CA 1
ATOM 12981 C C . ASN C 1 472 ? 3.948 2.317 -70.307 1.00 26.96 472 ASN C C 1
ATOM 12982 O O . ASN C 1 472 ? 4.524 2.784 -71.293 1.00 27.72 472 ASN C O 1
ATOM 12987 N N . VAL C 1 473 ? 4.588 1.692 -69.327 1.00 26.15 473 VAL C N 1
ATOM 12988 C CA . VAL C 1 473 ? 6.004 1.372 -69.430 1.00 26.18 473 VAL C CA 1
ATOM 12989 C C . VAL C 1 473 ? 6.200 -0.134 -69.298 1.00 24.88 473 VAL C C 1
ATOM 12990 O O . VAL C 1 473 ? 5.749 -0.746 -68.321 1.00 24.56 473 VAL C O 1
ATOM 12994 N N . PHE C 1 474 ? 6.861 -0.728 -70.289 1.00 24.74 474 PHE C N 1
ATOM 12995 C CA . PHE C 1 474 ? 7.202 -2.147 -70.257 1.00 25.08 474 PHE C CA 1
ATOM 12996 C C . PHE C 1 474 ? 8.715 -2.303 -70.198 1.00 32.98 474 PHE C C 1
ATOM 12997 O O . PHE C 1 474 ? 9.418 -1.976 -71.154 1.00 31.19 474 PHE C O 1
ATOM 13005 N N . THR C 1 475 ? 9.216 -2.810 -69.076 1.00 32.00 475 THR C N 1
ATOM 13006 C CA . THR C 1 475 ? 10.656 -2.851 -68.859 1.00 30.68 475 THR C CA 1
ATOM 13007 C C . THR C 1 475 ? 11.145 -4.183 -68.289 1.00 33.09 475 THR C C 1
ATOM 13008 O O . THR C 1 475 ? 10.493 -4.783 -67.434 1.00 35.26 475 THR C O 1
ATOM 13012 N N . TYR C 1 476 ? 12.288 -4.649 -68.791 1.00 32.95 476 TYR C N 1
ATOM 13013 C CA . TYR C 1 476 ? 12.960 -5.829 -68.244 1.00 34.03 476 TYR C CA 1
ATOM 13014 C C . TYR C 1 476 ? 12.058 -7.062 -68.275 1.00 34.29 476 TYR C C 1
ATOM 13015 O O . TYR C 1 476 ? 12.040 -7.846 -67.327 1.00 33.30 476 TYR C O 1
ATOM 13024 N N . CYS C 1 477 ? 11.311 -7.236 -69.361 1.00 32.48 477 CYS C N 1
ATOM 13025 C CA . CYS C 1 477 ? 10.430 -8.393 -69.483 1.00 33.05 477 CYS C CA 1
ATOM 13026 C C . CYS C 1 477 ? 11.157 -9.588 -70.098 1.00 32.94 477 CYS C C 1
ATOM 13027 O O . CYS C 1 477 ? 12.195 -9.433 -70.742 1.00 33.08 477 CYS C O 1
ATOM 13030 N N . GLY C 1 478 ? 10.589 -10.776 -69.906 1.00 29.26 478 GLY C N 1
ATOM 13031 C CA . GLY C 1 478 ? 11.249 -12.020 -70.265 1.00 33.33 478 GLY C CA 1
ATOM 13032 C C . GLY C 1 478 ? 11.322 -12.348 -71.744 1.00 36.43 478 GLY C C 1
ATOM 13033 O O . GLY C 1 478 ? 11.995 -13.298 -72.141 1.00 35.51 478 GLY C O 1
ATOM 13034 N N . ASN C 1 479 ? 10.620 -11.570 -72.560 1.00 29.94 479 ASN C N 1
ATOM 13035 C CA . ASN C 1 479 ? 10.592 -11.786 -74.003 1.00 30.25 479 ASN C CA 1
ATOM 13036 C C . ASN C 1 479 ? 10.403 -10.444 -74.695 1.00 29.63 479 ASN C C 1
ATOM 13037 O O . ASN C 1 479 ? 11.317 -9.620 -74.718 1.00 32.69 479 ASN C O 1
ATOM 13042 N N . TYR C 1 480 ? 9.212 -10.217 -75.238 1.00 29.00 480 TYR C N 1
ATOM 13043 C CA . TYR C 1 480 ? 8.815 -8.878 -75.648 1.00 28.30 480 TYR C CA 1
ATOM 13044 C C . TYR C 1 480 ? 8.183 -8.154 -74.470 1.00 27.53 480 TYR C C 1
ATOM 13045 O O . TYR C 1 480 ? 7.746 -8.788 -73.511 1.00 27.43 480 TYR C O 1
ATOM 13054 N N . GLY C 1 481 ? 8.155 -6.828 -74.529 1.00 28.65 481 GLY C N 1
ATOM 13055 C CA . GLY C 1 481 ? 7.414 -6.063 -73.546 1.00 27.34 481 GLY C CA 1
ATOM 13056 C C . GLY C 1 481 ? 5.940 -6.383 -73.702 1.00 31.11 481 GLY C C 1
ATOM 13057 O O . GLY C 1 481 ? 5.261 -6.754 -72.740 1.00 30.97 481 GLY C O 1
ATOM 13058 N N . LEU C 1 482 ? 5.456 -6.258 -74.935 1.00 25.77 482 LEU C N 1
ATOM 13059 C CA . LEU C 1 482 ? 4.059 -6.510 -75.263 1.00 25.40 482 LEU C CA 1
ATOM 13060 C C . LEU C 1 482 ? 3.945 -7.149 -76.643 1.00 33.11 482 LEU C C 1
ATOM 13061 O O . LEU C 1 482 ? 4.548 -6.678 -77.609 1.00 35.92 482 LEU C O 1
ATOM 13066 N N . VAL C 1 483 ? 3.175 -8.226 -76.736 1.00 30.33 483 VAL C N 1
ATOM 13067 C CA . VAL C 1 483 ? 2.876 -8.822 -78.030 1.00 31.64 483 VAL C CA 1
ATOM 13068 C C . VAL C 1 483 ? 1.376 -8.794 -78.275 1.00 29.25 483 VAL C C 1
ATOM 13069 O O . VAL C 1 483 ? 0.578 -9.166 -77.412 1.00 28.67 483 VAL C O 1
ATOM 13073 N N . LEU C 1 484 ? 1.006 -8.323 -79.457 1.00 29.52 484 LEU C N 1
ATOM 13074 C CA . LEU C 1 484 ? -0.383 -8.273 -79.872 1.00 29.58 484 LEU C CA 1
ATOM 13075 C C . LEU C 1 484 ? -0.612 -9.337 -80.929 1.00 29.27 484 LEU C C 1
ATOM 13076 O O . LEU C 1 484 ? 0.036 -9.330 -81.973 1.00 33.09 484 LEU C O 1
ATOM 13081 N N . GLU C 1 485 ? -1.510 -10.270 -80.648 1.00 28.10 485 GLU C N 1
ATOM 13082 C CA . GLU C 1 485 ? -1.842 -11.296 -81.623 1.00 30.91 485 GLU C CA 1
ATOM 13083 C C . GLU C 1 485 ? -3.333 -11.224 -81.908 1.00 32.91 485 GLU C C 1
ATOM 13084 O O . GLU C 1 485 ? -4.147 -11.262 -80.985 1.00 33.41 485 GLU C O 1
ATOM 13090 N N . ASP C 1 486 ? -3.680 -11.112 -83.189 1.00 27.50 486 ASP C N 1
ATOM 13091 C CA . ASP C 1 486 ? -5.068 -10.943 -83.610 1.00 27.44 486 ASP C CA 1
ATOM 13092 C C . ASP C 1 486 ? -5.707 -9.754 -82.877 1.00 26.59 486 ASP C C 1
ATOM 13093 O O . ASP C 1 486 ? -6.731 -9.887 -82.208 1.00 26.41 486 ASP C O 1
ATOM 13098 N N . VAL C 1 487 ? -5.067 -8.595 -82.983 1.00 26.14 487 VAL C N 1
ATOM 13099 C CA . VAL C 1 487 ? -5.625 -7.362 -82.445 1.00 25.45 487 VAL C CA 1
ATOM 13100 C C . VAL C 1 487 ? -5.920 -6.417 -83.602 1.00 28.70 487 VAL C C 1
ATOM 13101 O O . VAL C 1 487 ? -5.065 -6.202 -84.459 1.00 29.52 487 VAL C O 1
ATOM 13105 N N . GLN C 1 488 ? -7.127 -5.859 -83.633 1.00 25.23 488 GLN C N 1
ATOM 13106 C CA . GLN C 1 488 ? -7.508 -4.963 -84.720 1.00 26.69 488 GLN C CA 1
ATOM 13107 C C . GLN C 1 488 ? -8.107 -3.648 -84.236 1.00 25.45 488 GLN C C 1
ATOM 13108 O O . GLN C 1 488 ? -8.742 -3.589 -83.178 1.00 25.65 488 GLN C O 1
ATOM 13114 N N . GLN C 1 489 ? -7.880 -2.604 -85.033 1.00 24.69 489 GLN C N 1
ATOM 13115 C CA . GLN C 1 489 ? -8.466 -1.279 -84.836 1.00 24.34 489 GLN C CA 1
ATOM 13116 C C . GLN C 1 489 ? -8.263 -0.772 -83.414 1.00 23.84 489 GLN C C 1
ATOM 13117 O O . GLN C 1 489 ? -9.215 -0.393 -82.731 1.00 24.37 489 GLN C O 1
ATOM 13123 N N . SER C 1 490 ? -7.007 -0.769 -82.981 1.00 27.02 490 SER C N 1
ATOM 13124 C CA . SER C 1 490 ? -6.660 -0.359 -81.627 1.00 27.34 490 SER C CA 1
ATOM 13125 C C . SER C 1 490 ? -5.514 0.648 -81.621 1.00 28.99 490 SER C C 1
ATOM 13126 O O . SER C 1 490 ? -4.729 0.722 -82.570 1.00 27.70 490 SER C O 1
ATOM 13129 N N . GLY C 1 491 ? -5.417 1.416 -80.541 1.00 25.92 491 GLY C N 1
ATOM 13130 C CA . GLY C 1 491 ? -4.420 2.464 -80.451 1.00 26.23 491 GLY C CA 1
ATOM 13131 C C . GLY C 1 491 ? -3.403 2.225 -79.354 1.00 28.13 491 GLY C C 1
ATOM 13132 O O . GLY C 1 491 ? -3.737 1.772 -78.254 1.00 26.70 491 GLY C O 1
ATOM 13133 N N . PHE C 1 492 ? -2.149 2.531 -79.661 1.00 25.44 492 PHE C N 1
ATOM 13134 C CA . PHE C 1 492 ? -1.054 2.325 -78.724 1.00 24.14 492 PHE C CA 1
ATOM 13135 C C . PHE C 1 492 ? -0.143 3.541 -78.754 1.00 25.44 492 PHE C C 1
ATOM 13136 O O . PHE C 1 492 ? 0.801 3.599 -79.538 1.00 23.27 492 PHE C O 1
ATOM 13144 N N . VAL C 1 493 ? -0.437 4.524 -77.909 1.00 24.75 493 VAL C N 1
ATOM 13145 C CA . VAL C 1 493 ? 0.303 5.780 -77.951 1.00 25.17 493 VAL C CA 1
ATOM 13146 C C . VAL C 1 493 ? 1.065 6.035 -76.651 1.00 28.51 493 VAL C C 1
ATOM 13147 O O . VAL C 1 493 ? 0.587 5.722 -75.552 1.00 27.85 493 VAL C O 1
ATOM 13151 N N . GLY C 1 494 ? 2.279 6.561 -76.793 1.00 24.13 494 GLY C N 1
ATOM 13152 C CA . GLY C 1 494 ? 3.063 7.017 -75.660 1.00 25.45 494 GLY C CA 1
ATOM 13153 C C . GLY C 1 494 ? 3.681 5.941 -74.784 1.00 29.95 494 GLY C C 1
ATOM 13154 O O . GLY C 1 494 ? 4.184 6.238 -73.703 1.00 25.52 494 GLY C O 1
ATOM 13155 N N . ASN C 1 495 ? 3.650 4.694 -75.240 1.00 23.52 495 ASN C N 1
ATOM 13156 C CA . ASN C 1 495 ? 4.207 3.599 -74.457 1.00 26.27 495 ASN C CA 1
ATOM 13157 C C . ASN C 1 495 ? 5.725 3.506 -74.571 1.00 29.27 495 ASN C C 1
ATOM 13158 O O . ASN C 1 495 ? 6.297 3.764 -75.629 1.00 29.33 495 ASN C O 1
ATOM 13163 N N . VAL C 1 496 ? 6.368 3.139 -73.467 1.00 29.85 496 VAL C N 1
ATOM 13164 C CA . VAL C 1 496 ? 7.811 2.948 -73.438 1.00 28.96 496 VAL C CA 1
ATOM 13165 C C . VAL C 1 496 ? 8.135 1.462 -73.363 1.00 25.21 496 VAL C C 1
ATOM 13166 O O . VAL C 1 496 ? 7.535 0.723 -72.586 1.00 28.24 496 VAL C O 1
ATOM 13170 N N . PHE C 1 497 ? 9.066 1.022 -74.199 1.00 25.74 497 PHE C N 1
ATOM 13171 C CA . PHE C 1 497 ? 9.482 -0.375 -74.213 1.00 30.01 497 PHE C CA 1
ATOM 13172 C C . PHE C 1 497 ? 10.983 -0.470 -73.981 1.00 29.31 497 PHE C C 1
ATOM 13173 O O . PHE C 1 497 ? 11.776 -0.299 -74.901 1.00 27.37 497 PHE C O 1
ATOM 13181 N N . ASN C 1 498 ? 11.361 -0.744 -72.738 1.00 29.75 498 ASN C N 1
ATOM 13182 C CA . ASN C 1 498 ? 12.755 -0.666 -72.324 1.00 30.63 498 ASN C CA 1
ATOM 13183 C C . ASN C 1 498 ? 13.335 -1.996 -71.869 1.00 32.24 498 ASN C C 1
ATOM 13184 O O . ASN C 1 498 ? 12.690 -2.743 -71.140 1.00 32.29 498 ASN C O 1
ATOM 13189 N N . GLY C 1 499 ? 14.552 -2.290 -72.315 1.00 30.96 499 GLY C N 1
ATOM 13190 C CA . GLY C 1 499 ? 15.345 -3.362 -71.740 1.00 33.68 499 GLY C CA 1
ATOM 13191 C C . GLY C 1 499 ? 14.702 -4.735 -71.666 1.00 32.55 499 GLY C C 1
ATOM 13192 O O . GLY C 1 499 ? 15.009 -5.522 -70.771 1.00 32.91 499 GLY C O 1
ATOM 13193 N N . ASN C 1 500 ? 13.800 -5.020 -72.598 1.00 30.10 500 ASN C N 1
ATOM 13194 C CA . ASN C 1 500 ? 13.161 -6.326 -72.662 1.00 29.40 500 ASN C CA 1
ATOM 13195 C C . ASN C 1 500 ? 14.052 -7.331 -73.393 1.00 30.36 500 ASN C C 1
ATOM 13196 O O . ASN C 1 500 ? 14.881 -6.946 -74.221 1.00 30.87 500 ASN C O 1
ATOM 13201 N N . LYS C 1 501 ? 13.887 -8.613 -73.078 1.00 30.70 501 LYS C N 1
ATOM 13202 C CA . LYS C 1 501 ? 14.827 -9.639 -73.524 1.00 39.50 501 LYS C CA 1
ATOM 13203 C C . LYS C 1 501 ? 14.913 -9.810 -75.041 1.00 38.77 501 LYS C C 1
ATOM 13204 O O . LYS C 1 501 ? 16.007 -9.935 -75.586 1.00 40.18 501 LYS C O 1
ATOM 13210 N N . THR C 1 502 ? 13.770 -9.809 -75.718 1.00 31.51 502 THR C N 1
ATOM 13211 C CA . THR C 1 502 ? 13.742 -10.148 -77.140 1.00 41.66 502 THR C CA 1
ATOM 13212 C C . THR C 1 502 ? 13.303 -8.983 -78.029 1.00 39.02 502 THR C C 1
ATOM 13213 O O . THR C 1 502 ? 13.772 -8.842 -79.157 1.00 40.75 502 THR C O 1
ATOM 13217 N N . GLY C 1 503 ? 12.414 -8.140 -77.517 1.00 36.39 503 GLY C N 1
ATOM 13218 C CA . GLY C 1 503 ? 11.929 -7.004 -78.282 1.00 33.48 503 GLY C CA 1
ATOM 13219 C C . GLY C 1 503 ? 11.019 -6.116 -77.460 1.00 32.58 503 GLY C C 1
ATOM 13220 O O . GLY C 1 503 ? 10.654 -6.457 -76.339 1.00 29.55 503 GLY C O 1
ATOM 13221 N N . GLY C 1 504 ? 10.661 -4.963 -78.009 1.00 32.18 504 GLY C N 1
ATOM 13222 C CA . GLY C 1 504 ? 9.769 -4.055 -77.314 1.00 30.62 504 GLY C CA 1
ATOM 13223 C C . GLY C 1 504 ? 8.311 -4.414 -77.528 1.00 28.86 504 GLY C C 1
ATOM 13224 O O . GLY C 1 504 ? 7.628 -4.881 -76.611 1.00 27.56 504 GLY C O 1
ATOM 13225 N N . LEU C 1 505 ? 7.835 -4.188 -78.748 1.00 26.77 505 LEU C N 1
ATOM 13226 C CA . LEU C 1 505 ? 6.450 -4.453 -79.105 1.00 31.07 505 LEU C CA 1
ATOM 13227 C C . LEU C 1 505 ? 6.369 -5.346 -80.341 1.00 32.05 505 LEU C C 1
ATOM 13228 O O . LEU C 1 505 ? 7.006 -5.075 -81.360 1.00 32.47 505 LEU C O 1
ATOM 13233 N N . GLY C 1 506 ? 5.584 -6.411 -80.244 1.00 28.45 506 GLY C N 1
ATOM 13234 C CA . GLY C 1 506 ? 5.441 -7.347 -81.342 1.00 27.45 506 GLY C CA 1
ATOM 13235 C C . GLY C 1 506 ? 4.000 -7.513 -81.780 1.00 28.57 506 GLY C C 1
ATOM 13236 O O . GLY C 1 506 ? 3.079 -7.418 -80.966 1.00 30.39 506 GLY C O 1
ATOM 13237 N N . THR C 1 507 ? 3.804 -7.759 -83.072 1.00 27.52 507 THR C N 1
ATOM 13238 C CA . THR C 1 507 ? 2.473 -8.010 -83.603 1.00 27.37 507 THR C CA 1
ATOM 13239 C C . THR C 1 507 ? 2.426 -9.313 -84.394 1.00 34.98 507 THR C C 1
ATOM 13240 O O . THR C 1 507 ? 3.380 -9.675 -85.083 1.00 35.76 507 THR C O 1
ATOM 13244 N N . LEU C 1 508 ? 1.310 -10.021 -84.266 1.00 31.61 508 LEU C N 1
ATOM 13245 C CA . LEU C 1 508 ? 1.070 -11.245 -85.017 1.00 32.04 508 LEU C CA 1
ATOM 13246 C C . LEU C 1 508 ? -0.343 -11.216 -85.573 1.00 30.50 508 LEU C C 1
ATOM 13247 O O . LEU C 1 508 ? -1.305 -11.173 -84.809 1.00 31.36 508 LEU C O 1
ATOM 13252 N N . ALA C 1 509 ? -0.456 -11.239 -86.899 1.00 30.61 509 ALA C N 1
ATOM 13253 C CA . ALA C 1 509 ? -1.753 -11.248 -87.575 1.00 32.86 509 ALA C CA 1
ATOM 13254 C C . ALA C 1 509 ? -2.657 -10.131 -87.066 1.00 30.16 509 ALA C C 1
ATOM 13255 O O . ALA C 1 509 ? -3.798 -10.368 -86.679 1.00 33.45 509 ALA C O 1
ATOM 13257 N N . CYS C 1 510 ? -2.126 -8.915 -87.045 1.00 28.57 510 CYS C N 1
ATOM 13258 C CA . CYS C 1 510 ? -2.889 -7.763 -86.598 1.00 29.24 510 CYS C CA 1
ATOM 13259 C C . CYS C 1 510 ? -3.345 -6.928 -87.789 1.00 32.10 510 CYS C C 1
ATOM 13260 O O . CYS C 1 510 ? -2.884 -7.130 -88.915 1.00 31.76 510 CYS C O 1
ATOM 13263 N N . LYS C 1 511 ? -4.258 -5.996 -87.538 1.00 27.96 511 LYS C N 1
ATOM 13264 C CA . LYS C 1 511 ? -4.821 -5.184 -88.606 1.00 28.91 511 LYS C CA 1
ATOM 13265 C C . LYS C 1 511 ? -5.230 -3.808 -88.087 1.00 29.27 511 LYS C C 1
ATOM 13266 O O . LYS C 1 511 ? -5.927 -3.702 -87.077 1.00 27.27 511 LYS C O 1
ATOM 13272 N N . ASP C 1 512 ? -4.778 -2.764 -88.778 1.00 27.27 512 ASP C N 1
ATOM 13273 C CA . ASP C 1 512 ? -5.158 -1.385 -88.465 1.00 27.21 512 ASP C CA 1
ATOM 13274 C C . ASP C 1 512 ? -4.836 -0.987 -87.024 1.00 30.95 512 ASP C C 1
ATOM 13275 O O . ASP C 1 512 ? -5.731 -0.741 -86.216 1.00 26.46 512 ASP C O 1
ATOM 13280 N N . LEU C 1 513 ? -3.547 -0.918 -86.714 1.00 29.91 513 LEU C N 1
ATOM 13281 C CA . LEU C 1 513 ? -3.109 -0.469 -85.404 1.00 26.94 513 LEU C CA 1
ATOM 13282 C C . LEU C 1 513 ? -2.292 0.803 -85.542 1.00 25.49 513 LEU C C 1
ATOM 13283 O O . LEU C 1 513 ? -1.549 0.971 -86.510 1.00 24.66 513 LEU C O 1
ATOM 13288 N N . SER C 1 514 ? -2.436 1.698 -84.574 1.00 23.92 514 SER C N 1
ATOM 13289 C CA . SER C 1 514 ? -1.591 2.878 -84.513 1.00 23.87 514 SER C CA 1
ATOM 13290 C C . SER C 1 514 ? -0.595 2.742 -83.368 1.00 24.49 514 SER C C 1
ATOM 13291 O O . SER C 1 514 ? -0.972 2.485 -82.224 1.00 24.90 514 SER C O 1
ATOM 13294 N N . ILE C 1 515 ? 0.679 2.908 -83.697 1.00 25.50 515 ILE C N 1
ATOM 13295 C CA . ILE C 1 515 ? 1.754 2.880 -82.719 1.00 26.08 515 ILE C CA 1
ATOM 13296 C C . ILE C 1 515 ? 2.445 4.235 -82.767 1.00 30.35 515 ILE C C 1
ATOM 13297 O O . ILE C 1 515 ? 3.163 4.542 -83.721 1.00 32.78 515 ILE C O 1
ATOM 13302 N N . VAL C 1 516 ? 2.210 5.047 -81.743 1.00 28.92 516 VAL C N 1
ATOM 13303 C CA . VAL C 1 516 ? 2.564 6.460 -81.795 1.00 28.18 516 VAL C CA 1
ATOM 13304 C C . VAL C 1 516 ? 3.393 6.921 -80.598 1.00 29.95 516 VAL C C 1
ATOM 13305 O O . VAL C 1 516 ? 3.040 6.671 -79.440 1.00 25.33 516 VAL C O 1
ATOM 13309 N N . GLY C 1 517 ? 4.495 7.603 -80.889 1.00 29.26 517 GLY C N 1
ATOM 13310 C CA . GLY C 1 517 ? 5.312 8.212 -79.857 1.00 31.82 517 GLY C CA 1
ATOM 13311 C C . GLY C 1 517 ? 5.897 7.214 -78.881 1.00 32.23 517 GLY C C 1
ATOM 13312 O O . GLY C 1 517 ? 6.173 6.069 -79.236 1.00 33.84 517 GLY C O 1
ATOM 13313 N N . GLY C 1 518 ? 6.079 7.646 -77.640 1.00 32.77 518 GLY C N 1
ATOM 13314 C CA . GLY C 1 518 ? 6.766 6.821 -76.668 1.00 32.36 518 GLY C CA 1
ATOM 13315 C C . GLY C 1 518 ? 8.201 6.599 -77.111 1.00 33.48 518 GLY C C 1
ATOM 13316 O O . GLY C 1 518 ? 8.757 7.386 -77.877 1.00 25.76 518 GLY C O 1
ATOM 13317 N N . SER C 1 519 ? 8.802 5.518 -76.636 1.00 33.11 519 SER C N 1
ATOM 13318 C CA . SER C 1 519 ? 10.202 5.251 -76.919 1.00 31.86 519 SER C CA 1
ATOM 13319 C C . SER C 1 519 ? 10.510 3.775 -76.735 1.00 26.47 519 SER C C 1
ATOM 13320 O O . SER C 1 519 ? 9.813 3.078 -76.000 1.00 26.08 519 SER C O 1
ATOM 13323 N N . MET C 1 520 ? 11.529 3.296 -77.439 1.00 27.10 520 MET C N 1
ATOM 13324 C CA . MET C 1 520 ? 11.997 1.923 -77.281 1.00 34.40 520 MET C CA 1
ATOM 13325 C C . MET C 1 520 ? 13.516 1.883 -77.265 1.00 34.91 520 MET C C 1
ATOM 13326 O O . MET C 1 520 ? 14.171 2.661 -77.960 1.00 36.68 520 MET C O 1
ATOM 13331 N N . GLY C 1 521 ? 14.069 0.971 -76.472 1.00 31.67 521 GLY C N 1
ATOM 13332 C CA . GLY C 1 521 ? 15.507 0.823 -76.358 1.00 29.64 521 GLY C CA 1
ATOM 13333 C C . GLY C 1 521 ? 15.913 0.252 -75.013 1.00 32.74 521 GLY C C 1
ATOM 13334 O O . GLY C 1 521 ? 15.178 -0.536 -74.418 1.00 30.22 521 GLY C O 1
ATOM 13335 N N . THR C 1 522 ? 17.099 0.641 -74.551 1.00 32.12 522 THR C N 1
ATOM 13336 C CA . THR C 1 522 ? 17.607 0.235 -73.246 1.00 34.16 522 THR C CA 1
ATOM 13337 C C . THR C 1 522 ? 18.324 1.416 -72.605 1.00 35.32 522 THR C C 1
ATOM 13338 O O . THR C 1 522 ? 19.232 1.994 -73.207 1.00 35.16 522 THR C O 1
ATOM 13342 N N . THR C 1 523 ? 17.928 1.769 -71.384 1.00 34.89 523 THR C N 1
ATOM 13343 C CA . THR C 1 523 ? 18.496 2.939 -70.720 1.00 34.62 523 THR C CA 1
ATOM 13344 C C . THR C 1 523 ? 19.453 2.565 -69.589 1.00 35.81 523 THR C C 1
ATOM 13345 O O . THR C 1 523 ? 20.035 3.440 -68.943 1.00 34.09 523 THR C O 1
ATOM 13349 N N . TYR C 1 524 ? 19.608 1.262 -69.365 1.00 35.43 524 TYR C N 1
ATOM 13350 C CA . TYR C 1 524 ? 20.606 0.722 -68.441 1.00 36.43 524 TYR C CA 1
ATOM 13351 C C . TYR C 1 524 ? 20.500 1.310 -67.033 1.00 35.09 524 TYR C C 1
ATOM 13352 O O . TYR C 1 524 ? 21.514 1.600 -66.392 1.00 36.45 524 TYR C O 1
ATOM 13361 N N . VAL C 1 525 ? 19.275 1.477 -66.551 1.00 32.21 525 VAL C N 1
ATOM 13362 C CA . VAL C 1 525 ? 19.071 1.995 -65.207 1.00 32.14 525 VAL C CA 1
ATOM 13363 C C . VAL C 1 525 ? 19.252 0.872 -64.190 1.00 36.43 525 VAL C C 1
ATOM 13364 O O . VAL C 1 525 ? 18.676 -0.206 -64.340 1.00 32.02 525 VAL C O 1
ATOM 13368 N N . ARG C 1 526 ? 20.057 1.136 -63.164 1.00 36.83 526 ARG C N 1
ATOM 13369 C CA . ARG C 1 526 ? 20.305 0.172 -62.095 1.00 35.85 526 ARG C CA 1
ATOM 13370 C C . ARG C 1 526 ? 19.008 -0.397 -61.519 1.00 36.48 526 ARG C C 1
ATOM 13371 O O . ARG C 1 526 ? 18.060 0.335 -61.230 1.00 31.87 526 ARG C O 1
ATOM 13379 N N . GLY C 1 527 ? 18.977 -1.719 -61.376 1.00 38.21 527 GLY C N 1
ATOM 13380 C CA . GLY C 1 527 ? 17.794 -2.421 -60.910 1.00 35.91 527 GLY C CA 1
ATOM 13381 C C . GLY C 1 527 ? 17.339 -3.528 -61.849 1.00 36.25 527 GLY C C 1
ATOM 13382 O O . GLY C 1 527 ? 16.455 -4.313 -61.505 1.00 36.01 527 GLY C O 1
ATOM 13383 N N . GLY C 1 528 ? 17.933 -3.598 -63.037 1.00 35.83 528 GLY C N 1
ATOM 13384 C CA . GLY C 1 528 ? 17.660 -4.705 -63.938 1.00 36.59 528 GLY C CA 1
ATOM 13385 C C . GLY C 1 528 ? 17.169 -4.327 -65.324 1.00 36.65 528 GLY C C 1
ATOM 13386 O O . GLY C 1 528 ? 16.285 -3.482 -65.469 1.00 35.36 528 GLY C O 1
ATOM 13387 N N . TYR C 1 529 ? 17.746 -4.971 -66.338 1.00 34.20 529 TYR C N 1
ATOM 13388 C CA . TYR C 1 529 ? 17.400 -4.740 -67.741 1.00 31.61 529 TYR C CA 1
ATOM 13389 C C . TYR C 1 529 ? 18.064 -5.795 -68.626 1.00 35.77 529 TYR C C 1
ATOM 13390 O O . TYR C 1 529 ? 19.079 -6.382 -68.246 1.00 35.90 529 TYR C O 1
ATOM 13399 N N . TYR C 1 530 ? 17.488 -6.039 -69.799 1.00 37.69 530 TYR C N 1
ATOM 13400 C CA . TYR C 1 530 ? 18.191 -6.765 -70.854 1.00 39.04 530 TYR C CA 1
ATOM 13401 C C . TYR C 1 530 ? 18.688 -5.749 -71.873 1.00 41.11 530 TYR C C 1
ATOM 13402 O O . TYR C 1 530 ? 18.206 -4.617 -71.898 1.00 41.09 530 TYR C O 1
ATOM 13411 N N . THR C 1 531 ? 19.646 -6.135 -72.712 1.00 40.85 531 THR C N 1
ATOM 13412 C CA . THR C 1 531 ? 19.977 -5.308 -73.866 1.00 38.96 531 THR C CA 1
ATOM 13413 C C . THR C 1 531 ? 18.953 -5.620 -74.951 1.00 37.76 531 THR C C 1
ATOM 13414 O O . THR C 1 531 ? 19.063 -6.624 -75.658 1.00 37.97 531 THR C O 1
ATOM 13418 N N . GLN C 1 532 ? 17.951 -4.760 -75.073 1.00 32.46 532 GLN C N 1
ATOM 13419 C CA . GLN C 1 532 ? 16.856 -5.009 -75.997 1.00 38.33 532 GLN C CA 1
ATOM 13420 C C . GLN C 1 532 ? 17.345 -4.915 -77.440 1.00 41.37 532 GLN C C 1
ATOM 13421 O O . GLN C 1 532 ? 17.890 -3.891 -77.849 1.00 41.27 532 GLN C O 1
ATOM 13427 N N . PRO C 1 533 ? 17.172 -6.003 -78.207 1.00 40.84 533 PRO C N 1
ATOM 13428 C CA . PRO C 1 533 ? 17.678 -6.083 -79.582 1.00 43.86 533 PRO C CA 1
ATOM 13429 C C . PRO C 1 533 ? 16.707 -5.531 -80.627 1.00 44.36 533 PRO C C 1
ATOM 13430 O O . PRO C 1 533 ? 17.139 -5.068 -81.684 1.00 46.05 533 PRO C O 1
ATOM 13434 N N . VAL C 1 534 ? 15.413 -5.577 -80.328 1.00 40.86 534 VAL C N 1
ATOM 13435 C CA . VAL C 1 534 ? 14.387 -5.171 -81.281 1.00 36.86 534 VAL C CA 1
ATOM 13436 C C . VAL C 1 534 ? 13.484 -4.067 -80.722 1.00 35.45 534 VAL C C 1
ATOM 13437 O O . VAL C 1 534 ? 13.076 -4.115 -79.560 1.00 31.84 534 VAL C O 1
ATOM 13441 N N . GLY C 1 535 ? 13.173 -3.074 -81.550 1.00 34.85 535 GLY C N 1
ATOM 13442 C CA . GLY C 1 535 ? 12.182 -2.081 -81.185 1.00 35.06 535 GLY C CA 1
ATOM 13443 C C . GLY C 1 535 ? 10.792 -2.647 -81.430 1.00 35.61 535 GLY C C 1
ATOM 13444 O O . GLY C 1 535 ? 10.248 -3.362 -80.584 1.00 36.19 535 GLY C O 1
ATOM 13445 N N . TYR C 1 536 ? 10.208 -2.321 -82.579 1.00 32.17 536 TYR C N 1
ATOM 13446 C CA . TYR C 1 536 ? 8.947 -2.933 -82.985 1.00 30.27 536 TYR C CA 1
ATOM 13447 C C . TYR C 1 536 ? 9.162 -3.967 -84.085 1.00 32.61 536 TYR C C 1
ATOM 13448 O O . TYR C 1 536 ? 9.912 -3.733 -85.037 1.00 31.17 536 TYR C O 1
ATOM 13457 N N . SER C 1 537 ? 8.490 -5.106 -83.963 1.00 31.63 537 SER C N 1
ATOM 13458 C CA . SER C 1 537 ? 8.567 -6.131 -84.995 1.00 33.00 537 SER C CA 1
ATOM 13459 C C . SER C 1 537 ? 7.205 -6.713 -85.350 1.00 34.73 537 SER C C 1
ATOM 13460 O O . SER C 1 537 ? 6.464 -7.173 -84.479 1.00 28.65 537 SER C O 1
ATOM 13463 N N . ASP C 1 538 ? 6.874 -6.674 -86.637 1.00 33.79 538 ASP C N 1
ATOM 13464 C CA . ASP C 1 538 ? 5.786 -7.488 -87.149 1.00 34.32 538 ASP C CA 1
ATOM 13465 C C . ASP C 1 538 ? 6.381 -8.867 -87.408 1.00 33.34 538 ASP C C 1
ATOM 13466 O O . ASP C 1 538 ? 6.847 -9.165 -88.507 1.00 31.12 538 ASP C O 1
ATOM 13471 N N . ILE C 1 539 ? 6.357 -9.693 -86.368 1.00 30.40 539 ILE C N 1
ATOM 13472 C CA . ILE C 1 539 ? 7.199 -10.882 -86.259 1.00 36.49 539 ILE C CA 1
ATOM 13473 C C . ILE C 1 539 ? 7.029 -11.880 -87.406 1.00 40.19 539 ILE C C 1
ATOM 13474 O O . ILE C 1 539 ? 8.006 -12.462 -87.878 1.00 42.63 539 ILE C O 1
ATOM 13479 N N . SER C 1 540 ? 5.795 -12.066 -87.864 1.00 40.72 540 SER C N 1
ATOM 13480 C CA . SER C 1 540 ? 5.532 -13.017 -88.937 1.00 42.28 540 SER C CA 1
ATOM 13481 C C . SER C 1 540 ? 5.238 -12.332 -90.269 1.00 42.20 540 SER C C 1
ATOM 13482 O O . SER C 1 540 ? 4.821 -12.986 -91.223 1.00 43.92 540 SER C O 1
ATOM 13485 N N . SER C 1 541 ? 5.467 -11.022 -90.325 1.00 39.83 541 SER C N 1
ATOM 13486 C CA . SER C 1 541 ? 5.286 -10.236 -91.546 1.00 39.81 541 SER C CA 1
ATOM 13487 C C . SER C 1 541 ? 3.909 -10.424 -92.182 1.00 37.26 541 SER C C 1
ATOM 13488 O O . SER C 1 541 ? 3.798 -10.516 -93.404 1.00 32.85 541 SER C O 1
ATOM 13491 N N . ASN C 1 542 ? 2.861 -10.475 -91.366 1.00 33.77 542 ASN C N 1
ATOM 13492 C CA . ASN C 1 542 ? 1.522 -10.712 -91.899 1.00 34.95 542 ASN C CA 1
ATOM 13493 C C . ASN C 1 542 ? 0.468 -9.725 -91.398 1.00 35.30 542 ASN C C 1
ATOM 13494 O O . ASN C 1 542 ? -0.730 -9.973 -91.535 1.00 35.57 542 ASN C O 1
ATOM 13499 N N . SER C 1 543 ? 0.907 -8.614 -90.813 1.00 29.88 543 SER C N 1
ATOM 13500 C CA . SER C 1 543 ? -0.028 -7.574 -90.392 1.00 34.59 543 SER C CA 1
ATOM 13501 C C . SER C 1 543 ? -0.196 -6.511 -91.475 1.00 34.16 543 SER C C 1
ATOM 13502 O O . SER C 1 543 ? 0.714 -6.269 -92.269 1.00 29.36 543 SER C O 1
ATOM 13505 N N . THR C 1 544 ? -1.368 -5.886 -91.503 1.00 32.59 544 THR C N 1
ATOM 13506 C CA . THR C 1 544 ? -1.637 -4.793 -92.432 1.00 32.80 544 THR C CA 1
ATOM 13507 C C . THR C 1 544 ? -2.207 -3.571 -91.711 1.00 32.16 544 THR C C 1
ATOM 13508 O O . THR C 1 544 ? -2.780 -3.688 -90.629 1.00 27.11 544 THR C O 1
ATOM 13512 N N . GLY C 1 545 ? -2.036 -2.398 -92.313 1.00 29.68 545 GLY C N 1
ATOM 13513 C CA . GLY C 1 545 ? -2.549 -1.163 -91.748 1.00 26.79 545 GLY C CA 1
ATOM 13514 C C . GLY C 1 545 ? -1.885 -0.784 -90.437 1.00 31.62 545 GLY C C 1
ATOM 13515 O O . GLY C 1 545 ? -2.480 -0.102 -89.600 1.00 25.74 545 GLY C O 1
ATOM 13516 N N . ILE C 1 546 ? -0.645 -1.224 -90.260 1.00 26.51 546 ILE C N 1
ATOM 13517 C CA . ILE C 1 546 ? 0.121 -0.874 -89.072 1.00 28.96 546 ILE C CA 1
ATOM 13518 C C . ILE C 1 546 ? 0.823 0.462 -89.285 1.00 31.21 546 ILE C C 1
ATOM 13519 O O . ILE C 1 546 ? 1.661 0.600 -90.179 1.00 32.41 546 ILE C O 1
ATOM 13524 N N . LEU C 1 547 ? 0.476 1.446 -88.463 1.00 29.62 547 LEU C N 1
ATOM 13525 C CA . LEU C 1 547 ? 1.010 2.791 -88.625 1.00 28.97 547 LEU C CA 1
ATOM 13526 C C . LEU C 1 547 ? 1.908 3.176 -87.458 1.00 28.73 547 LEU C C 1
ATOM 13527 O O . LEU C 1 547 ? 1.465 3.227 -86.309 1.00 28.85 547 LEU C O 1
ATOM 13532 N N . LEU C 1 548 ? 3.175 3.433 -87.763 1.00 27.59 548 LEU C N 1
ATOM 13533 C CA . LEU C 1 548 ? 4.127 3.909 -86.770 1.00 28.03 548 LEU C CA 1
ATOM 13534 C C . LEU C 1 548 ? 4.435 5.382 -87.008 1.00 28.03 548 LEU C C 1
ATOM 13535 O O . LEU C 1 548 ? 4.897 5.762 -88.090 1.00 28.04 548 LEU C O 1
ATOM 13540 N N . SER C 1 549 ? 4.180 6.206 -85.996 1.00 25.28 549 SER C N 1
ATOM 13541 C CA . SER C 1 549 ? 4.390 7.645 -86.112 1.00 25.37 549 SER C CA 1
ATOM 13542 C C . SER C 1 549 ? 5.069 8.247 -84.883 1.00 27.24 549 SER C C 1
ATOM 13543 O O . SER C 1 549 ? 4.584 8.103 -83.764 1.00 26.12 549 SER C O 1
ATOM 13546 N N . GLY C 1 550 ? 6.197 8.914 -85.099 1.00 29.82 550 GLY C N 1
ATOM 13547 C CA . GLY C 1 550 ? 6.809 9.731 -84.068 1.00 27.81 550 GLY C CA 1
ATOM 13548 C C . GLY C 1 550 ? 7.474 8.985 -82.927 1.00 29.37 550 GLY C C 1
ATOM 13549 O O . GLY C 1 550 ? 7.648 9.542 -81.846 1.00 28.04 550 GLY C O 1
ATOM 13550 N N . VAL C 1 551 ? 7.841 7.729 -83.158 1.00 28.89 551 VAL C N 1
ATOM 13551 C CA . VAL C 1 551 ? 8.450 6.906 -82.117 1.00 30.16 551 VAL C CA 1
ATOM 13552 C C . VAL C 1 551 ? 9.947 7.171 -81.973 1.00 31.58 551 VAL C C 1
ATOM 13553 O O . VAL C 1 551 ? 10.700 7.068 -82.938 1.00 27.30 551 VAL C O 1
ATOM 13557 N N . ALA C 1 552 ? 10.382 7.495 -80.760 1.00 26.84 552 ALA C N 1
ATOM 13558 C CA . ALA C 1 552 ? 11.797 7.756 -80.518 1.00 27.55 552 ALA C CA 1
ATOM 13559 C C . ALA C 1 552 ? 12.544 6.463 -80.202 1.00 27.89 552 ALA C C 1
ATOM 13560 O O . ALA C 1 552 ? 12.433 5.923 -79.104 1.00 30.45 552 ALA C O 1
ATOM 13562 N N . PHE C 1 553 ? 13.315 5.975 -81.169 1.00 33.81 553 PHE C N 1
ATOM 13563 C CA . PHE C 1 553 ? 14.066 4.738 -80.991 1.00 34.72 553 PHE C CA 1
ATOM 13564 C C . PHE C 1 553 ? 15.501 4.997 -80.538 1.00 35.86 553 PHE C C 1
ATOM 13565 O O . PHE C 1 553 ? 16.162 5.916 -81.021 1.00 38.87 553 PHE C O 1
ATOM 13573 N N . ASP C 1 554 ? 15.961 4.186 -79.592 1.00 33.83 554 ASP C N 1
ATOM 13574 C CA . ASP C 1 554 ? 17.366 4.141 -79.206 1.00 35.19 554 ASP C CA 1
ATOM 13575 C C . ASP C 1 554 ? 18.203 3.820 -80.444 1.00 35.83 554 ASP C C 1
ATOM 13576 O O . ASP C 1 554 ? 17.973 2.811 -81.106 1.00 36.21 554 ASP C O 1
ATOM 13581 N N . GLU C 1 555 ? 19.171 4.675 -80.754 1.00 35.99 555 GLU C N 1
ATOM 13582 C CA . GLU C 1 555 ? 19.956 4.510 -81.973 1.00 37.09 555 GLU C CA 1
ATOM 13583 C C . GLU C 1 555 ? 20.794 3.231 -81.938 1.00 38.20 555 GLU C C 1
ATOM 13584 O O . GLU C 1 555 ? 21.155 2.690 -82.984 1.00 34.54 555 GLU C O 1
ATOM 13590 N N . ALA C 1 556 ? 21.084 2.741 -80.736 1.00 34.10 556 ALA C N 1
ATOM 13591 C CA . ALA C 1 556 ? 21.887 1.531 -80.582 1.00 38.00 556 ALA C CA 1
ATOM 13592 C C . ALA C 1 556 ? 21.079 0.256 -80.835 1.00 34.51 556 ALA C C 1
ATOM 13593 O O . ALA C 1 556 ? 21.645 -0.835 -80.888 1.00 35.69 556 ALA C O 1
ATOM 13595 N N . LEU C 1 557 ? 19.765 0.392 -81.000 1.00 33.57 557 LEU C N 1
ATOM 13596 C CA . LEU C 1 557 ? 18.914 -0.754 -81.325 1.00 36.94 557 LEU C CA 1
ATOM 13597 C C . LEU C 1 557 ? 19.343 -1.433 -82.620 1.00 41.87 557 LEU C C 1
ATOM 13598 O O . LEU C 1 557 ? 19.466 -0.781 -83.657 1.00 46.22 557 LEU C O 1
ATOM 13603 N N . THR C 1 558 ? 19.562 -2.743 -82.553 1.00 42.79 558 THR C N 1
ATOM 13604 C CA . THR C 1 558 ? 19.959 -3.517 -83.724 1.00 44.81 558 THR C CA 1
ATOM 13605 C C . THR C 1 558 ? 18.855 -3.485 -84.777 1.00 45.37 558 THR C C 1
ATOM 13606 O O . THR C 1 558 ? 19.117 -3.272 -85.962 1.00 48.00 558 THR C O 1
ATOM 13610 N N . THR C 1 559 ? 17.618 -3.694 -84.333 1.00 45.06 559 THR C N 1
ATOM 13611 C CA . THR C 1 559 ? 16.459 -3.610 -85.214 1.00 43.58 559 THR C CA 1
ATOM 13612 C C . THR C 1 559 ? 15.407 -2.673 -84.631 1.00 37.60 559 THR C C 1
ATOM 13613 O O . THR C 1 559 ? 14.677 -3.048 -83.716 1.00 37.03 559 THR C O 1
ATOM 13617 N N . LYS C 1 560 ? 15.322 -1.458 -85.165 1.00 33.69 560 LYS C N 1
ATOM 13618 C CA . LYS C 1 560 ? 14.334 -0.495 -84.690 1.00 35.53 560 LYS C CA 1
ATOM 13619 C C . LYS C 1 560 ? 12.928 -0.932 -85.079 1.00 36.98 560 LYS C C 1
ATOM 13620 O O . LYS C 1 560 ? 12.036 -1.033 -84.233 1.00 29.22 560 LYS C O 1
ATOM 13626 N N . VAL C 1 561 ? 12.742 -1.175 -86.373 1.00 30.21 561 VAL C N 1
ATOM 13627 C CA . VAL C 1 561 ? 11.446 -1.565 -86.916 1.00 37.95 561 VAL C CA 1
ATOM 13628 C C . VAL C 1 561 ? 11.603 -2.703 -87.920 1.00 35.45 561 VAL C C 1
ATOM 13629 O O . VAL C 1 561 ? 12.395 -2.609 -88.857 1.00 33.05 561 VAL C O 1
ATOM 13633 N N . TYR C 1 562 ? 10.863 -3.785 -87.703 1.00 35.41 562 TYR C N 1
ATOM 13634 C CA . TYR C 1 562 ? 10.794 -4.876 -88.665 1.00 33.42 562 TYR C CA 1
ATOM 13635 C C . TYR C 1 562 ? 9.369 -4.964 -89.198 1.00 36.16 562 TYR C C 1
ATOM 13636 O O . TYR C 1 562 ? 8.471 -5.464 -88.520 1.00 34.54 562 TYR C O 1
ATOM 13645 N N . LEU C 1 563 ? 9.166 -4.471 -90.416 1.00 38.02 563 LEU C N 1
ATOM 13646 C CA . LEU C 1 563 ? 7.823 -4.299 -90.951 1.00 37.59 563 LEU C CA 1
ATOM 13647 C C . LEU C 1 563 ? 7.825 -4.195 -92.473 1.00 38.18 563 LEU C C 1
ATOM 13648 O O . LEU C 1 563 ? 8.663 -3.506 -93.055 1.00 38.02 563 LEU C O 1
ATOM 13653 N N . ASP C 1 564 ? 6.881 -4.880 -93.109 1.00 38.32 564 ASP C N 1
ATOM 13654 C CA . ASP C 1 564 ? 6.705 -4.797 -94.557 1.00 33.93 564 ASP C CA 1
ATOM 13655 C C . ASP C 1 564 ? 5.869 -3.569 -94.906 1.00 33.60 564 ASP C C 1
ATOM 13656 O O . ASP C 1 564 ? 4.657 -3.549 -94.687 1.00 34.44 564 ASP C O 1
ATOM 13661 N N . THR C 1 565 ? 6.517 -2.542 -95.446 1.00 32.88 565 THR C N 1
ATOM 13662 C CA . THR C 1 565 ? 5.816 -1.312 -95.797 1.00 30.43 565 THR C CA 1
ATOM 13663 C C . THR C 1 565 ? 5.645 -1.148 -97.310 1.00 34.83 565 THR C C 1
ATOM 13664 O O . THR C 1 565 ? 5.552 -0.028 -97.810 1.00 34.42 565 THR C O 1
ATOM 13668 N N . SER C 1 566 ? 5.612 -2.262 -98.038 1.00 35.72 566 SER C N 1
ATOM 13669 C CA . SER C 1 566 ? 5.324 -2.210 -99.469 1.00 38.92 566 SER C CA 1
ATOM 13670 C C . SER C 1 566 ? 3.875 -1.756 -99.670 1.00 39.07 566 SER C C 1
ATOM 13671 O O . SER C 1 566 ? 3.052 -1.864 -98.761 1.00 31.16 566 SER C O 1
ATOM 13674 N N . ILE C 1 567 ? 3.573 -1.252 -100.863 1.00 41.40 567 ILE C N 1
ATOM 13675 C CA . ILE C 1 567 ? 2.350 -0.482 -101.104 1.00 38.87 567 ILE C CA 1
ATOM 13676 C C . ILE C 1 567 ? 1.026 -1.176 -100.741 1.00 40.28 567 ILE C C 1
ATOM 13677 O O . ILE C 1 567 ? 0.080 -0.514 -100.311 1.00 42.99 567 ILE C O 1
ATOM 13682 N N . THR C 1 568 ? 0.957 -2.497 -100.870 1.00 36.84 568 THR C N 1
ATOM 13683 C CA . THR C 1 568 ? -0.306 -3.200 -100.646 1.00 35.40 568 THR C CA 1
ATOM 13684 C C . THR C 1 568 ? -0.596 -3.478 -99.168 1.00 36.96 568 THR C C 1
ATOM 13685 O O . THR C 1 568 ? -1.732 -3.786 -98.802 1.00 35.05 568 THR C O 1
ATOM 13689 N N . THR C 1 569 ? 0.427 -3.376 -98.325 1.00 30.92 569 THR C N 1
ATOM 13690 C CA . THR C 1 569 ? 0.295 -3.744 -96.917 1.00 32.26 569 THR C CA 1
ATOM 13691 C C . THR C 1 569 ? -0.399 -2.683 -96.066 1.00 29.41 569 THR C C 1
ATOM 13692 O O . THR C 1 569 ? -0.848 -2.978 -94.962 1.00 37.02 569 THR C O 1
ATOM 13696 N N . ARG C 1 570 ? -0.454 -1.451 -96.570 1.00 29.22 570 ARG C N 1
ATOM 13697 C CA . ARG C 1 570 ? -1.000 -0.311 -95.827 1.00 31.61 570 ARG C CA 1
ATOM 13698 C C . ARG C 1 570 ? -0.201 -0.007 -94.553 1.00 31.20 570 ARG C C 1
ATOM 13699 O O . ARG C 1 570 ? -0.651 0.764 -93.705 1.00 28.68 570 ARG C O 1
ATOM 13707 N N . ASN C 1 571 ? 0.971 -0.624 -94.412 1.00 33.55 571 ASN C N 1
ATOM 13708 C CA . ASN C 1 571 ? 1.879 -0.295 -93.315 1.00 32.43 571 ASN C CA 1
ATOM 13709 C C . ASN C 1 571 ? 2.772 0.886 -93.689 1.00 34.66 571 ASN C C 1
ATOM 13710 O O . ASN C 1 571 ? 3.367 0.899 -94.768 1.00 36.89 571 ASN C O 1
ATOM 13715 N N . LYS C 1 572 ? 2.855 1.878 -92.807 1.00 31.91 572 LYS C N 1
ATOM 13716 C CA . LYS C 1 572 ? 3.674 3.068 -93.056 1.00 29.72 572 LYS C CA 1
ATOM 13717 C C . LYS C 1 572 ? 4.386 3.558 -91.808 1.00 29.37 572 LYS C C 1
ATOM 13718 O O . LYS C 1 572 ? 3.873 3.450 -90.694 1.00 29.40 572 LYS C O 1
ATOM 13724 N N . VAL C 1 573 ? 5.569 4.122 -92.018 1.00 29.30 573 VAL C N 1
ATOM 13725 C CA . VAL C 1 573 ? 6.360 4.703 -90.949 1.00 29.95 573 VAL C CA 1
ATOM 13726 C C . VAL C 1 573 ? 6.596 6.180 -91.238 1.00 30.52 573 VAL C C 1
ATOM 13727 O O . VAL C 1 573 ? 7.014 6.543 -92.340 1.00 32.10 573 VAL C O 1
ATOM 13731 N N . ILE C 1 574 ? 6.330 7.031 -90.254 1.00 28.05 574 ILE C N 1
ATOM 13732 C CA . ILE C 1 574 ? 6.661 8.444 -90.384 1.00 28.96 574 ILE C CA 1
ATOM 13733 C C . ILE C 1 574 ? 7.338 8.958 -89.111 1.00 30.50 574 ILE C C 1
ATOM 13734 O O . ILE C 1 574 ? 6.888 8.686 -87.993 1.00 33.51 574 ILE C O 1
ATOM 13739 N N . ASN C 1 575 ? 8.444 9.673 -89.299 1.00 29.43 575 ASN C N 1
ATOM 13740 C CA . ASN C 1 575 ? 9.186 10.294 -88.205 1.00 30.91 575 ASN C CA 1
ATOM 13741 C C . ASN C 1 575 ? 9.518 9.339 -87.056 1.00 31.18 575 ASN C C 1
ATOM 13742 O O . ASN C 1 575 ? 9.276 9.648 -85.893 1.00 30.14 575 ASN C O 1
ATOM 13747 N N . CYS C 1 576 ? 10.062 8.172 -87.383 1.00 31.71 576 CYS C N 1
ATOM 13748 C CA . CYS C 1 576 ? 10.624 7.297 -86.361 1.00 34.22 576 CYS C CA 1
ATOM 13749 C C . CYS C 1 576 ? 12.137 7.294 -86.517 1.00 34.23 576 CYS C C 1
ATOM 13750 O O . CYS C 1 576 ? 12.657 6.965 -87.582 1.00 35.34 576 CYS C O 1
ATOM 13753 N N . SER C 1 577 ? 12.842 7.650 -85.448 1.00 32.78 577 SER C N 1
ATOM 13754 C CA . SER C 1 577 ? 14.275 7.903 -85.541 1.00 33.53 577 SER C CA 1
ATOM 13755 C C . SER C 1 577 ? 15.055 6.630 -85.857 1.00 35.14 577 SER C C 1
ATOM 13756 O O . SER C 1 577 ? 14.814 5.580 -85.265 1.00 35.05 577 SER C O 1
ATOM 13759 N N . GLY C 1 578 ? 15.984 6.732 -86.804 1.00 34.89 578 GLY C N 1
ATOM 13760 C CA . GLY C 1 578 ? 16.765 5.586 -87.233 1.00 31.80 578 GLY C CA 1
ATOM 13761 C C . GLY C 1 578 ? 15.984 4.673 -88.161 1.00 36.42 578 GLY C C 1
ATOM 13762 O O . GLY C 1 578 ? 16.451 3.592 -88.521 1.00 37.27 578 GLY C O 1
ATOM 13763 N N . VAL C 1 579 ? 14.791 5.110 -88.550 1.00 30.88 579 VAL C N 1
ATOM 13764 C CA . VAL C 1 579 ? 13.925 4.331 -89.430 1.00 34.39 579 VAL C CA 1
ATOM 13765 C C . VAL C 1 579 ? 13.485 5.195 -90.606 1.00 35.35 579 VAL C C 1
ATOM 13766 O O . VAL C 1 579 ? 12.996 6.307 -90.409 1.00 38.43 579 VAL C O 1
ATOM 13770 N N . PRO C 1 580 ? 13.650 4.687 -91.835 1.00 34.90 580 PRO C N 1
ATOM 13771 C CA . PRO C 1 580 ? 13.276 5.497 -92.999 1.00 38.10 580 PRO C CA 1
ATOM 13772 C C . PRO C 1 580 ? 11.771 5.732 -93.104 1.00 37.23 580 PRO C C 1
ATOM 13773 O O . PRO C 1 580 ? 10.980 4.827 -92.829 1.00 34.72 580 PRO C O 1
ATOM 13777 N N . ASP C 1 581 ? 11.392 6.950 -93.480 1.00 37.57 581 ASP C N 1
ATOM 13778 C CA . ASP C 1 581 ? 10.010 7.260 -93.821 1.00 36.94 581 ASP C CA 1
ATOM 13779 C C . ASP C 1 581 ? 9.559 6.445 -95.021 1.00 37.75 581 ASP C C 1
ATOM 13780 O O . ASP C 1 581 ? 10.333 6.227 -95.954 1.00 43.43 581 ASP C O 1
ATOM 13785 N N . THR C 1 582 ? 8.318 5.975 -94.993 1.00 37.94 582 THR C N 1
ATOM 13786 C CA . THR C 1 582 ? 7.777 5.266 -96.141 1.00 36.93 582 THR C CA 1
ATOM 13787 C C . THR C 1 582 ? 7.508 6.273 -97.262 1.00 38.37 582 THR C C 1
ATOM 13788 O O . THR C 1 582 ? 6.682 7.174 -97.109 1.00 36.28 582 THR C O 1
ATOM 13792 N N . ILE C 1 583 ? 8.209 6.124 -98.382 1.00 37.67 583 ILE C N 1
ATOM 13793 C CA . ILE C 1 583 ? 8.051 7.039 -99.511 1.00 40.26 583 ILE C CA 1
ATOM 13794 C C . ILE C 1 583 ? 7.431 6.366 -100.736 1.00 38.02 583 ILE C C 1
ATOM 13795 O O . ILE C 1 583 ? 7.680 5.192 -101.008 1.00 37.93 583 ILE C O 1
ATOM 13800 N N . ALA C 1 584 ? 6.599 7.113 -101.451 1.00 36.89 584 ALA C N 1
ATOM 13801 C CA . ALA C 1 584 ? 6.005 6.639 -102.696 1.00 38.32 584 ALA C CA 1
ATOM 13802 C C . ALA C 1 584 ? 7.043 6.455 -103.808 1.00 36.74 584 ALA C C 1
ATOM 13803 O O . ALA C 1 584 ? 7.657 7.423 -104.269 1.00 34.78 584 ALA C O 1
ATOM 13805 N N . ARG C 1 585 ? 7.252 5.206 -104.216 1.00 34.69 585 ARG C N 1
ATOM 13806 C CA . ARG C 1 585 ? 8.269 4.880 -105.217 1.00 40.32 585 ARG C CA 1
ATOM 13807 C C . ARG C 1 585 ? 7.974 3.557 -105.926 1.00 41.31 585 ARG C C 1
ATOM 13808 O O . ARG C 1 585 ? 7.271 2.701 -105.390 1.00 39.81 585 ARG C O 1
ATOM 13816 N N . GLY C 1 586 ? 8.521 3.392 -107.130 1.00 39.97 586 GLY C N 1
ATOM 13817 C CA . GLY C 1 586 ? 8.394 2.140 -107.856 1.00 41.15 586 GLY C CA 1
ATOM 13818 C C . GLY C 1 586 ? 8.462 2.285 -109.367 1.00 43.57 586 GLY C C 1
ATOM 13819 O O . GLY C 1 586 ? 8.809 3.346 -109.890 1.00 46.30 586 GLY C O 1
ATOM 13820 N N . SER C 1 587 ? 8.128 1.207 -110.070 1.00 46.54 587 SER C N 1
ATOM 13821 C CA . SER C 1 587 ? 8.194 1.185 -111.528 1.00 52.20 587 SER C CA 1
ATOM 13822 C C . SER C 1 587 ? 7.107 2.044 -112.168 1.00 53.82 587 SER C C 1
ATOM 13823 O O . SER C 1 587 ? 6.172 2.487 -111.498 1.00 51.54 587 SER C O 1
ATOM 13826 N N . THR C 1 588 ? 7.243 2.275 -113.471 1.00 53.26 588 THR C N 1
ATOM 13827 C CA . THR C 1 588 ? 6.260 3.044 -114.229 1.00 53.92 588 THR C CA 1
ATOM 13828 C C . THR C 1 588 ? 4.889 2.376 -114.209 1.00 54.84 588 THR C C 1
ATOM 13829 O O . THR C 1 588 ? 3.861 3.042 -114.078 1.00 53.93 588 THR C O 1
ATOM 13833 N N . ALA C 1 589 ? 4.884 1.053 -114.322 1.00 56.05 589 ALA C N 1
ATOM 13834 C CA . ALA C 1 589 ? 3.647 0.282 -114.291 1.00 58.59 589 ALA C CA 1
ATOM 13835 C C . ALA C 1 589 ? 2.944 0.405 -112.941 1.00 59.29 589 ALA C C 1
ATOM 13836 O O . ALA C 1 589 ? 1.722 0.275 -112.852 1.00 60.53 589 ALA C O 1
ATOM 13838 N N . ASN C 1 590 ? 3.724 0.667 -111.898 1.00 57.60 590 ASN C N 1
ATOM 13839 C CA . ASN C 1 590 ? 3.198 0.733 -110.542 1.00 55.66 590 ASN C CA 1
ATOM 13840 C C . ASN C 1 590 ? 2.850 2.143 -110.080 1.00 52.00 590 ASN C C 1
ATOM 13841 O O . ASN C 1 590 ? 2.654 2.373 -108.887 1.00 53.30 590 ASN C O 1
ATOM 13846 N N . ARG C 1 591 ? 2.782 3.085 -111.016 1.00 49.56 591 ARG C N 1
ATOM 13847 C CA . ARG C 1 591 ? 2.294 4.423 -110.697 1.00 47.54 591 ARG C CA 1
ATOM 13848 C C . ARG C 1 591 ? 0.878 4.303 -110.140 1.00 47.39 591 ARG C C 1
ATOM 13849 O O . ARG C 1 591 ? 0.059 3.558 -110.678 1.00 50.02 591 ARG C O 1
ATOM 13857 N N . PRO C 1 592 ? 0.591 5.034 -109.054 1.00 43.69 592 PRO C N 1
ATOM 13858 C CA . PRO C 1 592 ? -0.716 4.990 -108.387 1.00 42.40 592 PRO C CA 1
ATOM 13859 C C . PRO C 1 592 ? -1.923 5.296 -109.272 1.00 45.35 592 PRO C C 1
ATOM 13860 O O . PRO C 1 592 ? -1.908 6.270 -110.023 1.00 45.83 592 PRO C O 1
ATOM 13864 N N . ALA C 1 593 ? -2.950 4.454 -109.181 1.00 47.66 593 ALA C N 1
ATOM 13865 C CA . ALA C 1 593 ? -4.221 4.707 -109.849 1.00 52.95 593 ALA C CA 1
ATOM 13866 C C . ALA C 1 593 ? -4.932 5.779 -109.030 1.00 57.59 593 ALA C C 1
ATOM 13867 O O . ALA C 1 593 ? -4.883 5.743 -107.798 1.00 61.09 593 ALA C O 1
ATOM 13869 N N . ASN C 1 594 ? -5.603 6.707 -109.704 1.00 60.33 594 ASN C N 1
ATOM 13870 C CA . ASN C 1 594 ? -6.291 7.823 -109.048 1.00 60.69 594 ASN C CA 1
ATOM 13871 C C . ASN C 1 594 ? -5.458 8.480 -107.948 1.00 51.93 594 ASN C C 1
ATOM 13872 O O . ASN C 1 594 ? -5.813 8.408 -106.772 1.00 48.04 594 ASN C O 1
ATOM 13877 N N . PRO C 1 595 ? -4.346 9.125 -108.325 1.00 47.43 595 PRO C N 1
ATOM 13878 C CA . PRO C 1 595 ? -3.504 9.788 -107.327 1.00 42.07 595 PRO C CA 1
ATOM 13879 C C . PRO C 1 595 ? -4.124 11.109 -106.899 1.00 38.68 595 PRO C C 1
ATOM 13880 O O . PRO C 1 595 ? -4.919 11.678 -107.647 1.00 39.69 595 PRO C O 1
ATOM 13884 N N . GLN C 1 596 ? -3.757 11.602 -105.724 1.00 34.59 596 GLN C N 1
ATOM 13885 C CA . GLN C 1 596 ? -4.261 12.885 -105.261 1.00 33.52 596 GLN C CA 1
ATOM 13886 C C . GLN C 1 596 ? -3.563 13.991 -106.039 1.00 31.54 596 GLN C C 1
ATOM 13887 O O . GLN C 1 596 ? -2.566 13.746 -106.718 1.00 31.91 596 GLN C O 1
ATOM 13893 N N . ALA C 1 597 ? -4.072 15.211 -105.929 1.00 31.59 597 ALA C N 1
ATOM 13894 C CA . ALA C 1 597 ? -3.488 16.320 -106.663 1.00 32.09 597 ALA C CA 1
ATOM 13895 C C . ALA C 1 597 ? -2.070 16.575 -106.153 1.00 31.94 597 ALA C C 1
ATOM 13896 O O . ALA C 1 597 ? -1.837 16.566 -104.941 1.00 31.38 597 ALA C O 1
ATOM 13898 N N . SER C 1 598 ? -1.140 16.771 -107.089 1.00 34.07 598 SER C N 1
ATOM 13899 C CA . SER C 1 598 ? 0.264 17.081 -106.800 1.00 32.55 598 SER C CA 1
ATOM 13900 C C . SER C 1 598 ? 1.027 15.918 -106.160 1.00 32.67 598 SER C C 1
ATOM 13901 O O . SER C 1 598 ? 2.081 16.119 -105.557 1.00 32.12 598 SER C O 1
ATOM 13904 N N . TYR C 1 599 ? 0.497 14.706 -106.304 1.00 32.38 599 TYR C N 1
ATOM 13905 C CA . TYR C 1 599 ? 1.119 13.503 -105.750 1.00 32.60 599 TYR C CA 1
ATOM 13906 C C . TYR C 1 599 ? 2.541 13.309 -106.280 1.00 34.59 599 TYR C C 1
ATOM 13907 O O . TYR C 1 599 ? 2.757 13.290 -107.493 1.00 33.73 599 TYR C O 1
ATOM 13916 N N . GLN C 1 600 ? 3.506 13.150 -105.376 1.00 35.50 600 GLN C N 1
ATOM 13917 C CA . GLN C 1 600 ? 4.895 12.939 -105.786 1.00 37.50 600 GLN C CA 1
ATOM 13918 C C . GLN C 1 600 ? 5.276 11.461 -105.713 1.00 37.33 600 GLN C C 1
ATOM 13919 O O . GLN C 1 600 ? 5.067 10.797 -104.701 1.00 39.22 600 GLN C O 1
ATOM 13925 N N . TYR C 1 601 ? 5.846 10.962 -106.802 1.00 38.65 601 TYR C N 1
ATOM 13926 C CA . TYR C 1 601 ? 6.172 9.549 -106.942 1.00 36.82 601 TYR C CA 1
ATOM 13927 C C . TYR C 1 601 ? 7.565 9.385 -107.531 1.00 36.63 601 TYR C C 1
ATOM 13928 O O . TYR C 1 601 ? 7.884 9.999 -108.546 1.00 37.83 601 TYR C O 1
ATOM 13937 N N . TYR C 1 602 ? 8.404 8.576 -106.896 1.00 37.32 602 TYR C N 1
ATOM 13938 C CA . TYR C 1 602 ? 9.702 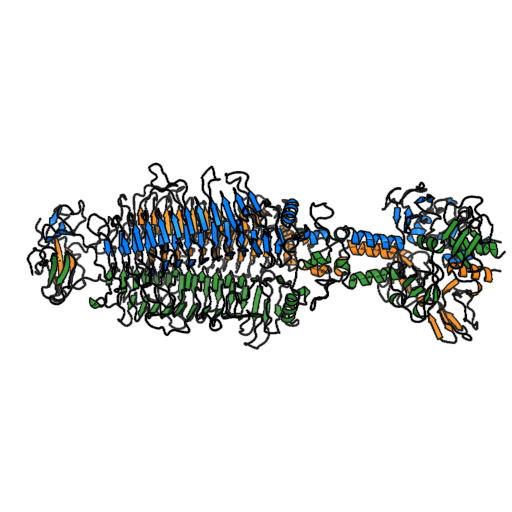8.295 -107.487 1.00 38.63 602 TYR C CA 1
ATOM 13939 C C . TYR C 1 602 ? 9.598 7.117 -108.440 1.00 38.28 602 TYR C C 1
ATOM 13940 O O . TYR C 1 602 ? 9.355 5.983 -108.027 1.00 36.89 602 TYR C O 1
ATOM 13949 N N . ASP C 1 603 ? 9.789 7.402 -109.720 1.00 39.80 603 ASP C N 1
ATOM 13950 C CA . ASP C 1 603 ? 9.703 6.390 -110.757 1.00 39.07 603 ASP C CA 1
ATOM 13951 C C . ASP C 1 603 ? 11.062 5.716 -110.928 1.00 39.67 603 ASP C C 1
ATOM 13952 O O . ASP C 1 603 ? 12.006 6.322 -111.437 1.00 39.25 603 ASP C O 1
ATOM 13957 N N . THR C 1 604 ? 11.160 4.463 -110.495 1.00 41.30 604 THR C N 1
ATOM 13958 C CA . THR C 1 604 ? 12.427 3.737 -110.539 1.00 45.13 604 THR C CA 1
ATOM 13959 C C . THR C 1 604 ? 12.810 3.332 -111.962 1.00 49.62 604 THR C C 1
ATOM 13960 O O . THR C 1 604 ? 13.987 3.117 -112.261 1.00 48.88 604 THR C O 1
ATOM 13964 N N . THR C 1 605 ? 11.817 3.223 -112.839 1.00 48.82 605 THR C N 1
ATOM 13965 C CA . THR C 1 605 ? 12.086 2.935 -114.243 1.00 42.13 605 THR C CA 1
ATOM 13966 C C . THR C 1 605 ? 12.820 4.098 -114.897 1.00 42.57 605 THR C C 1
ATOM 13967 O O . THR C 1 605 ? 13.840 3.910 -115.561 1.00 44.67 605 THR C O 1
ATOM 13971 N N . LEU C 1 606 ? 12.304 5.304 -114.690 1.00 45.53 606 LEU C N 1
ATOM 13972 C CA . LEU C 1 606 ? 12.902 6.505 -115.259 1.00 43.73 606 LEU C CA 1
ATOM 13973 C C . LEU C 1 606 ? 14.055 7.024 -114.406 1.00 42.07 606 LEU C C 1
ATOM 13974 O O . LEU C 1 606 ? 14.979 7.656 -114.917 1.00 42.79 606 LEU C O 1
ATOM 13979 N N . GLY C 1 607 ? 13.999 6.753 -113.107 1.00 41.26 607 GLY C N 1
ATOM 13980 C CA . GLY C 1 607 ? 15.013 7.238 -112.188 1.00 47.82 607 GLY C CA 1
ATOM 13981 C C . GLY C 1 607 ? 14.839 8.711 -111.861 1.00 46.30 607 GLY C C 1
ATOM 13982 O O . GLY C 1 607 ? 15.817 9.421 -111.627 1.00 48.39 607 GLY C O 1
ATOM 13983 N N . ILE C 1 608 ? 13.589 9.171 -111.856 1.00 41.98 608 ILE C N 1
ATOM 13984 C CA . ILE C 1 608 ? 13.272 10.561 -111.541 1.00 39.25 608 ILE C CA 1
ATOM 13985 C C . ILE C 1 608 ? 11.995 10.656 -110.715 1.00 42.17 608 ILE C C 1
ATOM 13986 O O . ILE C 1 608 ? 11.149 9.762 -110.768 1.00 42.82 608 ILE C O 1
ATOM 13991 N N . PRO C 1 609 ? 11.850 11.742 -109.939 1.00 40.21 609 PRO C N 1
ATOM 13992 C CA . PRO C 1 609 ? 10.552 12.008 -109.316 1.00 39.62 609 PRO C CA 1
ATOM 13993 C C . PRO C 1 609 ? 9.567 12.563 -110.342 1.00 39.00 609 PRO C C 1
ATOM 13994 O O . PRO C 1 609 ? 9.970 13.300 -111.243 1.00 39.12 609 PRO C O 1
ATOM 13998 N N . ILE C 1 610 ? 8.295 12.211 -110.207 1.00 39.62 610 ILE C N 1
ATOM 13999 C CA . ILE C 1 610 ? 7.257 12.774 -111.059 1.00 39.18 610 ILE C CA 1
ATOM 14000 C C . ILE C 1 610 ? 6.091 13.255 -110.204 1.00 39.18 610 ILE C C 1
ATOM 14001 O O . ILE C 1 610 ? 5.885 12.766 -109.092 1.00 35.37 610 ILE C O 1
ATOM 14006 N N . TRP C 1 611 ? 5.334 14.216 -110.725 1.00 35.41 611 TRP C N 1
ATOM 14007 C CA . TRP C 1 611 ? 4.222 14.793 -109.983 1.00 39.20 611 TRP C CA 1
ATOM 14008 C C . TRP C 1 611 ? 2.929 14.712 -110.779 1.00 40.95 611 TRP C C 1
ATOM 14009 O O . TRP C 1 611 ? 2.892 15.066 -111.957 1.00 40.80 611 TRP C O 1
ATOM 14020 N N . TRP C 1 612 ? 1.865 14.257 -110.126 1.00 40.21 612 TRP C N 1
ATOM 14021 C CA . TRP C 1 612 ? 0.564 14.184 -110.772 1.00 41.14 612 TRP C CA 1
ATOM 14022 C C . TRP C 1 612 ? -0.105 15.550 -110.795 1.00 40.29 612 TRP C C 1
ATOM 14023 O O . TRP C 1 612 ? -0.393 16.129 -109.750 1.00 39.54 612 TRP C O 1
ATOM 14034 N N . ASN C 1 613 ? -0.362 16.055 -111.994 1.00 40.68 613 ASN C N 1
ATOM 14035 C CA . ASN C 1 613 ? -1.054 17.326 -112.148 1.00 41.13 613 ASN C CA 1
ATOM 14036 C C . ASN C 1 613 ? -2.543 17.085 -112.384 1.00 39.12 613 ASN C C 1
ATOM 14037 O O . ASN C 1 613 ? -2.926 16.497 -113.392 1.00 35.81 613 ASN C O 1
ATOM 14042 N N . SER C 1 614 ? -3.375 17.536 -111.448 1.00 38.76 614 SER C N 1
ATOM 14043 C CA . SER C 1 614 ? -4.808 17.253 -111.489 1.00 41.54 614 SER C CA 1
ATOM 14044 C C . SER C 1 614 ? -5.522 17.963 -112.641 1.00 43.68 614 SER C C 1
ATOM 14045 O O . SER C 1 614 ? -6.536 17.476 -113.142 1.00 46.92 614 SER C O 1
ATOM 14048 N N . VAL C 1 615 ? -4.999 19.113 -113.056 1.00 44.55 615 VAL C N 1
ATOM 14049 C CA . VAL C 1 615 ? -5.597 19.867 -114.155 1.00 46.56 615 VAL C CA 1
ATOM 14050 C C . VAL C 1 615 ? -5.380 19.190 -115.509 1.00 47.85 615 VAL C C 1
ATOM 14051 O O . VAL C 1 615 ? -6.332 18.949 -116.254 1.00 47.13 615 VAL C O 1
ATOM 14055 N N . SER C 1 616 ? -4.124 18.889 -115.824 1.00 47.41 616 SER C N 1
ATOM 14056 C CA . SER C 1 616 ? -3.783 18.239 -117.088 1.00 46.28 616 SER C CA 1
ATOM 14057 C C . SER C 1 616 ? -4.094 16.747 -117.067 1.00 45.03 616 SER C C 1
ATOM 14058 O O . SER C 1 616 ? -4.189 16.112 -118.114 1.00 46.66 616 SER C O 1
ATOM 14061 N N . GLY C 1 617 ? -4.255 16.190 -115.872 1.00 41.05 617 GLY C N 1
ATOM 14062 C CA . GLY C 1 617 ? -4.493 14.767 -115.731 1.00 42.28 617 GLY C CA 1
ATOM 14063 C C . GLY C 1 617 ? -3.321 13.936 -116.225 1.00 44.71 617 GLY C C 1
ATOM 14064 O O . GLY C 1 617 ? -3.508 12.885 -116.838 1.00 46.01 617 GLY C O 1
ATOM 14065 N N . THR C 1 618 ? -2.107 14.406 -115.953 1.00 43.04 618 THR C N 1
ATOM 14066 C CA . THR C 1 618 ? -0.900 13.702 -116.373 1.00 40.60 618 THR C CA 1
ATOM 14067 C C . THR C 1 618 ? 0.176 13.736 -115.294 1.00 40.19 618 THR C C 1
ATOM 14068 O O . THR C 1 618 ? 0.174 14.605 -114.423 1.00 36.57 618 THR C O 1
ATOM 14072 N N . TRP C 1 619 ? 1.097 12.781 -115.368 1.00 37.33 619 TRP C N 1
ATOM 14073 C CA . TRP C 1 619 ? 2.324 12.834 -114.587 1.00 37.03 619 TRP C CA 1
ATOM 14074 C C . TRP C 1 619 ? 3.307 13.761 -115.294 1.00 43.97 619 TRP C C 1
ATOM 14075 O O . TRP C 1 619 ? 3.477 13.680 -116.514 1.00 43.18 619 TRP C O 1
ATOM 14086 N N . LYS C 1 620 ? 3.947 14.644 -114.536 1.00 39.69 620 LYS C N 1
ATOM 14087 C CA . LYS C 1 620 ? 4.934 15.558 -115.101 1.00 41.18 620 LYS C CA 1
ATOM 14088 C C . LYS C 1 620 ? 6.261 15.448 -114.363 1.00 42.31 620 LYS C C 1
ATOM 14089 O O . LYS C 1 620 ? 6.292 15.070 -113.195 1.00 39.39 620 LYS C O 1
ATOM 14095 N N . ASN C 1 621 ? 7.357 15.772 -115.044 1.00 43.85 621 ASN C N 1
ATOM 14096 C CA . ASN C 1 621 ? 8.641 15.888 -114.364 1.00 43.86 621 ASN C CA 1
ATOM 14097 C C . ASN C 1 621 ? 8.729 17.257 -113.701 1.00 42.00 621 ASN C C 1
ATOM 14098 O O . ASN C 1 621 ? 7.785 18.047 -113.765 1.00 40.30 621 ASN C O 1
ATOM 14103 N N . ALA C 1 622 ? 9.857 17.538 -113.064 1.00 41.54 622 ALA C N 1
ATOM 14104 C CA . ALA C 1 622 ? 10.022 18.791 -112.339 1.00 41.77 622 ALA C CA 1
ATOM 14105 C C . ALA C 1 622 ? 10.037 20.008 -113.265 1.00 43.32 622 ALA C C 1
ATOM 14106 O O . ALA C 1 622 ? 9.753 21.125 -112.833 1.00 44.28 622 ALA C O 1
ATOM 14108 N N . ALA C 1 623 ? 10.376 19.790 -114.532 1.00 43.48 623 ALA C N 1
ATOM 14109 C CA . ALA C 1 623 ? 10.383 20.869 -115.515 1.00 45.74 623 ALA C CA 1
ATOM 14110 C C . ALA C 1 623 ? 8.977 21.183 -116.027 1.00 48.29 623 ALA C C 1
ATOM 14111 O O . ALA C 1 623 ? 8.764 22.193 -116.701 1.00 48.42 623 ALA C O 1
ATOM 14113 N N . GLY C 1 624 ? 8.023 20.308 -115.726 1.00 46.91 624 GLY C N 1
ATOM 14114 C CA . GLY C 1 624 ? 6.642 20.543 -116.105 1.00 48.02 624 GLY C CA 1
ATOM 14115 C C . GLY C 1 624 ? 6.212 19.852 -117.386 1.00 50.05 624 GLY C C 1
ATOM 14116 O O . GLY C 1 624 ? 5.089 20.044 -117.852 1.00 51.00 624 GLY C O 1
ATOM 14117 N N . ALA C 1 625 ? 7.100 19.050 -117.964 1.00 51.82 625 ALA C N 1
ATOM 14118 C CA . ALA C 1 625 ? 6.767 18.316 -119.180 1.00 53.20 625 ALA C CA 1
ATOM 14119 C C . ALA C 1 625 ? 6.092 16.992 -118.836 1.00 52.46 625 ALA C C 1
ATOM 14120 O O . ALA C 1 625 ? 6.457 16.340 -117.858 1.00 51.97 625 ALA C O 1
ATOM 14122 N N . ASP C 1 626 ? 5.107 16.602 -119.643 1.00 51.04 626 ASP C N 1
ATOM 14123 C CA . ASP C 1 626 ? 4.445 15.310 -119.481 1.00 50.01 626 ASP C CA 1
ATOM 14124 C C . ASP C 1 626 ? 5.411 14.151 -119.695 1.00 50.53 626 ASP C C 1
ATOM 14125 O O . ASP C 1 626 ? 6.286 14.215 -120.560 1.00 49.43 626 ASP C O 1
ATOM 14130 N N . VAL C 1 627 ? 5.248 13.092 -118.907 1.00 51.88 627 VAL C N 1
ATOM 14131 C CA . VAL C 1 627 ? 6.017 11.869 -119.110 1.00 55.11 627 VAL C CA 1
ATOM 14132 C C . VAL C 1 627 ? 5.106 10.749 -119.607 1.00 56.67 627 VAL C C 1
ATOM 14133 O O . VAL C 1 627 ? 5.300 10.212 -120.698 1.00 55.41 627 VAL C O 1
#

Secondary structure (DSSP, 8-state):
-HHHHHHHHHHHHHT--GGGEEE--TT-B-TT-SEEEETTTTEEEEPPS-PPTT-BEEEE-TT-EEEESS-EEEHHHHHHHTT--EE-SS-TTT-EEE-STTEEEEETTEEEEE-SSSSEEE-TT--TTTTT-BSTTSEEEESHHHHHHHHHHHHHSS-HHHHSEEETTTTS--TT--EEEHHHHHTT--BGGGGT---STTSS-HHHHHHHHHHTT--EEE---SSEEE--S--EEPPTT-EEE-STT-SEEEE-SS-TT--SEEEE-SSSSGGGSEE--EEEEEEEEEEEEEEEEEEEEEEEEEEEEEEEEEEEEEEEEEEEEEEES-EEES--EEEE-TT-TTT--EEEEEEES-EEES--EEEESEE-EEEES-EEE-SS-SEEEE-S-----TT--B--B-EEEES-EEEEESS-SEEEEEEES-EEES-EEEE-TTTT--SEEEEEEES-EEES-EEES-SSEEEEEEEEEEEEEES-EEES-SSEEEEEES-EEEEEES-EEE---BTT------EEEEETTS--EEEEEES-EE-TT-SEEEE---STTT--EEES-TTSPPP--EE-GGGS-SSPPTT-EEEETTTTEEEEEETTTTEEE-TTS-B-/-HHHHHHHHHHHHHT--GGGEEE--TT-B-TT-SEEEETTTTEEEEPPS---TT-BEEEE-TT-EEEESS-EEEHHHHHHHTT--EE-SS-TTT-EEE--TTEEEEETTEEEEE-SSS-EEEPTT--TTTTT-BSTTSEEEESHHHHHHHHHHHHHSS-HHHHSEEETTTTS--TT--EEEHHHHHTTS-BGGGGT---STTSS-HHHHHHHHHHTT--EEE---SSEEE--S--EEPPTT-EEE-STT--EEEE-SS-TT--SEEEE-SSSSGGGPEE--EEEEEEEEEEEEEEEEEEEEEEEEEEEEEEEEEEEEEEEEEEEEEEES-EEES--EEEE-TT-TTT--EEEEEEES-EEES--EEEESEE-EEEES-EEE-SS-SEEEE-S-----TT--B--B-EEEES-EEEEESS-SEEEEEEES-EEES-EEEE-TTTT--SEEEEEEES-EEES-EEES-SSEEEEEEEEEEEEEES-EEES-SSEEEEEES-EEEEEES-EEE---BTT------EEEEETTS--EEEEEES-EE-TT-SEEEE---STTS--EEESBTTBPPP--EE-GGGS-SSPPTT-EEEETTTTEEEEEETTTTEEE-TTS-B-/-HHHHHHHHHHHHHT--GGGEEE--TT-B-TT-SEEEETTTTEEEEPPS-PPTT-BEEEE-TT-EEEETTEEEEHHHHHHHTT--EE-SS-TTT-EEE-STTEEEEETTEEEEE-SSSSEEE-TT--TTTTT-BSTTSEEEESHHHHHHHHHHHHHSS-HHHHSEEETTTTS--TT--EEEHHHHHTT--BGGGGT---STTSS-HHHHHHHHHHTT--EEE---SSEEE--S--EEPPTT-EEE-STT--EEEE-SS-TT--SEEEE-SSSSGGGSEE--EEEEEEEEEEEEEEEEEEEEEEEEEEEEEEEEEEEEEEEEEEEEEEES-EEES--EEEE-TT-TTT--EEEEEEES-EEES--EEEESEE-EEEES-EEE-SS-SEEEE-S-----TT--B--B-EEEES-EEEEESS-SEEEEEEES-EEES-EEEE-TTTT--SEEEEEEES-EEES-EEES-SSEEEEEEEEEEEEEES-EEES-SSEEEEEES-EEEEEES-EEE---BTT------EEEEETTS--EEEEEES-EE-TT-SEEEE---SGGG--EEES-TTSPPP--EE-STTPPSSPPTT-EEEETTTTEEEEEETTTTEEE-TTS-B-

CATH classification: 3.30.2020.50

Solvent-accessible surface area: 60046 Å² total; per-residue (Å²): 145,76,81,105,23,1,55,9,2,2,0,22,59,40,11,13,84,62,108,25,1,14,28,39,72,79,48,49,64,0,26,65,68,69,1,0,5,10,100,87,41,32,36,23,8,6,8,34,109,56,29,106,96,56,6,46,5,101,50,22,61,108,94,2,39,0,43,21,70,77,33,79,35,29,0,0,100,39,2,21,18,11,29,35,65,24,17,4,23,14,19,0,84,103,12,56,53,0,27,3,42,5,6,4,0,7,35,100,75,47,24,16,42,22,40,19,98,27,87,38,104,4,69,77,52,9,46,6,115,79,14,54,20,85,26,165,44,12,0,33,14,8,13,30,26,0,11,45,35,55,32,104,79,77,20,56,57,0,68,11,0,31,58,3,74,0,39,28,13,29,114,66,150,40,104,21,10,67,111,16,28,4,4,51,10,12,11,15,20,15,6,0,19,0,6,23,4,122,47,45,66,42,102,38,42,0,0,50,4,0,114,64,0,12,87,43,40,12,58,25,0,9,4,72,12,56,27,36,0,2,4,70,40,101,71,4,73,0,16,39,32,1,1,0,0,1,19,1,5,22,0,43,0,32,16,74,26,122,55,88,73,6,13,0,0,12,0,51,11,98,5,34,30,71,135,61,44,46,51,1,2,2,0,28,3,0,16,0,2,0,82,39,120,5,66,0,0,45,0,82,25,0,31,25,1,11,0,5,7,1,39,3,96,22,1,13,4,24,0,17,0,0,4,34,0,14,3,9,38,1,16,4,99,21,2,22,1,38,0,37,1,84,62,2,93,99,119,110,47,0,55,2,0,14,1,8,5,3,32,3,16,26,3,22,3,2,1,79,7,8,17,24,1,9,0,3,7,5,13,6,89,21,2,89,42,1,0,56,17,50,7,81,96,128,148,44,114,82,90,31,116,26,7,9,41,16,3,3,0,3,4,0,10,0,53,24,1,100,10,34,0,0,22,0,31,8,2,0,26,0,0,0,3,0,0,13,0,12,0,0,63,104,81,79,21,32,0,0,41,0,95,5,0,20,0,0,1,0,0,0,0,0,0,5,54,0,1,35,16,0,0,0,0,44,49,0,44,9,0,0,3,0,0,5,2,4,1,0,0,82,56,0,0,0,0,0,43,51,4,92,4,0,0,4,1,4,0,0,3,1,7,5,51,3,93,78,23,39,60,92,5,48,26,0,0,7,0,63,63,58,81,4,49,0,0,0,0,3,0,0,0,0,19,103,89,6,119,46,36,29,109,27,66,42,57,50,96,19,40,1,70,5,20,2,4,9,56,23,78,42,38,51,26,76,11,40,50,97,63,48,34,96,144,22,113,24,1,32,49,0,8,0,44,91,82,7,15,1,0,4,52,16,68,139,50,39,45,26,29,30,2,91,24,53,87,78,121,69,86,108,28,1,54,10,0,2,0,21,53,40,10,10,79,60,100,28,1,15,30,47,80,74,53,72,61,2,34,64,68,60,1,0,4,13,102,93,50,28,36,25,10,6,7,34,97,52,29,103,95,56,14,46,3,93,48,20,58,121,17,3,67,0,45,20,71,77,33,79,34,32,0,0,96,40,2,23,20,12,26,34,64,22,18,7,18,12,19,0,88,112,11,46,53,1,58,5,51,5,4,5,0,6,31,102,75,45,20,16,40,16,47,18,94,41,79,47,118,8,73,78,52,13,44,6,116,79,24,56,19,82,25,165,44,12,0,34,16,8,12,29,24,0,11,51,32,60,27,106,78,70,22,62,53,0,60,8,0,31,48,3,75,0,35,28,14,27,114,69,142,38,102,22,13,69,111,21,19,4,1,56,9,10,10,15,20,15,6,0,20,0,6,22,4,121,49,43,67,41,99,34,42,0,0,52,4,0,110,56,0,12,89,43,38,11,56,24,0,14,5,73,12,56,28,34,0,3,4,70,38,98,68,3,72,0,17,40,34,0,0,0,1,1,21,2,7,22,0,44,0,34,15,76,26,122,62,87,67,9,11,0,0,10,0,52,10,103,6,35,26,72,136,59,40,48,50,0,2,2,0,27,4,0,16,0,2,0,83,37,119,6,62,0,0,47,0,82,26,0,30,26,0,10,0,6,9,1,39,3,95,21,0,13,4,20,0,18,0,0,2,36,0,14,2,9,38,1,17,4,100,18,3,23,1,43,0,37,1,91,63,2,91,96,118,117,30,0,52,2,0,15,2,7,6,3,31,3,15,27,4,21,2,6,1,79,10,9,12,24,1,10,0,2,7,5,14,7,88,28,11,95,45,2,0,60,18,49,5,73,103,124,124,39,103,87,90,27,122,28,6,8,40,14,2,3,0,2,6,0,10,0,54,26,1,107,10,34,0,0,21,0,31,9,2,0,28,0,0,0,2,2,0,13,0,10,0,0,62,84,68,85,22,34,0,0,39,0,92,6,0,24,0,0,1,0,0,0,0,0,0,5,53,0,1,37,15,0,0,0,0,46,49,0,43,10,0,0,3,0,0,4,1,3,1,0,0,84,56,0,0,0,0,0,41,52,3,94,4,0,0,4,1,3,0,0,2,1,8,5,51,2,87,77,22,37,59,90,5,48,26,0,0,8,1,70,62,57,80,4,48,0,0,0,0,2,0,0,0,0,19,102,88,6,119,48,39,30,106,25,67,39,56,55,100,19,42,2,92,4,18,5,3,4,56,22,45,63,40,56,27,80,13,37,54,100,62,56,28,93,143,20,50,26,5,42,52,0,8,0,52,91,82,10,19,0,0,4,51,11,59,133,60,36,45,23,33,33,4,91,21,53,87,85,124,74,85,98,27,1,40,11,3,1,0,24,49,39,11,12,81,61,109,42,1,18,32,36,73,73,47,46,62,1,34,54,60,56,0,0,3,13,102,92,42,27,33,23,8,6,8,34,102,52,28,101,96,55,5,45,2,95,51,20,71,114,61,3,54,0,44,20,70,77,33,84,32,33,0,0,95,39,2,19,20,12,32,35,64,21,17,5,15,15,20,0,89,103,9,46,56,0,43,4,48,4,4,3,0,7,41,102,72,49,24,20,42,25,42,17,101,42,77,35,110,5,72,75,51,12,46,5,115,80,16,58,20,85,26,164,44,13,0,34,14,10,13,30,26,0,11,50,36,46,36,105,77,99,21,57,54,0,67,20,0,36,65,4,74,0,36,30,13,30,111,69,146,38,109,17,9,70,106,20,45,3,5,52,8,10,8,13,20,14,6,0,18,1,6,22,2,125,47,47,65,43,102,36,43,0,0,52,4,0,110,57,0,12,86,42,40,11,55,24,0,9,5,81,11,60,27,37,0,2,3,70,39,101,60,2,71,0,18,40,29,0,1,0,1,1,21,1,6,23,0,43,0,34,16,72,27,121,72,86,70,11,9,0,0,10,0,50,11,100,7,36,30,68,136,61,37,45,49,1,1,3,0,26,4,0,14,0,2,0,83,38,119,5,64,0,0,44,0,86,25,0,30,23,0,9,0,6,8,0,41,3,97,20,1,11,4,22,0,17,0,0,4,30,0,14,3,9,36,1,18,4,96,19,3,24,1,42,0,38,1,84,61,0,92,91,104,113,36,0,53,2,0,12,2,6,5,5,32,3,15,25,3,21,2,6,2,86,13,9,12,22,1,10,0,3,8,4,15,8,86,19,2,91,42,2,0,63,16,50,6,91,98,127,142,35,103,82,96,31,115,26,10,10,59,16,3,3,0,4,6,0,9,0,56,26,1,98,10,35,0,0,22,0,31,7,1,0,26,0,0,0,2,1,0,13,0,9,0,0,60,100,78,88,21,32,0,0,40,0,93,5,0,20,0,0,1,0,0,0,0,0,0,5,58,0,1,34,15,0,0,0,0,45,48,0,45,10,0,0,3,0,0,5,2,4,1,0,0,87,56,0,0,0,0,0,43,53,4,92,4,0,0,4,2,4,0,0,3,0,8,6,52,2,90,76,21,36,55,93,6,46,26,0,0,7,1,68,62,58,81,4,46,0,0,0,0,3,0,0,0,0,20,106,90,7,120,44,37,29,111,28,66,44,61,152,116,18,46,2,58,4,22,8,4,7,57,22,76,49,42,61,37,95,13,37,53,100,105,52,35,89,148,23,50,28,2,43,52,7,9,0,44,91,87,7,16,0,0,3,52,11,63,135,54,38,42,26,31,34,5,89,20,54,85,80

Foldseek 3Di:
DPPQVLLVVVCVVVVHDSVLEEEDDFFDWNPPHQKYAYPVVRDMFGDDPDRDGPWTWHDQDQQRWTATPVGIDRRLVVCVVVVNAAEDPDALQQWDWARYQRYWHDDPNWTKGAQADPGATRHHHDDQCRRAHEDHNGIDTDDDVHVVVVVVCCVPVPNVQQVAWDWPPPPDDDPPTDIDTSVVVVVVAAELVVQVWDQPPPPDASLVSQLVCVVVVDAEYEYDDLHEGEHDDAAREHAAAHEYYYDQARYEDEYEDDDQAGESYEYEFPALDLVGAGHEYEYERYEYEYPAQHQHYEYERHEHYEYEHYEYYSYEHAYENYEAYEYYLYEAELYEYHAFHCRNPPQREYEEDEYYNYEYEQYAYEYERYAADEYENYEYEEHQEHYEYYYPDFDDDPPDDTAAHEYEYEQYEYYAYQEANEHYERHEQYEAYNYEFAENQNPLYANYEYAHYEAYEHEQYEQFNYSHESYEYENYEDYEYEQYEFEQYAEEYYEYEAYEQYEHEEHEYAYPPDPDHGHGYQEYYEPDVQNYANYEYEHYEYDLPRNYDYHYDLAQPRNYFYDNYPPDDGRAAEDAPVSPDPDDDFQDWHQHPNVRAIWGQHPVVRAIHGPVGDGD/DPPQVLLCVVCVVVVHDSVQEEEDDFFAWNPPHFKYAYPVVRDIFGDDPDRDTPKTWHDQDQARFTAIDVGTDRRLVVCVVVLNADEDPDALQQKDWAGYQRYWHDDPNWTKGAQADDTDTRHHHDDQCRPAHEDHNGIDTDDDVHVVVCVVCCVPVPNVQQVAWDWPPPPDDDPPIDIGTSVVVVVVAAELVVQVFDQPPAPDASLVSQLVCVVVVDAEYEYDDLHEGEHDDAAREHAAAHEYYYDQARYEDEYEDDDQAGESYEYEFPAQDPVGAGHEYEYERYEYEYPAAHQHYEYESHEHYEYEHYEYYSHEHHYENYEAYEYYLYEAEVYEYEYAHCRNPPQREYEEDEYYNYEYEQYAYEYERYAADEYENYEYEEHQEHYEYYYPDWDDDPPDDTAAHEYEYEQYEYYAYQEANEHYERHEQYEAYNYEFAENQNPLYANYEYAHYEAYEHEQYEQFNHSHESYEYEAYEDYEYEQYEFEQYAEEYYEYEQYEQYEHYEHEYAYDPDPPHGHGYQYYYEPPVQNYANYEYEQYEYDLPRNYDYHYDLAPVRNYFYYNYPPDDGRAAEEAPVPPDPDDDAQDWYQHPNVRAIWTQHPVVRAIAGPVGHGD/DVVQVLLVVVCVVVVHDSVLEEEDDWFDWNPNHQKYADPVVRDIFGDDPDRDGPWTWHDADQQRWTAIPVGIDRRLVVCVVVLNADEDPDALQQWDWARYQRYWHDDPNWTKGAQADPGATHHHHGDQCRRAHEDHNGIDTDDDVVVVVVVVCCVPVPNVQQVAKDWPPPPDDDPPIDIHTSVVVVVVAAELVVQPFDQPPPPDASLVSQLVCVVVVDAEYEYDDLHEGEHDDAAREHAAAHEYYYDQARYEDEHEDDDQAGESYEYEFPAQDPVRAGHEYEYERYEYEYPAQHQHYEYERHEHYEYEHYEYYSHEHEYESYEAYEYYLYEEELYEYHYFHCRNPPQRAYEEDEYYNYEYEQYAYEYERYAEDEYENYEYYEHQEHYEYYYPDFDDDPVDDTAAHEYEYEQYEYYAYQEANEHYERHEQYEAYNYEFAYNQNPLYANYEYAHYEAYEHEQYEQFNHSHESYEYEAYEDYEYEQYEAEQYAEEHYEYHAYEQYEHYEHEYAYPPDPDHGHGYQEYYEPPVQNYANYEYEQYEYDLPHNYDYHYDPPDVRNYFYYNYPPDDGDDAEEAPVPPDDPDDAQDWHQHPNVRAIWTQHPVVRAIHGPVGDGD

InterPro domains:
  IPR011050 Pectin lyase fold/virulence factor [SSF51126] (200-562)
  IPR012334 Pectin lyase fold [G3DSA:2.160.20.10] (161-602)
  IPR039448 Right handed beta helix domain [PF13229] (378-506)
  IPR040775 Tail spike TSP1/Gp66, N-terminal domain [PF18668] (90-155)

Radius of gyration: 48.31 Å; Cα contacts (8 Å, |Δi|>4): 6042; chains: 3; bounding box: 97×85×163 Å

B-factor: mean 41.0, std 16.61, range [17.85, 141.73]

Nearest PDB structures (foldseek):
  5w6f-assembly1_C  TM=9.864E-01  e=3.362E-101  Kuttervirus CBA120
  4qnl-assembly1_A  TM=7.144E-01  e=3.261E-17  Escherichia phage vB_EcoP_G7C
  4oj6-assembly1_C  TM=4.364E-01  e=3.094E-23  Kuttervirus CBA120
  4oj5-assembly1_B  TM=4.402E-01  e=5.573E-22  Kuttervirus CBA120
  5w6h-assembly1_C  TM=3.291E-01  e=1.148E-21  Kuttervirus CBA120

Organism: NCBI:txid2886902